Protein 1NR3 (pdb70)

Nearest PDB structures (foldseek):
  1nr3-assembly1_A  TM=9.435E-01  e=4.146E-21  Methanothermobacter thermautotrophicus
  8fx4-assembly1_A  TM=1.842E-01  e=6.223E+00  Cricetulus griseus
  1nr3-assembly1_A  TM=9.620E-01  e=3.014E-21  Methanothermobacter thermautotrophicus
  8qmo-assembly1_A  TM=5.979E-01  e=6.099E+00  Homo sapiens
  5tvw-assembly1_A  TM=5.747E-01  e=7.439E+00  Danio rerio

Structure (mmCIF, N/CA/C/O backbone):
data_1NR3
#
_entry.id   1NR3
#
loop_
_atom_site.group_PDB
_atom_site.id
_atom_site.type_symbol
_atom_site.label_atom_id
_atom_site.label_alt_id
_atom_site.label_comp_id
_atom_site.label_asym_id
_atom_site.label_entity_id
_atom_site.label_seq_id
_atom_site.pdbx_PDB_ins_code
_atom_site.Cartn_x
_atom_site.Cartn_y
_atom_site.Cartn_z
_atom_site.occupancy
_atom_site.B_iso_or_equiv
_atom_site.auth_seq_id
_atom_site.auth_comp_id
_atom_site.auth_asym_id
_atom_site.auth_atom_id
_atom_site.pdbx_PDB_model_num
ATOM 1 N N . MET A 1 1 ? 8.117 -7.585 -17.790 1.00 0.00 1 MET A N 1
ATOM 2 C CA . MET A 1 1 ? 9.166 -6.710 -17.295 1.00 0.00 1 MET A CA 1
ATOM 3 C C . MET A 1 1 ? 10.168 -7.486 -16.436 1.00 0.00 1 MET A C 1
ATOM 4 O O . MET A 1 1 ? 11.185 -7.961 -16.939 1.00 0.00 1 MET A O 1
ATOM 16 N N . ARG A 1 2 ? 9.845 -7.591 -15.156 1.00 0.00 2 ARG A N 1
ATOM 17 C CA . ARG A 1 2 ? 10.702 -8.302 -14.223 1.00 0.00 2 ARG A CA 1
ATOM 18 C C . ARG A 1 2 ? 9.981 -8.509 -12.890 1.00 0.00 2 ARG A C 1
ATOM 19 O O . ARG A 1 2 ? 9.634 -9.635 -12.536 1.00 0.00 2 ARG A O 1
ATOM 36 N N . GLU A 1 3 ? 9.775 -7.405 -12.186 1.00 0.00 3 GLU A N 1
ATOM 37 C CA . GLU A 1 3 ? 9.101 -7.451 -10.900 1.00 0.00 3 GLU A CA 1
ATOM 38 C C . GLU A 1 3 ? 7.774 -6.692 -10.969 1.00 0.00 3 GLU A C 1
ATOM 39 O O . GLU A 1 3 ? 7.560 -5.890 -11.877 1.00 0.00 3 GLU A O 1
ATOM 50 N N . ARG A 1 4 ? 6.917 -6.974 -9.998 1.00 0.00 4 ARG A N 1
ATOM 51 C CA . ARG A 1 4 ? 5.617 -6.328 -9.936 1.00 0.00 4 ARG A CA 1
ATOM 52 C C . ARG A 1 4 ? 5.384 -5.733 -8.546 1.00 0.00 4 ARG A C 1
ATOM 53 O O . ARG A 1 4 ? 4.251 -5.674 -8.074 1.00 0.00 4 ARG A O 1
ATOM 70 N N . GLY A 1 5 ? 6.477 -5.309 -7.928 1.00 0.00 5 GLY A N 1
ATOM 71 C CA . GLY A 1 5 ? 6.407 -4.721 -6.601 1.00 0.00 5 GLY A CA 1
ATOM 72 C C . GLY A 1 5 ? 6.358 -5.807 -5.524 1.00 0.00 5 GLY A C 1
ATOM 73 O O . GLY A 1 5 ? 7.266 -5.909 -4.700 1.00 0.00 5 GLY A O 1
ATOM 77 N N . TRP A 1 6 ? 5.290 -6.589 -5.565 1.00 0.00 6 TRP A N 1
ATOM 78 C CA . TRP A 1 6 ? 5.111 -7.662 -4.602 1.00 0.00 6 TRP A CA 1
ATOM 79 C C . TRP A 1 6 ? 5.492 -8.978 -5.284 1.00 0.00 6 TRP A C 1
ATOM 80 O O . TRP A 1 6 ? 4.669 -9.885 -5.392 1.00 0.00 6 TRP A O 1
ATOM 100 N N . SER A 1 7 ? 6.740 -9.038 -5.726 1.00 0.00 7 SER A N 1
ATOM 101 C CA . SER A 1 7 ? 7.240 -10.228 -6.394 1.00 0.00 7 SER A CA 1
ATOM 102 C C . SER A 1 7 ? 8.011 -11.101 -5.402 1.00 0.00 7 SER A C 1
ATOM 103 O O . SER A 1 7 ? 9.099 -11.584 -5.710 1.00 0.00 7 SER A O 1
ATOM 110 N N . GLN A 1 8 ? 7.417 -11.275 -4.230 1.00 0.00 8 GLN A N 1
ATOM 111 C CA . GLN A 1 8 ? 8.034 -12.082 -3.191 1.00 0.00 8 GLN A CA 1
ATOM 112 C C . GLN A 1 8 ? 9.123 -11.280 -2.475 1.00 0.00 8 GLN A C 1
ATOM 113 O O . GLN A 1 8 ? 10.299 -11.637 -2.529 1.00 0.00 8 GLN A O 1
ATOM 125 N N . LYS A 1 9 ? 8.692 -10.213 -1.818 1.00 0.00 9 LYS A N 1
ATOM 126 C CA . LYS A 1 9 ? 9.615 -9.359 -1.091 1.00 0.00 9 LYS A CA 1
ATOM 127 C C . LYS A 1 9 ? 9.883 -9.962 0.289 1.00 0.00 9 LYS A C 1
ATOM 128 O O . LYS A 1 9 ? 10.947 -10.533 0.524 1.00 0.00 9 LYS A O 1
ATOM 142 N N . LYS A 1 10 ? 8.900 -9.815 1.164 1.00 0.00 10 LYS A N 1
ATOM 143 C CA . LYS A 1 10 ? 9.016 -10.339 2.515 1.00 0.00 10 LYS A CA 1
ATOM 144 C C . LYS A 1 10 ? 7.683 -10.963 2.932 1.00 0.00 10 LYS A C 1
ATOM 145 O O . LYS A 1 10 ? 7.437 -12.139 2.675 1.00 0.00 10 LYS A O 1
ATOM 159 N N . ILE A 1 11 ? 6.857 -10.145 3.570 1.00 0.00 11 ILE A N 1
ATOM 160 C CA . ILE A 1 11 ? 5.555 -10.602 4.025 1.00 0.00 11 ILE A CA 1
ATOM 161 C C . ILE A 1 11 ? 4.640 -10.805 2.816 1.00 0.00 11 ILE A C 1
ATOM 162 O O . ILE A 1 11 ? 3.494 -11.227 2.965 1.00 0.00 11 ILE A O 1
ATOM 177 N N . ALA A 1 12 ? 5.180 -10.494 1.647 1.00 0.00 12 ALA A N 1
ATOM 178 C CA . ALA A 1 12 ? 4.425 -10.638 0.413 1.00 0.00 12 ALA A CA 1
ATOM 179 C C . ALA A 1 12 ? 3.569 -11.903 0.488 1.00 0.00 12 ALA A C 1
ATOM 180 O O . ALA A 1 12 ? 2.439 -11.922 0.001 1.00 0.00 12 ALA A O 1
ATOM 187 N N . ARG A 1 13 ? 4.139 -12.930 1.101 1.00 0.00 13 ARG A N 1
ATOM 188 C CA . ARG A 1 13 ? 3.443 -14.197 1.246 1.00 0.00 13 ARG A CA 1
ATOM 189 C C . ARG A 1 13 ? 2.084 -13.981 1.915 1.00 0.00 13 ARG A C 1
ATOM 190 O O . ARG A 1 13 ? 1.051 -14.372 1.372 1.00 0.00 13 ARG A O 1
ATOM 207 N N . GLU A 1 14 ? 2.127 -13.362 3.084 1.00 0.00 14 GLU A N 1
ATOM 208 C CA . GLU A 1 14 ? 0.912 -13.090 3.834 1.00 0.00 14 GLU A CA 1
ATOM 209 C C . GLU A 1 14 ? -0.015 -12.178 3.028 1.00 0.00 14 GLU A C 1
ATOM 210 O O . GLU A 1 14 ? -1.234 -12.231 3.188 1.00 0.00 14 GLU A O 1
ATOM 221 N N . LEU A 1 15 ? 0.596 -11.365 2.180 1.00 0.00 15 LEU A N 1
ATOM 222 C CA . LEU A 1 15 ? -0.160 -10.444 1.349 1.00 0.00 15 LEU A CA 1
ATOM 223 C C . LEU A 1 15 ? -0.960 -11.238 0.313 1.00 0.00 15 LEU A C 1
ATOM 224 O O . LEU A 1 15 ? -2.185 -11.132 0.256 1.00 0.00 15 LEU A O 1
ATOM 239 N N . LYS A 1 16 ? -0.235 -12.014 -0.479 1.00 0.00 16 LYS A N 1
ATOM 240 C CA . LYS A 1 16 ? -0.862 -12.825 -1.509 1.00 0.00 16 LYS A CA 1
ATOM 241 C C . LYS A 1 16 ? -1.987 -13.653 -0.886 1.00 0.00 16 LYS A C 1
ATOM 242 O O . LYS A 1 16 ? -2.984 -13.947 -1.544 1.00 0.00 16 LYS A O 1
ATOM 256 N N . THR A 1 17 ? -1.789 -14.008 0.375 1.00 0.00 17 THR A N 1
ATOM 257 C CA . THR A 1 17 ? -2.774 -14.797 1.095 1.00 0.00 17 THR A CA 1
ATOM 258 C C . THR A 1 17 ? -4.006 -13.949 1.414 1.00 0.00 17 THR A C 1
ATOM 259 O O . THR A 1 17 ? -5.110 -14.477 1.545 1.00 0.00 17 THR A O 1
ATOM 270 N N . THR A 1 18 ? -3.777 -12.650 1.530 1.00 0.00 18 THR A N 1
ATOM 271 C CA . THR A 1 18 ? -4.855 -11.724 1.832 1.00 0.00 18 THR A CA 1
ATOM 272 C C . THR A 1 18 ? -5.541 -11.266 0.542 1.00 0.00 18 THR A C 1
ATOM 273 O O . THR A 1 18 ? -4.894 -10.720 -0.349 1.00 0.00 18 THR A O 1
ATOM 284 N N . ARG A 1 19 ? -6.844 -11.507 0.485 1.00 0.00 19 ARG A N 1
ATOM 285 C CA . ARG A 1 19 ? -7.623 -11.126 -0.680 1.00 0.00 19 ARG A CA 1
ATOM 286 C C . ARG A 1 19 ? -9.083 -11.552 -0.503 1.00 0.00 19 ARG A C 1
ATOM 287 O O . ARG A 1 19 ? -9.646 -12.222 -1.367 1.00 0.00 19 ARG A O 1
ATOM 304 N N . GLN A 1 20 ? -9.653 -11.144 0.622 1.00 0.00 20 GLN A N 1
ATOM 305 C CA . GLN A 1 20 ? -11.035 -11.476 0.923 1.00 0.00 20 GLN A CA 1
ATOM 306 C C . GLN A 1 20 ? -11.978 -10.706 -0.004 1.00 0.00 20 GLN A C 1
ATOM 307 O O . GLN A 1 20 ? -12.744 -9.856 0.449 1.00 0.00 20 GLN A O 1
ATOM 319 N N . ASN A 1 21 ? -11.894 -11.031 -1.286 1.00 0.00 21 ASN A N 1
ATOM 320 C CA . ASN A 1 21 ? -12.730 -10.381 -2.280 1.00 0.00 21 ASN A CA 1
ATOM 321 C C . ASN A 1 21 ? -12.580 -8.864 -2.154 1.00 0.00 21 ASN A C 1
ATOM 322 O O . ASN A 1 21 ? -13.447 -8.112 -2.597 1.00 0.00 21 ASN A O 1
ATOM 332 N N . VAL A 1 22 ? -11.474 -8.460 -1.547 1.00 0.00 22 VAL A N 1
ATOM 333 C CA . VAL A 1 22 ? -11.199 -7.045 -1.357 1.00 0.00 22 VAL A CA 1
ATOM 334 C C . VAL A 1 22 ? -10.397 -6.521 -2.550 1.00 0.00 22 VAL A C 1
ATOM 335 O O . VAL A 1 22 ? -10.676 -6.877 -3.694 1.00 0.00 22 VAL A O 1
ATOM 348 N N . SER A 1 23 ? -9.418 -5.683 -2.242 1.00 0.00 23 SER A N 1
ATOM 349 C CA . SER A 1 23 ? -8.575 -5.106 -3.275 1.00 0.00 23 SER A CA 1
ATOM 350 C C . SER A 1 23 ? -8.053 -6.207 -4.200 1.00 0.00 23 SER A C 1
ATOM 351 O O . SER A 1 23 ? -8.322 -6.193 -5.401 1.00 0.00 23 SER A O 1
ATOM 358 N N . ALA A 1 24 ? -7.318 -7.135 -3.607 1.00 0.00 24 ALA A N 1
ATOM 359 C CA . ALA A 1 24 ? -6.757 -8.242 -4.363 1.00 0.00 24 ALA A CA 1
ATOM 360 C C . ALA A 1 24 ? -6.306 -7.739 -5.737 1.00 0.00 24 ALA A C 1
ATOM 361 O O . ALA A 1 24 ? -6.741 -8.257 -6.765 1.00 0.00 24 ALA A O 1
ATOM 368 N N . ILE A 1 25 ? -5.441 -6.736 -5.710 1.00 0.00 25 ILE A N 1
ATOM 369 C CA . ILE A 1 25 ? -4.928 -6.158 -6.940 1.00 0.00 25 ILE A CA 1
ATOM 370 C C . ILE A 1 25 ? -4.034 -7.180 -7.645 1.00 0.00 25 ILE A C 1
ATOM 371 O O . ILE A 1 25 ? -3.888 -7.144 -8.866 1.00 0.00 25 ILE A O 1
ATOM 386 N N . GLU A 1 26 ? -3.460 -8.067 -6.846 1.00 0.00 26 GLU A N 1
ATOM 387 C CA . GLU A 1 26 ? -2.584 -9.097 -7.377 1.00 0.00 26 GLU A CA 1
ATOM 388 C C . GLU A 1 26 ? -3.392 -10.115 -8.185 1.00 0.00 26 GLU A C 1
ATOM 389 O O . GLU A 1 26 ? -3.059 -10.408 -9.332 1.00 0.00 26 GLU A O 1
ATOM 400 N N . ARG A 1 27 ? -4.438 -10.627 -7.553 1.00 0.00 27 ARG A N 1
ATOM 401 C CA . ARG A 1 27 ? -5.296 -11.607 -8.198 1.00 0.00 27 ARG A CA 1
ATOM 402 C C . ARG A 1 27 ? -6.044 -10.967 -9.370 1.00 0.00 27 ARG A C 1
ATOM 403 O O . ARG A 1 27 ? -6.088 -11.529 -10.462 1.00 0.00 27 ARG A O 1
ATOM 420 N N . LYS A 1 28 ? -6.613 -9.801 -9.101 1.00 0.00 28 LYS A N 1
ATOM 421 C CA . LYS A 1 28 ? -7.357 -9.080 -10.120 1.00 0.00 28 LYS A CA 1
ATOM 422 C C . LYS A 1 28 ? -6.433 -8.777 -11.302 1.00 0.00 28 LYS A C 1
ATOM 423 O O . LYS A 1 28 ? -6.710 -9.181 -12.429 1.00 0.00 28 LYS A O 1
ATOM 437 N N . ALA A 1 29 ? -5.355 -8.068 -11.002 1.00 0.00 29 ALA A N 1
ATOM 438 C CA . ALA A 1 29 ? -4.388 -7.706 -12.024 1.00 0.00 29 ALA A CA 1
ATOM 439 C C . ALA A 1 29 ? -4.096 -8.928 -12.899 1.00 0.00 29 ALA A C 1
ATOM 440 O O . ALA A 1 29 ? -4.277 -8.884 -14.114 1.00 0.00 29 ALA A O 1
ATOM 447 N N . MET A 1 30 ? -3.649 -9.990 -12.245 1.00 0.00 30 MET A N 1
ATOM 448 C CA . MET A 1 30 ? -3.330 -11.222 -12.947 1.00 0.00 30 MET A CA 1
ATOM 449 C C . MET A 1 30 ? -4.568 -11.795 -13.639 1.00 0.00 30 MET A C 1
ATOM 450 O O . MET A 1 30 ? -4.451 -12.586 -14.573 1.00 0.00 30 MET A O 1
ATOM 462 N N . GLU A 1 31 ? -5.726 -11.372 -13.154 1.00 0.00 31 GLU A N 1
ATOM 463 C CA . GLU A 1 31 ? -6.985 -11.834 -13.714 1.00 0.00 31 GLU A CA 1
ATOM 464 C C . GLU A 1 31 ? -7.303 -11.072 -15.003 1.00 0.00 31 GLU A C 1
ATOM 465 O O . GLU A 1 31 ? -8.429 -10.613 -15.195 1.00 0.00 31 GLU A O 1
ATOM 476 N N . ASN A 1 32 ? -6.293 -10.961 -15.852 1.00 0.00 32 ASN A N 1
ATOM 477 C CA . ASN A 1 32 ? -6.451 -10.264 -17.116 1.00 0.00 32 ASN A CA 1
ATOM 478 C C . ASN A 1 32 ? -7.193 -8.947 -16.878 1.00 0.00 32 ASN A C 1
ATOM 479 O O . ASN A 1 32 ? -7.968 -8.504 -17.725 1.00 0.00 32 ASN A O 1
ATOM 489 N N . ILE A 1 33 ? -6.931 -8.358 -15.720 1.00 0.00 33 ILE A N 1
ATOM 490 C CA . ILE A 1 33 ? -7.564 -7.101 -15.360 1.00 0.00 33 ILE A CA 1
ATOM 491 C C . ILE A 1 33 ? -7.374 -6.095 -16.497 1.00 0.00 33 ILE A C 1
ATOM 492 O O . ILE A 1 33 ? -6.418 -6.194 -17.265 1.00 0.00 33 ILE A O 1
ATOM 507 N N . GLU A 1 34 ? -8.300 -5.149 -16.568 1.00 0.00 34 GLU A N 1
ATOM 508 C CA . GLU A 1 34 ? -8.246 -4.126 -17.598 1.00 0.00 34 GLU A CA 1
ATOM 509 C C . GLU A 1 34 ? -9.152 -2.950 -17.226 1.00 0.00 34 GLU A C 1
ATOM 510 O O . GLU A 1 34 ? -8.671 -1.843 -16.988 1.00 0.00 34 GLU A O 1
ATOM 521 N N . LYS A 1 35 ? -10.446 -3.230 -17.187 1.00 0.00 35 LYS A N 1
ATOM 522 C CA . LYS A 1 35 ? -11.423 -2.209 -16.847 1.00 0.00 35 LYS A CA 1
ATOM 523 C C . LYS A 1 35 ? -12.825 -2.817 -16.890 1.00 0.00 35 LYS A C 1
ATOM 524 O O . LYS A 1 35 ? -13.570 -2.605 -17.846 1.00 0.00 35 LYS A O 1
ATOM 538 N N . SER A 1 36 ? -13.146 -3.561 -15.842 1.00 0.00 36 SER A N 1
ATOM 539 C CA . SER A 1 36 ? -14.446 -4.202 -15.747 1.00 0.00 36 SER A CA 1
ATOM 540 C C . SER A 1 36 ? -14.883 -4.285 -14.283 1.00 0.00 36 SER A C 1
ATOM 541 O O . SER A 1 36 ? -15.815 -3.596 -13.870 1.00 0.00 36 SER A O 1
ATOM 548 N N . ARG A 1 37 ? -14.191 -5.134 -13.538 1.00 0.00 37 ARG A N 1
ATOM 549 C CA . ARG A 1 37 ? -14.495 -5.315 -12.129 1.00 0.00 37 ARG A CA 1
ATOM 550 C C . ARG A 1 37 ? -14.911 -3.984 -11.501 1.00 0.00 37 ARG A C 1
ATOM 551 O O . ARG A 1 37 ? -16.051 -3.827 -11.067 1.00 0.00 37 ARG A O 1
ATOM 568 N N . ASN A 1 38 ? -13.962 -3.059 -11.470 1.00 0.00 38 ASN A N 1
ATOM 569 C CA . ASN A 1 38 ? -14.215 -1.746 -10.901 1.00 0.00 38 ASN A CA 1
ATOM 570 C C . ASN A 1 38 ? -14.083 -1.821 -9.378 1.00 0.00 38 ASN A C 1
ATOM 571 O O . ASN A 1 38 ? -14.849 -1.188 -8.654 1.00 0.00 38 ASN A O 1
ATOM 581 N N . THR A 1 39 ? -13.106 -2.600 -8.939 1.00 0.00 39 THR A N 1
ATOM 582 C CA . THR A 1 39 ? -12.864 -2.766 -7.516 1.00 0.00 39 THR A CA 1
ATOM 583 C C . THR A 1 39 ? -12.191 -1.518 -6.940 1.00 0.00 39 THR A C 1
ATOM 584 O O . THR A 1 39 ? -12.847 -0.688 -6.313 1.00 0.00 39 THR A O 1
ATOM 595 N N . LEU A 1 40 ? -10.890 -1.425 -7.175 1.00 0.00 40 LEU A N 1
ATOM 596 C CA . LEU A 1 40 ? -10.121 -0.293 -6.688 1.00 0.00 40 LEU A CA 1
ATOM 597 C C . LEU A 1 40 ? -10.825 1.005 -7.084 1.00 0.00 40 LEU A C 1
ATOM 598 O O . LEU A 1 40 ? -10.645 2.036 -6.438 1.00 0.00 40 LEU A O 1
ATOM 613 N N . ASP A 1 41 ? -11.615 0.914 -8.145 1.00 0.00 41 ASP A N 1
ATOM 614 C CA . ASP A 1 41 ? -12.348 2.068 -8.634 1.00 0.00 41 ASP A CA 1
ATOM 615 C C . ASP A 1 41 ? -13.451 2.428 -7.637 1.00 0.00 41 ASP A C 1
ATOM 616 O O . ASP A 1 41 ? -13.512 3.557 -7.154 1.00 0.00 41 ASP A O 1
ATOM 625 N N . PHE A 1 42 ? -14.295 1.445 -7.356 1.00 0.00 42 PHE A N 1
ATOM 626 C CA . PHE A 1 42 ? -15.392 1.645 -6.425 1.00 0.00 42 PHE A CA 1
ATOM 627 C C . PHE A 1 42 ? -14.882 2.174 -5.082 1.00 0.00 42 PHE A C 1
ATOM 628 O O . PHE A 1 42 ? -15.545 2.986 -4.439 1.00 0.00 42 PHE A O 1
ATOM 644 N N . VAL A 1 43 ? -13.708 1.693 -4.700 1.00 0.00 43 VAL A N 1
ATOM 645 C CA . VAL A 1 43 ? -13.102 2.107 -3.446 1.00 0.00 43 VAL A CA 1
ATOM 646 C C . VAL A 1 43 ? -12.389 3.447 -3.648 1.00 0.00 43 VAL A C 1
ATOM 647 O O . VAL A 1 43 ? -12.176 4.189 -2.692 1.00 0.00 43 VAL A O 1
ATOM 660 N N . LYS A 1 44 ? -12.042 3.714 -4.898 1.00 0.00 44 LYS A N 1
ATOM 661 C CA . LYS A 1 44 ? -11.358 4.950 -5.237 1.00 0.00 44 LYS A CA 1
ATOM 662 C C . LYS A 1 44 ? -12.295 6.132 -4.981 1.00 0.00 44 LYS A C 1
ATOM 663 O O . LYS A 1 44 ? -11.875 7.156 -4.443 1.00 0.00 44 LYS A O 1
ATOM 677 N N . SER A 1 45 ? -13.546 5.952 -5.378 1.00 0.00 45 SER A N 1
ATOM 678 C CA . SER A 1 45 ? -14.545 6.991 -5.199 1.00 0.00 45 SER A CA 1
ATOM 679 C C . SER A 1 45 ? -14.467 7.553 -3.778 1.00 0.00 45 SER A C 1
ATOM 680 O O . SER A 1 45 ? -14.502 8.767 -3.584 1.00 0.00 45 SER A O 1
ATOM 687 N N . LEU A 1 46 ? -14.360 6.643 -2.820 1.00 0.00 46 LEU A N 1
ATOM 688 C CA . LEU A 1 46 ? -14.276 7.032 -1.423 1.00 0.00 46 LEU A CA 1
ATOM 689 C C . LEU A 1 46 ? -13.364 8.254 -1.293 1.00 0.00 46 LEU A C 1
ATOM 690 O O . LEU A 1 46 ? -13.780 9.291 -0.777 1.00 0.00 46 LEU A O 1
ATOM 705 N N . LYS A 1 47 ? -12.139 8.092 -1.770 1.00 0.00 47 LYS A N 1
ATOM 706 C CA . LYS A 1 47 ? -11.165 9.168 -1.714 1.00 0.00 47 LYS A CA 1
ATOM 707 C C . LYS A 1 47 ? -11.062 9.682 -0.276 1.00 0.00 47 LYS A C 1
ATOM 708 O O . LYS A 1 47 ? -11.039 10.890 -0.044 1.00 0.00 47 LYS A O 1
ATOM 722 N N . SER A 1 48 ? -11.004 8.739 0.653 1.00 0.00 48 SER A N 1
ATOM 723 C CA . SER A 1 48 ? -10.903 9.081 2.061 1.00 0.00 48 SER A CA 1
ATOM 724 C C . SER A 1 48 ? -9.467 9.484 2.401 1.00 0.00 48 SER A C 1
ATOM 725 O O . SER A 1 48 ? -8.519 8.998 1.786 1.00 0.00 48 SER A O 1
ATOM 732 N N . PRO A 1 49 ? -9.348 10.393 3.406 1.00 0.00 49 PRO A N 1
ATOM 733 C CA . PRO A 1 49 ? -8.043 10.868 3.835 1.00 0.00 49 PRO A CA 1
ATOM 734 C C . PRO A 1 49 ? -7.318 9.804 4.663 1.00 0.00 49 PRO A C 1
ATOM 735 O O . PRO A 1 49 ? -7.955 9.010 5.352 1.00 0.00 49 PRO A O 1
ATOM 743 N N . VAL A 1 50 ? -5.997 9.827 4.569 1.00 0.00 50 VAL A N 1
ATOM 744 C CA . VAL A 1 50 ? -5.178 8.875 5.301 1.00 0.00 50 VAL A CA 1
ATOM 745 C C . VAL A 1 50 ? -3.809 9.497 5.582 1.00 0.00 50 VAL A C 1
ATOM 746 O O . VAL A 1 50 ? -3.420 10.468 4.935 1.00 0.00 50 VAL A O 1
ATOM 759 N N . ARG A 1 51 ? -3.116 8.911 6.547 1.00 0.00 51 ARG A N 1
ATOM 760 C CA . ARG A 1 51 ? -1.798 9.395 6.923 1.00 0.00 51 ARG A CA 1
ATOM 761 C C . ARG A 1 51 ? -1.020 8.301 7.655 1.00 0.00 51 ARG A C 1
ATOM 762 O O . ARG A 1 51 ? -1.561 7.632 8.534 1.00 0.00 51 ARG A O 1
ATOM 779 N N . ILE A 1 52 ? 0.238 8.154 7.267 1.00 0.00 52 ILE A N 1
ATOM 780 C CA . ILE A 1 52 ? 1.097 7.152 7.877 1.00 0.00 52 ILE A CA 1
ATOM 781 C C . ILE A 1 52 ? 2.553 7.617 7.794 1.00 0.00 52 ILE A C 1
ATOM 782 O O . ILE A 1 52 ? 2.937 8.298 6.844 1.00 0.00 52 ILE A O 1
ATOM 797 N N . LEU A 1 53 ? 3.322 7.229 8.801 1.00 0.00 53 LEU A N 1
ATOM 798 C CA . LEU A 1 53 ? 4.727 7.597 8.852 1.00 0.00 53 LEU A CA 1
ATOM 799 C C . LEU A 1 53 ? 5.578 6.410 8.397 1.00 0.00 53 LEU A C 1
ATOM 800 O O . LEU A 1 53 ? 5.205 5.256 8.608 1.00 0.00 53 LEU A O 1
ATOM 815 N N . CYS A 1 54 ? 6.706 6.733 7.781 1.00 0.00 54 CYS A N 1
ATOM 816 C CA . CYS A 1 54 ? 7.612 5.707 7.292 1.00 0.00 54 CYS A CA 1
ATOM 817 C C . CYS A 1 54 ? 8.900 5.774 8.117 1.00 0.00 54 CYS A C 1
ATOM 818 O O . CYS A 1 54 ? 9.372 6.859 8.450 1.00 0.00 54 CYS A O 1
ATOM 825 N N . ARG A 1 55 ? 9.432 4.599 8.420 1.00 0.00 55 ARG A N 1
ATOM 826 C CA . ARG A 1 55 ? 10.656 4.509 9.198 1.00 0.00 55 ARG A CA 1
ATOM 827 C C . ARG A 1 55 ? 11.703 3.685 8.447 1.00 0.00 55 ARG A C 1
ATOM 828 O O . ARG A 1 55 ? 11.498 3.317 7.292 1.00 0.00 55 ARG A O 1
ATOM 845 N N . ARG A 1 56 ? 12.805 3.419 9.134 1.00 0.00 56 ARG A N 1
ATOM 846 C CA . ARG A 1 56 ? 13.885 2.645 8.547 1.00 0.00 56 ARG A CA 1
ATOM 847 C C . ARG A 1 56 ? 13.343 1.342 7.954 1.00 0.00 56 ARG A C 1
ATOM 848 O O . ARG A 1 56 ? 12.671 0.576 8.643 1.00 0.00 56 ARG A O 1
ATOM 865 N N . GLY A 1 57 ? 13.655 1.133 6.684 1.00 0.00 57 GLY A N 1
ATOM 866 C CA . GLY A 1 57 ? 13.208 -0.063 5.991 1.00 0.00 57 GLY A CA 1
ATOM 867 C C . GLY A 1 57 ? 13.484 -1.317 6.825 1.00 0.00 57 GLY A C 1
ATOM 868 O O . GLY A 1 57 ? 12.738 -2.292 6.754 1.00 0.00 57 GLY A O 1
ATOM 872 N N . ASP A 1 58 ? 14.559 -1.248 7.597 1.00 0.00 58 ASP A N 1
ATOM 873 C CA . ASP A 1 58 ? 14.943 -2.364 8.445 1.00 0.00 58 ASP A CA 1
ATOM 874 C C . ASP A 1 58 ? 13.775 -2.728 9.363 1.00 0.00 58 ASP A C 1
ATOM 875 O O . ASP A 1 58 ? 13.732 -3.827 9.914 1.00 0.00 58 ASP A O 1
ATOM 884 N N . THR A 1 59 ? 12.855 -1.784 9.500 1.00 0.00 59 THR A N 1
ATOM 885 C CA . THR A 1 59 ? 11.689 -1.992 10.342 1.00 0.00 59 THR A CA 1
ATOM 886 C C . THR A 1 59 ? 10.413 -1.979 9.499 1.00 0.00 59 THR A C 1
ATOM 887 O O . THR A 1 59 ? 9.308 -2.026 10.038 1.00 0.00 59 THR A O 1
ATOM 898 N N . LEU A 1 60 ? 10.607 -1.914 8.190 1.00 0.00 60 LEU A N 1
ATOM 899 C CA . LEU A 1 60 ? 9.485 -1.895 7.267 1.00 0.00 60 LEU A CA 1
ATOM 900 C C . LEU A 1 60 ? 8.525 -3.034 7.613 1.00 0.00 60 LEU A C 1
ATOM 901 O O . LEU A 1 60 ? 7.309 -2.855 7.588 1.00 0.00 60 LEU A O 1
ATOM 916 N N . ASP A 1 61 ? 9.109 -4.182 7.929 1.00 0.00 61 ASP A N 1
ATOM 917 C CA . ASP A 1 61 ? 8.320 -5.350 8.280 1.00 0.00 61 ASP A CA 1
ATOM 918 C C . ASP A 1 61 ? 7.407 -5.008 9.461 1.00 0.00 61 ASP A C 1
ATOM 919 O O . ASP A 1 61 ? 6.204 -5.253 9.409 1.00 0.00 61 ASP A O 1
ATOM 928 N N . GLU A 1 62 ? 8.017 -4.448 10.495 1.00 0.00 62 GLU A N 1
ATOM 929 C CA . GLU A 1 62 ? 7.274 -4.071 11.685 1.00 0.00 62 GLU A CA 1
ATOM 930 C C . GLU A 1 62 ? 6.421 -2.832 11.408 1.00 0.00 62 GLU A C 1
ATOM 931 O O . GLU A 1 62 ? 5.310 -2.709 11.924 1.00 0.00 62 GLU A O 1
ATOM 942 N N . ILE A 1 63 ? 6.972 -1.943 10.594 1.00 0.00 63 ILE A N 1
ATOM 943 C CA . ILE A 1 63 ? 6.275 -0.717 10.243 1.00 0.00 63 ILE A CA 1
ATOM 944 C C . ILE A 1 63 ? 4.958 -1.066 9.548 1.00 0.00 63 ILE A C 1
ATOM 945 O O . ILE A 1 63 ? 3.985 -0.320 9.645 1.00 0.00 63 ILE A O 1
ATOM 960 N N . ILE A 1 64 ? 4.969 -2.201 8.864 1.00 0.00 64 ILE A N 1
ATOM 961 C CA . ILE A 1 64 ? 3.787 -2.658 8.154 1.00 0.00 64 ILE A CA 1
ATOM 962 C C . ILE A 1 64 ? 2.647 -2.871 9.152 1.00 0.00 64 ILE A C 1
ATOM 963 O O . ILE A 1 64 ? 1.509 -2.486 8.892 1.00 0.00 64 ILE A O 1
ATOM 978 N N . LYS A 1 65 ? 2.994 -3.484 10.274 1.00 0.00 65 LYS A N 1
ATOM 979 C CA . LYS A 1 65 ? 2.015 -3.753 11.313 1.00 0.00 65 LYS A CA 1
ATOM 980 C C . LYS A 1 65 ? 1.554 -2.430 11.929 1.00 0.00 65 LYS A C 1
ATOM 981 O O . LYS A 1 65 ? 0.377 -2.265 12.248 1.00 0.00 65 LYS A O 1
ATOM 995 N N . ARG A 1 66 ? 2.506 -1.521 12.078 1.00 0.00 66 ARG A N 1
ATOM 996 C CA . ARG A 1 66 ? 2.212 -0.217 12.650 1.00 0.00 66 ARG A CA 1
ATOM 997 C C . ARG A 1 66 ? 1.388 0.619 11.669 1.00 0.00 66 ARG A C 1
ATOM 998 O O . ARG A 1 66 ? 0.531 1.399 12.081 1.00 0.00 66 ARG A O 1
ATOM 1015 N N . LEU A 1 67 ? 1.678 0.430 10.391 1.00 0.00 67 LEU A N 1
ATOM 1016 C CA . LEU A 1 67 ? 0.974 1.157 9.348 1.00 0.00 67 LEU A CA 1
ATOM 1017 C C . LEU A 1 67 ? -0.498 0.742 9.347 1.00 0.00 67 LEU A C 1
ATOM 1018 O O . LEU A 1 67 ? -1.386 1.591 9.399 1.00 0.00 67 LEU A O 1
ATOM 1033 N N . LEU A 1 68 ? -0.711 -0.564 9.286 1.00 0.00 68 LEU A N 1
ATOM 1034 C CA . LEU A 1 68 ? -2.061 -1.102 9.277 1.00 0.00 68 LEU A CA 1
ATOM 1035 C C . LEU A 1 68 ? -2.863 -0.473 10.417 1.00 0.00 68 LEU A C 1
ATOM 1036 O O . LEU A 1 68 ? -4.006 -0.061 10.223 1.00 0.00 68 LEU A O 1
ATOM 1051 N N . GLU A 1 69 ? -2.234 -0.419 11.582 1.00 0.00 69 GLU A N 1
ATOM 1052 C CA . GLU A 1 69 ? -2.876 0.153 12.753 1.00 0.00 69 GLU A CA 1
ATOM 1053 C C . GLU A 1 69 ? -3.326 1.587 12.465 1.00 0.00 69 GLU A C 1
ATOM 1054 O O . GLU A 1 69 ? -4.249 2.091 13.102 1.00 0.00 69 GLU A O 1
ATOM 1065 N N . GLU A 1 70 ? -2.652 2.203 11.505 1.00 0.00 70 GLU A N 1
ATOM 1066 C CA . GLU A 1 70 ? -2.971 3.569 11.124 1.00 0.00 70 GLU A CA 1
ATOM 1067 C C . GLU A 1 70 ? -3.960 3.577 9.956 1.00 0.00 70 GLU A C 1
ATOM 1068 O O . GLU A 1 70 ? -4.888 4.383 9.931 1.00 0.00 70 GLU A O 1
ATOM 1079 N N . SER A 1 71 ? -3.725 2.672 9.017 1.00 0.00 71 SER A N 1
ATOM 1080 C CA . SER A 1 71 ? -4.584 2.565 7.851 1.00 0.00 71 SER A CA 1
ATOM 1081 C C . SER A 1 71 ? -5.774 1.656 8.158 1.00 0.00 71 SER A C 1
ATOM 1082 O O . SER A 1 71 ? -6.915 2.113 8.195 1.00 0.00 71 SER A O 1
ATOM 1089 N N . ASN A 1 72 ? -5.468 0.384 8.371 1.00 0.00 72 ASN A N 1
ATOM 1090 C CA . ASN A 1 72 ? -6.499 -0.593 8.674 1.00 0.00 72 ASN A CA 1
ATOM 1091 C C . ASN A 1 72 ? -7.499 0.015 9.660 1.00 0.00 72 ASN A C 1
ATOM 1092 O O . ASN A 1 72 ? -8.670 -0.360 9.672 1.00 0.00 72 ASN A O 1
ATOM 1102 N N . LYS A 1 73 ? -7.000 0.945 10.462 1.00 0.00 73 LYS A N 1
ATOM 1103 C CA . LYS A 1 73 ? -7.836 1.608 11.447 1.00 0.00 73 LYS A CA 1
ATOM 1104 C C . LYS A 1 73 ? -8.960 2.361 10.734 1.00 0.00 73 LYS A C 1
ATOM 1105 O O . LYS A 1 73 ? -10.125 2.245 11.109 1.00 0.00 73 LYS A O 1
ATOM 1119 N N . GLU A 1 74 ? -8.570 3.117 9.717 1.00 0.00 74 GLU A N 1
ATOM 1120 C CA . GLU A 1 74 ? -9.531 3.888 8.948 1.00 0.00 74 GLU A CA 1
ATOM 1121 C C . GLU A 1 74 ? -9.758 3.241 7.579 1.00 0.00 74 GLU A C 1
ATOM 1122 O O . GLU A 1 74 ? -10.355 3.849 6.693 1.00 0.00 74 GLU A O 1
ATOM 1133 N N . GLY A 1 75 ? -9.270 2.015 7.452 1.00 0.00 75 GLY A N 1
ATOM 1134 C CA . GLY A 1 75 ? -9.413 1.279 6.208 1.00 0.00 75 GLY A CA 1
ATOM 1135 C C . GLY A 1 75 ? -10.043 -0.093 6.452 1.00 0.00 75 GLY A C 1
ATOM 1136 O O . GLY A 1 75 ? -10.543 -0.366 7.542 1.00 0.00 75 GLY A O 1
ATOM 1140 N N . ILE A 1 76 ? -9.998 -0.922 5.419 1.00 0.00 76 ILE A N 1
ATOM 1141 C CA . ILE A 1 76 ? -10.558 -2.260 5.508 1.00 0.00 76 ILE A CA 1
ATOM 1142 C C . ILE A 1 76 ? -9.470 -3.236 5.959 1.00 0.00 76 ILE A C 1
ATOM 1143 O O . ILE A 1 76 ? -8.291 -3.036 5.664 1.00 0.00 76 ILE A O 1
ATOM 1158 N N . HIS A 1 77 ? -9.901 -4.269 6.666 1.00 0.00 77 HIS A N 1
ATOM 1159 C CA . HIS A 1 77 ? -8.977 -5.276 7.160 1.00 0.00 77 HIS A CA 1
ATOM 1160 C C . HIS A 1 77 ? -8.062 -5.735 6.023 1.00 0.00 77 HIS A C 1
ATOM 1161 O O . HIS A 1 77 ? -8.453 -6.565 5.204 1.00 0.00 77 HIS A O 1
ATOM 1174 N N . VAL A 1 78 ? -6.862 -5.175 6.010 1.00 0.00 78 VAL A N 1
ATOM 1175 C CA . VAL A 1 78 ? -5.888 -5.516 4.987 1.00 0.00 78 VAL A CA 1
ATOM 1176 C C . VAL A 1 78 ? -4.522 -5.733 5.642 1.00 0.00 78 VAL A C 1
ATOM 1177 O O . VAL A 1 78 ? -4.161 -5.027 6.584 1.00 0.00 78 VAL A O 1
ATOM 1190 N N . ILE A 1 79 ? -3.798 -6.711 5.118 1.00 0.00 79 ILE A N 1
ATOM 1191 C CA . ILE A 1 79 ? -2.480 -7.029 5.640 1.00 0.00 79 ILE A CA 1
ATOM 1192 C C . ILE A 1 79 ? -1.434 -6.798 4.547 1.00 0.00 79 ILE A C 1
ATOM 1193 O O . ILE A 1 79 ? -0.597 -7.661 4.292 1.00 0.00 79 ILE A O 1
ATOM 1208 N N . HIS A 1 80 ? -1.518 -5.628 3.930 1.00 0.00 80 HIS A N 1
ATOM 1209 C CA . HIS A 1 80 ? -0.589 -5.274 2.871 1.00 0.00 80 HIS A CA 1
ATOM 1210 C C . HIS A 1 80 ? 0.665 -4.641 3.477 1.00 0.00 80 HIS A C 1
ATOM 1211 O O . HIS A 1 80 ? 0.673 -4.272 4.651 1.00 0.00 80 HIS A O 1
ATOM 1224 N N . ASP A 1 81 ? 1.695 -4.535 2.651 1.00 0.00 81 ASP A N 1
ATOM 1225 C CA . ASP A 1 81 ? 2.951 -3.954 3.091 1.00 0.00 81 ASP A CA 1
ATOM 1226 C C . ASP A 1 81 ? 3.120 -2.573 2.455 1.00 0.00 81 ASP A C 1
ATOM 1227 O O . ASP A 1 81 ? 2.447 -2.249 1.478 1.00 0.00 81 ASP A O 1
ATOM 1236 N N . SER A 1 82 ? 4.024 -1.796 3.034 1.00 0.00 82 SER A N 1
ATOM 1237 C CA . SER A 1 82 ? 4.290 -0.457 2.535 1.00 0.00 82 SER A CA 1
ATOM 1238 C C . SER A 1 82 ? 4.776 -0.525 1.087 1.00 0.00 82 SER A C 1
ATOM 1239 O O . SER A 1 82 ? 4.531 0.390 0.302 1.00 0.00 82 SER A O 1
ATOM 1246 N N . ILE A 1 83 ? 5.455 -1.619 0.775 1.00 0.00 83 ILE A N 1
ATOM 1247 C CA . ILE A 1 83 ? 5.978 -1.818 -0.567 1.00 0.00 83 ILE A CA 1
ATOM 1248 C C . ILE A 1 83 ? 4.823 -2.147 -1.515 1.00 0.00 83 ILE A C 1
ATOM 1249 O O . ILE A 1 83 ? 4.844 -1.759 -2.682 1.00 0.00 83 ILE A O 1
ATOM 1264 N N . THR A 1 84 ? 3.845 -2.862 -0.978 1.00 0.00 84 THR A N 1
ATOM 1265 C CA . THR A 1 84 ? 2.684 -3.249 -1.763 1.00 0.00 84 THR A CA 1
ATOM 1266 C C . THR A 1 84 ? 1.704 -2.079 -1.877 1.00 0.00 84 THR A C 1
ATOM 1267 O O . THR A 1 84 ? 1.018 -1.936 -2.887 1.00 0.00 84 THR A O 1
ATOM 1278 N N . LEU A 1 85 ? 1.671 -1.271 -0.827 1.00 0.00 85 LEU A N 1
ATOM 1279 C CA . LEU A 1 85 ? 0.787 -0.119 -0.796 1.00 0.00 85 LEU A CA 1
ATOM 1280 C C . LEU A 1 85 ? 1.135 0.816 -1.955 1.00 0.00 85 LEU A C 1
ATOM 1281 O O . LEU A 1 85 ? 0.246 1.357 -2.610 1.00 0.00 85 LEU A O 1
ATOM 1296 N N . ALA A 1 86 ? 2.431 0.979 -2.173 1.00 0.00 86 ALA A N 1
ATOM 1297 C CA . ALA A 1 86 ? 2.909 1.840 -3.242 1.00 0.00 86 ALA A CA 1
ATOM 1298 C C . ALA A 1 86 ? 2.427 1.292 -4.586 1.00 0.00 86 ALA A C 1
ATOM 1299 O O . ALA A 1 86 ? 1.957 2.048 -5.436 1.00 0.00 86 ALA A O 1
ATOM 1306 N N . PHE A 1 87 ? 2.558 -0.018 -4.736 1.00 0.00 87 PHE A N 1
ATOM 1307 C CA . PHE A 1 87 ? 2.141 -0.675 -5.964 1.00 0.00 87 PHE A CA 1
ATOM 1308 C C . PHE A 1 87 ? 0.616 -0.703 -6.080 1.00 0.00 87 PHE A C 1
ATOM 1309 O O . PHE A 1 87 ? 0.061 -0.316 -7.107 1.00 0.00 87 PHE A O 1
ATOM 1325 N N . LEU A 1 88 ? -0.019 -1.164 -5.012 1.00 0.00 88 LEU A N 1
ATOM 1326 C CA . LEU A 1 88 ? -1.469 -1.246 -4.981 1.00 0.00 88 LEU A CA 1
ATOM 1327 C C . LEU A 1 88 ? -2.060 0.150 -5.186 1.00 0.00 88 LEU A C 1
ATOM 1328 O O . LEU A 1 88 ? -3.055 0.310 -5.891 1.00 0.00 88 LEU A O 1
ATOM 1343 N N . ILE A 1 89 ? -1.422 1.126 -4.556 1.00 0.00 89 ILE A N 1
ATOM 1344 C CA . ILE A 1 89 ? -1.871 2.503 -4.660 1.00 0.00 89 ILE A CA 1
ATOM 1345 C C . ILE A 1 89 ? -1.642 3.004 -6.088 1.00 0.00 89 ILE A C 1
ATOM 1346 O O . ILE A 1 89 ? -2.558 3.525 -6.722 1.00 0.00 89 ILE A O 1
ATOM 1361 N N . ARG A 1 90 ? -0.413 2.829 -6.551 1.00 0.00 90 ARG A N 1
ATOM 1362 C CA . ARG A 1 90 ? -0.051 3.256 -7.892 1.00 0.00 90 ARG A CA 1
ATOM 1363 C C . ARG A 1 90 ? -1.193 2.967 -8.868 1.00 0.00 90 ARG A C 1
ATOM 1364 O O . ARG A 1 90 ? -1.426 3.734 -9.801 1.00 0.00 90 ARG A O 1
ATOM 1381 N N . GLU A 1 91 ? -1.874 1.858 -8.620 1.00 0.00 91 GLU A N 1
ATOM 1382 C CA . GLU A 1 91 ? -2.986 1.458 -9.465 1.00 0.00 91 GLU A CA 1
ATOM 1383 C C . GLU A 1 91 ? -4.174 2.400 -9.260 1.00 0.00 91 GLU A C 1
ATOM 1384 O O . GLU A 1 91 ? -4.791 2.847 -10.227 1.00 0.00 91 GLU A O 1
ATOM 1395 N N . LYS A 1 92 ? -4.461 2.673 -7.996 1.00 0.00 92 LYS A N 1
ATOM 1396 C CA . LYS A 1 92 ? -5.564 3.554 -7.652 1.00 0.00 92 LYS A CA 1
ATOM 1397 C C . LYS A 1 92 ? -5.060 4.997 -7.595 1.00 0.00 92 LYS A C 1
ATOM 1398 O O . LYS A 1 92 ? -5.828 5.916 -7.312 1.00 0.00 92 LYS A O 1
ATOM 1412 N N . ALA A 1 93 ? -3.773 5.152 -7.867 1.00 0.00 93 ALA A N 1
ATOM 1413 C CA . ALA A 1 93 ? -3.157 6.468 -7.850 1.00 0.00 93 ALA A CA 1
ATOM 1414 C C . ALA A 1 93 ? -1.731 6.367 -8.393 1.00 0.00 93 ALA A C 1
ATOM 1415 O O . ALA A 1 93 ? -0.772 6.320 -7.624 1.00 0.00 93 ALA A O 1
ATOM 1422 N N . SER A 1 94 ? -1.635 6.335 -9.714 1.00 0.00 94 SER A N 1
ATOM 1423 C CA . SER A 1 94 ? -0.342 6.239 -10.369 1.00 0.00 94 SER A CA 1
ATOM 1424 C C . SER A 1 94 ? 0.329 7.614 -10.405 1.00 0.00 94 SER A C 1
ATOM 1425 O O . SER A 1 94 ? 1.409 7.766 -10.972 1.00 0.00 94 SER A O 1
ATOM 1432 N N . HIS A 1 95 ? -0.340 8.580 -9.792 1.00 0.00 95 HIS A N 1
ATOM 1433 C CA . HIS A 1 95 ? 0.178 9.936 -9.748 1.00 0.00 95 HIS A CA 1
ATOM 1434 C C . HIS A 1 95 ? 1.098 10.095 -8.537 1.00 0.00 95 HIS A C 1
ATOM 1435 O O . HIS A 1 95 ? 2.316 9.968 -8.656 1.00 0.00 95 HIS A O 1
ATOM 1448 N N . ARG A 1 96 ? 0.482 10.370 -7.397 1.00 0.00 96 ARG A N 1
ATOM 1449 C CA . ARG A 1 96 ? 1.231 10.547 -6.164 1.00 0.00 96 ARG A CA 1
ATOM 1450 C C . ARG A 1 96 ? 1.119 9.296 -5.291 1.00 0.00 96 ARG A C 1
ATOM 1451 O O . ARG A 1 96 ? 0.052 9.002 -4.754 1.00 0.00 96 ARG A O 1
ATOM 1468 N N . ILE A 1 97 ? 2.235 8.592 -5.175 1.00 0.00 97 ILE A N 1
ATOM 1469 C CA . ILE A 1 97 ? 2.275 7.379 -4.376 1.00 0.00 97 ILE A CA 1
ATOM 1470 C C . ILE A 1 97 ? 3.211 7.590 -3.184 1.00 0.00 97 ILE A C 1
ATOM 1471 O O . ILE A 1 97 ? 3.905 8.603 -3.107 1.00 0.00 97 ILE A O 1
ATOM 1486 N N . VAL A 1 98 ? 3.199 6.618 -2.283 1.00 0.00 98 VAL A N 1
ATOM 1487 C CA . VAL A 1 98 ? 4.037 6.685 -1.098 1.00 0.00 98 VAL A CA 1
ATOM 1488 C C . VAL A 1 98 ? 5.311 5.871 -1.334 1.00 0.00 98 VAL A C 1
ATOM 1489 O O . VAL A 1 98 ? 5.280 4.847 -2.014 1.00 0.00 98 VAL A O 1
ATOM 1502 N N . HIS A 1 99 ? 6.400 6.358 -0.758 1.00 0.00 99 HIS A N 1
ATOM 1503 C CA . HIS A 1 99 ? 7.683 5.688 -0.896 1.00 0.00 99 HIS A CA 1
ATOM 1504 C C . HIS A 1 99 ? 8.162 5.209 0.475 1.00 0.00 99 HIS A C 1
ATOM 1505 O O . HIS A 1 99 ? 7.464 5.377 1.474 1.00 0.00 99 HIS A O 1
ATOM 1518 N N . ARG A 1 100 ? 9.350 4.621 0.479 1.00 0.00 100 ARG A N 1
ATOM 1519 C CA . ARG A 1 100 ? 9.931 4.117 1.712 1.00 0.00 100 ARG A CA 1
ATOM 1520 C C . ARG A 1 100 ? 11.448 4.317 1.705 1.00 0.00 100 ARG A C 1
ATOM 1521 O O . ARG A 1 100 ? 12.122 3.949 0.743 1.00 0.00 100 ARG A O 1
ATOM 1538 N N . VAL A 1 101 ? 11.940 4.901 2.787 1.00 0.00 101 VAL A N 1
ATOM 1539 C CA . VAL A 1 101 ? 13.365 5.154 2.918 1.00 0.00 101 VAL A CA 1
ATOM 1540 C C . VAL A 1 101 ? 13.908 4.385 4.123 1.00 0.00 101 VAL A C 1
ATOM 1541 O O . VAL A 1 101 ? 13.187 4.157 5.094 1.00 0.00 101 VAL A O 1
ATOM 1554 N N . VAL A 1 102 ? 15.173 4.006 4.022 1.00 0.00 102 VAL A N 1
ATOM 1555 C CA . VAL A 1 102 ? 15.820 3.267 5.093 1.00 0.00 102 VAL A CA 1
ATOM 1556 C C . VAL A 1 102 ? 17.145 3.946 5.448 1.00 0.00 102 VAL A C 1
ATOM 1557 O O . VAL A 1 102 ? 18.206 3.518 4.999 1.00 0.00 102 VAL A O 1
ATOM 1570 N N . LYS A 1 103 ? 17.038 4.995 6.251 1.00 0.00 103 LYS A N 1
ATOM 1571 C CA . LYS A 1 103 ? 18.214 5.738 6.670 1.00 0.00 103 LYS A CA 1
ATOM 1572 C C . LYS A 1 103 ? 17.791 6.857 7.624 1.00 0.00 103 LYS A C 1
ATOM 1573 O O . LYS A 1 103 ? 18.477 7.133 8.606 1.00 0.00 103 LYS A O 1
ATOM 1587 N N . SER A 1 104 ? 16.662 7.472 7.300 1.00 0.00 104 SER A N 1
ATOM 1588 C CA . SER A 1 104 ? 16.140 8.555 8.115 1.00 0.00 104 SER A CA 1
ATOM 1589 C C . SER A 1 104 ? 14.634 8.374 8.324 1.00 0.00 104 SER A C 1
ATOM 1590 O O . SER A 1 104 ? 14.038 7.443 7.786 1.00 0.00 104 SER A O 1
ATOM 1597 N N . ASP A 1 105 ? 14.065 9.278 9.106 1.00 0.00 105 ASP A N 1
ATOM 1598 C CA . ASP A 1 105 ? 12.641 9.229 9.392 1.00 0.00 105 ASP A CA 1
ATOM 1599 C C . ASP A 1 105 ? 11.880 9.986 8.301 1.00 0.00 105 ASP A C 1
ATOM 1600 O O . ASP A 1 105 ? 12.312 11.050 7.862 1.00 0.00 105 ASP A O 1
ATOM 1609 N N . PHE A 1 106 ? 10.760 9.404 7.895 1.00 0.00 106 PHE A N 1
ATOM 1610 C CA . PHE A 1 106 ? 9.935 10.010 6.864 1.00 0.00 106 PHE A CA 1
ATOM 1611 C C . PHE A 1 106 ? 8.450 9.913 7.222 1.00 0.00 106 PHE A C 1
ATOM 1612 O O . PHE A 1 106 ? 8.073 9.161 8.120 1.00 0.00 106 PHE A O 1
ATOM 1628 N N . GLU A 1 107 ? 7.649 10.684 6.502 1.00 0.00 107 GLU A N 1
ATOM 1629 C CA . GLU A 1 107 ? 6.215 10.694 6.734 1.00 0.00 107 GLU A CA 1
ATOM 1630 C C . GLU A 1 107 ? 5.469 10.961 5.424 1.00 0.00 107 GLU A C 1
ATOM 1631 O O . GLU A 1 107 ? 5.905 11.775 4.611 1.00 0.00 107 GLU A O 1
ATOM 1642 N N . ILE A 1 108 ? 4.356 10.261 5.262 1.00 0.00 108 ILE A N 1
ATOM 1643 C CA . ILE A 1 108 ? 3.545 10.411 4.066 1.00 0.00 108 ILE A CA 1
ATOM 1644 C C . ILE A 1 108 ? 2.068 10.466 4.460 1.00 0.00 108 ILE A C 1
ATOM 1645 O O . ILE A 1 108 ? 1.648 9.795 5.402 1.00 0.00 108 ILE A O 1
ATOM 1660 N N . GLY A 1 109 ? 1.320 11.269 3.719 1.00 0.00 109 GLY A N 1
ATOM 1661 C CA . GLY A 1 109 ? -0.102 11.420 3.980 1.00 0.00 109 GLY A CA 1
ATOM 1662 C C . GLY A 1 109 ? -0.843 11.888 2.725 1.00 0.00 109 GLY A C 1
ATOM 1663 O O . GLY A 1 109 ? -0.236 12.447 1.814 1.00 0.00 109 GLY A O 1
ATOM 1667 N N . VAL A 1 110 ? -2.145 11.643 2.720 1.00 0.00 110 VAL A N 1
ATOM 1668 C CA . VAL A 1 110 ? -2.975 12.032 1.593 1.00 0.00 110 VAL A CA 1
ATOM 1669 C C . VAL A 1 110 ? -4.407 12.271 2.077 1.00 0.00 110 VAL A C 1
ATOM 1670 O O . VAL A 1 110 ? -4.769 11.861 3.179 1.00 0.00 110 VAL A O 1
ATOM 1683 N N . THR A 1 111 ? -5.182 12.931 1.231 1.00 0.00 111 THR A N 1
ATOM 1684 C CA . THR A 1 111 ? -6.566 13.228 1.558 1.00 0.00 111 THR A CA 1
ATOM 1685 C C . THR A 1 111 ? -7.509 12.506 0.595 1.00 0.00 111 THR A C 1
ATOM 1686 O O . THR A 1 111 ? -8.656 12.224 0.938 1.00 0.00 111 THR A O 1
ATOM 1697 N N . ARG A 1 112 ? -6.991 12.228 -0.593 1.00 0.00 112 ARG A N 1
ATOM 1698 C CA . ARG A 1 112 ? -7.774 11.544 -1.608 1.00 0.00 112 ARG A CA 1
ATOM 1699 C C . ARG A 1 112 ? -6.865 10.678 -2.484 1.00 0.00 112 ARG A C 1
ATOM 1700 O O . ARG A 1 112 ? -7.140 9.497 -2.693 1.00 0.00 112 ARG A O 1
ATOM 1717 N N . ASP A 1 113 ? -5.801 11.298 -2.972 1.00 0.00 113 ASP A N 1
ATOM 1718 C CA . ASP A 1 113 ? -4.851 10.599 -3.820 1.00 0.00 113 ASP A CA 1
ATOM 1719 C C . ASP A 1 113 ? -4.062 11.618 -4.645 1.00 0.00 113 ASP A C 1
ATOM 1720 O O . ASP A 1 113 ? -2.947 11.339 -5.084 1.00 0.00 113 ASP A O 1
ATOM 1729 N N . GLY A 1 114 ? -4.672 12.781 -4.830 1.00 0.00 114 GLY A N 1
ATOM 1730 C CA . GLY A 1 114 ? -4.041 13.843 -5.594 1.00 0.00 114 GLY A CA 1
ATOM 1731 C C . GLY A 1 114 ? -2.947 14.531 -4.775 1.00 0.00 114 GLY A C 1
ATOM 1732 O O . GLY A 1 114 ? -1.760 14.339 -5.034 1.00 0.00 114 GLY A O 1
ATOM 1736 N N . GLU A 1 115 ? -3.386 15.318 -3.804 1.00 0.00 115 GLU A N 1
ATOM 1737 C CA . GLU A 1 115 ? -2.457 16.036 -2.946 1.00 0.00 115 GLU A CA 1
ATOM 1738 C C . GLU A 1 115 ? -1.966 15.126 -1.817 1.00 0.00 115 GLU A C 1
ATOM 1739 O O . GLU A 1 115 ? -2.761 14.439 -1.178 1.00 0.00 115 GLU A O 1
ATOM 1750 N N . ILE A 1 116 ? -0.659 15.153 -1.607 1.00 0.00 116 ILE A N 1
ATOM 1751 C CA . ILE A 1 116 ? -0.052 14.339 -0.567 1.00 0.00 116 ILE A CA 1
ATOM 1752 C C . ILE A 1 116 ? 0.832 15.224 0.316 1.00 0.00 116 ILE A C 1
ATOM 1753 O O . ILE A 1 116 ? 1.102 16.374 -0.025 1.00 0.00 116 ILE A O 1
ATOM 1768 N N . ILE A 1 117 ? 1.257 14.652 1.433 1.00 0.00 117 ILE A N 1
ATOM 1769 C CA . ILE A 1 117 ? 2.104 15.374 2.366 1.00 0.00 117 ILE A CA 1
ATOM 1770 C C . ILE A 1 117 ? 3.303 14.499 2.742 1.00 0.00 117 ILE A C 1
ATOM 1771 O O . ILE A 1 117 ? 3.160 13.291 2.930 1.00 0.00 117 ILE A O 1
ATOM 1786 N N . VAL A 1 118 ? 4.457 15.142 2.841 1.00 0.00 118 VAL A N 1
ATOM 1787 C CA . VAL A 1 118 ? 5.679 14.438 3.190 1.00 0.00 118 VAL A CA 1
ATOM 1788 C C . VAL A 1 118 ? 6.398 15.197 4.308 1.00 0.00 118 VAL A C 1
ATOM 1789 O O . VAL A 1 118 ? 6.223 16.406 4.453 1.00 0.00 118 VAL A O 1
ATOM 1802 N N . ASP A 1 119 ? 7.190 14.456 5.067 1.00 0.00 119 ASP A N 1
ATOM 1803 C CA . ASP A 1 119 ? 7.936 15.044 6.167 1.00 0.00 119 ASP A CA 1
ATOM 1804 C C . ASP A 1 119 ? 9.001 14.054 6.642 1.00 0.00 119 ASP A C 1
ATOM 1805 O O . ASP A 1 119 ? 9.022 12.902 6.208 1.00 0.00 119 ASP A O 1
ATOM 1814 N N . LEU A 1 120 ? 9.861 14.537 7.527 1.00 0.00 120 LEU A N 1
ATOM 1815 C CA . LEU A 1 120 ? 10.927 13.710 8.065 1.00 0.00 120 LEU A CA 1
ATOM 1816 C C . LEU A 1 120 ? 10.627 13.388 9.530 1.00 0.00 120 LEU A C 1
ATOM 1817 O O . LEU A 1 120 ? 11.528 13.035 10.289 1.00 0.00 120 LEU A O 1
ATOM 1832 N N . ASN A 1 121 ? 9.357 13.521 9.884 1.00 0.00 121 ASN A N 1
ATOM 1833 C CA . ASN A 1 121 ? 8.927 13.249 11.244 1.00 0.00 121 ASN A CA 1
ATOM 1834 C C . ASN A 1 121 ? 9.642 14.204 12.202 1.00 0.00 121 ASN A C 1
ATOM 1835 O O . ASN A 1 121 ? 10.828 14.481 12.036 1.00 0.00 121 ASN A O 1
ATOM 1845 N N . SER A 1 122 ? 8.889 14.681 13.183 1.00 0.00 122 SER A N 1
ATOM 1846 C CA . SER A 1 122 ? 9.436 15.600 14.166 1.00 0.00 122 SER A CA 1
ATOM 1847 C C . SER A 1 122 ? 8.636 15.512 15.467 1.00 0.00 122 SER A C 1
ATOM 1848 O O . SER A 1 122 ? 9.198 15.625 16.555 1.00 0.00 122 SER A O 1
ATOM 1855 N N . MET A 1 1 ? 4.561 -12.804 -9.886 1.00 0.00 1 MET A N 2
ATOM 1856 C CA . MET A 1 1 ? 5.721 -12.636 -9.029 1.00 0.00 1 MET A CA 2
ATOM 1857 C C . MET A 1 1 ? 6.861 -11.943 -9.779 1.00 0.00 1 MET A C 2
ATOM 1858 O O . MET A 1 1 ? 7.365 -10.913 -9.335 1.00 0.00 1 MET A O 2
ATOM 1870 N N . ARG A 1 2 ? 7.235 -12.538 -10.902 1.00 0.00 2 ARG A N 2
ATOM 1871 C CA . ARG A 1 2 ? 8.306 -11.992 -11.718 1.00 0.00 2 ARG A CA 2
ATOM 1872 C C . ARG A 1 2 ? 8.222 -10.464 -11.750 1.00 0.00 2 ARG A C 2
ATOM 1873 O O . ARG A 1 2 ? 9.158 -9.779 -11.341 1.00 0.00 2 ARG A O 2
ATOM 1890 N N . GLU A 1 3 ? 7.092 -9.975 -12.239 1.00 0.00 3 GLU A N 2
ATOM 1891 C CA . GLU A 1 3 ? 6.875 -8.542 -12.330 1.00 0.00 3 GLU A CA 2
ATOM 1892 C C . GLU A 1 3 ? 6.853 -7.919 -10.932 1.00 0.00 3 GLU A C 2
ATOM 1893 O O . GLU A 1 3 ? 6.156 -8.404 -10.042 1.00 0.00 3 GLU A O 2
ATOM 1904 N N . ARG A 1 4 ? 7.626 -6.852 -10.782 1.00 0.00 4 ARG A N 2
ATOM 1905 C CA . ARG A 1 4 ? 7.705 -6.158 -9.509 1.00 0.00 4 ARG A CA 2
ATOM 1906 C C . ARG A 1 4 ? 6.309 -6.010 -8.898 1.00 0.00 4 ARG A C 2
ATOM 1907 O O . ARG A 1 4 ? 5.305 -6.148 -9.594 1.00 0.00 4 ARG A O 2
ATOM 1924 N N . GLY A 1 5 ? 6.293 -5.729 -7.603 1.00 0.00 5 GLY A N 2
ATOM 1925 C CA . GLY A 1 5 ? 5.037 -5.560 -6.891 1.00 0.00 5 GLY A CA 2
ATOM 1926 C C . GLY A 1 5 ? 4.684 -6.820 -6.098 1.00 0.00 5 GLY A C 2
ATOM 1927 O O . GLY A 1 5 ? 4.257 -7.821 -6.672 1.00 0.00 5 GLY A O 2
ATOM 1931 N N . TRP A 1 6 ? 4.874 -6.730 -4.789 1.00 0.00 6 TRP A N 2
ATOM 1932 C CA . TRP A 1 6 ? 4.579 -7.849 -3.911 1.00 0.00 6 TRP A CA 2
ATOM 1933 C C . TRP A 1 6 ? 5.120 -9.121 -4.570 1.00 0.00 6 TRP A C 2
ATOM 1934 O O . TRP A 1 6 ? 4.459 -10.158 -4.562 1.00 0.00 6 TRP A O 2
ATOM 1954 N N . SER A 1 7 ? 6.318 -8.998 -5.123 1.00 0.00 7 SER A N 2
ATOM 1955 C CA . SER A 1 7 ? 6.955 -10.125 -5.784 1.00 0.00 7 SER A CA 2
ATOM 1956 C C . SER A 1 7 ? 7.356 -11.180 -4.750 1.00 0.00 7 SER A C 2
ATOM 1957 O O . SER A 1 7 ? 6.703 -12.215 -4.631 1.00 0.00 7 SER A O 2
ATOM 1964 N N . GLN A 1 8 ? 8.427 -10.880 -4.031 1.00 0.00 8 GLN A N 2
ATOM 1965 C CA . GLN A 1 8 ? 8.923 -11.789 -3.012 1.00 0.00 8 GLN A CA 2
ATOM 1966 C C . GLN A 1 8 ? 9.750 -11.026 -1.976 1.00 0.00 8 GLN A C 2
ATOM 1967 O O . GLN A 1 8 ? 10.896 -11.383 -1.705 1.00 0.00 8 GLN A O 2
ATOM 1979 N N . LYS A 1 9 ? 9.137 -9.989 -1.424 1.00 0.00 9 LYS A N 2
ATOM 1980 C CA . LYS A 1 9 ? 9.802 -9.172 -0.424 1.00 0.00 9 LYS A CA 2
ATOM 1981 C C . LYS A 1 9 ? 9.980 -9.988 0.859 1.00 0.00 9 LYS A C 2
ATOM 1982 O O . LYS A 1 9 ? 11.082 -10.445 1.161 1.00 0.00 9 LYS A O 2
ATOM 1996 N N . LYS A 1 10 ? 8.880 -10.146 1.580 1.00 0.00 10 LYS A N 2
ATOM 1997 C CA . LYS A 1 10 ? 8.900 -10.899 2.822 1.00 0.00 10 LYS A CA 2
ATOM 1998 C C . LYS A 1 10 ? 7.497 -11.437 3.111 1.00 0.00 10 LYS A C 2
ATOM 1999 O O . LYS A 1 10 ? 7.186 -12.580 2.777 1.00 0.00 10 LYS A O 2
ATOM 2013 N N . ILE A 1 11 ? 6.688 -10.589 3.727 1.00 0.00 11 ILE A N 2
ATOM 2014 C CA . ILE A 1 11 ? 5.325 -10.965 4.065 1.00 0.00 11 ILE A CA 2
ATOM 2015 C C . ILE A 1 11 ? 4.484 -11.016 2.788 1.00 0.00 11 ILE A C 2
ATOM 2016 O O . ILE A 1 11 ? 3.314 -11.395 2.825 1.00 0.00 11 ILE A O 2
ATOM 2031 N N . ALA A 1 12 ? 5.113 -10.628 1.688 1.00 0.00 12 ALA A N 2
ATOM 2032 C CA . ALA A 1 12 ? 4.436 -10.624 0.401 1.00 0.00 12 ALA A CA 2
ATOM 2033 C C . ALA A 1 12 ? 3.623 -11.912 0.254 1.00 0.00 12 ALA A C 2
ATOM 2034 O O . ALA A 1 12 ? 2.611 -11.934 -0.445 1.00 0.00 12 ALA A O 2
ATOM 2041 N N . ARG A 1 13 ? 4.096 -12.952 0.925 1.00 0.00 13 ARG A N 2
ATOM 2042 C CA . ARG A 1 13 ? 3.425 -14.240 0.876 1.00 0.00 13 ARG A CA 2
ATOM 2043 C C . ARG A 1 13 ? 2.044 -14.145 1.529 1.00 0.00 13 ARG A C 2
ATOM 2044 O O . ARG A 1 13 ? 1.034 -14.457 0.899 1.00 0.00 13 ARG A O 2
ATOM 2061 N N . GLU A 1 14 ? 2.045 -13.713 2.781 1.00 0.00 14 GLU A N 2
ATOM 2062 C CA . GLU A 1 14 ? 0.805 -13.572 3.525 1.00 0.00 14 GLU A CA 2
ATOM 2063 C C . GLU A 1 14 ? -0.102 -12.538 2.853 1.00 0.00 14 GLU A C 2
ATOM 2064 O O . GLU A 1 14 ? -1.318 -12.558 3.043 1.00 0.00 14 GLU A O 2
ATOM 2075 N N . LEU A 1 15 ? 0.523 -11.661 2.082 1.00 0.00 15 LEU A N 2
ATOM 2076 C CA . LEU A 1 15 ? -0.214 -10.623 1.381 1.00 0.00 15 LEU A CA 2
ATOM 2077 C C . LEU A 1 15 ? -0.898 -11.228 0.155 1.00 0.00 15 LEU A C 2
ATOM 2078 O O . LEU A 1 15 ? -2.121 -11.171 0.030 1.00 0.00 15 LEU A O 2
ATOM 2093 N N . LYS A 1 16 ? -0.081 -11.795 -0.722 1.00 0.00 16 LYS A N 2
ATOM 2094 C CA . LYS A 1 16 ? -0.593 -12.410 -1.934 1.00 0.00 16 LYS A CA 2
ATOM 2095 C C . LYS A 1 16 ? -1.727 -13.372 -1.572 1.00 0.00 16 LYS A C 2
ATOM 2096 O O . LYS A 1 16 ? -2.650 -13.574 -2.360 1.00 0.00 16 LYS A O 2
ATOM 2110 N N . THR A 1 17 ? -1.619 -13.941 -0.381 1.00 0.00 17 THR A N 2
ATOM 2111 C CA . THR A 1 17 ? -2.624 -14.878 0.094 1.00 0.00 17 THR A CA 2
ATOM 2112 C C . THR A 1 17 ? -3.868 -14.127 0.574 1.00 0.00 17 THR A C 2
ATOM 2113 O O . THR A 1 17 ? -4.974 -14.664 0.536 1.00 0.00 17 THR A O 2
ATOM 2124 N N . THR A 1 18 ? -3.646 -12.897 1.013 1.00 0.00 18 THR A N 2
ATOM 2125 C CA . THR A 1 18 ? -4.734 -12.068 1.499 1.00 0.00 18 THR A CA 2
ATOM 2126 C C . THR A 1 18 ? -5.387 -11.312 0.340 1.00 0.00 18 THR A C 2
ATOM 2127 O O . THR A 1 18 ? -4.709 -10.614 -0.411 1.00 0.00 18 THR A O 2
ATOM 2138 N N . ARG A 1 19 ? -6.698 -11.477 0.231 1.00 0.00 19 ARG A N 2
ATOM 2139 C CA . ARG A 1 19 ? -7.450 -10.819 -0.824 1.00 0.00 19 ARG A CA 2
ATOM 2140 C C . ARG A 1 19 ? -8.913 -11.267 -0.790 1.00 0.00 19 ARG A C 2
ATOM 2141 O O . ARG A 1 19 ? -9.409 -11.852 -1.752 1.00 0.00 19 ARG A O 2
ATOM 2158 N N . GLN A 1 20 ? -9.563 -10.973 0.326 1.00 0.00 20 GLN A N 2
ATOM 2159 C CA . GLN A 1 20 ? -10.959 -11.337 0.498 1.00 0.00 20 GLN A CA 2
ATOM 2160 C C . GLN A 1 20 ? -11.848 -10.461 -0.388 1.00 0.00 20 GLN A C 2
ATOM 2161 O O . GLN A 1 20 ? -12.732 -9.765 0.108 1.00 0.00 20 GLN A O 2
ATOM 2173 N N . ASN A 1 21 ? -11.584 -10.527 -1.685 1.00 0.00 21 ASN A N 2
ATOM 2174 C CA . ASN A 1 21 ? -12.350 -9.748 -2.645 1.00 0.00 21 ASN A CA 2
ATOM 2175 C C . ASN A 1 21 ? -12.460 -8.304 -2.151 1.00 0.00 21 ASN A C 2
ATOM 2176 O O . ASN A 1 21 ? -13.415 -7.603 -2.481 1.00 0.00 21 ASN A O 2
ATOM 2186 N N . VAL A 1 22 ? -11.469 -7.902 -1.369 1.00 0.00 22 VAL A N 2
ATOM 2187 C CA . VAL A 1 22 ? -11.442 -6.555 -0.828 1.00 0.00 22 VAL A CA 2
ATOM 2188 C C . VAL A 1 22 ? -10.376 -5.737 -1.559 1.00 0.00 22 VAL A C 2
ATOM 2189 O O . VAL A 1 22 ? -10.107 -4.593 -1.193 1.00 0.00 22 VAL A O 2
ATOM 2202 N N . SER A 1 23 ? -9.796 -6.355 -2.577 1.00 0.00 23 SER A N 2
ATOM 2203 C CA . SER A 1 23 ? -8.764 -5.699 -3.362 1.00 0.00 23 SER A CA 2
ATOM 2204 C C . SER A 1 23 ? -8.226 -6.657 -4.426 1.00 0.00 23 SER A C 2
ATOM 2205 O O . SER A 1 23 ? -8.609 -6.575 -5.592 1.00 0.00 23 SER A O 2
ATOM 2212 N N . ALA A 1 24 ? -7.346 -7.545 -3.986 1.00 0.00 24 ALA A N 2
ATOM 2213 C CA . ALA A 1 24 ? -6.752 -8.518 -4.886 1.00 0.00 24 ALA A CA 2
ATOM 2214 C C . ALA A 1 24 ? -6.342 -7.822 -6.185 1.00 0.00 24 ALA A C 2
ATOM 2215 O O . ALA A 1 24 ? -6.797 -8.197 -7.265 1.00 0.00 24 ALA A O 2
ATOM 2222 N N . ILE A 1 25 ? -5.488 -6.820 -6.038 1.00 0.00 25 ILE A N 2
ATOM 2223 C CA . ILE A 1 25 ? -5.013 -6.067 -7.187 1.00 0.00 25 ILE A CA 2
ATOM 2224 C C . ILE A 1 25 ? -4.045 -6.935 -7.994 1.00 0.00 25 ILE A C 2
ATOM 2225 O O . ILE A 1 25 ? -3.971 -6.818 -9.216 1.00 0.00 25 ILE A O 2
ATOM 2240 N N . GLU A 1 26 ? -3.325 -7.786 -7.277 1.00 0.00 26 GLU A N 2
ATOM 2241 C CA . GLU A 1 26 ? -2.366 -8.673 -7.911 1.00 0.00 26 GLU A CA 2
ATOM 2242 C C . GLU A 1 26 ? -3.088 -9.711 -8.772 1.00 0.00 26 GLU A C 2
ATOM 2243 O O . GLU A 1 26 ? -2.729 -9.923 -9.928 1.00 0.00 26 GLU A O 2
ATOM 2254 N N . ARG A 1 27 ? -4.094 -10.331 -8.173 1.00 0.00 27 ARG A N 2
ATOM 2255 C CA . ARG A 1 27 ? -4.872 -11.342 -8.870 1.00 0.00 27 ARG A CA 2
ATOM 2256 C C . ARG A 1 27 ? -5.595 -10.724 -10.067 1.00 0.00 27 ARG A C 2
ATOM 2257 O O . ARG A 1 27 ? -5.463 -11.202 -11.192 1.00 0.00 27 ARG A O 2
ATOM 2274 N N . LYS A 1 28 ? -6.344 -9.668 -9.785 1.00 0.00 28 LYS A N 2
ATOM 2275 C CA . LYS A 1 28 ? -7.089 -8.979 -10.824 1.00 0.00 28 LYS A CA 2
ATOM 2276 C C . LYS A 1 28 ? -6.121 -8.502 -11.908 1.00 0.00 28 LYS A C 2
ATOM 2277 O O . LYS A 1 28 ? -6.273 -8.850 -13.078 1.00 0.00 28 LYS A O 2
ATOM 2291 N N . ALA A 1 29 ? -5.147 -7.712 -11.480 1.00 0.00 29 ALA A N 2
ATOM 2292 C CA . ALA A 1 29 ? -4.155 -7.183 -12.400 1.00 0.00 29 ALA A CA 2
ATOM 2293 C C . ALA A 1 29 ? -3.711 -8.291 -13.357 1.00 0.00 29 ALA A C 2
ATOM 2294 O O . ALA A 1 29 ? -3.918 -8.193 -14.565 1.00 0.00 29 ALA A O 2
ATOM 2301 N N . MET A 1 30 ? -3.108 -9.321 -12.781 1.00 0.00 30 MET A N 2
ATOM 2302 C CA . MET A 1 30 ? -2.633 -10.447 -13.566 1.00 0.00 30 MET A CA 2
ATOM 2303 C C . MET A 1 30 ? -3.779 -11.092 -14.349 1.00 0.00 30 MET A C 2
ATOM 2304 O O . MET A 1 30 ? -3.549 -11.787 -15.336 1.00 0.00 30 MET A O 2
ATOM 2316 N N . GLU A 1 31 ? -4.992 -10.839 -13.876 1.00 0.00 31 GLU A N 2
ATOM 2317 C CA . GLU A 1 31 ? -6.174 -11.386 -14.518 1.00 0.00 31 GLU A CA 2
ATOM 2318 C C . GLU A 1 31 ? -6.558 -10.540 -15.734 1.00 0.00 31 GLU A C 2
ATOM 2319 O O . GLU A 1 31 ? -7.725 -10.196 -15.913 1.00 0.00 31 GLU A O 2
ATOM 2330 N N . ASN A 1 32 ? -5.552 -10.231 -16.540 1.00 0.00 32 ASN A N 2
ATOM 2331 C CA . ASN A 1 32 ? -5.770 -9.432 -17.734 1.00 0.00 32 ASN A CA 2
ATOM 2332 C C . ASN A 1 32 ? -6.663 -8.239 -17.389 1.00 0.00 32 ASN A C 2
ATOM 2333 O O . ASN A 1 32 ? -7.483 -7.817 -18.202 1.00 0.00 32 ASN A O 2
ATOM 2343 N N . ILE A 1 33 ? -6.472 -7.728 -16.182 1.00 0.00 33 ILE A N 2
ATOM 2344 C CA . ILE A 1 33 ? -7.251 -6.592 -15.719 1.00 0.00 33 ILE A CA 2
ATOM 2345 C C . ILE A 1 33 ? -7.183 -5.474 -16.761 1.00 0.00 33 ILE A C 2
ATOM 2346 O O . ILE A 1 33 ? -6.230 -5.401 -17.537 1.00 0.00 33 ILE A O 2
ATOM 2361 N N . GLU A 1 34 ? -8.205 -4.631 -16.746 1.00 0.00 34 GLU A N 2
ATOM 2362 C CA . GLU A 1 34 ? -8.273 -3.520 -17.681 1.00 0.00 34 GLU A CA 2
ATOM 2363 C C . GLU A 1 34 ? -9.174 -2.416 -17.126 1.00 0.00 34 GLU A C 2
ATOM 2364 O O . GLU A 1 34 ? -8.726 -1.288 -16.924 1.00 0.00 34 GLU A O 2
ATOM 2375 N N . LYS A 1 35 ? -10.428 -2.777 -16.898 1.00 0.00 35 LYS A N 2
ATOM 2376 C CA . LYS A 1 35 ? -11.395 -1.830 -16.370 1.00 0.00 35 LYS A CA 2
ATOM 2377 C C . LYS A 1 35 ? -12.779 -2.483 -16.341 1.00 0.00 35 LYS A C 2
ATOM 2378 O O . LYS A 1 35 ? -13.628 -2.187 -17.181 1.00 0.00 35 LYS A O 2
ATOM 2392 N N . SER A 1 36 ? -12.963 -3.360 -15.365 1.00 0.00 36 SER A N 2
ATOM 2393 C CA . SER A 1 36 ? -14.229 -4.059 -15.216 1.00 0.00 36 SER A CA 2
ATOM 2394 C C . SER A 1 36 ? -14.566 -4.219 -13.732 1.00 0.00 36 SER A C 2
ATOM 2395 O O . SER A 1 36 ? -15.629 -3.792 -13.285 1.00 0.00 36 SER A O 2
ATOM 2402 N N . ARG A 1 37 ? -13.641 -4.833 -13.011 1.00 0.00 37 ARG A N 2
ATOM 2403 C CA . ARG A 1 37 ? -13.827 -5.054 -11.586 1.00 0.00 37 ARG A CA 2
ATOM 2404 C C . ARG A 1 37 ? -14.078 -3.725 -10.871 1.00 0.00 37 ARG A C 2
ATOM 2405 O O . ARG A 1 37 ? -14.898 -3.654 -9.957 1.00 0.00 37 ARG A O 2
ATOM 2422 N N . ASN A 1 38 ? -13.359 -2.705 -11.315 1.00 0.00 38 ASN A N 2
ATOM 2423 C CA . ASN A 1 38 ? -13.493 -1.383 -10.729 1.00 0.00 38 ASN A CA 2
ATOM 2424 C C . ASN A 1 38 ? -13.593 -1.512 -9.208 1.00 0.00 38 ASN A C 2
ATOM 2425 O O . ASN A 1 38 ? -14.459 -0.900 -8.585 1.00 0.00 38 ASN A O 2
ATOM 2435 N N . THR A 1 39 ? -12.693 -2.310 -8.654 1.00 0.00 39 THR A N 2
ATOM 2436 C CA . THR A 1 39 ? -12.668 -2.528 -7.217 1.00 0.00 39 THR A CA 2
ATOM 2437 C C . THR A 1 39 ? -12.067 -1.314 -6.505 1.00 0.00 39 THR A C 2
ATOM 2438 O O . THR A 1 39 ? -12.794 -0.441 -6.036 1.00 0.00 39 THR A O 2
ATOM 2449 N N . LEU A 1 40 ? -10.742 -1.299 -6.448 1.00 0.00 40 LEU A N 2
ATOM 2450 C CA . LEU A 1 40 ? -10.034 -0.207 -5.801 1.00 0.00 40 LEU A CA 2
ATOM 2451 C C . LEU A 1 40 ? -10.622 1.125 -6.269 1.00 0.00 40 LEU A C 2
ATOM 2452 O O . LEU A 1 40 ? -10.537 2.127 -5.561 1.00 0.00 40 LEU A O 2
ATOM 2467 N N . ASP A 1 41 ? -11.205 1.093 -7.459 1.00 0.00 41 ASP A N 2
ATOM 2468 C CA . ASP A 1 41 ? -11.806 2.285 -8.030 1.00 0.00 41 ASP A CA 2
ATOM 2469 C C . ASP A 1 41 ? -13.078 2.631 -7.254 1.00 0.00 41 ASP A C 2
ATOM 2470 O O . ASP A 1 41 ? -13.215 3.742 -6.743 1.00 0.00 41 ASP A O 2
ATOM 2479 N N . PHE A 1 42 ? -13.977 1.660 -7.189 1.00 0.00 42 PHE A N 2
ATOM 2480 C CA . PHE A 1 42 ? -15.232 1.848 -6.483 1.00 0.00 42 PHE A CA 2
ATOM 2481 C C . PHE A 1 42 ? -14.993 2.396 -5.074 1.00 0.00 42 PHE A C 2
ATOM 2482 O O . PHE A 1 42 ? -15.747 3.244 -4.599 1.00 0.00 42 PHE A O 2
ATOM 2498 N N . VAL A 1 43 ? -13.942 1.888 -4.448 1.00 0.00 43 VAL A N 2
ATOM 2499 C CA . VAL A 1 43 ? -13.595 2.317 -3.103 1.00 0.00 43 VAL A CA 2
ATOM 2500 C C . VAL A 1 43 ? -12.879 3.667 -3.172 1.00 0.00 43 VAL A C 2
ATOM 2501 O O . VAL A 1 43 ? -12.939 4.454 -2.228 1.00 0.00 43 VAL A O 2
ATOM 2514 N N . LYS A 1 44 ? -12.219 3.895 -4.298 1.00 0.00 44 LYS A N 2
ATOM 2515 C CA . LYS A 1 44 ? -11.493 5.137 -4.501 1.00 0.00 44 LYS A CA 2
ATOM 2516 C C . LYS A 1 44 ? -12.467 6.313 -4.414 1.00 0.00 44 LYS A C 2
ATOM 2517 O O . LYS A 1 44 ? -12.122 7.374 -3.896 1.00 0.00 44 LYS A O 2
ATOM 2531 N N . SER A 1 45 ? -13.668 6.086 -4.928 1.00 0.00 45 SER A N 2
ATOM 2532 C CA . SER A 1 45 ? -14.695 7.112 -4.916 1.00 0.00 45 SER A CA 2
ATOM 2533 C C . SER A 1 45 ? -14.804 7.726 -3.518 1.00 0.00 45 SER A C 2
ATOM 2534 O O . SER A 1 45 ? -14.859 8.946 -3.374 1.00 0.00 45 SER A O 2
ATOM 2541 N N . LEU A 1 46 ? -14.833 6.850 -2.523 1.00 0.00 46 LEU A N 2
ATOM 2542 C CA . LEU A 1 46 ? -14.934 7.291 -1.142 1.00 0.00 46 LEU A CA 2
ATOM 2543 C C . LEU A 1 46 ? -14.075 8.542 -0.946 1.00 0.00 46 LEU A C 2
ATOM 2544 O O . LEU A 1 46 ? -14.571 9.575 -0.496 1.00 0.00 46 LEU A O 2
ATOM 2559 N N . LYS A 1 47 ? -12.804 8.410 -1.293 1.00 0.00 47 LYS A N 2
ATOM 2560 C CA . LYS A 1 47 ? -11.873 9.516 -1.160 1.00 0.00 47 LYS A CA 2
ATOM 2561 C C . LYS A 1 47 ? -11.655 9.820 0.324 1.00 0.00 47 LYS A C 2
ATOM 2562 O O . LYS A 1 47 ? -11.982 10.909 0.793 1.00 0.00 47 LYS A O 2
ATOM 2576 N N . SER A 1 48 ? -11.104 8.837 1.022 1.00 0.00 48 SER A N 2
ATOM 2577 C CA . SER A 1 48 ? -10.839 8.985 2.442 1.00 0.00 48 SER A CA 2
ATOM 2578 C C . SER A 1 48 ? -9.368 9.343 2.666 1.00 0.00 48 SER A C 2
ATOM 2579 O O . SER A 1 48 ? -8.489 8.835 1.971 1.00 0.00 48 SER A O 2
ATOM 2586 N N . PRO A 1 49 ? -9.140 10.237 3.664 1.00 0.00 49 PRO A N 2
ATOM 2587 C CA . PRO A 1 49 ? -7.791 10.669 3.988 1.00 0.00 49 PRO A CA 2
ATOM 2588 C C . PRO A 1 49 ? -7.033 9.577 4.746 1.00 0.00 49 PRO A C 2
ATOM 2589 O O . PRO A 1 49 ? -7.632 8.801 5.488 1.00 0.00 49 PRO A O 2
ATOM 2597 N N . VAL A 1 50 ? -5.725 9.553 4.533 1.00 0.00 50 VAL A N 2
ATOM 2598 C CA . VAL A 1 50 ? -4.878 8.569 5.187 1.00 0.00 50 VAL A CA 2
ATOM 2599 C C . VAL A 1 50 ? -3.523 9.202 5.508 1.00 0.00 50 VAL A C 2
ATOM 2600 O O . VAL A 1 50 ? -3.055 10.078 4.782 1.00 0.00 50 VAL A O 2
ATOM 2613 N N . ARG A 1 51 ? -2.931 8.734 6.597 1.00 0.00 51 ARG A N 2
ATOM 2614 C CA . ARG A 1 51 ? -1.639 9.244 7.023 1.00 0.00 51 ARG A CA 2
ATOM 2615 C C . ARG A 1 51 ? -0.836 8.140 7.716 1.00 0.00 51 ARG A C 2
ATOM 2616 O O . ARG A 1 51 ? -1.360 7.431 8.574 1.00 0.00 51 ARG A O 2
ATOM 2633 N N . ILE A 1 52 ? 0.423 8.030 7.318 1.00 0.00 52 ILE A N 2
ATOM 2634 C CA . ILE A 1 52 ? 1.304 7.025 7.890 1.00 0.00 52 ILE A CA 2
ATOM 2635 C C . ILE A 1 52 ? 2.757 7.466 7.710 1.00 0.00 52 ILE A C 2
ATOM 2636 O O . ILE A 1 52 ? 3.093 8.129 6.729 1.00 0.00 52 ILE A O 2
ATOM 2651 N N . LEU A 1 53 ? 3.583 7.080 8.672 1.00 0.00 53 LEU A N 2
ATOM 2652 C CA . LEU A 1 53 ? 4.993 7.427 8.632 1.00 0.00 53 LEU A CA 2
ATOM 2653 C C . LEU A 1 53 ? 5.790 6.242 8.084 1.00 0.00 53 LEU A C 2
ATOM 2654 O O . LEU A 1 53 ? 5.410 5.089 8.281 1.00 0.00 53 LEU A O 2
ATOM 2669 N N . CYS A 1 54 ? 6.881 6.566 7.407 1.00 0.00 54 CYS A N 2
ATOM 2670 C CA . CYS A 1 54 ? 7.736 5.543 6.829 1.00 0.00 54 CYS A CA 2
ATOM 2671 C C . CYS A 1 54 ? 9.065 5.543 7.586 1.00 0.00 54 CYS A C 2
ATOM 2672 O O . CYS A 1 54 ? 9.655 6.598 7.813 1.00 0.00 54 CYS A O 2
ATOM 2679 N N . ARG A 1 55 ? 9.499 4.346 7.954 1.00 0.00 55 ARG A N 2
ATOM 2680 C CA . ARG A 1 55 ? 10.748 4.195 8.682 1.00 0.00 55 ARG A CA 2
ATOM 2681 C C . ARG A 1 55 ? 11.723 3.324 7.886 1.00 0.00 55 ARG A C 2
ATOM 2682 O O . ARG A 1 55 ? 11.451 2.969 6.740 1.00 0.00 55 ARG A O 2
ATOM 2699 N N . ARG A 1 56 ? 12.839 3.006 8.524 1.00 0.00 56 ARG A N 2
ATOM 2700 C CA . ARG A 1 56 ? 13.856 2.185 7.890 1.00 0.00 56 ARG A CA 2
ATOM 2701 C C . ARG A 1 56 ? 13.230 0.911 7.319 1.00 0.00 56 ARG A C 2
ATOM 2702 O O . ARG A 1 56 ? 12.431 0.256 7.985 1.00 0.00 56 ARG A O 2
ATOM 2719 N N . GLY A 1 57 ? 13.616 0.601 6.090 1.00 0.00 57 GLY A N 2
ATOM 2720 C CA . GLY A 1 57 ? 13.102 -0.582 5.422 1.00 0.00 57 GLY A CA 2
ATOM 2721 C C . GLY A 1 57 ? 13.402 -1.845 6.232 1.00 0.00 57 GLY A C 2
ATOM 2722 O O . GLY A 1 57 ? 12.768 -2.879 6.033 1.00 0.00 57 GLY A O 2
ATOM 2726 N N . ASP A 1 58 ? 14.369 -1.717 7.128 1.00 0.00 58 ASP A N 2
ATOM 2727 C CA . ASP A 1 58 ? 14.761 -2.835 7.970 1.00 0.00 58 ASP A CA 2
ATOM 2728 C C . ASP A 1 58 ? 13.733 -3.010 9.090 1.00 0.00 58 ASP A C 2
ATOM 2729 O O . ASP A 1 58 ? 13.786 -3.983 9.839 1.00 0.00 58 ASP A O 2
ATOM 2738 N N . THR A 1 59 ? 12.822 -2.051 9.168 1.00 0.00 59 THR A N 2
ATOM 2739 C CA . THR A 1 59 ? 11.784 -2.086 10.184 1.00 0.00 59 THR A CA 2
ATOM 2740 C C . THR A 1 59 ? 10.404 -1.936 9.541 1.00 0.00 59 THR A C 2
ATOM 2741 O O . THR A 1 59 ? 9.398 -1.820 10.241 1.00 0.00 59 THR A O 2
ATOM 2752 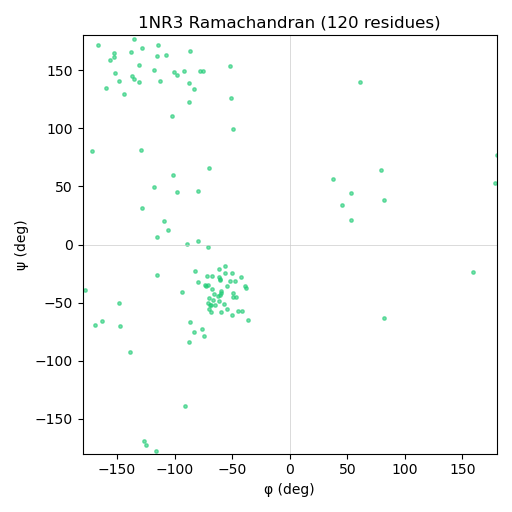N N . LEU A 1 60 ? 10.399 -1.943 8.216 1.00 0.00 60 LEU A N 2
ATOM 2753 C CA . LEU A 1 60 ? 9.159 -1.808 7.471 1.00 0.00 60 LEU A CA 2
ATOM 2754 C C . LEU A 1 60 ? 8.177 -2.890 7.926 1.00 0.00 60 LEU A C 2
ATOM 2755 O O . LEU A 1 60 ? 6.998 -2.611 8.141 1.00 0.00 60 LEU A O 2
ATOM 2770 N N . ASP A 1 61 ? 8.698 -4.101 8.057 1.00 0.00 61 ASP A N 2
ATOM 2771 C CA . ASP A 1 61 ? 7.881 -5.225 8.482 1.00 0.00 61 ASP A CA 2
ATOM 2772 C C . ASP A 1 61 ? 7.121 -4.846 9.754 1.00 0.00 61 ASP A C 2
ATOM 2773 O O . ASP A 1 61 ? 5.911 -5.046 9.842 1.00 0.00 61 ASP A O 2
ATOM 2782 N N . GLU A 1 62 ? 7.864 -4.305 10.710 1.00 0.00 62 GLU A N 2
ATOM 2783 C CA . GLU A 1 62 ? 7.275 -3.896 11.973 1.00 0.00 62 GLU A CA 2
ATOM 2784 C C . GLU A 1 62 ? 6.457 -2.617 11.790 1.00 0.00 62 GLU A C 2
ATOM 2785 O O . GLU A 1 62 ? 5.413 -2.447 12.417 1.00 0.00 62 GLU A O 2
ATOM 2796 N N . ILE A 1 63 ? 6.963 -1.749 10.925 1.00 0.00 63 ILE A N 2
ATOM 2797 C CA . ILE A 1 63 ? 6.291 -0.490 10.650 1.00 0.00 63 ILE A CA 2
ATOM 2798 C C . ILE A 1 63 ? 4.925 -0.772 10.021 1.00 0.00 63 ILE A C 2
ATOM 2799 O O . ILE A 1 63 ? 4.023 0.061 10.090 1.00 0.00 63 ILE A O 2
ATOM 2814 N N . ILE A 1 64 ? 4.817 -1.948 9.421 1.00 0.00 64 ILE A N 2
ATOM 2815 C CA . ILE A 1 64 ? 3.577 -2.349 8.780 1.00 0.00 64 ILE A CA 2
ATOM 2816 C C . ILE A 1 64 ? 2.488 -2.512 9.843 1.00 0.00 64 ILE A C 2
ATOM 2817 O O . ILE A 1 64 ? 1.381 -2.000 9.686 1.00 0.00 64 ILE A O 2
ATOM 2832 N N . LYS A 1 65 ? 2.841 -3.228 10.900 1.00 0.00 65 LYS A N 2
ATOM 2833 C CA . LYS A 1 65 ? 1.908 -3.466 11.988 1.00 0.00 65 LYS A CA 2
ATOM 2834 C C . LYS A 1 65 ? 1.600 -2.140 12.688 1.00 0.00 65 LYS A C 2
ATOM 2835 O O . LYS A 1 65 ? 0.477 -1.920 13.140 1.00 0.00 65 LYS A O 2
ATOM 2849 N N . ARG A 1 66 ? 2.616 -1.292 12.754 1.00 0.00 66 ARG A N 2
ATOM 2850 C CA . ARG A 1 66 ? 2.467 0.005 13.392 1.00 0.00 66 ARG A CA 2
ATOM 2851 C C . ARG A 1 66 ? 1.648 0.942 12.502 1.00 0.00 66 ARG A C 2
ATOM 2852 O O . ARG A 1 66 ? 0.852 1.737 12.998 1.00 0.00 66 ARG A O 2
ATOM 2869 N N . LEU A 1 67 ? 1.871 0.818 11.202 1.00 0.00 67 LEU A N 2
ATOM 2870 C CA . LEU A 1 67 ? 1.163 1.643 10.238 1.00 0.00 67 LEU A CA 2
ATOM 2871 C C . LEU A 1 67 ? -0.293 1.182 10.148 1.00 0.00 67 LEU A C 2
ATOM 2872 O O . LEU A 1 67 ? -1.206 2.003 10.091 1.00 0.00 67 LEU A O 2
ATOM 2887 N N . LEU A 1 68 ? -0.463 -0.133 10.139 1.00 0.00 68 LEU A N 2
ATOM 2888 C CA . LEU A 1 68 ? -1.792 -0.714 10.058 1.00 0.00 68 LEU A CA 2
ATOM 2889 C C . LEU A 1 68 ? -2.714 -0.013 11.059 1.00 0.00 68 LEU A C 2
ATOM 2890 O O . LEU A 1 68 ? -3.858 0.304 10.738 1.00 0.00 68 LEU A O 2
ATOM 2905 N N . GLU A 1 69 ? -2.180 0.208 12.252 1.00 0.00 69 GLU A N 2
ATOM 2906 C CA . GLU A 1 69 ? -2.940 0.865 13.301 1.00 0.00 69 GLU A CA 2
ATOM 2907 C C . GLU A 1 69 ? -3.463 2.216 12.811 1.00 0.00 69 GLU A C 2
ATOM 2908 O O . GLU A 1 69 ? -4.466 2.718 13.316 1.00 0.00 69 GLU A O 2
ATOM 2919 N N . GLU A 1 70 ? -2.761 2.768 11.832 1.00 0.00 70 GLU A N 2
ATOM 2920 C CA . GLU A 1 70 ? -3.142 4.050 11.267 1.00 0.00 70 GLU A CA 2
ATOM 2921 C C . GLU A 1 70 ? -4.021 3.846 10.031 1.00 0.00 70 GLU A C 2
ATOM 2922 O O . GLU A 1 70 ? -4.996 4.569 9.833 1.00 0.00 70 GLU A O 2
ATOM 2933 N N . SER A 1 71 ? -3.645 2.859 9.233 1.00 0.00 71 SER A N 2
ATOM 2934 C CA . SER A 1 71 ? -4.386 2.550 8.022 1.00 0.00 71 SER A CA 2
ATOM 2935 C C . SER A 1 71 ? -5.541 1.599 8.344 1.00 0.00 71 SER A C 2
ATOM 2936 O O . SER A 1 71 ? -6.707 1.977 8.241 1.00 0.00 71 SER A O 2
ATOM 2943 N N . ASN A 1 72 ? -5.176 0.385 8.727 1.00 0.00 72 ASN A N 2
ATOM 2944 C CA . ASN A 1 72 ? -6.168 -0.622 9.064 1.00 0.00 72 ASN A CA 2
ATOM 2945 C C . ASN A 1 72 ? -7.319 0.036 9.826 1.00 0.00 72 ASN A C 2
ATOM 2946 O O . ASN A 1 72 ? -8.471 -0.378 9.698 1.00 0.00 72 ASN A O 2
ATOM 2956 N N . LYS A 1 73 ? -6.968 1.051 10.603 1.00 0.00 73 LYS A N 2
ATOM 2957 C CA . LYS A 1 73 ? -7.958 1.771 11.386 1.00 0.00 73 LYS A CA 2
ATOM 2958 C C . LYS A 1 73 ? -8.993 2.391 10.446 1.00 0.00 73 LYS A C 2
ATOM 2959 O O . LYS A 1 73 ? -10.183 2.089 10.540 1.00 0.00 73 LYS A O 2
ATOM 2973 N N . GLU A 1 74 ? -8.505 3.245 9.560 1.00 0.00 74 GLU A N 2
ATOM 2974 C CA . GLU A 1 74 ? -9.373 3.910 8.603 1.00 0.00 74 GLU A CA 2
ATOM 2975 C C . GLU A 1 74 ? -9.611 3.011 7.388 1.00 0.00 74 GLU A C 2
ATOM 2976 O O . GLU A 1 74 ? -10.210 3.439 6.403 1.00 0.00 74 GLU A O 2
ATOM 2987 N N . GLY A 1 75 ? -9.130 1.782 7.498 1.00 0.00 75 GLY A N 2
ATOM 2988 C CA . GLY A 1 75 ? -9.282 0.819 6.421 1.00 0.00 75 GLY A CA 2
ATOM 2989 C C . GLY A 1 75 ? -9.926 -0.473 6.928 1.00 0.00 75 GLY A C 2
ATOM 2990 O O . GLY A 1 75 ? -10.278 -0.576 8.103 1.00 0.00 75 GLY A O 2
ATOM 2994 N N . ILE A 1 76 ? -10.060 -1.427 6.018 1.00 0.00 76 ILE A N 2
ATOM 2995 C CA . ILE A 1 76 ? -10.656 -2.707 6.358 1.00 0.00 76 ILE A CA 2
ATOM 2996 C C . ILE A 1 76 ? -9.546 -3.713 6.671 1.00 0.00 76 ILE A C 2
ATOM 2997 O O . ILE A 1 76 ? -8.404 -3.533 6.252 1.00 0.00 76 ILE A O 2
ATOM 3012 N N . HIS A 1 77 ? -9.921 -4.752 7.404 1.00 0.00 77 HIS A N 2
ATOM 3013 C CA . HIS A 1 77 ? -8.972 -5.787 7.777 1.00 0.00 77 HIS A CA 2
ATOM 3014 C C . HIS A 1 77 ? -8.054 -6.093 6.592 1.00 0.00 77 HIS A C 2
ATOM 3015 O O . HIS A 1 77 ? -8.436 -6.822 5.678 1.00 0.00 77 HIS A O 2
ATOM 3028 N N . VAL A 1 78 ? -6.861 -5.519 6.645 1.00 0.00 78 VAL A N 2
ATOM 3029 C CA . VAL A 1 78 ? -5.886 -5.722 5.587 1.00 0.00 78 VAL A CA 2
ATOM 3030 C C . VAL A 1 78 ? -4.519 -6.014 6.209 1.00 0.00 78 VAL A C 2
ATOM 3031 O O . VAL A 1 78 ? -4.139 -5.394 7.201 1.00 0.00 78 VAL A O 2
ATOM 3044 N N . ILE A 1 79 ? -3.816 -6.958 5.600 1.00 0.00 79 ILE A N 2
ATOM 3045 C CA . ILE A 1 79 ? -2.499 -7.339 6.081 1.00 0.00 79 ILE A CA 2
ATOM 3046 C C . ILE A 1 79 ? -1.455 -7.004 5.015 1.00 0.00 79 ILE A C 2
ATOM 3047 O O . ILE A 1 79 ? -0.536 -7.786 4.773 1.00 0.00 79 ILE A O 2
ATOM 3062 N N . HIS A 1 80 ? -1.629 -5.840 4.406 1.00 0.00 80 HIS A N 2
ATOM 3063 C CA . HIS A 1 80 ? -0.712 -5.393 3.371 1.00 0.00 80 HIS A CA 2
ATOM 3064 C C . HIS A 1 80 ? 0.432 -4.600 4.006 1.00 0.00 80 HIS A C 2
ATOM 3065 O O . HIS A 1 80 ? 0.352 -4.215 5.172 1.00 0.00 80 HIS A O 2
ATOM 3078 N N . ASP A 1 81 ? 1.470 -4.382 3.213 1.00 0.00 81 ASP A N 2
ATOM 3079 C CA . ASP A 1 81 ? 2.629 -3.644 3.683 1.00 0.00 81 ASP A CA 2
ATOM 3080 C C . ASP A 1 81 ? 2.824 -2.401 2.812 1.00 0.00 81 ASP A C 2
ATOM 3081 O O . ASP A 1 81 ? 2.207 -2.276 1.756 1.00 0.00 81 ASP A O 2
ATOM 3090 N N . SER A 1 82 ? 3.686 -1.513 3.288 1.00 0.00 82 SER A N 2
ATOM 3091 C CA . SER A 1 82 ? 3.970 -0.285 2.566 1.00 0.00 82 SER A CA 2
ATOM 3092 C C . SER A 1 82 ? 4.419 -0.608 1.139 1.00 0.00 82 SER A C 2
ATOM 3093 O O . SER A 1 82 ? 4.074 0.106 0.200 1.00 0.00 82 SER A O 2
ATOM 3100 N N . ILE A 1 83 ? 5.183 -1.685 1.023 1.00 0.00 83 ILE A N 2
ATOM 3101 C CA . ILE A 1 83 ? 5.683 -2.112 -0.272 1.00 0.00 83 ILE A CA 2
ATOM 3102 C C . ILE A 1 83 ? 4.501 -2.444 -1.187 1.00 0.00 83 ILE A C 2
ATOM 3103 O O . ILE A 1 83 ? 4.473 -2.031 -2.345 1.00 0.00 83 ILE A O 2
ATOM 3118 N N . THR A 1 84 ? 3.555 -3.186 -0.630 1.00 0.00 84 THR A N 2
ATOM 3119 C CA . THR A 1 84 ? 2.374 -3.578 -1.381 1.00 0.00 84 THR A CA 2
ATOM 3120 C C . THR A 1 84 ? 1.439 -2.381 -1.568 1.00 0.00 84 THR A C 2
ATOM 3121 O O . THR A 1 84 ? 0.799 -2.245 -2.610 1.00 0.00 84 THR A O 2
ATOM 3132 N N . LEU A 1 85 ? 1.390 -1.544 -0.543 1.00 0.00 85 LEU A N 2
ATOM 3133 C CA . LEU A 1 85 ? 0.544 -0.363 -0.580 1.00 0.00 85 LEU A CA 2
ATOM 3134 C C . LEU A 1 85 ? 0.971 0.527 -1.749 1.00 0.00 85 LEU A C 2
ATOM 3135 O O . LEU A 1 85 ? 0.130 1.119 -2.424 1.00 0.00 85 LEU A O 2
ATOM 3150 N N . ALA A 1 86 ? 2.279 0.596 -1.952 1.00 0.00 86 ALA A N 2
ATOM 3151 C CA . ALA A 1 86 ? 2.828 1.404 -3.026 1.00 0.00 86 ALA A CA 2
ATOM 3152 C C . ALA A 1 86 ? 2.318 0.875 -4.368 1.00 0.00 86 ALA A C 2
ATOM 3153 O O . ALA A 1 86 ? 1.865 1.647 -5.212 1.00 0.00 86 ALA A O 2
ATOM 3160 N N . PHE A 1 87 ? 2.410 -0.437 -4.524 1.00 0.00 87 PHE A N 2
ATOM 3161 C CA . PHE A 1 87 ? 1.964 -1.078 -5.750 1.00 0.00 87 PHE A CA 2
ATOM 3162 C C . PHE A 1 87 ? 0.437 -1.072 -5.847 1.00 0.00 87 PHE A C 2
ATOM 3163 O O . PHE A 1 87 ? -0.122 -0.687 -6.874 1.00 0.00 87 PHE A O 2
ATOM 3179 N N . LEU A 1 88 ? -0.196 -1.501 -4.765 1.00 0.00 88 LEU A N 2
ATOM 3180 C CA . LEU A 1 88 ? -1.647 -1.550 -4.715 1.00 0.00 88 LEU A CA 2
ATOM 3181 C C . LEU A 1 88 ? -2.208 -0.151 -4.976 1.00 0.00 88 LEU A C 2
ATOM 3182 O O . LEU A 1 88 ? -3.226 -0.003 -5.651 1.00 0.00 88 LEU A O 2
ATOM 3197 N N . ILE A 1 89 ? -1.521 0.839 -4.427 1.00 0.00 89 ILE A N 2
ATOM 3198 C CA . ILE A 1 89 ? -1.939 2.221 -4.592 1.00 0.00 89 ILE A CA 2
ATOM 3199 C C . ILE A 1 89 ? -1.650 2.669 -6.026 1.00 0.00 89 ILE A C 2
ATOM 3200 O O . ILE A 1 89 ? -2.529 3.199 -6.704 1.00 0.00 89 ILE A O 2
ATOM 3215 N N . ARG A 1 90 ? -0.415 2.440 -6.447 1.00 0.00 90 ARG A N 2
ATOM 3216 C CA . ARG A 1 90 ? 0.001 2.813 -7.788 1.00 0.00 90 ARG A CA 2
ATOM 3217 C C . ARG A 1 90 ? -1.128 2.546 -8.787 1.00 0.00 90 ARG A C 2
ATOM 3218 O O . ARG A 1 90 ? -1.298 3.291 -9.750 1.00 0.00 90 ARG A O 2
ATOM 3235 N N . GLU A 1 91 ? -1.869 1.480 -8.522 1.00 0.00 91 GLU A N 2
ATOM 3236 C CA . GLU A 1 91 ? -2.975 1.105 -9.386 1.00 0.00 91 GLU A CA 2
ATOM 3237 C C . GLU A 1 91 ? -4.108 2.127 -9.272 1.00 0.00 91 GLU A C 2
ATOM 3238 O O . GLU A 1 91 ? -4.659 2.566 -10.280 1.00 0.00 91 GLU A O 2
ATOM 3249 N N . LYS A 1 92 ? -4.423 2.477 -8.033 1.00 0.00 92 LYS A N 2
ATOM 3250 C CA . LYS A 1 92 ? -5.480 3.440 -7.773 1.00 0.00 92 LYS A CA 2
ATOM 3251 C C . LYS A 1 92 ? -4.885 4.849 -7.744 1.00 0.00 92 LYS A C 2
ATOM 3252 O O . LYS A 1 92 ? -5.600 5.824 -7.520 1.00 0.00 92 LYS A O 2
ATOM 3266 N N . ALA A 1 93 ? -3.582 4.912 -7.975 1.00 0.00 93 ALA A N 2
ATOM 3267 C CA . ALA A 1 93 ? -2.883 6.185 -7.978 1.00 0.00 93 ALA A CA 2
ATOM 3268 C C . ALA A 1 93 ? -1.433 5.964 -8.415 1.00 0.00 93 ALA A C 2
ATOM 3269 O O . ALA A 1 93 ? -0.533 5.894 -7.580 1.00 0.00 93 ALA A O 2
ATOM 3276 N N . SER A 1 94 ? -1.253 5.863 -9.724 1.00 0.00 94 SER A N 2
ATOM 3277 C CA . SER A 1 94 ? 0.072 5.653 -10.283 1.00 0.00 94 SER A CA 2
ATOM 3278 C C . SER A 1 94 ? 0.820 6.985 -10.372 1.00 0.00 94 SER A C 2
ATOM 3279 O O . SER A 1 94 ? 1.912 7.051 -10.936 1.00 0.00 94 SER A O 2
ATOM 3286 N N . HIS A 1 95 ? 0.203 8.012 -9.808 1.00 0.00 95 HIS A N 2
ATOM 3287 C CA . HIS A 1 95 ? 0.796 9.339 -9.817 1.00 0.00 95 HIS A CA 2
ATOM 3288 C C . HIS A 1 95 ? 1.639 9.532 -8.555 1.00 0.00 95 HIS A C 2
ATOM 3289 O O . HIS A 1 95 ? 2.850 9.318 -8.573 1.00 0.00 95 HIS A O 2
ATOM 3302 N N . ARG A 1 96 ? 0.965 9.936 -7.487 1.00 0.00 96 ARG A N 2
ATOM 3303 C CA . ARG A 1 96 ? 1.636 10.161 -6.219 1.00 0.00 96 ARG A CA 2
ATOM 3304 C C . ARG A 1 96 ? 1.465 8.946 -5.305 1.00 0.00 96 ARG A C 2
ATOM 3305 O O . ARG A 1 96 ? 0.393 8.737 -4.739 1.00 0.00 96 ARG A O 2
ATOM 3322 N N . ILE A 1 97 ? 2.537 8.177 -5.190 1.00 0.00 97 ILE A N 2
ATOM 3323 C CA . ILE A 1 97 ? 2.519 6.989 -4.354 1.00 0.00 97 ILE A CA 2
ATOM 3324 C C . ILE A 1 97 ? 3.529 7.154 -3.217 1.00 0.00 97 ILE A C 2
ATOM 3325 O O . ILE A 1 97 ? 4.301 8.113 -3.202 1.00 0.00 97 ILE A O 2
ATOM 3340 N N . VAL A 1 98 ? 3.492 6.207 -2.292 1.00 0.00 98 VAL A N 2
ATOM 3341 C CA . VAL A 1 98 ? 4.395 6.236 -1.154 1.00 0.00 98 VAL A CA 2
ATOM 3342 C C . VAL A 1 98 ? 5.592 5.325 -1.434 1.00 0.00 98 VAL A C 2
ATOM 3343 O O . VAL A 1 98 ? 5.457 4.306 -2.109 1.00 0.00 98 VAL A O 2
ATOM 3356 N N . HIS A 1 99 ? 6.737 5.725 -0.901 1.00 0.00 99 HIS A N 2
ATOM 3357 C CA . HIS A 1 99 ? 7.957 4.958 -1.085 1.00 0.00 99 HIS A CA 2
ATOM 3358 C C . HIS A 1 99 ? 8.445 4.439 0.268 1.00 0.00 99 HIS A C 2
ATOM 3359 O O . HIS A 1 99 ? 7.765 4.596 1.281 1.00 0.00 99 HIS A O 2
ATOM 3372 N N . ARG A 1 100 ? 9.622 3.828 0.242 1.00 0.00 100 ARG A N 2
ATOM 3373 C CA . ARG A 1 100 ? 10.210 3.284 1.454 1.00 0.00 100 ARG A CA 2
ATOM 3374 C C . ARG A 1 100 ? 11.731 3.436 1.421 1.00 0.00 100 ARG A C 2
ATOM 3375 O O . ARG A 1 100 ? 12.399 2.847 0.572 1.00 0.00 100 ARG A O 2
ATOM 3392 N N . VAL A 1 101 ? 12.235 4.230 2.354 1.00 0.00 101 VAL A N 2
ATOM 3393 C CA . VAL A 1 101 ? 13.666 4.469 2.442 1.00 0.00 101 VAL A CA 2
ATOM 3394 C C . VAL A 1 101 ? 14.222 3.752 3.675 1.00 0.00 101 VAL A C 2
ATOM 3395 O O . VAL A 1 101 ? 13.522 3.591 4.672 1.00 0.00 101 VAL A O 2
ATOM 3408 N N . VAL A 1 102 ? 15.477 3.340 3.563 1.00 0.00 102 VAL A N 2
ATOM 3409 C CA . VAL A 1 102 ? 16.135 2.644 4.655 1.00 0.00 102 VAL A CA 2
ATOM 3410 C C . VAL A 1 102 ? 17.413 3.395 5.036 1.00 0.00 102 VAL A C 2
ATOM 3411 O O . VAL A 1 102 ? 18.517 2.894 4.831 1.00 0.00 102 VAL A O 2
ATOM 3424 N N . LYS A 1 103 ? 17.220 4.585 5.586 1.00 0.00 103 LYS A N 2
ATOM 3425 C CA . LYS A 1 103 ? 18.343 5.411 5.997 1.00 0.00 103 LYS A CA 2
ATOM 3426 C C . LYS A 1 103 ? 17.836 6.549 6.883 1.00 0.00 103 LYS A C 2
ATOM 3427 O O . LYS A 1 103 ? 18.452 6.874 7.897 1.00 0.00 103 LYS A O 2
ATOM 3441 N N . SER A 1 104 ? 16.717 7.126 6.469 1.00 0.00 104 SER A N 2
ATOM 3442 C CA . SER A 1 104 ? 16.119 8.222 7.213 1.00 0.00 104 SER A CA 2
ATOM 3443 C C . SER A 1 104 ? 14.624 7.967 7.409 1.00 0.00 104 SER A C 2
ATOM 3444 O O . SER A 1 104 ? 14.088 6.978 6.911 1.00 0.00 104 SER A O 2
ATOM 3451 N N . ASP A 1 105 ? 13.992 8.876 8.137 1.00 0.00 105 ASP A N 2
ATOM 3452 C CA . ASP A 1 105 ? 12.568 8.762 8.406 1.00 0.00 105 ASP A CA 2
ATOM 3453 C C . ASP A 1 105 ? 11.809 9.775 7.547 1.00 0.00 105 ASP A C 2
ATOM 3454 O O . ASP A 1 105 ? 12.221 10.928 7.428 1.00 0.00 105 ASP A O 2
ATOM 3463 N N . PHE A 1 106 ? 10.711 9.306 6.970 1.00 0.00 106 PHE A N 2
ATOM 3464 C CA . PHE A 1 106 ? 9.890 10.156 6.124 1.00 0.00 106 PHE A CA 2
ATOM 3465 C C . PHE A 1 106 ? 8.406 9.818 6.282 1.00 0.00 106 PHE A C 2
ATOM 3466 O O . PHE A 1 106 ? 8.032 8.646 6.288 1.00 0.00 106 PHE A O 2
ATOM 3482 N N . GLU A 1 107 ? 7.603 10.864 6.405 1.00 0.00 107 GLU A N 2
ATOM 3483 C CA . GLU A 1 107 ? 6.169 10.691 6.563 1.00 0.00 107 GLU A CA 2
ATOM 3484 C C . GLU A 1 107 ? 5.457 10.926 5.230 1.00 0.00 107 GLU A C 2
ATOM 3485 O O . GLU A 1 107 ? 5.886 11.758 4.431 1.00 0.00 107 GLU A O 2
ATOM 3496 N N . ILE A 1 108 ? 4.381 10.180 5.031 1.00 0.00 108 ILE A N 2
ATOM 3497 C CA . ILE A 1 108 ? 3.605 10.297 3.808 1.00 0.00 108 ILE A CA 2
ATOM 3498 C C . ILE A 1 108 ? 2.114 10.288 4.152 1.00 0.00 108 ILE A C 2
ATOM 3499 O O . ILE A 1 108 ? 1.695 9.618 5.095 1.00 0.00 108 ILE A O 2
ATOM 3514 N N . GLY A 1 109 ? 1.353 11.039 3.369 1.00 0.00 109 GLY A N 2
ATOM 3515 C CA . GLY A 1 109 ? -0.082 11.125 3.578 1.00 0.00 109 GLY A CA 2
ATOM 3516 C C . GLY A 1 109 ? -0.801 11.532 2.291 1.00 0.00 109 GLY A C 2
ATOM 3517 O O . GLY A 1 109 ? -0.180 12.058 1.369 1.00 0.00 109 GLY A O 2
ATOM 3521 N N . VAL A 1 110 ? -2.100 11.273 2.270 1.00 0.00 110 VAL A N 2
ATOM 3522 C CA . VAL A 1 110 ? -2.910 11.605 1.110 1.00 0.00 110 VAL A CA 2
ATOM 3523 C C . VAL A 1 110 ? -4.367 11.776 1.544 1.00 0.00 110 VAL A C 2
ATOM 3524 O O . VAL A 1 110 ? -4.772 11.268 2.588 1.00 0.00 110 VAL A O 2
ATOM 3537 N N . THR A 1 111 ? -5.116 12.495 0.720 1.00 0.00 111 THR A N 2
ATOM 3538 C CA . THR A 1 111 ? -6.520 12.740 1.006 1.00 0.00 111 THR A CA 2
ATOM 3539 C C . THR A 1 111 ? -7.405 11.952 0.038 1.00 0.00 111 THR A C 2
ATOM 3540 O O . THR A 1 111 ? -8.559 11.659 0.347 1.00 0.00 111 THR A O 2
ATOM 3551 N N . ARG A 1 112 ? -6.832 11.632 -1.112 1.00 0.00 112 ARG A N 2
ATOM 3552 C CA . ARG A 1 112 ? -7.556 10.884 -2.126 1.00 0.00 112 ARG A CA 2
ATOM 3553 C C . ARG A 1 112 ? -6.585 10.048 -2.962 1.00 0.00 112 ARG A C 2
ATOM 3554 O O . ARG A 1 112 ? -6.774 8.842 -3.119 1.00 0.00 112 ARG A O 2
ATOM 3571 N N . ASP A 1 113 ? -5.566 10.720 -3.477 1.00 0.00 113 ASP A N 2
ATOM 3572 C CA . ASP A 1 113 ? -4.565 10.054 -4.292 1.00 0.00 113 ASP A CA 2
ATOM 3573 C C . ASP A 1 113 ? -3.767 11.103 -5.070 1.00 0.00 113 ASP A C 2
ATOM 3574 O O . ASP A 1 113 ? -2.611 10.873 -5.422 1.00 0.00 113 ASP A O 2
ATOM 3583 N N . GLY A 1 114 ? -4.415 12.232 -5.315 1.00 0.00 114 GLY A N 2
ATOM 3584 C CA . GLY A 1 114 ? -3.780 13.316 -6.044 1.00 0.00 114 GLY A CA 2
ATOM 3585 C C . GLY A 1 114 ? -2.751 14.036 -5.169 1.00 0.00 114 GLY A C 2
ATOM 3586 O O . GLY A 1 114 ? -1.547 13.848 -5.338 1.00 0.00 114 GLY A O 2
ATOM 3590 N N . GLU A 1 115 ? -3.264 14.846 -4.254 1.00 0.00 115 GLU A N 2
ATOM 3591 C CA . GLU A 1 115 ? -2.405 15.596 -3.352 1.00 0.00 115 GLU A CA 2
ATOM 3592 C C . GLU A 1 115 ? -1.927 14.699 -2.209 1.00 0.00 115 GLU A C 2
ATOM 3593 O O . GLU A 1 115 ? -2.707 13.929 -1.650 1.00 0.00 115 GLU A O 2
ATOM 3604 N N . ILE A 1 116 ? -0.647 14.830 -1.892 1.00 0.00 116 ILE A N 2
ATOM 3605 C CA . ILE A 1 116 ? -0.055 14.042 -0.824 1.00 0.00 116 ILE A CA 2
ATOM 3606 C C . ILE A 1 116 ? 0.696 14.970 0.133 1.00 0.00 116 ILE A C 2
ATOM 3607 O O . ILE A 1 116 ? 0.899 16.146 -0.168 1.00 0.00 116 ILE A O 2
ATOM 3622 N N . ILE A 1 117 ? 1.087 14.408 1.267 1.00 0.00 117 ILE A N 2
ATOM 3623 C CA . ILE A 1 117 ? 1.810 15.171 2.270 1.00 0.00 117 ILE A CA 2
ATOM 3624 C C . ILE A 1 117 ? 3.035 14.374 2.724 1.00 0.00 117 ILE A C 2
ATOM 3625 O O . ILE A 1 117 ? 2.964 13.157 2.886 1.00 0.00 117 ILE A O 2
ATOM 3640 N N . VAL A 1 118 ? 4.131 15.093 2.916 1.00 0.00 118 VAL A N 2
ATOM 3641 C CA . VAL A 1 118 ? 5.370 14.469 3.348 1.00 0.00 118 VAL A CA 2
ATOM 3642 C C . VAL A 1 118 ? 5.972 15.282 4.496 1.00 0.00 118 VAL A C 2
ATOM 3643 O O . VAL A 1 118 ? 5.731 16.483 4.605 1.00 0.00 118 VAL A O 2
ATOM 3656 N N . ASP A 1 119 ? 6.744 14.593 5.326 1.00 0.00 119 ASP A N 2
ATOM 3657 C CA . ASP A 1 119 ? 7.381 15.235 6.462 1.00 0.00 119 ASP A CA 2
ATOM 3658 C C . ASP A 1 119 ? 8.337 14.245 7.132 1.00 0.00 119 ASP A C 2
ATOM 3659 O O . ASP A 1 119 ? 7.922 13.167 7.555 1.00 0.00 119 ASP A O 2
ATOM 3668 N N . LEU A 1 120 ? 9.596 14.648 7.207 1.00 0.00 120 LEU A N 2
ATOM 3669 C CA . LEU A 1 120 ? 10.613 13.809 7.819 1.00 0.00 120 LEU A CA 2
ATOM 3670 C C . LEU A 1 120 ? 10.550 13.963 9.340 1.00 0.00 120 LEU A C 2
ATOM 3671 O O . LEU A 1 120 ? 11.564 14.222 9.984 1.00 0.00 120 LEU A O 2
ATOM 3686 N N . ASN A 1 121 ? 9.346 13.796 9.868 1.00 0.00 121 ASN A N 2
ATOM 3687 C CA . ASN A 1 121 ? 9.136 13.913 11.302 1.00 0.00 121 ASN A CA 2
ATOM 3688 C C . ASN A 1 121 ? 9.501 15.329 11.752 1.00 0.00 121 ASN A C 2
ATOM 3689 O O . ASN A 1 121 ? 10.492 15.894 11.295 1.00 0.00 121 ASN A O 2
ATOM 3699 N N . SER A 1 122 ? 8.679 15.861 12.645 1.00 0.00 122 SER A N 2
ATOM 3700 C CA . SER A 1 122 ? 8.902 17.200 13.162 1.00 0.00 122 SER A CA 2
ATOM 3701 C C . SER A 1 122 ? 9.534 17.126 14.554 1.00 0.00 122 SER A C 2
ATOM 3702 O O . SER A 1 122 ? 10.685 16.716 14.695 1.00 0.00 122 SER A O 2
ATOM 3709 N N . MET A 1 1 ? 6.642 -14.836 -17.323 1.00 0.00 1 MET A N 3
ATOM 3710 C CA . MET A 1 1 ? 5.635 -15.330 -16.401 1.00 0.00 1 MET A CA 3
ATOM 3711 C C . MET A 1 1 ? 4.499 -14.317 -16.235 1.00 0.00 1 MET A C 3
ATOM 3712 O O . MET A 1 1 ? 3.361 -14.588 -16.613 1.00 0.00 1 MET A O 3
ATOM 3724 N N . ARG A 1 2 ? 4.849 -13.171 -15.670 1.00 0.00 2 ARG A N 3
ATOM 3725 C CA . ARG A 1 2 ? 3.874 -12.117 -15.450 1.00 0.00 2 ARG A CA 3
ATOM 3726 C C . ARG A 1 2 ? 4.556 -10.876 -14.868 1.00 0.00 2 ARG A C 3
ATOM 3727 O O . ARG A 1 2 ? 5.554 -10.988 -14.158 1.00 0.00 2 ARG A O 3
ATOM 3744 N N . GLU A 1 3 ? 3.990 -9.723 -15.191 1.00 0.00 3 GLU A N 3
ATOM 3745 C CA . GLU A 1 3 ? 4.531 -8.463 -14.711 1.00 0.00 3 GLU A CA 3
ATOM 3746 C C . GLU A 1 3 ? 3.688 -7.933 -13.548 1.00 0.00 3 GLU A C 3
ATOM 3747 O O . GLU A 1 3 ? 2.460 -7.994 -13.589 1.00 0.00 3 GLU A O 3
ATOM 3758 N N . ARG A 1 4 ? 4.382 -7.427 -12.540 1.00 0.00 4 ARG A N 3
ATOM 3759 C CA . ARG A 1 4 ? 3.713 -6.887 -11.368 1.00 0.00 4 ARG A CA 3
ATOM 3760 C C . ARG A 1 4 ? 4.728 -6.612 -10.257 1.00 0.00 4 ARG A C 3
ATOM 3761 O O . ARG A 1 4 ? 5.934 -6.715 -10.474 1.00 0.00 4 ARG A O 3
ATOM 3778 N N . GLY A 1 5 ? 4.202 -6.267 -9.090 1.00 0.00 5 GLY A N 3
ATOM 3779 C CA . GLY A 1 5 ? 5.047 -5.977 -7.945 1.00 0.00 5 GLY A CA 3
ATOM 3780 C C . GLY A 1 5 ? 4.915 -7.064 -6.876 1.00 0.00 5 GLY A C 3
ATOM 3781 O O . GLY A 1 5 ? 4.615 -8.214 -7.190 1.00 0.00 5 GLY A O 3
ATOM 3785 N N . TRP A 1 6 ? 5.145 -6.660 -5.635 1.00 0.00 6 TRP A N 3
ATOM 3786 C CA . TRP A 1 6 ? 5.056 -7.586 -4.519 1.00 0.00 6 TRP A CA 3
ATOM 3787 C C . TRP A 1 6 ? 5.715 -8.900 -4.940 1.00 0.00 6 TRP A C 3
ATOM 3788 O O . TRP A 1 6 ? 5.200 -9.979 -4.649 1.00 0.00 6 TRP A O 3
ATOM 3808 N N . SER A 1 7 ? 6.845 -8.768 -5.619 1.00 0.00 7 SER A N 3
ATOM 3809 C CA . SER A 1 7 ? 7.580 -9.932 -6.084 1.00 0.00 7 SER A CA 3
ATOM 3810 C C . SER A 1 7 ? 8.277 -10.615 -4.905 1.00 0.00 7 SER A C 3
ATOM 3811 O O . SER A 1 7 ? 9.487 -10.483 -4.733 1.00 0.00 7 SER A O 3
ATOM 3818 N N . GLN A 1 8 ? 7.482 -11.332 -4.125 1.00 0.00 8 GLN A N 3
ATOM 3819 C CA . GLN A 1 8 ? 8.007 -12.037 -2.967 1.00 0.00 8 GLN A CA 3
ATOM 3820 C C . GLN A 1 8 ? 9.076 -11.192 -2.271 1.00 0.00 8 GLN A C 3
ATOM 3821 O O . GLN A 1 8 ? 10.238 -11.591 -2.198 1.00 0.00 8 GLN A O 3
ATOM 3833 N N . LYS A 1 9 ? 8.646 -10.040 -1.778 1.00 0.00 9 LYS A N 3
ATOM 3834 C CA . LYS A 1 9 ? 9.552 -9.136 -1.091 1.00 0.00 9 LYS A CA 3
ATOM 3835 C C . LYS A 1 9 ? 9.836 -9.674 0.314 1.00 0.00 9 LYS A C 3
ATOM 3836 O O . LYS A 1 9 ? 10.890 -10.258 0.558 1.00 0.00 9 LYS A O 3
ATOM 3850 N N . LYS A 1 10 ? 8.874 -9.458 1.201 1.00 0.00 10 LYS A N 3
ATOM 3851 C CA . LYS A 1 10 ? 9.007 -9.914 2.574 1.00 0.00 10 LYS A CA 3
ATOM 3852 C C . LYS A 1 10 ? 7.755 -10.700 2.969 1.00 0.00 10 LYS A C 3
ATOM 3853 O O . LYS A 1 10 ? 7.696 -11.914 2.782 1.00 0.00 10 LYS A O 3
ATOM 3867 N N . ILE A 1 11 ? 6.786 -9.975 3.509 1.00 0.00 11 ILE A N 3
ATOM 3868 C CA . ILE A 1 11 ? 5.540 -10.589 3.932 1.00 0.00 11 ILE A CA 3
ATOM 3869 C C . ILE A 1 11 ? 4.638 -10.795 2.713 1.00 0.00 11 ILE A C 3
ATOM 3870 O O . ILE A 1 11 ? 3.484 -11.200 2.851 1.00 0.00 11 ILE A O 3
ATOM 3885 N N . ALA A 1 12 ? 5.197 -10.506 1.547 1.00 0.00 12 ALA A N 3
ATOM 3886 C CA . ALA A 1 12 ? 4.458 -10.653 0.305 1.00 0.00 12 ALA A CA 3
ATOM 3887 C C . ALA A 1 12 ? 3.613 -11.927 0.368 1.00 0.00 12 ALA A C 3
ATOM 3888 O O . ALA A 1 12 ? 2.516 -11.978 -0.187 1.00 0.00 12 ALA A O 3
ATOM 3895 N N . ARG A 1 13 ? 4.155 -12.926 1.048 1.00 0.00 13 ARG A N 3
ATOM 3896 C CA . ARG A 1 13 ? 3.466 -14.196 1.191 1.00 0.00 13 ARG A CA 3
ATOM 3897 C C . ARG A 1 13 ? 2.101 -13.989 1.852 1.00 0.00 13 ARG A C 3
ATOM 3898 O O . ARG A 1 13 ? 1.073 -14.370 1.293 1.00 0.00 13 ARG A O 3
ATOM 3915 N N . GLU A 1 14 ? 2.136 -13.385 3.031 1.00 0.00 14 GLU A N 3
ATOM 3916 C CA . GLU A 1 14 ? 0.915 -13.122 3.772 1.00 0.00 14 GLU A CA 3
ATOM 3917 C C . GLU A 1 14 ? -0.026 -12.238 2.950 1.00 0.00 14 GLU A C 3
ATOM 3918 O O . GLU A 1 14 ? -1.245 -12.330 3.084 1.00 0.00 14 GLU A O 3
ATOM 3929 N N . LEU A 1 15 ? 0.577 -11.401 2.118 1.00 0.00 15 LEU A N 3
ATOM 3930 C CA . LEU A 1 15 ? -0.192 -10.501 1.275 1.00 0.00 15 LEU A CA 3
ATOM 3931 C C . LEU A 1 15 ? -0.919 -11.313 0.201 1.00 0.00 15 LEU A C 3
ATOM 3932 O O . LEU A 1 15 ? -2.113 -11.121 -0.025 1.00 0.00 15 LEU A O 3
ATOM 3947 N N . LYS A 1 16 ? -0.169 -12.202 -0.434 1.00 0.00 16 LYS A N 3
ATOM 3948 C CA . LYS A 1 16 ? -0.727 -13.044 -1.478 1.00 0.00 16 LYS A CA 3
ATOM 3949 C C . LYS A 1 16 ? -1.906 -13.837 -0.912 1.00 0.00 16 LYS A C 3
ATOM 3950 O O . LYS A 1 16 ? -2.899 -14.060 -1.604 1.00 0.00 16 LYS A O 3
ATOM 3964 N N . THR A 1 17 ? -1.758 -14.244 0.340 1.00 0.00 17 THR A N 3
ATOM 3965 C CA . THR A 1 17 ? -2.798 -15.009 1.007 1.00 0.00 17 THR A CA 3
ATOM 3966 C C . THR A 1 17 ? -3.977 -14.103 1.368 1.00 0.00 17 THR A C 3
ATOM 3967 O O . THR A 1 17 ? -5.114 -14.563 1.457 1.00 0.00 17 THR A O 3
ATOM 3978 N N . THR A 1 18 ? -3.665 -12.831 1.568 1.00 0.00 18 THR A N 3
ATOM 3979 C CA . THR A 1 18 ? -4.685 -11.856 1.918 1.00 0.00 18 THR A CA 3
ATOM 3980 C C . THR A 1 18 ? -5.431 -11.392 0.666 1.00 0.00 18 THR A C 3
ATOM 3981 O O . THR A 1 18 ? -4.818 -10.898 -0.279 1.00 0.00 18 THR A O 3
ATOM 3992 N N . ARG A 1 19 ? -6.743 -11.566 0.700 1.00 0.00 19 ARG A N 3
ATOM 3993 C CA . ARG A 1 19 ? -7.580 -11.172 -0.421 1.00 0.00 19 ARG A CA 3
ATOM 3994 C C . ARG A 1 19 ? -9.043 -11.523 -0.141 1.00 0.00 19 ARG A C 3
ATOM 3995 O O . ARG A 1 19 ? -9.724 -12.085 -0.998 1.00 0.00 19 ARG A O 3
ATOM 4012 N N . GLN A 1 20 ? -9.482 -11.178 1.060 1.00 0.00 20 GLN A N 3
ATOM 4013 C CA . GLN A 1 20 ? -10.852 -11.450 1.463 1.00 0.00 20 GLN A CA 3
ATOM 4014 C C . GLN A 1 20 ? -11.823 -10.583 0.659 1.00 0.00 20 GLN A C 3
ATOM 4015 O O . GLN A 1 20 ? -12.526 -9.746 1.223 1.00 0.00 20 GLN A O 3
ATOM 4027 N N . ASN A 1 21 ? -11.832 -10.815 -0.645 1.00 0.00 21 ASN A N 3
ATOM 4028 C CA . ASN A 1 21 ? -12.707 -10.066 -1.533 1.00 0.00 21 ASN A CA 3
ATOM 4029 C C . ASN A 1 21 ? -12.466 -8.568 -1.333 1.00 0.00 21 ASN A C 3
ATOM 4030 O O . ASN A 1 21 ? -13.335 -7.750 -1.633 1.00 0.00 21 ASN A O 3
ATOM 4040 N N . VAL A 1 22 ? -11.281 -8.253 -0.830 1.00 0.00 22 VAL A N 3
ATOM 4041 C CA . VAL A 1 22 ? -10.916 -6.868 -0.586 1.00 0.00 22 VAL A CA 3
ATOM 4042 C C . VAL A 1 22 ? -10.104 -6.344 -1.772 1.00 0.00 22 VAL A C 3
ATOM 4043 O O . VAL A 1 22 ? -10.544 -6.432 -2.918 1.00 0.00 22 VAL A O 3
ATOM 4056 N N . SER A 1 23 ? -8.933 -5.811 -1.458 1.00 0.00 23 SER A N 3
ATOM 4057 C CA . SER A 1 23 ? -8.056 -5.273 -2.483 1.00 0.00 23 SER A CA 3
ATOM 4058 C C . SER A 1 23 ? -7.728 -6.356 -3.513 1.00 0.00 23 SER A C 3
ATOM 4059 O O . SER A 1 23 ? -8.187 -6.295 -4.652 1.00 0.00 23 SER A O 3
ATOM 4066 N N . ALA A 1 24 ? -6.935 -7.324 -3.075 1.00 0.00 24 ALA A N 3
ATOM 4067 C CA . ALA A 1 24 ? -6.541 -8.419 -3.943 1.00 0.00 24 ALA A CA 3
ATOM 4068 C C . ALA A 1 24 ? -6.268 -7.878 -5.348 1.00 0.00 24 ALA A C 3
ATOM 4069 O O . ALA A 1 24 ? -6.883 -8.321 -6.318 1.00 0.00 24 ALA A O 3
ATOM 4076 N N . ILE A 1 25 ? -5.349 -6.926 -5.414 1.00 0.00 25 ILE A N 3
ATOM 4077 C CA . ILE A 1 25 ? -4.989 -6.320 -6.684 1.00 0.00 25 ILE A CA 3
ATOM 4078 C C . ILE A 1 25 ? -4.130 -7.299 -7.487 1.00 0.00 25 ILE A C 3
ATOM 4079 O O . ILE A 1 25 ? -4.173 -7.305 -8.716 1.00 0.00 25 ILE A O 3
ATOM 4094 N N . GLU A 1 26 ? -3.368 -8.103 -6.758 1.00 0.00 26 GLU A N 3
ATOM 4095 C CA . GLU A 1 26 ? -2.501 -9.084 -7.387 1.00 0.00 26 GLU A CA 3
ATOM 4096 C C . GLU A 1 26 ? -3.335 -10.168 -8.073 1.00 0.00 26 GLU A C 3
ATOM 4097 O O . GLU A 1 26 ? -3.031 -10.575 -9.193 1.00 0.00 26 GLU A O 3
ATOM 4108 N N . ARG A 1 27 ? -4.369 -10.607 -7.370 1.00 0.00 27 ARG A N 3
ATOM 4109 C CA . ARG A 1 27 ? -5.249 -11.636 -7.896 1.00 0.00 27 ARG A CA 3
ATOM 4110 C C . ARG A 1 27 ? -6.069 -11.087 -9.065 1.00 0.00 27 ARG A C 3
ATOM 4111 O O . ARG A 1 27 ? -6.094 -11.679 -10.143 1.00 0.00 27 ARG A O 3
ATOM 4128 N N . LYS A 1 28 ? -6.720 -9.961 -8.812 1.00 0.00 28 LYS A N 3
ATOM 4129 C CA . LYS A 1 28 ? -7.539 -9.325 -9.829 1.00 0.00 28 LYS A CA 3
ATOM 4130 C C . LYS A 1 28 ? -6.676 -9.020 -11.055 1.00 0.00 28 LYS A C 3
ATOM 4131 O O . LYS A 1 28 ? -6.991 -9.450 -12.164 1.00 0.00 28 LYS A O 3
ATOM 4145 N N . ALA A 1 29 ? -5.605 -8.278 -10.815 1.00 0.00 29 ALA A N 3
ATOM 4146 C CA . ALA A 1 29 ? -4.693 -7.910 -11.886 1.00 0.00 29 ALA A CA 3
ATOM 4147 C C . ALA A 1 29 ? -4.374 -9.149 -12.726 1.00 0.00 29 ALA A C 3
ATOM 4148 O O . ALA A 1 29 ? -4.654 -9.180 -13.923 1.00 0.00 29 ALA A O 3
ATOM 4155 N N . MET A 1 30 ? -3.791 -10.138 -12.065 1.00 0.00 30 MET A N 3
ATOM 4156 C CA . MET A 1 30 ? -3.430 -11.375 -12.735 1.00 0.00 30 MET A CA 3
ATOM 4157 C C . MET A 1 30 ? -4.662 -12.051 -13.340 1.00 0.00 30 MET A C 3
ATOM 4158 O O . MET A 1 30 ? -4.539 -12.907 -14.214 1.00 0.00 30 MET A O 3
ATOM 4170 N N . GLU A 1 31 ? -5.823 -11.639 -12.853 1.00 0.00 31 GLU A N 3
ATOM 4171 C CA . GLU A 1 31 ? -7.077 -12.193 -13.334 1.00 0.00 31 GLU A CA 3
ATOM 4172 C C . GLU A 1 31 ? -7.475 -11.535 -14.657 1.00 0.00 31 GLU A C 3
ATOM 4173 O O . GLU A 1 31 ? -8.628 -11.147 -14.838 1.00 0.00 31 GLU A O 3
ATOM 4184 N N . ASN A 1 32 ? -6.498 -11.429 -15.546 1.00 0.00 32 ASN A N 3
ATOM 4185 C CA . ASN A 1 32 ? -6.733 -10.823 -16.846 1.00 0.00 32 ASN A CA 3
ATOM 4186 C C . ASN A 1 32 ? -7.512 -9.519 -16.663 1.00 0.00 32 ASN A C 3
ATOM 4187 O O . ASN A 1 32 ? -8.352 -9.172 -17.492 1.00 0.00 32 ASN A O 3
ATOM 4197 N N . ILE A 1 33 ? -7.203 -8.831 -15.574 1.00 0.00 33 ILE A N 3
ATOM 4198 C CA . ILE A 1 33 ? -7.864 -7.572 -15.272 1.00 0.00 33 ILE A CA 3
ATOM 4199 C C . ILE A 1 33 ? -7.668 -6.605 -16.442 1.00 0.00 33 ILE A C 3
ATOM 4200 O O . ILE A 1 33 ? -6.778 -6.798 -17.270 1.00 0.00 33 ILE A O 3
ATOM 4215 N N . GLU A 1 34 ? -8.515 -5.587 -16.474 1.00 0.00 34 GLU A N 3
ATOM 4216 C CA . GLU A 1 34 ? -8.446 -4.589 -17.529 1.00 0.00 34 GLU A CA 3
ATOM 4217 C C . GLU A 1 34 ? -9.333 -3.392 -17.186 1.00 0.00 34 GLU A C 3
ATOM 4218 O O . GLU A 1 34 ? -8.885 -2.247 -17.238 1.00 0.00 34 GLU A O 3
ATOM 4229 N N . LYS A 1 35 ? -10.577 -3.696 -16.842 1.00 0.00 35 LYS A N 3
ATOM 4230 C CA . LYS A 1 35 ? -11.531 -2.658 -16.491 1.00 0.00 35 LYS A CA 3
ATOM 4231 C C . LYS A 1 35 ? -12.938 -3.257 -16.452 1.00 0.00 35 LYS A C 3
ATOM 4232 O O . LYS A 1 35 ? -13.701 -3.121 -17.407 1.00 0.00 35 LYS A O 3
ATOM 4246 N N . SER A 1 36 ? -13.239 -3.909 -15.337 1.00 0.00 36 SER A N 3
ATOM 4247 C CA . SER A 1 36 ? -14.541 -4.529 -15.162 1.00 0.00 36 SER A CA 3
ATOM 4248 C C . SER A 1 36 ? -14.972 -4.434 -13.697 1.00 0.00 36 SER A C 3
ATOM 4249 O O . SER A 1 36 ? -15.889 -3.685 -13.363 1.00 0.00 36 SER A O 3
ATOM 4256 N N . ARG A 1 37 ? -14.291 -5.205 -12.861 1.00 0.00 37 ARG A N 3
ATOM 4257 C CA . ARG A 1 37 ? -14.592 -5.216 -11.440 1.00 0.00 37 ARG A CA 3
ATOM 4258 C C . ARG A 1 37 ? -14.674 -3.786 -10.902 1.00 0.00 37 ARG A C 3
ATOM 4259 O O . ARG A 1 37 ? -15.697 -3.385 -10.350 1.00 0.00 37 ARG A O 3
ATOM 4276 N N . ASN A 1 38 ? -13.583 -3.057 -11.083 1.00 0.00 38 ASN A N 3
ATOM 4277 C CA . ASN A 1 38 ? -13.518 -1.680 -10.623 1.00 0.00 38 ASN A CA 3
ATOM 4278 C C . ASN A 1 38 ? -13.556 -1.656 -9.094 1.00 0.00 38 ASN A C 3
ATOM 4279 O O . ASN A 1 38 ? -14.307 -0.884 -8.500 1.00 0.00 38 ASN A O 3
ATOM 4289 N N . THR A 1 39 ? -12.735 -2.510 -8.499 1.00 0.00 39 THR A N 3
ATOM 4290 C CA . THR A 1 39 ? -12.665 -2.596 -7.051 1.00 0.00 39 THR A CA 3
ATOM 4291 C C . THR A 1 39 ? -11.933 -1.380 -6.479 1.00 0.00 39 THR A C 3
ATOM 4292 O O . THR A 1 39 ? -12.563 -0.392 -6.103 1.00 0.00 39 THR A O 3
ATOM 4303 N N . LEU A 1 40 ? -10.614 -1.492 -6.432 1.00 0.00 40 LEU A N 3
ATOM 4304 C CA . LEU A 1 40 ? -9.789 -0.414 -5.912 1.00 0.00 40 LEU A CA 3
ATOM 4305 C C . LEU A 1 40 ? -10.254 0.914 -6.515 1.00 0.00 40 LEU A C 3
ATOM 4306 O O . LEU A 1 40 ? -10.107 1.966 -5.896 1.00 0.00 40 LEU A O 3
ATOM 4321 N N . ASP A 1 41 ? -10.807 0.821 -7.716 1.00 0.00 41 ASP A N 3
ATOM 4322 C CA . ASP A 1 41 ? -11.294 2.001 -8.409 1.00 0.00 41 ASP A CA 3
ATOM 4323 C C . ASP A 1 41 ? -12.464 2.601 -7.627 1.00 0.00 41 ASP A C 3
ATOM 4324 O O . ASP A 1 41 ? -12.417 3.763 -7.227 1.00 0.00 41 ASP A O 3
ATOM 4333 N N . PHE A 1 42 ? -13.485 1.779 -7.429 1.00 0.00 42 PHE A N 3
ATOM 4334 C CA . PHE A 1 42 ? -14.665 2.213 -6.702 1.00 0.00 42 PHE A CA 3
ATOM 4335 C C . PHE A 1 42 ? -14.285 2.782 -5.332 1.00 0.00 42 PHE A C 3
ATOM 4336 O O . PHE A 1 42 ? -14.944 3.691 -4.830 1.00 0.00 42 PHE A O 3
ATOM 4352 N N . VAL A 1 43 ? -13.226 2.222 -4.768 1.00 0.00 43 VAL A N 3
ATOM 4353 C CA . VAL A 1 43 ? -12.751 2.662 -3.467 1.00 0.00 43 VAL A CA 3
ATOM 4354 C C . VAL A 1 43 ? -11.924 3.938 -3.635 1.00 0.00 43 VAL A C 3
ATOM 4355 O O . VAL A 1 43 ? -11.811 4.735 -2.706 1.00 0.00 43 VAL A O 3
ATOM 4368 N N . LYS A 1 44 ? -11.365 4.090 -4.826 1.00 0.00 44 LYS A N 3
ATOM 4369 C CA . LYS A 1 44 ? -10.551 5.254 -5.128 1.00 0.00 44 LYS A CA 3
ATOM 4370 C C . LYS A 1 44 ? -11.441 6.498 -5.163 1.00 0.00 44 LYS A C 3
ATOM 4371 O O . LYS A 1 44 ? -11.059 7.554 -4.660 1.00 0.00 44 LYS A O 3
ATOM 4385 N N . SER A 1 45 ? -12.611 6.332 -5.762 1.00 0.00 45 SER A N 3
ATOM 4386 C CA . SER A 1 45 ? -13.558 7.429 -5.870 1.00 0.00 45 SER A CA 3
ATOM 4387 C C . SER A 1 45 ? -13.791 8.056 -4.493 1.00 0.00 45 SER A C 3
ATOM 4388 O O . SER A 1 45 ? -13.845 9.278 -4.365 1.00 0.00 45 SER A O 3
ATOM 4395 N N . LEU A 1 46 ? -13.922 7.191 -3.499 1.00 0.00 46 LEU A N 3
ATOM 4396 C CA . LEU A 1 46 ? -14.148 7.645 -2.137 1.00 0.00 46 LEU A CA 3
ATOM 4397 C C . LEU A 1 46 ? -13.287 8.881 -1.867 1.00 0.00 46 LEU A C 3
ATOM 4398 O O . LEU A 1 46 ? -13.801 9.925 -1.470 1.00 0.00 46 LEU A O 3
ATOM 4413 N N . LYS A 1 47 ? -11.991 8.721 -2.094 1.00 0.00 47 LYS A N 3
ATOM 4414 C CA . LYS A 1 47 ? -11.054 9.810 -1.879 1.00 0.00 47 LYS A CA 3
ATOM 4415 C C . LYS A 1 47 ? -10.996 10.141 -0.386 1.00 0.00 47 LYS A C 3
ATOM 4416 O O . LYS A 1 47 ? -11.280 11.268 0.015 1.00 0.00 47 LYS A O 3
ATOM 4430 N N . SER A 1 48 ? -10.625 9.138 0.396 1.00 0.00 48 SER A N 3
ATOM 4431 C CA . SER A 1 48 ? -10.526 9.309 1.835 1.00 0.00 48 SER A CA 3
ATOM 4432 C C . SER A 1 48 ? -9.092 9.679 2.221 1.00 0.00 48 SER A C 3
ATOM 4433 O O . SER A 1 48 ? -8.140 9.252 1.570 1.00 0.00 48 SER A O 3
ATOM 4440 N N . PRO A 1 49 ? -8.981 10.494 3.305 1.00 0.00 49 PRO A N 3
ATOM 4441 C CA . PRO A 1 49 ? -7.681 10.927 3.785 1.00 0.00 49 PRO A CA 3
ATOM 4442 C C . PRO A 1 49 ? -6.960 9.794 4.518 1.00 0.00 49 PRO A C 3
ATOM 4443 O O . PRO A 1 49 ? -7.601 8.941 5.132 1.00 0.00 49 PRO A O 3
ATOM 4451 N N . VAL A 1 50 ? -5.639 9.821 4.430 1.00 0.00 50 VAL A N 3
ATOM 4452 C CA . VAL A 1 50 ? -4.825 8.807 5.078 1.00 0.00 50 VAL A CA 3
ATOM 4453 C C . VAL A 1 50 ? -3.441 9.386 5.382 1.00 0.00 50 VAL A C 3
ATOM 4454 O O . VAL A 1 50 ? -2.992 10.313 4.710 1.00 0.00 50 VAL A O 3
ATOM 4467 N N . ARG A 1 51 ? -2.805 8.816 6.394 1.00 0.00 51 ARG A N 3
ATOM 4468 C CA . ARG A 1 51 ? -1.482 9.264 6.794 1.00 0.00 51 ARG A CA 3
ATOM 4469 C C . ARG A 1 51 ? -0.729 8.132 7.498 1.00 0.00 51 ARG A C 3
ATOM 4470 O O . ARG A 1 51 ? -1.319 7.372 8.265 1.00 0.00 51 ARG A O 3
ATOM 4487 N N . ILE A 1 52 ? 0.562 8.057 7.211 1.00 0.00 52 ILE A N 3
ATOM 4488 C CA . ILE A 1 52 ? 1.402 7.032 7.807 1.00 0.00 52 ILE A CA 3
ATOM 4489 C C . ILE A 1 52 ? 2.863 7.486 7.762 1.00 0.00 52 ILE A C 3
ATOM 4490 O O . ILE A 1 52 ? 3.270 8.187 6.837 1.00 0.00 52 ILE A O 3
ATOM 4505 N N . LEU A 1 53 ? 3.611 7.067 8.772 1.00 0.00 53 LEU A N 3
ATOM 4506 C CA . LEU A 1 53 ? 5.016 7.421 8.859 1.00 0.00 53 LEU A CA 3
ATOM 4507 C C . LEU A 1 53 ? 5.862 6.283 8.282 1.00 0.00 53 LEU A C 3
ATOM 4508 O O . LEU A 1 53 ? 5.477 5.118 8.361 1.00 0.00 53 LEU A O 3
ATOM 4523 N N . CYS A 1 54 ? 6.998 6.662 7.715 1.00 0.00 54 CYS A N 3
ATOM 4524 C CA . CYS A 1 54 ? 7.900 5.688 7.125 1.00 0.00 54 CYS A CA 3
ATOM 4525 C C . CYS A 1 54 ? 9.220 5.725 7.899 1.00 0.00 54 CYS A C 3
ATOM 4526 O O . CYS A 1 54 ? 9.771 6.798 8.142 1.00 0.00 54 CYS A O 3
ATOM 4533 N N . ARG A 1 55 ? 9.688 4.540 8.264 1.00 0.00 55 ARG A N 3
ATOM 4534 C CA . ARG A 1 55 ? 10.932 4.424 9.005 1.00 0.00 55 ARG A CA 3
ATOM 4535 C C . ARG A 1 55 ? 11.930 3.556 8.235 1.00 0.00 55 ARG A C 3
ATOM 4536 O O . ARG A 1 55 ? 11.676 3.179 7.092 1.00 0.00 55 ARG A O 3
ATOM 4553 N N . ARG A 1 56 ? 13.042 3.265 8.893 1.00 0.00 56 ARG A N 3
ATOM 4554 C CA . ARG A 1 56 ? 14.079 2.449 8.284 1.00 0.00 56 ARG A CA 3
ATOM 4555 C C . ARG A 1 56 ? 13.478 1.158 7.725 1.00 0.00 56 ARG A C 3
ATOM 4556 O O . ARG A 1 56 ? 12.796 0.424 8.440 1.00 0.00 56 ARG A O 3
ATOM 4573 N N . GLY A 1 57 ? 13.751 0.919 6.450 1.00 0.00 57 GLY A N 3
ATOM 4574 C CA . GLY A 1 57 ? 13.246 -0.271 5.786 1.00 0.00 57 GLY A CA 3
ATOM 4575 C C . GLY A 1 57 ? 13.486 -1.518 6.639 1.00 0.00 57 GLY A C 3
ATOM 4576 O O . GLY A 1 57 ? 12.684 -2.450 6.621 1.00 0.00 57 GLY A O 3
ATOM 4580 N N . ASP A 1 58 ? 14.594 -1.495 7.366 1.00 0.00 58 ASP A N 3
ATOM 4581 C CA . ASP A 1 58 ? 14.950 -2.613 8.223 1.00 0.00 58 ASP A CA 3
ATOM 4582 C C . ASP A 1 58 ? 13.795 -2.900 9.185 1.00 0.00 58 ASP A C 3
ATOM 4583 O O . ASP A 1 58 ? 13.709 -3.990 9.749 1.00 0.00 58 ASP A O 3
ATOM 4592 N N . THR A 1 59 ? 12.937 -1.903 9.343 1.00 0.00 59 THR A N 3
ATOM 4593 C CA . THR A 1 59 ? 11.791 -2.035 10.227 1.00 0.00 59 THR A CA 3
ATOM 4594 C C . THR A 1 59 ? 10.489 -1.958 9.427 1.00 0.00 59 THR A C 3
ATOM 4595 O O . THR A 1 59 ? 9.408 -1.854 10.002 1.00 0.00 59 THR A O 3
ATOM 4606 N N . LEU A 1 60 ? 10.636 -2.014 8.111 1.00 0.00 60 LEU A N 3
ATOM 4607 C CA . LEU A 1 60 ? 9.485 -1.953 7.226 1.00 0.00 60 LEU A CA 3
ATOM 4608 C C . LEU A 1 60 ? 8.517 -3.086 7.576 1.00 0.00 60 LEU A C 3
ATOM 4609 O O . LEU A 1 60 ? 7.304 -2.885 7.601 1.00 0.00 60 LEU A O 3
ATOM 4624 N N . ASP A 1 61 ? 9.091 -4.251 7.835 1.00 0.00 61 ASP A N 3
ATOM 4625 C CA . ASP A 1 61 ? 8.294 -5.416 8.183 1.00 0.00 61 ASP A CA 3
ATOM 4626 C C . ASP A 1 61 ? 7.394 -5.077 9.372 1.00 0.00 61 ASP A C 3
ATOM 4627 O O . ASP A 1 61 ? 6.193 -5.344 9.343 1.00 0.00 61 ASP A O 3
ATOM 4636 N N . GLU A 1 62 ? 8.009 -4.494 10.391 1.00 0.00 62 GLU A N 3
ATOM 4637 C CA . GLU A 1 62 ? 7.279 -4.116 11.588 1.00 0.00 62 GLU A CA 3
ATOM 4638 C C . GLU A 1 62 ? 6.407 -2.889 11.313 1.00 0.00 62 GLU A C 3
ATOM 4639 O O . GLU A 1 62 ? 5.273 -2.810 11.784 1.00 0.00 62 GLU A O 3
ATOM 4650 N N . ILE A 1 63 ? 6.969 -1.962 10.552 1.00 0.00 63 ILE A N 3
ATOM 4651 C CA . ILE A 1 63 ? 6.258 -0.743 10.209 1.00 0.00 63 ILE A CA 3
ATOM 4652 C C . ILE A 1 63 ? 4.960 -1.101 9.483 1.00 0.00 63 ILE A C 3
ATOM 4653 O O . ILE A 1 63 ? 3.985 -0.354 9.540 1.00 0.00 63 ILE A O 3
ATOM 4668 N N . ILE A 1 64 ? 4.990 -2.246 8.816 1.00 0.00 64 ILE A N 3
ATOM 4669 C CA . ILE A 1 64 ? 3.828 -2.713 8.080 1.00 0.00 64 ILE A CA 3
ATOM 4670 C C . ILE A 1 64 ? 2.665 -2.926 9.051 1.00 0.00 64 ILE A C 3
ATOM 4671 O O . ILE A 1 64 ? 1.558 -2.443 8.814 1.00 0.00 64 ILE A O 3
ATOM 4686 N N . LYS A 1 65 ? 2.956 -3.647 10.123 1.00 0.00 65 LYS A N 3
ATOM 4687 C CA . LYS A 1 65 ? 1.947 -3.929 11.131 1.00 0.00 65 LYS A CA 3
ATOM 4688 C C . LYS A 1 65 ? 1.498 -2.617 11.777 1.00 0.00 65 LYS A C 3
ATOM 4689 O O . LYS A 1 65 ? 0.336 -2.473 12.154 1.00 0.00 65 LYS A O 3
ATOM 4703 N N . ARG A 1 66 ? 2.441 -1.693 11.884 1.00 0.00 66 ARG A N 3
ATOM 4704 C CA . ARG A 1 66 ? 2.157 -0.399 12.478 1.00 0.00 66 ARG A CA 3
ATOM 4705 C C . ARG A 1 66 ? 1.327 0.455 11.518 1.00 0.00 66 ARG A C 3
ATOM 4706 O O . ARG A 1 66 ? 0.486 1.243 11.951 1.00 0.00 66 ARG A O 3
ATOM 4723 N N . LEU A 1 67 ? 1.591 0.270 10.233 1.00 0.00 67 LEU A N 3
ATOM 4724 C CA . LEU A 1 67 ? 0.878 1.013 9.208 1.00 0.00 67 LEU A CA 3
ATOM 4725 C C . LEU A 1 67 ? -0.613 0.675 9.282 1.00 0.00 67 LEU A C 3
ATOM 4726 O O . LEU A 1 67 ? -1.456 1.570 9.297 1.00 0.00 67 LEU A O 3
ATOM 4741 N N . LEU A 1 68 ? -0.891 -0.620 9.326 1.00 0.00 68 LEU A N 3
ATOM 4742 C CA . LEU A 1 68 ? -2.264 -1.087 9.397 1.00 0.00 68 LEU A CA 3
ATOM 4743 C C . LEU A 1 68 ? -3.018 -0.282 10.456 1.00 0.00 68 LEU A C 3
ATOM 4744 O O . LEU A 1 68 ? -4.088 0.262 10.183 1.00 0.00 68 LEU A O 3
ATOM 4759 N N . GLU A 1 69 ? -2.432 -0.227 11.643 1.00 0.00 69 GLU A N 3
ATOM 4760 C CA . GLU A 1 69 ? -3.035 0.504 12.744 1.00 0.00 69 GLU A CA 3
ATOM 4761 C C . GLU A 1 69 ? -3.349 1.939 12.318 1.00 0.00 69 GLU A C 3
ATOM 4762 O O . GLU A 1 69 ? -4.205 2.593 12.913 1.00 0.00 69 GLU A O 3
ATOM 4773 N N . GLU A 1 70 ? -2.639 2.388 11.293 1.00 0.00 70 GLU A N 3
ATOM 4774 C CA . GLU A 1 70 ? -2.832 3.734 10.782 1.00 0.00 70 GLU A CA 3
ATOM 4775 C C . GLU A 1 70 ? -3.839 3.725 9.630 1.00 0.00 70 GLU A C 3
ATOM 4776 O O . GLU A 1 70 ? -4.700 4.598 9.547 1.00 0.00 70 GLU A O 3
ATOM 4787 N N . SER A 1 71 ? -3.695 2.728 8.769 1.00 0.00 71 SER A N 3
ATOM 4788 C CA . SER A 1 71 ? -4.581 2.593 7.625 1.00 0.00 71 SER A CA 3
ATOM 4789 C C . SER A 1 71 ? -5.771 1.702 7.986 1.00 0.00 71 SER A C 3
ATOM 4790 O O . SER A 1 71 ? -6.911 2.163 8.013 1.00 0.00 71 SER A O 3
ATOM 4797 N N . ASN A 1 72 ? -5.465 0.441 8.256 1.00 0.00 72 ASN A N 3
ATOM 4798 C CA . ASN A 1 72 ? -6.495 -0.519 8.614 1.00 0.00 72 ASN A CA 3
ATOM 4799 C C . ASN A 1 72 ? -7.524 0.159 9.521 1.00 0.00 72 ASN A C 3
ATOM 4800 O O . ASN A 1 72 ? -8.701 -0.198 9.506 1.00 0.00 72 ASN A O 3
ATOM 4810 N N . LYS A 1 73 ? -7.042 1.123 10.292 1.00 0.00 73 LYS A N 3
ATOM 4811 C CA . LYS A 1 73 ? -7.906 1.853 11.204 1.00 0.00 73 LYS A CA 3
ATOM 4812 C C . LYS A 1 73 ? -8.998 2.567 10.405 1.00 0.00 73 LYS A C 3
ATOM 4813 O O . LYS A 1 73 ? -10.184 2.406 10.688 1.00 0.00 73 LYS A O 3
ATOM 4827 N N . GLU A 1 74 ? -8.559 3.341 9.424 1.00 0.00 74 GLU A N 3
ATOM 4828 C CA . GLU A 1 74 ? -9.484 4.079 8.582 1.00 0.00 74 GLU A CA 3
ATOM 4829 C C . GLU A 1 74 ? -9.818 3.273 7.324 1.00 0.00 74 GLU A C 3
ATOM 4830 O O . GLU A 1 74 ? -10.522 3.758 6.441 1.00 0.00 74 GLU A O 3
ATOM 4841 N N . GLY A 1 75 ? -9.296 2.055 7.285 1.00 0.00 75 GLY A N 3
ATOM 4842 C CA . GLY A 1 75 ? -9.530 1.177 6.152 1.00 0.00 75 GLY A CA 3
ATOM 4843 C C . GLY A 1 75 ? -10.123 -0.158 6.605 1.00 0.00 75 GLY A C 3
ATOM 4844 O O . GLY A 1 75 ? -10.500 -0.311 7.765 1.00 0.00 75 GLY A O 3
ATOM 4848 N N . ILE A 1 76 ? -10.187 -1.091 5.667 1.00 0.00 76 ILE A N 3
ATOM 4849 C CA . ILE A 1 76 ? -10.727 -2.408 5.954 1.00 0.00 76 ILE A CA 3
ATOM 4850 C C . ILE A 1 76 ? -9.591 -3.340 6.377 1.00 0.00 76 ILE A C 3
ATOM 4851 O O . ILE A 1 76 ? -8.421 -3.045 6.139 1.00 0.00 76 ILE A O 3
ATOM 4866 N N . HIS A 1 77 ? -9.974 -4.447 6.997 1.00 0.00 77 HIS A N 3
ATOM 4867 C CA . HIS A 1 77 ? -9.001 -5.424 7.453 1.00 0.00 77 HIS A CA 3
ATOM 4868 C C . HIS A 1 77 ? -8.096 -5.830 6.290 1.00 0.00 77 HIS A C 3
ATOM 4869 O O . HIS A 1 77 ? -8.473 -6.663 5.466 1.00 0.00 77 HIS A O 3
ATOM 4882 N N . VAL A 1 78 ? -6.918 -5.225 6.258 1.00 0.00 78 VAL A N 3
ATOM 4883 C CA . VAL A 1 78 ? -5.956 -5.514 5.209 1.00 0.00 78 VAL A CA 3
ATOM 4884 C C . VAL A 1 78 ? -4.569 -5.696 5.830 1.00 0.00 78 VAL A C 3
ATOM 4885 O O . VAL A 1 78 ? -4.184 -4.947 6.726 1.00 0.00 78 VAL A O 3
ATOM 4898 N N . ILE A 1 79 ? -3.858 -6.695 5.328 1.00 0.00 79 ILE A N 3
ATOM 4899 C CA . ILE A 1 79 ? -2.523 -6.985 5.822 1.00 0.00 79 ILE A CA 3
ATOM 4900 C C . ILE A 1 79 ? -1.510 -6.782 4.692 1.00 0.00 79 ILE A C 3
ATOM 4901 O O . ILE A 1 79 ? -0.703 -7.666 4.411 1.00 0.00 79 ILE A O 3
ATOM 4916 N N . HIS A 1 80 ? -1.586 -5.611 4.076 1.00 0.00 80 HIS A N 3
ATOM 4917 C CA . HIS A 1 80 ? -0.686 -5.281 2.984 1.00 0.00 80 HIS A CA 3
ATOM 4918 C C . HIS A 1 80 ? 0.593 -4.658 3.544 1.00 0.00 80 HIS A C 3
ATOM 4919 O O . HIS A 1 80 ? 0.654 -4.308 4.722 1.00 0.00 80 HIS A O 3
ATOM 4932 N N . ASP A 1 81 ? 1.585 -4.538 2.673 1.00 0.00 81 ASP A N 3
ATOM 4933 C CA . ASP A 1 81 ? 2.861 -3.962 3.066 1.00 0.00 81 ASP A CA 3
ATOM 4934 C C . ASP A 1 81 ? 2.999 -2.569 2.450 1.00 0.00 81 ASP A C 3
ATOM 4935 O O . ASP A 1 81 ? 2.295 -2.236 1.498 1.00 0.00 81 ASP A O 3
ATOM 4944 N N . SER A 1 82 ? 3.910 -1.794 3.017 1.00 0.00 82 SER A N 3
ATOM 4945 C CA . SER A 1 82 ? 4.149 -0.444 2.535 1.00 0.00 82 SER A CA 3
ATOM 4946 C C . SER A 1 82 ? 4.607 -0.483 1.075 1.00 0.00 82 SER A C 3
ATOM 4947 O O . SER A 1 82 ? 4.347 0.447 0.314 1.00 0.00 82 SER A O 3
ATOM 4954 N N . ILE A 1 83 ? 5.281 -1.569 0.729 1.00 0.00 83 ILE A N 3
ATOM 4955 C CA . ILE A 1 83 ? 5.778 -1.743 -0.626 1.00 0.00 83 ILE A CA 3
ATOM 4956 C C . ILE A 1 83 ? 4.610 -2.088 -1.552 1.00 0.00 83 ILE A C 3
ATOM 4957 O O . ILE A 1 83 ? 4.595 -1.685 -2.714 1.00 0.00 83 ILE A O 3
ATOM 4972 N N . THR A 1 84 ? 3.660 -2.830 -1.002 1.00 0.00 84 THR A N 3
ATOM 4973 C CA . THR A 1 84 ? 2.491 -3.235 -1.766 1.00 0.00 84 THR A CA 3
ATOM 4974 C C . THR A 1 84 ? 1.505 -2.072 -1.885 1.00 0.00 84 THR A C 3
ATOM 4975 O O . THR A 1 84 ? 0.817 -1.938 -2.897 1.00 0.00 84 THR A O 3
ATOM 4986 N N . LEU A 1 85 ? 1.467 -1.260 -0.839 1.00 0.00 85 LEU A N 3
ATOM 4987 C CA . LEU A 1 85 ? 0.576 -0.113 -0.814 1.00 0.00 85 LEU A CA 3
ATOM 4988 C C . LEU A 1 85 ? 0.917 0.818 -1.980 1.00 0.00 85 LEU A C 3
ATOM 4989 O O . LEU A 1 85 ? 0.025 1.396 -2.599 1.00 0.00 85 LEU A O 3
ATOM 5004 N N . ALA A 1 86 ? 2.210 0.934 -2.244 1.00 0.00 86 ALA A N 3
ATOM 5005 C CA . ALA A 1 86 ? 2.680 1.785 -3.324 1.00 0.00 86 ALA A CA 3
ATOM 5006 C C . ALA A 1 86 ? 2.218 1.203 -4.662 1.00 0.00 86 ALA A C 3
ATOM 5007 O O . ALA A 1 86 ? 1.745 1.936 -5.530 1.00 0.00 86 ALA A O 3
ATOM 5014 N N . PHE A 1 87 ? 2.373 -0.106 -4.787 1.00 0.00 87 PHE A N 3
ATOM 5015 C CA . PHE A 1 87 ? 1.979 -0.793 -6.005 1.00 0.00 87 PHE A CA 3
ATOM 5016 C C . PHE A 1 87 ? 0.455 -0.842 -6.137 1.00 0.00 87 PHE A C 3
ATOM 5017 O O . PHE A 1 87 ? -0.089 -0.551 -7.201 1.00 0.00 87 PHE A O 3
ATOM 5033 N N . LEU A 1 88 ? -0.190 -1.213 -5.042 1.00 0.00 88 LEU A N 3
ATOM 5034 C CA . LEU A 1 88 ? -1.640 -1.305 -5.022 1.00 0.00 88 LEU A CA 3
ATOM 5035 C C . LEU A 1 88 ? -2.237 0.079 -5.283 1.00 0.00 88 LEU A C 3
ATOM 5036 O O . LEU A 1 88 ? -3.108 0.232 -6.139 1.00 0.00 88 LEU A O 3
ATOM 5051 N N . ILE A 1 89 ? -1.746 1.053 -4.531 1.00 0.00 89 ILE A N 3
ATOM 5052 C CA . ILE A 1 89 ? -2.221 2.419 -4.670 1.00 0.00 89 ILE A CA 3
ATOM 5053 C C . ILE A 1 89 ? -1.912 2.919 -6.083 1.00 0.00 89 ILE A C 3
ATOM 5054 O O . ILE A 1 89 ? -2.790 3.445 -6.765 1.00 0.00 89 ILE A O 3
ATOM 5069 N N . ARG A 1 90 ? -0.661 2.739 -6.480 1.00 0.00 90 ARG A N 3
ATOM 5070 C CA . ARG A 1 90 ? -0.225 3.165 -7.799 1.00 0.00 90 ARG A CA 3
ATOM 5071 C C . ARG A 1 90 ? -1.315 2.884 -8.834 1.00 0.00 90 ARG A C 3
ATOM 5072 O O . ARG A 1 90 ? -1.498 3.657 -9.774 1.00 0.00 90 ARG A O 3
ATOM 5089 N N . GLU A 1 91 ? -2.010 1.775 -8.629 1.00 0.00 91 GLU A N 3
ATOM 5090 C CA . GLU A 1 91 ? -3.078 1.382 -9.533 1.00 0.00 91 GLU A CA 3
ATOM 5091 C C . GLU A 1 91 ? -4.249 2.362 -9.430 1.00 0.00 91 GLU A C 3
ATOM 5092 O O . GLU A 1 91 ? -4.794 2.791 -10.445 1.00 0.00 91 GLU A O 3
ATOM 5103 N N . LYS A 1 92 ? -4.600 2.686 -8.194 1.00 0.00 92 LYS A N 3
ATOM 5104 C CA . LYS A 1 92 ? -5.696 3.606 -7.945 1.00 0.00 92 LYS A CA 3
ATOM 5105 C C . LYS A 1 92 ? -5.154 5.036 -7.892 1.00 0.00 92 LYS A C 3
ATOM 5106 O O . LYS A 1 92 ? -5.908 5.983 -7.671 1.00 0.00 92 LYS A O 3
ATOM 5120 N N . ALA A 1 93 ? -3.850 5.148 -8.099 1.00 0.00 93 ALA A N 3
ATOM 5121 C CA . ALA A 1 93 ? -3.198 6.447 -8.078 1.00 0.00 93 ALA A CA 3
ATOM 5122 C C . ALA A 1 93 ? -1.758 6.298 -8.575 1.00 0.00 93 ALA A C 3
ATOM 5123 O O . ALA A 1 93 ? -0.823 6.267 -7.778 1.00 0.00 93 ALA A O 3
ATOM 5130 N N . SER A 1 94 ? -1.626 6.209 -9.890 1.00 0.00 94 SER A N 3
ATOM 5131 C CA . SER A 1 94 ? -0.318 6.064 -10.503 1.00 0.00 94 SER A CA 3
ATOM 5132 C C . SER A 1 94 ? 0.410 7.410 -10.509 1.00 0.00 94 SER A C 3
ATOM 5133 O O . SER A 1 94 ? 1.534 7.510 -10.999 1.00 0.00 94 SER A O 3
ATOM 5140 N N . HIS A 1 95 ? -0.261 8.411 -9.958 1.00 0.00 95 HIS A N 3
ATOM 5141 C CA . HIS A 1 95 ? 0.307 9.747 -9.894 1.00 0.00 95 HIS A CA 3
ATOM 5142 C C . HIS A 1 95 ? 1.154 9.884 -8.626 1.00 0.00 95 HIS A C 3
ATOM 5143 O O . HIS A 1 95 ? 2.321 9.493 -8.610 1.00 0.00 95 HIS A O 3
ATOM 5156 N N . ARG A 1 96 ? 0.534 10.439 -7.596 1.00 0.00 96 ARG A N 3
ATOM 5157 C CA . ARG A 1 96 ? 1.216 10.632 -6.328 1.00 0.00 96 ARG A CA 3
ATOM 5158 C C . ARG A 1 96 ? 1.029 9.406 -5.432 1.00 0.00 96 ARG A C 3
ATOM 5159 O O . ARG A 1 96 ? -0.067 9.163 -4.928 1.00 0.00 96 ARG A O 3
ATOM 5176 N N . ILE A 1 97 ? 2.115 8.665 -5.261 1.00 0.00 97 ILE A N 3
ATOM 5177 C CA . ILE A 1 97 ? 2.084 7.471 -4.435 1.00 0.00 97 ILE A CA 3
ATOM 5178 C C . ILE A 1 97 ? 3.017 7.659 -3.238 1.00 0.00 97 ILE A C 3
ATOM 5179 O O . ILE A 1 97 ? 3.761 8.638 -3.173 1.00 0.00 97 ILE A O 3
ATOM 5194 N N . VAL A 1 98 ? 2.951 6.707 -2.320 1.00 0.00 98 VAL A N 3
ATOM 5195 C CA . VAL A 1 98 ? 3.781 6.755 -1.128 1.00 0.00 98 VAL A CA 3
ATOM 5196 C C . VAL A 1 98 ? 5.069 5.969 -1.378 1.00 0.00 98 VAL A C 3
ATOM 5197 O O . VAL A 1 98 ? 5.071 4.994 -2.128 1.00 0.00 98 VAL A O 3
ATOM 5210 N N . HIS A 1 99 ? 6.135 6.422 -0.734 1.00 0.00 99 HIS A N 3
ATOM 5211 C CA . HIS A 1 99 ? 7.427 5.773 -0.877 1.00 0.00 99 HIS A CA 3
ATOM 5212 C C . HIS A 1 99 ? 7.935 5.333 0.498 1.00 0.00 99 HIS A C 3
ATOM 5213 O O . HIS A 1 99 ? 7.222 5.449 1.493 1.00 0.00 99 HIS A O 3
ATOM 5226 N N . ARG A 1 100 ? 9.164 4.838 0.508 1.00 0.00 100 ARG A N 3
ATOM 5227 C CA . ARG A 1 100 ? 9.775 4.380 1.744 1.00 0.00 100 ARG A CA 3
ATOM 5228 C C . ARG A 1 100 ? 11.281 4.188 1.551 1.00 0.00 100 ARG A C 3
ATOM 5229 O O . ARG A 1 100 ? 11.706 3.381 0.727 1.00 0.00 100 ARG A O 3
ATOM 5246 N N . VAL A 1 101 ? 12.046 4.943 2.326 1.00 0.00 101 VAL A N 3
ATOM 5247 C CA . VAL A 1 101 ? 13.496 4.866 2.252 1.00 0.00 101 VAL A CA 3
ATOM 5248 C C . VAL A 1 101 ? 14.037 4.263 3.549 1.00 0.00 101 VAL A C 3
ATOM 5249 O O . VAL A 1 101 ? 13.438 4.427 4.612 1.00 0.00 101 VAL A O 3
ATOM 5262 N N . VAL A 1 102 ? 15.164 3.579 3.421 1.00 0.00 102 VAL A N 3
ATOM 5263 C CA . VAL A 1 102 ? 15.794 2.951 4.570 1.00 0.00 102 VAL A CA 3
ATOM 5264 C C . VAL A 1 102 ? 17.105 3.673 4.885 1.00 0.00 102 VAL A C 3
ATOM 5265 O O . VAL A 1 102 ? 18.177 3.228 4.474 1.00 0.00 102 VAL A O 3
ATOM 5278 N N . LYS A 1 103 ? 16.980 4.773 5.612 1.00 0.00 103 LYS A N 3
ATOM 5279 C CA . LYS A 1 103 ? 18.142 5.560 5.986 1.00 0.00 103 LYS A CA 3
ATOM 5280 C C . LYS A 1 103 ? 17.699 6.725 6.875 1.00 0.00 103 LYS A C 3
ATOM 5281 O O . LYS A 1 103 ? 18.388 7.077 7.831 1.00 0.00 103 LYS A O 3
ATOM 5295 N N . SER A 1 104 ? 16.553 7.291 6.527 1.00 0.00 104 SER A N 3
ATOM 5296 C CA . SER A 1 104 ? 16.010 8.408 7.281 1.00 0.00 104 SER A CA 3
ATOM 5297 C C . SER A 1 104 ? 14.520 8.186 7.546 1.00 0.00 104 SER A C 3
ATOM 5298 O O . SER A 1 104 ? 13.945 7.199 7.089 1.00 0.00 104 SER A O 3
ATOM 5305 N N . ASP A 1 105 ? 13.937 9.120 8.284 1.00 0.00 105 ASP A N 3
ATOM 5306 C CA . ASP A 1 105 ? 12.525 9.038 8.615 1.00 0.00 105 ASP A CA 3
ATOM 5307 C C . ASP A 1 105 ? 11.746 10.034 7.755 1.00 0.00 105 ASP A C 3
ATOM 5308 O O . ASP A 1 105 ? 12.197 11.158 7.537 1.00 0.00 105 ASP A O 3
ATOM 5317 N N . PHE A 1 106 ? 10.589 9.587 7.289 1.00 0.00 106 PHE A N 3
ATOM 5318 C CA . PHE A 1 106 ? 9.742 10.425 6.458 1.00 0.00 106 PHE A CA 3
ATOM 5319 C C . PHE A 1 106 ? 8.279 9.984 6.545 1.00 0.00 106 PHE A C 3
ATOM 5320 O O . PHE A 1 106 ? 7.984 8.791 6.516 1.00 0.00 106 PHE A O 3
ATOM 5336 N N . GLU A 1 107 ? 7.402 10.972 6.650 1.00 0.00 107 GLU A N 3
ATOM 5337 C CA . GLU A 1 107 ? 5.978 10.702 6.742 1.00 0.00 107 GLU A CA 3
ATOM 5338 C C . GLU A 1 107 ? 5.290 11.024 5.414 1.00 0.00 107 GLU A C 3
ATOM 5339 O O . GLU A 1 107 ? 5.613 12.021 4.769 1.00 0.00 107 GLU A O 3
ATOM 5350 N N . ILE A 1 108 ? 4.354 10.163 5.045 1.00 0.00 108 ILE A N 3
ATOM 5351 C CA . ILE A 1 108 ? 3.617 10.343 3.806 1.00 0.00 108 ILE A CA 3
ATOM 5352 C C . ILE A 1 108 ? 2.117 10.239 4.088 1.00 0.00 108 ILE A C 3
ATOM 5353 O O . ILE A 1 108 ? 1.683 9.375 4.849 1.00 0.00 108 ILE A O 3
ATOM 5368 N N . GLY A 1 109 ? 1.366 11.133 3.462 1.00 0.00 109 GLY A N 3
ATOM 5369 C CA . GLY A 1 109 ? -0.076 11.154 3.637 1.00 0.00 109 GLY A CA 3
ATOM 5370 C C . GLY A 1 109 ? -0.772 11.713 2.395 1.00 0.00 109 GLY A C 3
ATOM 5371 O O . GLY A 1 109 ? -0.125 12.295 1.526 1.00 0.00 109 GLY A O 3
ATOM 5375 N N . VAL A 1 110 ? -2.081 11.515 2.350 1.00 0.00 110 VAL A N 3
ATOM 5376 C CA . VAL A 1 110 ? -2.871 11.992 1.227 1.00 0.00 110 VAL A CA 3
ATOM 5377 C C . VAL A 1 110 ? -4.307 12.245 1.691 1.00 0.00 110 VAL A C 3
ATOM 5378 O O . VAL A 1 110 ? -4.739 11.707 2.709 1.00 0.00 110 VAL A O 3
ATOM 5391 N N . THR A 1 111 ? -5.007 13.067 0.923 1.00 0.00 111 THR A N 3
ATOM 5392 C CA . THR A 1 111 ? -6.385 13.399 1.243 1.00 0.00 111 THR A CA 3
ATOM 5393 C C . THR A 1 111 ? -7.331 12.813 0.194 1.00 0.00 111 THR A C 3
ATOM 5394 O O . THR A 1 111 ? -8.506 12.579 0.475 1.00 0.00 111 THR A O 3
ATOM 5405 N N . ARG A 1 112 ? -6.785 12.592 -0.993 1.00 0.00 112 ARG A N 3
ATOM 5406 C CA . ARG A 1 112 ? -7.567 12.038 -2.085 1.00 0.00 112 ARG A CA 3
ATOM 5407 C C . ARG A 1 112 ? -6.701 11.113 -2.941 1.00 0.00 112 ARG A C 3
ATOM 5408 O O . ARG A 1 112 ? -7.071 9.968 -3.194 1.00 0.00 112 ARG A O 3
ATOM 5425 N N . ASP A 1 113 ? -5.563 11.644 -3.365 1.00 0.00 113 ASP A N 3
ATOM 5426 C CA . ASP A 1 113 ? -4.641 10.880 -4.188 1.00 0.00 113 ASP A CA 3
ATOM 5427 C C . ASP A 1 113 ? -3.715 11.841 -4.935 1.00 0.00 113 ASP A C 3
ATOM 5428 O O . ASP A 1 113 ? -2.593 11.481 -5.288 1.00 0.00 113 ASP A O 3
ATOM 5437 N N . GLY A 1 114 ? -4.220 13.047 -5.156 1.00 0.00 114 GLY A N 3
ATOM 5438 C CA . GLY A 1 114 ? -3.452 14.063 -5.857 1.00 0.00 114 GLY A CA 3
ATOM 5439 C C . GLY A 1 114 ? -2.497 14.782 -4.903 1.00 0.00 114 GLY A C 3
ATOM 5440 O O . GLY A 1 114 ? -1.280 14.700 -5.058 1.00 0.00 114 GLY A O 3
ATOM 5444 N N . GLU A 1 115 ? -3.085 15.471 -3.935 1.00 0.00 115 GLU A N 3
ATOM 5445 C CA . GLU A 1 115 ? -2.301 16.204 -2.956 1.00 0.00 115 GLU A CA 3
ATOM 5446 C C . GLU A 1 115 ? -1.832 15.267 -1.842 1.00 0.00 115 GLU A C 3
ATOM 5447 O O . GLU A 1 115 ? -2.636 14.555 -1.244 1.00 0.00 115 GLU A O 3
ATOM 5458 N N . ILE A 1 116 ? -0.530 15.297 -1.596 1.00 0.00 116 ILE A N 3
ATOM 5459 C CA . ILE A 1 116 ? 0.057 14.458 -0.565 1.00 0.00 116 ILE A CA 3
ATOM 5460 C C . ILE A 1 116 ? 0.703 15.345 0.501 1.00 0.00 116 ILE A C 3
ATOM 5461 O O . ILE A 1 116 ? 0.838 16.553 0.310 1.00 0.00 116 ILE A O 3
ATOM 5476 N N . ILE A 1 117 ? 1.085 14.712 1.601 1.00 0.00 117 ILE A N 3
ATOM 5477 C CA . ILE A 1 117 ? 1.714 15.429 2.697 1.00 0.00 117 ILE A CA 3
ATOM 5478 C C . ILE A 1 117 ? 2.962 14.668 3.147 1.00 0.00 117 ILE A C 3
ATOM 5479 O O . ILE A 1 117 ? 2.960 13.440 3.202 1.00 0.00 117 ILE A O 3
ATOM 5494 N N . VAL A 1 118 ? 4.000 15.431 3.458 1.00 0.00 118 VAL A N 3
ATOM 5495 C CA . VAL A 1 118 ? 5.253 14.845 3.902 1.00 0.00 118 VAL A CA 3
ATOM 5496 C C . VAL A 1 118 ? 5.661 15.474 5.236 1.00 0.00 118 VAL A C 3
ATOM 5497 O O . VAL A 1 118 ? 5.294 16.611 5.528 1.00 0.00 118 VAL A O 3
ATOM 5510 N N . ASP A 1 119 ? 6.415 14.707 6.010 1.00 0.00 119 ASP A N 3
ATOM 5511 C CA . ASP A 1 119 ? 6.877 15.174 7.306 1.00 0.00 119 ASP A CA 3
ATOM 5512 C C . ASP A 1 119 ? 7.932 14.207 7.846 1.00 0.00 119 ASP A C 3
ATOM 5513 O O . ASP A 1 119 ? 7.639 13.038 8.094 1.00 0.00 119 ASP A O 3
ATOM 5522 N N . LEU A 1 120 ? 9.138 14.730 8.012 1.00 0.00 120 LEU A N 3
ATOM 5523 C CA . LEU A 1 120 ? 10.238 13.928 8.518 1.00 0.00 120 LEU A CA 3
ATOM 5524 C C . LEU A 1 120 ? 10.142 13.842 10.042 1.00 0.00 120 LEU A C 3
ATOM 5525 O O . LEU A 1 120 ? 11.116 14.113 10.746 1.00 0.00 120 LEU A O 3
ATOM 5540 N N . ASN A 1 121 ? 8.961 13.466 10.510 1.00 0.00 121 ASN A N 3
ATOM 5541 C CA . ASN A 1 121 ? 8.726 13.341 11.937 1.00 0.00 121 ASN A CA 3
ATOM 5542 C C . ASN A 1 121 ? 8.928 14.704 12.604 1.00 0.00 121 ASN A C 3
ATOM 5543 O O . ASN A 1 121 ? 9.828 15.454 12.229 1.00 0.00 121 ASN A O 3
ATOM 5553 N N . SER A 1 122 ? 8.076 14.982 13.581 1.00 0.00 122 SER A N 3
ATOM 5554 C CA . SER A 1 122 ? 8.151 16.241 14.303 1.00 0.00 122 SER A CA 3
ATOM 5555 C C . SER A 1 122 ? 7.115 16.260 15.428 1.00 0.00 122 SER A C 3
ATOM 5556 O O . SER A 1 122 ? 6.564 15.221 15.787 1.00 0.00 122 SER A O 3
ATOM 5563 N N . MET A 1 1 ? 6.991 -6.623 -17.763 1.00 0.00 1 MET A N 4
ATOM 5564 C CA . MET A 1 1 ? 6.161 -5.441 -17.910 1.00 0.00 1 MET A CA 4
ATOM 5565 C C . MET A 1 1 ? 4.742 -5.698 -17.397 1.00 0.00 1 MET A C 4
ATOM 5566 O O . MET A 1 1 ? 3.821 -5.903 -18.185 1.00 0.00 1 MET A O 4
ATOM 5578 N N . ARG A 1 2 ? 4.612 -5.680 -16.078 1.00 0.00 2 ARG A N 4
ATOM 5579 C CA . ARG A 1 2 ? 3.322 -5.910 -15.451 1.00 0.00 2 ARG A CA 4
ATOM 5580 C C . ARG A 1 2 ? 3.457 -5.862 -13.927 1.00 0.00 2 ARG A C 4
ATOM 5581 O O . ARG A 1 2 ? 2.927 -4.959 -13.281 1.00 0.00 2 ARG A O 4
ATOM 5598 N N . GLU A 1 3 ? 4.170 -6.845 -13.396 1.00 0.00 3 GLU A N 4
ATOM 5599 C CA . GLU A 1 3 ? 4.382 -6.926 -11.961 1.00 0.00 3 GLU A CA 4
ATOM 5600 C C . GLU A 1 3 ? 5.835 -6.590 -11.619 1.00 0.00 3 GLU A C 4
ATOM 5601 O O . GLU A 1 3 ? 6.738 -6.845 -12.413 1.00 0.00 3 GLU A O 4
ATOM 5612 N N . ARG A 1 4 ? 6.013 -6.022 -10.435 1.00 0.00 4 ARG A N 4
ATOM 5613 C CA . ARG A 1 4 ? 7.341 -5.648 -9.978 1.00 0.00 4 ARG A CA 4
ATOM 5614 C C . ARG A 1 4 ? 7.253 -4.905 -8.644 1.00 0.00 4 ARG A C 4
ATOM 5615 O O . ARG A 1 4 ? 7.802 -3.814 -8.499 1.00 0.00 4 ARG A O 4
ATOM 5632 N N . GLY A 1 5 ? 6.560 -5.527 -7.701 1.00 0.00 5 GLY A N 4
ATOM 5633 C CA . GLY A 1 5 ? 6.392 -4.938 -6.384 1.00 0.00 5 GLY A CA 4
ATOM 5634 C C . GLY A 1 5 ? 6.266 -6.021 -5.310 1.00 0.00 5 GLY A C 4
ATOM 5635 O O . GLY A 1 5 ? 7.171 -6.203 -4.497 1.00 0.00 5 GLY A O 4
ATOM 5639 N N . TRP A 1 6 ? 5.137 -6.713 -5.344 1.00 0.00 6 TRP A N 4
ATOM 5640 C CA . TRP A 1 6 ? 4.881 -7.774 -4.385 1.00 0.00 6 TRP A CA 4
ATOM 5641 C C . TRP A 1 6 ? 5.181 -9.110 -5.066 1.00 0.00 6 TRP A C 4
ATOM 5642 O O . TRP A 1 6 ? 4.414 -10.063 -4.937 1.00 0.00 6 TRP A O 4
ATOM 5662 N N . SER A 1 7 ? 6.299 -9.138 -5.777 1.00 0.00 7 SER A N 4
ATOM 5663 C CA . SER A 1 7 ? 6.711 -10.342 -6.479 1.00 0.00 7 SER A CA 4
ATOM 5664 C C . SER A 1 7 ? 7.161 -11.405 -5.475 1.00 0.00 7 SER A C 4
ATOM 5665 O O . SER A 1 7 ? 6.665 -12.531 -5.494 1.00 0.00 7 SER A O 4
ATOM 5672 N N . GLN A 1 8 ? 8.094 -11.010 -4.621 1.00 0.00 8 GLN A N 4
ATOM 5673 C CA . GLN A 1 8 ? 8.616 -11.915 -3.612 1.00 0.00 8 GLN A CA 4
ATOM 5674 C C . GLN A 1 8 ? 9.589 -11.177 -2.690 1.00 0.00 8 GLN A C 4
ATOM 5675 O O . GLN A 1 8 ? 10.790 -11.443 -2.710 1.00 0.00 8 GLN A O 4
ATOM 5687 N N . LYS A 1 9 ? 9.035 -10.266 -1.905 1.00 0.00 9 LYS A N 4
ATOM 5688 C CA . LYS A 1 9 ? 9.840 -9.488 -0.977 1.00 0.00 9 LYS A CA 4
ATOM 5689 C C . LYS A 1 9 ? 10.020 -10.277 0.320 1.00 0.00 9 LYS A C 4
ATOM 5690 O O . LYS A 1 9 ? 11.083 -10.847 0.561 1.00 0.00 9 LYS A O 4
ATOM 5704 N N . LYS A 1 10 ? 8.966 -10.286 1.123 1.00 0.00 10 LYS A N 4
ATOM 5705 C CA . LYS A 1 10 ? 8.995 -10.996 2.390 1.00 0.00 10 LYS A CA 4
ATOM 5706 C C . LYS A 1 10 ? 7.564 -11.322 2.820 1.00 0.00 10 LYS A C 4
ATOM 5707 O O . LYS A 1 10 ? 7.084 -12.434 2.604 1.00 0.00 10 LYS A O 4
ATOM 5721 N N . ILE A 1 11 ? 6.921 -10.332 3.422 1.00 0.00 11 ILE A N 4
ATOM 5722 C CA . ILE A 1 11 ? 5.554 -10.499 3.885 1.00 0.00 11 ILE A CA 4
ATOM 5723 C C . ILE A 1 11 ? 4.631 -10.681 2.679 1.00 0.00 11 ILE A C 4
ATOM 5724 O O . ILE A 1 11 ? 3.451 -10.991 2.838 1.00 0.00 11 ILE A O 4
ATOM 5739 N N . ALA A 1 12 ? 5.202 -10.480 1.500 1.00 0.00 12 ALA A N 4
ATOM 5740 C CA . ALA A 1 12 ? 4.444 -10.618 0.268 1.00 0.00 12 ALA A CA 4
ATOM 5741 C C . ALA A 1 12 ? 3.526 -11.837 0.373 1.00 0.00 12 ALA A C 4
ATOM 5742 O O . ALA A 1 12 ? 2.405 -11.820 -0.134 1.00 0.00 12 ALA A O 4
ATOM 5749 N N . ARG A 1 13 ? 4.033 -12.866 1.036 1.00 0.00 13 ARG A N 4
ATOM 5750 C CA . ARG A 1 13 ? 3.272 -14.091 1.213 1.00 0.00 13 ARG A CA 4
ATOM 5751 C C . ARG A 1 13 ? 1.978 -13.805 1.978 1.00 0.00 13 ARG A C 4
ATOM 5752 O O . ARG A 1 13 ? 0.887 -14.092 1.490 1.00 0.00 13 ARG A O 4
ATOM 5769 N N . GLU A 1 14 ? 2.143 -13.241 3.167 1.00 0.00 14 GLU A N 4
ATOM 5770 C CA . GLU A 1 14 ? 1.002 -12.914 4.003 1.00 0.00 14 GLU A CA 4
ATOM 5771 C C . GLU A 1 14 ? 0.029 -12.007 3.245 1.00 0.00 14 GLU A C 4
ATOM 5772 O O . GLU A 1 14 ? -1.166 -11.997 3.531 1.00 0.00 14 GLU A O 4
ATOM 5783 N N . LEU A 1 15 ? 0.580 -11.268 2.292 1.00 0.00 15 LEU A N 4
ATOM 5784 C CA . LEU A 1 15 ? -0.223 -10.361 1.492 1.00 0.00 15 LEU A CA 4
ATOM 5785 C C . LEU A 1 15 ? -0.983 -11.160 0.432 1.00 0.00 15 LEU A C 4
ATOM 5786 O O . LEU A 1 15 ? -2.174 -10.936 0.215 1.00 0.00 15 LEU A O 4
ATOM 5801 N N . LYS A 1 16 ? -0.267 -12.078 -0.200 1.00 0.00 16 LYS A N 4
ATOM 5802 C CA . LYS A 1 16 ? -0.859 -12.912 -1.231 1.00 0.00 16 LYS A CA 4
ATOM 5803 C C . LYS A 1 16 ? -2.073 -13.644 -0.655 1.00 0.00 16 LYS A C 4
ATOM 5804 O O . LYS A 1 16 ? -3.030 -13.929 -1.374 1.00 0.00 16 LYS A O 4
ATOM 5818 N N . THR A 1 17 ? -1.995 -13.925 0.638 1.00 0.00 17 THR A N 4
ATOM 5819 C CA . THR A 1 17 ? -3.075 -14.617 1.320 1.00 0.00 17 THR A CA 4
ATOM 5820 C C . THR A 1 17 ? -4.233 -13.656 1.597 1.00 0.00 17 THR A C 4
ATOM 5821 O O . THR A 1 17 ? -5.387 -14.075 1.678 1.00 0.00 17 THR A O 4
ATOM 5832 N N . THR A 1 18 ? -3.885 -12.385 1.736 1.00 0.00 18 THR A N 4
ATOM 5833 C CA . THR A 1 18 ? -4.880 -11.362 2.003 1.00 0.00 18 THR A CA 4
ATOM 5834 C C . THR A 1 18 ? -5.423 -10.790 0.691 1.00 0.00 18 THR A C 4
ATOM 5835 O O . THR A 1 18 ? -4.762 -10.865 -0.343 1.00 0.00 18 THR A O 4
ATOM 5846 N N . ARG A 1 19 ? -6.623 -10.232 0.777 1.00 0.00 19 ARG A N 4
ATOM 5847 C CA . ARG A 1 19 ? -7.261 -9.649 -0.390 1.00 0.00 19 ARG A CA 4
ATOM 5848 C C . ARG A 1 19 ? -8.590 -9.000 0.001 1.00 0.00 19 ARG A C 4
ATOM 5849 O O . ARG A 1 19 ? -8.849 -7.848 -0.345 1.00 0.00 19 ARG A O 4
ATOM 5866 N N . GLN A 1 20 ? -9.399 -9.767 0.718 1.00 0.00 20 GLN A N 4
ATOM 5867 C CA . GLN A 1 20 ? -10.695 -9.282 1.160 1.00 0.00 20 GLN A CA 4
ATOM 5868 C C . GLN A 1 20 ? -11.436 -8.615 0.001 1.00 0.00 20 GLN A C 4
ATOM 5869 O O . GLN A 1 20 ? -12.325 -7.793 0.217 1.00 0.00 20 GLN A O 4
ATOM 5881 N N . ASN A 1 21 ? -11.041 -8.991 -1.207 1.00 0.00 21 ASN A N 4
ATOM 5882 C CA . ASN A 1 21 ? -11.657 -8.440 -2.402 1.00 0.00 21 ASN A CA 4
ATOM 5883 C C . ASN A 1 21 ? -11.757 -6.919 -2.263 1.00 0.00 21 ASN A C 4
ATOM 5884 O O . ASN A 1 21 ? -12.591 -6.286 -2.910 1.00 0.00 21 ASN A O 4
ATOM 5894 N N . VAL A 1 22 ? -10.896 -6.376 -1.415 1.00 0.00 22 VAL A N 4
ATOM 5895 C CA . VAL A 1 22 ? -10.878 -4.942 -1.182 1.00 0.00 22 VAL A CA 4
ATOM 5896 C C . VAL A 1 22 ? -9.526 -4.375 -1.622 1.00 0.00 22 VAL A C 4
ATOM 5897 O O . VAL A 1 22 ? -9.403 -3.178 -1.871 1.00 0.00 22 VAL A O 4
ATOM 5910 N N . SER A 1 23 ? -8.546 -5.265 -1.703 1.00 0.00 23 SER A N 4
ATOM 5911 C CA . SER A 1 23 ? -7.208 -4.869 -2.108 1.00 0.00 23 SER A CA 4
ATOM 5912 C C . SER A 1 23 ? -6.541 -6.002 -2.888 1.00 0.00 23 SER A C 4
ATOM 5913 O O . SER A 1 23 ? -5.323 -6.007 -3.064 1.00 0.00 23 SER A O 4
ATOM 5920 N N . ALA A 1 24 ? -7.368 -6.936 -3.337 1.00 0.00 24 ALA A N 4
ATOM 5921 C CA . ALA A 1 24 ? -6.873 -8.071 -4.095 1.00 0.00 24 ALA A CA 4
ATOM 5922 C C . ALA A 1 24 ? -6.449 -7.603 -5.489 1.00 0.00 24 ALA A C 4
ATOM 5923 O O . ALA A 1 24 ? -6.974 -8.079 -6.494 1.00 0.00 24 ALA A O 4
ATOM 5930 N N . ILE A 1 25 ? -5.502 -6.677 -5.505 1.00 0.00 25 ILE A N 4
ATOM 5931 C CA . ILE A 1 25 ? -5.002 -6.139 -6.759 1.00 0.00 25 ILE A CA 4
ATOM 5932 C C . ILE A 1 25 ? -4.146 -7.198 -7.458 1.00 0.00 25 ILE A C 4
ATOM 5933 O O . ILE A 1 25 ? -4.110 -7.261 -8.686 1.00 0.00 25 ILE A O 4
ATOM 5948 N N . GLU A 1 26 ? -3.480 -8.004 -6.645 1.00 0.00 26 GLU A N 4
ATOM 5949 C CA . GLU A 1 26 ? -2.627 -9.057 -7.170 1.00 0.00 26 GLU A CA 4
ATOM 5950 C C . GLU A 1 26 ? -3.477 -10.198 -7.732 1.00 0.00 26 GLU A C 4
ATOM 5951 O O . GLU A 1 26 ? -3.160 -10.755 -8.782 1.00 0.00 26 GLU A O 4
ATOM 5962 N N . ARG A 1 27 ? -4.542 -10.512 -7.009 1.00 0.00 27 ARG A N 4
ATOM 5963 C CA . ARG A 1 27 ? -5.440 -11.576 -7.422 1.00 0.00 27 ARG A CA 4
ATOM 5964 C C . ARG A 1 27 ? -6.195 -11.172 -8.691 1.00 0.00 27 ARG A C 4
ATOM 5965 O O . ARG A 1 27 ? -6.239 -11.927 -9.659 1.00 0.00 27 ARG A O 4
ATOM 5982 N N . LYS A 1 28 ? -6.771 -9.979 -8.642 1.00 0.00 28 LYS A N 4
ATOM 5983 C CA . LYS A 1 28 ? -7.521 -9.464 -9.774 1.00 0.00 28 LYS A CA 4
ATOM 5984 C C . LYS A 1 28 ? -6.597 -9.365 -10.990 1.00 0.00 28 LYS A C 4
ATOM 5985 O O . LYS A 1 28 ? -6.877 -9.951 -12.035 1.00 0.00 28 LYS A O 4
ATOM 5999 N N . ALA A 1 29 ? -5.517 -8.620 -10.814 1.00 0.00 29 ALA A N 4
ATOM 6000 C CA . ALA A 1 29 ? -4.550 -8.437 -11.884 1.00 0.00 29 ALA A CA 4
ATOM 6001 C C . ALA A 1 29 ? -4.269 -9.786 -12.548 1.00 0.00 29 ALA A C 4
ATOM 6002 O O . ALA A 1 29 ? -4.426 -9.930 -13.760 1.00 0.00 29 ALA A O 4
ATOM 6009 N N . MET A 1 30 ? -3.860 -10.740 -11.725 1.00 0.00 30 MET A N 4
ATOM 6010 C CA . MET A 1 30 ? -3.556 -12.073 -12.217 1.00 0.00 30 MET A CA 4
ATOM 6011 C C . MET A 1 30 ? -4.806 -12.745 -12.788 1.00 0.00 30 MET A C 4
ATOM 6012 O O . MET A 1 30 ? -4.706 -13.675 -13.587 1.00 0.00 30 MET A O 4
ATOM 6024 N N . GLU A 1 31 ? -5.955 -12.248 -12.357 1.00 0.00 31 GLU A N 4
ATOM 6025 C CA . GLU A 1 31 ? -7.224 -12.788 -12.814 1.00 0.00 31 GLU A CA 4
ATOM 6026 C C . GLU A 1 31 ? -7.568 -12.235 -14.199 1.00 0.00 31 GLU A C 4
ATOM 6027 O O . GLU A 1 31 ? -8.695 -11.800 -14.435 1.00 0.00 31 GLU A O 4
ATOM 6038 N N . ASN A 1 32 ? -6.577 -12.269 -15.078 1.00 0.00 32 ASN A N 4
ATOM 6039 C CA . ASN A 1 32 ? -6.761 -11.776 -16.433 1.00 0.00 32 ASN A CA 4
ATOM 6040 C C . ASN A 1 32 ? -7.480 -10.427 -16.386 1.00 0.00 32 ASN A C 4
ATOM 6041 O O . ASN A 1 32 ? -8.263 -10.105 -17.279 1.00 0.00 32 ASN A O 4
ATOM 6051 N N . ILE A 1 33 ? -7.187 -9.672 -15.337 1.00 0.00 33 ILE A N 4
ATOM 6052 C CA . ILE A 1 33 ? -7.797 -8.365 -15.163 1.00 0.00 33 ILE A CA 4
ATOM 6053 C C . ILE A 1 33 ? -7.673 -7.571 -16.466 1.00 0.00 33 ILE A C 4
ATOM 6054 O O . ILE A 1 33 ? -6.705 -7.737 -17.207 1.00 0.00 33 ILE A O 4
ATOM 6069 N N . GLU A 1 34 ? -8.667 -6.728 -16.704 1.00 0.00 34 GLU A N 4
ATOM 6070 C CA . GLU A 1 34 ? -8.682 -5.910 -17.904 1.00 0.00 34 GLU A CA 4
ATOM 6071 C C . GLU A 1 34 ? -9.218 -4.512 -17.588 1.00 0.00 34 GLU A C 4
ATOM 6072 O O . GLU A 1 34 ? -8.587 -3.511 -17.920 1.00 0.00 34 GLU A O 4
ATOM 6083 N N . LYS A 1 35 ? -10.377 -4.490 -16.947 1.00 0.00 35 LYS A N 4
ATOM 6084 C CA . LYS A 1 35 ? -11.006 -3.232 -16.581 1.00 0.00 35 LYS A CA 4
ATOM 6085 C C . LYS A 1 35 ? -11.060 -3.119 -15.057 1.00 0.00 35 LYS A C 4
ATOM 6086 O O . LYS A 1 35 ? -11.605 -2.153 -14.521 1.00 0.00 35 LYS A O 4
ATOM 6100 N N . SER A 1 36 ? -10.490 -4.117 -14.400 1.00 0.00 36 SER A N 4
ATOM 6101 C CA . SER A 1 36 ? -10.467 -4.141 -12.948 1.00 0.00 36 SER A CA 4
ATOM 6102 C C . SER A 1 36 ? -11.893 -4.241 -12.403 1.00 0.00 36 SER A C 4
ATOM 6103 O O . SER A 1 36 ? -12.126 -4.011 -11.217 1.00 0.00 36 SER A O 4
ATOM 6110 N N . ARG A 1 37 ? -12.811 -4.583 -13.296 1.00 0.00 37 ARG A N 4
ATOM 6111 C CA . ARG A 1 37 ? -14.208 -4.714 -12.920 1.00 0.00 37 ARG A CA 4
ATOM 6112 C C . ARG A 1 37 ? -14.669 -3.476 -12.147 1.00 0.00 37 ARG A C 4
ATOM 6113 O O . ARG A 1 37 ? -15.566 -3.561 -11.310 1.00 0.00 37 ARG A O 4
ATOM 6130 N N . ASN A 1 38 ? -14.034 -2.355 -12.456 1.00 0.00 38 ASN A N 4
ATOM 6131 C CA . ASN A 1 38 ? -14.368 -1.101 -11.802 1.00 0.00 38 ASN A CA 4
ATOM 6132 C C . ASN A 1 38 ? -14.312 -1.292 -10.285 1.00 0.00 38 ASN A C 4
ATOM 6133 O O . ASN A 1 38 ? -15.035 -0.627 -9.545 1.00 0.00 38 ASN A O 4
ATOM 6143 N N . THR A 1 39 ? -13.445 -2.203 -9.867 1.00 0.00 39 THR A N 4
ATOM 6144 C CA . THR A 1 39 ? -13.285 -2.490 -8.451 1.00 0.00 39 THR A CA 4
ATOM 6145 C C . THR A 1 39 ? -12.528 -1.354 -7.760 1.00 0.00 39 THR A C 4
ATOM 6146 O O . THR A 1 39 ? -13.139 -0.449 -7.194 1.00 0.00 39 THR A O 4
ATOM 6157 N N . LEU A 1 40 ? -11.207 -1.439 -7.829 1.00 0.00 40 LEU A N 4
ATOM 6158 C CA . LEU A 1 40 ? -10.359 -0.430 -7.216 1.00 0.00 40 LEU A CA 4
ATOM 6159 C C . LEU A 1 40 ? -10.898 0.960 -7.561 1.00 0.00 40 LEU A C 4
ATOM 6160 O O . LEU A 1 40 ? -10.750 1.898 -6.780 1.00 0.00 40 LEU A O 4
ATOM 6175 N N . ASP A 1 41 ? -11.511 1.048 -8.733 1.00 0.00 41 ASP A N 4
ATOM 6176 C CA . ASP A 1 41 ? -12.072 2.307 -9.192 1.00 0.00 41 ASP A CA 4
ATOM 6177 C C . ASP A 1 41 ? -13.203 2.729 -8.252 1.00 0.00 41 ASP A C 4
ATOM 6178 O O . ASP A 1 41 ? -13.165 3.815 -7.677 1.00 0.00 41 ASP A O 4
ATOM 6187 N N . PHE A 1 42 ? -14.183 1.846 -8.125 1.00 0.00 42 PHE A N 4
ATOM 6188 C CA . PHE A 1 42 ? -15.323 2.113 -7.265 1.00 0.00 42 PHE A CA 4
ATOM 6189 C C . PHE A 1 42 ? -14.869 2.536 -5.866 1.00 0.00 42 PHE A C 4
ATOM 6190 O O . PHE A 1 42 ? -15.514 3.363 -5.223 1.00 0.00 42 PHE A O 4
ATOM 6206 N N . VAL A 1 43 ? -13.762 1.949 -5.436 1.00 0.00 43 VAL A N 4
ATOM 6207 C CA . VAL A 1 43 ? -13.213 2.254 -4.126 1.00 0.00 43 VAL A CA 4
ATOM 6208 C C . VAL A 1 43 ? -12.392 3.543 -4.209 1.00 0.00 43 VAL A C 4
ATOM 6209 O O . VAL A 1 43 ? -12.180 4.214 -3.201 1.00 0.00 43 VAL A O 4
ATOM 6222 N N . LYS A 1 44 ? -11.952 3.849 -5.420 1.00 0.00 44 LYS A N 4
ATOM 6223 C CA . LYS A 1 44 ? -11.159 5.046 -5.649 1.00 0.00 44 LYS A CA 4
ATOM 6224 C C . LYS A 1 44 ? -12.036 6.281 -5.437 1.00 0.00 44 LYS A C 4
ATOM 6225 O O . LYS A 1 44 ? -11.593 7.268 -4.851 1.00 0.00 44 LYS A O 4
ATOM 6239 N N . SER A 1 45 ? -13.263 6.187 -5.926 1.00 0.00 45 SER A N 4
ATOM 6240 C CA . SER A 1 45 ? -14.207 7.285 -5.799 1.00 0.00 45 SER A CA 4
ATOM 6241 C C . SER A 1 45 ? -14.246 7.775 -4.349 1.00 0.00 45 SER A C 4
ATOM 6242 O O . SER A 1 45 ? -14.258 8.979 -4.098 1.00 0.00 45 SER A O 4
ATOM 6249 N N . LEU A 1 46 ? -14.264 6.817 -3.434 1.00 0.00 46 LEU A N 4
ATOM 6250 C CA . LEU A 1 46 ? -14.301 7.136 -2.017 1.00 0.00 46 LEU A CA 4
ATOM 6251 C C . LEU A 1 46 ? -13.406 8.346 -1.748 1.00 0.00 46 LEU A C 4
ATOM 6252 O O . LEU A 1 46 ? -13.857 9.344 -1.187 1.00 0.00 46 LEU A O 4
ATOM 6267 N N . LYS A 1 47 ? -12.153 8.219 -2.158 1.00 0.00 47 LYS A N 4
ATOM 6268 C CA . LYS A 1 47 ? -11.190 9.291 -1.969 1.00 0.00 47 LYS A CA 4
ATOM 6269 C C . LYS A 1 47 ? -11.076 9.609 -0.477 1.00 0.00 47 LYS A C 4
ATOM 6270 O O . LYS A 1 47 ? -11.223 10.762 -0.071 1.00 0.00 47 LYS A O 4
ATOM 6284 N N . SER A 1 48 ? -10.816 8.568 0.300 1.00 0.00 48 SER A N 4
ATOM 6285 C CA . SER A 1 48 ? -10.681 8.723 1.739 1.00 0.00 48 SER A CA 4
ATOM 6286 C C . SER A 1 48 ? -9.244 9.109 2.091 1.00 0.00 48 SER A C 4
ATOM 6287 O O . SER A 1 48 ? -8.300 8.661 1.443 1.00 0.00 48 SER A O 4
ATOM 6294 N N . PRO A 1 49 ? -9.119 9.961 3.144 1.00 0.00 49 PRO A N 4
ATOM 6295 C CA . PRO A 1 49 ? -7.813 10.414 3.590 1.00 0.00 49 PRO A CA 4
ATOM 6296 C C . PRO A 1 49 ? -7.080 9.309 4.353 1.00 0.00 49 PRO A C 4
ATOM 6297 O O . PRO A 1 49 ? -7.711 8.457 4.977 1.00 0.00 49 PRO A O 4
ATOM 6305 N N . VAL A 1 50 ? -5.758 9.358 4.278 1.00 0.00 50 VAL A N 4
ATOM 6306 C CA . VAL A 1 50 ? -4.933 8.371 4.954 1.00 0.00 50 VAL A CA 4
ATOM 6307 C C . VAL A 1 50 ? -3.581 8.996 5.302 1.00 0.00 50 VAL A C 4
ATOM 6308 O O . VAL A 1 50 ? -3.162 9.967 4.674 1.00 0.00 50 VAL A O 4
ATOM 6321 N N . ARG A 1 51 ? -2.934 8.412 6.302 1.00 0.00 51 ARG A N 4
ATOM 6322 C CA . ARG A 1 51 ? -1.638 8.900 6.740 1.00 0.00 51 ARG A CA 4
ATOM 6323 C C . ARG A 1 51 ? -0.837 7.768 7.386 1.00 0.00 51 ARG A C 4
ATOM 6324 O O . ARG A 1 51 ? -1.395 6.937 8.100 1.00 0.00 51 ARG A O 4
ATOM 6341 N N . ILE A 1 52 ? 0.459 7.772 7.111 1.00 0.00 52 ILE A N 4
ATOM 6342 C CA . ILE A 1 52 ? 1.344 6.757 7.657 1.00 0.00 52 ILE A CA 4
ATOM 6343 C C . ILE A 1 52 ? 2.783 7.277 7.641 1.00 0.00 52 ILE A C 4
ATOM 6344 O O . ILE A 1 52 ? 3.152 8.064 6.771 1.00 0.00 52 ILE A O 4
ATOM 6359 N N . LEU A 1 53 ? 3.555 6.814 8.612 1.00 0.00 53 LEU A N 4
ATOM 6360 C CA . LEU A 1 53 ? 4.946 7.223 8.721 1.00 0.00 53 LEU A CA 4
ATOM 6361 C C . LEU A 1 53 ? 5.840 6.137 8.118 1.00 0.00 53 LEU A C 4
ATOM 6362 O O . LEU A 1 53 ? 5.517 4.953 8.188 1.00 0.00 53 LEU A O 4
ATOM 6377 N N . CYS A 1 54 ? 6.947 6.580 7.542 1.00 0.00 54 CYS A N 4
ATOM 6378 C CA . CYS A 1 54 ? 7.891 5.662 6.928 1.00 0.00 54 CYS A CA 4
ATOM 6379 C C . CYS A 1 54 ? 9.177 5.668 7.758 1.00 0.00 54 CYS A C 4
ATOM 6380 O O . CYS A 1 54 ? 9.713 6.730 8.069 1.00 0.00 54 CYS A O 4
ATOM 6387 N N . ARG A 1 55 ? 9.634 4.470 8.091 1.00 0.00 55 ARG A N 4
ATOM 6388 C CA . ARG A 1 55 ? 10.846 4.324 8.879 1.00 0.00 55 ARG A CA 4
ATOM 6389 C C . ARG A 1 55 ? 11.894 3.529 8.097 1.00 0.00 55 ARG A C 4
ATOM 6390 O O . ARG A 1 55 ? 11.695 3.219 6.924 1.00 0.00 55 ARG A O 4
ATOM 6407 N N . ARG A 1 56 ? 12.988 3.223 8.779 1.00 0.00 56 ARG A N 4
ATOM 6408 C CA . ARG A 1 56 ? 14.068 2.470 8.163 1.00 0.00 56 ARG A CA 4
ATOM 6409 C C . ARG A 1 56 ? 13.524 1.194 7.516 1.00 0.00 56 ARG A C 4
ATOM 6410 O O . ARG A 1 56 ? 12.809 0.426 8.157 1.00 0.00 56 ARG A O 4
ATOM 6427 N N . GLY A 1 57 ? 13.885 1.009 6.255 1.00 0.00 57 GLY A N 4
ATOM 6428 C CA . GLY A 1 57 ? 13.441 -0.160 5.515 1.00 0.00 57 GLY A CA 4
ATOM 6429 C C . GLY A 1 57 ? 13.715 -1.444 6.301 1.00 0.00 57 GLY A C 4
ATOM 6430 O O . GLY A 1 57 ? 12.964 -2.412 6.197 1.00 0.00 57 GLY A O 4
ATOM 6434 N N . ASP A 1 58 ? 14.793 -1.409 7.070 1.00 0.00 58 ASP A N 4
ATOM 6435 C CA . ASP A 1 58 ? 15.176 -2.558 7.874 1.00 0.00 58 ASP A CA 4
ATOM 6436 C C . ASP A 1 58 ? 14.061 -2.868 8.875 1.00 0.00 58 ASP A C 4
ATOM 6437 O O . ASP A 1 58 ? 14.017 -3.959 9.441 1.00 0.00 58 ASP A O 4
ATOM 6446 N N . THR A 1 59 ? 13.189 -1.888 9.063 1.00 0.00 59 THR A N 4
ATOM 6447 C CA . THR A 1 59 ? 12.078 -2.043 9.986 1.00 0.00 59 THR A CA 4
ATOM 6448 C C . THR A 1 59 ? 10.747 -1.974 9.234 1.00 0.00 59 THR A C 4
ATOM 6449 O O . THR A 1 59 ? 9.684 -1.931 9.851 1.00 0.00 59 THR A O 4
ATOM 6460 N N . LEU A 1 60 ? 10.849 -1.966 7.914 1.00 0.00 60 LEU A N 4
ATOM 6461 C CA . LEU A 1 60 ? 9.667 -1.903 7.072 1.00 0.00 60 LEU A CA 4
ATOM 6462 C C . LEU A 1 60 ? 8.709 -3.032 7.459 1.00 0.00 60 LEU A C 4
ATOM 6463 O O . LEU A 1 60 ? 7.501 -2.824 7.540 1.00 0.00 60 LEU A O 4
ATOM 6478 N N . ASP A 1 61 ? 9.287 -4.202 7.688 1.00 0.00 61 ASP A N 4
ATOM 6479 C CA . ASP A 1 61 ? 8.500 -5.363 8.065 1.00 0.00 61 ASP A CA 4
ATOM 6480 C C . ASP A 1 61 ? 7.644 -5.021 9.285 1.00 0.00 61 ASP A C 4
ATOM 6481 O O . ASP A 1 61 ? 6.441 -5.274 9.295 1.00 0.00 61 ASP A O 4
ATOM 6490 N N . GLU A 1 62 ? 8.299 -4.448 10.286 1.00 0.00 62 GLU A N 4
ATOM 6491 C CA . GLU A 1 62 ? 7.613 -4.068 11.508 1.00 0.00 62 GLU A CA 4
ATOM 6492 C C . GLU A 1 62 ? 6.746 -2.831 11.267 1.00 0.00 62 GLU A C 4
ATOM 6493 O O . GLU A 1 62 ? 5.620 -2.753 11.755 1.00 0.00 62 GLU A O 4
ATOM 6504 N N . ILE A 1 63 ? 7.304 -1.894 10.514 1.00 0.00 63 ILE A N 4
ATOM 6505 C CA . ILE A 1 63 ? 6.595 -0.664 10.202 1.00 0.00 63 ILE A CA 4
ATOM 6506 C C . ILE A 1 63 ? 5.287 -1.002 9.486 1.00 0.00 63 ILE A C 4
ATOM 6507 O O . ILE A 1 63 ? 4.313 -0.256 9.578 1.00 0.00 63 ILE A O 4
ATOM 6522 N N . ILE A 1 64 ? 5.305 -2.127 8.788 1.00 0.00 64 ILE A N 4
ATOM 6523 C CA . ILE A 1 64 ? 4.132 -2.573 8.055 1.00 0.00 64 ILE A CA 4
ATOM 6524 C C . ILE A 1 64 ? 2.987 -2.825 9.039 1.00 0.00 64 ILE A C 4
ATOM 6525 O O . ILE A 1 64 ? 1.885 -2.310 8.858 1.00 0.00 64 ILE A O 4
ATOM 6540 N N . LYS A 1 65 ? 3.288 -3.617 10.057 1.00 0.00 65 LYS A N 4
ATOM 6541 C CA . LYS A 1 65 ? 2.297 -3.943 11.070 1.00 0.00 65 LYS A CA 4
ATOM 6542 C C . LYS A 1 65 ? 1.830 -2.655 11.752 1.00 0.00 65 LYS A C 4
ATOM 6543 O O . LYS A 1 65 ? 0.668 -2.541 12.141 1.00 0.00 65 LYS A O 4
ATOM 6557 N N . ARG A 1 66 ? 2.759 -1.720 11.878 1.00 0.00 66 ARG A N 4
ATOM 6558 C CA . ARG A 1 66 ? 2.457 -0.445 12.508 1.00 0.00 66 ARG A CA 4
ATOM 6559 C C . ARG A 1 66 ? 1.603 0.417 11.576 1.00 0.00 66 ARG A C 4
ATOM 6560 O O . ARG A 1 66 ? 0.740 1.165 12.034 1.00 0.00 66 ARG A O 4
ATOM 6577 N N . LEU A 1 67 ? 1.875 0.286 10.285 1.00 0.00 67 LEU A N 4
ATOM 6578 C CA . LEU A 1 67 ? 1.142 1.044 9.286 1.00 0.00 67 LEU A CA 4
ATOM 6579 C C . LEU A 1 67 ? -0.343 0.682 9.364 1.00 0.00 67 LEU A C 4
ATOM 6580 O O . LEU A 1 67 ? -1.199 1.564 9.406 1.00 0.00 67 LEU A O 4
ATOM 6595 N N . LEU A 1 68 ? -0.602 -0.617 9.381 1.00 0.00 68 LEU A N 4
ATOM 6596 C CA . LEU A 1 68 ? -1.968 -1.107 9.454 1.00 0.00 68 LEU A CA 4
ATOM 6597 C C . LEU A 1 68 ? -2.732 -0.318 10.519 1.00 0.00 68 LEU A C 4
ATOM 6598 O O . LEU A 1 68 ? -3.819 0.196 10.255 1.00 0.00 68 LEU A O 4
ATOM 6613 N N . GLU A 1 69 ? -2.133 -0.245 11.698 1.00 0.00 69 GLU A N 4
ATOM 6614 C CA . GLU A 1 69 ? -2.745 0.473 12.805 1.00 0.00 69 GLU A CA 4
ATOM 6615 C C . GLU A 1 69 ? -3.023 1.924 12.407 1.00 0.00 69 GLU A C 4
ATOM 6616 O O . GLU A 1 69 ? -3.892 2.574 12.985 1.00 0.00 69 GLU A O 4
ATOM 6627 N N . GLU A 1 70 ? -2.269 2.389 11.421 1.00 0.00 70 GLU A N 4
ATOM 6628 C CA . GLU A 1 70 ? -2.423 3.750 10.939 1.00 0.00 70 GLU A CA 4
ATOM 6629 C C . GLU A 1 70 ? -3.457 3.801 9.812 1.00 0.00 70 GLU A C 4
ATOM 6630 O O . GLU A 1 70 ? -4.287 4.706 9.766 1.00 0.00 70 GLU A O 4
ATOM 6641 N N . SER A 1 71 ? -3.372 2.816 8.930 1.00 0.00 71 SER A N 4
ATOM 6642 C CA . SER A 1 71 ? -4.289 2.736 7.806 1.00 0.00 71 SER A CA 4
ATOM 6643 C C . SER A 1 71 ? -5.501 1.879 8.179 1.00 0.00 71 SER A C 4
ATOM 6644 O O . SER A 1 71 ? -6.629 2.369 8.200 1.00 0.00 71 SER A O 4
ATOM 6651 N N . ASN A 1 72 ? -5.226 0.615 8.464 1.00 0.00 72 ASN A N 4
ATOM 6652 C CA . ASN A 1 72 ? -6.280 -0.314 8.835 1.00 0.00 72 ASN A CA 4
ATOM 6653 C C . ASN A 1 72 ? -7.285 0.397 9.743 1.00 0.00 72 ASN A C 4
ATOM 6654 O O . ASN A 1 72 ? -8.486 0.145 9.662 1.00 0.00 72 ASN A O 4
ATOM 6664 N N . LYS A 1 73 ? -6.757 1.273 10.585 1.00 0.00 73 LYS A N 4
ATOM 6665 C CA . LYS A 1 73 ? -7.594 2.024 11.506 1.00 0.00 73 LYS A CA 4
ATOM 6666 C C . LYS A 1 73 ? -8.680 2.759 10.718 1.00 0.00 73 LYS A C 4
ATOM 6667 O O . LYS A 1 73 ? -9.863 2.655 11.038 1.00 0.00 73 LYS A O 4
ATOM 6681 N N . GLU A 1 74 ? -8.239 3.488 9.703 1.00 0.00 74 GLU A N 4
ATOM 6682 C CA . GLU A 1 74 ? -9.158 4.241 8.867 1.00 0.00 74 GLU A CA 4
ATOM 6683 C C . GLU A 1 74 ? -9.496 3.449 7.603 1.00 0.00 74 GLU A C 4
ATOM 6684 O O . GLU A 1 74 ? -10.175 3.957 6.711 1.00 0.00 74 GLU A O 4
ATOM 6695 N N . GLY A 1 75 ? -9.008 2.218 7.566 1.00 0.00 75 GLY A N 4
ATOM 6696 C CA . GLY A 1 75 ? -9.250 1.350 6.426 1.00 0.00 75 GLY A CA 4
ATOM 6697 C C . GLY A 1 75 ? -9.840 0.011 6.872 1.00 0.00 75 GLY A C 4
ATOM 6698 O O . GLY A 1 75 ? -10.226 -0.147 8.028 1.00 0.00 75 GLY A O 4
ATOM 6702 N N . ILE A 1 76 ? -9.891 -0.919 5.929 1.00 0.00 76 ILE A N 4
ATOM 6703 C CA . ILE A 1 76 ? -10.426 -2.241 6.211 1.00 0.00 76 ILE A CA 4
ATOM 6704 C C . ILE A 1 76 ? -9.283 -3.175 6.612 1.00 0.00 76 ILE A C 4
ATOM 6705 O O . ILE A 1 76 ? -8.116 -2.875 6.366 1.00 0.00 76 ILE A O 4
ATOM 6720 N N . HIS A 1 77 ? -9.659 -4.288 7.225 1.00 0.00 77 HIS A N 4
ATOM 6721 C CA . HIS A 1 77 ? -8.680 -5.269 7.663 1.00 0.00 77 HIS A CA 4
ATOM 6722 C C . HIS A 1 77 ? -7.802 -5.681 6.479 1.00 0.00 77 HIS A C 4
ATOM 6723 O O . HIS A 1 77 ? -8.200 -6.516 5.668 1.00 0.00 77 HIS A O 4
ATOM 6736 N N . VAL A 1 78 ? -6.624 -5.077 6.419 1.00 0.00 78 VAL A N 4
ATOM 6737 C CA . VAL A 1 78 ? -5.688 -5.371 5.348 1.00 0.00 78 VAL A CA 4
ATOM 6738 C C . VAL A 1 78 ? -4.288 -5.558 5.938 1.00 0.00 78 VAL A C 4
ATOM 6739 O O . VAL A 1 78 ? -3.855 -4.771 6.779 1.00 0.00 78 VAL A O 4
ATOM 6752 N N . ILE A 1 79 ? -3.620 -6.604 5.475 1.00 0.00 79 ILE A N 4
ATOM 6753 C CA . ILE A 1 79 ? -2.279 -6.904 5.947 1.00 0.00 79 ILE A CA 4
ATOM 6754 C C . ILE A 1 79 ? -1.271 -6.589 4.839 1.00 0.00 79 ILE A C 4
ATOM 6755 O O . ILE A 1 79 ? -0.410 -7.410 4.526 1.00 0.00 79 ILE A O 4
ATOM 6770 N N . HIS A 1 80 ? -1.412 -5.398 4.276 1.00 0.00 80 HIS A N 4
ATOM 6771 C CA . HIS A 1 80 ? -0.524 -4.964 3.210 1.00 0.00 80 HIS A CA 4
ATOM 6772 C C . HIS A 1 80 ? 0.715 -4.300 3.812 1.00 0.00 80 HIS A C 4
ATOM 6773 O O . HIS A 1 80 ? 0.743 -3.995 5.004 1.00 0.00 80 HIS A O 4
ATOM 6786 N N . ASP A 1 81 ? 1.709 -4.095 2.961 1.00 0.00 81 ASP A N 4
ATOM 6787 C CA . ASP A 1 81 ? 2.949 -3.472 3.394 1.00 0.00 81 ASP A CA 4
ATOM 6788 C C . ASP A 1 81 ? 3.207 -2.222 2.553 1.00 0.00 81 ASP A C 4
ATOM 6789 O O . ASP A 1 81 ? 2.574 -2.025 1.517 1.00 0.00 81 ASP A O 4
ATOM 6798 N N . SER A 1 82 ? 4.140 -1.409 3.028 1.00 0.00 82 SER A N 4
ATOM 6799 C CA . SER A 1 82 ? 4.491 -0.183 2.332 1.00 0.00 82 SER A CA 4
ATOM 6800 C C . SER A 1 82 ? 4.879 -0.495 0.886 1.00 0.00 82 SER A C 4
ATOM 6801 O O . SER A 1 82 ? 4.706 0.339 -0.002 1.00 0.00 82 SER A O 4
ATOM 6808 N N . ILE A 1 83 ? 5.397 -1.699 0.692 1.00 0.00 83 ILE A N 4
ATOM 6809 C CA . ILE A 1 83 ? 5.812 -2.133 -0.631 1.00 0.00 83 ILE A CA 4
ATOM 6810 C C . ILE A 1 83 ? 4.575 -2.335 -1.507 1.00 0.00 83 ILE A C 4
ATOM 6811 O O . ILE A 1 83 ? 4.550 -1.908 -2.661 1.00 0.00 83 ILE A O 4
ATOM 6826 N N . THR A 1 84 ? 3.578 -2.986 -0.927 1.00 0.00 84 THR A N 4
ATOM 6827 C CA . THR A 1 84 ? 2.340 -3.251 -1.640 1.00 0.00 84 THR A CA 4
ATOM 6828 C C . THR A 1 84 ? 1.486 -1.983 -1.714 1.00 0.00 84 THR A C 4
ATOM 6829 O O . THR A 1 84 ? 0.771 -1.768 -2.693 1.00 0.00 84 THR A O 4
ATOM 6840 N N . LEU A 1 85 ? 1.587 -1.177 -0.667 1.00 0.00 85 LEU A N 4
ATOM 6841 C CA . LEU A 1 85 ? 0.833 0.062 -0.602 1.00 0.00 85 LEU A CA 4
ATOM 6842 C C . LEU A 1 85 ? 1.227 0.958 -1.779 1.00 0.00 85 LEU A C 4
ATOM 6843 O O . LEU A 1 85 ? 0.373 1.597 -2.389 1.00 0.00 85 LEU A O 4
ATOM 6858 N N . ALA A 1 86 ? 2.522 0.973 -2.062 1.00 0.00 86 ALA A N 4
ATOM 6859 C CA . ALA A 1 86 ? 3.039 1.779 -3.154 1.00 0.00 86 ALA A CA 4
ATOM 6860 C C . ALA A 1 86 ? 2.453 1.276 -4.475 1.00 0.00 86 ALA A C 4
ATOM 6861 O O . ALA A 1 86 ? 2.040 2.071 -5.318 1.00 0.00 86 ALA A O 4
ATOM 6868 N N . PHE A 1 87 ? 2.435 -0.042 -4.614 1.00 0.00 87 PHE A N 4
ATOM 6869 C CA . PHE A 1 87 ? 1.906 -0.660 -5.817 1.00 0.00 87 PHE A CA 4
ATOM 6870 C C . PHE A 1 87 ? 0.384 -0.521 -5.883 1.00 0.00 87 PHE A C 4
ATOM 6871 O O . PHE A 1 87 ? -0.160 -0.074 -6.892 1.00 0.00 87 PHE A O 4
ATOM 6887 N N . LEU A 1 88 ? -0.261 -0.911 -4.793 1.00 0.00 88 LEU A N 4
ATOM 6888 C CA . LEU A 1 88 ? -1.710 -0.835 -4.714 1.00 0.00 88 LEU A CA 4
ATOM 6889 C C . LEU A 1 88 ? -2.153 0.613 -4.936 1.00 0.00 88 LEU A C 4
ATOM 6890 O O . LEU A 1 88 ? -3.045 0.876 -5.739 1.00 0.00 88 LEU A O 4
ATOM 6905 N N . ILE A 1 89 ? -1.509 1.513 -4.207 1.00 0.00 89 ILE A N 4
ATOM 6906 C CA . ILE A 1 89 ? -1.826 2.927 -4.313 1.00 0.00 89 ILE A CA 4
ATOM 6907 C C . ILE A 1 89 ? -1.543 3.403 -5.740 1.00 0.00 89 ILE A C 4
ATOM 6908 O O . ILE A 1 89 ? -2.385 4.050 -6.361 1.00 0.00 89 ILE A O 4
ATOM 6923 N N . ARG A 1 90 ? -0.354 3.063 -6.218 1.00 0.00 90 ARG A N 4
ATOM 6924 C CA . ARG A 1 90 ? 0.051 3.448 -7.559 1.00 0.00 90 ARG A CA 4
ATOM 6925 C C . ARG A 1 90 ? -1.131 3.331 -8.524 1.00 0.00 90 ARG A C 4
ATOM 6926 O O . ARG A 1 90 ? -1.270 4.138 -9.441 1.00 0.00 90 ARG A O 4
ATOM 6943 N N . GLU A 1 91 ? -1.952 2.319 -8.284 1.00 0.00 91 GLU A N 4
ATOM 6944 C CA . GLU A 1 91 ? -3.117 2.086 -9.121 1.00 0.00 91 GLU A CA 4
ATOM 6945 C C . GLU A 1 91 ? -4.207 3.114 -8.811 1.00 0.00 91 GLU A C 4
ATOM 6946 O O . GLU A 1 91 ? -4.827 3.660 -9.723 1.00 0.00 91 GLU A O 4
ATOM 6957 N N . LYS A 1 92 ? -4.406 3.349 -7.523 1.00 0.00 92 LYS A N 4
ATOM 6958 C CA . LYS A 1 92 ? -5.410 4.302 -7.082 1.00 0.00 92 LYS A CA 4
ATOM 6959 C C . LYS A 1 92 ? -4.807 5.708 -7.084 1.00 0.00 92 LYS A C 4
ATOM 6960 O O . LYS A 1 92 ? -5.479 6.676 -6.731 1.00 0.00 92 LYS A O 4
ATOM 6974 N N . ALA A 1 93 ? -3.546 5.776 -7.487 1.00 0.00 93 ALA A N 4
ATOM 6975 C CA . ALA A 1 93 ? -2.846 7.048 -7.540 1.00 0.00 93 ALA A CA 4
ATOM 6976 C C . ALA A 1 93 ? -1.435 6.826 -8.091 1.00 0.00 93 ALA A C 4
ATOM 6977 O O . ALA A 1 93 ? -0.474 6.743 -7.328 1.00 0.00 93 ALA A O 4
ATOM 6984 N N . SER A 1 94 ? -1.358 6.736 -9.410 1.00 0.00 94 SER A N 4
ATOM 6985 C CA . SER A 1 94 ? -0.082 6.525 -10.072 1.00 0.00 94 SER A CA 4
ATOM 6986 C C . SER A 1 94 ? 0.692 7.843 -10.151 1.00 0.00 94 SER A C 4
ATOM 6987 O O . SER A 1 94 ? 1.777 7.897 -10.728 1.00 0.00 94 SER A O 4
ATOM 6994 N N . HIS A 1 95 ? 0.103 8.874 -9.561 1.00 0.00 95 HIS A N 4
ATOM 6995 C CA . HIS A 1 95 ? 0.723 10.188 -9.558 1.00 0.00 95 HIS A CA 4
ATOM 6996 C C . HIS A 1 95 ? 1.671 10.304 -8.363 1.00 0.00 95 HIS A C 4
ATOM 6997 O O . HIS A 1 95 ? 2.886 10.177 -8.515 1.00 0.00 95 HIS A O 4
ATOM 7010 N N . ARG A 1 96 ? 1.083 10.544 -7.201 1.00 0.00 96 ARG A N 4
ATOM 7011 C CA . ARG A 1 96 ? 1.860 10.679 -5.981 1.00 0.00 96 ARG A CA 4
ATOM 7012 C C . ARG A 1 96 ? 1.695 9.435 -5.106 1.00 0.00 96 ARG A C 4
ATOM 7013 O O . ARG A 1 96 ? 0.621 9.197 -4.556 1.00 0.00 96 ARG A O 4
ATOM 7030 N N . ILE A 1 97 ? 2.775 8.674 -5.004 1.00 0.00 97 ILE A N 4
ATOM 7031 C CA . ILE A 1 97 ? 2.763 7.461 -4.206 1.00 0.00 97 ILE A CA 4
ATOM 7032 C C . ILE A 1 97 ? 3.746 7.612 -3.042 1.00 0.00 97 ILE A C 4
ATOM 7033 O O . ILE A 1 97 ? 4.495 8.586 -2.980 1.00 0.00 97 ILE A O 4
ATOM 7048 N N . VAL A 1 98 ? 3.713 6.632 -2.150 1.00 0.00 98 VAL A N 4
ATOM 7049 C CA . VAL A 1 98 ? 4.592 6.643 -0.993 1.00 0.00 98 VAL A CA 4
ATOM 7050 C C . VAL A 1 98 ? 5.840 5.814 -1.299 1.00 0.00 98 VAL A C 4
ATOM 7051 O O . VAL A 1 98 ? 5.753 4.762 -1.930 1.00 0.00 98 VAL A O 4
ATOM 7064 N N . HIS A 1 99 ? 6.974 6.319 -0.836 1.00 0.00 99 HIS A N 4
ATOM 7065 C CA . HIS A 1 99 ? 8.240 5.638 -1.052 1.00 0.00 99 HIS A CA 4
ATOM 7066 C C . HIS A 1 99 ? 8.705 4.993 0.256 1.00 0.00 99 HIS A C 4
ATOM 7067 O O . HIS A 1 99 ? 7.959 4.956 1.234 1.00 0.00 99 HIS A O 4
ATOM 7080 N N . ARG A 1 100 ? 9.934 4.501 0.230 1.00 0.00 100 ARG A N 4
ATOM 7081 C CA . ARG A 1 100 ? 10.508 3.858 1.401 1.00 0.00 100 ARG A CA 4
ATOM 7082 C C . ARG A 1 100 ? 12.013 4.123 1.469 1.00 0.00 100 ARG A C 4
ATOM 7083 O O . ARG A 1 100 ? 12.756 3.733 0.571 1.00 0.00 100 ARG A O 4
ATOM 7100 N N . VAL A 1 101 ? 12.417 4.787 2.543 1.00 0.00 101 VAL A N 4
ATOM 7101 C CA . VAL A 1 101 ? 13.820 5.108 2.739 1.00 0.00 101 VAL A CA 4
ATOM 7102 C C . VAL A 1 101 ? 14.360 4.313 3.929 1.00 0.00 101 VAL A C 4
ATOM 7103 O O . VAL A 1 101 ? 13.620 4.010 4.865 1.00 0.00 101 VAL A O 4
ATOM 7116 N N . VAL A 1 102 ? 15.645 3.999 3.857 1.00 0.00 102 VAL A N 4
ATOM 7117 C CA . VAL A 1 102 ? 16.292 3.245 4.917 1.00 0.00 102 VAL A CA 4
ATOM 7118 C C . VAL A 1 102 ? 17.545 3.993 5.376 1.00 0.00 102 VAL A C 4
ATOM 7119 O O . VAL A 1 102 ? 18.662 3.508 5.201 1.00 0.00 102 VAL A O 4
ATOM 7132 N N . LYS A 1 103 ? 17.318 5.162 5.958 1.00 0.00 103 LYS A N 4
ATOM 7133 C CA . LYS A 1 103 ? 18.414 5.982 6.445 1.00 0.00 103 LYS A CA 4
ATOM 7134 C C . LYS A 1 103 ? 17.863 7.058 7.382 1.00 0.00 103 LYS A C 4
ATOM 7135 O O . LYS A 1 103 ? 18.441 7.325 8.434 1.00 0.00 103 LYS A O 4
ATOM 7149 N N . SER A 1 104 ? 16.753 7.649 6.964 1.00 0.00 104 SER A N 4
ATOM 7150 C CA . SER A 1 104 ? 16.117 8.691 7.753 1.00 0.00 104 SER A CA 4
ATOM 7151 C C . SER A 1 104 ? 14.627 8.388 7.917 1.00 0.00 104 SER A C 4
ATOM 7152 O O . SER A 1 104 ? 14.123 7.415 7.357 1.00 0.00 104 SER A O 4
ATOM 7159 N N . ASP A 1 105 ? 13.964 9.238 8.687 1.00 0.00 105 ASP A N 4
ATOM 7160 C CA . ASP A 1 105 ? 12.542 9.074 8.931 1.00 0.00 105 ASP A CA 4
ATOM 7161 C C . ASP A 1 105 ? 11.760 10.055 8.055 1.00 0.00 105 ASP A C 4
ATOM 7162 O O . ASP A 1 105 ? 12.136 11.221 7.937 1.00 0.00 105 ASP A O 4
ATOM 7171 N N . PHE A 1 106 ? 10.689 9.549 7.464 1.00 0.00 106 PHE A N 4
ATOM 7172 C CA . PHE A 1 106 ? 9.852 10.366 6.602 1.00 0.00 106 PHE A CA 4
ATOM 7173 C C . PHE A 1 106 ? 8.392 9.911 6.663 1.00 0.00 106 PHE A C 4
ATOM 7174 O O . PHE A 1 106 ? 8.109 8.714 6.609 1.00 0.00 106 PHE A O 4
ATOM 7190 N N . GLU A 1 107 ? 7.505 10.888 6.772 1.00 0.00 107 GLU A N 4
ATOM 7191 C CA . GLU A 1 107 ? 6.082 10.602 6.841 1.00 0.00 107 GLU A CA 4
ATOM 7192 C C . GLU A 1 107 ? 5.410 10.932 5.507 1.00 0.00 107 GLU A C 4
ATOM 7193 O O . GLU A 1 107 ? 5.798 11.884 4.830 1.00 0.00 107 GLU A O 4
ATOM 7204 N N . ILE A 1 108 ? 4.414 10.127 5.167 1.00 0.00 108 ILE A N 4
ATOM 7205 C CA . ILE A 1 108 ? 3.684 10.322 3.926 1.00 0.00 108 ILE A CA 4
ATOM 7206 C C . ILE A 1 108 ? 2.193 10.087 4.173 1.00 0.00 108 ILE A C 4
ATOM 7207 O O . ILE A 1 108 ? 1.819 9.183 4.919 1.00 0.00 108 ILE A O 4
ATOM 7222 N N . GLY A 1 109 ? 1.382 10.917 3.534 1.00 0.00 109 GLY A N 4
ATOM 7223 C CA . GLY A 1 109 ? -0.061 10.811 3.676 1.00 0.00 109 GLY A CA 4
ATOM 7224 C C . GLY A 1 109 ? -0.777 11.441 2.479 1.00 0.00 109 GLY A C 4
ATOM 7225 O O . GLY A 1 109 ? -0.169 12.179 1.706 1.00 0.00 109 GLY A O 4
ATOM 7229 N N . VAL A 1 110 ? -2.058 11.125 2.364 1.00 0.00 110 VAL A N 4
ATOM 7230 C CA . VAL A 1 110 ? -2.864 11.650 1.275 1.00 0.00 110 VAL A CA 4
ATOM 7231 C C . VAL A 1 110 ? -4.287 11.906 1.777 1.00 0.00 110 VAL A C 4
ATOM 7232 O O . VAL A 1 110 ? -4.662 11.444 2.853 1.00 0.00 110 VAL A O 4
ATOM 7245 N N . THR A 1 111 ? -5.040 12.642 0.973 1.00 0.00 111 THR A N 4
ATOM 7246 C CA . THR A 1 111 ? -6.413 12.965 1.321 1.00 0.00 111 THR A CA 4
ATOM 7247 C C . THR A 1 111 ? -7.381 12.318 0.329 1.00 0.00 111 THR A C 4
ATOM 7248 O O . THR A 1 111 ? -8.528 12.034 0.670 1.00 0.00 111 THR A O 4
ATOM 7259 N N . ARG A 1 112 ? -6.884 12.103 -0.881 1.00 0.00 112 ARG A N 4
ATOM 7260 C CA . ARG A 1 112 ? -7.690 11.496 -1.924 1.00 0.00 112 ARG A CA 4
ATOM 7261 C C . ARG A 1 112 ? -6.808 10.676 -2.868 1.00 0.00 112 ARG A C 4
ATOM 7262 O O . ARG A 1 112 ? -7.105 9.517 -3.152 1.00 0.00 112 ARG A O 4
ATOM 7279 N N . ASP A 1 113 ? -5.739 11.311 -3.328 1.00 0.00 113 ASP A N 4
ATOM 7280 C CA . ASP A 1 113 ? -4.811 10.655 -4.234 1.00 0.00 113 ASP A CA 4
ATOM 7281 C C . ASP A 1 113 ? -4.008 11.715 -4.989 1.00 0.00 113 ASP A C 4
ATOM 7282 O O . ASP A 1 113 ? -2.896 11.449 -5.445 1.00 0.00 113 ASP A O 4
ATOM 7291 N N . GLY A 1 114 ? -4.601 12.895 -5.099 1.00 0.00 114 GLY A N 4
ATOM 7292 C CA . GLY A 1 114 ? -3.954 13.996 -5.792 1.00 0.00 114 GLY A CA 4
ATOM 7293 C C . GLY A 1 114 ? -2.841 14.604 -4.936 1.00 0.00 114 GLY A C 4
ATOM 7294 O O . GLY A 1 114 ? -1.659 14.376 -5.193 1.00 0.00 114 GLY A O 4
ATOM 7298 N N . GLU A 1 115 ? -3.256 15.366 -3.935 1.00 0.00 115 GLU A N 4
ATOM 7299 C CA . GLU A 1 115 ? -2.310 16.009 -3.040 1.00 0.00 115 GLU A CA 4
ATOM 7300 C C . GLU A 1 115 ? -1.784 15.004 -2.013 1.00 0.00 115 GLU A C 4
ATOM 7301 O O . GLU A 1 115 ? -2.465 14.034 -1.684 1.00 0.00 115 GLU A O 4
ATOM 7312 N N . ILE A 1 116 ? -0.577 15.270 -1.536 1.00 0.00 116 ILE A N 4
ATOM 7313 C CA . ILE A 1 116 ? 0.048 14.400 -0.553 1.00 0.00 116 ILE A CA 4
ATOM 7314 C C . ILE A 1 116 ? 0.676 15.254 0.550 1.00 0.00 116 ILE A C 4
ATOM 7315 O O . ILE A 1 116 ? 0.813 16.467 0.400 1.00 0.00 116 ILE A O 4
ATOM 7330 N N . ILE A 1 117 ? 1.041 14.586 1.635 1.00 0.00 117 ILE A N 4
ATOM 7331 C CA . ILE A 1 117 ? 1.652 15.268 2.763 1.00 0.00 117 ILE A CA 4
ATOM 7332 C C . ILE A 1 117 ? 2.894 14.496 3.208 1.00 0.00 117 ILE A C 4
ATOM 7333 O O . ILE A 1 117 ? 2.892 13.265 3.228 1.00 0.00 117 ILE A O 4
ATOM 7348 N N . VAL A 1 118 ? 3.928 15.249 3.555 1.00 0.00 118 VAL A N 4
ATOM 7349 C CA . VAL A 1 118 ? 5.175 14.650 3.999 1.00 0.00 118 VAL A CA 4
ATOM 7350 C C . VAL A 1 118 ? 5.660 15.366 5.261 1.00 0.00 118 VAL A C 4
ATOM 7351 O O . VAL A 1 118 ? 5.326 16.529 5.486 1.00 0.00 118 VAL A O 4
ATOM 7364 N N . ASP A 1 119 ? 6.437 14.642 6.053 1.00 0.00 119 ASP A N 4
ATOM 7365 C CA . ASP A 1 119 ? 6.969 15.194 7.287 1.00 0.00 119 ASP A CA 4
ATOM 7366 C C . ASP A 1 119 ? 7.955 14.199 7.902 1.00 0.00 119 ASP A C 4
ATOM 7367 O O . ASP A 1 119 ? 7.609 13.043 8.141 1.00 0.00 119 ASP A O 4
ATOM 7376 N N . LEU A 1 120 ? 9.165 14.684 8.140 1.00 0.00 120 LEU A N 4
ATOM 7377 C CA . LEU A 1 120 ? 10.204 13.852 8.722 1.00 0.00 120 LEU A CA 4
ATOM 7378 C C . LEU A 1 120 ? 10.013 13.792 10.239 1.00 0.00 120 LEU A C 4
ATOM 7379 O O . LEU A 1 120 ? 10.951 14.039 10.997 1.00 0.00 120 LEU A O 4
ATOM 7394 N N . ASN A 1 121 ? 8.794 13.464 10.638 1.00 0.00 121 ASN A N 4
ATOM 7395 C CA . ASN A 1 121 ? 8.468 13.368 12.051 1.00 0.00 121 ASN A CA 4
ATOM 7396 C C . ASN A 1 121 ? 8.678 14.732 12.711 1.00 0.00 121 ASN A C 4
ATOM 7397 O O . ASN A 1 121 ? 9.636 15.437 12.399 1.00 0.00 121 ASN A O 4
ATOM 7407 N N . SER A 1 122 ? 7.764 15.064 13.612 1.00 0.00 122 SER A N 4
ATOM 7408 C CA . SER A 1 122 ? 7.837 16.332 14.319 1.00 0.00 122 SER A CA 4
ATOM 7409 C C . SER A 1 122 ? 8.169 17.459 13.340 1.00 0.00 122 SER A C 4
ATOM 7410 O O . SER A 1 122 ? 9.328 17.849 13.207 1.00 0.00 122 SER A O 4
ATOM 7417 N N . MET A 1 1 ? 0.062 -11.940 -18.397 1.00 0.00 1 MET A N 5
ATOM 7418 C CA . MET A 1 1 ? 0.361 -10.704 -19.099 1.00 0.00 1 MET A CA 5
ATOM 7419 C C . MET A 1 1 ? 1.714 -10.137 -18.662 1.00 0.00 1 MET A C 5
ATOM 7420 O O . MET A 1 1 ? 2.571 -9.853 -19.497 1.00 0.00 1 MET A O 5
ATOM 7432 N N . ARG A 1 2 ? 1.862 -9.991 -17.353 1.00 0.00 2 ARG A N 5
ATOM 7433 C CA . ARG A 1 2 ? 3.095 -9.464 -16.795 1.00 0.00 2 ARG A CA 5
ATOM 7434 C C . ARG A 1 2 ? 3.071 -9.561 -15.268 1.00 0.00 2 ARG A C 5
ATOM 7435 O O . ARG A 1 2 ? 2.002 -9.615 -14.663 1.00 0.00 2 ARG A O 5
ATOM 7452 N N . GLU A 1 3 ? 4.263 -9.584 -14.690 1.00 0.00 3 GLU A N 5
ATOM 7453 C CA . GLU A 1 3 ? 4.392 -9.674 -13.245 1.00 0.00 3 GLU A CA 5
ATOM 7454 C C . GLU A 1 3 ? 5.163 -8.468 -12.705 1.00 0.00 3 GLU A C 5
ATOM 7455 O O . GLU A 1 3 ? 6.064 -7.954 -13.366 1.00 0.00 3 GLU A O 5
ATOM 7466 N N . ARG A 1 4 ? 4.781 -8.051 -11.506 1.00 0.00 4 ARG A N 5
ATOM 7467 C CA . ARG A 1 4 ? 5.425 -6.914 -10.869 1.00 0.00 4 ARG A CA 5
ATOM 7468 C C . ARG A 1 4 ? 4.746 -6.600 -9.534 1.00 0.00 4 ARG A C 5
ATOM 7469 O O . ARG A 1 4 ? 3.616 -7.023 -9.293 1.00 0.00 4 ARG A O 5
ATOM 7486 N N . GLY A 1 5 ? 5.465 -5.862 -8.701 1.00 0.00 5 GLY A N 5
ATOM 7487 C CA . GLY A 1 5 ? 4.946 -5.486 -7.397 1.00 0.00 5 GLY A CA 5
ATOM 7488 C C . GLY A 1 5 ? 4.871 -6.699 -6.467 1.00 0.00 5 GLY A C 5
ATOM 7489 O O . GLY A 1 5 ? 4.732 -7.831 -6.927 1.00 0.00 5 GLY A O 5
ATOM 7493 N N . TRP A 1 6 ? 4.965 -6.420 -5.175 1.00 0.00 6 TRP A N 5
ATOM 7494 C CA . TRP A 1 6 ? 4.910 -7.473 -4.176 1.00 0.00 6 TRP A CA 5
ATOM 7495 C C . TRP A 1 6 ? 5.687 -8.677 -4.714 1.00 0.00 6 TRP A C 5
ATOM 7496 O O . TRP A 1 6 ? 5.193 -9.803 -4.684 1.00 0.00 6 TRP A O 5
ATOM 7516 N N . SER A 1 7 ? 6.890 -8.397 -5.194 1.00 0.00 7 SER A N 5
ATOM 7517 C CA . SER A 1 7 ? 7.741 -9.442 -5.738 1.00 0.00 7 SER A CA 5
ATOM 7518 C C . SER A 1 7 ? 8.266 -10.329 -4.608 1.00 0.00 7 SER A C 5
ATOM 7519 O O . SER A 1 7 ? 9.474 -10.420 -4.396 1.00 0.00 7 SER A O 5
ATOM 7526 N N . GLN A 1 8 ? 7.332 -10.962 -3.913 1.00 0.00 8 GLN A N 5
ATOM 7527 C CA . GLN A 1 8 ? 7.686 -11.839 -2.810 1.00 0.00 8 GLN A CA 5
ATOM 7528 C C . GLN A 1 8 ? 8.857 -11.252 -2.019 1.00 0.00 8 GLN A C 5
ATOM 7529 O O . GLN A 1 8 ? 9.863 -11.926 -1.797 1.00 0.00 8 GLN A O 5
ATOM 7541 N N . LYS A 1 9 ? 8.688 -10.002 -1.614 1.00 0.00 9 LYS A N 5
ATOM 7542 C CA . LYS A 1 9 ? 9.718 -9.316 -0.852 1.00 0.00 9 LYS A CA 5
ATOM 7543 C C . LYS A 1 9 ? 9.866 -9.986 0.515 1.00 0.00 9 LYS A C 5
ATOM 7544 O O . LYS A 1 9 ? 10.883 -10.622 0.791 1.00 0.00 9 LYS A O 5
ATOM 7558 N N . LYS A 1 10 ? 8.839 -9.820 1.334 1.00 0.00 10 LYS A N 5
ATOM 7559 C CA . LYS A 1 10 ? 8.842 -10.401 2.666 1.00 0.00 10 LYS A CA 5
ATOM 7560 C C . LYS A 1 10 ? 7.472 -11.019 2.952 1.00 0.00 10 LYS A C 5
ATOM 7561 O O . LYS A 1 10 ? 7.247 -12.195 2.671 1.00 0.00 10 LYS A O 5
ATOM 7575 N N . ILE A 1 11 ? 6.593 -10.199 3.507 1.00 0.00 11 ILE A N 5
ATOM 7576 C CA . ILE A 1 11 ? 5.250 -10.650 3.834 1.00 0.00 11 ILE A CA 5
ATOM 7577 C C . ILE A 1 11 ? 4.424 -10.749 2.550 1.00 0.00 11 ILE A C 5
ATOM 7578 O O . ILE A 1 11 ? 3.251 -11.116 2.590 1.00 0.00 11 ILE A O 5
ATOM 7593 N N . ALA A 1 12 ? 5.068 -10.415 1.441 1.00 0.00 12 ALA A N 5
ATOM 7594 C CA . ALA A 1 12 ? 4.408 -10.462 0.148 1.00 0.00 12 ALA A CA 5
ATOM 7595 C C . ALA A 1 12 ? 3.607 -11.761 0.036 1.00 0.00 12 ALA A C 5
ATOM 7596 O O . ALA A 1 12 ? 2.504 -11.770 -0.509 1.00 0.00 12 ALA A O 5
ATOM 7603 N N . ARG A 1 13 ? 4.194 -12.827 0.560 1.00 0.00 13 ARG A N 5
ATOM 7604 C CA . ARG A 1 13 ? 3.550 -14.129 0.526 1.00 0.00 13 ARG A CA 5
ATOM 7605 C C . ARG A 1 13 ? 2.147 -14.044 1.131 1.00 0.00 13 ARG A C 5
ATOM 7606 O O . ARG A 1 13 ? 1.161 -14.373 0.472 1.00 0.00 13 ARG A O 5
ATOM 7623 N N . GLU A 1 14 ? 2.101 -13.599 2.378 1.00 0.00 14 GLU A N 5
ATOM 7624 C CA . GLU A 1 14 ? 0.835 -13.465 3.079 1.00 0.00 14 GLU A CA 5
ATOM 7625 C C . GLU A 1 14 ? -0.126 -12.589 2.276 1.00 0.00 14 GLU A C 5
ATOM 7626 O O . GLU A 1 14 ? -1.335 -12.820 2.280 1.00 0.00 14 GLU A O 5
ATOM 7637 N N . LEU A 1 15 ? 0.445 -11.600 1.604 1.00 0.00 15 LEU A N 5
ATOM 7638 C CA . LEU A 1 15 ? -0.346 -10.687 0.797 1.00 0.00 15 LEU A CA 5
ATOM 7639 C C . LEU A 1 15 ? -1.044 -11.471 -0.316 1.00 0.00 15 LEU A C 5
ATOM 7640 O O . LEU A 1 15 ? -2.262 -11.390 -0.468 1.00 0.00 15 LEU A O 5
ATOM 7655 N N . LYS A 1 16 ? -0.241 -12.211 -1.067 1.00 0.00 16 LYS A N 5
ATOM 7656 C CA . LYS A 1 16 ? -0.766 -13.008 -2.162 1.00 0.00 16 LYS A CA 5
ATOM 7657 C C . LYS A 1 16 ? -1.905 -13.890 -1.645 1.00 0.00 16 LYS A C 5
ATOM 7658 O O . LYS A 1 16 ? -2.882 -14.125 -2.354 1.00 0.00 16 LYS A O 5
ATOM 7672 N N . THR A 1 17 ? -1.740 -14.352 -0.415 1.00 0.00 17 THR A N 5
ATOM 7673 C CA . THR A 1 17 ? -2.743 -15.202 0.205 1.00 0.00 17 THR A CA 5
ATOM 7674 C C . THR A 1 17 ? -3.927 -14.364 0.691 1.00 0.00 17 THR A C 5
ATOM 7675 O O . THR A 1 17 ? -5.050 -14.858 0.777 1.00 0.00 17 THR A O 5
ATOM 7686 N N . THR A 1 18 ? -3.634 -13.108 0.998 1.00 0.00 18 THR A N 5
ATOM 7687 C CA . THR A 1 18 ? -4.660 -12.196 1.473 1.00 0.00 18 THR A CA 5
ATOM 7688 C C . THR A 1 18 ? -5.408 -11.570 0.294 1.00 0.00 18 THR A C 5
ATOM 7689 O O . THR A 1 18 ? -5.048 -11.793 -0.861 1.00 0.00 18 THR A O 5
ATOM 7700 N N . ARG A 1 19 ? -6.434 -10.801 0.625 1.00 0.00 19 ARG A N 5
ATOM 7701 C CA . ARG A 1 19 ? -7.235 -10.142 -0.393 1.00 0.00 19 ARG A CA 5
ATOM 7702 C C . ARG A 1 19 ? -8.501 -9.551 0.229 1.00 0.00 19 ARG A C 5
ATOM 7703 O O . ARG A 1 19 ? -8.877 -8.420 -0.077 1.00 0.00 19 ARG A O 5
ATOM 7720 N N . GLN A 1 20 ? -9.124 -10.342 1.091 1.00 0.00 20 GLN A N 5
ATOM 7721 C CA . GLN A 1 20 ? -10.341 -9.911 1.757 1.00 0.00 20 GLN A CA 5
ATOM 7722 C C . GLN A 1 20 ? -11.260 -9.188 0.770 1.00 0.00 20 GLN A C 5
ATOM 7723 O O . GLN A 1 20 ? -11.979 -8.264 1.149 1.00 0.00 20 GLN A O 5
ATOM 7735 N N . ASN A 1 21 ? -11.208 -9.637 -0.475 1.00 0.00 21 ASN A N 5
ATOM 7736 C CA . ASN A 1 21 ? -12.027 -9.045 -1.519 1.00 0.00 21 ASN A CA 5
ATOM 7737 C C . ASN A 1 21 ? -11.894 -7.521 -1.463 1.00 0.00 21 ASN A C 5
ATOM 7738 O O . ASN A 1 21 ? -12.774 -6.800 -1.930 1.00 0.00 21 ASN A O 5
ATOM 7748 N N . VAL A 1 22 ? -10.787 -7.077 -0.887 1.00 0.00 22 VAL A N 5
ATOM 7749 C CA . VAL A 1 22 ? -10.528 -5.652 -0.763 1.00 0.00 22 VAL A CA 5
ATOM 7750 C C . VAL A 1 22 ? -9.689 -5.186 -1.955 1.00 0.00 22 VAL A C 5
ATOM 7751 O O . VAL A 1 22 ? -8.569 -4.708 -1.782 1.00 0.00 22 VAL A O 5
ATOM 7764 N N . SER A 1 23 ? -10.263 -5.340 -3.138 1.00 0.00 23 SER A N 5
ATOM 7765 C CA . SER A 1 23 ? -9.583 -4.941 -4.359 1.00 0.00 23 SER A CA 5
ATOM 7766 C C . SER A 1 23 ? -8.750 -6.105 -4.899 1.00 0.00 23 SER A C 5
ATOM 7767 O O . SER A 1 23 ? -8.683 -6.317 -6.109 1.00 0.00 23 SER A O 5
ATOM 7774 N N . ALA A 1 24 ? -8.136 -6.829 -3.975 1.00 0.00 24 ALA A N 5
ATOM 7775 C CA . ALA A 1 24 ? -7.309 -7.967 -4.343 1.00 0.00 24 ALA A CA 5
ATOM 7776 C C . ALA A 1 24 ? -6.605 -7.673 -5.669 1.00 0.00 24 ALA A C 5
ATOM 7777 O O . ALA A 1 24 ? -6.675 -8.471 -6.603 1.00 0.00 24 ALA A O 5
ATOM 7784 N N . ILE A 1 25 ? -5.943 -6.526 -5.709 1.00 0.00 25 ILE A N 5
ATOM 7785 C CA . ILE A 1 25 ? -5.227 -6.116 -6.905 1.00 0.00 25 ILE A CA 5
ATOM 7786 C C . ILE A 1 25 ? -4.352 -7.273 -7.392 1.00 0.00 25 ILE A C 5
ATOM 7787 O O . ILE A 1 25 ? -4.004 -7.341 -8.569 1.00 0.00 25 ILE A O 5
ATOM 7802 N N . GLU A 1 26 ? -4.019 -8.154 -6.459 1.00 0.00 26 GLU A N 5
ATOM 7803 C CA . GLU A 1 26 ? -3.191 -9.304 -6.777 1.00 0.00 26 GLU A CA 5
ATOM 7804 C C . GLU A 1 26 ? -3.992 -10.329 -7.582 1.00 0.00 26 GLU A C 5
ATOM 7805 O O . GLU A 1 26 ? -3.608 -10.687 -8.695 1.00 0.00 26 GLU A O 5
ATOM 7816 N N . ARG A 1 27 ? -5.090 -10.773 -6.987 1.00 0.00 27 ARG A N 5
ATOM 7817 C CA . ARG A 1 27 ? -5.948 -11.750 -7.635 1.00 0.00 27 ARG A CA 5
ATOM 7818 C C . ARG A 1 27 ? -6.531 -11.172 -8.925 1.00 0.00 27 ARG A C 5
ATOM 7819 O O . ARG A 1 27 ? -6.731 -11.896 -9.900 1.00 0.00 27 ARG A O 5
ATOM 7836 N N . LYS A 1 28 ? -6.789 -9.872 -8.891 1.00 0.00 28 LYS A N 5
ATOM 7837 C CA . LYS A 1 28 ? -7.346 -9.188 -10.045 1.00 0.00 28 LYS A CA 5
ATOM 7838 C C . LYS A 1 28 ? -6.328 -9.212 -11.187 1.00 0.00 28 LYS A C 5
ATOM 7839 O O . LYS A 1 28 ? -6.584 -9.790 -12.241 1.00 0.00 28 LYS A O 5
ATOM 7853 N N . ALA A 1 29 ? -5.193 -8.574 -10.937 1.00 0.00 29 ALA A N 5
ATOM 7854 C CA . ALA A 1 29 ? -4.134 -8.514 -11.930 1.00 0.00 29 ALA A CA 5
ATOM 7855 C C . ALA A 1 29 ? -3.900 -9.912 -12.505 1.00 0.00 29 ALA A C 5
ATOM 7856 O O . ALA A 1 29 ? -3.674 -10.064 -13.704 1.00 0.00 29 ALA A O 5
ATOM 7863 N N . MET A 1 30 ? -3.962 -10.898 -11.621 1.00 0.00 30 MET A N 5
ATOM 7864 C CA . MET A 1 30 ? -3.759 -12.279 -12.027 1.00 0.00 30 MET A CA 5
ATOM 7865 C C . MET A 1 30 ? -4.993 -12.827 -12.746 1.00 0.00 30 MET A C 5
ATOM 7866 O O . MET A 1 30 ? -4.894 -13.775 -13.522 1.00 0.00 30 MET A O 5
ATOM 7878 N N . GLU A 1 31 ? -6.128 -12.204 -12.464 1.00 0.00 31 GLU A N 5
ATOM 7879 C CA . GLU A 1 31 ? -7.380 -12.616 -13.074 1.00 0.00 31 GLU A CA 5
ATOM 7880 C C . GLU A 1 31 ? -7.505 -12.024 -14.480 1.00 0.00 31 GLU A C 5
ATOM 7881 O O . GLU A 1 31 ? -8.554 -11.491 -14.841 1.00 0.00 31 GLU A O 5
ATOM 7892 N N . ASN A 1 32 ? -6.422 -12.138 -15.235 1.00 0.00 32 ASN A N 5
ATOM 7893 C CA . ASN A 1 32 ? -6.398 -11.621 -16.592 1.00 0.00 32 ASN A CA 5
ATOM 7894 C C . ASN A 1 32 ? -6.980 -10.206 -16.604 1.00 0.00 32 ASN A C 5
ATOM 7895 O O . ASN A 1 32 ? -7.643 -9.812 -17.563 1.00 0.00 32 ASN A O 5
ATOM 7905 N N . ILE A 1 33 ? -6.711 -9.480 -15.529 1.00 0.00 33 ILE A N 5
ATOM 7906 C CA . ILE A 1 33 ? -7.200 -8.117 -15.404 1.00 0.00 33 ILE A CA 5
ATOM 7907 C C . ILE A 1 33 ? -6.914 -7.357 -16.701 1.00 0.00 33 ILE A C 5
ATOM 7908 O O . ILE A 1 33 ? -5.760 -7.224 -17.105 1.00 0.00 33 ILE A O 5
ATOM 7923 N N . GLU A 1 34 ? -7.985 -6.879 -17.318 1.00 0.00 34 GLU A N 5
ATOM 7924 C CA . GLU A 1 34 ? -7.863 -6.136 -18.560 1.00 0.00 34 GLU A CA 5
ATOM 7925 C C . GLU A 1 34 ? -9.229 -5.598 -18.992 1.00 0.00 34 GLU A C 5
ATOM 7926 O O . GLU A 1 34 ? -9.328 -4.484 -19.503 1.00 0.00 34 GLU A O 5
ATOM 7937 N N . LYS A 1 35 ? -10.249 -6.416 -18.772 1.00 0.00 35 LYS A N 5
ATOM 7938 C CA . LYS A 1 35 ? -11.604 -6.037 -19.132 1.00 0.00 35 LYS A CA 5
ATOM 7939 C C . LYS A 1 35 ? -12.547 -6.372 -17.975 1.00 0.00 35 LYS A C 5
ATOM 7940 O O . LYS A 1 35 ? -13.754 -6.498 -18.171 1.00 0.00 35 LYS A O 5
ATOM 7954 N N . SER A 1 36 ? -11.960 -6.506 -16.795 1.00 0.00 36 SER A N 5
ATOM 7955 C CA . SER A 1 36 ? -12.734 -6.824 -15.607 1.00 0.00 36 SER A CA 5
ATOM 7956 C C . SER A 1 36 ? -12.301 -5.927 -14.445 1.00 0.00 36 SER A C 5
ATOM 7957 O O . SER A 1 36 ? -12.251 -6.370 -13.299 1.00 0.00 36 SER A O 5
ATOM 7964 N N . ARG A 1 37 ? -12.000 -4.681 -14.781 1.00 0.00 37 ARG A N 5
ATOM 7965 C CA . ARG A 1 37 ? -11.572 -3.718 -13.781 1.00 0.00 37 ARG A CA 5
ATOM 7966 C C . ARG A 1 37 ? -12.786 -3.125 -13.063 1.00 0.00 37 ARG A C 5
ATOM 7967 O O . ARG A 1 37 ? -13.812 -3.790 -12.917 1.00 0.00 37 ARG A O 5
ATOM 7984 N N . ASN A 1 38 ? -12.632 -1.881 -12.636 1.00 0.00 38 ASN A N 5
ATOM 7985 C CA . ASN A 1 38 ? -13.702 -1.191 -11.937 1.00 0.00 38 ASN A CA 5
ATOM 7986 C C . ASN A 1 38 ? -13.617 -1.508 -10.443 1.00 0.00 38 ASN A C 5
ATOM 7987 O O . ASN A 1 38 ? -14.449 -1.052 -9.659 1.00 0.00 38 ASN A O 5
ATOM 7997 N N . THR A 1 39 ? -12.605 -2.286 -10.092 1.00 0.00 39 THR A N 5
ATOM 7998 C CA . THR A 1 39 ? -12.401 -2.670 -8.705 1.00 0.00 39 THR A CA 5
ATOM 7999 C C . THR A 1 39 ? -11.746 -1.526 -7.927 1.00 0.00 39 THR A C 5
ATOM 8000 O O . THR A 1 39 ? -12.437 -0.700 -7.331 1.00 0.00 39 THR A O 5
ATOM 8011 N N . LEU A 1 40 ? -10.422 -1.516 -7.957 1.00 0.00 40 LEU A N 5
ATOM 8012 C CA . LEU A 1 40 ? -9.665 -0.488 -7.262 1.00 0.00 40 LEU A CA 5
ATOM 8013 C C . LEU A 1 40 ? -10.277 0.882 -7.563 1.00 0.00 40 LEU A C 5
ATOM 8014 O O . LEU A 1 40 ? -10.130 1.818 -6.780 1.00 0.00 40 LEU A O 5
ATOM 8029 N N . ASP A 1 41 ? -10.951 0.954 -8.702 1.00 0.00 41 ASP A N 5
ATOM 8030 C CA . ASP A 1 41 ? -11.586 2.193 -9.118 1.00 0.00 41 ASP A CA 5
ATOM 8031 C C . ASP A 1 41 ? -12.836 2.432 -8.268 1.00 0.00 41 ASP A C 5
ATOM 8032 O O . ASP A 1 41 ? -12.977 3.486 -7.650 1.00 0.00 41 ASP A O 5
ATOM 8041 N N . PHE A 1 42 ? -13.709 1.436 -8.264 1.00 0.00 42 PHE A N 5
ATOM 8042 C CA . PHE A 1 42 ? -14.941 1.523 -7.500 1.00 0.00 42 PHE A CA 5
ATOM 8043 C C . PHE A 1 42 ? -14.669 2.009 -6.075 1.00 0.00 42 PHE A C 5
ATOM 8044 O O . PHE A 1 42 ? -15.434 2.803 -5.530 1.00 0.00 42 PHE A O 5
ATOM 8060 N N . VAL A 1 43 ? -13.577 1.511 -5.513 1.00 0.00 43 VAL A N 5
ATOM 8061 C CA . VAL A 1 43 ? -13.195 1.884 -4.162 1.00 0.00 43 VAL A CA 5
ATOM 8062 C C . VAL A 1 43 ? -12.542 3.268 -4.184 1.00 0.00 43 VAL A C 5
ATOM 8063 O O . VAL A 1 43 ? -12.709 4.052 -3.251 1.00 0.00 43 VAL A O 5
ATOM 8076 N N . LYS A 1 44 ? -11.813 3.526 -5.260 1.00 0.00 44 LYS A N 5
ATOM 8077 C CA . LYS A 1 44 ? -11.135 4.801 -5.417 1.00 0.00 44 LYS A CA 5
ATOM 8078 C C . LYS A 1 44 ? -12.142 5.936 -5.224 1.00 0.00 44 LYS A C 5
ATOM 8079 O O . LYS A 1 44 ? -11.797 6.994 -4.699 1.00 0.00 44 LYS A O 5
ATOM 8093 N N . SER A 1 45 ? -13.366 5.679 -5.658 1.00 0.00 45 SER A N 5
ATOM 8094 C CA . SER A 1 45 ? -14.425 6.666 -5.540 1.00 0.00 45 SER A CA 5
ATOM 8095 C C . SER A 1 45 ? -14.462 7.225 -4.116 1.00 0.00 45 SER A C 5
ATOM 8096 O O . SER A 1 45 ? -14.531 8.439 -3.924 1.00 0.00 45 SER A O 5
ATOM 8103 N N . LEU A 1 46 ? -14.415 6.315 -3.156 1.00 0.00 46 LEU A N 5
ATOM 8104 C CA . LEU A 1 46 ? -14.442 6.702 -1.755 1.00 0.00 46 LEU A CA 5
ATOM 8105 C C . LEU A 1 46 ? -13.589 7.957 -1.561 1.00 0.00 46 LEU A C 5
ATOM 8106 O O . LEU A 1 46 ? -14.083 8.982 -1.092 1.00 0.00 46 LEU A O 5
ATOM 8121 N N . LYS A 1 47 ? -12.323 7.837 -1.932 1.00 0.00 47 LYS A N 5
ATOM 8122 C CA . LYS A 1 47 ? -11.397 8.949 -1.805 1.00 0.00 47 LYS A CA 5
ATOM 8123 C C . LYS A 1 47 ? -11.290 9.353 -0.333 1.00 0.00 47 LYS A C 5
ATOM 8124 O O . LYS A 1 47 ? -11.521 10.509 0.016 1.00 0.00 47 LYS A O 5
ATOM 8138 N N . SER A 1 48 ? -10.939 8.376 0.491 1.00 0.00 48 SER A N 5
ATOM 8139 C CA . SER A 1 48 ? -10.800 8.615 1.918 1.00 0.00 48 SER A CA 5
ATOM 8140 C C . SER A 1 48 ? -9.364 9.036 2.239 1.00 0.00 48 SER A C 5
ATOM 8141 O O . SER A 1 48 ? -8.421 8.580 1.595 1.00 0.00 48 SER A O 5
ATOM 8148 N N . PRO A 1 49 ? -9.241 9.923 3.263 1.00 0.00 49 PRO A N 5
ATOM 8149 C CA . PRO A 1 49 ? -7.937 10.410 3.678 1.00 0.00 49 PRO A CA 5
ATOM 8150 C C . PRO A 1 49 ? -7.178 9.341 4.467 1.00 0.00 49 PRO A C 5
ATOM 8151 O O . PRO A 1 49 ? -7.786 8.528 5.160 1.00 0.00 49 PRO A O 5
ATOM 8159 N N . VAL A 1 50 ? -5.860 9.378 4.335 1.00 0.00 50 VAL A N 5
ATOM 8160 C CA . VAL A 1 50 ? -5.012 8.422 5.027 1.00 0.00 50 VAL A CA 5
ATOM 8161 C C . VAL A 1 50 ? -3.676 9.087 5.369 1.00 0.00 50 VAL A C 5
ATOM 8162 O O . VAL A 1 50 ? -3.321 10.109 4.786 1.00 0.00 50 VAL A O 5
ATOM 8175 N N . ARG A 1 51 ? -2.974 8.478 6.314 1.00 0.00 51 ARG A N 5
ATOM 8176 C CA . ARG A 1 51 ? -1.686 8.998 6.741 1.00 0.00 51 ARG A CA 5
ATOM 8177 C C . ARG A 1 51 ? -0.862 7.893 7.405 1.00 0.00 51 ARG A C 5
ATOM 8178 O O . ARG A 1 51 ? -1.403 7.061 8.131 1.00 0.00 51 ARG A O 5
ATOM 8195 N N . ILE A 1 52 ? 0.434 7.920 7.131 1.00 0.00 52 ILE A N 5
ATOM 8196 C CA . ILE A 1 52 ? 1.339 6.933 7.693 1.00 0.00 52 ILE A CA 5
ATOM 8197 C C . ILE A 1 52 ? 2.778 7.435 7.568 1.00 0.00 52 ILE A C 5
ATOM 8198 O O . ILE A 1 52 ? 3.110 8.148 6.623 1.00 0.00 52 ILE A O 5
ATOM 8213 N N . LEU A 1 53 ? 3.594 7.044 8.536 1.00 0.00 53 LEU A N 5
ATOM 8214 C CA . LEU A 1 53 ? 4.990 7.447 8.547 1.00 0.00 53 LEU A CA 5
ATOM 8215 C C . LEU A 1 53 ? 5.849 6.306 8.000 1.00 0.00 53 LEU A C 5
ATOM 8216 O O . LEU A 1 53 ? 5.516 5.135 8.173 1.00 0.00 53 LEU A O 5
ATOM 8231 N N . CYS A 1 54 ? 6.940 6.687 7.350 1.00 0.00 54 CYS A N 5
ATOM 8232 C CA . CYS A 1 54 ? 7.849 5.710 6.776 1.00 0.00 54 CYS A CA 5
ATOM 8233 C C . CYS A 1 54 ? 9.135 5.705 7.607 1.00 0.00 54 CYS A C 5
ATOM 8234 O O . CYS A 1 54 ? 9.739 6.753 7.828 1.00 0.00 54 CYS A O 5
ATOM 8241 N N . ARG A 1 55 ? 9.514 4.513 8.044 1.00 0.00 55 ARG A N 5
ATOM 8242 C CA . ARG A 1 55 ? 10.716 4.358 8.845 1.00 0.00 55 ARG A CA 5
ATOM 8243 C C . ARG A 1 55 ? 11.752 3.523 8.090 1.00 0.00 55 ARG A C 5
ATOM 8244 O O . ARG A 1 55 ? 11.553 3.186 6.924 1.00 0.00 55 ARG A O 5
ATOM 8261 N N . ARG A 1 56 ? 12.836 3.211 8.787 1.00 0.00 56 ARG A N 5
ATOM 8262 C CA . ARG A 1 56 ? 13.902 2.421 8.198 1.00 0.00 56 ARG A CA 5
ATOM 8263 C C . ARG A 1 56 ? 13.338 1.136 7.589 1.00 0.00 56 ARG A C 5
ATOM 8264 O O . ARG A 1 56 ? 12.613 0.397 8.253 1.00 0.00 56 ARG A O 5
ATOM 8281 N N . GLY A 1 57 ? 13.692 0.909 6.333 1.00 0.00 57 GLY A N 5
ATOM 8282 C CA . GLY A 1 57 ? 13.230 -0.274 5.627 1.00 0.00 57 GLY A CA 5
ATOM 8283 C C . GLY A 1 57 ? 13.466 -1.535 6.459 1.00 0.00 57 GLY A C 5
ATOM 8284 O O . GLY A 1 57 ? 12.669 -2.472 6.412 1.00 0.00 57 GLY A O 5
ATOM 8288 N N . ASP A 1 58 ? 14.563 -1.520 7.202 1.00 0.00 58 ASP A N 5
ATOM 8289 C CA . ASP A 1 58 ? 14.914 -2.651 8.043 1.00 0.00 58 ASP A CA 5
ATOM 8290 C C . ASP A 1 58 ? 13.768 -2.929 9.019 1.00 0.00 58 ASP A C 5
ATOM 8291 O O . ASP A 1 58 ? 13.665 -4.028 9.564 1.00 0.00 58 ASP A O 5
ATOM 8300 N N . THR A 1 59 ? 12.938 -1.916 9.212 1.00 0.00 59 THR A N 5
ATOM 8301 C CA . THR A 1 59 ? 11.805 -2.037 10.113 1.00 0.00 59 THR A CA 5
ATOM 8302 C C . THR A 1 59 ? 10.491 -1.941 9.335 1.00 0.00 59 THR A C 5
ATOM 8303 O O . THR A 1 59 ? 9.417 -1.868 9.929 1.00 0.00 59 THR A O 5
ATOM 8314 N N . LEU A 1 60 ? 10.620 -1.943 8.015 1.00 0.00 60 LEU A N 5
ATOM 8315 C CA . LEU A 1 60 ? 9.456 -1.857 7.149 1.00 0.00 60 LEU A CA 5
ATOM 8316 C C . LEU A 1 60 ? 8.447 -2.936 7.549 1.00 0.00 60 LEU A C 5
ATOM 8317 O O . LEU A 1 60 ? 7.244 -2.683 7.580 1.00 0.00 60 LEU A O 5
ATOM 8332 N N . ASP A 1 61 ? 8.975 -4.115 7.845 1.00 0.00 61 ASP A N 5
ATOM 8333 C CA . ASP A 1 61 ? 8.136 -5.231 8.242 1.00 0.00 61 ASP A CA 5
ATOM 8334 C C . ASP A 1 61 ? 7.324 -4.840 9.479 1.00 0.00 61 ASP A C 5
ATOM 8335 O O . ASP A 1 61 ? 6.115 -5.059 9.527 1.00 0.00 61 ASP A O 5
ATOM 8344 N N . GLU A 1 62 ? 8.023 -4.269 10.449 1.00 0.00 62 GLU A N 5
ATOM 8345 C CA . GLU A 1 62 ? 7.383 -3.846 11.682 1.00 0.00 62 GLU A CA 5
ATOM 8346 C C . GLU A 1 62 ? 6.551 -2.584 11.442 1.00 0.00 62 GLU A C 5
ATOM 8347 O O . GLU A 1 62 ? 5.440 -2.462 11.956 1.00 0.00 62 GLU A O 5
ATOM 8358 N N . ILE A 1 63 ? 7.121 -1.678 10.663 1.00 0.00 63 ILE A N 5
ATOM 8359 C CA . ILE A 1 63 ? 6.445 -0.430 10.350 1.00 0.00 63 ILE A CA 5
ATOM 8360 C C . ILE A 1 63 ? 5.086 -0.736 9.718 1.00 0.00 63 ILE A C 5
ATOM 8361 O O . ILE A 1 63 ? 4.160 0.070 9.809 1.00 0.00 63 ILE A O 5
ATOM 8376 N N . ILE A 1 64 ? 5.008 -1.901 9.092 1.00 0.00 64 ILE A N 5
ATOM 8377 C CA . ILE A 1 64 ? 3.777 -2.323 8.446 1.00 0.00 64 ILE A CA 5
ATOM 8378 C C . ILE A 1 64 ? 2.692 -2.521 9.506 1.00 0.00 64 ILE A C 5
ATOM 8379 O O . ILE A 1 64 ? 1.578 -2.021 9.361 1.00 0.00 64 ILE A O 5
ATOM 8394 N N . LYS A 1 65 ? 3.056 -3.253 10.549 1.00 0.00 65 LYS A N 5
ATOM 8395 C CA . LYS A 1 65 ? 2.127 -3.525 11.634 1.00 0.00 65 LYS A CA 5
ATOM 8396 C C . LYS A 1 65 ? 1.728 -2.206 12.299 1.00 0.00 65 LYS A C 5
ATOM 8397 O O . LYS A 1 65 ? 0.595 -2.054 12.754 1.00 0.00 65 LYS A O 5
ATOM 8411 N N . ARG A 1 66 ? 2.681 -1.286 12.335 1.00 0.00 66 ARG A N 5
ATOM 8412 C CA . ARG A 1 66 ? 2.443 0.014 12.937 1.00 0.00 66 ARG A CA 5
ATOM 8413 C C . ARG A 1 66 ? 1.592 0.882 12.008 1.00 0.00 66 ARG A C 5
ATOM 8414 O O . ARG A 1 66 ? 0.762 1.664 12.471 1.00 0.00 66 ARG A O 5
ATOM 8431 N N . LEU A 1 67 ? 1.828 0.716 10.715 1.00 0.00 67 LEU A N 5
ATOM 8432 C CA . LEU A 1 67 ? 1.093 1.475 9.717 1.00 0.00 67 LEU A CA 5
ATOM 8433 C C . LEU A 1 67 ? -0.349 0.970 9.659 1.00 0.00 67 LEU A C 5
ATOM 8434 O O . LEU A 1 67 ? -1.286 1.764 9.579 1.00 0.00 67 LEU A O 5
ATOM 8449 N N . LEU A 1 68 ? -0.485 -0.347 9.702 1.00 0.00 68 LEU A N 5
ATOM 8450 C CA . LEU A 1 68 ? -1.798 -0.967 9.656 1.00 0.00 68 LEU A CA 5
ATOM 8451 C C . LEU A 1 68 ? -2.733 -0.244 10.627 1.00 0.00 68 LEU A C 5
ATOM 8452 O O . LEU A 1 68 ? -3.879 0.050 10.289 1.00 0.00 68 LEU A O 5
ATOM 8467 N N . GLU A 1 69 ? -2.209 0.022 11.815 1.00 0.00 69 GLU A N 5
ATOM 8468 C CA . GLU A 1 69 ? -2.983 0.705 12.837 1.00 0.00 69 GLU A CA 5
ATOM 8469 C C . GLU A 1 69 ? -3.540 2.021 12.291 1.00 0.00 69 GLU A C 5
ATOM 8470 O O . GLU A 1 69 ? -4.566 2.509 12.762 1.00 0.00 69 GLU A O 5
ATOM 8481 N N . GLU A 1 70 ? -2.839 2.559 11.304 1.00 0.00 70 GLU A N 5
ATOM 8482 C CA . GLU A 1 70 ? -3.250 3.810 10.688 1.00 0.00 70 GLU A CA 5
ATOM 8483 C C . GLU A 1 70 ? -4.093 3.535 9.441 1.00 0.00 70 GLU A C 5
ATOM 8484 O O . GLU A 1 70 ? -5.100 4.203 9.209 1.00 0.00 70 GLU A O 5
ATOM 8495 N N . SER A 1 71 ? -3.652 2.551 8.672 1.00 0.00 71 SER A N 5
ATOM 8496 C CA . SER A 1 71 ? -4.354 2.181 7.455 1.00 0.00 71 SER A CA 5
ATOM 8497 C C . SER A 1 71 ? -5.503 1.226 7.784 1.00 0.00 71 SER A C 5
ATOM 8498 O O . SER A 1 71 ? -6.671 1.574 7.619 1.00 0.00 71 SER A O 5
ATOM 8505 N N . ASN A 1 72 ? -5.133 0.040 8.244 1.00 0.00 72 ASN A N 5
ATOM 8506 C CA . ASN A 1 72 ? -6.118 -0.968 8.598 1.00 0.00 72 ASN A CA 5
ATOM 8507 C C . ASN A 1 72 ? -7.292 -0.296 9.312 1.00 0.00 72 ASN A C 5
ATOM 8508 O O . ASN A 1 72 ? -8.423 -0.777 9.241 1.00 0.00 72 ASN A O 5
ATOM 8518 N N . LYS A 1 73 ? -6.985 0.803 9.984 1.00 0.00 73 LYS A N 5
ATOM 8519 C CA . LYS A 1 73 ? -8.002 1.545 10.711 1.00 0.00 73 LYS A CA 5
ATOM 8520 C C . LYS A 1 73 ? -8.935 2.232 9.714 1.00 0.00 73 LYS A C 5
ATOM 8521 O O . LYS A 1 73 ? -10.154 2.078 9.790 1.00 0.00 73 LYS A O 5
ATOM 8535 N N . GLU A 1 74 ? -8.330 2.977 8.801 1.00 0.00 74 GLU A N 5
ATOM 8536 C CA . GLU A 1 74 ? -9.092 3.689 7.790 1.00 0.00 74 GLU A CA 5
ATOM 8537 C C . GLU A 1 74 ? -9.635 2.711 6.746 1.00 0.00 74 GLU A C 5
ATOM 8538 O O . GLU A 1 74 ? -10.730 2.902 6.220 1.00 0.00 74 GLU A O 5
ATOM 8549 N N . GLY A 1 75 ? -8.842 1.683 6.478 1.00 0.00 75 GLY A N 5
ATOM 8550 C CA . GLY A 1 75 ? -9.229 0.674 5.507 1.00 0.00 75 GLY A CA 5
ATOM 8551 C C . GLY A 1 75 ? -9.709 -0.602 6.203 1.00 0.00 75 GLY A C 5
ATOM 8552 O O . GLY A 1 75 ? -9.936 -0.605 7.412 1.00 0.00 75 GLY A O 5
ATOM 8556 N N . ILE A 1 76 ? -9.849 -1.654 5.411 1.00 0.00 76 ILE A N 5
ATOM 8557 C CA . ILE A 1 76 ? -10.298 -2.932 5.936 1.00 0.00 76 ILE A CA 5
ATOM 8558 C C . ILE A 1 76 ? -9.082 -3.770 6.334 1.00 0.00 76 ILE A C 5
ATOM 8559 O O . ILE A 1 76 ? -7.963 -3.490 5.906 1.00 0.00 76 ILE A O 5
ATOM 8574 N N . HIS A 1 77 ? -9.342 -4.782 7.149 1.00 0.00 77 HIS A N 5
ATOM 8575 C CA . HIS A 1 77 ? -8.281 -5.662 7.611 1.00 0.00 77 HIS A CA 5
ATOM 8576 C C . HIS A 1 77 ? -7.451 -6.136 6.416 1.00 0.00 77 HIS A C 5
ATOM 8577 O O . HIS A 1 77 ? -7.851 -7.056 5.703 1.00 0.00 77 HIS A O 5
ATOM 8590 N N . VAL A 1 78 ? -6.311 -5.486 6.233 1.00 0.00 78 VAL A N 5
ATOM 8591 C CA . VAL A 1 78 ? -5.422 -5.830 5.137 1.00 0.00 78 VAL A CA 5
ATOM 8592 C C . VAL A 1 78 ? -3.999 -5.997 5.674 1.00 0.00 78 VAL A C 5
ATOM 8593 O O . VAL A 1 78 ? -3.590 -5.285 6.591 1.00 0.00 78 VAL A O 5
ATOM 8606 N N . ILE A 1 79 ? -3.284 -6.941 5.080 1.00 0.00 79 ILE A N 5
ATOM 8607 C CA . ILE A 1 79 ? -1.915 -7.211 5.487 1.00 0.00 79 ILE A CA 5
ATOM 8608 C C . ILE A 1 79 ? -0.963 -6.806 4.360 1.00 0.00 79 ILE A C 5
ATOM 8609 O O . ILE A 1 79 ? -0.100 -7.585 3.961 1.00 0.00 79 ILE A O 5
ATOM 8624 N N . HIS A 1 80 ? -1.152 -5.585 3.879 1.00 0.00 80 HIS A N 5
ATOM 8625 C CA . HIS A 1 80 ? -0.321 -5.067 2.805 1.00 0.00 80 HIS A CA 5
ATOM 8626 C C . HIS A 1 80 ? 0.940 -4.432 3.395 1.00 0.00 80 HIS A C 5
ATOM 8627 O O . HIS A 1 80 ? 0.875 -3.740 4.410 1.00 0.00 80 HIS A O 5
ATOM 8640 N N . ASP A 1 81 ? 2.058 -4.691 2.733 1.00 0.00 81 ASP A N 5
ATOM 8641 C CA . ASP A 1 81 ? 3.332 -4.153 3.178 1.00 0.00 81 ASP A CA 5
ATOM 8642 C C . ASP A 1 81 ? 3.550 -2.777 2.545 1.00 0.00 81 ASP A C 5
ATOM 8643 O O . ASP A 1 81 ? 2.891 -2.430 1.566 1.00 0.00 81 ASP A O 5
ATOM 8652 N N . SER A 1 82 ? 4.475 -2.031 3.130 1.00 0.00 82 SER A N 5
ATOM 8653 C CA . SER A 1 82 ? 4.787 -0.701 2.636 1.00 0.00 82 SER A CA 5
ATOM 8654 C C . SER A 1 82 ? 5.137 -0.764 1.148 1.00 0.00 82 SER A C 5
ATOM 8655 O O . SER A 1 82 ? 4.943 0.207 0.419 1.00 0.00 82 SER A O 5
ATOM 8662 N N . ILE A 1 83 ? 5.649 -1.917 0.742 1.00 0.00 83 ILE A N 5
ATOM 8663 C CA . ILE A 1 83 ? 6.028 -2.121 -0.645 1.00 0.00 83 ILE A CA 5
ATOM 8664 C C . ILE A 1 83 ? 4.769 -2.333 -1.489 1.00 0.00 83 ILE A C 5
ATOM 8665 O O . ILE A 1 83 ? 4.705 -1.897 -2.637 1.00 0.00 83 ILE A O 5
ATOM 8680 N N . THR A 1 84 ? 3.799 -3.003 -0.885 1.00 0.00 84 THR A N 5
ATOM 8681 C CA . THR A 1 84 ? 2.545 -3.279 -1.565 1.00 0.00 84 THR A CA 5
ATOM 8682 C C . THR A 1 84 ? 1.634 -2.049 -1.526 1.00 0.00 84 THR A C 5
ATOM 8683 O O . THR A 1 84 ? 0.881 -1.799 -2.466 1.00 0.00 84 THR A O 5
ATOM 8694 N N . LEU A 1 85 ? 1.733 -1.315 -0.427 1.00 0.00 85 LEU A N 5
ATOM 8695 C CA . LEU A 1 85 ? 0.929 -0.118 -0.253 1.00 0.00 85 LEU A CA 5
ATOM 8696 C C . LEU A 1 85 ? 1.176 0.834 -1.425 1.00 0.00 85 LEU A C 5
ATOM 8697 O O . LEU A 1 85 ? 0.238 1.414 -1.968 1.00 0.00 85 LEU A O 5
ATOM 8712 N N . ALA A 1 86 ? 2.446 0.964 -1.782 1.00 0.00 86 ALA A N 5
ATOM 8713 C CA . ALA A 1 86 ? 2.829 1.835 -2.880 1.00 0.00 86 ALA A CA 5
ATOM 8714 C C . ALA A 1 86 ? 2.177 1.337 -4.171 1.00 0.00 86 ALA A C 5
ATOM 8715 O O . ALA A 1 86 ? 1.692 2.134 -4.973 1.00 0.00 86 ALA A O 5
ATOM 8722 N N . PHE A 1 87 ? 2.187 0.022 -4.333 1.00 0.00 87 PHE A N 5
ATOM 8723 C CA . PHE A 1 87 ? 1.602 -0.591 -5.514 1.00 0.00 87 PHE A CA 5
ATOM 8724 C C . PHE A 1 87 ? 0.075 -0.504 -5.477 1.00 0.00 87 PHE A C 5
ATOM 8725 O O . PHE A 1 87 ? -0.546 -0.029 -6.427 1.00 0.00 87 PHE A O 5
ATOM 8741 N N . LEU A 1 88 ? -0.487 -0.968 -4.371 1.00 0.00 88 LEU A N 5
ATOM 8742 C CA . LEU A 1 88 ? -1.930 -0.949 -4.199 1.00 0.00 88 LEU A CA 5
ATOM 8743 C C . LEU A 1 88 ? -2.431 0.493 -4.298 1.00 0.00 88 LEU A C 5
ATOM 8744 O O . LEU A 1 88 ? -3.508 0.744 -4.838 1.00 0.00 88 LEU A O 5
ATOM 8759 N N . ILE A 1 89 ? -1.626 1.404 -3.771 1.00 0.00 89 ILE A N 5
ATOM 8760 C CA . ILE A 1 89 ? -1.976 2.814 -3.794 1.00 0.00 89 ILE A CA 5
ATOM 8761 C C . ILE A 1 89 ? -1.809 3.352 -5.216 1.00 0.00 89 ILE A C 5
ATOM 8762 O O . ILE A 1 89 ? -2.684 4.052 -5.725 1.00 0.00 89 ILE A O 5
ATOM 8777 N N . ARG A 1 90 ? -0.681 3.007 -5.818 1.00 0.00 90 ARG A N 5
ATOM 8778 C CA . ARG A 1 90 ? -0.390 3.447 -7.172 1.00 0.00 90 ARG A CA 5
ATOM 8779 C C . ARG A 1 90 ? -1.643 3.347 -8.044 1.00 0.00 90 ARG A C 5
ATOM 8780 O O . ARG A 1 90 ? -1.916 4.237 -8.848 1.00 0.00 90 ARG A O 5
ATOM 8797 N N . GLU A 1 91 ? -2.371 2.257 -7.856 1.00 0.00 91 GLU A N 5
ATOM 8798 C CA . GLU A 1 91 ? -3.589 2.030 -8.615 1.00 0.00 91 GLU A CA 5
ATOM 8799 C C . GLU A 1 91 ? -4.632 3.097 -8.277 1.00 0.00 91 GLU A C 5
ATOM 8800 O O . GLU A 1 91 ? -5.325 3.593 -9.164 1.00 0.00 91 GLU A O 5
ATOM 8811 N N . LYS A 1 92 ? -4.710 3.420 -6.994 1.00 0.00 92 LYS A N 5
ATOM 8812 C CA . LYS A 1 92 ? -5.655 4.420 -6.530 1.00 0.00 92 LYS A CA 5
ATOM 8813 C C . LYS A 1 92 ? -5.000 5.801 -6.586 1.00 0.00 92 LYS A C 5
ATOM 8814 O O . LYS A 1 92 ? -5.618 6.800 -6.224 1.00 0.00 92 LYS A O 5
ATOM 8828 N N . ALA A 1 93 ? -3.757 5.813 -7.044 1.00 0.00 93 ALA A N 5
ATOM 8829 C CA . ALA A 1 93 ? -3.010 7.054 -7.153 1.00 0.00 93 ALA A CA 5
ATOM 8830 C C . ALA A 1 93 ? -1.655 6.775 -7.806 1.00 0.00 93 ALA A C 5
ATOM 8831 O O . ALA A 1 93 ? -0.645 6.647 -7.116 1.00 0.00 93 ALA A O 5
ATOM 8838 N N . SER A 1 94 ? -1.678 6.687 -9.127 1.00 0.00 94 SER A N 5
ATOM 8839 C CA . SER A 1 94 ? -0.463 6.426 -9.881 1.00 0.00 94 SER A CA 5
ATOM 8840 C C . SER A 1 94 ? 0.366 7.706 -9.997 1.00 0.00 94 SER A C 5
ATOM 8841 O O . SER A 1 94 ? 1.435 7.703 -10.606 1.00 0.00 94 SER A O 5
ATOM 8848 N N . HIS A 1 95 ? -0.157 8.769 -9.403 1.00 0.00 95 HIS A N 5
ATOM 8849 C CA . HIS A 1 95 ? 0.523 10.052 -9.433 1.00 0.00 95 HIS A CA 5
ATOM 8850 C C . HIS A 1 95 ? 1.433 10.179 -8.210 1.00 0.00 95 HIS A C 5
ATOM 8851 O O . HIS A 1 95 ? 2.639 9.958 -8.303 1.00 0.00 95 HIS A O 5
ATOM 8864 N N . ARG A 1 96 ? 0.819 10.535 -7.090 1.00 0.00 96 ARG A N 5
ATOM 8865 C CA . ARG A 1 96 ? 1.560 10.695 -5.850 1.00 0.00 96 ARG A CA 5
ATOM 8866 C C . ARG A 1 96 ? 1.386 9.457 -4.966 1.00 0.00 96 ARG A C 5
ATOM 8867 O O . ARG A 1 96 ? 0.305 9.219 -4.430 1.00 0.00 96 ARG A O 5
ATOM 8884 N N . ILE A 1 97 ? 2.469 8.703 -4.840 1.00 0.00 97 ILE A N 5
ATOM 8885 C CA . ILE A 1 97 ? 2.449 7.497 -4.030 1.00 0.00 97 ILE A CA 5
ATOM 8886 C C . ILE A 1 97 ? 3.436 7.651 -2.871 1.00 0.00 97 ILE A C 5
ATOM 8887 O O . ILE A 1 97 ? 4.202 8.613 -2.826 1.00 0.00 97 ILE A O 5
ATOM 8902 N N . VAL A 1 98 ? 3.387 6.687 -1.962 1.00 0.00 98 VAL A N 5
ATOM 8903 C CA . VAL A 1 98 ? 4.267 6.704 -0.807 1.00 0.00 98 VAL A CA 5
ATOM 8904 C C . VAL A 1 98 ? 5.499 5.842 -1.097 1.00 0.00 98 VAL A C 5
ATOM 8905 O O . VAL A 1 98 ? 5.374 4.659 -1.404 1.00 0.00 98 VAL A O 5
ATOM 8918 N N . HIS A 1 99 ? 6.660 6.472 -0.988 1.00 0.00 99 HIS A N 5
ATOM 8919 C CA . HIS A 1 99 ? 7.913 5.778 -1.235 1.00 0.00 99 HIS A CA 5
ATOM 8920 C C . HIS A 1 99 ? 8.360 5.058 0.039 1.00 0.00 99 HIS A C 5
ATOM 8921 O O . HIS A 1 99 ? 7.731 5.194 1.086 1.00 0.00 99 HIS A O 5
ATOM 8934 N N . ARG A 1 100 ? 9.443 4.308 -0.094 1.00 0.00 100 ARG A N 5
ATOM 8935 C CA . ARG A 1 100 ? 9.984 3.565 1.033 1.00 0.00 100 ARG A CA 5
ATOM 8936 C C . ARG A 1 100 ? 11.514 3.584 0.997 1.00 0.00 100 ARG A C 5
ATOM 8937 O O . ARG A 1 100 ? 12.129 2.826 0.249 1.00 0.00 100 ARG A O 5
ATOM 8954 N N . VAL A 1 101 ? 12.082 4.457 1.815 1.00 0.00 101 VAL A N 5
ATOM 8955 C CA . VAL A 1 101 ? 13.528 4.583 1.887 1.00 0.00 101 VAL A CA 5
ATOM 8956 C C . VAL A 1 101 ? 14.025 3.968 3.197 1.00 0.00 101 VAL A C 5
ATOM 8957 O O . VAL A 1 101 ? 13.316 3.982 4.201 1.00 0.00 101 VAL A O 5
ATOM 8970 N N . VAL A 1 102 ? 15.241 3.445 3.143 1.00 0.00 102 VAL A N 5
ATOM 8971 C CA . VAL A 1 102 ? 15.841 2.826 4.313 1.00 0.00 102 VAL A CA 5
ATOM 8972 C C . VAL A 1 102 ? 17.180 3.503 4.612 1.00 0.00 102 VAL A C 5
ATOM 8973 O O . VAL A 1 102 ? 18.228 3.041 4.163 1.00 0.00 102 VAL A O 5
ATOM 8986 N N . LYS A 1 103 ? 17.102 4.589 5.367 1.00 0.00 103 LYS A N 5
ATOM 8987 C CA . LYS A 1 103 ? 18.295 5.336 5.731 1.00 0.00 103 LYS A CA 5
ATOM 8988 C C . LYS A 1 103 ? 17.902 6.505 6.636 1.00 0.00 103 LYS A C 5
ATOM 8989 O O . LYS A 1 103 ? 18.626 6.839 7.574 1.00 0.00 103 LYS A O 5
ATOM 9003 N N . SER A 1 104 ? 16.759 7.097 6.323 1.00 0.00 104 SER A N 5
ATOM 9004 C CA . SER A 1 104 ? 16.262 8.223 7.095 1.00 0.00 104 SER A CA 5
ATOM 9005 C C . SER A 1 104 ? 14.774 8.034 7.398 1.00 0.00 104 SER A C 5
ATOM 9006 O O . SER A 1 104 ? 14.163 7.069 6.944 1.00 0.00 104 SER A O 5
ATOM 9013 N N . ASP A 1 105 ? 14.235 8.972 8.163 1.00 0.00 105 ASP A N 5
ATOM 9014 C CA . ASP A 1 105 ? 12.831 8.921 8.532 1.00 0.00 105 ASP A CA 5
ATOM 9015 C C . ASP A 1 105 ? 12.052 9.940 7.699 1.00 0.00 105 ASP A C 5
ATOM 9016 O O . ASP A 1 105 ? 12.487 11.081 7.542 1.00 0.00 105 ASP A O 5
ATOM 9025 N N . PHE A 1 106 ? 10.915 9.495 7.187 1.00 0.00 106 PHE A N 5
ATOM 9026 C CA . PHE A 1 106 ? 10.072 10.354 6.374 1.00 0.00 106 PHE A CA 5
ATOM 9027 C C . PHE A 1 106 ? 8.597 9.976 6.522 1.00 0.00 106 PHE A C 5
ATOM 9028 O O . PHE A 1 106 ? 8.251 8.796 6.509 1.00 0.00 106 PHE A O 5
ATOM 9044 N N . GLU A 1 107 ? 7.767 10.999 6.662 1.00 0.00 107 GLU A N 5
ATOM 9045 C CA . GLU A 1 107 ? 6.338 10.788 6.814 1.00 0.00 107 GLU A CA 5
ATOM 9046 C C . GLU A 1 107 ? 5.614 11.095 5.502 1.00 0.00 107 GLU A C 5
ATOM 9047 O O . GLU A 1 107 ? 6.027 11.978 4.753 1.00 0.00 107 GLU A O 5
ATOM 9058 N N . ILE A 1 108 ? 4.546 10.348 5.264 1.00 0.00 108 ILE A N 5
ATOM 9059 C CA . ILE A 1 108 ? 3.761 10.529 4.054 1.00 0.00 108 ILE A CA 5
ATOM 9060 C C . ILE A 1 108 ? 2.273 10.436 4.399 1.00 0.00 108 ILE A C 5
ATOM 9061 O O . ILE A 1 108 ? 1.878 9.639 5.249 1.00 0.00 108 ILE A O 5
ATOM 9076 N N . GLY A 1 109 ? 1.488 11.261 3.722 1.00 0.00 109 GLY A N 5
ATOM 9077 C CA . GLY A 1 109 ? 0.053 11.281 3.945 1.00 0.00 109 GLY A CA 5
ATOM 9078 C C . GLY A 1 109 ? -0.692 11.734 2.687 1.00 0.00 109 GLY A C 5
ATOM 9079 O O . GLY A 1 109 ? -0.093 12.311 1.780 1.00 0.00 109 GLY A O 5
ATOM 9083 N N . VAL A 1 110 ? -1.986 11.454 2.672 1.00 0.00 110 VAL A N 5
ATOM 9084 C CA . VAL A 1 110 ? -2.819 11.825 1.541 1.00 0.00 110 VAL A CA 5
ATOM 9085 C C . VAL A 1 110 ? -4.263 12.012 2.014 1.00 0.00 110 VAL A C 5
ATOM 9086 O O . VAL A 1 110 ? -4.632 11.542 3.089 1.00 0.00 110 VAL A O 5
ATOM 9099 N N . THR A 1 111 ? -5.039 12.697 1.188 1.00 0.00 111 THR A N 5
ATOM 9100 C CA . THR A 1 111 ? -6.433 12.951 1.509 1.00 0.00 111 THR A CA 5
ATOM 9101 C C . THR A 1 111 ? -7.349 12.199 0.541 1.00 0.00 111 THR A C 5
ATOM 9102 O O . THR A 1 111 ? -8.487 11.878 0.881 1.00 0.00 111 THR A O 5
ATOM 9113 N N . ARG A 1 112 ? -6.817 11.938 -0.644 1.00 0.00 112 ARG A N 5
ATOM 9114 C CA . ARG A 1 112 ? -7.572 11.228 -1.663 1.00 0.00 112 ARG A CA 5
ATOM 9115 C C . ARG A 1 112 ? -6.636 10.369 -2.516 1.00 0.00 112 ARG A C 5
ATOM 9116 O O . ARG A 1 112 ? -6.871 9.175 -2.690 1.00 0.00 112 ARG A O 5
ATOM 9133 N N . ASP A 1 113 ? -5.595 11.012 -3.025 1.00 0.00 113 ASP A N 5
ATOM 9134 C CA . ASP A 1 113 ? -4.622 10.322 -3.855 1.00 0.00 113 ASP A CA 5
ATOM 9135 C C . ASP A 1 113 ? -3.800 11.352 -4.631 1.00 0.00 113 ASP A C 5
ATOM 9136 O O . ASP A 1 113 ? -2.653 11.092 -4.990 1.00 0.00 113 ASP A O 5
ATOM 9145 N N . GLY A 1 114 ? -4.418 12.499 -4.868 1.00 0.00 114 GLY A N 5
ATOM 9146 C CA . GLY A 1 114 ? -3.756 13.569 -5.596 1.00 0.00 114 GLY A CA 5
ATOM 9147 C C . GLY A 1 114 ? -2.752 14.300 -4.703 1.00 0.00 114 GLY A C 5
ATOM 9148 O O . GLY A 1 114 ? -1.543 14.129 -4.855 1.00 0.00 114 GLY A O 5
ATOM 9152 N N . GLU A 1 115 ? -3.289 15.098 -3.791 1.00 0.00 115 GLU A N 5
ATOM 9153 C CA . GLU A 1 115 ? -2.454 15.855 -2.875 1.00 0.00 115 GLU A CA 5
ATOM 9154 C C . GLU A 1 115 ? -1.955 14.954 -1.744 1.00 0.00 115 GLU A C 5
ATOM 9155 O O . GLU A 1 115 ? -2.718 14.160 -1.195 1.00 0.00 115 GLU A O 5
ATOM 9166 N N . ILE A 1 116 ? -0.677 15.106 -1.428 1.00 0.00 116 ILE A N 5
ATOM 9167 C CA . ILE A 1 116 ? -0.067 14.316 -0.373 1.00 0.00 116 ILE A CA 5
ATOM 9168 C C . ILE A 1 116 ? 0.709 15.241 0.568 1.00 0.00 116 ILE A C 5
ATOM 9169 O O . ILE A 1 116 ? 0.873 16.426 0.283 1.00 0.00 116 ILE A O 5
ATOM 9184 N N . ILE A 1 117 ? 1.165 14.663 1.670 1.00 0.00 117 ILE A N 5
ATOM 9185 C CA . ILE A 1 117 ? 1.919 15.421 2.654 1.00 0.00 117 ILE A CA 5
ATOM 9186 C C . ILE A 1 117 ? 3.165 14.627 3.057 1.00 0.00 117 ILE A C 5
ATOM 9187 O O . ILE A 1 117 ? 3.136 13.398 3.096 1.00 0.00 117 ILE A O 5
ATOM 9202 N N . VAL A 1 118 ? 4.227 15.363 3.348 1.00 0.00 118 VAL A N 5
ATOM 9203 C CA . VAL A 1 118 ? 5.479 14.743 3.748 1.00 0.00 118 VAL A CA 5
ATOM 9204 C C . VAL A 1 118 ? 6.064 15.507 4.938 1.00 0.00 118 VAL A C 5
ATOM 9205 O O . VAL A 1 118 ? 5.796 16.695 5.110 1.00 0.00 118 VAL A O 5
ATOM 9218 N N . ASP A 1 119 ? 6.851 14.792 5.729 1.00 0.00 119 ASP A N 5
ATOM 9219 C CA . ASP A 1 119 ? 7.475 15.387 6.898 1.00 0.00 119 ASP A CA 5
ATOM 9220 C C . ASP A 1 119 ? 8.437 14.376 7.528 1.00 0.00 119 ASP A C 5
ATOM 9221 O O . ASP A 1 119 ? 8.031 13.274 7.894 1.00 0.00 119 ASP A O 5
ATOM 9230 N N . LEU A 1 120 ? 9.691 14.788 7.636 1.00 0.00 120 LEU A N 5
ATOM 9231 C CA . LEU A 1 120 ? 10.712 13.933 8.215 1.00 0.00 120 LEU A CA 5
ATOM 9232 C C . LEU A 1 120 ? 10.653 14.035 9.741 1.00 0.00 120 LEU A C 5
ATOM 9233 O O . LEU A 1 120 ? 11.671 14.264 10.392 1.00 0.00 120 LEU A O 5
ATOM 9248 N N . ASN A 1 121 ? 9.449 13.861 10.267 1.00 0.00 121 ASN A N 5
ATOM 9249 C CA . ASN A 1 121 ? 9.243 13.931 11.703 1.00 0.00 121 ASN A CA 5
ATOM 9250 C C . ASN A 1 121 ? 9.729 15.286 12.218 1.00 0.00 121 ASN A C 5
ATOM 9251 O O . ASN A 1 121 ? 10.727 15.818 11.732 1.00 0.00 121 ASN A O 5
ATOM 9261 N N . SER A 1 122 ? 9.002 15.808 13.196 1.00 0.00 122 SER A N 5
ATOM 9262 C CA . SER A 1 122 ? 9.347 17.092 13.782 1.00 0.00 122 SER A CA 5
ATOM 9263 C C . SER A 1 122 ? 10.423 16.906 14.854 1.00 0.00 122 SER A C 5
ATOM 9264 O O . SER A 1 122 ? 10.706 17.825 15.620 1.00 0.00 122 SER A O 5
ATOM 9271 N N . MET A 1 1 ? 12.354 -0.629 -16.972 1.00 0.00 1 MET A N 6
ATOM 9272 C CA . MET A 1 1 ? 11.922 0.388 -16.029 1.00 0.00 1 MET A CA 6
ATOM 9273 C C . MET A 1 1 ? 12.471 0.106 -14.629 1.00 0.00 1 MET A C 6
ATOM 9274 O O . MET A 1 1 ? 13.514 0.637 -14.249 1.00 0.00 1 MET A O 6
ATOM 9286 N N . ARG A 1 2 ? 11.744 -0.728 -13.900 1.00 0.00 2 ARG A N 6
ATOM 9287 C CA . ARG A 1 2 ? 12.146 -1.086 -12.550 1.00 0.00 2 ARG A CA 6
ATOM 9288 C C . ARG A 1 2 ? 11.288 -2.242 -12.031 1.00 0.00 2 ARG A C 6
ATOM 9289 O O . ARG A 1 2 ? 10.061 -2.159 -12.031 1.00 0.00 2 ARG A O 6
ATOM 9306 N N . GLU A 1 3 ? 11.968 -3.295 -11.601 1.00 0.00 3 GLU A N 6
ATOM 9307 C CA . GLU A 1 3 ? 11.285 -4.466 -11.080 1.00 0.00 3 GLU A CA 6
ATOM 9308 C C . GLU A 1 3 ? 11.100 -4.344 -9.566 1.00 0.00 3 GLU A C 6
ATOM 9309 O O . GLU A 1 3 ? 12.061 -4.101 -8.837 1.00 0.00 3 GLU A O 6
ATOM 9320 N N . ARG A 1 4 ? 9.859 -4.518 -9.137 1.00 0.00 4 ARG A N 6
ATOM 9321 C CA . ARG A 1 4 ? 9.536 -4.431 -7.723 1.00 0.00 4 ARG A CA 6
ATOM 9322 C C . ARG A 1 4 ? 8.027 -4.563 -7.514 1.00 0.00 4 ARG A C 6
ATOM 9323 O O . ARG A 1 4 ? 7.255 -4.494 -8.470 1.00 0.00 4 ARG A O 6
ATOM 9340 N N . GLY A 1 5 ? 7.649 -4.753 -6.259 1.00 0.00 5 GLY A N 6
ATOM 9341 C CA . GLY A 1 5 ? 6.245 -4.896 -5.911 1.00 0.00 5 GLY A CA 6
ATOM 9342 C C . GLY A 1 5 ? 6.033 -6.070 -4.954 1.00 0.00 5 GLY A C 6
ATOM 9343 O O . GLY A 1 5 ? 6.877 -6.339 -4.099 1.00 0.00 5 GLY A O 6
ATOM 9347 N N . TRP A 1 6 ? 4.903 -6.738 -5.129 1.00 0.00 6 TRP A N 6
ATOM 9348 C CA . TRP A 1 6 ? 4.570 -7.878 -4.291 1.00 0.00 6 TRP A CA 6
ATOM 9349 C C . TRP A 1 6 ? 4.907 -9.152 -5.069 1.00 0.00 6 TRP A C 6
ATOM 9350 O O . TRP A 1 6 ? 4.090 -10.067 -5.152 1.00 0.00 6 TRP A O 6
ATOM 9370 N N . SER A 1 7 ? 6.112 -9.169 -5.619 1.00 0.00 7 SER A N 6
ATOM 9371 C CA . SER A 1 7 ? 6.567 -10.316 -6.388 1.00 0.00 7 SER A CA 6
ATOM 9372 C C . SER A 1 7 ? 7.133 -11.384 -5.449 1.00 0.00 7 SER A C 6
ATOM 9373 O O . SER A 1 7 ? 6.836 -12.568 -5.600 1.00 0.00 7 SER A O 6
ATOM 9380 N N . GLN A 1 8 ? 7.939 -10.927 -4.502 1.00 0.00 8 GLN A N 6
ATOM 9381 C CA . GLN A 1 8 ? 8.548 -11.829 -3.540 1.00 0.00 8 GLN A CA 6
ATOM 9382 C C . GLN A 1 8 ? 9.493 -11.058 -2.615 1.00 0.00 8 GLN A C 6
ATOM 9383 O O . GLN A 1 8 ? 10.700 -11.294 -2.619 1.00 0.00 8 GLN A O 6
ATOM 9395 N N . LYS A 1 9 ? 8.909 -10.152 -1.846 1.00 0.00 9 LYS A N 6
ATOM 9396 C CA . LYS A 1 9 ? 9.684 -9.345 -0.918 1.00 0.00 9 LYS A CA 6
ATOM 9397 C C . LYS A 1 9 ? 9.940 -10.148 0.359 1.00 0.00 9 LYS A C 6
ATOM 9398 O O . LYS A 1 9 ? 11.043 -10.648 0.572 1.00 0.00 9 LYS A O 6
ATOM 9412 N N . LYS A 1 10 ? 8.900 -10.248 1.175 1.00 0.00 10 LYS A N 6
ATOM 9413 C CA . LYS A 1 10 ? 8.999 -10.982 2.425 1.00 0.00 10 LYS A CA 6
ATOM 9414 C C . LYS A 1 10 ? 7.598 -11.398 2.879 1.00 0.00 10 LYS A C 6
ATOM 9415 O O . LYS A 1 10 ? 7.203 -12.550 2.709 1.00 0.00 10 LYS A O 6
ATOM 9429 N N . ILE A 1 11 ? 6.885 -10.436 3.448 1.00 0.00 11 ILE A N 6
ATOM 9430 C CA . ILE A 1 11 ? 5.537 -10.688 3.927 1.00 0.00 11 ILE A CA 6
ATOM 9431 C C . ILE A 1 11 ? 4.624 -10.985 2.736 1.00 0.00 11 ILE A C 6
ATOM 9432 O O . ILE A 1 11 ? 3.463 -11.352 2.915 1.00 0.00 11 ILE A O 6
ATOM 9447 N N . ALA A 1 12 ? 5.182 -10.813 1.547 1.00 0.00 12 ALA A N 6
ATOM 9448 C CA . ALA A 1 12 ? 4.432 -11.057 0.326 1.00 0.00 12 ALA A CA 6
ATOM 9449 C C . ALA A 1 12 ? 3.547 -12.291 0.514 1.00 0.00 12 ALA A C 6
ATOM 9450 O O . ALA A 1 12 ? 2.417 -12.328 0.031 1.00 0.00 12 ALA A O 6
ATOM 9457 N N . ARG A 1 13 ? 4.096 -13.271 1.217 1.00 0.00 13 ARG A N 6
ATOM 9458 C CA . ARG A 1 13 ? 3.371 -14.504 1.475 1.00 0.00 13 ARG A CA 6
ATOM 9459 C C . ARG A 1 13 ? 2.048 -14.203 2.184 1.00 0.00 13 ARG A C 6
ATOM 9460 O O . ARG A 1 13 ? 0.986 -14.621 1.725 1.00 0.00 13 ARG A O 6
ATOM 9477 N N . GLU A 1 14 ? 2.156 -13.481 3.289 1.00 0.00 14 GLU A N 6
ATOM 9478 C CA . GLU A 1 14 ? 0.983 -13.120 4.065 1.00 0.00 14 GLU A CA 6
ATOM 9479 C C . GLU A 1 14 ? 0.011 -12.304 3.209 1.00 0.00 14 GLU A C 6
ATOM 9480 O O . GLU A 1 14 ? -1.200 -12.357 3.418 1.00 0.00 14 GLU A O 6
ATOM 9491 N N . LEU A 1 15 ? 0.579 -11.569 2.265 1.00 0.00 15 LEU A N 6
ATOM 9492 C CA . LEU A 1 15 ? -0.222 -10.743 1.377 1.00 0.00 15 LEU A CA 6
ATOM 9493 C C . LEU A 1 15 ? -1.010 -11.643 0.423 1.00 0.00 15 LEU A C 6
ATOM 9494 O O . LEU A 1 15 ? -2.221 -11.483 0.271 1.00 0.00 15 LEU A O 6
ATOM 9509 N N . LYS A 1 16 ? -0.291 -12.570 -0.194 1.00 0.00 16 LYS A N 6
ATOM 9510 C CA . LYS A 1 16 ? -0.908 -13.495 -1.129 1.00 0.00 16 LYS A CA 6
ATOM 9511 C C . LYS A 1 16 ? -2.075 -14.208 -0.440 1.00 0.00 16 LYS A C 6
ATOM 9512 O O . LYS A 1 16 ? -3.085 -14.508 -1.074 1.00 0.00 16 LYS A O 6
ATOM 9526 N N . THR A 1 17 ? -1.896 -14.458 0.849 1.00 0.00 17 THR A N 6
ATOM 9527 C CA . THR A 1 17 ? -2.920 -15.130 1.630 1.00 0.00 17 THR A CA 6
ATOM 9528 C C . THR A 1 17 ? -4.030 -14.147 2.012 1.00 0.00 17 THR A C 6
ATOM 9529 O O . THR A 1 17 ? -5.178 -14.544 2.199 1.00 0.00 17 THR A O 6
ATOM 9540 N N . THR A 1 18 ? -3.647 -12.883 2.115 1.00 0.00 18 THR A N 6
ATOM 9541 C CA . THR A 1 18 ? -4.595 -11.841 2.471 1.00 0.00 18 THR A CA 6
ATOM 9542 C C . THR A 1 18 ? -5.600 -11.626 1.337 1.00 0.00 18 THR A C 6
ATOM 9543 O O . THR A 1 18 ? -5.639 -12.399 0.382 1.00 0.00 18 THR A O 6
ATOM 9554 N N . ARG A 1 19 ? -6.391 -10.572 1.482 1.00 0.00 19 ARG A N 6
ATOM 9555 C CA . ARG A 1 19 ? -7.393 -10.246 0.484 1.00 0.00 19 ARG A CA 6
ATOM 9556 C C . ARG A 1 19 ? -8.676 -11.038 0.741 1.00 0.00 19 ARG A C 6
ATOM 9557 O O . ARG A 1 19 ? -8.655 -12.267 0.779 1.00 0.00 19 ARG A O 6
ATOM 9574 N N . GLN A 1 20 ? -9.765 -10.302 0.914 1.00 0.00 20 GLN A N 6
ATOM 9575 C CA . GLN A 1 20 ? -11.055 -10.920 1.167 1.00 0.00 20 GLN A CA 6
ATOM 9576 C C . GLN A 1 20 ? -12.102 -10.385 0.188 1.00 0.00 20 GLN A C 6
ATOM 9577 O O . GLN A 1 20 ? -13.134 -9.861 0.603 1.00 0.00 20 GLN A O 6
ATOM 9589 N N . ASN A 1 21 ? -11.799 -10.536 -1.094 1.00 0.00 21 ASN A N 6
ATOM 9590 C CA . ASN A 1 21 ? -12.701 -10.075 -2.135 1.00 0.00 21 ASN A CA 6
ATOM 9591 C C . ASN A 1 21 ? -12.664 -8.547 -2.195 1.00 0.00 21 ASN A C 6
ATOM 9592 O O . ASN A 1 21 ? -13.591 -7.919 -2.705 1.00 0.00 21 ASN A O 6
ATOM 9602 N N . VAL A 1 22 ? -11.584 -7.991 -1.667 1.00 0.00 22 VAL A N 6
ATOM 9603 C CA . VAL A 1 22 ? -11.414 -6.549 -1.654 1.00 0.00 22 VAL A CA 6
ATOM 9604 C C . VAL A 1 22 ? -10.624 -6.120 -2.893 1.00 0.00 22 VAL A C 6
ATOM 9605 O O . VAL A 1 22 ? -10.755 -6.725 -3.956 1.00 0.00 22 VAL A O 6
ATOM 9618 N N . SER A 1 23 ? -9.822 -5.082 -2.714 1.00 0.00 23 SER A N 6
ATOM 9619 C CA . SER A 1 23 ? -9.010 -4.567 -3.804 1.00 0.00 23 SER A CA 6
ATOM 9620 C C . SER A 1 23 ? -8.261 -5.713 -4.485 1.00 0.00 23 SER A C 6
ATOM 9621 O O . SER A 1 23 ? -8.452 -5.964 -5.675 1.00 0.00 23 SER A O 6
ATOM 9628 N N . ALA A 1 24 ? -7.423 -6.378 -3.703 1.00 0.00 24 ALA A N 6
ATOM 9629 C CA . ALA A 1 24 ? -6.644 -7.492 -4.217 1.00 0.00 24 ALA A CA 6
ATOM 9630 C C . ALA A 1 24 ? -6.197 -7.180 -5.647 1.00 0.00 24 ALA A C 6
ATOM 9631 O O . ALA A 1 24 ? -6.469 -7.950 -6.567 1.00 0.00 24 ALA A O 6
ATOM 9638 N N . ILE A 1 25 ? -5.521 -6.049 -5.788 1.00 0.00 25 ILE A N 6
ATOM 9639 C CA . ILE A 1 25 ? -5.034 -5.627 -7.089 1.00 0.00 25 ILE A CA 6
ATOM 9640 C C . ILE A 1 25 ? -4.244 -6.770 -7.731 1.00 0.00 25 ILE A C 6
ATOM 9641 O O . ILE A 1 25 ? -4.174 -6.872 -8.954 1.00 0.00 25 ILE A O 6
ATOM 9656 N N . GLU A 1 26 ? -3.669 -7.602 -6.874 1.00 0.00 26 GLU A N 6
ATOM 9657 C CA . GLU A 1 26 ? -2.887 -8.735 -7.342 1.00 0.00 26 GLU A CA 6
ATOM 9658 C C . GLU A 1 26 ? -3.807 -9.816 -7.910 1.00 0.00 26 GLU A C 6
ATOM 9659 O O . GLU A 1 26 ? -3.594 -10.297 -9.021 1.00 0.00 26 GLU A O 6
ATOM 9670 N N . ARG A 1 27 ? -4.812 -10.169 -7.120 1.00 0.00 27 ARG A N 6
ATOM 9671 C CA . ARG A 1 27 ? -5.765 -11.186 -7.530 1.00 0.00 27 ARG A CA 6
ATOM 9672 C C . ARG A 1 27 ? -6.491 -10.750 -8.804 1.00 0.00 27 ARG A C 6
ATOM 9673 O O . ARG A 1 27 ? -6.674 -11.547 -9.722 1.00 0.00 27 ARG A O 6
ATOM 9690 N N . LYS A 1 28 ? -6.884 -9.484 -8.819 1.00 0.00 28 LYS A N 6
ATOM 9691 C CA . LYS A 1 28 ? -7.586 -8.932 -9.965 1.00 0.00 28 LYS A CA 6
ATOM 9692 C C . LYS A 1 28 ? -6.664 -8.964 -11.186 1.00 0.00 28 LYS A C 6
ATOM 9693 O O . LYS A 1 28 ? -6.980 -9.603 -12.189 1.00 0.00 28 LYS A O 6
ATOM 9707 N N . ALA A 1 29 ? -5.545 -8.267 -11.060 1.00 0.00 29 ALA A N 6
ATOM 9708 C CA . ALA A 1 29 ? -4.576 -8.208 -12.141 1.00 0.00 29 ALA A CA 6
ATOM 9709 C C . ALA A 1 29 ? -4.315 -9.622 -12.665 1.00 0.00 29 ALA A C 6
ATOM 9710 O O . ALA A 1 29 ? -4.276 -9.842 -13.874 1.00 0.00 29 ALA A O 6
ATOM 9717 N N . MET A 1 30 ? -4.143 -10.543 -11.727 1.00 0.00 30 MET A N 6
ATOM 9718 C CA . MET A 1 30 ? -3.887 -11.929 -12.080 1.00 0.00 30 MET A CA 6
ATOM 9719 C C . MET A 1 30 ? -5.144 -12.592 -12.648 1.00 0.00 30 MET A C 6
ATOM 9720 O O . MET A 1 30 ? -5.057 -13.605 -13.340 1.00 0.00 30 MET A O 6
ATOM 9732 N N . GLU A 1 31 ? -6.283 -11.993 -12.334 1.00 0.00 31 GLU A N 6
ATOM 9733 C CA . GLU A 1 31 ? -7.556 -12.513 -12.804 1.00 0.00 31 GLU A CA 6
ATOM 9734 C C . GLU A 1 31 ? -7.803 -12.081 -14.251 1.00 0.00 31 GLU A C 6
ATOM 9735 O O . GLU A 1 31 ? -8.895 -11.627 -14.590 1.00 0.00 31 GLU A O 6
ATOM 9746 N N . ASN A 1 32 ? -6.770 -12.238 -15.066 1.00 0.00 32 ASN A N 6
ATOM 9747 C CA . ASN A 1 32 ? -6.862 -11.871 -16.469 1.00 0.00 32 ASN A CA 6
ATOM 9748 C C . ASN A 1 32 ? -7.502 -10.487 -16.589 1.00 0.00 32 ASN A C 6
ATOM 9749 O O . ASN A 1 32 ? -8.227 -10.215 -17.544 1.00 0.00 32 ASN A O 6
ATOM 9759 N N . ILE A 1 33 ? -7.209 -9.647 -15.606 1.00 0.00 33 ILE A N 6
ATOM 9760 C CA . ILE A 1 33 ? -7.747 -8.298 -15.589 1.00 0.00 33 ILE A CA 6
ATOM 9761 C C . ILE A 1 33 ? -7.490 -7.635 -16.943 1.00 0.00 33 ILE A C 6
ATOM 9762 O O . ILE A 1 33 ? -6.352 -7.586 -17.409 1.00 0.00 33 ILE A O 6
ATOM 9777 N N . GLU A 1 34 ? -8.566 -7.140 -17.538 1.00 0.00 34 GLU A N 6
ATOM 9778 C CA . GLU A 1 34 ? -8.472 -6.482 -18.829 1.00 0.00 34 GLU A CA 6
ATOM 9779 C C . GLU A 1 34 ? -9.844 -5.960 -19.261 1.00 0.00 34 GLU A C 6
ATOM 9780 O O . GLU A 1 34 ? -9.946 -4.889 -19.856 1.00 0.00 34 GLU A O 6
ATOM 9791 N N . LYS A 1 35 ? -10.865 -6.743 -18.945 1.00 0.00 35 LYS A N 6
ATOM 9792 C CA . LYS A 1 35 ? -12.227 -6.374 -19.292 1.00 0.00 35 LYS A CA 6
ATOM 9793 C C . LYS A 1 35 ? -13.083 -6.346 -18.024 1.00 0.00 35 LYS A C 6
ATOM 9794 O O . LYS A 1 35 ? -14.219 -6.817 -18.027 1.00 0.00 35 LYS A O 6
ATOM 9808 N N . SER A 1 36 ? -12.504 -5.791 -16.969 1.00 0.00 36 SER A N 6
ATOM 9809 C CA . SER A 1 36 ? -13.200 -5.696 -15.697 1.00 0.00 36 SER A CA 6
ATOM 9810 C C . SER A 1 36 ? -12.893 -4.352 -15.032 1.00 0.00 36 SER A C 6
ATOM 9811 O O . SER A 1 36 ? -13.584 -3.364 -15.273 1.00 0.00 36 SER A O 6
ATOM 9818 N N . ARG A 1 37 ? -11.855 -4.360 -14.208 1.00 0.00 37 ARG A N 6
ATOM 9819 C CA . ARG A 1 37 ? -11.449 -3.155 -13.506 1.00 0.00 37 ARG A CA 6
ATOM 9820 C C . ARG A 1 37 ? -12.652 -2.514 -12.811 1.00 0.00 37 ARG A C 6
ATOM 9821 O O . ARG A 1 37 ? -13.669 -3.170 -12.591 1.00 0.00 37 ARG A O 6
ATOM 9838 N N . ASN A 1 38 ? -12.495 -1.239 -12.483 1.00 0.00 38 ASN A N 6
ATOM 9839 C CA . ASN A 1 38 ? -13.556 -0.503 -11.817 1.00 0.00 38 ASN A CA 6
ATOM 9840 C C . ASN A 1 38 ? -13.512 -0.798 -10.316 1.00 0.00 38 ASN A C 6
ATOM 9841 O O . ASN A 1 38 ? -14.315 -0.266 -9.551 1.00 0.00 38 ASN A O 6
ATOM 9851 N N . THR A 1 39 ? -12.564 -1.644 -9.940 1.00 0.00 39 THR A N 6
ATOM 9852 C CA . THR A 1 39 ? -12.404 -2.016 -8.544 1.00 0.00 39 THR A CA 6
ATOM 9853 C C . THR A 1 39 ? -11.738 -0.881 -7.763 1.00 0.00 39 THR A C 6
ATOM 9854 O O . THR A 1 39 ? -12.418 -0.001 -7.238 1.00 0.00 39 THR A O 6
ATOM 9865 N N . LEU A 1 40 ? -10.415 -0.938 -7.711 1.00 0.00 40 LEU A N 6
ATOM 9866 C CA . LEU A 1 40 ? -9.649 0.073 -7.003 1.00 0.00 40 LEU A CA 6
ATOM 9867 C C . LEU A 1 40 ? -10.209 1.457 -7.338 1.00 0.00 40 LEU A C 6
ATOM 9868 O O . LEU A 1 40 ? -10.112 2.382 -6.531 1.00 0.00 40 LEU A O 6
ATOM 9883 N N . ASP A 1 41 ? -10.782 1.557 -8.528 1.00 0.00 41 ASP A N 6
ATOM 9884 C CA . ASP A 1 41 ? -11.358 2.812 -8.979 1.00 0.00 41 ASP A CA 6
ATOM 9885 C C . ASP A 1 41 ? -12.575 3.151 -8.115 1.00 0.00 41 ASP A C 6
ATOM 9886 O O . ASP A 1 41 ? -12.629 4.215 -7.501 1.00 0.00 41 ASP A O 6
ATOM 9895 N N . PHE A 1 42 ? -13.521 2.223 -8.095 1.00 0.00 42 PHE A N 6
ATOM 9896 C CA . PHE A 1 42 ? -14.735 2.410 -7.317 1.00 0.00 42 PHE A CA 6
ATOM 9897 C C . PHE A 1 42 ? -14.406 2.758 -5.863 1.00 0.00 42 PHE A C 6
ATOM 9898 O O . PHE A 1 42 ? -15.149 3.491 -5.213 1.00 0.00 42 PHE A O 6
ATOM 9914 N N . VAL A 1 43 ? -13.290 2.216 -5.396 1.00 0.00 43 VAL A N 6
ATOM 9915 C CA . VAL A 1 43 ? -12.853 2.461 -4.033 1.00 0.00 43 VAL A CA 6
ATOM 9916 C C . VAL A 1 43 ? -12.141 3.813 -3.964 1.00 0.00 43 VAL A C 6
ATOM 9917 O O . VAL A 1 43 ? -12.133 4.462 -2.919 1.00 0.00 43 VAL A O 6
ATOM 9930 N N . LYS A 1 44 ? -11.561 4.197 -5.091 1.00 0.00 44 LYS A N 6
ATOM 9931 C CA . LYS A 1 44 ? -10.847 5.461 -5.172 1.00 0.00 44 LYS A CA 6
ATOM 9932 C C . LYS A 1 44 ? -11.843 6.614 -5.030 1.00 0.00 44 LYS A C 6
ATOM 9933 O O . LYS A 1 44 ? -11.522 7.649 -4.448 1.00 0.00 44 LYS A O 6
ATOM 9947 N N . SER A 1 45 ? -13.033 6.396 -5.572 1.00 0.00 45 SER A N 6
ATOM 9948 C CA . SER A 1 45 ? -14.077 7.404 -5.512 1.00 0.00 45 SER A CA 6
ATOM 9949 C C . SER A 1 45 ? -14.361 7.780 -4.057 1.00 0.00 45 SER A C 6
ATOM 9950 O O . SER A 1 45 ? -14.528 8.956 -3.736 1.00 0.00 45 SER A O 6
ATOM 9957 N N . LEU A 1 46 ? -14.407 6.759 -3.213 1.00 0.00 46 LEU A N 6
ATOM 9958 C CA . LEU A 1 46 ? -14.666 6.967 -1.799 1.00 0.00 46 LEU A CA 6
ATOM 9959 C C . LEU A 1 46 ? -13.953 8.238 -1.335 1.00 0.00 46 LEU A C 6
ATOM 9960 O O . LEU A 1 46 ? -14.557 9.096 -0.694 1.00 0.00 46 LEU A O 6
ATOM 9975 N N . LYS A 1 47 ? -12.675 8.320 -1.679 1.00 0.00 47 LYS A N 6
ATOM 9976 C CA . LYS A 1 47 ? -11.872 9.472 -1.306 1.00 0.00 47 LYS A CA 6
ATOM 9977 C C . LYS A 1 47 ? -11.679 9.484 0.212 1.00 0.00 47 LYS A C 6
ATOM 9978 O O . LYS A 1 47 ? -12.117 10.413 0.890 1.00 0.00 47 LYS A O 6
ATOM 9992 N N . SER A 1 48 ? -11.023 8.442 0.701 1.00 0.00 48 SER A N 6
ATOM 9993 C CA . SER A 1 48 ? -10.767 8.321 2.127 1.00 0.00 48 SER A CA 6
ATOM 9994 C C . SER A 1 48 ? -9.324 8.727 2.436 1.00 0.00 48 SER A C 6
ATOM 9995 O O . SER A 1 48 ? -8.391 8.248 1.793 1.00 0.00 48 SER A O 6
ATOM 10002 N N . PRO A 1 49 ? -9.183 9.627 3.445 1.00 0.00 49 PRO A N 6
ATOM 10003 C CA . PRO A 1 49 ? -7.871 10.101 3.847 1.00 0.00 49 PRO A CA 6
ATOM 10004 C C . PRO A 1 49 ? -7.124 9.033 4.648 1.00 0.00 49 PRO A C 6
ATOM 10005 O O . PRO A 1 49 ? -7.742 8.208 5.318 1.00 0.00 49 PRO A O 6
ATOM 10013 N N . VAL A 1 50 ? -5.803 9.084 4.553 1.00 0.00 50 VAL A N 6
ATOM 10014 C CA . VAL A 1 50 ? -4.964 8.132 5.261 1.00 0.00 50 VAL A CA 6
ATOM 10015 C C . VAL A 1 50 ? -3.607 8.773 5.555 1.00 0.00 50 VAL A C 6
ATOM 10016 O O . VAL A 1 50 ? -3.106 9.566 4.759 1.00 0.00 50 VAL A O 6
ATOM 10029 N N . ARG A 1 51 ? -3.051 8.408 6.700 1.00 0.00 51 ARG A N 6
ATOM 10030 C CA . ARG A 1 51 ? -1.761 8.938 7.110 1.00 0.00 51 ARG A CA 6
ATOM 10031 C C . ARG A 1 51 ? -0.920 7.841 7.765 1.00 0.00 51 ARG A C 6
ATOM 10032 O O . ARG A 1 51 ? -1.403 7.120 8.637 1.00 0.00 51 ARG A O 6
ATOM 10049 N N . ILE A 1 52 ? 0.324 7.748 7.318 1.00 0.00 52 ILE A N 6
ATOM 10050 C CA . ILE A 1 52 ? 1.238 6.750 7.849 1.00 0.00 52 ILE A CA 6
ATOM 10051 C C . ILE A 1 52 ? 2.673 7.269 7.738 1.00 0.00 52 ILE A C 6
ATOM 10052 O O . ILE A 1 52 ? 3.001 8.002 6.807 1.00 0.00 52 ILE A O 6
ATOM 10067 N N . LEU A 1 53 ? 3.490 6.866 8.700 1.00 0.00 53 LEU A N 6
ATOM 10068 C CA . LEU A 1 53 ? 4.882 7.280 8.721 1.00 0.00 53 LEU A CA 6
ATOM 10069 C C . LEU A 1 53 ? 5.745 6.188 8.083 1.00 0.00 53 LEU A C 6
ATOM 10070 O O . LEU A 1 53 ? 5.419 5.006 8.171 1.00 0.00 53 LEU A O 6
ATOM 10085 N N . CYS A 1 54 ? 6.827 6.626 7.457 1.00 0.00 54 CYS A N 6
ATOM 10086 C CA . CYS A 1 54 ? 7.738 5.700 6.805 1.00 0.00 54 CYS A CA 6
ATOM 10087 C C . CYS A 1 54 ? 9.064 5.713 7.568 1.00 0.00 54 CYS A C 6
ATOM 10088 O O . CYS A 1 54 ? 9.653 6.772 7.778 1.00 0.00 54 CYS A O 6
ATOM 10095 N N . ARG A 1 55 ? 9.496 4.524 7.962 1.00 0.00 55 ARG A N 6
ATOM 10096 C CA . ARG A 1 55 ? 10.740 4.385 8.698 1.00 0.00 55 ARG A CA 6
ATOM 10097 C C . ARG A 1 55 ? 11.771 3.628 7.859 1.00 0.00 55 ARG A C 6
ATOM 10098 O O . ARG A 1 55 ? 11.532 3.338 6.688 1.00 0.00 55 ARG A O 6
ATOM 10115 N N . ARG A 1 56 ? 12.897 3.329 8.490 1.00 0.00 56 ARG A N 6
ATOM 10116 C CA . ARG A 1 56 ? 13.965 2.611 7.816 1.00 0.00 56 ARG A CA 6
ATOM 10117 C C . ARG A 1 56 ? 13.422 1.334 7.172 1.00 0.00 56 ARG A C 6
ATOM 10118 O O . ARG A 1 56 ? 12.779 0.524 7.837 1.00 0.00 56 ARG A O 6
ATOM 10135 N N . GLY A 1 57 ? 13.703 1.194 5.885 1.00 0.00 57 GLY A N 6
ATOM 10136 C CA . GLY A 1 57 ? 13.250 0.029 5.143 1.00 0.00 57 GLY A CA 6
ATOM 10137 C C . GLY A 1 57 ? 13.551 -1.260 5.910 1.00 0.00 57 GLY A C 6
ATOM 10138 O O . GLY A 1 57 ? 12.878 -2.273 5.718 1.00 0.00 57 GLY A O 6
ATOM 10142 N N . ASP A 1 58 ? 14.561 -1.181 6.763 1.00 0.00 58 ASP A N 6
ATOM 10143 C CA . ASP A 1 58 ? 14.959 -2.330 7.561 1.00 0.00 58 ASP A CA 6
ATOM 10144 C C . ASP A 1 58 ? 13.809 -2.724 8.489 1.00 0.00 58 ASP A C 6
ATOM 10145 O O . ASP A 1 58 ? 13.597 -3.906 8.754 1.00 0.00 58 ASP A O 6
ATOM 10154 N N . THR A 1 59 ? 13.094 -1.711 8.957 1.00 0.00 59 THR A N 6
ATOM 10155 C CA . THR A 1 59 ? 11.971 -1.936 9.850 1.00 0.00 59 THR A CA 6
ATOM 10156 C C . THR A 1 59 ? 10.653 -1.867 9.076 1.00 0.00 59 THR A C 6
ATOM 10157 O O . THR A 1 59 ? 9.577 -1.877 9.673 1.00 0.00 59 THR A O 6
ATOM 10168 N N . LEU A 1 60 ? 10.779 -1.799 7.759 1.00 0.00 60 LEU A N 6
ATOM 10169 C CA . LEU A 1 60 ? 9.612 -1.728 6.898 1.00 0.00 60 LEU A CA 6
ATOM 10170 C C . LEU A 1 60 ? 8.631 -2.837 7.284 1.00 0.00 60 LEU A C 6
ATOM 10171 O O . LEU A 1 60 ? 7.420 -2.618 7.310 1.00 0.00 60 LEU A O 6
ATOM 10186 N N . ASP A 1 61 ? 9.189 -4.003 7.574 1.00 0.00 61 ASP A N 6
ATOM 10187 C CA . ASP A 1 61 ? 8.378 -5.146 7.958 1.00 0.00 61 ASP A CA 6
ATOM 10188 C C . ASP A 1 61 ? 7.552 -4.788 9.196 1.00 0.00 61 ASP A C 6
ATOM 10189 O O . ASP A 1 61 ? 6.342 -5.005 9.223 1.00 0.00 61 ASP A O 6
ATOM 10198 N N . GLU A 1 62 ? 8.240 -4.245 10.190 1.00 0.00 62 GLU A N 6
ATOM 10199 C CA . GLU A 1 62 ? 7.586 -3.856 11.427 1.00 0.00 62 GLU A CA 6
ATOM 10200 C C . GLU A 1 62 ? 6.731 -2.606 11.204 1.00 0.00 62 GLU A C 6
ATOM 10201 O O . GLU A 1 62 ? 5.618 -2.511 11.719 1.00 0.00 62 GLU A O 6
ATOM 10212 N N . ILE A 1 63 ? 7.285 -1.679 10.438 1.00 0.00 63 ILE A N 6
ATOM 10213 C CA . ILE A 1 63 ? 6.588 -0.438 10.141 1.00 0.00 63 ILE A CA 6
ATOM 10214 C C . ILE A 1 63 ? 5.218 -0.761 9.539 1.00 0.00 63 ILE A C 6
ATOM 10215 O O . ILE A 1 63 ? 4.262 -0.011 9.731 1.00 0.00 63 ILE A O 6
ATOM 10230 N N . ILE A 1 64 ? 5.169 -1.875 8.825 1.00 0.00 64 ILE A N 6
ATOM 10231 C CA . ILE A 1 64 ? 3.931 -2.305 8.195 1.00 0.00 64 ILE A CA 6
ATOM 10232 C C . ILE A 1 64 ? 2.888 -2.594 9.275 1.00 0.00 64 ILE A C 6
ATOM 10233 O O . ILE A 1 64 ? 1.733 -2.188 9.152 1.00 0.00 64 ILE A O 6
ATOM 10248 N N . LYS A 1 65 ? 3.331 -3.294 10.309 1.00 0.00 65 LYS A N 6
ATOM 10249 C CA . LYS A 1 65 ? 2.449 -3.643 11.410 1.00 0.00 65 LYS A CA 6
ATOM 10250 C C . LYS A 1 65 ? 1.940 -2.362 12.075 1.00 0.00 65 LYS A C 6
ATOM 10251 O O . LYS A 1 65 ? 0.768 -2.271 12.438 1.00 0.00 65 LYS A O 6
ATOM 10265 N N . ARG A 1 66 ? 2.845 -1.405 12.214 1.00 0.00 66 ARG A N 6
ATOM 10266 C CA . ARG A 1 66 ? 2.503 -0.134 12.829 1.00 0.00 66 ARG A CA 6
ATOM 10267 C C . ARG A 1 66 ? 1.624 0.691 11.887 1.00 0.00 66 ARG A C 6
ATOM 10268 O O . ARG A 1 66 ? 0.734 1.411 12.335 1.00 0.00 66 ARG A O 6
ATOM 10285 N N . LEU A 1 67 ? 1.905 0.558 10.599 1.00 0.00 67 LEU A N 6
ATOM 10286 C CA . LEU A 1 67 ? 1.151 1.283 9.590 1.00 0.00 67 LEU A CA 6
ATOM 10287 C C . LEU A 1 67 ? -0.303 0.807 9.607 1.00 0.00 67 LEU A C 6
ATOM 10288 O O . LEU A 1 67 ? -1.225 1.620 9.661 1.00 0.00 67 LEU A O 6
ATOM 10303 N N . LEU A 1 68 ? -0.462 -0.507 9.557 1.00 0.00 68 LEU A N 6
ATOM 10304 C CA . LEU A 1 68 ? -1.789 -1.101 9.565 1.00 0.00 68 LEU A CA 6
ATOM 10305 C C . LEU A 1 68 ? -2.618 -0.468 10.683 1.00 0.00 68 LEU A C 6
ATOM 10306 O O . LEU A 1 68 ? -3.783 -0.128 10.481 1.00 0.00 68 LEU A O 6
ATOM 10321 N N . GLU A 1 69 ? -1.988 -0.328 11.840 1.00 0.00 69 GLU A N 6
ATOM 10322 C CA . GLU A 1 69 ? -2.653 0.258 12.990 1.00 0.00 69 GLU A CA 6
ATOM 10323 C C . GLU A 1 69 ? -3.145 1.667 12.658 1.00 0.00 69 GLU A C 6
ATOM 10324 O O . GLU A 1 69 ? -4.081 2.166 13.282 1.00 0.00 69 GLU A O 6
ATOM 10335 N N . GLU A 1 70 ? -2.492 2.271 11.675 1.00 0.00 70 GLU A N 6
ATOM 10336 C CA . GLU A 1 70 ? -2.852 3.614 11.252 1.00 0.00 70 GLU A CA 6
ATOM 10337 C C . GLU A 1 70 ? -3.851 3.556 10.095 1.00 0.00 70 GLU A C 6
ATOM 10338 O O . GLU A 1 70 ? -4.799 4.339 10.048 1.00 0.00 70 GLU A O 6
ATOM 10349 N N . SER A 1 71 ? -3.605 2.622 9.188 1.00 0.00 71 SER A N 6
ATOM 10350 C CA . SER A 1 71 ? -4.471 2.451 8.034 1.00 0.00 71 SER A CA 6
ATOM 10351 C C . SER A 1 71 ? -5.621 1.503 8.379 1.00 0.00 71 SER A C 6
ATOM 10352 O O . SER A 1 71 ? -6.782 1.909 8.393 1.00 0.00 71 SER A O 6
ATOM 10359 N N . ASN A 1 72 ? -5.259 0.257 8.648 1.00 0.00 72 ASN A N 6
ATOM 10360 C CA . ASN A 1 72 ? -6.246 -0.752 8.991 1.00 0.00 72 ASN A CA 6
ATOM 10361 C C . ASN A 1 72 ? -7.317 -0.127 9.887 1.00 0.00 72 ASN A C 6
ATOM 10362 O O . ASN A 1 72 ? -8.491 -0.484 9.799 1.00 0.00 72 ASN A O 6
ATOM 10372 N N . LYS A 1 73 ? -6.875 0.795 10.729 1.00 0.00 73 LYS A N 6
ATOM 10373 C CA . LYS A 1 73 ? -7.781 1.473 11.642 1.00 0.00 73 LYS A CA 6
ATOM 10374 C C . LYS A 1 73 ? -8.873 2.179 10.836 1.00 0.00 73 LYS A C 6
ATOM 10375 O O . LYS A 1 73 ? -10.061 1.992 11.096 1.00 0.00 73 LYS A O 6
ATOM 10389 N N . GLU A 1 74 ? -8.433 2.976 9.874 1.00 0.00 74 GLU A N 6
ATOM 10390 C CA . GLU A 1 74 ? -9.359 3.711 9.029 1.00 0.00 74 GLU A CA 6
ATOM 10391 C C . GLU A 1 74 ? -9.654 2.921 7.752 1.00 0.00 74 GLU A C 6
ATOM 10392 O O . GLU A 1 74 ? -10.322 3.422 6.849 1.00 0.00 74 GLU A O 6
ATOM 10403 N N . GLY A 1 75 ? -9.140 1.701 7.717 1.00 0.00 75 GLY A N 6
ATOM 10404 C CA . GLY A 1 75 ? -9.340 0.837 6.567 1.00 0.00 75 GLY A CA 6
ATOM 10405 C C . GLY A 1 75 ? -9.905 -0.520 6.990 1.00 0.00 75 GLY A C 6
ATOM 10406 O O . GLY A 1 75 ? -10.243 -0.71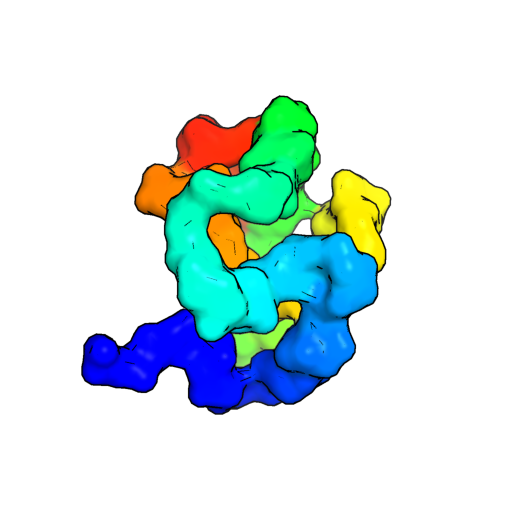9 8.156 1.00 0.00 75 GLY A O 6
ATOM 10410 N N . ILE A 1 76 ? -9.988 -1.420 6.021 1.00 0.00 76 ILE A N 6
ATOM 10411 C CA . ILE A 1 76 ? -10.504 -2.753 6.280 1.00 0.00 76 ILE A CA 6
ATOM 10412 C C . ILE A 1 76 ? -9.343 -3.688 6.621 1.00 0.00 76 ILE A C 6
ATOM 10413 O O . ILE A 1 76 ? -8.186 -3.375 6.343 1.00 0.00 76 ILE A O 6
ATOM 10428 N N . HIS A 1 77 ? -9.692 -4.819 7.218 1.00 0.00 77 HIS A N 6
ATOM 10429 C CA . HIS A 1 77 ? -8.693 -5.802 7.600 1.00 0.00 77 HIS A CA 6
ATOM 10430 C C . HIS A 1 77 ? -7.739 -6.047 6.429 1.00 0.00 77 HIS A C 6
ATOM 10431 O O . HIS A 1 77 ? -8.057 -6.804 5.512 1.00 0.00 77 HIS A O 6
ATOM 10444 N N . VAL A 1 78 ? -6.589 -5.392 6.496 1.00 0.00 78 VAL A N 6
ATOM 10445 C CA . VAL A 1 78 ? -5.588 -5.529 5.452 1.00 0.00 78 VAL A CA 6
ATOM 10446 C C . VAL A 1 78 ? -4.211 -5.715 6.094 1.00 0.00 78 VAL A C 6
ATOM 10447 O O . VAL A 1 78 ? -3.884 -5.048 7.075 1.00 0.00 78 VAL A O 6
ATOM 10460 N N . ILE A 1 79 ? -3.441 -6.624 5.514 1.00 0.00 79 ILE A N 6
ATOM 10461 C CA . ILE A 1 79 ? -2.108 -6.906 6.017 1.00 0.00 79 ILE A CA 6
ATOM 10462 C C . ILE A 1 79 ? -1.097 -6.761 4.877 1.00 0.00 79 ILE A C 6
ATOM 10463 O O . ILE A 1 79 ? -0.283 -7.655 4.647 1.00 0.00 79 ILE A O 6
ATOM 10478 N N . HIS A 1 80 ? -1.181 -5.630 4.193 1.00 0.00 80 HIS A N 6
ATOM 10479 C CA . HIS A 1 80 ? -0.284 -5.358 3.084 1.00 0.00 80 HIS A CA 6
ATOM 10480 C C . HIS A 1 80 ? 0.993 -4.697 3.606 1.00 0.00 80 HIS A C 6
ATOM 10481 O O . HIS A 1 80 ? 1.030 -4.216 4.738 1.00 0.00 80 HIS A O 6
ATOM 10494 N N . ASP A 1 81 ? 2.010 -4.694 2.756 1.00 0.00 81 ASP A N 6
ATOM 10495 C CA . ASP A 1 81 ? 3.286 -4.100 3.118 1.00 0.00 81 ASP A CA 6
ATOM 10496 C C . ASP A 1 81 ? 3.366 -2.684 2.542 1.00 0.00 81 ASP A C 6
ATOM 10497 O O . ASP A 1 81 ? 2.493 -2.270 1.782 1.00 0.00 81 ASP A O 6
ATOM 10506 N N . SER A 1 82 ? 4.421 -1.982 2.929 1.00 0.00 82 SER A N 6
ATOM 10507 C CA . SER A 1 82 ? 4.626 -0.622 2.461 1.00 0.00 82 SER A CA 6
ATOM 10508 C C . SER A 1 82 ? 4.972 -0.628 0.969 1.00 0.00 82 SER A C 6
ATOM 10509 O O . SER A 1 82 ? 4.671 0.327 0.255 1.00 0.00 82 SER A O 6
ATOM 10516 N N . ILE A 1 83 ? 5.598 -1.715 0.545 1.00 0.00 83 ILE A N 6
ATOM 10517 C CA . ILE A 1 83 ? 5.987 -1.858 -0.848 1.00 0.00 83 ILE A CA 6
ATOM 10518 C C . ILE A 1 83 ? 4.747 -2.166 -1.690 1.00 0.00 83 ILE A C 6
ATOM 10519 O O . ILE A 1 83 ? 4.655 -1.746 -2.843 1.00 0.00 83 ILE A O 6
ATOM 10534 N N . THR A 1 84 ? 3.824 -2.897 -1.082 1.00 0.00 84 THR A N 6
ATOM 10535 C CA . THR A 1 84 ? 2.595 -3.267 -1.762 1.00 0.00 84 THR A CA 6
ATOM 10536 C C . THR A 1 84 ? 1.651 -2.065 -1.847 1.00 0.00 84 THR A C 6
ATOM 10537 O O . THR A 1 84 ? 0.949 -1.892 -2.842 1.00 0.00 84 THR A O 6
ATOM 10548 N N . LEU A 1 85 ? 1.665 -1.266 -0.790 1.00 0.00 85 LEU A N 6
ATOM 10549 C CA . LEU A 1 85 ? 0.820 -0.085 -0.734 1.00 0.00 85 LEU A CA 6
ATOM 10550 C C . LEU A 1 85 ? 1.148 0.829 -1.915 1.00 0.00 85 LEU A C 6
ATOM 10551 O O . LEU A 1 85 ? 0.249 1.402 -2.530 1.00 0.00 85 LEU A O 6
ATOM 10566 N N . ALA A 1 86 ? 2.438 0.937 -2.199 1.00 0.00 86 ALA A N 6
ATOM 10567 C CA . ALA A 1 86 ? 2.896 1.772 -3.297 1.00 0.00 86 ALA A CA 6
ATOM 10568 C C . ALA A 1 86 ? 2.368 1.206 -4.617 1.00 0.00 86 ALA A C 6
ATOM 10569 O O . ALA A 1 86 ? 1.911 1.955 -5.479 1.00 0.00 86 ALA A O 6
ATOM 10576 N N . PHE A 1 87 ? 2.448 -0.111 -4.733 1.00 0.00 87 PHE A N 6
ATOM 10577 C CA . PHE A 1 87 ? 1.984 -0.785 -5.934 1.00 0.00 87 PHE A CA 6
ATOM 10578 C C . PHE A 1 87 ? 0.456 -0.755 -6.024 1.00 0.00 87 PHE A C 6
ATOM 10579 O O . PHE A 1 87 ? -0.101 -0.366 -7.050 1.00 0.00 87 PHE A O 6
ATOM 10595 N N . LEU A 1 88 ? -0.177 -1.170 -4.938 1.00 0.00 88 LEU A N 6
ATOM 10596 C CA . LEU A 1 88 ? -1.628 -1.195 -4.881 1.00 0.00 88 LEU A CA 6
ATOM 10597 C C . LEU A 1 88 ? -2.168 0.217 -5.114 1.00 0.00 88 LEU A C 6
ATOM 10598 O O . LEU A 1 88 ? -3.057 0.418 -5.941 1.00 0.00 88 LEU A O 6
ATOM 10613 N N . ILE A 1 89 ? -1.609 1.160 -4.370 1.00 0.00 89 ILE A N 6
ATOM 10614 C CA . ILE A 1 89 ? -2.023 2.548 -4.484 1.00 0.00 89 ILE A CA 6
ATOM 10615 C C . ILE A 1 89 ? -1.747 3.042 -5.905 1.00 0.00 89 ILE A C 6
ATOM 10616 O O . ILE A 1 89 ? -2.634 3.590 -6.559 1.00 0.00 89 ILE A O 6
ATOM 10631 N N . ARG A 1 90 ? -0.515 2.831 -6.342 1.00 0.00 90 ARG A N 6
ATOM 10632 C CA . ARG A 1 90 ? -0.111 3.249 -7.674 1.00 0.00 90 ARG A CA 6
ATOM 10633 C C . ARG A 1 90 ? -1.247 3.012 -8.672 1.00 0.00 90 ARG A C 6
ATOM 10634 O O . ARG A 1 90 ? -1.424 3.785 -9.612 1.00 0.00 90 ARG A O 6
ATOM 10651 N N . GLU A 1 91 ? -1.987 1.940 -8.433 1.00 0.00 91 GLU A N 6
ATOM 10652 C CA . GLU A 1 91 ? -3.101 1.591 -9.299 1.00 0.00 91 GLU A CA 6
ATOM 10653 C C . GLU A 1 91 ? -4.232 2.611 -9.145 1.00 0.00 91 GLU A C 6
ATOM 10654 O O . GLU A 1 91 ? -4.763 3.108 -10.137 1.00 0.00 91 GLU A O 6
ATOM 10665 N N . LYS A 1 92 ? -4.566 2.892 -7.894 1.00 0.00 92 LYS A N 6
ATOM 10666 C CA . LYS A 1 92 ? -5.623 3.844 -7.598 1.00 0.00 92 LYS A CA 6
ATOM 10667 C C . LYS A 1 92 ? -5.022 5.245 -7.472 1.00 0.00 92 LYS A C 6
ATOM 10668 O O . LYS A 1 92 ? -5.736 6.207 -7.192 1.00 0.00 92 LYS A O 6
ATOM 10682 N N . ALA A 1 93 ? -3.716 5.315 -7.685 1.00 0.00 93 ALA A N 6
ATOM 10683 C CA . ALA A 1 93 ? -3.011 6.582 -7.599 1.00 0.00 93 ALA A CA 6
ATOM 10684 C C . ALA A 1 93 ? -1.646 6.449 -8.276 1.00 0.00 93 ALA A C 6
ATOM 10685 O O . ALA A 1 93 ? -0.621 6.363 -7.602 1.00 0.00 93 ALA A O 6
ATOM 10692 N N . SER A 1 94 ? -1.677 6.436 -9.602 1.00 0.00 94 SER A N 6
ATOM 10693 C CA . SER A 1 94 ? -0.454 6.315 -10.376 1.00 0.00 94 SER A CA 6
ATOM 10694 C C . SER A 1 94 ? 0.231 7.677 -10.490 1.00 0.00 94 SER A C 6
ATOM 10695 O O . SER A 1 94 ? 1.222 7.821 -11.205 1.00 0.00 94 SER A O 6
ATOM 10702 N N . HIS A 1 95 ? -0.323 8.644 -9.774 1.00 0.00 95 HIS A N 6
ATOM 10703 C CA . HIS A 1 95 ? 0.223 9.991 -9.785 1.00 0.00 95 HIS A CA 6
ATOM 10704 C C . HIS A 1 95 ? 1.169 10.171 -8.597 1.00 0.00 95 HIS A C 6
ATOM 10705 O O . HIS A 1 95 ? 2.388 10.103 -8.753 1.00 0.00 95 HIS A O 6
ATOM 10718 N N . ARG A 1 96 ? 0.573 10.397 -7.436 1.00 0.00 96 ARG A N 6
ATOM 10719 C CA . ARG A 1 96 ? 1.348 10.587 -6.221 1.00 0.00 96 ARG A CA 6
ATOM 10720 C C . ARG A 1 96 ? 1.222 9.361 -5.313 1.00 0.00 96 ARG A C 6
ATOM 10721 O O . ARG A 1 96 ? 0.149 9.089 -4.777 1.00 0.00 96 ARG A O 6
ATOM 10738 N N . ILE A 1 97 ? 2.333 8.655 -5.169 1.00 0.00 97 ILE A N 6
ATOM 10739 C CA . ILE A 1 97 ? 2.360 7.465 -4.335 1.00 0.00 97 ILE A CA 6
ATOM 10740 C C . ILE A 1 97 ? 3.305 7.697 -3.154 1.00 0.00 97 ILE A C 6
ATOM 10741 O O . ILE A 1 97 ? 4.010 8.704 -3.106 1.00 0.00 97 ILE A O 6
ATOM 10756 N N . VAL A 1 98 ? 3.289 6.747 -2.230 1.00 0.00 98 VAL A N 6
ATOM 10757 C CA . VAL A 1 98 ? 4.136 6.835 -1.053 1.00 0.00 98 VAL A CA 6
ATOM 10758 C C . VAL A 1 98 ? 5.493 6.199 -1.357 1.00 0.00 98 VAL A C 6
ATOM 10759 O O . VAL A 1 98 ? 5.560 5.101 -1.908 1.00 0.00 98 VAL A O 6
ATOM 10772 N N . HIS A 1 99 ? 6.544 6.916 -0.985 1.00 0.00 99 HIS A N 6
ATOM 10773 C CA . HIS A 1 99 ? 7.897 6.435 -1.213 1.00 0.00 99 HIS A CA 6
ATOM 10774 C C . HIS A 1 99 ? 8.358 5.614 -0.007 1.00 0.00 99 HIS A C 6
ATOM 10775 O O . HIS A 1 99 ? 7.724 5.641 1.047 1.00 0.00 99 HIS A O 6
ATOM 10788 N N . ARG A 1 100 ? 9.459 4.904 -0.203 1.00 0.00 100 ARG A N 6
ATOM 10789 C CA . ARG A 1 100 ? 10.014 4.077 0.856 1.00 0.00 100 ARG A CA 6
ATOM 10790 C C . ARG A 1 100 ? 11.543 4.138 0.832 1.00 0.00 100 ARG A C 6
ATOM 10791 O O . ARG A 1 100 ? 12.181 3.470 0.020 1.00 0.00 100 ARG A O 6
ATOM 10808 N N . VAL A 1 101 ? 12.085 4.945 1.731 1.00 0.00 101 VAL A N 6
ATOM 10809 C CA . VAL A 1 101 ? 13.526 5.102 1.823 1.00 0.00 101 VAL A CA 6
ATOM 10810 C C . VAL A 1 101 ? 14.027 4.438 3.108 1.00 0.00 101 VAL A C 6
ATOM 10811 O O . VAL A 1 101 ? 13.306 4.385 4.104 1.00 0.00 101 VAL A O 6
ATOM 10824 N N . VAL A 1 102 ? 15.256 3.948 3.044 1.00 0.00 102 VAL A N 6
ATOM 10825 C CA . VAL A 1 102 ? 15.860 3.292 4.190 1.00 0.00 102 VAL A CA 6
ATOM 10826 C C . VAL A 1 102 ? 17.170 3.999 4.547 1.00 0.00 102 VAL A C 6
ATOM 10827 O O . VAL A 1 102 ? 18.243 3.574 4.125 1.00 0.00 102 VAL A O 6
ATOM 10840 N N . LYS A 1 103 ? 17.037 5.066 5.321 1.00 0.00 103 LYS A N 6
ATOM 10841 C CA . LYS A 1 103 ? 18.195 5.836 5.739 1.00 0.00 103 LYS A CA 6
ATOM 10842 C C . LYS A 1 103 ? 17.746 6.951 6.685 1.00 0.00 103 LYS A C 6
ATOM 10843 O O . LYS A 1 103 ? 18.432 7.256 7.660 1.00 0.00 103 LYS A O 6
ATOM 10857 N N . SER A 1 104 ? 16.599 7.530 6.364 1.00 0.00 104 SER A N 6
ATOM 10858 C CA . SER A 1 104 ? 16.051 8.605 7.173 1.00 0.00 104 SER A CA 6
ATOM 10859 C C . SER A 1 104 ? 14.571 8.343 7.459 1.00 0.00 104 SER A C 6
ATOM 10860 O O . SER A 1 104 ? 14.003 7.369 6.966 1.00 0.00 104 SER A O 6
ATOM 10867 N N . ASP A 1 105 ? 13.988 9.229 8.252 1.00 0.00 105 ASP A N 6
ATOM 10868 C CA . ASP A 1 105 ? 12.585 9.106 8.608 1.00 0.00 105 ASP A CA 6
ATOM 10869 C C . ASP A 1 105 ? 11.765 10.107 7.790 1.00 0.00 105 ASP A C 6
ATOM 10870 O O . ASP A 1 105 ? 12.166 11.258 7.629 1.00 0.00 105 ASP A O 6
ATOM 10879 N N . PHE A 1 106 ? 10.632 9.631 7.296 1.00 0.00 106 PHE A N 6
ATOM 10880 C CA . PHE A 1 106 ? 9.753 10.470 6.499 1.00 0.00 106 PHE A CA 6
ATOM 10881 C C . PHE A 1 106 ? 8.300 10.000 6.607 1.00 0.00 106 PHE A C 6
ATOM 10882 O O . PHE A 1 106 ? 8.029 8.801 6.580 1.00 0.00 106 PHE A O 6
ATOM 10898 N N . GLU A 1 107 ? 7.406 10.969 6.728 1.00 0.00 107 GLU A N 6
ATOM 10899 C CA . GLU A 1 107 ? 5.988 10.670 6.840 1.00 0.00 107 GLU A CA 6
ATOM 10900 C C . GLU A 1 107 ? 5.279 10.952 5.513 1.00 0.00 107 GLU A C 6
ATOM 10901 O O . GLU A 1 107 ? 5.658 11.870 4.787 1.00 0.00 107 GLU A O 6
ATOM 10912 N N . ILE A 1 108 ? 4.265 10.146 5.239 1.00 0.00 108 ILE A N 6
ATOM 10913 C CA . ILE A 1 108 ? 3.500 10.297 4.013 1.00 0.00 108 ILE A CA 6
ATOM 10914 C C . ILE A 1 108 ? 2.011 10.126 4.321 1.00 0.00 108 ILE A C 6
ATOM 10915 O O . ILE A 1 108 ? 1.634 9.279 5.131 1.00 0.00 108 ILE A O 6
ATOM 10930 N N . GLY A 1 109 ? 1.204 10.945 3.661 1.00 0.00 109 GLY A N 6
ATOM 10931 C CA . GLY A 1 109 ? -0.235 10.894 3.855 1.00 0.00 109 GLY A CA 6
ATOM 10932 C C . GLY A 1 109 ? -0.973 11.345 2.593 1.00 0.00 109 GLY A C 6
ATOM 10933 O O . GLY A 1 109 ? -0.386 11.979 1.718 1.00 0.00 109 GLY A O 6
ATOM 10937 N N . VAL A 1 110 ? -2.251 11.000 2.539 1.00 0.00 110 VAL A N 6
ATOM 10938 C CA . VAL A 1 110 ? -3.076 11.360 1.399 1.00 0.00 110 VAL A CA 6
ATOM 10939 C C . VAL A 1 110 ? -4.519 11.565 1.863 1.00 0.00 110 VAL A C 6
ATOM 10940 O O . VAL A 1 110 ? -4.901 11.105 2.939 1.00 0.00 110 VAL A O 6
ATOM 10953 N N . THR A 1 111 ? -5.284 12.256 1.030 1.00 0.00 111 THR A N 6
ATOM 10954 C CA . THR A 1 111 ? -6.677 12.528 1.343 1.00 0.00 111 THR A CA 6
ATOM 10955 C C . THR A 1 111 ? -7.595 11.828 0.338 1.00 0.00 111 THR A C 6
ATOM 10956 O O . THR A 1 111 ? -8.759 11.563 0.634 1.00 0.00 111 THR A O 6
ATOM 10967 N N . ARG A 1 112 ? -7.036 11.548 -0.831 1.00 0.00 112 ARG A N 6
ATOM 10968 C CA . ARG A 1 112 ? -7.789 10.885 -1.881 1.00 0.00 112 ARG A CA 6
ATOM 10969 C C . ARG A 1 112 ? -6.860 10.023 -2.737 1.00 0.00 112 ARG A C 6
ATOM 10970 O O . ARG A 1 112 ? -7.136 8.846 -2.968 1.00 0.00 112 ARG A O 6
ATOM 10987 N N . ASP A 1 113 ? -5.778 10.642 -3.186 1.00 0.00 113 ASP A N 6
ATOM 10988 C CA . ASP A 1 113 ? -4.807 9.946 -4.013 1.00 0.00 113 ASP A CA 6
ATOM 10989 C C . ASP A 1 113 ? -4.000 10.969 -4.816 1.00 0.00 113 ASP A C 6
ATOM 10990 O O . ASP A 1 113 ? -2.879 10.691 -5.234 1.00 0.00 113 ASP A O 6
ATOM 10999 N N . GLY A 1 114 ? -4.605 12.133 -5.006 1.00 0.00 114 GLY A N 6
ATOM 11000 C CA . GLY A 1 114 ? -3.957 13.199 -5.751 1.00 0.00 114 GLY A CA 6
ATOM 11001 C C . GLY A 1 114 ? -2.937 13.936 -4.881 1.00 0.00 114 GLY A C 6
ATOM 11002 O O . GLY A 1 114 ? -1.730 13.782 -5.068 1.00 0.00 114 GLY A O 6
ATOM 11006 N N . GLU A 1 115 ? -3.458 14.718 -3.948 1.00 0.00 115 GLU A N 6
ATOM 11007 C CA . GLU A 1 115 ? -2.608 15.479 -3.048 1.00 0.00 115 GLU A CA 6
ATOM 11008 C C . GLU A 1 115 ? -2.091 14.582 -1.921 1.00 0.00 115 GLU A C 6
ATOM 11009 O O . GLU A 1 115 ? -2.834 13.756 -1.390 1.00 0.00 115 GLU A O 6
ATOM 11020 N N . ILE A 1 116 ? -0.823 14.773 -1.588 1.00 0.00 116 ILE A N 6
ATOM 11021 C CA . ILE A 1 116 ? -0.199 13.992 -0.534 1.00 0.00 116 ILE A CA 6
ATOM 11022 C C . ILE A 1 116 ? 0.467 14.937 0.467 1.00 0.00 116 ILE A C 6
ATOM 11023 O O . ILE A 1 116 ? 0.610 16.129 0.202 1.00 0.00 116 ILE A O 6
ATOM 11038 N N . ILE A 1 117 ? 0.857 14.368 1.599 1.00 0.00 117 ILE A N 6
ATOM 11039 C CA . ILE A 1 117 ? 1.506 15.144 2.642 1.00 0.00 117 ILE A CA 6
ATOM 11040 C C . ILE A 1 117 ? 2.757 14.404 3.120 1.00 0.00 117 ILE A C 6
ATOM 11041 O O . ILE A 1 117 ? 2.748 13.180 3.242 1.00 0.00 117 ILE A O 6
ATOM 11056 N N . VAL A 1 118 ? 3.801 15.177 3.379 1.00 0.00 118 VAL A N 6
ATOM 11057 C CA . VAL A 1 118 ? 5.056 14.611 3.840 1.00 0.00 118 VAL A CA 6
ATOM 11058 C C . VAL A 1 118 ? 5.528 15.369 5.082 1.00 0.00 118 VAL A C 6
ATOM 11059 O O . VAL A 1 118 ? 5.185 16.536 5.268 1.00 0.00 118 VAL A O 6
ATOM 11072 N N . ASP A 1 119 ? 6.305 14.676 5.900 1.00 0.00 119 ASP A N 6
ATOM 11073 C CA . ASP A 1 119 ? 6.827 15.270 7.120 1.00 0.00 119 ASP A CA 6
ATOM 11074 C C . ASP A 1 119 ? 7.839 14.315 7.755 1.00 0.00 119 ASP A C 6
ATOM 11075 O O . ASP A 1 119 ? 7.504 13.176 8.081 1.00 0.00 119 ASP A O 6
ATOM 11084 N N . LEU A 1 120 ? 9.057 14.812 7.911 1.00 0.00 120 LEU A N 6
ATOM 11085 C CA . LEU A 1 120 ? 10.120 14.017 8.501 1.00 0.00 120 LEU A CA 6
ATOM 11086 C C . LEU A 1 120 ? 9.997 14.060 10.026 1.00 0.00 120 LEU A C 6
ATOM 11087 O O . LEU A 1 120 ? 10.967 14.354 10.723 1.00 0.00 120 LEU A O 6
ATOM 11102 N N . ASN A 1 121 ? 8.796 13.761 10.499 1.00 0.00 121 ASN A N 6
ATOM 11103 C CA . ASN A 1 121 ? 8.534 13.762 11.929 1.00 0.00 121 ASN A CA 6
ATOM 11104 C C . ASN A 1 121 ? 8.771 15.167 12.485 1.00 0.00 121 ASN A C 6
ATOM 11105 O O . ASN A 1 121 ? 9.731 15.836 12.105 1.00 0.00 121 ASN A O 6
ATOM 11115 N N . SER A 1 122 ? 7.880 15.573 13.377 1.00 0.00 122 SER A N 6
ATOM 11116 C CA . SER A 1 122 ? 7.980 16.886 13.991 1.00 0.00 122 SER A CA 6
ATOM 11117 C C . SER A 1 122 ? 9.412 17.132 14.471 1.00 0.00 122 SER A C 6
ATOM 11118 O O . SER A 1 122 ? 9.723 16.920 15.641 1.00 0.00 122 SER A O 6
ATOM 11125 N N . MET A 1 1 ? 3.743 -12.845 -12.284 1.00 0.00 1 MET A N 7
ATOM 11126 C CA . MET A 1 1 ? 5.125 -12.403 -12.346 1.00 0.00 1 MET A CA 7
ATOM 11127 C C . MET A 1 1 ? 5.222 -10.983 -12.907 1.00 0.00 1 MET A C 7
ATOM 11128 O O . MET A 1 1 ? 5.852 -10.115 -12.303 1.00 0.00 1 MET A O 7
ATOM 11140 N N . ARG A 1 2 ? 4.590 -10.790 -14.055 1.00 0.00 2 ARG A N 7
ATOM 11141 C CA . ARG A 1 2 ? 4.597 -9.489 -14.703 1.00 0.00 2 ARG A CA 7
ATOM 11142 C C . ARG A 1 2 ? 4.391 -8.380 -13.670 1.00 0.00 2 ARG A C 7
ATOM 11143 O O . ARG A 1 2 ? 4.922 -7.281 -13.819 1.00 0.00 2 ARG A O 7
ATOM 11160 N N . GLU A 1 3 ? 3.616 -8.706 -12.645 1.00 0.00 3 GLU A N 7
ATOM 11161 C CA . GLU A 1 3 ? 3.332 -7.751 -11.588 1.00 0.00 3 GLU A CA 7
ATOM 11162 C C . GLU A 1 3 ? 4.491 -7.704 -10.590 1.00 0.00 3 GLU A C 7
ATOM 11163 O O . GLU A 1 3 ? 4.900 -8.736 -10.060 1.00 0.00 3 GLU A O 7
ATOM 11174 N N . ARG A 1 4 ? 4.987 -6.496 -10.364 1.00 0.00 4 ARG A N 7
ATOM 11175 C CA . ARG A 1 4 ? 6.090 -6.302 -9.439 1.00 0.00 4 ARG A CA 7
ATOM 11176 C C . ARG A 1 4 ? 5.576 -5.746 -8.109 1.00 0.00 4 ARG A C 7
ATOM 11177 O O . ARG A 1 4 ? 4.373 -5.754 -7.851 1.00 0.00 4 ARG A O 7
ATOM 11194 N N . GLY A 1 5 ? 6.513 -5.278 -7.298 1.00 0.00 5 GLY A N 7
ATOM 11195 C CA . GLY A 1 5 ? 6.170 -4.720 -6.000 1.00 0.00 5 GLY A CA 7
ATOM 11196 C C . GLY A 1 5 ? 6.000 -5.825 -4.956 1.00 0.00 5 GLY A C 7
ATOM 11197 O O . GLY A 1 5 ? 6.859 -6.005 -4.094 1.00 0.00 5 GLY A O 7
ATOM 11201 N N . TRP A 1 6 ? 4.888 -6.535 -5.068 1.00 0.00 6 TRP A N 7
ATOM 11202 C CA . TRP A 1 6 ? 4.594 -7.617 -4.144 1.00 0.00 6 TRP A CA 7
ATOM 11203 C C . TRP A 1 6 ? 4.926 -8.938 -4.841 1.00 0.00 6 TRP A C 7
ATOM 11204 O O . TRP A 1 6 ? 4.148 -9.889 -4.782 1.00 0.00 6 TRP A O 7
ATOM 11224 N N . SER A 1 7 ? 6.084 -8.955 -5.487 1.00 0.00 7 SER A N 7
ATOM 11225 C CA . SER A 1 7 ? 6.528 -10.143 -6.195 1.00 0.00 7 SER A CA 7
ATOM 11226 C C . SER A 1 7 ? 7.021 -11.193 -5.198 1.00 0.00 7 SER A C 7
ATOM 11227 O O . SER A 1 7 ? 6.474 -12.293 -5.127 1.00 0.00 7 SER A O 7
ATOM 11234 N N . GLN A 1 8 ? 8.049 -10.818 -4.451 1.00 0.00 8 GLN A N 7
ATOM 11235 C CA . GLN A 1 8 ? 8.622 -11.713 -3.461 1.00 0.00 8 GLN A CA 7
ATOM 11236 C C . GLN A 1 8 ? 9.621 -10.961 -2.579 1.00 0.00 8 GLN A C 7
ATOM 11237 O O . GLN A 1 8 ? 10.792 -11.330 -2.507 1.00 0.00 8 GLN A O 7
ATOM 11249 N N . LYS A 1 9 ? 9.121 -9.919 -1.930 1.00 0.00 9 LYS A N 7
ATOM 11250 C CA . LYS A 1 9 ? 9.954 -9.113 -1.056 1.00 0.00 9 LYS A CA 7
ATOM 11251 C C . LYS A 1 9 ? 10.195 -9.868 0.252 1.00 0.00 9 LYS A C 7
ATOM 11252 O O . LYS A 1 9 ? 11.263 -10.446 0.452 1.00 0.00 9 LYS A O 7
ATOM 11266 N N . LYS A 1 10 ? 9.187 -9.838 1.110 1.00 0.00 10 LYS A N 7
ATOM 11267 C CA . LYS A 1 10 ? 9.277 -10.513 2.394 1.00 0.00 10 LYS A CA 7
ATOM 11268 C C . LYS A 1 10 ? 7.886 -10.999 2.807 1.00 0.00 10 LYS A C 7
ATOM 11269 O O . LYS A 1 10 ? 7.548 -12.165 2.609 1.00 0.00 10 LYS A O 7
ATOM 11283 N N . ILE A 1 11 ? 7.117 -10.082 3.375 1.00 0.00 11 ILE A N 7
ATOM 11284 C CA . ILE A 1 11 ? 5.771 -10.402 3.818 1.00 0.00 11 ILE A CA 7
ATOM 11285 C C . ILE A 1 11 ? 4.846 -10.493 2.602 1.00 0.00 11 ILE A C 7
ATOM 11286 O O . ILE A 1 11 ? 3.654 -10.757 2.743 1.00 0.00 11 ILE A O 7
ATOM 11301 N N . ALA A 1 12 ? 5.433 -10.268 1.435 1.00 0.00 12 ALA A N 7
ATOM 11302 C CA . ALA A 1 12 ? 4.677 -10.321 0.196 1.00 0.00 12 ALA A CA 7
ATOM 11303 C C . ALA A 1 12 ? 3.801 -11.576 0.190 1.00 0.00 12 ALA A C 7
ATOM 11304 O O . ALA A 1 12 ? 2.621 -11.512 -0.151 1.00 0.00 12 ALA A O 7
ATOM 11311 N N . ARG A 1 13 ? 4.413 -12.687 0.572 1.00 0.00 13 ARG A N 7
ATOM 11312 C CA . ARG A 1 13 ? 3.705 -13.955 0.616 1.00 0.00 13 ARG A CA 7
ATOM 11313 C C . ARG A 1 13 ? 2.418 -13.816 1.431 1.00 0.00 13 ARG A C 7
ATOM 11314 O O . ARG A 1 13 ? 1.350 -14.232 0.987 1.00 0.00 13 ARG A O 7
ATOM 11331 N N . GLU A 1 14 ? 2.564 -13.229 2.611 1.00 0.00 14 GLU A N 7
ATOM 11332 C CA . GLU A 1 14 ? 1.426 -13.031 3.493 1.00 0.00 14 GLU A CA 7
ATOM 11333 C C . GLU A 1 14 ? 0.419 -12.074 2.853 1.00 0.00 14 GLU A C 7
ATOM 11334 O O . GLU A 1 14 ? -0.774 -12.135 3.147 1.00 0.00 14 GLU A O 7
ATOM 11345 N N . LEU A 1 15 ? 0.936 -11.213 1.988 1.00 0.00 15 LEU A N 7
ATOM 11346 C CA . LEU A 1 15 ? 0.096 -10.244 1.304 1.00 0.00 15 LEU A CA 7
ATOM 11347 C C . LEU A 1 15 ? -0.591 -10.920 0.116 1.00 0.00 15 LEU A C 7
ATOM 11348 O O . LEU A 1 15 ? -1.659 -10.489 -0.317 1.00 0.00 15 LEU A O 7
ATOM 11363 N N . LYS A 1 16 ? 0.050 -11.969 -0.378 1.00 0.00 16 LYS A N 7
ATOM 11364 C CA . LYS A 1 16 ? -0.486 -12.710 -1.508 1.00 0.00 16 LYS A CA 7
ATOM 11365 C C . LYS A 1 16 ? -1.698 -13.524 -1.050 1.00 0.00 16 LYS A C 7
ATOM 11366 O O . LYS A 1 16 ? -2.708 -13.587 -1.749 1.00 0.00 16 LYS A O 7
ATOM 11380 N N . THR A 1 17 ? -1.557 -14.128 0.121 1.00 0.00 17 THR A N 7
ATOM 11381 C CA . THR A 1 17 ? -2.627 -14.935 0.680 1.00 0.00 17 THR A CA 7
ATOM 11382 C C . THR A 1 17 ? -3.784 -14.045 1.137 1.00 0.00 17 THR A C 7
ATOM 11383 O O . THR A 1 17 ? -4.935 -14.479 1.158 1.00 0.00 17 THR A O 7
ATOM 11394 N N . THR A 1 18 ? -3.438 -12.817 1.492 1.00 0.00 18 THR A N 7
ATOM 11395 C CA . THR A 1 18 ? -4.434 -11.861 1.948 1.00 0.00 18 THR A CA 7
ATOM 11396 C C . THR A 1 18 ? -5.293 -11.386 0.775 1.00 0.00 18 THR A C 7
ATOM 11397 O O . THR A 1 18 ? -4.898 -11.519 -0.383 1.00 0.00 18 THR A O 7
ATOM 11408 N N . ARG A 1 19 ? -6.452 -10.840 1.114 1.00 0.00 19 ARG A N 7
ATOM 11409 C CA . ARG A 1 19 ? -7.370 -10.345 0.103 1.00 0.00 19 ARG A CA 7
ATOM 11410 C C . ARG A 1 19 ? -8.633 -9.785 0.761 1.00 0.00 19 ARG A C 7
ATOM 11411 O O . ARG A 1 19 ? -8.955 -8.610 0.594 1.00 0.00 19 ARG A O 7
ATOM 11428 N N . GLN A 1 20 ? -9.313 -10.653 1.495 1.00 0.00 20 GLN A N 7
ATOM 11429 C CA . GLN A 1 20 ? -10.534 -10.261 2.179 1.00 0.00 20 GLN A CA 7
ATOM 11430 C C . GLN A 1 20 ? -11.446 -9.481 1.230 1.00 0.00 20 GLN A C 7
ATOM 11431 O O . GLN A 1 20 ? -12.139 -8.556 1.651 1.00 0.00 20 GLN A O 7
ATOM 11443 N N . ASN A 1 21 ? -11.418 -9.884 -0.031 1.00 0.00 21 ASN A N 7
ATOM 11444 C CA . ASN A 1 21 ? -12.235 -9.234 -1.043 1.00 0.00 21 ASN A CA 7
ATOM 11445 C C . ASN A 1 21 ? -11.985 -7.726 -1.002 1.00 0.00 21 ASN A C 7
ATOM 11446 O O . ASN A 1 21 ? -12.813 -6.942 -1.464 1.00 0.00 21 ASN A O 7
ATOM 11456 N N . VAL A 1 22 ? -10.839 -7.363 -0.443 1.00 0.00 22 VAL A N 7
ATOM 11457 C CA . VAL A 1 22 ? -10.470 -5.961 -0.335 1.00 0.00 22 VAL A CA 7
ATOM 11458 C C . VAL A 1 22 ? -10.111 -5.425 -1.723 1.00 0.00 22 VAL A C 7
ATOM 11459 O O . VAL A 1 22 ? -10.981 -5.275 -2.579 1.00 0.00 22 VAL A O 7
ATOM 11472 N N . SER A 1 23 ? -8.827 -5.150 -1.901 1.00 0.00 23 SER A N 7
ATOM 11473 C CA . SER A 1 23 ? -8.342 -4.634 -3.170 1.00 0.00 23 SER A CA 7
ATOM 11474 C C . SER A 1 23 ? -8.082 -5.789 -4.140 1.00 0.00 23 SER A C 7
ATOM 11475 O O . SER A 1 23 ? -8.383 -5.686 -5.328 1.00 0.00 23 SER A O 7
ATOM 11482 N N . ALA A 1 24 ? -7.525 -6.861 -3.597 1.00 0.00 24 ALA A N 7
ATOM 11483 C CA . ALA A 1 24 ? -7.221 -8.034 -4.399 1.00 0.00 24 ALA A CA 7
ATOM 11484 C C . ALA A 1 24 ? -6.698 -7.589 -5.767 1.00 0.00 24 ALA A C 7
ATOM 11485 O O . ALA A 1 24 ? -7.161 -8.072 -6.799 1.00 0.00 24 ALA A O 7
ATOM 11492 N N . ILE A 1 25 ? -5.741 -6.673 -5.730 1.00 0.00 25 ILE A N 7
ATOM 11493 C CA . ILE A 1 25 ? -5.151 -6.158 -6.953 1.00 0.00 25 ILE A CA 7
ATOM 11494 C C . ILE A 1 25 ? -4.220 -7.216 -7.551 1.00 0.00 25 ILE A C 7
ATOM 11495 O O . ILE A 1 25 ? -3.935 -7.192 -8.747 1.00 0.00 25 ILE A O 7
ATOM 11510 N N . GLU A 1 26 ? -3.772 -8.117 -6.690 1.00 0.00 26 GLU A N 7
ATOM 11511 C CA . GLU A 1 26 ? -2.880 -9.181 -7.116 1.00 0.00 26 GLU A CA 7
ATOM 11512 C C . GLU A 1 26 ? -3.652 -10.234 -7.916 1.00 0.00 26 GLU A C 7
ATOM 11513 O O . GLU A 1 26 ? -3.271 -10.570 -9.037 1.00 0.00 26 GLU A O 7
ATOM 11524 N N . ARG A 1 27 ? -4.722 -10.724 -7.307 1.00 0.00 27 ARG A N 7
ATOM 11525 C CA . ARG A 1 27 ? -5.550 -11.732 -7.948 1.00 0.00 27 ARG A CA 7
ATOM 11526 C C . ARG A 1 27 ? -6.264 -11.137 -9.163 1.00 0.00 27 ARG A C 7
ATOM 11527 O O . ARG A 1 27 ? -6.291 -11.746 -10.231 1.00 0.00 27 ARG A O 7
ATOM 11544 N N . LYS A 1 28 ? -6.824 -9.954 -8.960 1.00 0.00 28 LYS A N 7
ATOM 11545 C CA . LYS A 1 28 ? -7.536 -9.270 -10.027 1.00 0.00 28 LYS A CA 7
ATOM 11546 C C . LYS A 1 28 ? -6.583 -9.031 -11.200 1.00 0.00 28 LYS A C 7
ATOM 11547 O O . LYS A 1 28 ? -6.843 -9.478 -12.316 1.00 0.00 28 LYS A O 7
ATOM 11561 N N . ALA A 1 29 ? -5.499 -8.328 -10.906 1.00 0.00 29 ALA A N 7
ATOM 11562 C CA . ALA A 1 29 ? -4.506 -8.025 -11.921 1.00 0.00 29 ALA A CA 7
ATOM 11563 C C . ALA A 1 29 ? -4.177 -9.299 -12.703 1.00 0.00 29 ALA A C 7
ATOM 11564 O O . ALA A 1 29 ? -4.225 -9.307 -13.933 1.00 0.00 29 ALA A O 7
ATOM 11571 N N . MET A 1 30 ? -3.850 -10.345 -11.958 1.00 0.00 30 MET A N 7
ATOM 11572 C CA . MET A 1 30 ? -3.514 -11.620 -12.566 1.00 0.00 30 MET A CA 7
ATOM 11573 C C . MET A 1 30 ? -4.723 -12.221 -13.287 1.00 0.00 30 MET A C 7
ATOM 11574 O O . MET A 1 30 ? -4.569 -13.080 -14.153 1.00 0.00 30 MET A O 7
ATOM 11586 N N . GLU A 1 31 ? -5.897 -11.742 -12.904 1.00 0.00 31 GLU A N 7
ATOM 11587 C CA . GLU A 1 31 ? -7.132 -12.220 -13.504 1.00 0.00 31 GLU A CA 7
ATOM 11588 C C . GLU A 1 31 ? -7.371 -11.530 -14.849 1.00 0.00 31 GLU A C 7
ATOM 11589 O O . GLU A 1 31 ? -8.478 -11.073 -15.128 1.00 0.00 31 GLU A O 7
ATOM 11600 N N . ASN A 1 32 ? -6.313 -11.476 -15.646 1.00 0.00 32 ASN A N 7
ATOM 11601 C CA . ASN A 1 32 ? -6.395 -10.850 -16.955 1.00 0.00 32 ASN A CA 7
ATOM 11602 C C . ASN A 1 32 ? -7.128 -9.513 -16.831 1.00 0.00 32 ASN A C 7
ATOM 11603 O O . ASN A 1 32 ? -7.865 -9.120 -17.733 1.00 0.00 32 ASN A O 7
ATOM 11613 N N . ILE A 1 33 ? -6.900 -8.852 -15.706 1.00 0.00 33 ILE A N 7
ATOM 11614 C CA . ILE A 1 33 ? -7.529 -7.568 -15.451 1.00 0.00 33 ILE A CA 7
ATOM 11615 C C . ILE A 1 33 ? -7.237 -6.621 -16.618 1.00 0.00 33 ILE A C 7
ATOM 11616 O O . ILE A 1 33 ? -6.161 -6.677 -17.211 1.00 0.00 33 ILE A O 7
ATOM 11631 N N . GLU A 1 34 ? -8.213 -5.776 -16.912 1.00 0.00 34 GLU A N 7
ATOM 11632 C CA . GLU A 1 34 ? -8.075 -4.820 -17.997 1.00 0.00 34 GLU A CA 7
ATOM 11633 C C . GLU A 1 34 ? -9.120 -3.710 -17.864 1.00 0.00 34 GLU A C 7
ATOM 11634 O O . GLU A 1 34 ? -9.541 -3.127 -18.863 1.00 0.00 34 GLU A O 7
ATOM 11645 N N . LYS A 1 35 ? -9.509 -3.453 -16.625 1.00 0.00 35 LYS A N 7
ATOM 11646 C CA . LYS A 1 35 ? -10.498 -2.425 -16.349 1.00 0.00 35 LYS A CA 7
ATOM 11647 C C . LYS A 1 35 ? -11.898 -2.990 -16.596 1.00 0.00 35 LYS A C 7
ATOM 11648 O O . LYS A 1 35 ? -12.454 -2.828 -17.682 1.00 0.00 35 LYS A O 7
ATOM 11662 N N . SER A 1 36 ? -12.430 -3.640 -15.571 1.00 0.00 36 SER A N 7
ATOM 11663 C CA . SER A 1 36 ? -13.753 -4.231 -15.664 1.00 0.00 36 SER A CA 7
ATOM 11664 C C . SER A 1 36 ? -14.367 -4.361 -14.269 1.00 0.00 36 SER A C 7
ATOM 11665 O O . SER A 1 36 ? -15.538 -4.042 -14.069 1.00 0.00 36 SER A O 7
ATOM 11672 N N . ARG A 1 37 ? -13.548 -4.832 -13.338 1.00 0.00 37 ARG A N 7
ATOM 11673 C CA . ARG A 1 37 ? -13.995 -5.009 -11.968 1.00 0.00 37 ARG A CA 7
ATOM 11674 C C . ARG A 1 37 ? -14.280 -3.651 -11.323 1.00 0.00 37 ARG A C 7
ATOM 11675 O O . ARG A 1 37 ? -15.256 -3.502 -10.588 1.00 0.00 37 ARG A O 7
ATOM 11692 N N . ASN A 1 38 ? -13.414 -2.695 -11.622 1.00 0.00 38 ASN A N 7
ATOM 11693 C CA . ASN A 1 38 ? -13.561 -1.355 -11.081 1.00 0.00 38 ASN A CA 7
ATOM 11694 C C . ASN A 1 38 ? -13.489 -1.415 -9.553 1.00 0.00 38 ASN A C 7
ATOM 11695 O O . ASN A 1 38 ? -14.196 -0.681 -8.866 1.00 0.00 38 ASN A O 7
ATOM 11705 N N . THR A 1 39 ? -12.629 -2.299 -9.068 1.00 0.00 39 THR A N 7
ATOM 11706 C CA . THR A 1 39 ? -12.455 -2.465 -7.635 1.00 0.00 39 THR A CA 7
ATOM 11707 C C . THR A 1 39 ? -11.753 -1.244 -7.037 1.00 0.00 39 THR A 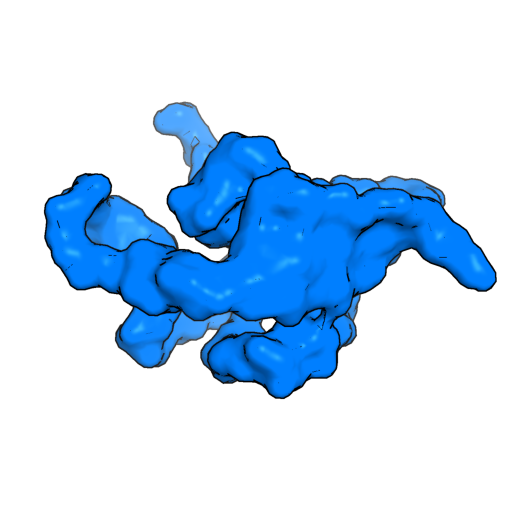C 7
ATOM 11708 O O . THR A 1 39 ? -12.407 -0.295 -6.607 1.00 0.00 39 THR A O 7
ATOM 11719 N N . LEU A 1 40 ? -10.429 -1.308 -7.031 1.00 0.00 40 LEU A N 7
ATOM 11720 C CA . LEU A 1 40 ? -9.630 -0.219 -6.494 1.00 0.00 40 LEU A CA 7
ATOM 11721 C C . LEU A 1 40 ? -10.180 1.113 -7.007 1.00 0.00 40 LEU A C 7
ATOM 11722 O O . LEU A 1 40 ? -10.062 2.137 -6.336 1.00 0.00 40 LEU A O 7
ATOM 11737 N N . ASP A 1 41 ? -10.768 1.055 -8.193 1.00 0.00 41 ASP A N 7
ATOM 11738 C CA . ASP A 1 41 ? -11.336 2.245 -8.805 1.00 0.00 41 ASP A CA 7
ATOM 11739 C C . ASP A 1 41 ? -12.483 2.763 -7.934 1.00 0.00 41 ASP A C 7
ATOM 11740 O O . ASP A 1 41 ? -12.510 3.939 -7.574 1.00 0.00 41 ASP A O 7
ATOM 11749 N N . PHE A 1 42 ? -13.401 1.860 -7.622 1.00 0.00 42 PHE A N 7
ATOM 11750 C CA . PHE A 1 42 ? -14.547 2.211 -6.801 1.00 0.00 42 PHE A CA 7
ATOM 11751 C C . PHE A 1 42 ? -14.103 2.682 -5.414 1.00 0.00 42 PHE A C 7
ATOM 11752 O O . PHE A 1 42 ? -14.775 3.502 -4.790 1.00 0.00 42 PHE A O 7
ATOM 11768 N N . VAL A 1 43 ? -12.977 2.142 -4.973 1.00 0.00 43 VAL A N 7
ATOM 11769 C CA . VAL A 1 43 ? -12.437 2.498 -3.671 1.00 0.00 43 VAL A CA 7
ATOM 11770 C C . VAL A 1 43 ? -11.687 3.828 -3.781 1.00 0.00 43 VAL A C 7
ATOM 11771 O O . VAL A 1 43 ? -11.502 4.523 -2.783 1.00 0.00 43 VAL A O 7
ATOM 11784 N N . LYS A 1 44 ? -11.276 4.140 -5.001 1.00 0.00 44 LYS A N 7
ATOM 11785 C CA . LYS A 1 44 ? -10.551 5.374 -5.253 1.00 0.00 44 LYS A CA 7
ATOM 11786 C C . LYS A 1 44 ? -11.531 6.549 -5.237 1.00 0.00 44 LYS A C 7
ATOM 11787 O O . LYS A 1 44 ? -11.227 7.608 -4.691 1.00 0.00 44 LYS A O 7
ATOM 11801 N N . SER A 1 45 ? -12.687 6.321 -5.843 1.00 0.00 45 SER A N 7
ATOM 11802 C CA . SER A 1 45 ? -13.714 7.347 -5.905 1.00 0.00 45 SER A CA 7
ATOM 11803 C C . SER A 1 45 ? -14.145 7.744 -4.491 1.00 0.00 45 SER A C 7
ATOM 11804 O O . SER A 1 45 ? -14.496 8.896 -4.246 1.00 0.00 45 SER A O 7
ATOM 11811 N N . LEU A 1 46 ? -14.104 6.765 -3.599 1.00 0.00 46 LEU A N 7
ATOM 11812 C CA . LEU A 1 46 ? -14.486 6.997 -2.217 1.00 0.00 46 LEU A CA 7
ATOM 11813 C C . LEU A 1 46 ? -13.998 8.381 -1.782 1.00 0.00 46 LEU A C 7
ATOM 11814 O O . LEU A 1 46 ? -14.772 9.179 -1.258 1.00 0.00 46 LEU A O 7
ATOM 11829 N N . LYS A 1 47 ? -12.717 8.622 -2.018 1.00 0.00 47 LYS A N 7
ATOM 11830 C CA . LYS A 1 47 ? -12.116 9.896 -1.657 1.00 0.00 47 LYS A CA 7
ATOM 11831 C C . LYS A 1 47 ? -12.004 9.988 -0.134 1.00 0.00 47 LYS A C 7
ATOM 11832 O O . LYS A 1 47 ? -12.676 10.807 0.492 1.00 0.00 47 LYS A O 7
ATOM 11846 N N . SER A 1 48 ? -11.149 9.139 0.417 1.00 0.00 48 SER A N 7
ATOM 11847 C CA . SER A 1 48 ? -10.939 9.116 1.854 1.00 0.00 48 SER A CA 7
ATOM 11848 C C . SER A 1 48 ? -9.482 9.452 2.177 1.00 0.00 48 SER A C 7
ATOM 11849 O O . SER A 1 48 ? -8.567 8.925 1.549 1.00 0.00 48 SER A O 7
ATOM 11856 N N . PRO A 1 49 ? -9.309 10.352 3.181 1.00 0.00 49 PRO A N 7
ATOM 11857 C CA . PRO A 1 49 ? -7.979 10.766 3.594 1.00 0.00 49 PRO A CA 7
ATOM 11858 C C . PRO A 1 49 ? -7.293 9.669 4.412 1.00 0.00 49 PRO A C 7
ATOM 11859 O O . PRO A 1 49 ? -7.961 8.826 5.010 1.00 0.00 49 PRO A O 7
ATOM 11867 N N . VAL A 1 50 ? -5.969 9.715 4.411 1.00 0.00 50 VAL A N 7
ATOM 11868 C CA . VAL A 1 50 ? -5.186 8.735 5.145 1.00 0.00 50 VAL A CA 7
ATOM 11869 C C . VAL A 1 50 ? -3.818 9.333 5.483 1.00 0.00 50 VAL A C 7
ATOM 11870 O O . VAL A 1 50 ? -3.383 10.293 4.851 1.00 0.00 50 VAL A O 7
ATOM 11883 N N . ARG A 1 51 ? -3.180 8.739 6.481 1.00 0.00 51 ARG A N 7
ATOM 11884 C CA . ARG A 1 51 ? -1.870 9.201 6.911 1.00 0.00 51 ARG A CA 7
ATOM 11885 C C . ARG A 1 51 ? -1.118 8.074 7.621 1.00 0.00 51 ARG A C 7
ATOM 11886 O O . ARG A 1 51 ? -1.707 7.321 8.396 1.00 0.00 51 ARG A O 7
ATOM 11903 N N . ILE A 1 52 ? 0.172 7.994 7.333 1.00 0.00 52 ILE A N 7
ATOM 11904 C CA . ILE A 1 52 ? 1.012 6.972 7.935 1.00 0.00 52 ILE A CA 7
ATOM 11905 C C . ILE A 1 52 ? 2.482 7.353 7.754 1.00 0.00 52 ILE A C 7
ATOM 11906 O O . ILE A 1 52 ? 2.845 7.990 6.765 1.00 0.00 52 ILE A O 7
ATOM 11921 N N . LEU A 1 53 ? 3.289 6.949 8.723 1.00 0.00 53 LEU A N 7
ATOM 11922 C CA . LEU A 1 53 ? 4.712 7.240 8.683 1.00 0.00 53 LEU A CA 7
ATOM 11923 C C . LEU A 1 53 ? 5.468 6.006 8.186 1.00 0.00 53 LEU A C 7
ATOM 11924 O O . LEU A 1 53 ? 5.124 4.879 8.539 1.00 0.00 53 LEU A O 7
ATOM 11939 N N . CYS A 1 54 ? 6.484 6.261 7.375 1.00 0.00 54 CYS A N 7
ATOM 11940 C CA . CYS A 1 54 ? 7.292 5.185 6.826 1.00 0.00 54 CYS A CA 7
ATOM 11941 C C . CYS A 1 54 ? 8.705 5.304 7.400 1.00 0.00 54 CYS A C 7
ATOM 11942 O O . CYS A 1 54 ? 9.237 6.406 7.523 1.00 0.00 54 CYS A O 7
ATOM 11949 N N . ARG A 1 55 ? 9.273 4.154 7.733 1.00 0.00 55 ARG A N 7
ATOM 11950 C CA . ARG A 1 55 ? 10.615 4.117 8.290 1.00 0.00 55 ARG A CA 7
ATOM 11951 C C . ARG A 1 55 ? 11.541 3.299 7.387 1.00 0.00 55 ARG A C 7
ATOM 11952 O O . ARG A 1 55 ? 11.157 2.913 6.285 1.00 0.00 55 ARG A O 7
ATOM 11969 N N . ARG A 1 56 ? 12.743 3.060 7.889 1.00 0.00 56 ARG A N 7
ATOM 11970 C CA . ARG A 1 56 ? 13.728 2.295 7.143 1.00 0.00 56 ARG A CA 7
ATOM 11971 C C . ARG A 1 56 ? 13.114 0.985 6.644 1.00 0.00 56 ARG A C 7
ATOM 11972 O O . ARG A 1 56 ? 12.379 0.322 7.373 1.00 0.00 56 ARG A O 7
ATOM 11989 N N . GLY A 1 57 ? 13.440 0.650 5.404 1.00 0.00 57 GLY A N 7
ATOM 11990 C CA . GLY A 1 57 ? 12.931 -0.568 4.798 1.00 0.00 57 GLY A CA 7
ATOM 11991 C C . GLY A 1 57 ? 13.109 -1.763 5.739 1.00 0.00 57 GLY A C 7
ATOM 11992 O O . GLY A 1 57 ? 12.420 -2.773 5.602 1.00 0.00 57 GLY A O 7
ATOM 11996 N N . ASP A 1 58 ? 14.036 -1.608 6.673 1.00 0.00 58 ASP A N 7
ATOM 11997 C CA . ASP A 1 58 ? 14.313 -2.661 7.634 1.00 0.00 58 ASP A CA 7
ATOM 11998 C C . ASP A 1 58 ? 13.097 -2.848 8.543 1.00 0.00 58 ASP A C 7
ATOM 11999 O O . ASP A 1 58 ? 12.315 -3.779 8.355 1.00 0.00 58 ASP A O 7
ATOM 12008 N N . THR A 1 59 ? 12.974 -1.949 9.509 1.00 0.00 59 THR A N 7
ATOM 12009 C CA . THR A 1 59 ? 11.866 -2.005 10.446 1.00 0.00 59 THR A CA 7
ATOM 12010 C C . THR A 1 59 ? 10.533 -1.886 9.705 1.00 0.00 59 THR A C 7
ATOM 12011 O O . THR A 1 59 ? 9.470 -2.049 10.302 1.00 0.00 59 THR A O 7
ATOM 12022 N N . LEU A 1 60 ? 10.633 -1.602 8.414 1.00 0.00 60 LEU A N 7
ATOM 12023 C CA . LEU A 1 60 ? 9.449 -1.459 7.585 1.00 0.00 60 LEU A CA 7
ATOM 12024 C C . LEU A 1 60 ? 8.510 -2.640 7.838 1.00 0.00 60 LEU A C 7
ATOM 12025 O O . LEU A 1 60 ? 7.295 -2.465 7.919 1.00 0.00 60 LEU A O 7
ATOM 12040 N N . ASP A 1 61 ? 9.108 -3.817 7.955 1.00 0.00 61 ASP A N 7
ATOM 12041 C CA . ASP A 1 61 ? 8.339 -5.025 8.196 1.00 0.00 61 ASP A CA 7
ATOM 12042 C C . ASP A 1 61 ? 7.455 -4.825 9.428 1.00 0.00 61 ASP A C 7
ATOM 12043 O O . ASP A 1 61 ? 6.255 -5.090 9.385 1.00 0.00 61 ASP A O 7
ATOM 12052 N N . GLU A 1 62 ? 8.082 -4.359 10.498 1.00 0.00 62 GLU A N 7
ATOM 12053 C CA . GLU A 1 62 ? 7.367 -4.119 11.740 1.00 0.00 62 GLU A CA 7
ATOM 12054 C C . GLU A 1 62 ? 6.504 -2.862 11.621 1.00 0.00 62 GLU A C 7
ATOM 12055 O O . GLU A 1 62 ? 5.410 -2.801 12.181 1.00 0.00 62 GLU A O 7
ATOM 12066 N N . ILE A 1 63 ? 7.026 -1.890 10.888 1.00 0.00 63 ILE A N 7
ATOM 12067 C CA . ILE A 1 63 ? 6.317 -0.638 10.690 1.00 0.00 63 ILE A CA 7
ATOM 12068 C C . ILE A 1 63 ? 5.008 -0.912 9.945 1.00 0.00 63 ILE A C 7
ATOM 12069 O O . ILE A 1 63 ? 4.061 -0.134 10.043 1.00 0.00 63 ILE A O 7
ATOM 12084 N N . ILE A 1 64 ? 5.000 -2.018 9.217 1.00 0.00 64 ILE A N 7
ATOM 12085 C CA . ILE A 1 64 ? 3.823 -2.404 8.456 1.00 0.00 64 ILE A CA 7
ATOM 12086 C C . ILE A 1 64 ? 2.675 -2.707 9.420 1.00 0.00 64 ILE A C 7
ATOM 12087 O O . ILE A 1 64 ? 1.557 -2.230 9.229 1.00 0.00 64 ILE A O 7
ATOM 12102 N N . LYS A 1 65 ? 2.989 -3.500 10.433 1.00 0.00 65 LYS A N 7
ATOM 12103 C CA . LYS A 1 65 ? 1.997 -3.874 11.428 1.00 0.00 65 LYS A CA 7
ATOM 12104 C C . LYS A 1 65 ? 1.599 -2.636 12.235 1.00 0.00 65 LYS A C 7
ATOM 12105 O O . LYS A 1 65 ? 0.450 -2.506 12.653 1.00 0.00 65 LYS A O 7
ATOM 12119 N N . ARG A 1 66 ? 2.572 -1.758 12.430 1.00 0.00 66 ARG A N 7
ATOM 12120 C CA . ARG A 1 66 ? 2.338 -0.535 13.179 1.00 0.00 66 ARG A CA 7
ATOM 12121 C C . ARG A 1 66 ? 1.532 0.457 12.338 1.00 0.00 66 ARG A C 7
ATOM 12122 O O . ARG A 1 66 ? 0.708 1.201 12.868 1.00 0.00 66 ARG A O 7
ATOM 12139 N N . LEU A 1 67 ? 1.798 0.436 11.041 1.00 0.00 67 LEU A N 7
ATOM 12140 C CA . LEU A 1 67 ? 1.108 1.325 10.120 1.00 0.00 67 LEU A CA 7
ATOM 12141 C C . LEU A 1 67 ? -0.342 0.862 9.963 1.00 0.00 67 LEU A C 7
ATOM 12142 O O . LEU A 1 67 ? -1.263 1.677 9.982 1.00 0.00 67 LEU A O 7
ATOM 12157 N N . LEU A 1 68 ? -0.499 -0.445 9.810 1.00 0.00 68 LEU A N 7
ATOM 12158 C CA . LEU A 1 68 ? -1.821 -1.026 9.649 1.00 0.00 68 LEU A CA 7
ATOM 12159 C C . LEU A 1 68 ? -2.761 -0.444 10.707 1.00 0.00 68 LEU A C 7
ATOM 12160 O O . LEU A 1 68 ? -3.895 -0.078 10.401 1.00 0.00 68 LEU A O 7
ATOM 12175 N N . GLU A 1 69 ? -2.255 -0.378 11.930 1.00 0.00 69 GLU A N 7
ATOM 12176 C CA . GLU A 1 69 ? -3.036 0.153 13.034 1.00 0.00 69 GLU A CA 7
ATOM 12177 C C . GLU A 1 69 ? -3.531 1.562 12.706 1.00 0.00 69 GLU A C 7
ATOM 12178 O O . GLU A 1 69 ? -4.534 2.016 13.254 1.00 0.00 69 GLU A O 7
ATOM 12189 N N . GLU A 1 70 ? -2.804 2.218 11.812 1.00 0.00 70 GLU A N 7
ATOM 12190 C CA . GLU A 1 70 ? -3.158 3.566 11.404 1.00 0.00 70 GLU A CA 7
ATOM 12191 C C . GLU A 1 70 ? -4.036 3.529 10.152 1.00 0.00 70 GLU A C 7
ATOM 12192 O O . GLU A 1 70 ? -5.016 4.266 10.057 1.00 0.00 70 GLU A O 7
ATOM 12203 N N . SER A 1 71 ? -3.655 2.663 9.225 1.00 0.00 71 SER A N 7
ATOM 12204 C CA . SER A 1 71 ? -4.397 2.521 7.984 1.00 0.00 71 SER A CA 7
ATOM 12205 C C . SER A 1 71 ? -5.552 1.537 8.174 1.00 0.00 71 SER A C 7
ATOM 12206 O O . SER A 1 71 ? -6.718 1.923 8.112 1.00 0.00 71 SER A O 7
ATOM 12213 N N . ASN A 1 72 ? -5.187 0.284 8.404 1.00 0.00 72 ASN A N 7
ATOM 12214 C CA . ASN A 1 72 ? -6.180 -0.759 8.604 1.00 0.00 72 ASN A CA 7
ATOM 12215 C C . ASN A 1 72 ? -7.326 -0.210 9.456 1.00 0.00 72 ASN A C 7
ATOM 12216 O O . ASN A 1 72 ? -8.469 -0.639 9.315 1.00 0.00 72 ASN A O 7
ATOM 12226 N N . LYS A 1 73 ? -6.979 0.732 10.321 1.00 0.00 73 LYS A N 7
ATOM 12227 C CA . LYS A 1 73 ? -7.965 1.344 11.195 1.00 0.00 73 LYS A CA 7
ATOM 12228 C C . LYS A 1 73 ? -9.068 1.981 10.345 1.00 0.00 73 LYS A C 7
ATOM 12229 O O . LYS A 1 73 ? -10.248 1.684 10.530 1.00 0.00 73 LYS A O 7
ATOM 12243 N N . GLU A 1 74 ? -8.645 2.844 9.434 1.00 0.00 74 GLU A N 7
ATOM 12244 C CA . GLU A 1 74 ? -9.581 3.524 8.556 1.00 0.00 74 GLU A CA 7
ATOM 12245 C C . GLU A 1 74 ? -9.929 2.637 7.360 1.00 0.00 74 GLU A C 7
ATOM 12246 O O . GLU A 1 74 ? -10.655 3.057 6.460 1.00 0.00 74 GLU A O 7
ATOM 12257 N N . GLY A 1 75 ? -9.393 1.425 7.386 1.00 0.00 75 GLY A N 7
ATOM 12258 C CA . GLY A 1 75 ? -9.637 0.474 6.316 1.00 0.00 75 GLY A CA 7
ATOM 12259 C C . GLY A 1 75 ? -10.185 -0.844 6.867 1.00 0.00 75 GLY A C 7
ATOM 12260 O O . GLY A 1 75 ? -10.481 -0.949 8.056 1.00 0.00 75 GLY A O 7
ATOM 12264 N N . ILE A 1 76 ? -10.303 -1.817 5.975 1.00 0.00 76 ILE A N 7
ATOM 12265 C CA . ILE A 1 76 ? -10.810 -3.125 6.357 1.00 0.00 76 ILE A CA 7
ATOM 12266 C C . ILE A 1 76 ? -9.638 -4.027 6.747 1.00 0.00 76 ILE A C 7
ATOM 12267 O O . ILE A 1 76 ? -8.488 -3.733 6.424 1.00 0.00 76 ILE A O 7
ATOM 12282 N N . HIS A 1 77 ? -9.969 -5.109 7.436 1.00 0.00 77 HIS A N 7
ATOM 12283 C CA . HIS A 1 77 ? -8.958 -6.057 7.873 1.00 0.00 77 HIS A CA 7
ATOM 12284 C C . HIS A 1 77 ? -8.045 -6.413 6.698 1.00 0.00 77 HIS A C 7
ATOM 12285 O O . HIS A 1 77 ? -8.388 -7.261 5.875 1.00 0.00 77 HIS A O 7
ATOM 12298 N N . VAL A 1 78 ? -6.901 -5.747 6.656 1.00 0.00 78 VAL A N 7
ATOM 12299 C CA . VAL A 1 78 ? -5.936 -5.982 5.595 1.00 0.00 78 VAL A CA 7
ATOM 12300 C C . VAL A 1 78 ? -4.534 -6.075 6.199 1.00 0.00 78 VAL A C 7
ATOM 12301 O O . VAL A 1 78 ? -4.221 -5.378 7.163 1.00 0.00 78 VAL A O 7
ATOM 12314 N N . ILE A 1 79 ? -3.727 -6.944 5.607 1.00 0.00 79 ILE A N 7
ATOM 12315 C CA . ILE A 1 79 ? -2.364 -7.138 6.075 1.00 0.00 79 ILE A CA 7
ATOM 12316 C C . ILE A 1 79 ? -1.388 -6.757 4.960 1.00 0.00 79 ILE A C 7
ATOM 12317 O O . ILE A 1 79 ? -0.499 -7.535 4.616 1.00 0.00 79 ILE A O 7
ATOM 12332 N N . HIS A 1 80 ? -1.587 -5.561 4.426 1.00 0.00 80 HIS A N 7
ATOM 12333 C CA . HIS A 1 80 ? -0.736 -5.069 3.357 1.00 0.00 80 HIS A CA 7
ATOM 12334 C C . HIS A 1 80 ? 0.488 -4.372 3.954 1.00 0.00 80 HIS A C 7
ATOM 12335 O O . HIS A 1 80 ? 0.519 -4.082 5.150 1.00 0.00 80 HIS A O 7
ATOM 12348 N N . ASP A 1 81 ? 1.467 -4.124 3.097 1.00 0.00 81 ASP A N 7
ATOM 12349 C CA . ASP A 1 81 ? 2.690 -3.468 3.526 1.00 0.00 81 ASP A CA 7
ATOM 12350 C C . ASP A 1 81 ? 2.828 -2.130 2.796 1.00 0.00 81 ASP A C 7
ATOM 12351 O O . ASP A 1 81 ? 2.165 -1.898 1.786 1.00 0.00 81 ASP A O 7
ATOM 12360 N N . SER A 1 82 ? 3.695 -1.285 3.335 1.00 0.00 82 SER A N 7
ATOM 12361 C CA . SER A 1 82 ? 3.928 0.024 2.748 1.00 0.00 82 SER A CA 7
ATOM 12362 C C . SER A 1 82 ? 4.404 -0.128 1.302 1.00 0.00 82 SER A C 7
ATOM 12363 O O . SER A 1 82 ? 4.113 0.715 0.457 1.00 0.00 82 SER A O 7
ATOM 12370 N N . ILE A 1 83 ? 5.130 -1.212 1.064 1.00 0.00 83 ILE A N 7
ATOM 12371 C CA . ILE A 1 83 ? 5.650 -1.486 -0.265 1.00 0.00 83 ILE A CA 7
ATOM 12372 C C . ILE A 1 83 ? 4.492 -1.854 -1.196 1.00 0.00 83 ILE A C 7
ATOM 12373 O O . ILE A 1 83 ? 4.467 -1.443 -2.354 1.00 0.00 83 ILE A O 7
ATOM 12388 N N . THR A 1 84 ? 3.562 -2.626 -0.652 1.00 0.00 84 THR A N 7
ATOM 12389 C CA . THR A 1 84 ? 2.405 -3.056 -1.419 1.00 0.00 84 THR A CA 7
ATOM 12390 C C . THR A 1 84 ? 1.430 -1.892 -1.610 1.00 0.00 84 THR A C 7
ATOM 12391 O O . THR A 1 84 ? 0.788 -1.780 -2.653 1.00 0.00 84 THR A O 7
ATOM 12402 N N . LEU A 1 85 ? 1.352 -1.053 -0.587 1.00 0.00 85 LEU A N 7
ATOM 12403 C CA . LEU A 1 85 ? 0.467 0.099 -0.630 1.00 0.00 85 LEU A CA 7
ATOM 12404 C C . LEU A 1 85 ? 0.865 1.000 -1.801 1.00 0.00 85 LEU A C 7
ATOM 12405 O O . LEU A 1 85 ? 0.006 1.570 -2.471 1.00 0.00 85 LEU A O 7
ATOM 12420 N N . ALA A 1 86 ? 2.170 1.100 -2.012 1.00 0.00 86 ALA A N 7
ATOM 12421 C CA . ALA A 1 86 ? 2.692 1.921 -3.090 1.00 0.00 86 ALA A CA 7
ATOM 12422 C C . ALA A 1 86 ? 2.190 1.378 -4.429 1.00 0.00 86 ALA A C 7
ATOM 12423 O O . ALA A 1 86 ? 1.721 2.138 -5.275 1.00 0.00 86 ALA A O 7
ATOM 12430 N N . PHE A 1 87 ? 2.306 0.066 -4.580 1.00 0.00 87 PHE A N 7
ATOM 12431 C CA . PHE A 1 87 ? 1.869 -0.587 -5.803 1.00 0.00 87 PHE A CA 7
ATOM 12432 C C . PHE A 1 87 ? 0.343 -0.596 -5.904 1.00 0.00 87 PHE A C 7
ATOM 12433 O O . PHE A 1 87 ? -0.217 -0.212 -6.929 1.00 0.00 87 PHE A O 7
ATOM 12449 N N . LEU A 1 88 ? -0.288 -1.039 -4.826 1.00 0.00 88 LEU A N 7
ATOM 12450 C CA . LEU A 1 88 ? -1.738 -1.104 -4.781 1.00 0.00 88 LEU A CA 7
ATOM 12451 C C . LEU A 1 88 ? -2.315 0.285 -5.065 1.00 0.00 88 LEU A C 7
ATOM 12452 O O . LEU A 1 88 ? -3.195 0.435 -5.911 1.00 0.00 88 LEU A O 7
ATOM 12467 N N . ILE A 1 89 ? -1.797 1.265 -4.340 1.00 0.00 89 ILE A N 7
ATOM 12468 C CA . ILE A 1 89 ? -2.249 2.637 -4.502 1.00 0.00 89 ILE A CA 7
ATOM 12469 C C . ILE A 1 89 ? -1.986 3.089 -5.940 1.00 0.00 89 ILE A C 7
ATOM 12470 O O . ILE A 1 89 ? -2.884 3.598 -6.609 1.00 0.00 89 ILE A O 7
ATOM 12485 N N . ARG A 1 90 ? -0.751 2.886 -6.374 1.00 0.00 90 ARG A N 7
ATOM 12486 C CA . ARG A 1 90 ? -0.358 3.266 -7.720 1.00 0.00 90 ARG A CA 7
ATOM 12487 C C . ARG A 1 90 ? -1.496 2.985 -8.704 1.00 0.00 90 ARG A C 7
ATOM 12488 O O . ARG A 1 90 ? -1.688 3.729 -9.664 1.00 0.00 90 ARG A O 7
ATOM 12505 N N . GLU A 1 91 ? -2.221 1.909 -8.430 1.00 0.00 91 GLU A N 7
ATOM 12506 C CA . GLU A 1 91 ? -3.334 1.521 -9.280 1.00 0.00 91 GLU A CA 7
ATOM 12507 C C . GLU A 1 91 ? -4.483 2.521 -9.138 1.00 0.00 91 GLU A C 7
ATOM 12508 O O . GLU A 1 91 ? -5.047 2.970 -10.135 1.00 0.00 91 GLU A O 7
ATOM 12519 N N . LYS A 1 92 ? -4.796 2.842 -7.890 1.00 0.00 92 LYS A N 7
ATOM 12520 C CA . LYS A 1 92 ? -5.869 3.780 -7.606 1.00 0.00 92 LYS A CA 7
ATOM 12521 C C . LYS A 1 92 ? -5.298 5.198 -7.552 1.00 0.00 92 LYS A C 7
ATOM 12522 O O . LYS A 1 92 ? -6.030 6.158 -7.313 1.00 0.00 92 LYS A O 7
ATOM 12536 N N . ALA A 1 93 ? -3.995 5.287 -7.779 1.00 0.00 93 ALA A N 7
ATOM 12537 C CA . ALA A 1 93 ? -3.318 6.572 -7.760 1.00 0.00 93 ALA A CA 7
ATOM 12538 C C . ALA A 1 93 ? -1.919 6.415 -8.360 1.00 0.00 93 ALA A C 7
ATOM 12539 O O . ALA A 1 93 ? -0.930 6.360 -7.631 1.00 0.00 93 ALA A O 7
ATOM 12546 N N . SER A 1 94 ? -1.882 6.349 -9.682 1.00 0.00 94 SER A N 7
ATOM 12547 C CA . SER A 1 94 ? -0.621 6.200 -10.389 1.00 0.00 94 SER A CA 7
ATOM 12548 C C . SER A 1 94 ? 0.081 7.556 -10.499 1.00 0.00 94 SER A C 7
ATOM 12549 O O . SER A 1 94 ? 1.122 7.669 -11.145 1.00 0.00 94 SER A O 7
ATOM 12556 N N . HIS A 1 95 ? -0.518 8.549 -9.859 1.00 0.00 95 HIS A N 7
ATOM 12557 C CA . HIS A 1 95 ? 0.036 9.893 -9.877 1.00 0.00 95 HIS A CA 7
ATOM 12558 C C . HIS A 1 95 ? 1.031 10.053 -8.724 1.00 0.00 95 HIS A C 7
ATOM 12559 O O . HIS A 1 95 ? 2.229 9.840 -8.901 1.00 0.00 95 HIS A O 7
ATOM 12572 N N . ARG A 1 96 ? 0.496 10.426 -7.571 1.00 0.00 96 ARG A N 7
ATOM 12573 C CA . ARG A 1 96 ? 1.320 10.618 -6.391 1.00 0.00 96 ARG A CA 7
ATOM 12574 C C . ARG A 1 96 ? 1.177 9.425 -5.444 1.00 0.00 96 ARG A C 7
ATOM 12575 O O . ARG A 1 96 ? 0.122 9.228 -4.844 1.00 0.00 96 ARG A O 7
ATOM 12592 N N . ILE A 1 97 ? 2.254 8.659 -5.341 1.00 0.00 97 ILE A N 7
ATOM 12593 C CA . ILE A 1 97 ? 2.261 7.490 -4.478 1.00 0.00 97 ILE A CA 7
ATOM 12594 C C . ILE A 1 97 ? 3.285 7.694 -3.359 1.00 0.00 97 ILE A C 7
ATOM 12595 O O . ILE A 1 97 ? 4.044 8.662 -3.376 1.00 0.00 97 ILE A O 7
ATOM 12610 N N . VAL A 1 98 ? 3.272 6.767 -2.413 1.00 0.00 98 VAL A N 7
ATOM 12611 C CA . VAL A 1 98 ? 4.190 6.834 -1.288 1.00 0.00 98 VAL A CA 7
ATOM 12612 C C . VAL A 1 98 ? 5.427 5.985 -1.594 1.00 0.00 98 VAL A C 7
ATOM 12613 O O . VAL A 1 98 ? 5.331 4.962 -2.271 1.00 0.00 98 VAL A O 7
ATOM 12626 N N . HIS A 1 99 ? 6.560 6.443 -1.082 1.00 0.00 99 HIS A N 7
ATOM 12627 C CA . HIS A 1 99 ? 7.814 5.740 -1.292 1.00 0.00 99 HIS A CA 7
ATOM 12628 C C . HIS A 1 99 ? 8.298 5.147 0.032 1.00 0.00 99 HIS A C 7
ATOM 12629 O O . HIS A 1 99 ? 7.565 5.143 1.020 1.00 0.00 99 HIS A O 7
ATOM 12642 N N . ARG A 1 100 ? 9.530 4.660 0.011 1.00 0.00 100 ARG A N 7
ATOM 12643 C CA . ARG A 1 100 ? 10.121 4.066 1.198 1.00 0.00 100 ARG A CA 7
ATOM 12644 C C . ARG A 1 100 ? 11.587 3.713 0.941 1.00 0.00 100 ARG A C 7
ATOM 12645 O O . ARG A 1 100 ? 11.894 2.945 0.030 1.00 0.00 100 ARG A O 7
ATOM 12662 N N . VAL A 1 101 ? 12.454 4.291 1.760 1.00 0.00 101 VAL A N 7
ATOM 12663 C CA . VAL A 1 101 ? 13.881 4.046 1.632 1.00 0.00 101 VAL A CA 7
ATOM 12664 C C . VAL A 1 101 ? 14.453 3.665 2.998 1.00 0.00 101 VAL A C 7
ATOM 12665 O O . VAL A 1 101 ? 13.964 4.124 4.029 1.00 0.00 101 VAL A O 7
ATOM 12678 N N . VAL A 1 102 ? 15.480 2.829 2.963 1.00 0.00 102 VAL A N 7
ATOM 12679 C CA . VAL A 1 102 ? 16.124 2.382 4.186 1.00 0.00 102 VAL A CA 7
ATOM 12680 C C . VAL A 1 102 ? 17.355 3.249 4.456 1.00 0.00 102 VAL A C 7
ATOM 12681 O O . VAL A 1 102 ? 18.472 2.875 4.100 1.00 0.00 102 VAL A O 7
ATOM 12694 N N . LYS A 1 103 ? 17.110 4.390 5.084 1.00 0.00 103 LYS A N 7
ATOM 12695 C CA . LYS A 1 103 ? 18.184 5.313 5.406 1.00 0.00 103 LYS A CA 7
ATOM 12696 C C . LYS A 1 103 ? 17.705 6.293 6.479 1.00 0.00 103 LYS A C 7
ATOM 12697 O O . LYS A 1 103 ? 18.357 6.459 7.508 1.00 0.00 103 LYS A O 7
ATOM 12711 N N . SER A 1 104 ? 16.570 6.917 6.199 1.00 0.00 104 SER A N 7
ATOM 12712 C CA . SER A 1 104 ? 15.996 7.876 7.127 1.00 0.00 104 SER A CA 7
ATOM 12713 C C . SER A 1 104 ? 14.490 7.641 7.257 1.00 0.00 104 SER A C 7
ATOM 12714 O O . SER A 1 104 ? 13.931 6.782 6.577 1.00 0.00 104 SER A O 7
ATOM 12721 N N . ASP A 1 105 ? 13.875 8.419 8.136 1.00 0.00 105 ASP A N 7
ATOM 12722 C CA . ASP A 1 105 ? 12.445 8.307 8.365 1.00 0.00 105 ASP A CA 7
ATOM 12723 C C . ASP A 1 105 ? 11.715 9.365 7.535 1.00 0.00 105 ASP A C 7
ATOM 12724 O O . ASP A 1 105 ? 12.235 10.461 7.326 1.00 0.00 105 ASP A O 7
ATOM 12733 N N . PHE A 1 106 ? 10.523 9.001 7.085 1.00 0.00 106 PHE A N 7
ATOM 12734 C CA . PHE A 1 106 ? 9.718 9.906 6.284 1.00 0.00 106 PHE A CA 7
ATOM 12735 C C . PHE A 1 106 ? 8.227 9.602 6.445 1.00 0.00 106 PHE A C 7
ATOM 12736 O O . PHE A 1 106 ? 7.826 8.439 6.461 1.00 0.00 106 PHE A O 7
ATOM 12752 N N . GLU A 1 107 ? 7.447 10.666 6.559 1.00 0.00 107 GLU A N 7
ATOM 12753 C CA . GLU A 1 107 ? 6.009 10.528 6.718 1.00 0.00 107 GLU A CA 7
ATOM 12754 C C . GLU A 1 107 ? 5.301 10.785 5.386 1.00 0.00 107 GLU A C 7
ATOM 12755 O O . GLU A 1 107 ? 5.711 11.655 4.618 1.00 0.00 107 GLU A O 7
ATOM 12766 N N . ILE A 1 108 ? 4.249 10.014 5.154 1.00 0.00 108 ILE A N 7
ATOM 12767 C CA . ILE A 1 108 ? 3.479 10.148 3.929 1.00 0.00 108 ILE A CA 7
ATOM 12768 C C . ILE A 1 108 ? 1.987 10.130 4.264 1.00 0.00 108 ILE A C 7
ATOM 12769 O O . ILE A 1 108 ? 1.542 9.333 5.088 1.00 0.00 108 ILE A O 7
ATOM 12784 N N . GLY A 1 109 ? 1.254 11.019 3.608 1.00 0.00 109 GLY A N 7
ATOM 12785 C CA . GLY A 1 109 ? -0.179 11.114 3.827 1.00 0.00 109 GLY A CA 7
ATOM 12786 C C . GLY A 1 109 ? -0.884 11.688 2.596 1.00 0.00 109 GLY A C 7
ATOM 12787 O O . GLY A 1 109 ? -0.287 12.441 1.829 1.00 0.00 109 GLY A O 7
ATOM 12791 N N . VAL A 1 110 ? -2.145 11.311 2.447 1.00 0.00 110 VAL A N 7
ATOM 12792 C CA . VAL A 1 110 ? -2.939 11.779 1.323 1.00 0.00 110 VAL A CA 7
ATOM 12793 C C . VAL A 1 110 ? -4.349 12.121 1.807 1.00 0.00 110 VAL A C 7
ATOM 12794 O O . VAL A 1 110 ? -4.702 11.841 2.952 1.00 0.00 110 VAL A O 7
ATOM 12807 N N . THR A 1 111 ? -5.118 12.722 0.912 1.00 0.00 111 THR A N 7
ATOM 12808 C CA . THR A 1 111 ? -6.482 13.105 1.232 1.00 0.00 111 THR A CA 7
ATOM 12809 C C . THR A 1 111 ? -7.470 12.378 0.319 1.00 0.00 111 THR A C 7
ATOM 12810 O O . THR A 1 111 ? -8.609 12.124 0.707 1.00 0.00 111 THR A O 7
ATOM 12821 N N . ARG A 1 112 ? -6.997 12.062 -0.878 1.00 0.00 112 ARG A N 7
ATOM 12822 C CA . ARG A 1 112 ? -7.825 11.367 -1.850 1.00 0.00 112 ARG A CA 7
ATOM 12823 C C . ARG A 1 112 ? -6.958 10.489 -2.753 1.00 0.00 112 ARG A C 7
ATOM 12824 O O . ARG A 1 112 ? -7.286 9.327 -2.996 1.00 0.00 112 ARG A O 7
ATOM 12841 N N . ASP A 1 113 ? -5.869 11.075 -3.227 1.00 0.00 113 ASP A N 7
ATOM 12842 C CA . ASP A 1 113 ? -4.952 10.360 -4.100 1.00 0.00 113 ASP A CA 7
ATOM 12843 C C . ASP A 1 113 ? -4.179 11.366 -4.955 1.00 0.00 113 ASP A C 7
ATOM 12844 O O . ASP A 1 113 ? -3.102 11.056 -5.462 1.00 0.00 113 ASP A O 7
ATOM 12853 N N . GLY A 1 114 ? -4.759 12.550 -5.087 1.00 0.00 114 GLY A N 7
ATOM 12854 C CA . GLY A 1 114 ? -4.138 13.603 -5.872 1.00 0.00 114 GLY A CA 7
ATOM 12855 C C . GLY A 1 114 ? -2.951 14.217 -5.126 1.00 0.00 114 GLY A C 7
ATOM 12856 O O . GLY A 1 114 ? -1.798 13.922 -5.435 1.00 0.00 114 GLY A O 7
ATOM 12860 N N . GLU A 1 115 ? -3.276 15.059 -4.156 1.00 0.00 115 GLU A N 7
ATOM 12861 C CA . GLU A 1 115 ? -2.252 15.717 -3.362 1.00 0.00 115 GLU A CA 7
ATOM 12862 C C . GLU A 1 115 ? -1.703 14.759 -2.304 1.00 0.00 115 GLU A C 7
ATOM 12863 O O . GLU A 1 115 ? -2.396 13.836 -1.877 1.00 0.00 115 GLU A O 7
ATOM 12874 N N . ILE A 1 116 ? -0.463 15.009 -1.910 1.00 0.00 116 ILE A N 7
ATOM 12875 C CA . ILE A 1 116 ? 0.187 14.180 -0.910 1.00 0.00 116 ILE A CA 7
ATOM 12876 C C . ILE A 1 116 ? 0.927 15.074 0.087 1.00 0.00 116 ILE A C 7
ATOM 12877 O O . ILE A 1 116 ? 1.145 16.256 -0.178 1.00 0.00 116 ILE A O 7
ATOM 12892 N N . ILE A 1 117 ? 1.294 14.478 1.211 1.00 0.00 117 ILE A N 7
ATOM 12893 C CA . ILE A 1 117 ? 2.005 15.206 2.248 1.00 0.00 117 ILE A CA 7
ATOM 12894 C C . ILE A 1 117 ? 3.180 14.361 2.745 1.00 0.00 117 ILE A C 7
ATOM 12895 O O . ILE A 1 117 ? 3.057 13.146 2.889 1.00 0.00 117 ILE A O 7
ATOM 12910 N N . VAL A 1 118 ? 4.292 15.038 2.992 1.00 0.00 118 VAL A N 7
ATOM 12911 C CA . VAL A 1 118 ? 5.487 14.364 3.468 1.00 0.00 118 VAL A CA 7
ATOM 12912 C C . VAL A 1 118 ? 6.062 15.137 4.657 1.00 0.00 118 VAL A C 7
ATOM 12913 O O . VAL A 1 118 ? 5.855 16.344 4.777 1.00 0.00 118 VAL A O 7
ATOM 12926 N N . ASP A 1 119 ? 6.772 14.410 5.508 1.00 0.00 119 ASP A N 7
ATOM 12927 C CA . ASP A 1 119 ? 7.378 15.012 6.682 1.00 0.00 119 ASP A CA 7
ATOM 12928 C C . ASP A 1 119 ? 8.288 13.988 7.364 1.00 0.00 119 ASP A C 7
ATOM 12929 O O . ASP A 1 119 ? 7.830 12.923 7.777 1.00 0.00 119 ASP A O 7
ATOM 12938 N N . LEU A 1 120 ? 9.560 14.344 7.459 1.00 0.00 120 LEU A N 7
ATOM 12939 C CA . LEU A 1 120 ? 10.538 13.468 8.083 1.00 0.00 120 LEU A CA 7
ATOM 12940 C C . LEU A 1 120 ? 10.471 13.636 9.603 1.00 0.00 120 LEU A C 7
ATOM 12941 O O . LEU A 1 120 ? 11.491 13.863 10.251 1.00 0.00 120 LEU A O 7
ATOM 12956 N N . ASN A 1 121 ? 9.259 13.520 10.126 1.00 0.00 121 ASN A N 7
ATOM 12957 C CA . ASN A 1 121 ? 9.046 13.656 11.557 1.00 0.00 121 ASN A CA 7
ATOM 12958 C C . ASN A 1 121 ? 9.467 15.059 11.999 1.00 0.00 121 ASN A C 7
ATOM 12959 O O . ASN A 1 121 ? 10.457 15.598 11.508 1.00 0.00 121 ASN A O 7
ATOM 12969 N N . SER A 1 122 ? 8.693 15.610 12.922 1.00 0.00 122 SER A N 7
ATOM 12970 C CA . SER A 1 122 ? 8.974 16.940 13.437 1.00 0.00 122 SER A CA 7
ATOM 12971 C C . SER A 1 122 ? 9.230 16.875 14.943 1.00 0.00 122 SER A C 7
ATOM 12972 O O . SER A 1 122 ? 8.871 15.896 15.597 1.00 0.00 122 SER A O 7
ATOM 12979 N N . MET A 1 1 ? 2.398 -7.843 -18.875 1.00 0.00 1 MET A N 8
ATOM 12980 C CA . MET A 1 1 ? 1.120 -7.469 -18.296 1.00 0.00 1 MET A CA 8
ATOM 12981 C C . MET A 1 1 ? 0.429 -8.678 -17.662 1.00 0.00 1 MET A C 8
ATOM 12982 O O . MET A 1 1 ? -0.491 -9.249 -18.247 1.00 0.00 1 MET A O 8
ATOM 12994 N N . ARG A 1 2 ? 0.899 -9.033 -16.476 1.00 0.00 2 ARG A N 8
ATOM 12995 C CA . ARG A 1 2 ? 0.339 -10.166 -15.757 1.00 0.00 2 ARG A CA 8
ATOM 12996 C C . ARG A 1 2 ? 0.911 -10.230 -14.340 1.00 0.00 2 ARG A C 8
ATOM 12997 O O . ARG A 1 2 ? 0.207 -9.954 -13.369 1.00 0.00 2 ARG A O 8
ATOM 13014 N N . GLU A 1 3 ? 2.183 -10.597 -14.265 1.00 0.00 3 GLU A N 8
ATOM 13015 C CA . GLU A 1 3 ? 2.857 -10.701 -12.982 1.00 0.00 3 GLU A CA 8
ATOM 13016 C C . GLU A 1 3 ? 3.802 -9.515 -12.782 1.00 0.00 3 GLU A C 8
ATOM 13017 O O . GLU A 1 3 ? 4.532 -9.137 -13.697 1.00 0.00 3 GLU A O 8
ATOM 13028 N N . ARG A 1 4 ? 3.759 -8.960 -11.579 1.00 0.00 4 ARG A N 8
ATOM 13029 C CA . ARG A 1 4 ? 4.602 -7.825 -11.247 1.00 0.00 4 ARG A CA 8
ATOM 13030 C C . ARG A 1 4 ? 4.254 -7.295 -9.854 1.00 0.00 4 ARG A C 8
ATOM 13031 O O . ARG A 1 4 ? 3.107 -7.383 -9.421 1.00 0.00 4 ARG A O 8
ATOM 13048 N N . GLY A 1 5 ? 5.268 -6.756 -9.192 1.00 0.00 5 GLY A N 8
ATOM 13049 C CA . GLY A 1 5 ? 5.084 -6.211 -7.858 1.00 0.00 5 GLY A CA 8
ATOM 13050 C C . GLY A 1 5 ? 4.917 -7.330 -6.827 1.00 0.00 5 GLY A C 8
ATOM 13051 O O . GLY A 1 5 ? 4.605 -8.465 -7.184 1.00 0.00 5 GLY A O 8
ATOM 13055 N N . TRP A 1 6 ? 5.133 -6.970 -5.570 1.00 0.00 6 TRP A N 8
ATOM 13056 C CA . TRP A 1 6 ? 5.011 -7.930 -4.486 1.00 0.00 6 TRP A CA 8
ATOM 13057 C C . TRP A 1 6 ? 5.641 -9.246 -4.946 1.00 0.00 6 TRP A C 8
ATOM 13058 O O . TRP A 1 6 ? 5.096 -10.319 -4.696 1.00 0.00 6 TRP A O 8
ATOM 13078 N N . SER A 1 7 ? 6.780 -9.119 -5.611 1.00 0.00 7 SER A N 8
ATOM 13079 C CA . SER A 1 7 ? 7.490 -10.285 -6.108 1.00 0.00 7 SER A CA 8
ATOM 13080 C C . SER A 1 7 ? 8.227 -10.978 -4.959 1.00 0.00 7 SER A C 8
ATOM 13081 O O . SER A 1 7 ? 9.452 -10.923 -4.880 1.00 0.00 7 SER A O 8
ATOM 13088 N N . GLN A 1 8 ? 7.447 -11.616 -4.098 1.00 0.00 8 GLN A N 8
ATOM 13089 C CA . GLN A 1 8 ? 8.009 -12.320 -2.958 1.00 0.00 8 GLN A CA 8
ATOM 13090 C C . GLN A 1 8 ? 9.177 -11.527 -2.368 1.00 0.00 8 GLN A C 8
ATOM 13091 O O . GLN A 1 8 ? 10.325 -11.961 -2.437 1.00 0.00 8 GLN A O 8
ATOM 13103 N N . LYS A 1 9 ? 8.842 -10.376 -1.802 1.00 0.00 9 LYS A N 8
ATOM 13104 C CA . LYS A 1 9 ? 9.849 -9.518 -1.201 1.00 0.00 9 LYS A CA 8
ATOM 13105 C C . LYS A 1 9 ? 10.141 -10.002 0.222 1.00 0.00 9 LYS A C 8
ATOM 13106 O O . LYS A 1 9 ? 11.171 -10.628 0.468 1.00 0.00 9 LYS A O 8
ATOM 13120 N N . LYS A 1 10 ? 9.218 -9.693 1.120 1.00 0.00 10 LYS A N 8
ATOM 13121 C CA . LYS A 1 10 ? 9.365 -10.089 2.510 1.00 0.00 10 LYS A CA 8
ATOM 13122 C C . LYS A 1 10 ? 8.089 -10.797 2.971 1.00 0.00 10 LYS A C 8
ATOM 13123 O O . LYS A 1 10 ? 8.028 -12.025 2.990 1.00 0.00 10 LYS A O 8
ATOM 13137 N N . ILE A 1 11 ? 7.100 -9.991 3.331 1.00 0.00 11 ILE A N 8
ATOM 13138 C CA . ILE A 1 11 ? 5.830 -10.525 3.791 1.00 0.00 11 ILE A CA 8
ATOM 13139 C C . ILE A 1 11 ? 4.910 -10.748 2.588 1.00 0.00 11 ILE A C 8
ATOM 13140 O O . ILE A 1 11 ? 3.708 -10.953 2.751 1.00 0.00 11 ILE A O 8
ATOM 13155 N N . ALA A 1 12 ? 5.510 -10.698 1.408 1.00 0.00 12 ALA A N 8
ATOM 13156 C CA . ALA A 1 12 ? 4.759 -10.892 0.180 1.00 0.00 12 ALA A CA 8
ATOM 13157 C C . ALA A 1 12 ? 3.907 -12.157 0.301 1.00 0.00 12 ALA A C 8
ATOM 13158 O O . ALA A 1 12 ? 2.763 -12.185 -0.151 1.00 0.00 12 ALA A O 8
ATOM 13165 N N . ARG A 1 13 ? 4.497 -13.173 0.913 1.00 0.00 13 ARG A N 8
ATOM 13166 C CA . ARG A 1 13 ? 3.806 -14.438 1.099 1.00 0.00 13 ARG A CA 8
ATOM 13167 C C . ARG A 1 13 ? 2.470 -14.213 1.809 1.00 0.00 13 ARG A C 8
ATOM 13168 O O . ARG A 1 13 ? 1.415 -14.561 1.280 1.00 0.00 13 ARG A O 8
ATOM 13185 N N . GLU A 1 14 ? 2.556 -13.631 2.997 1.00 0.00 14 GLU A N 8
ATOM 13186 C CA . GLU A 1 14 ? 1.368 -13.356 3.784 1.00 0.00 14 GLU A CA 8
ATOM 13187 C C . GLU A 1 14 ? 0.431 -12.417 3.021 1.00 0.00 14 GLU A C 8
ATOM 13188 O O . GLU A 1 14 ? -0.774 -12.404 3.266 1.00 0.00 14 GLU A O 8
ATOM 13199 N N . LEU A 1 15 ? 1.021 -11.655 2.113 1.00 0.00 15 LEU A N 8
ATOM 13200 C CA . LEU A 1 15 ? 0.255 -10.715 1.312 1.00 0.00 15 LEU A CA 8
ATOM 13201 C C . LEU A 1 15 ? -0.601 -11.489 0.306 1.00 0.00 15 LEU A C 8
ATOM 13202 O O . LEU A 1 15 ? -1.827 -11.382 0.317 1.00 0.00 15 LEU A O 8
ATOM 13217 N N . LYS A 1 16 ? 0.078 -12.250 -0.539 1.00 0.00 16 LYS A N 8
ATOM 13218 C CA . LYS A 1 16 ? -0.604 -13.041 -1.549 1.00 0.00 16 LYS A CA 8
ATOM 13219 C C . LYS A 1 16 ? -1.720 -13.852 -0.887 1.00 0.00 16 LYS A C 8
ATOM 13220 O O . LYS A 1 16 ? -2.761 -14.095 -1.496 1.00 0.00 16 LYS A O 8
ATOM 13234 N N . THR A 1 17 ? -1.464 -14.250 0.351 1.00 0.00 17 THR A N 8
ATOM 13235 C CA . THR A 1 17 ? -2.435 -15.028 1.102 1.00 0.00 17 THR A CA 8
ATOM 13236 C C . THR A 1 17 ? -3.630 -14.158 1.492 1.00 0.00 17 THR A C 8
ATOM 13237 O O . THR A 1 17 ? -4.740 -14.661 1.664 1.00 0.00 17 THR A O 8
ATOM 13248 N N . THR A 1 18 ? -3.365 -12.866 1.621 1.00 0.00 18 THR A N 8
ATOM 13249 C CA . THR A 1 18 ? -4.406 -11.921 1.987 1.00 0.00 18 THR A CA 8
ATOM 13250 C C . THR A 1 18 ? -5.181 -11.474 0.747 1.00 0.00 18 THR A C 8
ATOM 13251 O O . THR A 1 18 ? -4.775 -11.755 -0.379 1.00 0.00 18 THR A O 8
ATOM 13262 N N . ARG A 1 19 ? -6.285 -10.785 0.995 1.00 0.00 19 ARG A N 8
ATOM 13263 C CA . ARG A 1 19 ? -7.122 -10.296 -0.088 1.00 0.00 19 ARG A CA 8
ATOM 13264 C C . ARG A 1 19 ? -8.498 -9.891 0.446 1.00 0.00 19 ARG A C 8
ATOM 13265 O O . ARG A 1 19 ? -9.057 -8.879 0.027 1.00 0.00 19 ARG A O 8
ATOM 13282 N N . GLN A 1 20 ? -9.004 -10.703 1.362 1.00 0.00 20 GLN A N 8
ATOM 13283 C CA . GLN A 1 20 ? -10.304 -10.443 1.958 1.00 0.00 20 GLN A CA 8
ATOM 13284 C C . GLN A 1 20 ? -11.335 -10.138 0.868 1.00 0.00 20 GLN A C 8
ATOM 13285 O O . GLN A 1 20 ? -12.346 -9.489 1.129 1.00 0.00 20 GLN A O 8
ATOM 13297 N N . ASN A 1 21 ? -11.043 -10.622 -0.330 1.00 0.00 21 ASN A N 8
ATOM 13298 C CA . ASN A 1 21 ? -11.933 -10.410 -1.460 1.00 0.00 21 ASN A CA 8
ATOM 13299 C C . ASN A 1 21 ? -12.442 -8.968 -1.439 1.00 0.00 21 ASN A C 8
ATOM 13300 O O . ASN A 1 21 ? -13.528 -8.682 -1.941 1.00 0.00 21 ASN A O 8
ATOM 13310 N N . VAL A 1 22 ? -11.634 -8.098 -0.852 1.00 0.00 22 VAL A N 8
ATOM 13311 C CA . VAL A 1 22 ? -11.989 -6.692 -0.759 1.00 0.00 22 VAL A CA 8
ATOM 13312 C C . VAL A 1 22 ? -10.884 -5.847 -1.396 1.00 0.00 22 VAL A C 8
ATOM 13313 O O . VAL A 1 22 ? -10.932 -4.619 -1.350 1.00 0.00 22 VAL A O 8
ATOM 13326 N N . SER A 1 23 ? -9.914 -6.539 -1.976 1.00 0.00 23 SER A N 8
ATOM 13327 C CA . SER A 1 23 ? -8.799 -5.869 -2.622 1.00 0.00 23 SER A CA 8
ATOM 13328 C C . SER A 1 23 ? -8.171 -6.789 -3.670 1.00 0.00 23 SER A C 8
ATOM 13329 O O . SER A 1 23 ? -8.553 -6.757 -4.838 1.00 0.00 23 SER A O 8
ATOM 13336 N N . ALA A 1 24 ? -7.216 -7.587 -3.214 1.00 0.00 24 ALA A N 8
ATOM 13337 C CA . ALA A 1 24 ? -6.531 -8.515 -4.098 1.00 0.00 24 ALA A CA 8
ATOM 13338 C C . ALA A 1 24 ? -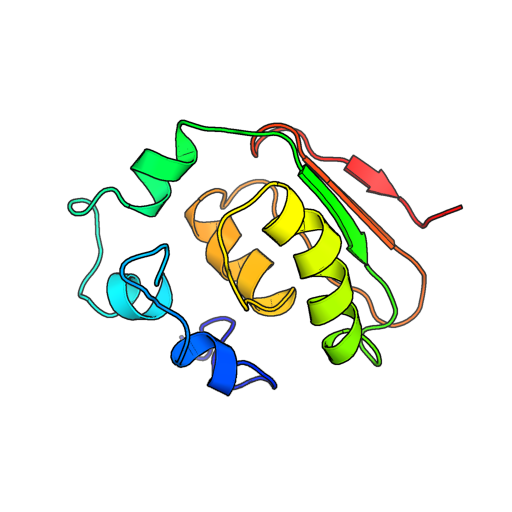6.279 -7.836 -5.446 1.00 0.00 24 ALA A C 8
ATOM 13339 O O . ALA A 1 24 ? -6.785 -8.283 -6.475 1.00 0.00 24 ALA A O 8
ATOM 13346 N N . ILE A 1 25 ? -5.497 -6.769 -5.397 1.00 0.00 25 ILE A N 8
ATOM 13347 C CA . ILE A 1 25 ? -5.171 -6.024 -6.601 1.00 0.00 25 ILE A CA 8
ATOM 13348 C C . ILE A 1 25 ? -4.244 -6.865 -7.481 1.00 0.00 25 ILE A C 8
ATOM 13349 O O . ILE A 1 25 ? -4.176 -6.660 -8.692 1.00 0.00 25 ILE A O 8
ATOM 13364 N N . GLU A 1 26 ? -3.553 -7.794 -6.837 1.00 0.00 26 GLU A N 8
ATOM 13365 C CA . GLU A 1 26 ? -2.633 -8.668 -7.546 1.00 0.00 26 GLU A CA 8
ATOM 13366 C C . GLU A 1 26 ? -3.407 -9.708 -8.359 1.00 0.00 26 GLU A C 8
ATOM 13367 O O . GLU A 1 26 ? -3.032 -10.024 -9.486 1.00 0.00 26 GLU A O 8
ATOM 13378 N N . ARG A 1 27 ? -4.474 -10.209 -7.755 1.00 0.00 27 ARG A N 8
ATOM 13379 C CA . ARG A 1 27 ? -5.305 -11.206 -8.408 1.00 0.00 27 ARG A CA 8
ATOM 13380 C C . ARG A 1 27 ? -6.087 -10.573 -9.561 1.00 0.00 27 ARG A C 8
ATOM 13381 O O . ARG A 1 27 ? -6.028 -11.050 -10.693 1.00 0.00 27 ARG A O 8
ATOM 13398 N N . LYS A 1 28 ? -6.802 -9.507 -9.233 1.00 0.00 28 LYS A N 8
ATOM 13399 C CA . LYS A 1 28 ? -7.595 -8.803 -10.225 1.00 0.00 28 LYS A CA 8
ATOM 13400 C C . LYS A 1 28 ? -6.687 -8.353 -11.372 1.00 0.00 28 LYS A C 8
ATOM 13401 O O . LYS A 1 28 ? -6.931 -8.691 -12.530 1.00 0.00 28 LYS A O 8
ATOM 13415 N N . ALA A 1 29 ? -5.660 -7.599 -11.010 1.00 0.00 29 ALA A N 8
ATOM 13416 C CA . ALA A 1 29 ? -4.715 -7.100 -11.993 1.00 0.00 29 ALA A CA 8
ATOM 13417 C C . ALA A 1 29 ? -4.315 -8.238 -12.934 1.00 0.00 29 ALA A C 8
ATOM 13418 O O . ALA A 1 29 ? -4.559 -8.168 -14.138 1.00 0.00 29 ALA A O 8
ATOM 13425 N N . MET A 1 30 ? -3.709 -9.262 -12.350 1.00 0.00 30 MET A N 8
ATOM 13426 C CA . MET A 1 30 ? -3.273 -10.413 -13.121 1.00 0.00 30 MET A CA 8
ATOM 13427 C C . MET A 1 30 ? -4.453 -11.067 -13.844 1.00 0.00 30 MET A C 8
ATOM 13428 O O . MET A 1 30 ? -4.260 -11.822 -14.795 1.00 0.00 30 MET A O 8
ATOM 13440 N N . GLU A 1 31 ? -5.647 -10.753 -13.364 1.00 0.00 31 GLU A N 8
ATOM 13441 C CA . GLU A 1 31 ? -6.857 -11.301 -13.951 1.00 0.00 31 GLU A CA 8
ATOM 13442 C C . GLU A 1 31 ? -7.246 -10.507 -15.201 1.00 0.00 31 GLU A C 8
ATOM 13443 O O . GLU A 1 31 ? -8.411 -10.153 -15.377 1.00 0.00 31 GLU A O 8
ATOM 13454 N N . ASN A 1 32 ? -6.249 -10.253 -16.036 1.00 0.00 32 ASN A N 8
ATOM 13455 C CA . ASN A 1 32 ? -6.473 -9.508 -17.262 1.00 0.00 32 ASN A CA 8
ATOM 13456 C C . ASN A 1 32 ? -7.329 -8.277 -16.959 1.00 0.00 32 ASN A C 8
ATOM 13457 O O . ASN A 1 32 ? -8.160 -7.878 -17.773 1.00 0.00 32 ASN A O 8
ATOM 13467 N N . ILE A 1 33 ? -7.097 -7.710 -15.784 1.00 0.00 33 ILE A N 8
ATOM 13468 C CA . ILE A 1 33 ? -7.837 -6.532 -15.362 1.00 0.00 33 ILE A CA 8
ATOM 13469 C C . ILE A 1 33 ? -7.690 -5.437 -16.420 1.00 0.00 33 ILE A C 8
ATOM 13470 O O . ILE A 1 33 ? -6.823 -5.520 -17.288 1.00 0.00 33 ILE A O 8
ATOM 13485 N N . GLU A 1 34 ? -8.551 -4.436 -16.313 1.00 0.00 34 GLU A N 8
ATOM 13486 C CA . GLU A 1 34 ? -8.528 -3.325 -17.250 1.00 0.00 34 GLU A CA 8
ATOM 13487 C C . GLU A 1 34 ? -9.702 -2.381 -16.983 1.00 0.00 34 GLU A C 8
ATOM 13488 O O . GLU A 1 34 ? -9.556 -1.163 -17.067 1.00 0.00 34 GLU A O 8
ATOM 13499 N N . LYS A 1 35 ? -10.841 -2.979 -16.666 1.00 0.00 35 LYS A N 8
ATOM 13500 C CA . LYS A 1 35 ? -12.040 -2.207 -16.386 1.00 0.00 35 LYS A CA 8
ATOM 13501 C C . LYS A 1 35 ? -13.263 -3.123 -16.469 1.00 0.00 35 LYS A C 8
ATOM 13502 O O . LYS A 1 35 ? -13.886 -3.237 -17.522 1.00 0.00 35 LYS A O 8
ATOM 13516 N N . SER A 1 36 ? -13.568 -3.752 -15.344 1.00 0.00 36 SER A N 8
ATOM 13517 C CA . SER A 1 36 ? -14.705 -4.654 -15.275 1.00 0.00 36 SER A CA 8
ATOM 13518 C C . SER A 1 36 ? -15.322 -4.614 -13.877 1.00 0.00 36 SER A C 8
ATOM 13519 O O . SER A 1 36 ? -16.405 -4.062 -13.688 1.00 0.00 36 SER A O 8
ATOM 13526 N N . ARG A 1 37 ? -14.607 -5.206 -12.932 1.00 0.00 37 ARG A N 8
ATOM 13527 C CA . ARG A 1 37 ? -15.071 -5.245 -11.556 1.00 0.00 37 ARG A CA 8
ATOM 13528 C C . ARG A 1 37 ? -15.461 -3.841 -11.087 1.00 0.00 37 ARG A C 8
ATOM 13529 O O . ARG A 1 37 ? -16.635 -3.567 -10.845 1.00 0.00 37 ARG A O 8
ATOM 13546 N N . ASN A 1 38 ? -14.453 -2.988 -10.974 1.00 0.00 38 ASN A N 8
ATOM 13547 C CA . ASN A 1 38 ? -14.675 -1.620 -10.539 1.00 0.00 38 ASN A CA 8
ATOM 13548 C C . ASN A 1 38 ? -14.738 -1.579 -9.011 1.00 0.00 38 ASN A C 8
ATOM 13549 O O . ASN A 1 38 ? -15.445 -0.751 -8.437 1.00 0.00 38 ASN A O 8
ATOM 13559 N N . THR A 1 39 ? -13.991 -2.483 -8.395 1.00 0.00 39 THR A N 8
ATOM 13560 C CA . THR A 1 39 ? -13.953 -2.560 -6.945 1.00 0.00 39 THR A CA 8
ATOM 13561 C C . THR A 1 39 ? -13.140 -1.399 -6.370 1.00 0.00 39 THR A C 8
ATOM 13562 O O . THR A 1 39 ? -13.699 -0.366 -6.003 1.00 0.00 39 THR A O 8
ATOM 13573 N N . LEU A 1 40 ? -11.832 -1.607 -6.309 1.00 0.00 40 LEU A N 8
ATOM 13574 C CA . LEU A 1 40 ? -10.936 -0.590 -5.786 1.00 0.00 40 LEU A CA 8
ATOM 13575 C C . LEU A 1 40 ? -11.301 0.766 -6.391 1.00 0.00 40 LEU A C 8
ATOM 13576 O O . LEU A 1 40 ? -11.074 1.807 -5.776 1.00 0.00 40 LEU A O 8
ATOM 13591 N N . ASP A 1 41 ? -11.861 0.712 -7.591 1.00 0.00 41 ASP A N 8
ATOM 13592 C CA . ASP A 1 41 ? -12.260 1.923 -8.287 1.00 0.00 41 ASP A CA 8
ATOM 13593 C C . ASP A 1 41 ? -13.407 2.590 -7.524 1.00 0.00 41 ASP A C 8
ATOM 13594 O O . ASP A 1 41 ? -13.313 3.758 -7.151 1.00 0.00 41 ASP A O 8
ATOM 13603 N N . PHE A 1 42 ? -14.464 1.818 -7.316 1.00 0.00 42 PHE A N 8
ATOM 13604 C CA . PHE A 1 42 ? -15.628 2.320 -6.605 1.00 0.00 42 PHE A CA 8
ATOM 13605 C C . PHE A 1 42 ? -15.233 2.897 -5.245 1.00 0.00 42 PHE A C 8
ATOM 13606 O O . PHE A 1 42 ? -15.819 3.878 -4.789 1.00 0.00 42 PHE A O 8
ATOM 13622 N N . VAL A 1 43 ? -14.242 2.264 -4.634 1.00 0.00 43 VAL A N 8
ATOM 13623 C CA . VAL A 1 43 ? -13.762 2.702 -3.335 1.00 0.00 43 VAL A CA 8
ATOM 13624 C C . VAL A 1 43 ? -12.839 3.908 -3.517 1.00 0.00 43 VAL A C 8
ATOM 13625 O O . VAL A 1 43 ? -12.688 4.723 -2.608 1.00 0.00 43 VAL A O 8
ATOM 13638 N N . LYS A 1 44 ? -12.244 3.984 -4.699 1.00 0.00 44 LYS A N 8
ATOM 13639 C CA . LYS A 1 44 ? -11.339 5.078 -5.013 1.00 0.00 44 LYS A CA 8
ATOM 13640 C C . LYS A 1 44 ? -12.140 6.376 -5.140 1.00 0.00 44 LYS A C 8
ATOM 13641 O O . LYS A 1 44 ? -11.649 7.448 -4.793 1.00 0.00 44 LYS A O 8
ATOM 13655 N N . SER A 1 45 ? -13.359 6.235 -5.639 1.00 0.00 45 SER A N 8
ATOM 13656 C CA . SER A 1 45 ? -14.232 7.383 -5.817 1.00 0.00 45 SER A CA 8
ATOM 13657 C C . SER A 1 45 ? -14.471 8.072 -4.472 1.00 0.00 45 SER A C 8
ATOM 13658 O O . SER A 1 45 ? -14.513 9.299 -4.399 1.00 0.00 45 SER A O 8
ATOM 13665 N N . LEU A 1 46 ? -14.620 7.252 -3.442 1.00 0.00 46 LEU A N 8
ATOM 13666 C CA . LEU A 1 46 ? -14.852 7.768 -2.104 1.00 0.00 46 LEU A CA 8
ATOM 13667 C C . LEU A 1 46 ? -13.989 9.013 -1.883 1.00 0.00 46 LEU A C 8
ATOM 13668 O O . LEU A 1 46 ? -14.486 10.046 -1.439 1.00 0.00 46 LEU A O 8
ATOM 13683 N N . LYS A 1 47 ? -12.711 8.871 -2.205 1.00 0.00 47 LYS A N 8
ATOM 13684 C CA . LYS A 1 47 ? -11.774 9.970 -2.047 1.00 0.00 47 LYS A CA 8
ATOM 13685 C C . LYS A 1 47 ? -11.573 10.254 -0.558 1.00 0.00 47 LYS A C 8
ATOM 13686 O O . LYS A 1 47 ? -11.930 11.326 -0.071 1.00 0.00 47 LYS A O 8
ATOM 13700 N N . SER A 1 48 ? -11.000 9.274 0.126 1.00 0.00 48 SER A N 8
ATOM 13701 C CA . SER A 1 48 ? -10.747 9.404 1.552 1.00 0.00 48 SER A CA 8
ATOM 13702 C C . SER A 1 48 ? -9.255 9.642 1.797 1.00 0.00 48 SER A C 8
ATOM 13703 O O . SER A 1 48 ? -8.410 9.042 1.137 1.00 0.00 48 SER A O 8
ATOM 13710 N N . PRO A 1 49 ? -8.972 10.544 2.775 1.00 0.00 49 PRO A N 8
ATOM 13711 C CA . PRO A 1 49 ? -7.597 10.869 3.117 1.00 0.00 49 PRO A CA 8
ATOM 13712 C C . PRO A 1 49 ? -6.951 9.740 3.922 1.00 0.00 49 PRO A C 8
ATOM 13713 O O . PRO A 1 49 ? -7.647 8.911 4.505 1.00 0.00 49 PRO A O 8
ATOM 13721 N N . VAL A 1 50 ? -5.626 9.745 3.929 1.00 0.00 50 VAL A N 8
ATOM 13722 C CA . VAL A 1 50 ? -4.878 8.732 4.653 1.00 0.00 50 VAL A CA 8
ATOM 13723 C C . VAL A 1 50 ? -3.496 9.283 5.014 1.00 0.00 50 VAL A C 8
ATOM 13724 O O . VAL A 1 50 ? -2.938 10.096 4.279 1.00 0.00 50 VAL A O 8
ATOM 13737 N N . ARG A 1 51 ? -2.986 8.818 6.145 1.00 0.00 51 ARG A N 8
ATOM 13738 C CA . ARG A 1 51 ? -1.682 9.256 6.612 1.00 0.00 51 ARG A CA 8
ATOM 13739 C C . ARG A 1 51 ? -0.970 8.116 7.342 1.00 0.00 51 ARG A C 8
ATOM 13740 O O . ARG A 1 51 ? -1.588 7.394 8.124 1.00 0.00 51 ARG A O 8
ATOM 13757 N N . ILE A 1 52 ? 0.319 7.989 7.064 1.00 0.00 52 ILE A N 8
ATOM 13758 C CA . ILE A 1 52 ? 1.121 6.950 7.685 1.00 0.00 52 ILE A CA 8
ATOM 13759 C C . ILE A 1 52 ? 2.592 7.372 7.677 1.00 0.00 52 ILE A C 8
ATOM 13760 O O . ILE A 1 52 ? 3.038 8.061 6.761 1.00 0.00 52 ILE A O 8
ATOM 13775 N N . LEU A 1 53 ? 3.304 6.941 8.708 1.00 0.00 53 LEU A N 8
ATOM 13776 C CA . LEU A 1 53 ? 4.715 7.267 8.831 1.00 0.00 53 LEU A CA 8
ATOM 13777 C C . LEU A 1 53 ? 5.550 6.119 8.260 1.00 0.00 53 LEU A C 8
ATOM 13778 O O . LEU A 1 53 ? 5.140 4.960 8.318 1.00 0.00 53 LEU A O 8
ATOM 13793 N N . CYS A 1 54 ? 6.705 6.481 7.722 1.00 0.00 54 CYS A N 8
ATOM 13794 C CA . CYS A 1 54 ? 7.601 5.495 7.141 1.00 0.00 54 CYS A CA 8
ATOM 13795 C C . CYS A 1 54 ? 8.901 5.493 7.948 1.00 0.00 54 CYS A C 8
ATOM 13796 O O . CYS A 1 54 ? 9.420 6.551 8.298 1.00 0.00 54 CYS A O 8
ATOM 13803 N N . ARG A 1 55 ? 9.388 4.291 8.220 1.00 0.00 55 ARG A N 8
ATOM 13804 C CA . ARG A 1 55 ? 10.617 4.137 8.980 1.00 0.00 55 ARG A CA 8
ATOM 13805 C C . ARG A 1 55 ? 11.657 3.374 8.158 1.00 0.00 55 ARG A C 8
ATOM 13806 O O . ARG A 1 55 ? 11.442 3.101 6.978 1.00 0.00 55 ARG A O 8
ATOM 13823 N N . ARG A 1 56 ? 12.763 3.052 8.813 1.00 0.00 56 ARG A N 8
ATOM 13824 C CA . ARG A 1 56 ? 13.837 2.326 8.156 1.00 0.00 56 ARG A CA 8
ATOM 13825 C C . ARG A 1 56 ? 13.288 1.076 7.467 1.00 0.00 56 ARG A C 8
ATOM 13826 O O . ARG A 1 56 ? 12.545 0.304 8.071 1.00 0.00 56 ARG A O 8
ATOM 13843 N N . GLY A 1 57 ? 13.676 0.915 6.210 1.00 0.00 57 GLY A N 8
ATOM 13844 C CA . GLY A 1 57 ? 13.232 -0.230 5.432 1.00 0.00 57 GLY A CA 8
ATOM 13845 C C . GLY A 1 57 ? 13.463 -1.536 6.194 1.00 0.00 57 GLY A C 8
ATOM 13846 O O . GLY A 1 57 ? 12.837 -2.552 5.897 1.00 0.00 57 GLY A O 8
ATOM 13850 N N . ASP A 1 58 ? 14.364 -1.465 7.164 1.00 0.00 58 ASP A N 8
ATOM 13851 C CA . ASP A 1 58 ? 14.685 -2.629 7.971 1.00 0.00 58 ASP A CA 8
ATOM 13852 C C . ASP A 1 58 ? 13.520 -2.926 8.917 1.00 0.00 58 ASP A C 8
ATOM 13853 O O . ASP A 1 58 ? 13.220 -4.088 9.192 1.00 0.00 58 ASP A O 8
ATOM 13862 N N . THR A 1 59 ? 12.895 -1.858 9.388 1.00 0.00 59 THR A N 8
ATOM 13863 C CA . THR A 1 59 ? 11.768 -1.990 10.297 1.00 0.00 59 THR A CA 8
ATOM 13864 C C . THR A 1 59 ? 10.452 -1.772 9.548 1.00 0.00 59 THR A C 8
ATOM 13865 O O . THR A 1 59 ? 9.393 -1.661 10.167 1.00 0.00 59 THR A O 8
ATOM 13876 N N . LEU A 1 60 ? 10.559 -1.719 8.229 1.00 0.00 60 LEU A N 8
ATOM 13877 C CA . LEU A 1 60 ? 9.389 -1.517 7.390 1.00 0.00 60 LEU A CA 8
ATOM 13878 C C . LEU A 1 60 ? 8.354 -2.602 7.696 1.00 0.00 60 LEU A C 8
ATOM 13879 O O . LEU A 1 60 ? 7.159 -2.323 7.764 1.00 0.00 60 LEU A O 8
ATOM 13894 N N . ASP A 1 61 ? 8.852 -3.817 7.874 1.00 0.00 61 ASP A N 8
ATOM 13895 C CA . ASP A 1 61 ? 7.985 -4.945 8.170 1.00 0.00 61 ASP A CA 8
ATOM 13896 C C . ASP A 1 61 ? 7.163 -4.634 9.422 1.00 0.00 61 ASP A C 8
ATOM 13897 O O . ASP A 1 61 ? 5.944 -4.799 9.424 1.00 0.00 61 ASP A O 8
ATOM 13906 N N . GLU A 1 62 ? 7.862 -4.189 10.456 1.00 0.00 62 GLU A N 8
ATOM 13907 C CA . GLU A 1 62 ? 7.210 -3.854 11.711 1.00 0.00 62 GLU A CA 8
ATOM 13908 C C . GLU A 1 62 ? 6.408 -2.559 11.563 1.00 0.00 62 GLU A C 8
ATOM 13909 O O . GLU A 1 62 ? 5.288 -2.459 12.061 1.00 0.00 62 GLU A O 8
ATOM 13920 N N . ILE A 1 63 ? 7.014 -1.600 10.878 1.00 0.00 63 ILE A N 8
ATOM 13921 C CA . ILE A 1 63 ? 6.370 -0.317 10.658 1.00 0.00 63 ILE A CA 8
ATOM 13922 C C . ILE A 1 63 ? 5.011 -0.540 9.991 1.00 0.00 63 ILE A C 8
ATOM 13923 O O . ILE A 1 63 ? 4.056 0.188 10.261 1.00 0.00 63 ILE A O 8
ATOM 13938 N N . ILE A 1 64 ? 4.967 -1.548 9.132 1.00 0.00 64 ILE A N 8
ATOM 13939 C CA . ILE A 1 64 ? 3.741 -1.876 8.425 1.00 0.00 64 ILE A CA 8
ATOM 13940 C C . ILE A 1 64 ? 2.662 -2.264 9.437 1.00 0.00 64 ILE A C 8
ATOM 13941 O O . ILE A 1 64 ? 1.495 -1.914 9.271 1.00 0.00 64 ILE A O 8
ATOM 13956 N N . LYS A 1 65 ? 3.090 -2.984 10.465 1.00 0.00 65 LYS A N 8
ATOM 13957 C CA . LYS A 1 65 ? 2.174 -3.423 11.504 1.00 0.00 65 LYS A CA 8
ATOM 13958 C C . LYS A 1 65 ? 1.615 -2.201 12.235 1.00 0.00 65 LYS A C 8
ATOM 13959 O O . LYS A 1 65 ? 0.418 -2.134 12.515 1.00 0.00 65 LYS A O 8
ATOM 13973 N N . ARG A 1 66 ? 2.507 -1.264 12.523 1.00 0.00 66 ARG A N 8
ATOM 13974 C CA . ARG A 1 66 ? 2.116 -0.049 13.216 1.00 0.00 66 ARG A CA 8
ATOM 13975 C C . ARG A 1 66 ? 1.308 0.858 12.286 1.00 0.00 66 ARG A C 8
ATOM 13976 O O . ARG A 1 66 ? 0.396 1.553 12.731 1.00 0.00 66 ARG A O 8
ATOM 13993 N N . LEU A 1 67 ? 1.670 0.819 11.012 1.00 0.00 67 LEU A N 8
ATOM 13994 C CA . LEU A 1 67 ? 0.989 1.627 10.015 1.00 0.00 67 LEU A CA 8
ATOM 13995 C C . LEU A 1 67 ? -0.442 1.115 9.840 1.00 0.00 67 LEU A C 8
ATOM 13996 O O . LEU A 1 67 ? -1.387 1.901 9.803 1.00 0.00 67 LEU A O 8
ATOM 14011 N N . LEU A 1 68 ? -0.556 -0.201 9.736 1.00 0.00 68 LEU A N 8
ATOM 14012 C CA . LEU A 1 68 ? -1.856 -0.828 9.565 1.00 0.00 68 LEU A CA 8
ATOM 14013 C C . LEU A 1 68 ? -2.846 -0.217 10.559 1.00 0.00 68 LEU A C 8
ATOM 14014 O O . LEU A 1 68 ? -3.974 0.111 10.194 1.00 0.00 68 LEU A O 8
ATOM 14029 N N . GLU A 1 69 ? -2.389 -0.085 11.795 1.00 0.00 69 GLU A N 8
ATOM 14030 C CA . GLU A 1 69 ? -3.221 0.481 12.843 1.00 0.00 69 GLU A CA 8
ATOM 14031 C C . GLU A 1 69 ? -3.732 1.862 12.429 1.00 0.00 69 GLU A C 8
ATOM 14032 O O . GLU A 1 69 ? -4.769 2.314 12.911 1.00 0.00 69 GLU A O 8
ATOM 14043 N N . GLU A 1 70 ? -2.980 2.493 11.539 1.00 0.00 70 GLU A N 8
ATOM 14044 C CA . GLU A 1 70 ? -3.345 3.814 11.054 1.00 0.00 70 GLU A CA 8
ATOM 14045 C C . GLU A 1 70 ? -4.145 3.700 9.755 1.00 0.00 70 GLU A C 8
ATOM 14046 O O . GLU A 1 70 ? -5.133 4.408 9.567 1.00 0.00 70 GLU A O 8
ATOM 14057 N N . SER A 1 71 ? -3.689 2.804 8.893 1.00 0.00 71 SER A N 8
ATOM 14058 C CA . SER A 1 71 ? -4.350 2.589 7.616 1.00 0.00 71 SER A CA 8
ATOM 14059 C C . SER A 1 71 ? -5.515 1.611 7.790 1.00 0.00 71 SER A C 8
ATOM 14060 O O . SER A 1 71 ? -6.676 1.992 7.646 1.00 0.00 71 SER A O 8
ATOM 14067 N N . ASN A 1 72 ? -5.164 0.372 8.096 1.00 0.00 72 ASN A N 8
ATOM 14068 C CA . ASN A 1 72 ? -6.166 -0.663 8.290 1.00 0.00 72 ASN A CA 8
ATOM 14069 C C . ASN A 1 72 ? -7.360 -0.076 9.045 1.00 0.00 72 ASN A C 8
ATOM 14070 O O . ASN A 1 72 ? -8.493 -0.518 8.863 1.00 0.00 72 ASN A O 8
ATOM 14080 N N . LYS A 1 73 ? -7.065 0.912 9.877 1.00 0.00 73 LYS A N 8
ATOM 14081 C CA . LYS A 1 73 ? -8.100 1.565 10.662 1.00 0.00 73 LYS A CA 8
ATOM 14082 C C . LYS A 1 73 ? -9.088 2.256 9.719 1.00 0.00 73 LYS A C 8
ATOM 14083 O O . LYS A 1 73 ? -10.288 1.992 9.770 1.00 0.00 73 LYS A O 8
ATOM 14097 N N . GLU A 1 74 ? -8.545 3.127 8.880 1.00 0.00 74 GLU A N 8
ATOM 14098 C CA . GLU A 1 74 ? -9.364 3.858 7.928 1.00 0.00 74 GLU A CA 8
ATOM 14099 C C . GLU A 1 74 ? -9.604 3.012 6.676 1.00 0.00 74 GLU A C 8
ATOM 14100 O O . GLU A 1 74 ? -10.261 3.460 5.737 1.00 0.00 74 GLU A O 8
ATOM 14111 N N . GLY A 1 75 ? -9.058 1.807 6.702 1.00 0.00 75 GLY A N 8
ATOM 14112 C CA . GLY A 1 75 ? -9.204 0.894 5.580 1.00 0.00 75 GLY A CA 8
ATOM 14113 C C . GLY A 1 75 ? -9.778 -0.449 6.036 1.00 0.00 75 GLY A C 8
ATOM 14114 O O . GLY A 1 75 ? -10.232 -0.580 7.172 1.00 0.00 75 GLY A O 8
ATOM 14118 N N . ILE A 1 76 ? -9.740 -1.412 5.128 1.00 0.00 76 ILE A N 8
ATOM 14119 C CA . ILE A 1 76 ? -10.250 -2.740 5.422 1.00 0.00 76 ILE A CA 8
ATOM 14120 C C . ILE A 1 76 ? -9.111 -3.613 5.956 1.00 0.00 76 ILE A C 8
ATOM 14121 O O . ILE A 1 76 ? -7.944 -3.369 5.653 1.00 0.00 76 ILE A O 8
ATOM 14136 N N . HIS A 1 77 ? -9.491 -4.612 6.738 1.00 0.00 77 HIS A N 8
ATOM 14137 C CA . HIS A 1 77 ? -8.516 -5.522 7.316 1.00 0.00 77 HIS A CA 8
ATOM 14138 C C . HIS A 1 77 ? -7.609 -6.070 6.212 1.00 0.00 77 HIS A C 8
ATOM 14139 O O . HIS A 1 77 ? -7.987 -6.994 5.494 1.00 0.00 77 HIS A O 8
ATOM 14152 N N . VAL A 1 78 ? -6.428 -5.476 6.112 1.00 0.00 78 VAL A N 8
ATOM 14153 C CA . VAL A 1 78 ? -5.464 -5.893 5.109 1.00 0.00 78 VAL A CA 8
ATOM 14154 C C . VAL A 1 78 ? -4.084 -6.020 5.756 1.00 0.00 78 VAL A C 8
ATOM 14155 O O . VAL A 1 78 ? -3.736 -5.242 6.643 1.00 0.00 78 VAL A O 8
ATOM 14168 N N . ILE A 1 79 ? -3.335 -7.008 5.287 1.00 0.00 79 ILE A N 8
ATOM 14169 C CA . ILE A 1 79 ? -2.000 -7.248 5.810 1.00 0.00 79 ILE A CA 8
ATOM 14170 C C . ILE A 1 79 ? -0.970 -6.956 4.717 1.00 0.00 79 ILE A C 8
ATOM 14171 O O . ILE A 1 79 ? -0.109 -7.788 4.432 1.00 0.00 79 ILE A O 8
ATOM 14186 N N . HIS A 1 80 ? -1.091 -5.773 4.134 1.00 0.00 80 HIS A N 8
ATOM 14187 C CA . HIS A 1 80 ? -0.181 -5.362 3.079 1.00 0.00 80 HIS A CA 8
ATOM 14188 C C . HIS A 1 80 ? 1.035 -4.664 3.693 1.00 0.00 80 HIS A C 8
ATOM 14189 O O . HIS A 1 80 ? 1.027 -4.321 4.874 1.00 0.00 80 HIS A O 8
ATOM 14202 N N . ASP A 1 81 ? 2.050 -4.474 2.862 1.00 0.00 81 ASP A N 8
ATOM 14203 C CA . ASP A 1 81 ? 3.270 -3.823 3.308 1.00 0.00 81 ASP A CA 8
ATOM 14204 C C . ASP A 1 81 ? 3.439 -2.499 2.561 1.00 0.00 81 ASP A C 8
ATOM 14205 O O . ASP A 1 81 ? 2.713 -2.223 1.607 1.00 0.00 81 ASP A O 8
ATOM 14214 N N . SER A 1 82 ? 4.401 -1.714 3.023 1.00 0.00 82 SER A N 8
ATOM 14215 C CA . SER A 1 82 ? 4.675 -0.425 2.411 1.00 0.00 82 SER A CA 8
ATOM 14216 C C . SER A 1 82 ? 5.154 -0.622 0.970 1.00 0.00 82 SER A C 8
ATOM 14217 O O . SER A 1 82 ? 4.892 0.213 0.106 1.00 0.00 82 SER A O 8
ATOM 14224 N N . ILE A 1 83 ? 5.849 -1.730 0.758 1.00 0.00 83 ILE A N 8
ATOM 14225 C CA . ILE A 1 83 ? 6.368 -2.045 -0.561 1.00 0.00 83 ILE A CA 8
ATOM 14226 C C . ILE A 1 83 ? 5.203 -2.373 -1.498 1.00 0.00 83 ILE A C 8
ATOM 14227 O O . ILE A 1 83 ? 5.223 -2.005 -2.672 1.00 0.00 83 ILE A O 8
ATOM 14242 N N . THR A 1 84 ? 4.216 -3.061 -0.944 1.00 0.00 84 THR A N 8
ATOM 14243 C CA . THR A 1 84 ? 3.045 -3.443 -1.714 1.00 0.00 84 THR A CA 8
ATOM 14244 C C . THR A 1 84 ? 2.082 -2.260 -1.841 1.00 0.00 84 THR A C 8
ATOM 14245 O O . THR A 1 84 ? 1.404 -2.114 -2.857 1.00 0.00 84 THR A O 8
ATOM 14256 N N . LEU A 1 85 ? 2.052 -1.448 -0.796 1.00 0.00 85 LEU A N 8
ATOM 14257 C CA . LEU A 1 85 ? 1.183 -0.283 -0.776 1.00 0.00 85 LEU A CA 8
ATOM 14258 C C . LEU A 1 85 ? 1.525 0.622 -1.962 1.00 0.00 85 LEU A C 8
ATOM 14259 O O . LEU A 1 85 ? 0.641 1.246 -2.548 1.00 0.00 85 LEU A O 8
ATOM 14274 N N . ALA A 1 86 ? 2.811 0.665 -2.281 1.00 0.00 86 ALA A N 8
ATOM 14275 C CA . ALA A 1 86 ? 3.282 1.483 -3.385 1.00 0.00 86 ALA A CA 8
ATOM 14276 C C . ALA A 1 86 ? 2.706 0.943 -4.696 1.00 0.00 86 ALA A C 8
ATOM 14277 O O . ALA A 1 86 ? 2.260 1.712 -5.545 1.00 0.00 86 ALA A O 8
ATOM 14284 N N . PHE A 1 87 ? 2.734 -0.376 -4.818 1.00 0.00 87 PHE A N 8
ATOM 14285 C CA . PHE A 1 87 ? 2.220 -1.028 -6.011 1.00 0.00 87 PHE A CA 8
ATOM 14286 C C . PHE A 1 87 ? 0.694 -0.933 -6.073 1.00 0.00 87 PHE A C 8
ATOM 14287 O O . PHE A 1 87 ? 0.135 -0.538 -7.094 1.00 0.00 87 PHE A O 8
ATOM 14303 N N . LEU A 1 88 ? 0.064 -1.303 -4.968 1.00 0.00 88 LEU A N 8
ATOM 14304 C CA . LEU A 1 88 ? -1.386 -1.265 -4.884 1.00 0.00 88 LEU A CA 8
ATOM 14305 C C . LEU A 1 88 ? -1.867 0.173 -5.090 1.00 0.00 88 LEU A C 8
ATOM 14306 O O . LEU A 1 88 ? -2.827 0.411 -5.821 1.00 0.00 88 LEU A O 8
ATOM 14321 N N . ILE A 1 89 ? -1.177 1.093 -4.433 1.00 0.00 89 ILE A N 8
ATOM 14322 C CA . ILE A 1 89 ? -1.522 2.501 -4.535 1.00 0.00 89 ILE A CA 8
ATOM 14323 C C . ILE A 1 89 ? -1.272 2.981 -5.966 1.00 0.00 89 ILE A C 8
ATOM 14324 O O . ILE A 1 89 ? -2.114 3.661 -6.552 1.00 0.00 89 ILE A O 8
ATOM 14339 N N . ARG A 1 90 ? -0.113 2.607 -6.487 1.00 0.00 90 ARG A N 8
ATOM 14340 C CA . ARG A 1 90 ? 0.257 2.990 -7.839 1.00 0.00 90 ARG A CA 8
ATOM 14341 C C . ARG A 1 90 ? -0.937 2.830 -8.782 1.00 0.00 90 ARG A C 8
ATOM 14342 O O . ARG A 1 90 ? -1.110 3.619 -9.709 1.00 0.00 90 ARG A O 8
ATOM 14359 N N . GLU A 1 91 ? -1.730 1.803 -8.512 1.00 0.00 91 GLU A N 8
ATOM 14360 C CA . GLU A 1 91 ? -2.903 1.530 -9.326 1.00 0.00 91 GLU A CA 8
ATOM 14361 C C . GLU A 1 91 ? -3.990 2.573 -9.058 1.00 0.00 91 GLU A C 8
ATOM 14362 O O . GLU A 1 91 ? -4.701 2.982 -9.973 1.00 0.00 91 GLU A O 8
ATOM 14373 N N . LYS A 1 92 ? -4.082 2.974 -7.798 1.00 0.00 92 LYS A N 8
ATOM 14374 C CA . LYS A 1 92 ? -5.070 3.961 -7.398 1.00 0.00 92 LYS A CA 8
ATOM 14375 C C . LYS A 1 92 ? -4.475 5.362 -7.551 1.00 0.00 92 LYS A C 8
ATOM 14376 O O . LYS A 1 92 ? -5.174 6.360 -7.381 1.00 0.00 92 LYS A O 8
ATOM 14390 N N . ALA A 1 93 ? -3.189 5.393 -7.871 1.00 0.00 93 ALA A N 8
ATOM 14391 C CA . ALA A 1 93 ? -2.492 6.655 -8.048 1.00 0.00 93 ALA A CA 8
ATOM 14392 C C . ALA A 1 93 ? -1.095 6.387 -8.610 1.00 0.00 93 ALA A C 8
ATOM 14393 O O . ALA A 1 93 ? -0.112 6.398 -7.870 1.00 0.00 93 ALA A O 8
ATOM 14400 N N . SER A 1 94 ? -1.050 6.150 -9.912 1.00 0.00 94 SER A N 8
ATOM 14401 C CA . SER A 1 94 ? 0.212 5.879 -10.580 1.00 0.00 94 SER A CA 8
ATOM 14402 C C . SER A 1 94 ? 1.030 7.166 -10.696 1.00 0.00 94 SER A C 8
ATOM 14403 O O . SER A 1 94 ? 2.158 7.147 -11.188 1.00 0.00 94 SER A O 8
ATOM 14410 N N . HIS A 1 95 ? 0.432 8.254 -10.233 1.00 0.00 95 HIS A N 8
ATOM 14411 C CA . HIS A 1 95 ? 1.092 9.547 -10.277 1.00 0.00 95 HIS A CA 8
ATOM 14412 C C . HIS A 1 95 ? 1.976 9.715 -9.039 1.00 0.00 95 HIS A C 8
ATOM 14413 O O . HIS A 1 95 ? 3.198 9.600 -9.125 1.00 0.00 95 HIS A O 8
ATOM 14426 N N . ARG A 1 96 ? 1.323 9.985 -7.919 1.00 0.00 96 ARG A N 8
ATOM 14427 C CA . ARG A 1 96 ? 2.035 10.171 -6.665 1.00 0.00 96 ARG A CA 8
ATOM 14428 C C . ARG A 1 96 ? 1.824 8.961 -5.751 1.00 0.00 96 ARG A C 8
ATOM 14429 O O . ARG A 1 96 ? 0.700 8.683 -5.335 1.00 0.00 96 ARG A O 8
ATOM 14446 N N . ILE A 1 97 ? 2.921 8.277 -5.467 1.00 0.00 97 ILE A N 8
ATOM 14447 C CA . ILE A 1 97 ? 2.870 7.104 -4.609 1.00 0.00 97 ILE A CA 8
ATOM 14448 C C . ILE A 1 97 ? 3.746 7.341 -3.377 1.00 0.00 97 ILE A C 8
ATOM 14449 O O . ILE A 1 97 ? 4.465 8.336 -3.303 1.00 0.00 97 ILE A O 8
ATOM 14464 N N . VAL A 1 98 ? 3.657 6.408 -2.441 1.00 0.00 98 VAL A N 8
ATOM 14465 C CA . VAL A 1 98 ? 4.432 6.501 -1.215 1.00 0.00 98 VAL A CA 8
ATOM 14466 C C . VAL A 1 98 ? 5.813 5.882 -1.441 1.00 0.00 98 VAL A C 8
ATOM 14467 O O . VAL A 1 98 ? 5.961 4.961 -2.244 1.00 0.00 98 VAL A O 8
ATOM 14480 N N . HIS A 1 99 ? 6.790 6.411 -0.719 1.00 0.00 99 HIS A N 8
ATOM 14481 C CA . HIS A 1 99 ? 8.153 5.922 -0.831 1.00 0.00 99 HIS A CA 8
ATOM 14482 C C . HIS A 1 99 ? 8.897 6.170 0.483 1.00 0.00 99 HIS A C 8
ATOM 14483 O O . HIS A 1 99 ? 8.424 6.921 1.335 1.00 0.00 99 HIS A O 8
ATOM 14496 N N . ARG A 1 100 ? 10.047 5.524 0.605 1.00 0.00 100 ARG A N 8
ATOM 14497 C CA . ARG A 1 100 ? 10.861 5.666 1.801 1.00 0.00 100 ARG A CA 8
ATOM 14498 C C . ARG A 1 100 ? 12.202 4.953 1.618 1.00 0.00 100 ARG A C 8
ATOM 14499 O O . ARG A 1 100 ? 12.321 4.049 0.791 1.00 0.00 100 ARG A O 8
ATOM 14516 N N . VAL A 1 101 ? 13.178 5.386 2.401 1.00 0.00 101 VAL A N 8
ATOM 14517 C CA . VAL A 1 101 ? 14.507 4.800 2.336 1.00 0.00 101 VAL A CA 8
ATOM 14518 C C . VAL A 1 101 ? 14.921 4.330 3.732 1.00 0.00 101 VAL A C 8
ATOM 14519 O O . VAL A 1 101 ? 14.496 4.899 4.735 1.00 0.00 101 VAL A O 8
ATOM 14532 N N . VAL A 1 102 ? 15.746 3.293 3.750 1.00 0.00 102 VAL A N 8
ATOM 14533 C CA . VAL A 1 102 ? 16.223 2.739 5.006 1.00 0.00 102 VAL A CA 8
ATOM 14534 C C . VAL A 1 102 ? 17.488 3.484 5.439 1.00 0.00 102 VAL A C 8
ATOM 14535 O O . VAL A 1 102 ? 18.598 3.077 5.104 1.00 0.00 102 VAL A O 8
ATOM 14548 N N . LYS A 1 103 ? 17.276 4.563 6.179 1.00 0.00 103 LYS A N 8
ATOM 14549 C CA . LYS A 1 103 ? 18.385 5.368 6.663 1.00 0.00 103 LYS A CA 8
ATOM 14550 C C . LYS A 1 103 ? 17.843 6.499 7.541 1.00 0.00 103 LYS A C 8
ATOM 14551 O O . LYS A 1 103 ? 18.440 6.837 8.562 1.00 0.00 103 LYS A O 8
ATOM 14565 N N . SER A 1 104 ? 16.719 7.051 7.111 1.00 0.00 104 SER A N 8
ATOM 14566 C CA . SER A 1 104 ? 16.090 8.137 7.845 1.00 0.00 104 SER A CA 8
ATOM 14567 C C . SER A 1 104 ? 14.582 7.900 7.940 1.00 0.00 104 SER A C 8
ATOM 14568 O O . SER A 1 104 ? 14.064 6.938 7.375 1.00 0.00 104 SER A O 8
ATOM 14575 N N . ASP A 1 105 ? 13.918 8.796 8.657 1.00 0.00 105 ASP A N 8
ATOM 14576 C CA . ASP A 1 105 ? 12.479 8.696 8.832 1.00 0.00 105 ASP A CA 8
ATOM 14577 C C . ASP A 1 105 ? 11.782 9.585 7.800 1.00 0.00 105 ASP A C 8
ATOM 14578 O O . ASP A 1 105 ? 12.406 10.465 7.210 1.00 0.00 105 ASP A O 8
ATOM 14587 N N . PHE A 1 106 ? 10.497 9.321 7.612 1.00 0.00 106 PHE A N 8
ATOM 14588 C CA . PHE A 1 106 ? 9.708 10.086 6.661 1.00 0.00 106 PHE A CA 8
ATOM 14589 C C . PHE A 1 106 ? 8.250 9.618 6.658 1.00 0.00 106 PHE A C 8
ATOM 14590 O O . PHE A 1 106 ? 7.980 8.419 6.649 1.00 0.00 106 PHE A O 8
ATOM 14606 N N . GLU A 1 107 ? 7.351 10.591 6.664 1.00 0.00 107 GLU A N 8
ATOM 14607 C CA . GLU A 1 107 ? 5.928 10.295 6.661 1.00 0.00 107 GLU A CA 8
ATOM 14608 C C . GLU A 1 107 ? 5.329 10.581 5.283 1.00 0.00 107 GLU A C 8
ATOM 14609 O O . GLU A 1 107 ? 5.827 11.437 4.552 1.00 0.00 107 GLU A O 8
ATOM 14620 N N . ILE A 1 108 ? 4.269 9.851 4.970 1.00 0.00 108 ILE A N 8
ATOM 14621 C CA . ILE A 1 108 ? 3.597 10.016 3.692 1.00 0.00 108 ILE A CA 8
ATOM 14622 C C . ILE A 1 108 ? 2.085 9.904 3.899 1.00 0.00 108 ILE A C 8
ATOM 14623 O O . ILE A 1 108 ? 1.623 9.109 4.716 1.00 0.00 108 ILE A O 8
ATOM 14638 N N . GLY A 1 109 ? 1.356 10.714 3.144 1.00 0.00 109 GLY A N 8
ATOM 14639 C CA . GLY A 1 109 ? -0.095 10.714 3.234 1.00 0.00 109 GLY A CA 8
ATOM 14640 C C . GLY A 1 109 ? -0.721 11.331 1.981 1.00 0.00 109 GLY A C 8
ATOM 14641 O O . GLY A 1 109 ? -0.031 11.973 1.191 1.00 0.00 109 GLY A O 8
ATOM 14645 N N . VAL A 1 110 ? -2.020 11.115 1.841 1.00 0.00 110 VAL A N 8
ATOM 14646 C CA . VAL A 1 110 ? -2.748 11.643 0.699 1.00 0.00 110 VAL A CA 8
ATOM 14647 C C . VAL A 1 110 ? -4.179 11.979 1.122 1.00 0.00 110 VAL A C 8
ATOM 14648 O O . VAL A 1 110 ? -4.611 11.610 2.213 1.00 0.00 110 VAL A O 8
ATOM 14661 N N . THR A 1 111 ? -4.876 12.674 0.235 1.00 0.00 111 THR A N 8
ATOM 14662 C CA . THR A 1 111 ? -6.250 13.064 0.502 1.00 0.00 111 THR A CA 8
ATOM 14663 C C . THR A 1 111 ? -7.199 12.384 -0.486 1.00 0.00 111 THR A C 8
ATOM 14664 O O . THR A 1 111 ? -8.379 12.199 -0.192 1.00 0.00 111 THR A O 8
ATOM 14675 N N . ARG A 1 112 ? -6.649 12.028 -1.638 1.00 0.00 112 ARG A N 8
ATOM 14676 C CA . ARG A 1 112 ? -7.432 11.373 -2.671 1.00 0.00 112 ARG A CA 8
ATOM 14677 C C . ARG A 1 112 ? -6.523 10.543 -3.580 1.00 0.00 112 ARG A C 8
ATOM 14678 O O . ARG A 1 112 ? -6.835 9.396 -3.897 1.00 0.00 112 ARG A O 8
ATOM 14695 N N . ASP A 1 113 ? -5.415 11.155 -3.973 1.00 0.00 113 ASP A N 8
ATOM 14696 C CA . ASP A 1 113 ? -4.458 10.487 -4.839 1.00 0.00 113 ASP A CA 8
ATOM 14697 C C . ASP A 1 113 ? -3.608 11.537 -5.558 1.00 0.00 113 ASP A C 8
ATOM 14698 O O . ASP A 1 113 ? -2.493 11.248 -5.989 1.00 0.00 113 ASP A O 8
ATOM 14707 N N . GLY A 1 114 ? -4.168 12.733 -5.665 1.00 0.00 114 GLY A N 8
ATOM 14708 C CA . GLY A 1 114 ? -3.475 13.827 -6.324 1.00 0.00 114 GLY A CA 8
ATOM 14709 C C . GLY A 1 114 ? -2.445 14.466 -5.389 1.00 0.00 114 GLY A C 8
ATOM 14710 O O . GLY A 1 114 ? -1.242 14.296 -5.578 1.00 0.00 114 GLY A O 8
ATOM 14714 N N . GLU A 1 115 ? -2.956 15.187 -4.403 1.00 0.00 115 GLU A N 8
ATOM 14715 C CA . GLU A 1 115 ? -2.095 15.852 -3.439 1.00 0.00 115 GLU A CA 8
ATOM 14716 C C . GLU A 1 115 ? -1.571 14.846 -2.413 1.00 0.00 115 GLU A C 8
ATOM 14717 O O . GLU A 1 115 ? -2.297 13.947 -1.991 1.00 0.00 115 GLU A O 8
ATOM 14728 N N . ILE A 1 116 ? -0.311 15.029 -2.042 1.00 0.00 116 ILE A N 8
ATOM 14729 C CA . ILE A 1 116 ? 0.320 14.149 -1.074 1.00 0.00 116 ILE A CA 8
ATOM 14730 C C . ILE A 1 116 ? 0.964 14.990 0.030 1.00 0.00 116 ILE A C 8
ATOM 14731 O O . ILE A 1 116 ? 1.195 16.183 -0.150 1.00 0.00 116 ILE A O 8
ATOM 14746 N N . ILE A 1 117 ? 1.235 14.332 1.148 1.00 0.00 117 ILE A N 8
ATOM 14747 C CA . ILE A 1 117 ? 1.847 15.004 2.281 1.00 0.00 117 ILE A CA 8
ATOM 14748 C C . ILE A 1 117 ? 3.008 14.156 2.806 1.00 0.00 117 ILE A C 8
ATOM 14749 O O . ILE A 1 117 ? 2.915 12.931 2.850 1.00 0.00 117 ILE A O 8
ATOM 14764 N N . VAL A 1 118 ? 4.075 14.843 3.188 1.00 0.00 118 VAL A N 8
ATOM 14765 C CA . VAL A 1 118 ? 5.252 14.167 3.707 1.00 0.00 118 VAL A CA 8
ATOM 14766 C C . VAL A 1 118 ? 5.784 14.938 4.917 1.00 0.00 118 VAL A C 8
ATOM 14767 O O . VAL A 1 118 ? 5.587 16.148 5.023 1.00 0.00 118 VAL A O 8
ATOM 14780 N N . ASP A 1 119 ? 6.447 14.205 5.800 1.00 0.00 119 ASP A N 8
ATOM 14781 C CA . ASP A 1 119 ? 7.010 14.805 6.998 1.00 0.00 119 ASP A CA 8
ATOM 14782 C C . ASP A 1 119 ? 7.809 13.749 7.764 1.00 0.00 119 ASP A C 8
ATOM 14783 O O . ASP A 1 119 ? 7.269 12.712 8.146 1.00 0.00 119 ASP A O 8
ATOM 14792 N N . LEU A 1 120 ? 9.084 14.049 7.966 1.00 0.00 120 LEU A N 8
ATOM 14793 C CA . LEU A 1 120 ? 9.963 13.139 8.681 1.00 0.00 120 LEU A CA 8
ATOM 14794 C C . LEU A 1 120 ? 10.066 13.577 10.143 1.00 0.00 120 LEU A C 8
ATOM 14795 O O . LEU A 1 120 ? 11.143 13.526 10.735 1.00 0.00 120 LEU A O 8
ATOM 14810 N N . ASN A 1 121 ? 8.932 13.999 10.682 1.00 0.00 121 ASN A N 8
ATOM 14811 C CA . ASN A 1 121 ? 8.880 14.446 12.063 1.00 0.00 121 ASN A CA 8
ATOM 14812 C C . ASN A 1 121 ? 9.802 15.655 12.238 1.00 0.00 121 ASN A C 8
ATOM 14813 O O . ASN A 1 121 ? 10.888 15.702 11.661 1.00 0.00 121 ASN A O 8
ATOM 14823 N N . SER A 1 122 ? 9.336 16.604 13.036 1.00 0.00 122 SER A N 8
ATOM 14824 C CA . SER A 1 122 ? 10.104 17.810 13.293 1.00 0.00 122 SER A CA 8
ATOM 14825 C C . SER A 1 122 ? 10.496 17.876 14.771 1.00 0.00 122 SER A C 8
ATOM 14826 O O . SER A 1 122 ? 9.720 18.342 15.602 1.00 0.00 122 SER A O 8
ATOM 14833 N N . MET A 1 1 ? 7.931 -13.976 -5.914 1.00 0.00 1 MET A N 9
ATOM 14834 C CA . MET A 1 1 ? 8.705 -15.085 -6.446 1.00 0.00 1 MET A CA 9
ATOM 14835 C C . MET A 1 1 ? 9.373 -14.704 -7.769 1.00 0.00 1 MET A C 9
ATOM 14836 O O . MET A 1 1 ? 10.566 -14.936 -7.956 1.00 0.00 1 MET A O 9
ATOM 14848 N N . ARG A 1 2 ? 8.573 -14.125 -8.653 1.00 0.00 2 ARG A N 9
ATOM 14849 C CA . ARG A 1 2 ? 9.071 -13.710 -9.953 1.00 0.00 2 ARG A CA 9
ATOM 14850 C C . ARG A 1 2 ? 8.032 -12.841 -10.666 1.00 0.00 2 ARG A C 9
ATOM 14851 O O . ARG A 1 2 ? 7.888 -12.915 -11.885 1.00 0.00 2 ARG A O 9
ATOM 14868 N N . GLU A 1 3 ? 7.336 -12.037 -9.876 1.00 0.00 3 GLU A N 9
ATOM 14869 C CA . GLU A 1 3 ? 6.316 -11.156 -10.417 1.00 0.00 3 GLU A CA 9
ATOM 14870 C C . GLU A 1 3 ? 6.597 -9.708 -10.012 1.00 0.00 3 GLU A C 9
ATOM 14871 O O . GLU A 1 3 ? 7.360 -9.456 -9.081 1.00 0.00 3 GLU A O 9
ATOM 14882 N N . ARG A 1 4 ? 5.967 -8.792 -10.733 1.00 0.00 4 ARG A N 9
ATOM 14883 C CA . ARG A 1 4 ? 6.141 -7.376 -10.462 1.00 0.00 4 ARG A CA 9
ATOM 14884 C C . ARG A 1 4 ? 5.176 -6.924 -9.363 1.00 0.00 4 ARG A C 9
ATOM 14885 O O . ARG A 1 4 ? 3.960 -6.997 -9.530 1.00 0.00 4 ARG A O 9
ATOM 14902 N N . GLY A 1 5 ? 5.757 -6.468 -8.263 1.00 0.00 5 GLY A N 9
ATOM 14903 C CA . GLY A 1 5 ? 4.965 -6.004 -7.136 1.00 0.00 5 GLY A CA 9
ATOM 14904 C C . GLY A 1 5 ? 4.591 -7.166 -6.214 1.00 0.00 5 GLY A C 9
ATOM 14905 O O . GLY A 1 5 ? 4.094 -8.194 -6.675 1.00 0.00 5 GLY A O 9
ATOM 14909 N N . TRP A 1 6 ? 4.843 -6.966 -4.929 1.00 0.00 6 TRP A N 9
ATOM 14910 C CA . TRP A 1 6 ? 4.539 -7.985 -3.938 1.00 0.00 6 TRP A CA 9
ATOM 14911 C C . TRP A 1 6 ? 4.973 -9.339 -4.504 1.00 0.00 6 TRP A C 9
ATOM 14912 O O . TRP A 1 6 ? 4.147 -10.099 -5.008 1.00 0.00 6 TRP A O 9
ATOM 14932 N N . SER A 1 7 ? 6.269 -9.599 -4.401 1.00 0.00 7 SER A N 9
ATOM 14933 C CA . SER A 1 7 ? 6.821 -10.848 -4.896 1.00 0.00 7 SER A CA 9
ATOM 14934 C C . SER A 1 7 ? 7.865 -11.384 -3.913 1.00 0.00 7 SER A C 9
ATOM 14935 O O . SER A 1 7 ? 7.797 -12.540 -3.500 1.00 0.00 7 SER A O 9
ATOM 14942 N N . GLN A 1 8 ? 8.805 -10.517 -3.568 1.00 0.00 8 GLN A N 9
ATOM 14943 C CA . GLN A 1 8 ? 9.861 -10.889 -2.641 1.00 0.00 8 GLN A CA 9
ATOM 14944 C C . GLN A 1 8 ? 10.153 -9.735 -1.679 1.00 0.00 8 GLN A C 9
ATOM 14945 O O . GLN A 1 8 ? 11.308 -9.358 -1.488 1.00 0.00 8 GLN A O 9
ATOM 14957 N N . LYS A 1 9 ? 9.086 -9.208 -1.098 1.00 0.00 9 LYS A N 9
ATOM 14958 C CA . LYS A 1 9 ? 9.213 -8.105 -0.160 1.00 0.00 9 LYS A CA 9
ATOM 14959 C C . LYS A 1 9 ? 9.650 -8.648 1.202 1.00 0.00 9 LYS A C 9
ATOM 14960 O O . LYS A 1 9 ? 10.833 -8.611 1.539 1.00 0.00 9 LYS A O 9
ATOM 14974 N N . LYS A 1 10 ? 8.672 -9.138 1.950 1.00 0.00 10 LYS A N 9
ATOM 14975 C CA . LYS A 1 10 ? 8.941 -9.688 3.267 1.00 0.00 10 LYS A CA 9
ATOM 14976 C C . LYS A 1 10 ? 7.744 -10.527 3.719 1.00 0.00 10 LYS A C 9
ATOM 14977 O O . LYS A 1 10 ? 7.783 -11.755 3.656 1.00 0.00 10 LYS A O 9
ATOM 14991 N N . ILE A 1 11 ? 6.708 -9.832 4.164 1.00 0.00 11 ILE A N 9
ATOM 14992 C CA . ILE A 1 11 ? 5.502 -10.498 4.625 1.00 0.00 11 ILE A CA 9
ATOM 14993 C C . ILE A 1 11 ? 4.621 -10.840 3.422 1.00 0.00 11 ILE A C 9
ATOM 14994 O O . ILE A 1 11 ? 3.461 -11.218 3.585 1.00 0.00 11 ILE A O 9
ATOM 15009 N N . ALA A 1 12 ? 5.205 -10.696 2.242 1.00 0.00 12 ALA A N 9
ATOM 15010 C CA . ALA A 1 12 ? 4.488 -10.985 1.012 1.00 0.00 12 ALA A CA 9
ATOM 15011 C C . ALA A 1 12 ? 3.655 -12.255 1.198 1.00 0.00 12 ALA A C 9
ATOM 15012 O O . ALA A 1 12 ? 2.578 -12.385 0.621 1.00 0.00 12 ALA A O 9
ATOM 15019 N N . ARG A 1 13 ? 4.186 -13.159 2.009 1.00 0.00 13 ARG A N 9
ATOM 15020 C CA . ARG A 1 13 ? 3.505 -14.414 2.279 1.00 0.00 13 ARG A CA 9
ATOM 15021 C C . ARG A 1 13 ? 2.129 -14.149 2.893 1.00 0.00 13 ARG A C 9
ATOM 15022 O O . ARG A 1 13 ? 1.111 -14.576 2.349 1.00 0.00 13 ARG A O 9
ATOM 15039 N N . GLU A 1 14 ? 2.141 -13.445 4.015 1.00 0.00 14 GLU A N 9
ATOM 15040 C CA . GLU A 1 14 ? 0.906 -13.119 4.707 1.00 0.00 14 GLU A CA 9
ATOM 15041 C C . GLU A 1 14 ? -0.010 -12.295 3.799 1.00 0.00 14 GLU A C 9
ATOM 15042 O O . GLU A 1 14 ? -1.226 -12.285 3.984 1.00 0.00 14 GLU A O 9
ATOM 15053 N N . LEU A 1 15 ? 0.610 -11.626 2.838 1.00 0.00 15 LEU A N 9
ATOM 15054 C CA . LEU A 1 15 ? -0.134 -10.802 1.902 1.00 0.00 15 LEU A CA 9
ATOM 15055 C C . LEU A 1 15 ? -0.868 -11.704 0.906 1.00 0.00 15 LEU A C 9
ATOM 15056 O O . LEU A 1 15 ? -2.088 -11.626 0.775 1.00 0.00 15 LEU A O 9
ATOM 15071 N N . LYS A 1 16 ? -0.092 -12.538 0.231 1.00 0.00 16 LYS A N 9
ATOM 15072 C CA . LYS A 1 16 ? -0.652 -13.453 -0.749 1.00 0.00 16 LYS A CA 9
ATOM 15073 C C . LYS A 1 16 ? -1.790 -14.248 -0.106 1.00 0.00 16 LYS A C 9
ATOM 15074 O O . LYS A 1 16 ? -2.728 -14.657 -0.788 1.00 0.00 16 LYS A O 9
ATOM 15088 N N . THR A 1 17 ? -1.671 -14.441 1.200 1.00 0.00 17 THR A N 9
ATOM 15089 C CA . THR A 1 17 ? -2.679 -15.179 1.942 1.00 0.00 17 THR A CA 9
ATOM 15090 C C . THR A 1 17 ? -3.860 -14.269 2.286 1.00 0.00 17 THR A C 9
ATOM 15091 O O . THR A 1 17 ? -4.985 -14.739 2.442 1.00 0.00 17 THR A O 9
ATOM 15102 N N . THR A 1 18 ? -3.562 -12.982 2.396 1.00 0.00 18 THR A N 9
ATOM 15103 C CA . THR A 1 18 ? -4.585 -12.003 2.719 1.00 0.00 18 THR A CA 9
ATOM 15104 C C . THR A 1 18 ? -5.503 -11.774 1.516 1.00 0.00 18 THR A C 9
ATOM 15105 O O . THR A 1 18 ? -5.383 -12.456 0.500 1.00 0.00 18 THR A O 9
ATOM 15116 N N . ARG A 1 19 ? -6.400 -10.811 1.672 1.00 0.00 19 ARG A N 9
ATOM 15117 C CA . ARG A 1 19 ? -7.338 -10.484 0.611 1.00 0.00 19 ARG A CA 9
ATOM 15118 C C . ARG A 1 19 ? -8.562 -11.398 0.685 1.00 0.00 19 ARG A C 9
ATOM 15119 O O . ARG A 1 19 ? -8.437 -12.618 0.596 1.00 0.00 19 ARG A O 9
ATOM 15136 N N . GLN A 1 20 ? -9.719 -10.772 0.847 1.00 0.00 20 GLN A N 9
ATOM 15137 C CA . GLN A 1 20 ? -10.966 -11.514 0.933 1.00 0.00 20 GLN A CA 9
ATOM 15138 C C . GLN A 1 20 ? -11.981 -10.966 -0.072 1.00 0.00 20 GLN A C 9
ATOM 15139 O O . GLN A 1 20 ? -13.037 -10.468 0.317 1.00 0.00 20 GLN A O 9
ATOM 15151 N N . ASN A 1 21 ? -11.625 -11.074 -1.343 1.00 0.00 21 ASN A N 9
ATOM 15152 C CA . ASN A 1 21 ? -12.492 -10.595 -2.406 1.00 0.00 21 ASN A CA 9
ATOM 15153 C C . ASN A 1 21 ? -12.558 -9.068 -2.356 1.00 0.00 21 ASN A C 9
ATOM 15154 O O . ASN A 1 21 ? -13.528 -8.469 -2.815 1.00 0.00 21 ASN A O 9
ATOM 15164 N N . VAL A 1 22 ? -11.511 -8.481 -1.793 1.00 0.00 22 VAL A N 9
ATOM 15165 C CA . VAL A 1 22 ? -11.437 -7.034 -1.677 1.00 0.00 22 VAL A CA 9
ATOM 15166 C C . VAL A 1 22 ? -10.654 -6.471 -2.864 1.00 0.00 22 VAL A C 9
ATOM 15167 O O . VAL A 1 22 ? -10.766 -6.974 -3.981 1.00 0.00 22 VAL A O 9
ATOM 15180 N N . SER A 1 23 ? -9.878 -5.434 -2.581 1.00 0.00 23 SER A N 9
ATOM 15181 C CA . SER A 1 23 ? -9.077 -4.797 -3.612 1.00 0.00 23 SER A CA 9
ATOM 15182 C C . SER A 1 23 ? -8.443 -5.858 -4.513 1.00 0.00 23 SER A C 9
ATOM 15183 O O . SER A 1 23 ? -8.664 -5.862 -5.723 1.00 0.00 23 SER A O 9
ATOM 15190 N N . ALA A 1 24 ? -7.668 -6.732 -3.889 1.00 0.00 24 ALA A N 9
ATOM 15191 C CA . ALA A 1 24 ? -7.000 -7.796 -4.619 1.00 0.00 24 ALA A CA 9
ATOM 15192 C C . ALA A 1 24 ? -6.548 -7.268 -5.982 1.00 0.00 24 ALA A C 9
ATOM 15193 O O . ALA A 1 24 ? -6.914 -7.820 -7.018 1.00 0.00 24 ALA A O 9
ATOM 15200 N N . ILE A 1 25 ? -5.758 -6.205 -5.936 1.00 0.00 25 ILE A N 9
ATOM 15201 C CA . ILE A 1 25 ? -5.252 -5.596 -7.154 1.00 0.00 25 ILE A CA 9
ATOM 15202 C C . ILE A 1 25 ? -4.323 -6.583 -7.865 1.00 0.00 25 ILE A C 9
ATOM 15203 O O . ILE A 1 25 ? -4.199 -6.552 -9.088 1.00 0.00 25 ILE A O 9
ATOM 15218 N N . GLU A 1 26 ? -3.695 -7.434 -7.067 1.00 0.00 26 GLU A N 9
ATOM 15219 C CA . GLU A 1 26 ? -2.782 -8.428 -7.605 1.00 0.00 26 GLU A CA 9
ATOM 15220 C C . GLU A 1 26 ? -3.559 -9.516 -8.349 1.00 0.00 26 GLU A C 9
ATOM 15221 O O . GLU A 1 26 ? -3.134 -9.972 -9.410 1.00 0.00 26 GLU A O 9
ATOM 15232 N N . ARG A 1 27 ? -4.684 -9.900 -7.764 1.00 0.00 27 ARG A N 9
ATOM 15233 C CA . ARG A 1 27 ? -5.524 -10.925 -8.358 1.00 0.00 27 ARG A CA 9
ATOM 15234 C C . ARG A 1 27 ? -6.187 -10.396 -9.632 1.00 0.00 27 ARG A C 9
ATOM 15235 O O . ARG A 1 27 ? -6.226 -11.087 -10.649 1.00 0.00 27 ARG A O 9
ATOM 15252 N N . LYS A 1 28 ? -6.694 -9.176 -9.534 1.00 0.00 28 LYS A N 9
ATOM 15253 C CA . LYS A 1 28 ? -7.353 -8.546 -10.665 1.00 0.00 28 LYS A CA 9
ATOM 15254 C C . LYS A 1 28 ? -6.336 -8.337 -11.791 1.00 0.00 28 LYS A C 9
ATOM 15255 O O . LYS A 1 28 ? -6.490 -8.888 -12.880 1.00 0.00 28 LYS A O 9
ATOM 15269 N N . ALA A 1 29 ? -5.322 -7.540 -11.488 1.00 0.00 29 ALA A N 9
ATOM 15270 C CA . ALA A 1 29 ? -4.282 -7.252 -12.461 1.00 0.00 29 ALA A CA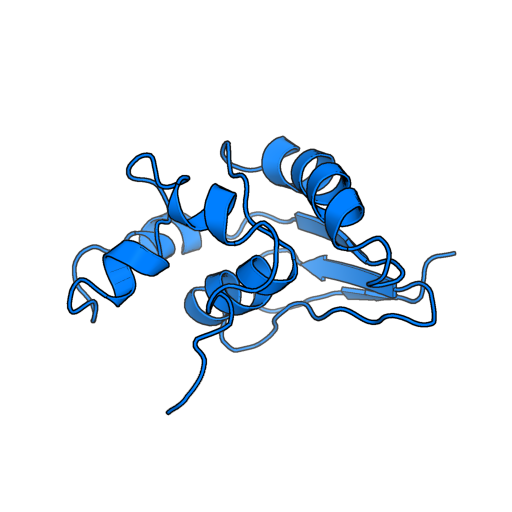 9
ATOM 15271 C C . ALA A 1 29 ? -3.864 -8.550 -13.154 1.00 0.00 29 ALA A C 9
ATOM 15272 O O . ALA A 1 29 ? -3.856 -8.628 -14.382 1.00 0.00 29 ALA A O 9
ATOM 15279 N N . MET A 1 30 ? -3.527 -9.537 -12.338 1.00 0.00 30 MET A N 9
ATOM 15280 C CA . MET A 1 30 ? -3.109 -10.828 -12.857 1.00 0.00 30 MET A CA 9
ATOM 15281 C C . MET A 1 30 ? -4.253 -11.516 -13.605 1.00 0.00 30 MET A C 9
ATOM 15282 O O . MET A 1 30 ? -4.017 -12.360 -14.466 1.00 0.00 30 MET A O 9
ATOM 15294 N N . GLU A 1 31 ? -5.468 -11.127 -13.247 1.00 0.00 31 GLU A N 9
ATOM 15295 C CA . GLU A 1 31 ? -6.650 -11.695 -13.874 1.00 0.00 31 GLU A CA 9
ATOM 15296 C C . GLU A 1 31 ? -6.877 -11.063 -15.249 1.00 0.00 31 GLU A C 9
ATOM 15297 O O . GLU A 1 31 ? -7.994 -10.666 -15.577 1.00 0.00 31 GLU A O 9
ATOM 15308 N N . ASN A 1 32 ? -5.799 -10.991 -16.016 1.00 0.00 32 ASN A N 9
ATOM 15309 C CA . ASN A 1 32 ? -5.867 -10.414 -17.349 1.00 0.00 32 ASN A CA 9
ATOM 15310 C C . ASN A 1 32 ? -6.677 -9.118 -17.298 1.00 0.00 32 ASN A C 9
ATOM 15311 O O . ASN A 1 32 ? -7.406 -8.799 -18.238 1.00 0.00 32 ASN A O 9
ATOM 15321 N N . ILE A 1 33 ? -6.524 -8.404 -16.193 1.00 0.00 33 ILE A N 9
ATOM 15322 C CA . ILE A 1 33 ? -7.232 -7.149 -16.007 1.00 0.00 33 ILE A CA 9
ATOM 15323 C C . ILE A 1 33 ? -7.013 -6.258 -17.232 1.00 0.00 33 ILE A C 9
ATOM 15324 O O . ILE A 1 33 ? -5.878 -5.914 -17.558 1.00 0.00 33 ILE A O 9
ATOM 15339 N N . GLU A 1 34 ? -8.117 -5.912 -17.877 1.00 0.00 34 GLU A N 9
ATOM 15340 C CA . GLU A 1 34 ? -8.059 -5.069 -19.059 1.00 0.00 34 GLU A CA 9
ATOM 15341 C C . GLU A 1 34 ? -9.471 -4.789 -19.581 1.00 0.00 34 GLU A C 9
ATOM 15342 O O . GLU A 1 34 ? -9.684 -4.702 -20.790 1.00 0.00 34 GLU A O 9
ATOM 15353 N N . LYS A 1 35 ? -10.397 -4.654 -18.644 1.00 0.00 35 LYS A N 9
ATOM 15354 C CA . LYS A 1 35 ? -11.782 -4.386 -18.994 1.00 0.00 35 LYS A CA 9
ATOM 15355 C C . LYS A 1 35 ? -12.355 -3.347 -18.027 1.00 0.00 35 LYS A C 9
ATOM 15356 O O . LYS A 1 35 ? -13.567 -3.147 -17.972 1.00 0.00 35 LYS A O 9
ATOM 15370 N N . SER A 1 36 ? -11.456 -2.713 -17.289 1.00 0.00 36 SER A N 9
ATOM 15371 C CA . SER A 1 36 ? -11.857 -1.699 -16.328 1.00 0.00 36 SER A CA 9
ATOM 15372 C C . SER A 1 36 ? -12.785 -2.313 -15.278 1.00 0.00 36 SER A C 9
ATOM 15373 O O . SER A 1 36 ? -13.977 -2.009 -15.244 1.00 0.00 36 SER A O 9
ATOM 15380 N N . ARG A 1 37 ? -12.204 -3.165 -14.446 1.00 0.00 37 ARG A N 9
ATOM 15381 C CA . ARG A 1 37 ? -12.964 -3.824 -13.398 1.00 0.00 37 ARG A CA 9
ATOM 15382 C C . ARG A 1 37 ? -13.903 -2.826 -12.717 1.00 0.00 37 ARG A C 9
ATOM 15383 O O . ARG A 1 37 ? -15.059 -3.144 -12.441 1.00 0.00 37 ARG A O 9
ATOM 15400 N N . ASN A 1 38 ? -13.372 -1.639 -12.464 1.00 0.00 38 ASN A N 9
ATOM 15401 C CA . ASN A 1 38 ? -14.149 -0.593 -11.821 1.00 0.00 38 ASN A CA 9
ATOM 15402 C C . ASN A 1 38 ? -14.133 -0.811 -10.307 1.00 0.00 38 ASN A C 9
ATOM 15403 O O . ASN A 1 38 ? -14.886 -0.169 -9.576 1.00 0.00 38 ASN A O 9
ATOM 15413 N N . THR A 1 39 ? -13.268 -1.719 -9.881 1.00 0.00 39 THR A N 9
ATOM 15414 C CA . THR A 1 39 ? -13.145 -2.030 -8.466 1.00 0.00 39 THR A CA 9
ATOM 15415 C C . THR A 1 39 ? -12.407 -0.907 -7.736 1.00 0.00 39 THR A C 9
ATOM 15416 O O . THR A 1 39 ? -13.036 -0.023 -7.154 1.00 0.00 39 THR A O 9
ATOM 15427 N N . LEU A 1 40 ? -11.085 -0.976 -7.789 1.00 0.00 40 LEU A N 9
ATOM 15428 C CA . LEU A 1 40 ? -10.256 0.024 -7.139 1.00 0.00 40 LEU A CA 9
ATOM 15429 C C . LEU A 1 40 ? -10.802 1.417 -7.456 1.00 0.00 40 LEU A C 9
ATOM 15430 O O . LEU A 1 40 ? -10.664 2.339 -6.654 1.00 0.00 40 LEU A O 9
ATOM 15445 N N . ASP A 1 41 ? -11.413 1.526 -8.627 1.00 0.00 41 ASP A N 9
ATOM 15446 C CA . ASP A 1 41 ? -11.981 2.792 -9.060 1.00 0.00 41 ASP A CA 9
ATOM 15447 C C . ASP A 1 41 ? -13.130 3.177 -8.124 1.00 0.00 41 ASP A C 9
ATOM 15448 O O . ASP A 1 41 ? -13.112 4.250 -7.523 1.00 0.00 41 ASP A O 9
ATOM 15457 N N . PHE A 1 42 ? -14.099 2.279 -8.031 1.00 0.00 42 PHE A N 9
ATOM 15458 C CA . PHE A 1 42 ? -15.253 2.512 -7.178 1.00 0.00 42 PHE A CA 9
ATOM 15459 C C . PHE A 1 42 ? -14.821 2.877 -5.757 1.00 0.00 42 PHE A C 9
ATOM 15460 O O . PHE A 1 42 ? -15.494 3.652 -5.079 1.00 0.00 42 PHE A O 9
ATOM 15476 N N . VAL A 1 43 ? -13.700 2.302 -5.348 1.00 0.00 43 VAL A N 9
ATOM 15477 C CA . VAL A 1 43 ? -13.170 2.557 -4.019 1.00 0.00 43 VAL A CA 9
ATOM 15478 C C . VAL A 1 43 ? -12.379 3.867 -4.034 1.00 0.00 43 VAL A C 9
ATOM 15479 O O . VAL A 1 43 ? -12.205 4.503 -2.994 1.00 0.00 43 VAL A O 9
ATOM 15492 N N . LYS A 1 44 ? -11.921 4.231 -5.221 1.00 0.00 44 LYS A N 9
ATOM 15493 C CA . LYS A 1 44 ? -11.152 5.454 -5.385 1.00 0.00 44 LYS A CA 9
ATOM 15494 C C . LYS A 1 44 ? -12.069 6.660 -5.166 1.00 0.00 44 LYS A C 9
ATOM 15495 O O . LYS A 1 44 ? -11.686 7.622 -4.502 1.00 0.00 44 LYS A O 9
ATOM 15509 N N . SER A 1 45 ? -13.260 6.568 -5.737 1.00 0.00 45 SER A N 9
ATOM 15510 C CA . SER A 1 45 ? -14.234 7.640 -5.613 1.00 0.00 45 SER A CA 9
ATOM 15511 C C . SER A 1 45 ? -14.383 8.044 -4.146 1.00 0.00 45 SER A C 9
ATOM 15512 O O . SER A 1 45 ? -14.457 9.230 -3.829 1.00 0.00 45 SER A O 9
ATOM 15519 N N . LEU A 1 46 ? -14.423 7.034 -3.288 1.00 0.00 46 LEU A N 9
ATOM 15520 C CA . LEU A 1 46 ? -14.562 7.270 -1.861 1.00 0.00 46 LEU A CA 9
ATOM 15521 C C . LEU A 1 46 ? -13.748 8.507 -1.471 1.00 0.00 46 LEU A C 9
ATOM 15522 O O . LEU A 1 46 ? -14.281 9.443 -0.877 1.00 0.00 46 LEU A O 9
ATOM 15537 N N . LYS A 1 47 ? -12.469 8.468 -1.819 1.00 0.00 47 LYS A N 9
ATOM 15538 C CA . LYS A 1 47 ? -11.577 9.573 -1.513 1.00 0.00 47 LYS A CA 9
ATOM 15539 C C . LYS A 1 47 ? -11.421 9.691 0.004 1.00 0.00 47 LYS A C 9
ATOM 15540 O O . LYS A 1 47 ? -11.759 10.720 0.588 1.00 0.00 47 LYS A O 9
ATOM 15554 N N . SER A 1 48 ? -10.908 8.625 0.599 1.00 0.00 48 SER A N 9
ATOM 15555 C CA . SER A 1 48 ? -10.703 8.596 2.037 1.00 0.00 48 SER A CA 9
ATOM 15556 C C . SER A 1 48 ? -9.267 9.007 2.369 1.00 0.00 48 SER A C 9
ATOM 15557 O O . SER A 1 48 ? -8.323 8.557 1.721 1.00 0.00 48 SER A O 9
ATOM 15564 N N . PRO A 1 49 ? -9.144 9.879 3.405 1.00 0.00 49 PRO A N 9
ATOM 15565 C CA . PRO A 1 49 ? -7.839 10.356 3.831 1.00 0.00 49 PRO A CA 9
ATOM 15566 C C . PRO A 1 49 ? -7.087 9.274 4.608 1.00 0.00 49 PRO A C 9
ATOM 15567 O O . PRO A 1 49 ? -7.703 8.426 5.251 1.00 0.00 49 PRO A O 9
ATOM 15575 N N . VAL A 1 50 ? -5.766 9.339 4.522 1.00 0.00 50 VAL A N 9
ATOM 15576 C CA . VAL A 1 50 ? -4.924 8.375 5.209 1.00 0.00 50 VAL A CA 9
ATOM 15577 C C . VAL A 1 50 ? -3.563 9.011 5.500 1.00 0.00 50 VAL A C 9
ATOM 15578 O O . VAL A 1 50 ? -3.070 9.820 4.715 1.00 0.00 50 VAL A O 9
ATOM 15591 N N . ARG A 1 51 ? -2.993 8.621 6.631 1.00 0.00 51 ARG A N 9
ATOM 15592 C CA . ARG A 1 51 ? -1.699 9.143 7.036 1.00 0.00 51 ARG A CA 9
ATOM 15593 C C . ARG A 1 51 ? -0.880 8.052 7.731 1.00 0.00 51 ARG A C 9
ATOM 15594 O O . ARG A 1 51 ? -1.397 7.333 8.585 1.00 0.00 51 ARG A O 9
ATOM 15611 N N . ILE A 1 52 ? 0.382 7.963 7.338 1.00 0.00 52 ILE A N 9
ATOM 15612 C CA . ILE A 1 52 ? 1.276 6.973 7.913 1.00 0.00 52 ILE A CA 9
ATOM 15613 C C . ILE A 1 52 ? 2.719 7.471 7.804 1.00 0.00 52 ILE A C 9
ATOM 15614 O O . ILE A 1 52 ? 3.059 8.203 6.876 1.00 0.00 52 ILE A O 9
ATOM 15629 N N . LEU A 1 53 ? 3.529 7.054 8.766 1.00 0.00 53 LEU A N 9
ATOM 15630 C CA . LEU A 1 53 ? 4.926 7.449 8.792 1.00 0.00 53 LEU A CA 9
ATOM 15631 C C . LEU A 1 53 ? 5.783 6.313 8.228 1.00 0.00 53 LEU A C 9
ATOM 15632 O O . LEU A 1 53 ? 5.481 5.139 8.439 1.00 0.00 53 LEU A O 9
ATOM 15647 N N . CYS A 1 54 ? 6.835 6.701 7.522 1.00 0.00 54 CYS A N 9
ATOM 15648 C CA . CYS A 1 54 ? 7.737 5.730 6.927 1.00 0.00 54 CYS A CA 9
ATOM 15649 C C . CYS A 1 54 ? 9.059 5.767 7.697 1.00 0.00 54 CYS A C 9
ATOM 15650 O O . CYS A 1 54 ? 9.646 6.833 7.879 1.00 0.00 54 CYS A O 9
ATOM 15657 N N . ARG A 1 55 ? 9.487 4.590 8.129 1.00 0.00 55 ARG A N 9
ATOM 15658 C CA . ARG A 1 55 ? 10.729 4.475 8.876 1.00 0.00 55 ARG A CA 9
ATOM 15659 C C . ARG A 1 55 ? 11.774 3.718 8.054 1.00 0.00 55 ARG A C 9
ATOM 15660 O O . ARG A 1 55 ? 11.544 3.404 6.887 1.00 0.00 55 ARG A O 9
ATOM 15677 N N . ARG A 1 56 ? 12.901 3.446 8.695 1.00 0.00 56 ARG A N 9
ATOM 15678 C CA . ARG A 1 56 ? 13.983 2.731 8.037 1.00 0.00 56 ARG A CA 9
ATOM 15679 C C . ARG A 1 56 ? 13.461 1.433 7.420 1.00 0.00 56 ARG A C 9
ATOM 15680 O O . ARG A 1 56 ? 12.812 0.636 8.095 1.00 0.00 56 ARG A O 9
ATOM 15697 N N . GLY A 1 57 ? 13.766 1.259 6.142 1.00 0.00 57 GLY A N 9
ATOM 15698 C CA . GLY A 1 57 ? 13.337 0.070 5.424 1.00 0.00 57 GLY A CA 9
ATOM 15699 C C . GLY A 1 57 ? 13.696 -1.198 6.201 1.00 0.00 57 GLY A C 9
ATOM 15700 O O . GLY A 1 57 ? 13.003 -2.209 6.100 1.00 0.00 57 GLY A O 9
ATOM 15704 N N . ASP A 1 58 ? 14.779 -1.103 6.958 1.00 0.00 58 ASP A N 9
ATOM 15705 C CA . ASP A 1 58 ? 15.239 -2.230 7.751 1.00 0.00 58 ASP A CA 9
ATOM 15706 C C . ASP A 1 58 ? 14.141 -2.636 8.736 1.00 0.00 58 ASP A C 9
ATOM 15707 O O . ASP A 1 58 ? 14.130 -3.764 9.228 1.00 0.00 58 ASP A O 9
ATOM 15716 N N . THR A 1 59 ? 13.244 -1.697 8.994 1.00 0.00 59 THR A N 9
ATOM 15717 C CA . THR A 1 59 ? 12.143 -1.943 9.911 1.00 0.00 59 THR A CA 9
ATOM 15718 C C . THR A 1 59 ? 10.811 -1.939 9.158 1.00 0.00 59 THR A C 9
ATOM 15719 O O . THR A 1 59 ? 9.748 -2.004 9.773 1.00 0.00 59 THR A O 9
ATOM 15730 N N . LEU A 1 60 ? 10.913 -1.864 7.841 1.00 0.00 60 LEU A N 9
ATOM 15731 C CA . LEU A 1 60 ? 9.729 -1.851 6.997 1.00 0.00 60 LEU A CA 9
ATOM 15732 C C . LEU A 1 60 ? 8.816 -3.013 7.392 1.00 0.00 60 LEU A C 9
ATOM 15733 O O . LEU A 1 60 ? 7.598 -2.853 7.464 1.00 0.00 60 LEU A O 9
ATOM 15748 N N . ASP A 1 61 ? 9.437 -4.156 7.639 1.00 0.00 61 ASP A N 9
ATOM 15749 C CA . ASP A 1 61 ? 8.696 -5.345 8.024 1.00 0.00 61 ASP A CA 9
ATOM 15750 C C . ASP A 1 61 ? 7.838 -5.029 9.251 1.00 0.00 61 ASP A C 9
ATOM 15751 O O . ASP A 1 61 ? 6.642 -5.316 9.267 1.00 0.00 61 ASP A O 9
ATOM 15760 N N . GLU A 1 62 ? 8.483 -4.442 10.249 1.00 0.00 62 GLU A N 9
ATOM 15761 C CA . GLU A 1 62 ? 7.794 -4.085 11.477 1.00 0.00 62 GLU A CA 9
ATOM 15762 C C . GLU A 1 62 ? 6.894 -2.869 11.246 1.00 0.00 62 GLU A C 9
ATOM 15763 O O . GLU A 1 62 ? 5.796 -2.791 11.795 1.00 0.00 62 GLU A O 9
ATOM 15774 N N . ILE A 1 63 ? 7.392 -1.949 10.433 1.00 0.00 63 ILE A N 9
ATOM 15775 C CA . ILE A 1 63 ? 6.647 -0.741 10.123 1.00 0.00 63 ILE A CA 9
ATOM 15776 C C . ILE A 1 63 ? 5.331 -1.120 9.441 1.00 0.00 63 ILE A C 9
ATOM 15777 O O . ILE A 1 63 ? 4.359 -0.368 9.499 1.00 0.00 63 ILE A O 9
ATOM 15792 N N . ILE A 1 64 ? 5.343 -2.284 8.810 1.00 0.00 64 ILE A N 9
ATOM 15793 C CA . ILE A 1 64 ? 4.162 -2.772 8.117 1.00 0.00 64 ILE A CA 9
ATOM 15794 C C . ILE A 1 64 ? 3.040 -3.004 9.131 1.00 0.00 64 ILE A C 9
ATOM 15795 O O . ILE A 1 64 ? 1.919 -2.534 8.941 1.00 0.00 64 ILE A O 9
ATOM 15810 N N . LYS A 1 65 ? 3.381 -3.728 10.187 1.00 0.00 65 LYS A N 9
ATOM 15811 C CA . LYS A 1 65 ? 2.416 -4.029 11.232 1.00 0.00 65 LYS A CA 9
ATOM 15812 C C . LYS A 1 65 ? 1.997 -2.729 11.921 1.00 0.00 65 LYS A C 9
ATOM 15813 O O . LYS A 1 65 ? 0.853 -2.591 12.352 1.00 0.00 65 LYS A O 9
ATOM 15827 N N . ARG A 1 66 ? 2.945 -1.807 12.004 1.00 0.00 66 ARG A N 9
ATOM 15828 C CA . ARG A 1 66 ? 2.689 -0.524 12.634 1.00 0.00 66 ARG A CA 9
ATOM 15829 C C . ARG A 1 66 ? 1.822 0.350 11.724 1.00 0.00 66 ARG A C 9
ATOM 15830 O O . ARG A 1 66 ? 0.996 1.124 12.204 1.00 0.00 66 ARG A O 9
ATOM 15847 N N . LEU A 1 67 ? 2.043 0.197 10.426 1.00 0.00 67 LEU A N 9
ATOM 15848 C CA . LEU A 1 67 ? 1.293 0.963 9.445 1.00 0.00 67 LEU A CA 9
ATOM 15849 C C . LEU A 1 67 ? -0.174 0.530 9.479 1.00 0.00 67 LEU A C 9
ATOM 15850 O O . LEU A 1 67 ? -1.071 1.367 9.569 1.00 0.00 67 LEU A O 9
ATOM 15865 N N . LEU A 1 68 ? -0.373 -0.778 9.404 1.00 0.00 68 LEU A N 9
ATOM 15866 C CA . LEU A 1 68 ? -1.717 -1.332 9.426 1.00 0.00 68 LEU A CA 9
ATOM 15867 C C . LEU A 1 68 ? -2.513 -0.683 10.558 1.00 0.00 68 LEU A C 9
ATOM 15868 O O . LEU A 1 68 ? -3.660 -0.280 10.363 1.00 0.00 68 LEU A O 9
ATOM 15883 N N . GLU A 1 69 ? -1.876 -0.603 11.716 1.00 0.00 69 GLU A N 9
ATOM 15884 C CA . GLU A 1 69 ? -2.513 -0.008 12.881 1.00 0.00 69 GLU A CA 9
ATOM 15885 C C . GLU A 1 69 ? -2.918 1.436 12.584 1.00 0.00 69 GLU A C 9
ATOM 15886 O O . GLU A 1 69 ? -3.818 1.977 13.226 1.00 0.00 69 GLU A O 9
ATOM 15897 N N . GLU A 1 70 ? -2.235 2.022 11.612 1.00 0.00 70 GLU A N 9
ATOM 15898 C CA . GLU A 1 70 ? -2.512 3.394 11.223 1.00 0.00 70 GLU A CA 9
ATOM 15899 C C . GLU A 1 70 ? -3.527 3.426 10.079 1.00 0.00 70 GLU A C 9
ATOM 15900 O O . GLU A 1 70 ? -4.420 4.272 10.060 1.00 0.00 70 GLU A O 9
ATOM 15911 N N . SER A 1 71 ? -3.357 2.494 9.153 1.00 0.00 71 SER A N 9
ATOM 15912 C CA . SER A 1 71 ? -4.247 2.405 8.008 1.00 0.00 71 SER A CA 9
ATOM 15913 C C . SER A 1 71 ? -5.437 1.501 8.338 1.00 0.00 71 SER A C 9
ATOM 15914 O O . SER A 1 71 ? -6.577 1.960 8.380 1.00 0.00 71 SER A O 9
ATOM 15921 N N . ASN A 1 72 ? -5.129 0.232 8.565 1.00 0.00 72 ASN A N 9
ATOM 15922 C CA . ASN A 1 72 ? -6.158 -0.741 8.890 1.00 0.00 72 ASN A CA 9
ATOM 15923 C C . ASN A 1 72 ? -7.195 -0.091 9.810 1.00 0.00 72 ASN A C 9
ATOM 15924 O O . ASN A 1 72 ? -8.383 -0.400 9.727 1.00 0.00 72 ASN A O 9
ATOM 15934 N N . LYS A 1 73 ? -6.708 0.797 10.664 1.00 0.00 73 LYS A N 9
ATOM 15935 C CA . LYS A 1 73 ? -7.578 1.492 11.597 1.00 0.00 73 LYS A CA 9
ATOM 15936 C C . LYS A 1 73 ? -8.637 2.274 10.816 1.00 0.00 73 LYS A C 9
ATOM 15937 O O . LYS A 1 73 ? -9.832 2.120 11.061 1.00 0.00 73 LYS A O 9
ATOM 15951 N N . GLU A 1 74 ? -8.158 3.095 9.893 1.00 0.00 74 GLU A N 9
ATOM 15952 C CA . GLU A 1 74 ? -9.049 3.900 9.074 1.00 0.00 74 GLU A CA 9
ATOM 15953 C C . GLU A 1 74 ? -9.422 3.147 7.795 1.00 0.00 74 GLU A C 9
ATOM 15954 O O . GLU A 1 74 ? -10.088 3.696 6.919 1.00 0.00 74 GLU A O 9
ATOM 15965 N N . GLY A 1 75 ? -8.974 1.901 7.730 1.00 0.00 75 GLY A N 9
ATOM 15966 C CA . GLY A 1 75 ? -9.253 1.068 6.573 1.00 0.00 75 GLY A CA 9
ATOM 15967 C C . GLY A 1 75 ? -9.894 -0.257 6.992 1.00 0.00 75 GLY A C 9
ATOM 15968 O O . GLY A 1 75 ? -10.236 -0.443 8.160 1.00 0.00 75 GLY A O 9
ATOM 15972 N N . ILE A 1 76 ? -10.039 -1.143 6.018 1.00 0.00 76 ILE A N 9
ATOM 15973 C CA . ILE A 1 76 ? -10.634 -2.444 6.272 1.00 0.00 76 ILE A CA 9
ATOM 15974 C C . ILE A 1 76 ? -9.530 -3.447 6.611 1.00 0.00 76 ILE A C 9
ATOM 15975 O O . ILE A 1 76 ? -8.361 -3.215 6.308 1.00 0.00 76 ILE A O 9
ATOM 15990 N N . HIS A 1 77 ? -9.940 -4.541 7.236 1.00 0.00 77 HIS A N 9
ATOM 15991 C CA . HIS A 1 77 ? -9.000 -5.581 7.620 1.00 0.00 77 HIS A CA 9
ATOM 15992 C C . HIS A 1 77 ? -8.036 -5.854 6.463 1.00 0.00 77 HIS A C 9
ATOM 15993 O O . HIS A 1 77 ? -8.371 -6.585 5.532 1.00 0.00 77 HIS A O 9
ATOM 16006 N N . VAL A 1 78 ? -6.860 -5.252 6.560 1.00 0.00 78 VAL A N 9
ATOM 16007 C CA . VAL A 1 78 ? -5.847 -5.421 5.532 1.00 0.00 78 VAL A CA 9
ATOM 16008 C C . VAL A 1 78 ? -4.490 -5.667 6.196 1.00 0.00 78 VAL A C 9
ATOM 16009 O O . VAL A 1 78 ? -4.142 -5.002 7.170 1.00 0.00 78 VAL A O 9
ATOM 16022 N N . ILE A 1 79 ? -3.762 -6.625 5.643 1.00 0.00 79 ILE A N 9
ATOM 16023 C CA . ILE A 1 79 ? -2.451 -6.967 6.170 1.00 0.00 79 ILE A CA 9
ATOM 16024 C C . ILE A 1 79 ? -1.401 -6.785 5.071 1.00 0.00 79 ILE A C 9
ATOM 16025 O O . ILE A 1 79 ? -0.547 -7.649 4.875 1.00 0.00 79 ILE A O 9
ATOM 16040 N N . HIS A 1 80 ? -1.500 -5.657 4.384 1.00 0.00 80 HIS A N 9
ATOM 16041 C CA . HIS A 1 80 ? -0.570 -5.351 3.311 1.00 0.00 80 HIS A CA 9
ATOM 16042 C C . HIS A 1 80 ? 0.652 -4.627 3.881 1.00 0.00 80 HIS A C 9
ATOM 16043 O O . HIS A 1 80 ? 0.628 -4.167 5.021 1.00 0.00 80 HIS A O 9
ATOM 16056 N N . ASP A 1 81 ? 1.689 -4.549 3.061 1.00 0.00 81 ASP A N 9
ATOM 16057 C CA . ASP A 1 81 ? 2.917 -3.887 3.469 1.00 0.00 81 ASP A CA 9
ATOM 16058 C C . ASP A 1 81 ? 3.006 -2.521 2.788 1.00 0.00 81 ASP A C 9
ATOM 16059 O O . ASP A 1 81 ? 2.238 -2.227 1.874 1.00 0.00 81 ASP A O 9
ATOM 16068 N N . SER A 1 82 ? 3.951 -1.721 3.259 1.00 0.00 82 SER A N 9
ATOM 16069 C CA . SER A 1 82 ? 4.152 -0.392 2.706 1.00 0.00 82 SER A CA 9
ATOM 16070 C C . SER A 1 82 ? 4.569 -0.492 1.239 1.00 0.00 82 SER A C 9
ATOM 16071 O O . SER A 1 82 ? 4.279 0.401 0.444 1.00 0.00 82 SER A O 9
ATOM 16078 N N . ILE A 1 83 ? 5.242 -1.588 0.921 1.00 0.00 83 ILE A N 9
ATOM 16079 C CA . ILE A 1 83 ? 5.703 -1.818 -0.438 1.00 0.00 83 ILE A CA 9
ATOM 16080 C C . ILE A 1 83 ? 4.506 -2.167 -1.324 1.00 0.00 83 ILE A C 9
ATOM 16081 O O . ILE A 1 83 ? 4.418 -1.709 -2.463 1.00 0.00 83 ILE A O 9
ATOM 16096 N N . THR A 1 84 ? 3.613 -2.973 -0.769 1.00 0.00 84 THR A N 9
ATOM 16097 C CA . THR A 1 84 ? 2.425 -3.389 -1.496 1.00 0.00 84 THR A CA 9
ATOM 16098 C C . THR A 1 84 ? 1.451 -2.218 -1.638 1.00 0.00 84 THR A C 9
ATOM 16099 O O . THR A 1 84 ? 0.764 -2.097 -2.650 1.00 0.00 84 THR A O 9
ATOM 16110 N N . LEU A 1 85 ? 1.421 -1.386 -0.607 1.00 0.00 85 LEU A N 9
ATOM 16111 C CA . LEU A 1 85 ? 0.542 -0.230 -0.603 1.00 0.00 85 LEU A CA 9
ATOM 16112 C C . LEU A 1 85 ? 0.896 0.679 -1.782 1.00 0.00 85 LEU A C 9
ATOM 16113 O O . LEU A 1 85 ? 0.010 1.218 -2.443 1.00 0.00 85 LEU A O 9
ATOM 16128 N N . ALA A 1 86 ? 2.193 0.818 -2.011 1.00 0.00 86 ALA A N 9
ATOM 16129 C CA . ALA A 1 86 ? 2.675 1.651 -3.100 1.00 0.00 86 ALA A CA 9
ATOM 16130 C C . ALA A 1 86 ? 2.222 1.054 -4.433 1.00 0.00 86 ALA A C 9
ATOM 16131 O O . ALA A 1 86 ? 1.767 1.776 -5.319 1.00 0.00 86 ALA A O 9
ATOM 16138 N N . PHE A 1 87 ? 2.363 -0.260 -4.535 1.00 0.00 87 PHE A N 9
ATOM 16139 C CA . PHE A 1 87 ? 1.974 -0.963 -5.746 1.00 0.00 87 PHE A CA 9
ATOM 16140 C C . PHE A 1 87 ? 0.451 -1.005 -5.890 1.00 0.00 87 PHE A C 9
ATOM 16141 O O . PHE A 1 87 ? -0.085 -0.673 -6.946 1.00 0.00 87 PHE A O 9
ATOM 16157 N N . LEU A 1 88 ? -0.202 -1.415 -4.812 1.00 0.00 88 LEU A N 9
ATOM 16158 C CA . LEU A 1 88 ? -1.652 -1.504 -4.805 1.00 0.00 88 LEU A CA 9
ATOM 16159 C C . LEU A 1 88 ? -2.246 -0.123 -5.092 1.00 0.00 88 LEU A C 9
ATOM 16160 O O . LEU A 1 88 ? -3.112 0.017 -5.954 1.00 0.00 88 LEU A O 9
ATOM 16175 N N . ILE A 1 89 ? -1.755 0.861 -4.352 1.00 0.00 89 ILE A N 9
ATOM 16176 C CA . ILE A 1 89 ? -2.226 2.225 -4.517 1.00 0.00 89 ILE A CA 9
ATOM 16177 C C . ILE A 1 89 ? -1.900 2.707 -5.931 1.00 0.00 89 ILE A C 9
ATOM 16178 O O . ILE A 1 89 ? -2.775 3.203 -6.640 1.00 0.00 89 ILE A O 9
ATOM 16193 N N . ARG A 1 90 ? -0.638 2.544 -6.301 1.00 0.00 90 ARG A N 9
ATOM 16194 C CA . ARG A 1 90 ? -0.185 2.955 -7.619 1.00 0.00 90 ARG A CA 9
ATOM 16195 C C . ARG A 1 90 ? -1.264 2.667 -8.665 1.00 0.00 90 ARG A C 9
ATOM 16196 O O . ARG A 1 90 ? -1.418 3.420 -9.626 1.00 0.00 90 ARG A O 9
ATOM 16213 N N . GLU A 1 91 ? -1.982 1.576 -8.442 1.00 0.00 91 GLU A N 9
ATOM 16214 C CA . GLU A 1 91 ? -3.043 1.179 -9.354 1.00 0.00 91 GLU A CA 9
ATOM 16215 C C . GLU A 1 91 ? -4.206 2.169 -9.277 1.00 0.00 91 GLU A C 9
ATOM 16216 O O . GLU A 1 91 ? -4.703 2.629 -10.305 1.00 0.00 91 GLU A O 9
ATOM 16227 N N . LYS A 1 92 ? -4.608 2.467 -8.050 1.00 0.00 92 LYS A N 9
ATOM 16228 C CA . LYS A 1 92 ? -5.704 3.394 -7.826 1.00 0.00 92 LYS A CA 9
ATOM 16229 C C . LYS A 1 92 ? -5.147 4.812 -7.680 1.00 0.00 92 LYS A C 9
ATOM 16230 O O . LYS A 1 92 ? -5.901 5.760 -7.464 1.00 0.00 92 LYS A O 9
ATOM 16244 N N . ALA A 1 93 ? -3.832 4.912 -7.805 1.00 0.00 93 ALA A N 9
ATOM 16245 C CA . ALA A 1 93 ? -3.165 6.198 -7.690 1.00 0.00 93 ALA A CA 9
ATOM 16246 C C . ALA A 1 93 ? -1.781 6.109 -8.338 1.00 0.00 93 ALA A C 9
ATOM 16247 O O . ALA A 1 93 ? -0.769 6.067 -7.642 1.00 0.00 93 ALA A O 9
ATOM 16254 N N . SER A 1 94 ? -1.783 6.084 -9.663 1.00 0.00 94 SER A N 9
ATOM 16255 C CA . SER A 1 94 ? -0.541 6.001 -10.411 1.00 0.00 94 SER A CA 9
ATOM 16256 C C . SER A 1 94 ? 0.118 7.380 -10.484 1.00 0.00 94 SER A C 9
ATOM 16257 O O . SER A 1 94 ? 1.155 7.543 -11.127 1.00 0.00 94 SER A O 9
ATOM 16264 N N . HIS A 1 95 ? -0.509 8.336 -9.817 1.00 0.00 95 HIS A N 9
ATOM 16265 C CA . HIS A 1 95 ? 0.004 9.696 -9.798 1.00 0.00 95 HIS A CA 9
ATOM 16266 C C . HIS A 1 95 ? 0.930 9.878 -8.593 1.00 0.00 95 HIS A C 9
ATOM 16267 O O . HIS A 1 95 ? 2.138 9.676 -8.699 1.00 0.00 95 HIS A O 9
ATOM 16280 N N . ARG A 1 96 ? 0.327 10.259 -7.476 1.00 0.00 96 ARG A N 9
ATOM 16281 C CA . ARG A 1 96 ? 1.082 10.471 -6.254 1.00 0.00 96 ARG A CA 9
ATOM 16282 C C . ARG A 1 96 ? 0.975 9.245 -5.345 1.00 0.00 96 ARG A C 9
ATOM 16283 O O . ARG A 1 96 ? -0.089 8.968 -4.794 1.00 0.00 96 ARG A O 9
ATOM 16300 N N . ILE A 1 97 ? 2.092 8.546 -5.214 1.00 0.00 97 ILE A N 9
ATOM 16301 C CA . ILE A 1 97 ? 2.137 7.356 -4.380 1.00 0.00 97 ILE A CA 9
ATOM 16302 C C . ILE A 1 97 ? 3.134 7.575 -3.241 1.00 0.00 97 ILE A C 9
ATOM 16303 O O . ILE A 1 97 ? 3.853 8.573 -3.222 1.00 0.00 97 ILE A O 9
ATOM 16318 N N . VAL A 1 98 ? 3.145 6.625 -2.317 1.00 0.00 98 VAL A N 9
ATOM 16319 C CA . VAL A 1 98 ? 4.042 6.701 -1.176 1.00 0.00 98 VAL A CA 9
ATOM 16320 C C . VAL A 1 98 ? 5.310 5.899 -1.475 1.00 0.00 98 VAL A C 9
ATOM 16321 O O . VAL A 1 98 ? 5.235 4.742 -1.887 1.00 0.00 98 VAL A O 9
ATOM 16334 N N . HIS A 1 99 ? 6.446 6.546 -1.256 1.00 0.00 99 HIS A N 9
ATOM 16335 C CA . HIS A 1 99 ? 7.729 5.907 -1.496 1.00 0.00 99 HIS A CA 9
ATOM 16336 C C . HIS A 1 99 ? 8.177 5.164 -0.236 1.00 0.00 99 HIS A C 9
ATOM 16337 O O . HIS A 1 99 ? 7.435 5.091 0.742 1.00 0.00 99 HIS A O 9
ATOM 16350 N N . ARG A 1 100 ? 9.388 4.630 -0.302 1.00 0.00 100 ARG A N 9
ATOM 16351 C CA . ARG A 1 100 ? 9.943 3.895 0.822 1.00 0.00 100 ARG A CA 9
ATOM 16352 C C . ARG A 1 100 ? 11.471 3.978 0.807 1.00 0.00 100 ARG A C 9
ATOM 16353 O O . ARG A 1 100 ? 12.129 3.261 0.054 1.00 0.00 100 ARG A O 9
ATOM 16370 N N . VAL A 1 101 ? 11.991 4.860 1.647 1.00 0.00 101 VAL A N 9
ATOM 16371 C CA . VAL A 1 101 ? 13.430 5.046 1.742 1.00 0.00 101 VAL A CA 9
ATOM 16372 C C . VAL A 1 101 ? 13.939 4.409 3.035 1.00 0.00 101 VAL A C 9
ATOM 16373 O O . VAL A 1 101 ? 13.218 4.354 4.031 1.00 0.00 101 VAL A O 9
ATOM 16386 N N . VAL A 1 102 ? 15.178 3.943 2.980 1.00 0.00 102 VAL A N 9
ATOM 16387 C CA . VAL A 1 102 ? 15.792 3.311 4.135 1.00 0.00 102 VAL A CA 9
ATOM 16388 C C . VAL A 1 102 ? 17.111 4.017 4.455 1.00 0.00 102 VAL A C 9
ATOM 16389 O O . VAL A 1 102 ? 18.169 3.608 3.981 1.00 0.00 102 VAL A O 9
ATOM 16402 N N . LYS A 1 103 ? 17.004 5.065 5.258 1.00 0.00 103 LYS A N 9
ATOM 16403 C CA . LYS A 1 103 ? 18.175 5.832 5.648 1.00 0.00 103 LYS A CA 9
ATOM 16404 C C . LYS A 1 103 ? 17.754 6.943 6.612 1.00 0.00 103 LYS A C 9
ATOM 16405 O O . LYS A 1 103 ? 18.469 7.246 7.567 1.00 0.00 103 LYS A O 9
ATOM 16419 N N . SER A 1 104 ? 16.595 7.520 6.331 1.00 0.00 104 SER A N 9
ATOM 16420 C CA . SER A 1 104 ? 16.071 8.591 7.161 1.00 0.00 104 SER A CA 9
ATOM 16421 C C . SER A 1 104 ? 14.582 8.363 7.429 1.00 0.00 104 SER A C 9
ATOM 16422 O O . SER A 1 104 ? 13.992 7.416 6.912 1.00 0.00 104 SER A O 9
ATOM 16429 N N . ASP A 1 105 ? 14.016 9.248 8.238 1.00 0.00 105 ASP A N 9
ATOM 16430 C CA . ASP A 1 105 ? 12.608 9.155 8.580 1.00 0.00 105 ASP A CA 9
ATOM 16431 C C . ASP A 1 105 ? 11.808 10.117 7.699 1.00 0.00 105 ASP A C 9
ATOM 16432 O O . ASP A 1 105 ? 12.236 11.245 7.459 1.00 0.00 105 ASP A O 9
ATOM 16441 N N . PHE A 1 106 ? 10.662 9.636 7.242 1.00 0.00 106 PHE A N 9
ATOM 16442 C CA . PHE A 1 106 ? 9.799 10.440 6.392 1.00 0.00 106 PHE A CA 9
ATOM 16443 C C . PHE A 1 106 ? 8.340 9.995 6.515 1.00 0.00 106 PHE A C 9
ATOM 16444 O O . PHE A 1 106 ? 8.053 8.799 6.545 1.00 0.00 106 PHE A O 9
ATOM 16460 N N . GLU A 1 107 ? 7.458 10.980 6.583 1.00 0.00 107 GLU A N 9
ATOM 16461 C CA . GLU A 1 107 ? 6.036 10.706 6.703 1.00 0.00 107 GLU A CA 9
ATOM 16462 C C . GLU A 1 107 ? 5.333 10.958 5.367 1.00 0.00 107 GLU A C 9
ATOM 16463 O O . GLU A 1 107 ? 5.720 11.854 4.618 1.00 0.00 107 GLU A O 9
ATOM 16474 N N . ILE A 1 108 ? 4.312 10.153 5.110 1.00 0.00 108 ILE A N 9
ATOM 16475 C CA . ILE A 1 108 ? 3.552 10.279 3.879 1.00 0.00 108 ILE A CA 9
ATOM 16476 C C . ILE A 1 108 ? 2.067 10.067 4.178 1.00 0.00 108 ILE A C 9
ATOM 16477 O O . ILE A 1 108 ? 1.707 9.203 4.976 1.00 0.00 108 ILE A O 9
ATOM 16492 N N . GLY A 1 109 ? 1.243 10.873 3.523 1.00 0.00 109 GLY A N 9
ATOM 16493 C CA . GLY A 1 109 ? -0.195 10.785 3.709 1.00 0.00 109 GLY A CA 9
ATOM 16494 C C . GLY A 1 109 ? -0.940 11.363 2.504 1.00 0.00 109 GLY A C 9
ATOM 16495 O O . GLY A 1 109 ? -0.342 12.031 1.662 1.00 0.00 109 GLY A O 9
ATOM 16499 N N . VAL A 1 110 ? -2.235 11.085 2.461 1.00 0.00 110 VAL A N 9
ATOM 16500 C CA . VAL A 1 110 ? -3.069 11.570 1.373 1.00 0.00 110 VAL A CA 9
ATOM 16501 C C . VAL A 1 110 ? -4.477 11.847 1.901 1.00 0.00 110 VAL A C 9
ATOM 16502 O O . VAL A 1 110 ? -4.815 11.456 3.017 1.00 0.00 110 VAL A O 9
ATOM 16515 N N . THR A 1 111 ? -5.262 12.521 1.073 1.00 0.00 111 THR A N 9
ATOM 16516 C CA . THR A 1 111 ? -6.627 12.855 1.442 1.00 0.00 111 THR A CA 9
ATOM 16517 C C . THR A 1 111 ? -7.618 12.171 0.499 1.00 0.00 111 THR A C 9
ATOM 16518 O O . THR A 1 111 ? -8.757 11.902 0.877 1.00 0.00 111 THR A O 9
ATOM 16529 N N . ARG A 1 112 ? -7.148 11.907 -0.712 1.00 0.00 112 ARG A N 9
ATOM 16530 C CA . ARG A 1 112 ? -7.979 11.259 -1.712 1.00 0.00 112 ARG A CA 9
ATOM 16531 C C . ARG A 1 112 ? -7.115 10.413 -2.651 1.00 0.00 112 ARG A C 9
ATOM 16532 O O . ARG A 1 112 ? -7.419 9.246 -2.896 1.00 0.00 112 ARG A O 9
ATOM 16549 N N . ASP A 1 113 ? -6.057 11.034 -3.151 1.00 0.00 113 ASP A N 9
ATOM 16550 C CA . ASP A 1 113 ? -5.148 10.353 -4.057 1.00 0.00 113 ASP A CA 9
ATOM 16551 C C . ASP A 1 113 ? -4.397 11.390 -4.895 1.00 0.00 113 ASP A C 9
ATOM 16552 O O . ASP A 1 113 ? -3.313 11.113 -5.407 1.00 0.00 113 ASP A O 9
ATOM 16561 N N . GLY A 1 114 ? -5.003 12.562 -5.007 1.00 0.00 114 GLY A N 9
ATOM 16562 C CA . GLY A 1 114 ? -4.404 13.643 -5.775 1.00 0.00 114 GLY A CA 9
ATOM 16563 C C . GLY A 1 114 ? -3.258 14.294 -5.001 1.00 0.00 114 GLY A C 9
ATOM 16564 O O . GLY A 1 114 ? -2.090 14.108 -5.341 1.00 0.00 114 GLY A O 9
ATOM 16568 N N . GLU A 1 115 ? -3.629 15.046 -3.976 1.00 0.00 115 GLU A N 9
ATOM 16569 C CA . GLU A 1 115 ? -2.646 15.727 -3.150 1.00 0.00 115 GLU A CA 9
ATOM 16570 C C . GLU A 1 115 ? -2.017 14.748 -2.158 1.00 0.00 115 GLU A C 9
ATOM 16571 O O . GLU A 1 115 ? -2.627 13.741 -1.801 1.00 0.00 115 GLU A O 9
ATOM 16582 N N . ILE A 1 116 ? -0.804 15.078 -1.738 1.00 0.00 116 ILE A N 9
ATOM 16583 C CA . ILE A 1 116 ? -0.086 14.240 -0.793 1.00 0.00 116 ILE A CA 9
ATOM 16584 C C . ILE A 1 116 ? 0.579 15.124 0.264 1.00 0.00 116 ILE A C 9
ATOM 16585 O O . ILE A 1 116 ? 0.744 16.325 0.058 1.00 0.00 116 ILE A O 9
ATOM 16600 N N . ILE A 1 117 ? 0.943 14.496 1.372 1.00 0.00 117 ILE A N 9
ATOM 16601 C CA . ILE A 1 117 ? 1.586 15.212 2.461 1.00 0.00 117 ILE A CA 9
ATOM 16602 C C . ILE A 1 117 ? 2.816 14.428 2.923 1.00 0.00 117 ILE A C 9
ATOM 16603 O O . ILE A 1 117 ? 2.783 13.201 3.000 1.00 0.00 117 ILE A O 9
ATOM 16618 N N . VAL A 1 118 ? 3.873 15.170 3.222 1.00 0.00 118 VAL A N 9
ATOM 16619 C CA . VAL A 1 118 ? 5.111 14.560 3.675 1.00 0.00 118 VAL A CA 9
ATOM 16620 C C . VAL A 1 118 ? 5.672 15.366 4.848 1.00 0.00 118 VAL A C 9
ATOM 16621 O O . VAL A 1 118 ? 5.406 16.561 4.969 1.00 0.00 118 VAL A O 9
ATOM 16634 N N . ASP A 1 119 ? 6.437 14.679 5.684 1.00 0.00 119 ASP A N 9
ATOM 16635 C CA . ASP A 1 119 ? 7.037 15.316 6.844 1.00 0.00 119 ASP A CA 9
ATOM 16636 C C . ASP A 1 119 ? 8.000 14.336 7.517 1.00 0.00 119 ASP A C 9
ATOM 16637 O O . ASP A 1 119 ? 7.612 13.223 7.871 1.00 0.00 119 ASP A O 9
ATOM 16646 N N . LEU A 1 120 ? 9.236 14.784 7.675 1.00 0.00 120 LEU A N 9
ATOM 16647 C CA . LEU A 1 120 ? 10.258 13.961 8.300 1.00 0.00 120 LEU A CA 9
ATOM 16648 C C . LEU A 1 120 ? 10.159 14.100 9.820 1.00 0.00 120 LEU A C 9
ATOM 16649 O O . LEU A 1 120 ? 11.159 14.355 10.489 1.00 0.00 120 LEU A O 9
ATOM 16664 N N . ASN A 1 121 ? 8.946 13.926 10.320 1.00 0.00 121 ASN A N 9
ATOM 16665 C CA . ASN A 1 121 ? 8.703 14.030 11.749 1.00 0.00 121 ASN A CA 9
ATOM 16666 C C . ASN A 1 121 ? 9.061 15.440 12.223 1.00 0.00 121 ASN A C 9
ATOM 16667 O O . ASN A 1 121 ? 10.039 16.024 11.761 1.00 0.00 121 ASN A O 9
ATOM 16677 N N . SER A 1 122 ? 8.249 15.946 13.139 1.00 0.00 122 SER A N 9
ATOM 16678 C CA . SER A 1 122 ? 8.467 17.277 13.680 1.00 0.00 122 SER A CA 9
ATOM 16679 C C . SER A 1 122 ? 8.281 18.324 12.581 1.00 0.00 122 SER A C 9
ATOM 16680 O O . SER A 1 122 ? 7.479 18.137 11.668 1.00 0.00 122 SER A O 9
ATOM 16687 N N . MET A 1 1 ? 10.680 -1.790 -15.033 1.00 0.00 1 MET A N 10
ATOM 16688 C CA . MET A 1 1 ? 11.684 -1.550 -14.011 1.00 0.00 1 MET A CA 10
ATOM 16689 C C . MET A 1 1 ? 12.493 -2.818 -13.728 1.00 0.00 1 MET A C 10
ATOM 16690 O O . MET A 1 1 ? 13.695 -2.863 -13.984 1.00 0.00 1 MET A O 10
ATOM 16702 N N . ARG A 1 2 ? 11.799 -3.819 -13.203 1.00 0.00 2 ARG A N 10
ATOM 16703 C CA . ARG A 1 2 ? 12.438 -5.084 -12.883 1.00 0.00 2 ARG A CA 10
ATOM 16704 C C . ARG A 1 2 ? 11.420 -6.055 -12.282 1.00 0.00 2 ARG A C 10
ATOM 16705 O O . ARG A 1 2 ? 10.989 -6.998 -12.945 1.00 0.00 2 ARG A O 10
ATOM 16722 N N . GLU A 1 3 ? 11.064 -5.791 -11.033 1.00 0.00 3 GLU A N 10
ATOM 16723 C CA . GLU A 1 3 ? 10.104 -6.630 -10.335 1.00 0.00 3 GLU A CA 10
ATOM 16724 C C . GLU A 1 3 ? 8.721 -5.978 -10.350 1.00 0.00 3 GLU A C 10
ATOM 16725 O O . GLU A 1 3 ? 8.597 -4.780 -10.600 1.00 0.00 3 GLU A O 10
ATOM 16736 N N . ARG A 1 4 ? 7.714 -6.795 -10.078 1.00 0.00 4 ARG A N 10
ATOM 16737 C CA . ARG A 1 4 ? 6.343 -6.313 -10.056 1.00 0.00 4 ARG A CA 10
ATOM 16738 C C . ARG A 1 4 ? 5.901 -6.034 -8.619 1.00 0.00 4 ARG A C 10
ATOM 16739 O O . ARG A 1 4 ? 5.191 -6.839 -8.017 1.00 0.00 4 ARG A O 10
ATOM 16756 N N . GLY A 1 5 ? 6.339 -4.892 -8.109 1.00 0.00 5 GLY A N 10
ATOM 16757 C CA . GLY A 1 5 ? 5.997 -4.498 -6.753 1.00 0.00 5 GLY A CA 10
ATOM 16758 C C . GLY A 1 5 ? 6.099 -5.686 -5.795 1.00 0.00 5 GLY A C 10
ATOM 16759 O O . GLY A 1 5 ? 7.133 -6.351 -5.732 1.00 0.00 5 GLY A O 10
ATOM 16763 N N . TRP A 1 6 ? 5.014 -5.916 -5.071 1.00 0.00 6 TRP A N 10
ATOM 16764 C CA . TRP A 1 6 ? 4.969 -7.012 -4.117 1.00 0.00 6 TRP A CA 10
ATOM 16765 C C . TRP A 1 6 ? 5.760 -8.183 -4.705 1.00 0.00 6 TRP A C 10
ATOM 16766 O O . TRP A 1 6 ? 6.894 -8.436 -4.300 1.00 0.00 6 TRP A O 10
ATOM 16786 N N . SER A 1 7 ? 5.130 -8.865 -5.651 1.00 0.00 7 SER A N 10
ATOM 16787 C CA . SER A 1 7 ? 5.761 -10.003 -6.297 1.00 0.00 7 SER A CA 10
ATOM 16788 C C . SER A 1 7 ? 6.186 -11.032 -5.249 1.00 0.00 7 SER A C 10
ATOM 16789 O O . SER A 1 7 ? 5.454 -11.982 -4.973 1.00 0.00 7 SER A O 10
ATOM 16796 N N . GLN A 1 8 ? 7.368 -10.810 -4.693 1.00 0.00 8 GLN A N 10
ATOM 16797 C CA . GLN A 1 8 ? 7.899 -11.707 -3.681 1.00 0.00 8 GLN A CA 10
ATOM 16798 C C . GLN A 1 8 ? 8.998 -11.008 -2.878 1.00 0.00 8 GLN A C 10
ATOM 16799 O O . GLN A 1 8 ? 10.172 -11.357 -2.991 1.00 0.00 8 GLN A O 10
ATOM 16811 N N . LYS A 1 9 ? 8.578 -10.034 -2.083 1.00 0.00 9 LYS A N 10
ATOM 16812 C CA . LYS A 1 9 ? 9.512 -9.285 -1.261 1.00 0.00 9 LYS A CA 10
ATOM 16813 C C . LYS A 1 9 ? 9.782 -10.057 0.032 1.00 0.00 9 LYS A C 10
ATOM 16814 O O . LYS A 1 9 ? 10.801 -10.735 0.152 1.00 0.00 9 LYS A O 10
ATOM 16828 N N . LYS A 1 10 ? 8.851 -9.929 0.966 1.00 0.00 10 LYS A N 10
ATOM 16829 C CA . LYS A 1 10 ? 8.976 -10.606 2.245 1.00 0.00 10 LYS A CA 10
ATOM 16830 C C . LYS A 1 10 ? 7.608 -11.147 2.666 1.00 0.00 10 LYS A C 10
ATOM 16831 O O . LYS A 1 10 ? 7.349 -12.345 2.554 1.00 0.00 10 LYS A O 10
ATOM 16845 N N . ILE A 1 11 ? 6.768 -10.239 3.141 1.00 0.00 11 ILE A N 10
ATOM 16846 C CA . ILE A 1 11 ? 5.433 -10.611 3.579 1.00 0.00 11 ILE A CA 10
ATOM 16847 C C . ILE A 1 11 ? 4.536 -10.807 2.356 1.00 0.00 11 ILE A C 10
ATOM 16848 O O . ILE A 1 11 ? 3.348 -11.097 2.492 1.00 0.00 11 ILE A O 10
ATOM 16863 N N . ALA A 1 12 ? 5.138 -10.638 1.187 1.00 0.00 12 ALA A N 10
ATOM 16864 C CA . ALA A 1 12 ? 4.408 -10.793 -0.059 1.00 0.00 12 ALA A CA 10
ATOM 16865 C C . ALA A 1 12 ? 3.498 -12.019 0.036 1.00 0.00 12 ALA A C 10
ATOM 16866 O O . ALA A 1 12 ? 2.396 -12.023 -0.510 1.00 0.00 12 ALA A O 10
ATOM 16873 N N . ARG A 1 13 ? 3.992 -13.031 0.734 1.00 0.00 13 ARG A N 10
ATOM 16874 C CA . ARG A 1 13 ? 3.237 -14.260 0.909 1.00 0.00 13 ARG A CA 10
ATOM 16875 C C . ARG A 1 13 ? 1.911 -13.973 1.615 1.00 0.00 13 ARG A C 10
ATOM 16876 O O . ARG A 1 13 ? 0.844 -14.298 1.099 1.00 0.00 13 ARG A O 10
ATOM 16893 N N . GLU A 1 14 ? 2.022 -13.367 2.789 1.00 0.00 14 GLU A N 10
ATOM 16894 C CA . GLU A 1 14 ? 0.845 -13.032 3.573 1.00 0.00 14 GLU A CA 10
ATOM 16895 C C . GLU A 1 14 ? -0.111 -12.164 2.750 1.00 0.00 14 GLU A C 10
ATOM 16896 O O . GLU A 1 14 ? -1.324 -12.221 2.940 1.00 0.00 14 GLU A O 10
ATOM 16907 N N . LEU A 1 15 ? 0.473 -11.380 1.856 1.00 0.00 15 LEU A N 10
ATOM 16908 C CA . LEU A 1 15 ? -0.311 -10.501 1.005 1.00 0.00 15 LEU A CA 10
ATOM 16909 C C . LEU A 1 15 ? -1.064 -11.340 -0.030 1.00 0.00 15 LEU A C 10
ATOM 16910 O O . LEU A 1 15 ? -2.266 -11.161 -0.223 1.00 0.00 15 LEU A O 10
ATOM 16925 N N . LYS A 1 16 ? -0.326 -12.238 -0.667 1.00 0.00 16 LYS A N 10
ATOM 16926 C CA . LYS A 1 16 ? -0.910 -13.104 -1.677 1.00 0.00 16 LYS A CA 10
ATOM 16927 C C . LYS A 1 16 ? -2.108 -13.844 -1.078 1.00 0.00 16 LYS A C 10
ATOM 16928 O O . LYS A 1 16 ? -3.088 -14.112 -1.772 1.00 0.00 16 LYS A O 10
ATOM 16942 N N . THR A 1 17 ? -1.990 -14.154 0.205 1.00 0.00 17 THR A N 10
ATOM 16943 C CA . THR A 1 17 ? -3.051 -14.858 0.905 1.00 0.00 17 THR A CA 10
ATOM 16944 C C . THR A 1 17 ? -4.219 -13.912 1.192 1.00 0.00 17 THR A C 10
ATOM 16945 O O . THR A 1 17 ? -5.367 -14.345 1.276 1.00 0.00 17 THR A O 10
ATOM 16956 N N . THR A 1 18 ? -3.886 -12.638 1.335 1.00 0.00 18 THR A N 10
ATOM 16957 C CA . THR A 1 18 ? -4.893 -11.627 1.611 1.00 0.00 18 THR A CA 10
ATOM 16958 C C . THR A 1 18 ? -5.614 -11.227 0.322 1.00 0.00 18 THR A C 10
ATOM 16959 O O . THR A 1 18 ? -4.976 -10.998 -0.704 1.00 0.00 18 THR A O 10
ATOM 16970 N N . ARG A 1 19 ? -6.932 -11.154 0.419 1.00 0.00 19 ARG A N 10
ATOM 16971 C CA . ARG A 1 19 ? -7.747 -10.785 -0.727 1.00 0.00 19 ARG A CA 10
ATOM 16972 C C . ARG A 1 19 ? -9.233 -10.927 -0.389 1.00 0.00 19 ARG A C 10
ATOM 16973 O O . ARG A 1 19 ? -9.946 -11.701 -1.026 1.00 0.00 19 ARG A O 10
ATOM 16990 N N . GLN A 1 20 ? -9.655 -10.167 0.611 1.00 0.00 20 GLN A N 10
ATOM 16991 C CA . GLN A 1 20 ? -11.043 -10.199 1.040 1.00 0.00 20 GLN A CA 10
ATOM 16992 C C . GLN A 1 20 ? -11.944 -9.577 -0.029 1.00 0.00 20 GLN A C 10
ATOM 16993 O O . GLN A 1 20 ? -12.631 -8.591 0.230 1.00 0.00 20 GLN A O 10
ATOM 17005 N N . ASN A 1 21 ? -11.910 -10.180 -1.208 1.00 0.00 21 ASN A N 10
ATOM 17006 C CA . ASN A 1 21 ? -12.715 -9.698 -2.318 1.00 0.00 21 ASN A CA 10
ATOM 17007 C C . ASN A 1 21 ? -12.611 -8.174 -2.395 1.00 0.00 21 ASN A C 10
ATOM 17008 O O . ASN A 1 21 ? -13.532 -7.507 -2.862 1.00 0.00 21 ASN A O 10
ATOM 17018 N N . VAL A 1 22 ? -11.478 -7.666 -1.928 1.00 0.00 22 VAL A N 10
ATOM 17019 C CA . VAL A 1 22 ? -11.241 -6.234 -1.938 1.00 0.00 22 VAL A CA 10
ATOM 17020 C C . VAL A 1 22 ? -9.753 -5.965 -1.700 1.00 0.00 22 VAL A C 10
ATOM 17021 O O . VAL A 1 22 ? -9.190 -6.414 -0.702 1.00 0.00 22 VAL A O 10
ATOM 17034 N N . SER A 1 23 ? -9.159 -5.236 -2.633 1.00 0.00 23 SER A N 10
ATOM 17035 C CA . SER A 1 23 ? -7.749 -4.903 -2.537 1.00 0.00 23 SER A CA 10
ATOM 17036 C C . SER A 1 23 ? -6.901 -6.054 -3.082 1.00 0.00 23 SER A C 10
ATOM 17037 O O . SER A 1 23 ? -5.673 -5.992 -3.057 1.00 0.00 23 SER A O 10
ATOM 17044 N N . ALA A 1 24 ? -7.591 -7.077 -3.563 1.00 0.00 24 ALA A N 10
ATOM 17045 C CA . ALA A 1 24 ? -6.917 -8.241 -4.114 1.00 0.00 24 ALA A CA 10
ATOM 17046 C C . ALA A 1 24 ? -6.388 -7.906 -5.510 1.00 0.00 24 ALA A C 10
ATOM 17047 O O . ALA A 1 24 ? -6.757 -8.551 -6.490 1.00 0.00 24 ALA A O 10
ATOM 17054 N N . ILE A 1 25 ? -5.531 -6.896 -5.556 1.00 0.00 25 ILE A N 10
ATOM 17055 C CA . ILE A 1 25 ? -4.947 -6.467 -6.816 1.00 0.00 25 ILE A CA 10
ATOM 17056 C C . ILE A 1 25 ? -4.054 -7.581 -7.365 1.00 0.00 25 ILE A C 10
ATOM 17057 O O . ILE A 1 25 ? -3.861 -7.687 -8.576 1.00 0.00 25 ILE A O 10
ATOM 17072 N N . GLU A 1 26 ? -3.535 -8.386 -6.450 1.00 0.00 26 GLU A N 10
ATOM 17073 C CA . GLU A 1 26 ? -2.668 -9.488 -6.828 1.00 0.00 26 GLU A CA 10
ATOM 17074 C C . GLU A 1 26 ? -3.479 -10.593 -7.507 1.00 0.00 26 GLU A C 10
ATOM 17075 O O . GLU A 1 26 ? -3.099 -11.083 -8.569 1.00 0.00 26 GLU A O 10
ATOM 17086 N N . ARG A 1 27 ? -4.581 -10.953 -6.866 1.00 0.00 27 ARG A N 10
ATOM 17087 C CA . ARG A 1 27 ? -5.449 -11.991 -7.396 1.00 0.00 27 ARG A CA 10
ATOM 17088 C C . ARG A 1 27 ? -6.120 -11.515 -8.686 1.00 0.00 27 ARG A C 10
ATOM 17089 O O . ARG A 1 27 ? -6.075 -12.205 -9.703 1.00 0.00 27 ARG A O 10
ATOM 17106 N N . LYS A 1 28 ? -6.725 -10.340 -8.602 1.00 0.00 28 LYS A N 10
ATOM 17107 C CA . LYS A 1 28 ? -7.403 -9.764 -9.751 1.00 0.00 28 LYS A CA 10
ATOM 17108 C C . LYS A 1 28 ? -6.445 -9.738 -10.943 1.00 0.00 28 LYS A C 10
ATOM 17109 O O . LYS A 1 28 ? -6.785 -10.213 -12.026 1.00 0.00 28 LYS A O 10
ATOM 17123 N N . ALA A 1 29 ? -5.268 -9.180 -10.704 1.00 0.00 29 ALA A N 10
ATOM 17124 C CA . ALA A 1 29 ? -4.259 -9.087 -11.745 1.00 0.00 29 ALA A CA 10
ATOM 17125 C C . ALA A 1 29 ? -3.944 -10.488 -12.271 1.00 0.00 29 ALA A C 10
ATOM 17126 O O . ALA A 1 29 ? -3.974 -10.723 -13.478 1.00 0.00 29 ALA A O 10
ATOM 17133 N N . MET A 1 30 ? -3.650 -11.383 -11.339 1.00 0.00 30 MET A N 10
ATOM 17134 C CA . MET A 1 30 ? -3.329 -12.755 -11.695 1.00 0.00 30 MET A CA 10
ATOM 17135 C C . MET A 1 30 ? -4.514 -13.433 -12.386 1.00 0.00 30 MET A C 10
ATOM 17136 O O . MET A 1 30 ? -4.358 -14.487 -13.001 1.00 0.00 30 MET A O 10
ATOM 17148 N N . GLU A 1 31 ? -5.671 -12.800 -12.263 1.00 0.00 31 GLU A N 10
ATOM 17149 C CA . GLU A 1 31 ? -6.881 -13.329 -12.869 1.00 0.00 31 GLU A CA 10
ATOM 17150 C C . GLU A 1 31 ? -6.943 -12.952 -14.351 1.00 0.00 31 GLU A C 10
ATOM 17151 O O . GLU A 1 31 ? -7.981 -12.514 -14.841 1.00 0.00 31 GLU A O 10
ATOM 17162 N N . ASN A 1 32 ? -5.814 -13.136 -15.022 1.00 0.00 32 ASN A N 10
ATOM 17163 C CA . ASN A 1 32 ? -5.726 -12.821 -16.437 1.00 0.00 32 ASN A CA 10
ATOM 17164 C C . ASN A 1 32 ? -6.358 -11.450 -16.691 1.00 0.00 32 ASN A C 10
ATOM 17165 O O . ASN A 1 32 ? -6.966 -11.227 -17.735 1.00 0.00 32 ASN A O 10
ATOM 17175 N N . ILE A 1 33 ? -6.192 -10.569 -15.716 1.00 0.00 33 ILE A N 10
ATOM 17176 C CA . ILE A 1 33 ? -6.739 -9.226 -15.819 1.00 0.00 33 ILE A CA 10
ATOM 17177 C C . ILE A 1 33 ? -6.172 -8.545 -17.067 1.00 0.00 33 ILE A C 10
ATOM 17178 O O . ILE A 1 33 ? -5.217 -9.036 -17.668 1.00 0.00 33 ILE A O 10
ATOM 17193 N N . GLU A 1 34 ? -6.784 -7.424 -17.419 1.00 0.00 34 GLU A N 10
ATOM 17194 C CA . GLU A 1 34 ? -6.353 -6.671 -18.585 1.00 0.00 34 GLU A CA 10
ATOM 17195 C C . GLU A 1 34 ? -6.021 -5.230 -18.191 1.00 0.00 34 GLU A C 10
ATOM 17196 O O . GLU A 1 34 ? -4.882 -4.789 -18.339 1.00 0.00 34 GLU A O 10
ATOM 17207 N N . LYS A 1 35 ? -7.035 -4.535 -17.697 1.00 0.00 35 LYS A N 10
ATOM 17208 C CA . LYS A 1 35 ? -6.865 -3.154 -17.282 1.00 0.00 35 LYS A CA 10
ATOM 17209 C C . LYS A 1 35 ? -8.220 -2.582 -16.861 1.00 0.00 35 LYS A C 10
ATOM 17210 O O . LYS A 1 35 ? -8.582 -1.476 -17.259 1.00 0.00 35 LYS A O 10
ATOM 17224 N N . SER A 1 36 ? -8.932 -3.361 -16.059 1.00 0.00 36 SER A N 10
ATOM 17225 C CA . SER A 1 36 ? -10.239 -2.946 -15.579 1.00 0.00 36 SER A CA 10
ATOM 17226 C C . SER A 1 36 ? -10.258 -2.946 -14.049 1.00 0.00 36 SER A C 10
ATOM 17227 O O . SER A 1 36 ? -10.290 -1.886 -13.426 1.00 0.00 36 SER A O 10
ATOM 17234 N N . ARG A 1 37 ? -10.238 -4.146 -13.489 1.00 0.00 37 ARG A N 10
ATOM 17235 C CA . ARG A 1 37 ? -10.254 -4.297 -12.043 1.00 0.00 37 ARG A CA 10
ATOM 17236 C C . ARG A 1 37 ? -11.547 -3.722 -11.463 1.00 0.00 37 ARG A C 10
ATOM 17237 O O . ARG A 1 37 ? -12.483 -4.464 -11.167 1.00 0.00 37 ARG A O 10
ATOM 17254 N N . ASN A 1 38 ? -11.558 -2.406 -11.317 1.00 0.00 38 ASN A N 10
ATOM 17255 C CA . ASN A 1 38 ? -12.721 -1.723 -10.778 1.00 0.00 38 ASN A CA 10
ATOM 17256 C C . ASN A 1 38 ? -12.678 -1.782 -9.249 1.00 0.00 38 ASN A C 10
ATOM 17257 O O . ASN A 1 38 ? -13.523 -1.192 -8.577 1.00 0.00 38 ASN A O 10
ATOM 17267 N N . THR A 1 39 ? -11.686 -2.500 -8.744 1.00 0.00 39 THR A N 10
ATOM 17268 C CA . THR A 1 39 ? -11.522 -2.644 -7.308 1.00 0.00 39 THR A CA 10
ATOM 17269 C C . THR A 1 39 ? -10.912 -1.374 -6.711 1.00 0.00 39 THR A C 10
ATOM 17270 O O . THR A 1 39 ? -11.634 -0.483 -6.268 1.00 0.00 39 THR A O 10
ATOM 17281 N N . LEU A 1 40 ? -9.587 -1.333 -6.718 1.00 0.00 40 LEU A N 10
ATOM 17282 C CA . LEU A 1 40 ? -8.871 -0.188 -6.182 1.00 0.00 40 LEU A CA 10
ATOM 17283 C C . LEU A 1 40 ? -9.531 1.099 -6.682 1.00 0.00 40 LEU A C 10
ATOM 17284 O O . LEU A 1 40 ? -9.471 2.131 -6.015 1.00 0.00 40 LEU A O 10
ATOM 17299 N N . ASP A 1 41 ? -10.145 0.997 -7.851 1.00 0.00 41 ASP A N 10
ATOM 17300 C CA . ASP A 1 41 ? -10.816 2.139 -8.447 1.00 0.00 41 ASP A CA 10
ATOM 17301 C C . ASP A 1 41 ? -12.040 2.503 -7.606 1.00 0.00 41 ASP A C 10
ATOM 17302 O O . ASP A 1 41 ? -12.168 3.636 -7.144 1.00 0.00 41 ASP A O 10
ATOM 17311 N N . PHE A 1 42 ? -12.912 1.520 -7.432 1.00 0.00 42 PHE A N 10
ATOM 17312 C CA . PHE A 1 42 ? -14.123 1.722 -6.654 1.00 0.00 42 PHE A CA 10
ATOM 17313 C C . PHE A 1 42 ? -13.798 2.296 -5.273 1.00 0.00 42 PHE A C 10
ATOM 17314 O O . PHE A 1 42 ? -14.591 3.047 -4.708 1.00 0.00 42 PHE A O 10
ATOM 17330 N N . VAL A 1 43 ? -12.631 1.921 -4.771 1.00 0.00 43 VAL A N 10
ATOM 17331 C CA . VAL A 1 43 ? -12.192 2.390 -3.468 1.00 0.00 43 VAL A CA 10
ATOM 17332 C C . VAL A 1 43 ? -11.556 3.775 -3.616 1.00 0.00 43 VAL A C 10
ATOM 17333 O O . VAL A 1 43 ? -11.556 4.565 -2.674 1.00 0.00 43 VAL A O 10
ATOM 17346 N N . LYS A 1 44 ? -11.031 4.024 -4.806 1.00 0.00 44 LYS A N 10
ATOM 17347 C CA . LYS A 1 44 ? -10.392 5.298 -5.090 1.00 0.00 44 LYS A CA 10
ATOM 17348 C C . LYS A 1 44 ? -11.440 6.412 -5.029 1.00 0.00 44 LYS A C 10
ATOM 17349 O O . LYS A 1 44 ? -11.194 7.468 -4.448 1.00 0.00 44 LYS A O 10
ATOM 17363 N N . SER A 1 45 ? -12.585 6.138 -5.635 1.00 0.00 45 SER A N 10
ATOM 17364 C CA . SER A 1 45 ? -13.670 7.104 -5.657 1.00 0.00 45 SER A CA 10
ATOM 17365 C C . SER A 1 45 ? -13.890 7.675 -4.255 1.00 0.00 45 SER A C 10
ATOM 17366 O O . SER A 1 45 ? -14.036 8.886 -4.090 1.00 0.00 45 SER A O 10
ATOM 17373 N N . LEU A 1 46 ? -13.909 6.777 -3.281 1.00 0.00 46 LEU A N 10
ATOM 17374 C CA . LEU A 1 46 ? -14.109 7.178 -1.899 1.00 0.00 46 LEU A CA 10
ATOM 17375 C C . LEU A 1 46 ? -13.354 8.482 -1.635 1.00 0.00 46 LEU A C 10
ATOM 17376 O O . LEU A 1 46 ? -13.943 9.464 -1.186 1.00 0.00 46 LEU A O 10
ATOM 17391 N N . LYS A 1 47 ? -12.062 8.450 -1.926 1.00 0.00 47 LYS A N 10
ATOM 17392 C CA . LYS A 1 47 ? -11.220 9.617 -1.726 1.00 0.00 47 LYS A CA 10
ATOM 17393 C C . LYS A 1 47 ? -11.224 9.995 -0.244 1.00 0.00 47 LYS A C 10
ATOM 17394 O O . LYS A 1 47 ? -11.521 11.136 0.109 1.00 0.00 47 LYS A O 10
ATOM 17408 N N . SER A 1 48 ? -10.891 9.017 0.585 1.00 0.00 48 SER A N 10
ATOM 17409 C CA . SER A 1 48 ? -10.851 9.233 2.021 1.00 0.00 48 SER A CA 10
ATOM 17410 C C . SER A 1 48 ? -9.448 9.670 2.447 1.00 0.00 48 SER A C 10
ATOM 17411 O O . SER A 1 48 ? -8.461 9.306 1.810 1.00 0.00 48 SER A O 10
ATOM 17418 N N . PRO A 1 49 ? -9.404 10.466 3.548 1.00 0.00 49 PRO A N 10
ATOM 17419 C CA . PRO A 1 49 ? -8.138 10.957 4.066 1.00 0.00 49 PRO A CA 10
ATOM 17420 C C . PRO A 1 49 ? -7.376 9.848 4.795 1.00 0.00 49 PRO A C 10
ATOM 17421 O O . PRO A 1 49 ? -7.984 8.965 5.397 1.00 0.00 49 PRO A O 10
ATOM 17429 N N . VAL A 1 50 ? -6.056 9.930 4.713 1.00 0.00 50 VAL A N 10
ATOM 17430 C CA . VAL A 1 50 ? -5.205 8.944 5.357 1.00 0.00 50 VAL A CA 10
ATOM 17431 C C . VAL A 1 50 ? -3.849 9.577 5.676 1.00 0.00 50 VAL A C 10
ATOM 17432 O O . VAL A 1 50 ? -3.486 10.601 5.098 1.00 0.00 50 VAL A O 10
ATOM 17445 N N . ARG A 1 51 ? -3.137 8.943 6.596 1.00 0.00 51 ARG A N 10
ATOM 17446 C CA . ARG A 1 51 ? -1.830 9.432 6.999 1.00 0.00 51 ARG A CA 10
ATOM 17447 C C . ARG A 1 51 ? -1.033 8.317 7.680 1.00 0.00 51 ARG A C 10
ATOM 17448 O O . ARG A 1 51 ? -1.559 7.608 8.536 1.00 0.00 51 ARG A O 10
ATOM 17465 N N . ILE A 1 52 ? 0.223 8.199 7.274 1.00 0.00 52 ILE A N 10
ATOM 17466 C CA . ILE A 1 52 ? 1.097 7.182 7.835 1.00 0.00 52 ILE A CA 10
ATOM 17467 C C . ILE A 1 52 ? 2.551 7.644 7.716 1.00 0.00 52 ILE A C 10
ATOM 17468 O O . ILE A 1 52 ? 2.907 8.349 6.772 1.00 0.00 52 ILE A O 10
ATOM 17483 N N . LEU A 1 53 ? 3.352 7.229 8.686 1.00 0.00 53 LEU A N 10
ATOM 17484 C CA . LEU A 1 53 ? 4.758 7.591 8.702 1.00 0.00 53 LEU A CA 10
ATOM 17485 C C . LEU A 1 53 ? 5.588 6.421 8.170 1.00 0.00 53 LEU A C 10
ATOM 17486 O O . LEU A 1 53 ? 5.220 5.262 8.351 1.00 0.00 53 LEU A O 10
ATOM 17501 N N . CYS A 1 54 ? 6.692 6.765 7.524 1.00 0.00 54 CYS A N 10
ATOM 17502 C CA . CYS A 1 54 ? 7.577 5.757 6.964 1.00 0.00 54 CYS A CA 10
ATOM 17503 C C . CYS A 1 54 ? 8.846 5.705 7.818 1.00 0.00 54 CYS A C 10
ATOM 17504 O O . CYS A 1 54 ? 9.454 6.737 8.098 1.00 0.00 54 CYS A O 10
ATOM 17511 N N . ARG A 1 55 ? 9.208 4.491 8.208 1.00 0.00 55 ARG A N 10
ATOM 17512 C CA . ARG A 1 55 ? 10.392 4.290 9.025 1.00 0.00 55 ARG A CA 10
ATOM 17513 C C . ARG A 1 55 ? 11.452 3.512 8.241 1.00 0.00 55 ARG A C 10
ATOM 17514 O O . ARG A 1 55 ? 11.287 3.262 7.048 1.00 0.00 55 ARG A O 10
ATOM 17531 N N . ARG A 1 56 ? 12.516 3.153 8.942 1.00 0.00 56 ARG A N 10
ATOM 17532 C CA . ARG A 1 56 ? 13.602 2.409 8.327 1.00 0.00 56 ARG A CA 10
ATOM 17533 C C . ARG A 1 56 ? 13.058 1.172 7.609 1.00 0.00 56 ARG A C 10
ATOM 17534 O O . ARG A 1 56 ? 12.316 0.386 8.196 1.00 0.00 56 ARG A O 10
ATOM 17551 N N . GLY A 1 57 ? 13.449 1.038 6.351 1.00 0.00 57 GLY A N 10
ATOM 17552 C CA . GLY A 1 57 ? 13.011 -0.090 5.547 1.00 0.00 57 GLY A CA 10
ATOM 17553 C C . GLY A 1 57 ? 13.318 -1.415 6.247 1.00 0.00 57 GLY A C 10
ATOM 17554 O O . GLY A 1 57 ? 12.643 -2.417 6.014 1.00 0.00 57 GLY A O 10
ATOM 17558 N N . ASP A 1 58 ? 14.337 -1.378 7.093 1.00 0.00 58 ASP A N 10
ATOM 17559 C CA . ASP A 1 58 ? 14.742 -2.564 7.830 1.00 0.00 58 ASP A CA 10
ATOM 17560 C C . ASP A 1 58 ? 13.593 -3.015 8.734 1.00 0.00 58 ASP A C 10
ATOM 17561 O O . ASP A 1 58 ? 13.450 -4.203 9.016 1.00 0.00 58 ASP A O 10
ATOM 17570 N N . THR A 1 59 ? 12.803 -2.041 9.163 1.00 0.00 59 THR A N 10
ATOM 17571 C CA . THR A 1 59 ? 11.671 -2.323 10.030 1.00 0.00 59 THR A CA 10
ATOM 17572 C C . THR A 1 59 ? 10.361 -2.219 9.246 1.00 0.00 59 THR A C 10
ATOM 17573 O O . THR A 1 59 ? 9.279 -2.285 9.827 1.00 0.00 59 THR A O 10
ATOM 17584 N N . LEU A 1 60 ? 10.502 -2.058 7.938 1.00 0.00 60 LEU A N 10
ATOM 17585 C CA . LEU A 1 60 ? 9.343 -1.945 7.069 1.00 0.00 60 LEU A CA 10
ATOM 17586 C C . LEU A 1 60 ? 8.366 -3.082 7.377 1.00 0.00 60 LEU A C 10
ATOM 17587 O O . LEU A 1 60 ? 7.155 -2.872 7.416 1.00 0.00 60 LEU A O 10
ATOM 17602 N N . ASP A 1 61 ? 8.931 -4.262 7.588 1.00 0.00 61 ASP A N 10
ATOM 17603 C CA . ASP A 1 61 ? 8.125 -5.432 7.891 1.00 0.00 61 ASP A CA 10
ATOM 17604 C C . ASP A 1 61 ? 7.239 -5.137 9.104 1.00 0.00 61 ASP A C 10
ATOM 17605 O O . ASP A 1 61 ? 6.033 -5.377 9.070 1.00 0.00 61 ASP A O 10
ATOM 17614 N N . GLU A 1 62 ? 7.872 -4.619 10.146 1.00 0.00 62 GLU A N 10
ATOM 17615 C CA . GLU A 1 62 ? 7.156 -4.289 11.367 1.00 0.00 62 GLU A CA 10
ATOM 17616 C C . GLU A 1 62 ? 6.324 -3.020 11.166 1.00 0.00 62 GLU A C 10
ATOM 17617 O O . GLU A 1 62 ? 5.203 -2.924 11.665 1.00 0.00 62 GLU A O 10
ATOM 17628 N N . ILE A 1 63 ? 6.905 -2.078 10.438 1.00 0.00 63 ILE A N 10
ATOM 17629 C CA . ILE A 1 63 ? 6.231 -0.821 10.166 1.00 0.00 63 ILE A CA 10
ATOM 17630 C C . ILE A 1 63 ? 4.918 -1.099 9.432 1.00 0.00 63 ILE A C 10
ATOM 17631 O O . ILE A 1 63 ? 3.978 -0.308 9.511 1.00 0.00 63 ILE A O 10
ATOM 17646 N N . ILE A 1 64 ? 4.893 -2.224 8.734 1.00 0.00 64 ILE A N 10
ATOM 17647 C CA . ILE A 1 64 ? 3.711 -2.617 7.987 1.00 0.00 64 ILE A CA 10
ATOM 17648 C C . ILE A 1 64 ? 2.553 -2.852 8.959 1.00 0.00 64 ILE A C 10
ATOM 17649 O O . ILE A 1 64 ? 1.454 -2.338 8.758 1.00 0.00 64 ILE A O 10
ATOM 17664 N N . LYS A 1 65 ? 2.840 -3.630 9.993 1.00 0.00 65 LYS A N 10
ATOM 17665 C CA . LYS A 1 65 ? 1.836 -3.940 10.997 1.00 0.00 65 LYS A CA 10
ATOM 17666 C C . LYS A 1 65 ? 1.464 -2.662 11.752 1.00 0.00 65 LYS A C 10
ATOM 17667 O O . LYS A 1 65 ? 0.317 -2.491 12.162 1.00 0.00 65 LYS A O 10
ATOM 17681 N N . ARG A 1 66 ? 2.456 -1.798 11.912 1.00 0.00 66 ARG A N 10
ATOM 17682 C CA . ARG A 1 66 ? 2.247 -0.541 12.609 1.00 0.00 66 ARG A CA 10
ATOM 17683 C C . ARG A 1 66 ? 1.444 0.425 11.736 1.00 0.00 66 ARG A C 10
ATOM 17684 O O . ARG A 1 66 ? 0.634 1.201 12.243 1.00 0.00 66 ARG A O 10
ATOM 17701 N N . LEU A 1 67 ? 1.694 0.346 10.438 1.00 0.00 67 LEU A N 10
ATOM 17702 C CA . LEU A 1 67 ? 1.005 1.202 9.488 1.00 0.00 67 LEU A CA 10
ATOM 17703 C C . LEU A 1 67 ? -0.469 0.795 9.417 1.00 0.00 67 LEU A C 10
ATOM 17704 O O . LEU A 1 67 ? -1.356 1.643 9.505 1.00 0.00 67 LEU A O 10
ATOM 17719 N N . LEU A 1 68 ? -0.684 -0.502 9.258 1.00 0.00 68 LEU A N 10
ATOM 17720 C CA . LEU A 1 68 ? -2.034 -1.032 9.174 1.00 0.00 68 LEU A CA 10
ATOM 17721 C C . LEU A 1 68 ? -2.880 -0.444 10.306 1.00 0.00 68 LEU A C 10
ATOM 17722 O O . LEU A 1 68 ? -4.017 -0.032 10.086 1.00 0.00 68 LEU A O 10
ATOM 17737 N N . GLU A 1 69 ? -2.291 -0.424 11.492 1.00 0.00 69 GLU A N 10
ATOM 17738 C CA . GLU A 1 69 ? -2.975 0.107 12.659 1.00 0.00 69 GLU A CA 10
ATOM 17739 C C . GLU A 1 69 ? -3.448 1.537 12.392 1.00 0.00 69 GLU A C 10
ATOM 17740 O O . GLU A 1 69 ? -4.399 2.007 13.015 1.00 0.00 69 GLU A O 10
ATOM 17751 N N . GLU A 1 70 ? -2.764 2.189 11.463 1.00 0.00 70 GLU A N 10
ATOM 17752 C CA . GLU A 1 70 ? -3.102 3.556 11.106 1.00 0.00 70 GLU A CA 10
ATOM 17753 C C . GLU A 1 70 ? -4.054 3.572 9.908 1.00 0.00 70 GLU A C 10
ATOM 17754 O O . GLU A 1 70 ? -5.002 4.354 9.874 1.00 0.00 70 GLU A O 10
ATOM 17765 N N . SER A 1 71 ? -3.766 2.698 8.954 1.00 0.00 71 SER A N 10
ATOM 17766 C CA . SER A 1 71 ? -4.586 2.601 7.757 1.00 0.00 71 SER A CA 10
ATOM 17767 C C . SER A 1 71 ? -5.766 1.661 8.005 1.00 0.00 71 SER A C 10
ATOM 17768 O O . SER A 1 71 ? -6.917 2.096 8.029 1.00 0.00 71 SER A O 10
ATOM 17775 N N . ASN A 1 72 ? -5.441 0.389 8.184 1.00 0.00 72 ASN A N 10
ATOM 17776 C CA . ASN A 1 72 ? -6.460 -0.617 8.430 1.00 0.00 72 ASN A CA 10
ATOM 17777 C C . ASN A 1 72 ? -7.526 -0.039 9.364 1.00 0.00 72 ASN A C 10
ATOM 17778 O O . ASN A 1 72 ? -8.694 -0.419 9.289 1.00 0.00 72 ASN A O 10
ATOM 17788 N N . LYS A 1 73 ? -7.085 0.868 10.223 1.00 0.00 73 LYS A N 10
ATOM 17789 C CA . LYS A 1 73 ? -7.987 1.502 11.170 1.00 0.00 73 LYS A CA 10
ATOM 17790 C C . LYS A 1 73 ? -9.081 2.250 10.405 1.00 0.00 73 LYS A C 10
ATOM 17791 O O . LYS A 1 73 ? -10.267 2.036 10.645 1.00 0.00 73 LYS A O 10
ATOM 17805 N N . GLU A 1 74 ? -8.642 3.112 9.500 1.00 0.00 74 GLU A N 10
ATOM 17806 C CA . GLU A 1 74 ? -9.568 3.893 8.699 1.00 0.00 74 GLU A CA 10
ATOM 17807 C C . GLU A 1 74 ? -9.893 3.159 7.396 1.00 0.00 74 GLU A C 10
ATOM 17808 O O . GLU A 1 74 ? -10.559 3.707 6.520 1.00 0.00 74 GLU A O 10
ATOM 17819 N N . GLY A 1 75 ? -9.406 1.930 7.310 1.00 0.00 75 GLY A N 10
ATOM 17820 C CA . GLY A 1 75 ? -9.636 1.115 6.129 1.00 0.00 75 GLY A CA 10
ATOM 17821 C C . GLY A 1 75 ? -10.241 -0.239 6.506 1.00 0.00 75 GLY A C 10
ATOM 17822 O O . GLY A 1 75 ? -10.646 -0.445 7.650 1.00 0.00 75 GLY A O 10
ATOM 17826 N N . ILE A 1 76 ? -10.284 -1.126 5.522 1.00 0.00 76 ILE A N 10
ATOM 17827 C CA . ILE A 1 76 ? -10.834 -2.453 5.737 1.00 0.00 76 ILE A CA 10
ATOM 17828 C C . ILE A 1 76 ? -9.709 -3.406 6.145 1.00 0.00 76 ILE A C 10
ATOM 17829 O O . ILE A 1 76 ? -8.532 -3.100 5.958 1.00 0.00 76 ILE A O 10
ATOM 17844 N N . HIS A 1 77 ? -10.110 -4.543 6.696 1.00 0.00 77 HIS A N 10
ATOM 17845 C CA . HIS A 1 77 ? -9.150 -5.543 7.132 1.00 0.00 77 HIS A CA 10
ATOM 17846 C C . HIS A 1 77 ? -8.225 -5.909 5.970 1.00 0.00 77 HIS A C 10
ATOM 17847 O O . HIS A 1 77 ? -8.591 -6.710 5.110 1.00 0.00 77 HIS A O 10
ATOM 17860 N N . VAL A 1 78 ? -7.046 -5.305 5.980 1.00 0.00 78 VAL A N 10
ATOM 17861 C CA . VAL A 1 78 ? -6.067 -5.558 4.937 1.00 0.00 78 VAL A CA 10
ATOM 17862 C C . VAL A 1 78 ? -4.691 -5.765 5.575 1.00 0.00 78 VAL A C 10
ATOM 17863 O O . VAL A 1 78 ? -4.325 -5.056 6.511 1.00 0.00 78 VAL A O 10
ATOM 17876 N N . ILE A 1 79 ? -3.969 -6.738 5.041 1.00 0.00 79 ILE A N 10
ATOM 17877 C CA . ILE A 1 79 ? -2.642 -7.048 5.546 1.00 0.00 79 ILE A CA 10
ATOM 17878 C C . ILE A 1 79 ? -1.604 -6.741 4.464 1.00 0.00 79 ILE A C 10
ATOM 17879 O O . ILE A 1 79 ? -0.735 -7.564 4.181 1.00 0.00 79 ILE A O 10
ATOM 17894 N N . HIS A 1 80 ? -1.731 -5.554 3.889 1.00 0.00 80 HIS A N 10
ATOM 17895 C CA . HIS A 1 80 ? -0.815 -5.127 2.844 1.00 0.00 80 HIS A CA 10
ATOM 17896 C C . HIS A 1 80 ? 0.407 -4.456 3.474 1.00 0.00 80 HIS A C 10
ATOM 17897 O O . HIS A 1 80 ? 0.398 -4.134 4.662 1.00 0.00 80 HIS A O 10
ATOM 17910 N N . ASP A 1 81 ? 1.428 -4.264 2.653 1.00 0.00 81 ASP A N 10
ATOM 17911 C CA . ASP A 1 81 ? 2.654 -3.637 3.115 1.00 0.00 81 ASP A CA 10
ATOM 17912 C C . ASP A 1 81 ? 2.789 -2.255 2.473 1.00 0.00 81 ASP A C 10
ATOM 17913 O O . ASP A 1 81 ? 2.009 -1.898 1.590 1.00 0.00 81 ASP A O 10
ATOM 17922 N N . SER A 1 82 ? 3.783 -1.514 2.940 1.00 0.00 82 SER A N 10
ATOM 17923 C CA . SER A 1 82 ? 4.028 -0.179 2.422 1.00 0.00 82 SER A CA 10
ATOM 17924 C C . SER A 1 82 ? 4.480 -0.259 0.963 1.00 0.00 82 SER A C 10
ATOM 17925 O O . SER A 1 82 ? 4.201 0.641 0.172 1.00 0.00 82 SER A O 10
ATOM 17932 N N . ILE A 1 83 ? 5.171 -1.345 0.649 1.00 0.00 83 ILE A N 10
ATOM 17933 C CA . ILE A 1 83 ? 5.663 -1.555 -0.702 1.00 0.00 83 ILE A CA 10
ATOM 17934 C C . ILE A 1 83 ? 4.486 -1.867 -1.627 1.00 0.00 83 ILE A C 10
ATOM 17935 O O . ILE A 1 83 ? 4.483 -1.467 -2.791 1.00 0.00 83 ILE A O 10
ATOM 17950 N N . THR A 1 84 ? 3.514 -2.578 -1.076 1.00 0.00 84 THR A N 10
ATOM 17951 C CA . THR A 1 84 ? 2.333 -2.949 -1.837 1.00 0.00 84 THR A CA 10
ATOM 17952 C C . THR A 1 84 ? 1.379 -1.758 -1.955 1.00 0.00 84 THR A C 10
ATOM 17953 O O . THR A 1 84 ? 0.698 -1.602 -2.967 1.00 0.00 84 THR A O 10
ATOM 17964 N N . LEU A 1 85 ? 1.361 -0.949 -0.906 1.00 0.00 85 LEU A N 10
ATOM 17965 C CA . LEU A 1 85 ? 0.502 0.223 -0.880 1.00 0.00 85 LEU A CA 10
ATOM 17966 C C . LEU A 1 85 ? 0.860 1.139 -2.051 1.00 0.00 85 LEU A C 10
ATOM 17967 O O . LEU A 1 85 ? -0.023 1.708 -2.691 1.00 0.00 85 LEU A O 10
ATOM 17982 N N . ALA A 1 86 ? 2.157 1.253 -2.296 1.00 0.00 86 ALA A N 10
ATOM 17983 C CA . ALA A 1 86 ? 2.643 2.091 -3.380 1.00 0.00 86 ALA A CA 10
ATOM 17984 C C . ALA A 1 86 ? 2.142 1.533 -4.714 1.00 0.00 86 ALA A C 10
ATOM 17985 O O . ALA A 1 86 ? 1.717 2.289 -5.586 1.00 0.00 86 ALA A O 10
ATOM 17992 N N . PHE A 1 87 ? 2.210 0.215 -4.830 1.00 0.00 87 PHE A N 10
ATOM 17993 C CA . PHE A 1 87 ? 1.769 -0.452 -6.043 1.00 0.00 87 PHE A CA 10
ATOM 17994 C C . PHE A 1 87 ? 0.245 -0.411 -6.169 1.00 0.00 87 PHE A C 10
ATOM 17995 O O . PHE A 1 87 ? -0.285 0.001 -7.200 1.00 0.00 87 PHE A O 10
ATOM 18011 N N . LEU A 1 88 ? -0.416 -0.842 -5.105 1.00 0.00 88 LEU A N 10
ATOM 18012 C CA . LEU A 1 88 ? -1.870 -0.859 -5.084 1.00 0.00 88 LEU A CA 10
ATOM 18013 C C . LEU A 1 88 ? -2.395 0.556 -5.334 1.00 0.00 88 LEU A C 10
ATOM 18014 O O . LEU A 1 88 ? -3.256 0.760 -6.190 1.00 0.00 88 LEU A O 10
ATOM 18029 N N . ILE A 1 89 ? -1.856 1.497 -4.573 1.00 0.00 89 ILE A N 10
ATOM 18030 C CA . ILE A 1 89 ? -2.259 2.886 -4.702 1.00 0.00 89 ILE A CA 10
ATOM 18031 C C . ILE A 1 89 ? -1.913 3.387 -6.106 1.00 0.00 89 ILE A C 10
ATOM 18032 O O . ILE A 1 89 ? -2.750 3.983 -6.781 1.00 0.00 89 ILE A O 10
ATOM 18047 N N . ARG A 1 90 ? -0.676 3.124 -6.504 1.00 0.00 90 ARG A N 10
ATOM 18048 C CA . ARG A 1 90 ? -0.209 3.539 -7.816 1.00 0.00 90 ARG A CA 10
ATOM 18049 C C . ARG A 1 90 ? -1.311 3.348 -8.859 1.00 0.00 90 ARG A C 10
ATOM 18050 O O . ARG A 1 90 ? -1.437 4.143 -9.787 1.00 0.00 90 ARG A O 10
ATOM 18067 N N . GLU A 1 91 ? -2.083 2.287 -8.669 1.00 0.00 91 GLU A N 10
ATOM 18068 C CA . GLU A 1 91 ? -3.171 1.981 -9.581 1.00 0.00 91 GLU A CA 10
ATOM 18069 C C . GLU A 1 91 ? -4.345 2.933 -9.346 1.00 0.00 91 GLU A C 10
ATOM 18070 O O . GLU A 1 91 ? -4.939 3.440 -10.297 1.00 0.00 91 GLU A O 10
ATOM 18081 N N . LYS A 1 92 ? -4.645 3.148 -8.073 1.00 0.00 92 LYS A N 10
ATOM 18082 C CA . LYS A 1 92 ? -5.738 4.030 -7.701 1.00 0.00 92 LYS A CA 10
ATOM 18083 C C . LYS A 1 92 ? -5.231 5.473 -7.656 1.00 0.00 92 LYS A C 10
ATOM 18084 O O . LYS A 1 92 ? -5.996 6.396 -7.385 1.00 0.00 92 LYS A O 10
ATOM 18098 N N . ALA A 1 93 ? -3.941 5.621 -7.925 1.00 0.00 93 ALA A N 10
ATOM 18099 C CA . ALA A 1 93 ? -3.321 6.936 -7.919 1.00 0.00 93 ALA A CA 10
ATOM 18100 C C . ALA A 1 93 ? -1.842 6.799 -8.283 1.00 0.00 93 ALA A C 10
ATOM 18101 O O . ALA A 1 93 ? -0.986 6.732 -7.403 1.00 0.00 93 ALA A O 10
ATOM 18108 N N . SER A 1 94 ? -1.588 6.761 -9.583 1.00 0.00 94 SER A N 10
ATOM 18109 C CA . SER A 1 94 ? -0.227 6.633 -10.075 1.00 0.00 94 SER A CA 10
ATOM 18110 C C . SER A 1 94 ? 0.556 7.918 -9.790 1.00 0.00 94 SER A C 10
ATOM 18111 O O . SER A 1 94 ? 1.764 7.975 -10.012 1.00 0.00 94 SER A O 10
ATOM 18118 N N . HIS A 1 95 ? -0.166 8.917 -9.305 1.00 0.00 95 HIS A N 10
ATOM 18119 C CA . HIS A 1 95 ? 0.445 10.196 -8.988 1.00 0.00 95 HIS A CA 10
ATOM 18120 C C . HIS A 1 95 ? 0.854 10.219 -7.514 1.00 0.00 95 HIS A C 10
ATOM 18121 O O . HIS A 1 95 ? 2.041 10.178 -7.195 1.00 0.00 95 HIS A O 10
ATOM 18134 N N . ARG A 1 96 ? -0.153 10.283 -6.654 1.00 0.00 96 ARG A N 10
ATOM 18135 C CA . ARG A 1 96 ? 0.088 10.311 -5.221 1.00 0.00 96 ARG A CA 10
ATOM 18136 C C . ARG A 1 96 ? 0.395 8.903 -4.707 1.00 0.00 96 ARG A C 10
ATOM 18137 O O . ARG A 1 96 ? -0.507 8.078 -4.573 1.00 0.00 96 ARG A O 10
ATOM 18154 N N . ILE A 1 97 ? 1.670 8.673 -4.433 1.00 0.00 97 ILE A N 10
ATOM 18155 C CA . ILE A 1 97 ? 2.107 7.380 -3.937 1.00 0.00 97 ILE A CA 10
ATOM 18156 C C . ILE A 1 97 ? 2.945 7.580 -2.672 1.00 0.00 97 ILE A C 10
ATOM 18157 O O . ILE A 1 97 ? 3.428 8.681 -2.412 1.00 0.00 97 ILE A O 10
ATOM 18172 N N . VAL A 1 98 ? 3.092 6.499 -1.920 1.00 0.00 98 VAL A N 10
ATOM 18173 C CA . VAL A 1 98 ? 3.862 6.543 -0.689 1.00 0.00 98 VAL A CA 10
ATOM 18174 C C . VAL A 1 98 ? 5.158 5.751 -0.875 1.00 0.00 98 VAL A C 10
ATOM 18175 O O . VAL A 1 98 ? 5.125 4.540 -1.089 1.00 0.00 98 VAL A O 10
ATOM 18188 N N . HIS A 1 99 ? 6.270 6.466 -0.788 1.00 0.00 99 HIS A N 10
ATOM 18189 C CA . HIS A 1 99 ? 7.574 5.846 -0.945 1.00 0.00 99 HIS A CA 10
ATOM 18190 C C . HIS A 1 99 ? 8.012 5.229 0.386 1.00 0.00 99 HIS A C 10
ATOM 18191 O O . HIS A 1 99 ? 7.245 5.209 1.346 1.00 0.00 99 HIS A O 10
ATOM 18204 N N . ARG A 1 100 ? 9.243 4.741 0.397 1.00 0.00 100 ARG A N 10
ATOM 18205 C CA . ARG A 1 100 ? 9.792 4.124 1.594 1.00 0.00 100 ARG A CA 10
ATOM 18206 C C . ARG A 1 100 ? 11.321 4.112 1.530 1.00 0.00 100 ARG A C 10
ATOM 18207 O O . ARG A 1 100 ? 11.907 3.375 0.740 1.00 0.00 100 ARG A O 10
ATOM 18224 N N . VAL A 1 101 ? 11.923 4.938 2.374 1.00 0.00 101 VAL A N 10
ATOM 18225 C CA . VAL A 1 101 ? 13.372 5.031 2.423 1.00 0.00 101 VAL A CA 10
ATOM 18226 C C . VAL A 1 101 ? 13.879 4.360 3.702 1.00 0.00 101 VAL A C 10
ATOM 18227 O O . VAL A 1 101 ? 13.187 4.353 4.720 1.00 0.00 101 VAL A O 10
ATOM 18240 N N . VAL A 1 102 ? 15.081 3.812 3.608 1.00 0.00 102 VAL A N 10
ATOM 18241 C CA . VAL A 1 102 ? 15.688 3.140 4.745 1.00 0.00 102 VAL A CA 10
ATOM 18242 C C . VAL A 1 102 ? 16.998 3.844 5.108 1.00 0.00 102 VAL A C 10
ATOM 18243 O O . VAL A 1 102 ? 18.067 3.452 4.642 1.00 0.00 102 VAL A O 10
ATOM 18256 N N . LYS A 1 103 ? 16.872 4.869 5.937 1.00 0.00 103 LYS A N 10
ATOM 18257 C CA . LYS A 1 103 ? 18.032 5.630 6.368 1.00 0.00 103 LYS A CA 10
ATOM 18258 C C . LYS A 1 103 ? 17.593 6.691 7.380 1.00 0.00 103 LYS A C 10
ATOM 18259 O O . LYS A 1 103 ? 18.258 6.899 8.393 1.00 0.00 103 LYS A O 10
ATOM 18273 N N . SER A 1 104 ? 16.477 7.333 7.071 1.00 0.00 104 SER A N 10
ATOM 18274 C CA . SER A 1 104 ? 15.942 8.367 7.940 1.00 0.00 104 SER A CA 10
ATOM 18275 C C . SER A 1 104 ? 14.430 8.192 8.092 1.00 0.00 104 SER A C 10
ATOM 18276 O O . SER A 1 104 ? 13.837 7.311 7.471 1.00 0.00 104 SER A O 10
ATOM 18283 N N . ASP A 1 105 ? 13.848 9.045 8.922 1.00 0.00 105 ASP A N 10
ATOM 18284 C CA . ASP A 1 105 ? 12.416 8.996 9.164 1.00 0.00 105 ASP A CA 10
ATOM 18285 C C . ASP A 1 105 ? 11.699 9.872 8.135 1.00 0.00 105 ASP A C 10
ATOM 18286 O O . ASP A 1 105 ? 12.196 10.934 7.764 1.00 0.00 105 ASP A O 10
ATOM 18295 N N . PHE A 1 106 ? 10.541 9.395 7.702 1.00 0.00 106 PHE A N 10
ATOM 18296 C CA . PHE A 1 106 ? 9.751 10.121 6.723 1.00 0.00 106 PHE A CA 10
ATOM 18297 C C . PHE A 1 106 ? 8.258 10.025 7.044 1.00 0.00 106 PHE A C 10
ATOM 18298 O O . PHE A 1 106 ? 7.845 9.199 7.856 1.00 0.00 106 PHE A O 10
ATOM 18314 N N . GLU A 1 107 ? 7.488 10.880 6.387 1.00 0.00 107 GLU A N 10
ATOM 18315 C CA . GLU A 1 107 ? 6.049 10.902 6.591 1.00 0.00 107 GLU A CA 10
ATOM 18316 C C . GLU A 1 107 ? 5.325 11.041 5.250 1.00 0.00 107 GLU A C 10
ATOM 18317 O O . GLU A 1 107 ? 5.797 11.741 4.356 1.00 0.00 107 GLU A O 10
ATOM 18328 N N . ILE A 1 108 ? 4.190 10.364 5.155 1.00 0.00 108 ILE A N 10
ATOM 18329 C CA . ILE A 1 108 ? 3.396 10.403 3.939 1.00 0.00 108 ILE A CA 10
ATOM 18330 C C . ILE A 1 108 ? 1.916 10.253 4.297 1.00 0.00 108 ILE A C 10
ATOM 18331 O O . ILE A 1 108 ? 1.551 9.391 5.095 1.00 0.00 108 ILE A O 10
ATOM 18346 N N . GLY A 1 109 ? 1.103 11.104 3.689 1.00 0.00 109 GLY A N 10
ATOM 18347 C CA . GLY A 1 109 ? -0.329 11.076 3.933 1.00 0.00 109 GLY A CA 10
ATOM 18348 C C . GLY A 1 109 ? -1.084 11.854 2.854 1.00 0.00 109 GLY A C 10
ATOM 18349 O O . GLY A 1 109 ? -0.488 12.637 2.115 1.00 0.00 109 GLY A O 10
ATOM 18353 N N . VAL A 1 110 ? -2.386 11.612 2.796 1.00 0.00 110 VAL A N 10
ATOM 18354 C CA . VAL A 1 110 ? -3.230 12.280 1.820 1.00 0.00 110 VAL A CA 10
ATOM 18355 C C . VAL A 1 110 ? -4.579 12.614 2.461 1.00 0.00 110 VAL A C 10
ATOM 18356 O O . VAL A 1 110 ? -4.863 12.181 3.576 1.00 0.00 110 VAL A O 10
ATOM 18369 N N . THR A 1 111 ? -5.373 13.379 1.727 1.00 0.00 111 THR A N 10
ATOM 18370 C CA . THR A 1 111 ? -6.684 13.775 2.209 1.00 0.00 111 THR A CA 10
ATOM 18371 C C . THR A 1 111 ? -7.779 13.224 1.293 1.00 0.00 111 THR A C 10
ATOM 18372 O O . THR A 1 111 ? -8.893 12.955 1.741 1.00 0.00 111 THR A O 10
ATOM 18383 N N . ARG A 1 112 ? -7.423 13.071 0.026 1.00 0.00 112 ARG A N 10
ATOM 18384 C CA . ARG A 1 112 ? -8.361 12.555 -0.958 1.00 0.00 112 ARG A CA 10
ATOM 18385 C C . ARG A 1 112 ? -7.615 11.795 -2.055 1.00 0.00 112 ARG A C 10
ATOM 18386 O O . ARG A 1 112 ? -7.995 10.680 -2.412 1.00 0.00 112 ARG A O 10
ATOM 18403 N N . ASP A 1 113 ? -6.565 12.427 -2.560 1.00 0.00 113 ASP A N 10
ATOM 18404 C CA . ASP A 1 113 ? -5.762 11.822 -3.610 1.00 0.00 113 ASP A CA 10
ATOM 18405 C C . ASP A 1 113 ? -5.015 12.920 -4.369 1.00 0.00 113 ASP A C 10
ATOM 18406 O O . ASP A 1 113 ? -4.000 12.654 -5.012 1.00 0.00 113 ASP A O 10
ATOM 18415 N N . GLY A 1 114 ? -5.545 14.131 -4.270 1.00 0.00 114 GLY A N 10
ATOM 18416 C CA . GLY A 1 114 ? -4.940 15.270 -4.939 1.00 0.00 114 GLY A CA 10
ATOM 18417 C C . GLY A 1 114 ? -3.701 15.756 -4.184 1.00 0.00 114 GLY A C 10
ATOM 18418 O O . GLY A 1 114 ? -2.577 15.568 -4.645 1.00 0.00 114 GLY A O 10
ATOM 18422 N N . GLU A 1 115 ? -3.951 16.370 -3.037 1.00 0.00 115 GLU A N 10
ATOM 18423 C CA . GLU A 1 115 ? -2.870 16.884 -2.214 1.00 0.00 115 GLU A CA 10
ATOM 18424 C C . GLU A 1 115 ? -2.202 15.745 -1.442 1.00 0.00 115 GLU A C 10
ATOM 18425 O O . GLU A 1 115 ? -2.824 14.716 -1.186 1.00 0.00 115 GLU A O 10
ATOM 18436 N N . ILE A 1 116 ? -0.944 15.968 -1.092 1.00 0.00 116 ILE A N 10
ATOM 18437 C CA . ILE A 1 116 ? -0.185 14.972 -0.354 1.00 0.00 116 ILE A CA 10
ATOM 18438 C C . ILE A 1 116 ? 0.652 15.669 0.722 1.00 0.00 116 ILE A C 10
ATOM 18439 O O . ILE A 1 116 ? 0.912 16.867 0.631 1.00 0.00 116 ILE A O 10
ATOM 18454 N N . ILE A 1 117 ? 1.047 14.888 1.716 1.00 0.00 117 ILE A N 10
ATOM 18455 C CA . ILE A 1 117 ? 1.848 15.414 2.809 1.00 0.00 117 ILE A CA 10
ATOM 18456 C C . ILE A 1 117 ? 3.068 14.516 3.020 1.00 0.00 117 ILE A C 10
ATOM 18457 O O . ILE A 1 117 ? 2.967 13.294 2.929 1.00 0.00 117 ILE A O 10
ATOM 18472 N N . VAL A 1 118 ? 4.194 15.157 3.297 1.00 0.00 118 VAL A N 10
ATOM 18473 C CA . VAL A 1 118 ? 5.432 14.432 3.520 1.00 0.00 118 VAL A CA 10
ATOM 18474 C C . VAL A 1 118 ? 6.272 15.175 4.562 1.00 0.00 118 VAL A C 10
ATOM 18475 O O . VAL A 1 118 ? 6.141 16.388 4.720 1.00 0.00 118 VAL A O 10
ATOM 18488 N N . ASP A 1 119 ? 7.116 14.416 5.247 1.00 0.00 119 ASP A N 10
ATOM 18489 C CA . ASP A 1 119 ? 7.976 14.988 6.268 1.00 0.00 119 ASP A CA 10
ATOM 18490 C C . ASP A 1 119 ? 9.133 14.027 6.550 1.00 0.00 119 ASP A C 10
ATOM 18491 O O . ASP A 1 119 ? 9.182 12.929 5.997 1.00 0.00 119 ASP A O 10
ATOM 18500 N N . LEU A 1 120 ? 10.036 14.475 7.410 1.00 0.00 120 LEU A N 10
ATOM 18501 C CA . LEU A 1 120 ? 11.190 13.669 7.772 1.00 0.00 120 LEU A CA 10
ATOM 18502 C C . LEU A 1 120 ? 11.082 13.263 9.244 1.00 0.00 120 LEU A C 10
ATOM 18503 O O . LEU A 1 120 ? 11.970 12.599 9.774 1.00 0.00 120 LEU A O 10
ATOM 18518 N N . ASN A 1 121 ? 9.985 13.681 9.860 1.00 0.00 121 ASN A N 10
ATOM 18519 C CA . ASN A 1 121 ? 9.750 13.369 11.260 1.00 0.00 121 ASN A CA 10
ATOM 18520 C C . ASN A 1 121 ? 11.074 13.442 12.023 1.00 0.00 121 ASN A C 10
ATOM 18521 O O . ASN A 1 121 ? 11.373 12.571 12.838 1.00 0.00 121 ASN A O 10
ATOM 18531 N N . SER A 1 122 ? 11.830 14.490 11.733 1.00 0.00 122 SER A N 10
ATOM 18532 C CA . SER A 1 122 ? 13.115 14.689 12.383 1.00 0.00 122 SER A CA 10
ATOM 18533 C C . SER A 1 122 ? 12.936 14.703 13.902 1.00 0.00 122 SER A C 10
ATOM 18534 O O . SER A 1 122 ? 11.920 15.178 14.406 1.00 0.00 122 SER A O 10
ATOM 18541 N N . MET A 1 1 ? 12.095 -8.803 -17.759 1.00 0.00 1 MET A N 11
ATOM 18542 C CA . MET A 1 1 ? 12.377 -7.435 -18.159 1.00 0.00 1 MET A CA 11
ATOM 18543 C C . MET A 1 1 ? 11.789 -6.438 -17.157 1.00 0.00 1 MET A C 11
ATOM 18544 O O . MET A 1 1 ? 10.855 -5.707 -17.479 1.00 0.00 1 MET A O 11
ATOM 18556 N N . ARG A 1 2 ? 12.361 -6.443 -15.962 1.00 0.00 2 ARG A N 11
ATOM 18557 C CA . ARG A 1 2 ? 11.906 -5.549 -14.911 1.00 0.00 2 ARG A CA 11
ATOM 18558 C C . ARG A 1 2 ? 10.493 -5.932 -14.464 1.00 0.00 2 ARG A C 11
ATOM 18559 O O . ARG A 1 2 ? 9.514 -5.341 -14.917 1.00 0.00 2 ARG A O 11
ATOM 18576 N N . GLU A 1 3 ? 10.432 -6.917 -13.580 1.00 0.00 3 GLU A N 11
ATOM 18577 C CA . GLU A 1 3 ? 9.157 -7.385 -13.067 1.00 0.00 3 GLU A CA 11
ATOM 18578 C C . GLU A 1 3 ? 9.141 -7.314 -11.539 1.00 0.00 3 GLU A C 11
ATOM 18579 O O . GLU A 1 3 ? 10.170 -7.506 -10.894 1.00 0.00 3 GLU A O 11
ATOM 18590 N N . ARG A 1 4 ? 7.961 -7.038 -11.003 1.00 0.00 4 ARG A N 11
ATOM 18591 C CA . ARG A 1 4 ? 7.797 -6.940 -9.563 1.00 0.00 4 ARG A CA 11
ATOM 18592 C C . ARG A 1 4 ? 6.319 -6.781 -9.205 1.00 0.00 4 ARG A C 11
ATOM 18593 O O . ARG A 1 4 ? 5.447 -6.975 -10.052 1.00 0.00 4 ARG A O 11
ATOM 18610 N N . GLY A 1 5 ? 6.080 -6.427 -7.951 1.00 0.00 5 GLY A N 11
ATOM 18611 C CA . GLY A 1 5 ? 4.721 -6.240 -7.472 1.00 0.00 5 GLY A CA 11
ATOM 18612 C C . GLY A 1 5 ? 4.297 -7.392 -6.559 1.00 0.00 5 GLY A C 11
ATOM 18613 O O . GLY A 1 5 ? 3.692 -8.360 -7.016 1.00 0.00 5 GLY A O 11
ATOM 18617 N N . TRP A 1 6 ? 4.632 -7.248 -5.285 1.00 0.00 6 TRP A N 11
ATOM 18618 C CA . TRP A 1 6 ? 4.294 -8.266 -4.304 1.00 0.00 6 TRP A CA 11
ATOM 18619 C C . TRP A 1 6 ? 4.575 -9.635 -4.925 1.00 0.00 6 TRP A C 11
ATOM 18620 O O . TRP A 1 6 ? 3.649 -10.386 -5.227 1.00 0.00 6 TRP A O 11
ATOM 18640 N N . SER A 1 7 ? 5.858 -9.919 -5.099 1.00 0.00 7 SER A N 11
ATOM 18641 C CA . SER A 1 7 ? 6.273 -11.184 -5.679 1.00 0.00 7 SER A CA 11
ATOM 18642 C C . SER A 1 7 ? 7.124 -11.966 -4.676 1.00 0.00 7 SER A C 11
ATOM 18643 O O . SER A 1 7 ? 6.904 -13.158 -4.467 1.00 0.00 7 SER A O 11
ATOM 18650 N N . GLN A 1 8 ? 8.077 -11.263 -4.082 1.00 0.00 8 GLN A N 11
ATOM 18651 C CA . GLN A 1 8 ? 8.962 -11.876 -3.106 1.00 0.00 8 GLN A CA 11
ATOM 18652 C C . GLN A 1 8 ? 9.750 -10.801 -2.355 1.00 0.00 8 GLN A C 11
ATOM 18653 O O . GLN A 1 8 ? 10.975 -10.874 -2.264 1.00 0.00 8 GLN A O 11
ATOM 18665 N N . LYS A 1 9 ? 9.016 -9.828 -1.837 1.00 0.00 9 LYS A N 11
ATOM 18666 C CA . LYS A 1 9 ? 9.631 -8.740 -1.096 1.00 0.00 9 LYS A CA 11
ATOM 18667 C C . LYS A 1 9 ? 10.126 -9.262 0.253 1.00 0.00 9 LYS A C 11
ATOM 18668 O O . LYS A 1 9 ? 11.321 -9.485 0.436 1.00 0.00 9 LYS A O 11
ATOM 18682 N N . LYS A 1 10 ? 9.182 -9.441 1.165 1.00 0.00 10 LYS A N 11
ATOM 18683 C CA . LYS A 1 10 ? 9.506 -9.933 2.493 1.00 0.00 10 LYS A CA 11
ATOM 18684 C C . LYS A 1 10 ? 8.307 -10.699 3.056 1.00 0.00 10 LYS A C 11
ATOM 18685 O O . LYS A 1 10 ? 8.221 -11.917 2.911 1.00 0.00 10 LYS A O 11
ATOM 18699 N N . ILE A 1 11 ? 7.413 -9.953 3.687 1.00 0.00 11 ILE A N 11
ATOM 18700 C CA . ILE A 1 11 ? 6.223 -10.546 4.272 1.00 0.00 11 ILE A CA 11
ATOM 18701 C C . ILE A 1 11 ? 5.216 -10.859 3.163 1.00 0.00 11 ILE A C 11
ATOM 18702 O O . ILE A 1 11 ? 4.087 -11.261 3.441 1.00 0.00 11 ILE A O 11
ATOM 18717 N N . ALA A 1 12 ? 5.661 -10.662 1.931 1.00 0.00 12 ALA A N 11
ATOM 18718 C CA . ALA A 1 12 ? 4.813 -10.919 0.779 1.00 0.00 12 ALA A CA 11
ATOM 18719 C C . ALA A 1 12 ? 3.980 -12.178 1.034 1.00 0.00 12 ALA A C 11
ATOM 18720 O O . ALA A 1 12 ? 2.833 -12.266 0.600 1.00 0.00 12 ALA A O 11
ATOM 18727 N N . ARG A 1 13 ? 4.591 -13.120 1.737 1.00 0.00 13 ARG A N 11
ATOM 18728 C CA . ARG A 1 13 ? 3.921 -14.370 2.055 1.00 0.00 13 ARG A CA 11
ATOM 18729 C C . ARG A 1 13 ? 2.634 -14.098 2.835 1.00 0.00 13 ARG A C 11
ATOM 18730 O O . ARG A 1 13 ? 1.551 -14.499 2.412 1.00 0.00 13 ARG A O 11
ATOM 18747 N N . GLU A 1 14 ? 2.795 -13.419 3.962 1.00 0.00 14 GLU A N 11
ATOM 18748 C CA . GLU A 1 14 ? 1.659 -13.088 4.805 1.00 0.00 14 GLU A CA 11
ATOM 18749 C C . GLU A 1 14 ? 0.644 -12.250 4.025 1.00 0.00 14 GLU A C 11
ATOM 18750 O O . GLU A 1 14 ? -0.546 -12.257 4.339 1.00 0.00 14 GLU A O 11
ATOM 18761 N N . LEU A 1 15 ? 1.150 -11.550 3.021 1.00 0.00 15 LEU A N 11
ATOM 18762 C CA . LEU A 1 15 ? 0.303 -10.708 2.193 1.00 0.00 15 LEU A CA 11
ATOM 18763 C C . LEU A 1 15 ? -0.565 -11.593 1.295 1.00 0.00 15 LEU A C 11
ATOM 18764 O O . LEU A 1 15 ? -1.788 -11.471 1.293 1.00 0.00 15 LEU A O 11
ATOM 18779 N N . LYS A 1 16 ? 0.104 -12.463 0.552 1.00 0.00 16 LYS A N 11
ATOM 18780 C CA . LYS A 1 16 ? -0.590 -13.367 -0.349 1.00 0.00 16 LYS A CA 11
ATOM 18781 C C . LYS A 1 16 ? -1.671 -14.123 0.427 1.00 0.00 16 LYS A C 11
ATOM 18782 O O . LYS A 1 16 ? -2.715 -14.461 -0.127 1.00 0.00 16 LYS A O 11
ATOM 18796 N N . THR A 1 17 ? -1.382 -14.365 1.697 1.00 0.00 17 THR A N 11
ATOM 18797 C CA . THR A 1 17 ? -2.316 -15.075 2.555 1.00 0.00 17 THR A CA 11
ATOM 18798 C C . THR A 1 17 ? -3.524 -14.192 2.873 1.00 0.00 17 THR A C 11
ATOM 18799 O O . THR A 1 17 ? -4.616 -14.696 3.130 1.00 0.00 17 THR A O 11
ATOM 18810 N N . THR A 1 18 ? -3.287 -12.889 2.847 1.00 0.00 18 THR A N 11
ATOM 18811 C CA . THR A 1 18 ? -4.341 -11.931 3.131 1.00 0.00 18 THR A CA 11
ATOM 18812 C C . THR A 1 18 ? -5.217 -11.720 1.894 1.00 0.00 18 THR A C 11
ATOM 18813 O O . THR A 1 18 ? -5.374 -12.627 1.079 1.00 0.00 18 THR A O 11
ATOM 18824 N N . ARG A 1 19 ? -5.766 -10.518 1.793 1.00 0.00 19 ARG A N 11
ATOM 18825 C CA . ARG A 1 19 ? -6.622 -10.178 0.670 1.00 0.00 19 ARG A CA 11
ATOM 18826 C C . ARG A 1 19 ? -8.029 -10.738 0.886 1.00 0.00 19 ARG A C 11
ATOM 18827 O O . ARG A 1 19 ? -8.590 -11.376 -0.003 1.00 0.00 19 ARG A O 11
ATOM 18844 N N . GLN A 1 20 ? -8.559 -10.478 2.072 1.00 0.00 20 GLN A N 11
ATOM 18845 C CA . GLN A 1 20 ? -9.890 -10.948 2.417 1.00 0.00 20 GLN A CA 11
ATOM 18846 C C . GLN A 1 20 ? -10.941 -10.241 1.560 1.00 0.00 20 GLN A C 11
ATOM 18847 O O . GLN A 1 20 ? -11.707 -9.419 2.061 1.00 0.00 20 GLN A O 11
ATOM 18859 N N . ASN A 1 21 ? -10.945 -10.586 0.280 1.00 0.00 21 ASN A N 11
ATOM 18860 C CA . ASN A 1 21 ? -11.889 -9.993 -0.652 1.00 0.00 21 ASN A CA 11
ATOM 18861 C C . ASN A 1 21 ? -11.825 -8.469 -0.537 1.00 0.00 21 ASN A C 11
ATOM 18862 O O . ASN A 1 21 ? -12.827 -7.786 -0.735 1.00 0.00 21 ASN A O 11
ATOM 18872 N N . VAL A 1 22 ? -10.635 -7.981 -0.218 1.00 0.00 22 VAL A N 11
ATOM 18873 C CA . VAL A 1 22 ? -10.427 -6.550 -0.075 1.00 0.00 22 VAL A CA 11
ATOM 18874 C C . VAL A 1 22 ? -8.947 -6.231 -0.296 1.00 0.00 22 VAL A C 11
ATOM 18875 O O . VAL A 1 22 ? -8.083 -6.765 0.397 1.00 0.00 22 VAL A O 11
ATOM 18888 N N . SER A 1 23 ? -8.702 -5.360 -1.264 1.00 0.00 23 SER A N 11
ATOM 18889 C CA . SER A 1 23 ? -7.341 -4.962 -1.585 1.00 0.00 23 SER A CA 11
ATOM 18890 C C . SER A 1 23 ? -6.703 -5.988 -2.524 1.00 0.00 23 SER A C 11
ATOM 18891 O O . SER A 1 23 ? -5.485 -6.007 -2.692 1.00 0.00 23 SER A O 11
ATOM 18898 N N . ALA A 1 24 ? -7.555 -6.816 -3.110 1.00 0.00 24 ALA A N 11
ATOM 18899 C CA . ALA A 1 24 ? -7.090 -7.841 -4.027 1.00 0.00 24 ALA A CA 11
ATOM 18900 C C . ALA A 1 24 ? -6.776 -7.204 -5.383 1.00 0.00 24 ALA A C 11
ATOM 18901 O O . ALA A 1 24 ? -7.418 -7.518 -6.384 1.00 0.00 24 ALA A O 11
ATOM 18908 N N . ILE A 1 25 ? -5.790 -6.321 -5.370 1.00 0.00 25 ILE A N 11
ATOM 18909 C CA . ILE A 1 25 ? -5.382 -5.635 -6.585 1.00 0.00 25 ILE A CA 11
ATOM 18910 C C . ILE A 1 25 ? -4.510 -6.570 -7.424 1.00 0.00 25 ILE A C 11
ATOM 18911 O O . ILE A 1 25 ? -4.262 -6.306 -8.600 1.00 0.00 25 ILE A O 11
ATOM 18926 N N . GLU A 1 26 ? -4.066 -7.644 -6.788 1.00 0.00 26 GLU A N 11
ATOM 18927 C CA . GLU A 1 26 ? -3.226 -8.620 -7.460 1.00 0.00 26 GLU A CA 11
ATOM 18928 C C . GLU A 1 26 ? -4.070 -9.503 -8.381 1.00 0.00 26 GLU A C 11
ATOM 18929 O O . GLU A 1 26 ? -3.684 -9.768 -9.518 1.00 0.00 26 GLU A O 11
ATOM 18940 N N . ARG A 1 27 ? -5.207 -9.935 -7.854 1.00 0.00 27 ARG A N 11
ATOM 18941 C CA . ARG A 1 27 ? -6.109 -10.783 -8.615 1.00 0.00 27 ARG A CA 11
ATOM 18942 C C . ARG A 1 27 ? -6.930 -9.941 -9.593 1.00 0.00 27 ARG A C 11
ATOM 18943 O O . ARG A 1 27 ? -7.198 -10.370 -10.714 1.00 0.00 27 ARG A O 11
ATOM 18960 N N . LYS A 1 28 ? -7.307 -8.757 -9.133 1.00 0.00 28 LYS A N 11
ATOM 18961 C CA . LYS A 1 28 ? -8.093 -7.850 -9.954 1.00 0.00 28 LYS A CA 11
ATOM 18962 C C . LYS A 1 28 ? -7.251 -7.388 -11.145 1.00 0.00 28 LYS A C 11
ATOM 18963 O O . LYS A 1 28 ? -7.678 -7.500 -12.292 1.00 0.00 28 LYS A O 11
ATOM 18977 N N . ALA A 1 29 ? -6.069 -6.877 -10.830 1.00 0.00 29 ALA A N 11
ATOM 18978 C CA . ALA A 1 29 ? -5.164 -6.396 -11.860 1.00 0.00 29 ALA A CA 11
ATOM 18979 C C . ALA A 1 29 ? -4.826 -7.546 -12.812 1.00 0.00 29 ALA A C 11
ATOM 18980 O O . ALA A 1 29 ? -4.947 -7.404 -14.028 1.00 0.00 29 ALA A O 11
ATOM 18987 N N . MET A 1 30 ? -4.408 -8.656 -12.223 1.00 0.00 30 MET A N 11
ATOM 18988 C CA . MET A 1 30 ? -4.051 -9.828 -13.004 1.00 0.00 30 MET A CA 11
ATOM 18989 C C . MET A 1 30 ? -5.237 -10.311 -13.841 1.00 0.00 30 MET A C 11
ATOM 18990 O O . MET A 1 30 ? -5.052 -10.958 -14.871 1.00 0.00 30 MET A O 11
ATOM 19002 N N . GLU A 1 31 ? -6.429 -9.975 -13.370 1.00 0.00 31 GLU A N 11
ATOM 19003 C CA . GLU A 1 31 ? -7.645 -10.366 -14.064 1.00 0.00 31 GLU A CA 11
ATOM 19004 C C . GLU A 1 31 ? -7.837 -9.513 -15.319 1.00 0.00 31 GLU A C 11
ATOM 19005 O O . GLU A 1 31 ? -8.925 -8.990 -15.558 1.00 0.00 31 GLU A O 11
ATOM 19016 N N . ASN A 1 32 ? -6.765 -9.398 -16.088 1.00 0.00 32 ASN A N 11
ATOM 19017 C CA . ASN A 1 32 ? -6.802 -8.618 -17.313 1.00 0.00 32 ASN A CA 11
ATOM 19018 C C . ASN A 1 32 ? -7.572 -7.320 -17.063 1.00 0.00 32 ASN A C 11
ATOM 19019 O O . ASN A 1 32 ? -8.271 -6.827 -17.946 1.00 0.00 32 ASN A O 11
ATOM 19029 N N . ILE A 1 33 ? -7.417 -6.802 -15.852 1.00 0.00 33 ILE A N 11
ATOM 19030 C CA . ILE A 1 33 ? -8.089 -5.571 -15.474 1.00 0.00 33 ILE A CA 11
ATOM 19031 C C . ILE A 1 33 ? -7.821 -4.501 -16.535 1.00 0.00 33 ILE A C 11
ATOM 19032 O O . ILE A 1 33 ? -8.640 -3.607 -16.740 1.00 0.00 33 ILE A O 11
ATOM 19047 N N . GLU A 1 34 ? -6.672 -4.630 -17.181 1.00 0.00 34 GLU A N 11
ATOM 19048 C CA . GLU A 1 34 ? -6.286 -3.686 -18.216 1.00 0.00 34 GLU A CA 11
ATOM 19049 C C . GLU A 1 34 ? -7.125 -3.907 -19.476 1.00 0.00 34 GLU A C 11
ATOM 19050 O O . GLU A 1 34 ? -6.586 -4.193 -20.544 1.00 0.00 34 GLU A O 11
ATOM 19061 N N . LYS A 1 35 ? -8.432 -3.763 -19.310 1.00 0.00 35 LYS A N 11
ATOM 19062 C CA . LYS A 1 35 ? -9.352 -3.944 -20.421 1.00 0.00 35 LYS A CA 11
ATOM 19063 C C . LYS A 1 35 ? -10.647 -3.182 -20.132 1.00 0.00 35 LYS A C 11
ATOM 19064 O O . LYS A 1 35 ? -11.712 -3.558 -20.619 1.00 0.00 35 LYS A O 11
ATOM 19078 N N . SER A 1 36 ? -10.513 -2.128 -19.343 1.00 0.00 36 SER A N 11
ATOM 19079 C CA . SER A 1 36 ? -11.660 -1.312 -18.984 1.00 0.00 36 SER A CA 11
ATOM 19080 C C . SER A 1 36 ? -12.356 -1.898 -17.754 1.00 0.00 36 SER A C 11
ATOM 19081 O O . SER A 1 36 ? -13.301 -2.675 -17.883 1.00 0.00 36 SER A O 11
ATOM 19088 N N . ARG A 1 37 ? -11.863 -1.504 -16.589 1.00 0.00 37 ARG A N 11
ATOM 19089 C CA . ARG A 1 37 ? -12.426 -1.981 -15.338 1.00 0.00 37 ARG A CA 11
ATOM 19090 C C . ARG A 1 37 ? -12.580 -0.823 -14.350 1.00 0.00 37 ARG A C 11
ATOM 19091 O O . ARG A 1 37 ? -13.695 -0.394 -14.060 1.00 0.00 37 ARG A O 11
ATOM 19108 N N . ASN A 1 38 ? -11.444 -0.351 -13.859 1.00 0.00 38 ASN A N 11
ATOM 19109 C CA . ASN A 1 38 ? -11.438 0.747 -12.908 1.00 0.00 38 ASN A CA 11
ATOM 19110 C C . ASN A 1 38 ? -12.375 0.416 -11.745 1.00 0.00 38 ASN A C 11
ATOM 19111 O O . ASN A 1 38 ? -13.260 1.202 -11.413 1.00 0.00 38 ASN A O 11
ATOM 19121 N N . THR A 1 39 ? -12.148 -0.751 -11.159 1.00 0.00 39 THR A N 11
ATOM 19122 C CA . THR A 1 39 ? -12.960 -1.196 -10.040 1.00 0.00 39 THR A CA 11
ATOM 19123 C C . THR A 1 39 ? -12.507 -0.516 -8.747 1.00 0.00 39 THR A C 11
ATOM 19124 O O . THR A 1 39 ? -13.052 0.516 -8.359 1.00 0.00 39 THR A O 11
ATOM 19135 N N . LEU A 1 40 ? -11.513 -1.123 -8.115 1.00 0.00 40 LEU A N 11
ATOM 19136 C CA . LEU A 1 40 ? -10.979 -0.589 -6.873 1.00 0.00 40 LEU A CA 11
ATOM 19137 C C . LEU A 1 40 ? -10.778 0.921 -7.017 1.00 0.00 40 LEU A C 11
ATOM 19138 O O . LEU A 1 40 ? -10.799 1.651 -6.027 1.00 0.00 40 LEU A O 11
ATOM 19153 N N . ASP A 1 41 ? -10.588 1.345 -8.258 1.00 0.00 41 ASP A N 11
ATOM 19154 C CA . ASP A 1 41 ? -10.385 2.755 -8.543 1.00 0.00 41 ASP A CA 11
ATOM 19155 C C . ASP A 1 41 ? -11.715 3.497 -8.408 1.00 0.00 41 ASP A C 11
ATOM 19156 O O . ASP A 1 41 ? -11.816 4.466 -7.656 1.00 0.00 41 ASP A O 11
ATOM 19165 N N . PHE A 1 42 ? -12.704 3.013 -9.145 1.00 0.00 42 PHE A N 11
ATOM 19166 C CA . PHE A 1 42 ? -14.024 3.618 -9.117 1.00 0.00 42 PHE A CA 11
ATOM 19167 C C . PHE A 1 42 ? -14.485 3.863 -7.678 1.00 0.00 42 PHE A C 11
ATOM 19168 O O . PHE A 1 42 ? -15.150 4.859 -7.397 1.00 0.00 42 PHE A O 11
ATOM 19184 N N . VAL A 1 43 ? -14.110 2.939 -6.806 1.00 0.00 43 VAL A N 11
ATOM 19185 C CA . VAL A 1 43 ? -14.475 3.043 -5.404 1.00 0.00 43 VAL A CA 11
ATOM 19186 C C . VAL A 1 43 ? -13.510 3.998 -4.698 1.00 0.00 43 VAL A C 11
ATOM 19187 O O . VAL A 1 43 ? -13.915 4.760 -3.822 1.00 0.00 43 VAL A O 11
ATOM 19200 N N . LYS A 1 44 ? -12.252 3.924 -5.107 1.00 0.00 44 LYS A N 11
ATOM 19201 C CA . LYS A 1 44 ? -11.226 4.772 -4.525 1.00 0.00 44 LYS A CA 11
ATOM 19202 C C . LYS A 1 44 ? -11.712 6.223 -4.522 1.00 0.00 44 LYS A C 11
ATOM 19203 O O . LYS A 1 44 ? -11.487 6.955 -3.558 1.00 0.00 44 LYS A O 11
ATOM 19217 N N . SER A 1 45 ? -12.369 6.596 -5.609 1.00 0.00 45 SER A N 11
ATOM 19218 C CA . SER A 1 45 ? -12.888 7.947 -5.744 1.00 0.00 45 SER A CA 11
ATOM 19219 C C . SER A 1 45 ? -13.795 8.279 -4.558 1.00 0.00 45 SER A C 11
ATOM 19220 O O . SER A 1 45 ? -14.072 9.448 -4.291 1.00 0.00 45 SER A O 11
ATOM 19227 N N . LEU A 1 46 ? -14.234 7.230 -3.878 1.00 0.00 46 LEU A N 11
ATOM 19228 C CA . LEU A 1 46 ? -15.106 7.396 -2.727 1.00 0.00 46 LEU A CA 11
ATOM 19229 C C . LEU A 1 46 ? -14.610 8.572 -1.883 1.00 0.00 46 LEU A C 11
ATOM 19230 O O . LEU A 1 46 ? -15.409 9.295 -1.291 1.00 0.00 46 LEU A O 11
ATOM 19245 N N . LYS A 1 47 ? -13.294 8.724 -1.854 1.00 0.00 47 LYS A N 11
ATOM 19246 C CA . LYS A 1 47 ? -12.683 9.799 -1.091 1.00 0.00 47 LYS A CA 11
ATOM 19247 C C . LYS A 1 47 ? -12.384 9.308 0.327 1.00 0.00 47 LYS A C 11
ATOM 19248 O O . LYS A 1 47 ? -13.110 9.631 1.264 1.00 0.00 47 LYS A O 11
ATOM 19262 N N . SER A 1 48 ? -11.313 8.535 0.438 1.00 0.00 48 SER A N 11
ATOM 19263 C CA . SER A 1 48 ? -10.910 7.996 1.726 1.00 0.00 48 SER A CA 11
ATOM 19264 C C . SER A 1 48 ? -9.506 8.488 2.082 1.00 0.00 48 SER A C 11
ATOM 19265 O O . SER A 1 48 ? -8.526 8.084 1.459 1.00 0.00 48 SER A O 11
ATOM 19272 N N . PRO A 1 49 ? -9.452 9.377 3.110 1.00 0.00 49 PRO A N 11
ATOM 19273 C CA . PRO A 1 49 ? -8.184 9.929 3.556 1.00 0.00 49 PRO A CA 11
ATOM 19274 C C . PRO A 1 49 ? -7.392 8.898 4.362 1.00 0.00 49 PRO A C 11
ATOM 19275 O O . PRO A 1 49 ? -7.973 8.019 4.996 1.00 0.00 49 PRO A O 11
ATOM 19283 N N . VAL A 1 50 ? -6.075 9.040 4.310 1.00 0.00 50 VAL A N 11
ATOM 19284 C CA . VAL A 1 50 ? -5.196 8.132 5.028 1.00 0.00 50 VAL A CA 11
ATOM 19285 C C . VAL A 1 50 ? -3.887 8.850 5.359 1.00 0.00 50 VAL A C 11
ATOM 19286 O O . VAL A 1 50 ? -3.563 9.868 4.749 1.00 0.00 50 VAL A O 11
ATOM 19299 N N . ARG A 1 51 ? -3.172 8.294 6.325 1.00 0.00 51 ARG A N 11
ATOM 19300 C CA . ARG A 1 51 ? -1.905 8.870 6.745 1.00 0.00 51 ARG A CA 11
ATOM 19301 C C . ARG A 1 51 ? -1.075 7.831 7.502 1.00 0.00 51 ARG A C 11
ATOM 19302 O O . ARG A 1 51 ? -1.597 7.118 8.359 1.00 0.00 51 ARG A O 11
ATOM 19319 N N . ILE A 1 52 ? 0.204 7.779 7.159 1.00 0.00 52 ILE A N 11
ATOM 19320 C CA . ILE A 1 52 ? 1.111 6.839 7.797 1.00 0.00 52 ILE A CA 11
ATOM 19321 C C . ILE A 1 52 ? 2.540 7.377 7.707 1.00 0.00 52 ILE A C 11
ATOM 19322 O O . ILE A 1 52 ? 2.889 8.066 6.750 1.00 0.00 52 ILE A O 11
ATOM 19337 N N . LEU A 1 53 ? 3.329 7.042 8.718 1.00 0.00 53 LEU A N 11
ATOM 19338 C CA . LEU A 1 53 ? 4.713 7.482 8.765 1.00 0.00 53 LEU A CA 11
ATOM 19339 C C . LEU A 1 53 ? 5.620 6.355 8.266 1.00 0.00 53 LEU A C 11
ATOM 19340 O O . LEU A 1 53 ? 5.322 5.179 8.468 1.00 0.00 53 LEU A O 11
ATOM 19355 N N . CYS A 1 54 ? 6.708 6.754 7.624 1.00 0.00 54 CYS A N 11
ATOM 19356 C CA . CYS A 1 54 ? 7.660 5.792 7.096 1.00 0.00 54 CYS A CA 11
ATOM 19357 C C . CYS A 1 54 ? 8.917 5.832 7.967 1.00 0.00 54 CYS A C 11
ATOM 19358 O O . CYS A 1 54 ? 9.407 6.907 8.308 1.00 0.00 54 CYS A O 11
ATOM 19365 N N . ARG A 1 55 ? 9.404 4.646 8.303 1.00 0.00 55 ARG A N 11
ATOM 19366 C CA . ARG A 1 55 ? 10.594 4.531 9.127 1.00 0.00 55 ARG A CA 11
ATOM 19367 C C . ARG A 1 55 ? 11.708 3.822 8.356 1.00 0.00 55 ARG A C 11
ATOM 19368 O O . ARG A 1 55 ? 11.559 3.530 7.170 1.00 0.00 55 ARG A O 11
ATOM 19385 N N . ARG A 1 56 ? 12.802 3.564 9.060 1.00 0.00 56 ARG A N 11
ATOM 19386 C CA . ARG A 1 56 ? 13.940 2.895 8.456 1.00 0.00 56 ARG A CA 11
ATOM 19387 C C . ARG A 1 56 ? 13.500 1.582 7.803 1.00 0.00 56 ARG A C 11
ATOM 19388 O O . ARG A 1 56 ? 12.858 0.751 8.444 1.00 0.00 56 ARG A O 11
ATOM 19405 N N . GLY A 1 57 ? 13.862 1.438 6.537 1.00 0.00 57 GLY A N 11
ATOM 19406 C CA . GLY A 1 57 ? 13.512 0.241 5.791 1.00 0.00 57 GLY A CA 11
ATOM 19407 C C . GLY A 1 57 ? 13.877 -1.021 6.576 1.00 0.00 57 GLY A C 11
ATOM 19408 O O . GLY A 1 57 ? 13.211 -2.048 6.452 1.00 0.00 57 GLY A O 11
ATOM 19412 N N . ASP A 1 58 ? 14.933 -0.903 7.366 1.00 0.00 58 ASP A N 11
ATOM 19413 C CA . ASP A 1 58 ? 15.395 -2.021 8.172 1.00 0.00 58 ASP A CA 11
ATOM 19414 C C . ASP A 1 58 ? 14.270 -2.469 9.107 1.00 0.00 58 ASP A C 11
ATOM 19415 O O . ASP A 1 58 ? 14.247 -3.615 9.553 1.00 0.00 58 ASP A O 11
ATOM 19424 N N . THR A 1 59 ? 13.363 -1.540 9.376 1.00 0.00 59 THR A N 11
ATOM 19425 C CA . THR A 1 59 ? 12.237 -1.825 10.251 1.00 0.00 59 THR A CA 11
ATOM 19426 C C . THR A 1 59 ? 10.932 -1.833 9.454 1.00 0.00 59 THR A C 11
ATOM 19427 O O . THR A 1 59 ? 9.849 -1.908 10.032 1.00 0.00 59 THR A O 11
ATOM 19438 N N . LEU A 1 60 ? 11.078 -1.754 8.140 1.00 0.00 60 LEU A N 11
ATOM 19439 C CA . LEU A 1 60 ? 9.923 -1.751 7.258 1.00 0.00 60 LEU A CA 11
ATOM 19440 C C . LEU A 1 60 ? 8.997 -2.910 7.633 1.00 0.00 60 LEU A C 11
ATOM 19441 O O . LEU A 1 60 ? 7.777 -2.753 7.651 1.00 0.00 60 LEU A O 11
ATOM 19456 N N . ASP A 1 61 ? 9.613 -4.047 7.923 1.00 0.00 61 ASP A N 11
ATOM 19457 C CA . ASP A 1 61 ? 8.859 -5.231 8.296 1.00 0.00 61 ASP A CA 11
ATOM 19458 C C . ASP A 1 61 ? 7.969 -4.907 9.499 1.00 0.00 61 ASP A C 11
ATOM 19459 O O . ASP A 1 61 ? 6.772 -5.186 9.483 1.00 0.00 61 ASP A O 11
ATOM 19468 N N . GLU A 1 62 ? 8.590 -4.321 10.512 1.00 0.00 62 GLU A N 11
ATOM 19469 C CA . GLU A 1 62 ? 7.870 -3.955 11.719 1.00 0.00 62 GLU A CA 11
ATOM 19470 C C . GLU A 1 62 ? 6.966 -2.749 11.455 1.00 0.00 62 GLU A C 11
ATOM 19471 O O . GLU A 1 62 ? 5.830 -2.705 11.923 1.00 0.00 62 GLU A O 11
ATOM 19482 N N . ILE A 1 63 ? 7.505 -1.800 10.703 1.00 0.00 63 ILE A N 11
ATOM 19483 C CA . ILE A 1 63 ? 6.762 -0.596 10.369 1.00 0.00 63 ILE A CA 11
ATOM 19484 C C . ILE A 1 63 ? 5.440 -0.986 9.707 1.00 0.00 63 ILE A C 11
ATOM 19485 O O . ILE A 1 63 ? 4.440 -0.283 9.846 1.00 0.00 63 ILE A O 11
ATOM 19500 N N . ILE A 1 64 ? 5.476 -2.107 9.000 1.00 0.00 64 ILE A N 11
ATOM 19501 C CA . ILE A 1 64 ? 4.293 -2.598 8.315 1.00 0.00 64 ILE A CA 11
ATOM 19502 C C . ILE A 1 64 ? 3.197 -2.886 9.344 1.00 0.00 64 ILE A C 11
ATOM 19503 O O . ILE A 1 64 ? 2.050 -2.479 9.163 1.00 0.00 64 ILE A O 11
ATOM 19518 N N . LYS A 1 65 ? 3.588 -3.584 10.399 1.00 0.00 65 LYS A N 11
ATOM 19519 C CA . LYS A 1 65 ? 2.653 -3.929 11.456 1.00 0.00 65 LYS A CA 11
ATOM 19520 C C . LYS A 1 65 ? 2.104 -2.648 12.084 1.00 0.00 65 LYS A C 11
ATOM 19521 O O . LYS A 1 65 ? 0.930 -2.585 12.449 1.00 0.00 65 LYS A O 11
ATOM 19535 N N . ARG A 1 66 ? 2.977 -1.658 12.193 1.00 0.00 66 ARG A N 11
ATOM 19536 C CA . ARG A 1 66 ? 2.594 -0.381 12.772 1.00 0.00 66 ARG A CA 11
ATOM 19537 C C . ARG A 1 66 ? 1.711 0.400 11.795 1.00 0.00 66 ARG A C 11
ATOM 19538 O O . ARG A 1 66 ? 0.810 1.126 12.212 1.00 0.00 66 ARG A O 11
ATOM 19555 N N . LEU A 1 67 ? 2.002 0.226 10.514 1.00 0.00 67 LEU A N 11
ATOM 19556 C CA . LEU A 1 67 ? 1.247 0.906 9.476 1.00 0.00 67 LEU A CA 11
ATOM 19557 C C . LEU A 1 67 ? -0.207 0.429 9.514 1.00 0.00 67 LEU A C 11
ATOM 19558 O O . LEU A 1 67 ? -1.129 1.242 9.560 1.00 0.00 67 LEU A O 11
ATOM 19573 N N . LEU A 1 68 ? -0.365 -0.885 9.494 1.00 0.00 68 LEU A N 11
ATOM 19574 C CA . LEU A 1 68 ? -1.691 -1.480 9.526 1.00 0.00 68 LEU A CA 11
ATOM 19575 C C . LEU A 1 68 ? -2.515 -0.820 10.634 1.00 0.00 68 LEU A C 11
ATOM 19576 O O . LEU A 1 68 ? -3.664 -0.441 10.416 1.00 0.00 68 LEU A O 11
ATOM 19591 N N . GLU A 1 69 ? -1.894 -0.704 11.799 1.00 0.00 69 GLU A N 11
ATOM 19592 C CA . GLU A 1 69 ? -2.555 -0.096 12.941 1.00 0.00 69 GLU A CA 11
ATOM 19593 C C . GLU A 1 69 ? -2.945 1.348 12.623 1.00 0.00 69 GLU A C 11
ATOM 19594 O O . GLU A 1 69 ? -3.841 1.906 13.255 1.00 0.00 69 GLU A O 11
ATOM 19605 N N . GLU A 1 70 ? -2.254 1.912 11.644 1.00 0.00 70 GLU A N 11
ATOM 19606 C CA . GLU A 1 70 ? -2.517 3.281 11.234 1.00 0.00 70 GLU A CA 11
ATOM 19607 C C . GLU A 1 70 ? -3.517 3.305 10.076 1.00 0.00 70 GLU A C 11
ATOM 19608 O O . GLU A 1 70 ? -4.411 4.150 10.041 1.00 0.00 70 GLU A O 11
ATOM 19619 N N . SER A 1 71 ? -3.332 2.369 9.157 1.00 0.00 71 SER A N 11
ATOM 19620 C CA . SER A 1 71 ? -4.207 2.273 8.000 1.00 0.00 71 SER A CA 11
ATOM 19621 C C . SER A 1 71 ? -5.402 1.374 8.321 1.00 0.00 71 SER A C 11
ATOM 19622 O O . SER A 1 71 ? -6.541 1.838 8.355 1.00 0.00 71 SER A O 11
ATOM 19629 N N . ASN A 1 72 ? -5.102 0.105 8.551 1.00 0.00 72 ASN A N 11
ATOM 19630 C CA . ASN A 1 72 ? -6.138 -0.863 8.868 1.00 0.00 72 ASN A CA 11
ATOM 19631 C C . ASN A 1 72 ? -7.170 -0.214 9.793 1.00 0.00 72 ASN A C 11
ATOM 19632 O O . ASN A 1 72 ? -8.356 -0.535 9.727 1.00 0.00 72 ASN A O 11
ATOM 19642 N N . LYS A 1 73 ? -6.682 0.686 10.633 1.00 0.00 73 LYS A N 11
ATOM 19643 C CA . LYS A 1 73 ? -7.547 1.383 11.569 1.00 0.00 73 LYS A CA 11
ATOM 19644 C C . LYS A 1 73 ? -8.676 2.071 10.799 1.00 0.00 73 LYS A C 11
ATOM 19645 O O . LYS A 1 73 ? -9.849 1.906 11.131 1.00 0.00 73 LYS A O 11
ATOM 19659 N N . GLU A 1 74 ? -8.283 2.827 9.785 1.00 0.00 74 GLU A N 11
ATOM 19660 C CA . GLU A 1 74 ? -9.246 3.540 8.964 1.00 0.00 74 GLU A CA 11
ATOM 19661 C C . GLU A 1 74 ? -9.529 2.761 7.679 1.00 0.00 74 GLU A C 11
ATOM 19662 O O . GLU A 1 74 ? -10.191 3.268 6.775 1.00 0.00 74 GLU A O 11
ATOM 19673 N N . GLY A 1 75 ? -9.013 1.541 7.638 1.00 0.00 75 GLY A N 11
ATOM 19674 C CA . GLY A 1 75 ? -9.202 0.687 6.478 1.00 0.00 75 GLY A CA 11
ATOM 19675 C C . GLY A 1 75 ? -9.789 -0.666 6.883 1.00 0.00 75 GLY A C 11
ATOM 19676 O O . GLY A 1 75 ? -10.210 -0.848 8.025 1.00 0.00 75 GLY A O 11
ATOM 19680 N N . ILE A 1 76 ? -9.798 -1.582 5.926 1.00 0.00 76 ILE A N 11
ATOM 19681 C CA . ILE A 1 76 ? -10.325 -2.914 6.169 1.00 0.00 76 ILE A CA 11
ATOM 19682 C C . ILE A 1 76 ? -9.190 -3.833 6.624 1.00 0.00 76 ILE A C 11
ATOM 19683 O O . ILE A 1 76 ? -8.016 -3.517 6.434 1.00 0.00 76 ILE A O 11
ATOM 19698 N N . HIS A 1 77 ? -9.578 -4.953 7.215 1.00 0.00 77 HIS A N 11
ATOM 19699 C CA . HIS A 1 77 ? -8.608 -5.920 7.698 1.00 0.00 77 HIS A CA 11
ATOM 19700 C C . HIS A 1 77 ? -7.644 -6.288 6.569 1.00 0.00 77 HIS A C 11
ATOM 19701 O O . HIS A 1 77 ? -7.951 -7.145 5.741 1.00 0.00 77 HIS A O 11
ATOM 19714 N N . VAL A 1 78 ? -6.498 -5.623 6.573 1.00 0.00 78 VAL A N 11
ATOM 19715 C CA . VAL A 1 78 ? -5.487 -5.869 5.558 1.00 0.00 78 VAL A CA 11
ATOM 19716 C C . VAL A 1 78 ? -4.110 -5.932 6.222 1.00 0.00 78 VAL A C 11
ATOM 19717 O O . VAL A 1 78 ? -3.841 -5.201 7.174 1.00 0.00 78 VAL A O 11
ATOM 19730 N N . ILE A 1 79 ? -3.272 -6.813 5.692 1.00 0.00 79 ILE A N 11
ATOM 19731 C CA . ILE A 1 79 ? -1.930 -6.980 6.221 1.00 0.00 79 ILE A CA 11
ATOM 19732 C C . ILE A 1 79 ? -0.915 -6.815 5.087 1.00 0.00 79 ILE A C 11
ATOM 19733 O O . ILE A 1 79 ? -0.065 -7.679 4.879 1.00 0.00 79 ILE A O 11
ATOM 19748 N N . HIS A 1 80 ? -1.039 -5.698 4.385 1.00 0.00 80 HIS A N 11
ATOM 19749 C CA . HIS A 1 80 ? -0.144 -5.408 3.278 1.00 0.00 80 HIS A CA 11
ATOM 19750 C C . HIS A 1 80 ? 1.110 -4.705 3.802 1.00 0.00 80 HIS A C 11
ATOM 19751 O O . HIS A 1 80 ? 1.145 -4.264 4.950 1.00 0.00 80 HIS A O 11
ATOM 19764 N N . ASP A 1 81 ? 2.110 -4.623 2.936 1.00 0.00 81 ASP A N 11
ATOM 19765 C CA . ASP A 1 81 ? 3.362 -3.981 3.298 1.00 0.00 81 ASP A CA 11
ATOM 19766 C C . ASP A 1 81 ? 3.465 -2.635 2.579 1.00 0.00 81 ASP A C 11
ATOM 19767 O O . ASP A 1 81 ? 2.737 -2.380 1.621 1.00 0.00 81 ASP A O 11
ATOM 19776 N N . SER A 1 82 ? 4.376 -1.806 3.070 1.00 0.00 82 SER A N 11
ATOM 19777 C CA . SER A 1 82 ? 4.585 -0.492 2.487 1.00 0.00 82 SER A CA 11
ATOM 19778 C C . SER A 1 82 ? 4.980 -0.629 1.015 1.00 0.00 82 SER A C 11
ATOM 19779 O O . SER A 1 82 ? 4.652 0.231 0.198 1.00 0.00 82 SER A O 11
ATOM 19786 N N . ILE A 1 83 ? 5.677 -1.717 0.721 1.00 0.00 83 ILE A N 11
ATOM 19787 C CA . ILE A 1 83 ? 6.120 -1.976 -0.638 1.00 0.00 83 ILE A CA 11
ATOM 19788 C C . ILE A 1 83 ? 4.910 -2.338 -1.503 1.00 0.00 83 ILE A C 11
ATOM 19789 O O . ILE A 1 83 ? 4.843 -1.958 -2.672 1.00 0.00 83 ILE A O 11
ATOM 19804 N N . THR A 1 84 ? 3.985 -3.065 -0.897 1.00 0.00 84 THR A N 11
ATOM 19805 C CA . THR A 1 84 ? 2.782 -3.482 -1.597 1.00 0.00 84 THR A CA 11
ATOM 19806 C C . THR A 1 84 ? 1.778 -2.329 -1.664 1.00 0.00 84 THR A C 11
ATOM 19807 O O . THR A 1 84 ? 0.992 -2.239 -2.606 1.00 0.00 84 THR A O 11
ATOM 19818 N N . LEU A 1 85 ? 1.837 -1.477 -0.651 1.00 0.00 85 LEU A N 11
ATOM 19819 C CA . LEU A 1 85 ? 0.942 -0.334 -0.583 1.00 0.00 85 LEU A CA 11
ATOM 19820 C C . LEU A 1 85 ? 1.192 0.577 -1.787 1.00 0.00 85 LEU A C 11
ATOM 19821 O O . LEU A 1 85 ? 0.249 1.087 -2.389 1.00 0.00 85 LEU A O 11
ATOM 19836 N N . ALA A 1 86 ? 2.467 0.752 -2.102 1.00 0.00 86 ALA A N 11
ATOM 19837 C CA . ALA A 1 86 ? 2.852 1.591 -3.224 1.00 0.00 86 ALA A CA 11
ATOM 19838 C C . ALA A 1 86 ? 2.311 0.983 -4.520 1.00 0.00 86 ALA A C 11
ATOM 19839 O O . ALA A 1 86 ? 1.789 1.699 -5.374 1.00 0.00 86 ALA A O 11
ATOM 19846 N N . PHE A 1 87 ? 2.454 -0.330 -4.625 1.00 0.00 87 PHE A N 11
ATOM 19847 C CA . PHE A 1 87 ? 1.986 -1.041 -5.802 1.00 0.00 87 PHE A CA 11
ATOM 19848 C C . PHE A 1 87 ? 0.457 -1.095 -5.839 1.00 0.00 87 PHE A C 11
ATOM 19849 O O . PHE A 1 87 ? -0.155 -0.757 -6.850 1.00 0.00 87 PHE A O 11
ATOM 19865 N N . LEU A 1 88 ? -0.115 -1.523 -4.722 1.00 0.00 88 LEU A N 11
ATOM 19866 C CA . LEU A 1 88 ? -1.560 -1.626 -4.613 1.00 0.00 88 LEU A CA 11
ATOM 19867 C C . LEU A 1 88 ? -2.184 -0.250 -4.857 1.00 0.00 88 LEU A C 11
ATOM 19868 O O . LEU A 1 88 ? -3.118 -0.119 -5.648 1.00 0.00 88 LEU A O 11
ATOM 19883 N N . ILE A 1 89 ? -1.643 0.742 -4.165 1.00 0.00 89 ILE A N 11
ATOM 19884 C CA . ILE A 1 89 ? -2.136 2.102 -4.296 1.00 0.00 89 ILE A CA 11
ATOM 19885 C C . ILE A 1 89 ? -1.927 2.578 -5.735 1.00 0.00 89 ILE A C 11
ATOM 19886 O O . ILE A 1 89 ? -2.849 3.098 -6.361 1.00 0.00 89 ILE A O 11
ATOM 19901 N N . ARG A 1 90 ? -0.708 2.385 -6.217 1.00 0.00 90 ARG A N 11
ATOM 19902 C CA . ARG A 1 90 ? -0.365 2.789 -7.570 1.00 0.00 90 ARG A CA 11
ATOM 19903 C C . ARG A 1 90 ? -1.530 2.501 -8.521 1.00 0.00 90 ARG A C 11
ATOM 19904 O O . ARG A 1 90 ? -1.774 3.262 -9.456 1.00 0.00 90 ARG A O 11
ATOM 19921 N N . GLU A 1 91 ? -2.216 1.403 -8.248 1.00 0.00 91 GLU A N 11
ATOM 19922 C CA . GLU A 1 91 ? -3.349 1.005 -9.067 1.00 0.00 91 GLU A CA 11
ATOM 19923 C C . GLU A 1 91 ? -4.517 1.971 -8.863 1.00 0.00 91 GLU A C 11
ATOM 19924 O O . GLU A 1 91 ? -5.157 2.388 -9.826 1.00 0.00 91 GLU A O 11
ATOM 19935 N N . LYS A 1 92 ? -4.758 2.299 -7.602 1.00 0.00 92 LYS A N 11
ATOM 19936 C CA . LYS A 1 92 ? -5.838 3.210 -7.258 1.00 0.00 92 LYS A CA 11
ATOM 19937 C C . LYS A 1 92 ? -5.321 4.649 -7.308 1.00 0.00 92 LYS A C 11
ATOM 19938 O O . LYS A 1 92 ? -6.071 5.590 -7.055 1.00 0.00 92 LYS A O 11
ATOM 19952 N N . ALA A 1 93 ? -4.043 4.774 -7.633 1.00 0.00 93 ALA A N 11
ATOM 19953 C CA . ALA A 1 93 ? -3.417 6.082 -7.718 1.00 0.00 93 ALA A CA 11
ATOM 19954 C C . ALA A 1 93 ? -1.978 5.925 -8.215 1.00 0.00 93 ALA A C 11
ATOM 19955 O O . ALA A 1 93 ? -1.040 5.930 -7.420 1.00 0.00 93 ALA A O 11
ATOM 19962 N N . SER A 1 94 ? -1.851 5.785 -9.526 1.00 0.00 94 SER A N 11
ATOM 19963 C CA . SER A 1 94 ? -0.543 5.626 -10.138 1.00 0.00 94 SER A CA 11
ATOM 19964 C C . SER A 1 94 ? 0.142 6.987 -10.273 1.00 0.00 94 SER A C 11
ATOM 19965 O O . SER A 1 94 ? 1.236 7.083 -10.825 1.00 0.00 94 SER A O 11
ATOM 19972 N N . HIS A 1 95 ? -0.530 8.006 -9.757 1.00 0.00 95 HIS A N 11
ATOM 19973 C CA . HIS A 1 95 ? 0.000 9.357 -9.813 1.00 0.00 95 HIS A CA 11
ATOM 19974 C C . HIS A 1 95 ? 0.863 9.620 -8.577 1.00 0.00 95 HIS A C 11
ATOM 19975 O O . HIS A 1 95 ? 2.088 9.526 -8.639 1.00 0.00 95 HIS A O 11
ATOM 19988 N N . ARG A 1 96 ? 0.190 9.946 -7.483 1.00 0.00 96 ARG A N 11
ATOM 19989 C CA . ARG A 1 96 ? 0.880 10.224 -6.235 1.00 0.00 96 ARG A CA 11
ATOM 19990 C C . ARG A 1 96 ? 0.843 8.995 -5.323 1.00 0.00 96 ARG A C 11
ATOM 19991 O O . ARG A 1 96 ? -0.187 8.693 -4.726 1.00 0.00 96 ARG A O 11
ATOM 20008 N N . ILE A 1 97 ? 1.982 8.322 -5.246 1.00 0.00 97 ILE A N 11
ATOM 20009 C CA . ILE A 1 97 ? 2.093 7.134 -4.417 1.00 0.00 97 ILE A CA 11
ATOM 20010 C C . ILE A 1 97 ? 3.093 7.396 -3.290 1.00 0.00 97 ILE A C 11
ATOM 20011 O O . ILE A 1 97 ? 3.772 8.421 -3.283 1.00 0.00 97 ILE A O 11
ATOM 20026 N N . VAL A 1 98 ? 3.152 6.451 -2.363 1.00 0.00 98 VAL A N 11
ATOM 20027 C CA . VAL A 1 98 ? 4.058 6.566 -1.233 1.00 0.00 98 VAL A CA 11
ATOM 20028 C C . VAL A 1 98 ? 5.353 5.814 -1.543 1.00 0.00 98 VAL A C 11
ATOM 20029 O O . VAL A 1 98 ? 5.336 4.805 -2.247 1.00 0.00 98 VAL A O 11
ATOM 20042 N N . HIS A 1 99 ? 6.447 6.335 -1.006 1.00 0.00 99 HIS A N 11
ATOM 20043 C CA . HIS A 1 99 ? 7.749 5.726 -1.217 1.00 0.00 99 HIS A CA 11
ATOM 20044 C C . HIS A 1 99 ? 8.210 5.041 0.070 1.00 0.00 99 HIS A C 11
ATOM 20045 O O . HIS A 1 99 ? 7.430 4.883 1.007 1.00 0.00 99 HIS A O 11
ATOM 20058 N N . ARG A 1 100 ? 9.477 4.650 0.074 1.00 0.00 100 ARG A N 11
ATOM 20059 C CA . ARG A 1 100 ? 10.051 3.985 1.231 1.00 0.00 100 ARG A CA 11
ATOM 20060 C C . ARG A 1 100 ? 11.565 4.204 1.271 1.00 0.00 100 ARG A C 11
ATOM 20061 O O . ARG A 1 100 ? 12.301 3.618 0.478 1.00 0.00 100 ARG A O 11
ATOM 20078 N N . VAL A 1 101 ? 11.985 5.046 2.203 1.00 0.00 101 VAL A N 11
ATOM 20079 C CA . VAL A 1 101 ? 13.397 5.348 2.357 1.00 0.00 101 VAL A CA 11
ATOM 20080 C C . VAL A 1 101 ? 13.924 4.670 3.624 1.00 0.00 101 VAL A C 11
ATOM 20081 O O . VAL A 1 101 ? 13.184 4.486 4.588 1.00 0.00 101 VAL A O 11
ATOM 20094 N N . VAL A 1 102 ? 15.201 4.316 3.580 1.00 0.00 102 VAL A N 11
ATOM 20095 C CA . VAL A 1 102 ? 15.836 3.662 4.711 1.00 0.00 102 VAL A CA 11
ATOM 20096 C C . VAL A 1 102 ? 17.131 4.400 5.060 1.00 0.00 102 VAL A C 11
ATOM 20097 O O . VAL A 1 102 ? 18.207 4.020 4.601 1.00 0.00 102 VAL A O 11
ATOM 20110 N N . LYS A 1 103 ? 16.983 5.439 5.868 1.00 0.00 103 LYS A N 11
ATOM 20111 C CA . LYS A 1 103 ? 18.128 6.232 6.282 1.00 0.00 103 LYS A CA 11
ATOM 20112 C C . LYS A 1 103 ? 17.670 7.297 7.280 1.00 0.00 103 LYS A C 11
ATOM 20113 O O . LYS A 1 103 ? 18.363 7.575 8.259 1.00 0.00 103 LYS A O 11
ATOM 20127 N N . SER A 1 104 ? 16.507 7.865 6.998 1.00 0.00 104 SER A N 11
ATOM 20128 C CA . SER A 1 104 ? 15.949 8.895 7.859 1.00 0.00 104 SER A CA 11
ATOM 20129 C C . SER A 1 104 ? 14.456 8.638 8.080 1.00 0.00 104 SER A C 11
ATOM 20130 O O . SER A 1 104 ? 13.891 7.709 7.506 1.00 0.00 104 SER A O 11
ATOM 20137 N N . ASP A 1 105 ? 13.861 9.480 8.912 1.00 0.00 105 ASP A N 11
ATOM 20138 C CA . ASP A 1 105 ? 12.446 9.357 9.216 1.00 0.00 105 ASP A CA 11
ATOM 20139 C C . ASP A 1 105 ? 11.636 10.143 8.182 1.00 0.00 105 ASP A C 11
ATOM 20140 O O . ASP A 1 105 ? 11.976 11.280 7.856 1.00 0.00 105 ASP A O 11
ATOM 20149 N N . PHE A 1 106 ? 10.581 9.507 7.695 1.00 0.00 106 PHE A N 11
ATOM 20150 C CA . PHE A 1 106 ? 9.721 10.132 6.706 1.00 0.00 106 PHE A CA 11
ATOM 20151 C C . PHE A 1 106 ? 8.246 9.873 7.018 1.00 0.00 106 PHE A C 11
ATOM 20152 O O . PHE A 1 106 ? 7.926 9.122 7.940 1.00 0.00 106 PHE A O 11
ATOM 20168 N N . GLU A 1 107 ? 7.387 10.508 6.235 1.00 0.00 107 GLU A N 11
ATOM 20169 C CA . GLU A 1 107 ? 5.954 10.355 6.416 1.00 0.00 107 GLU A CA 11
ATOM 20170 C C . GLU A 1 107 ? 5.220 10.637 5.105 1.00 0.00 107 GLU A C 11
ATOM 20171 O O . GLU A 1 107 ? 5.633 11.499 4.330 1.00 0.00 107 GLU A O 11
ATOM 20182 N N . ILE A 1 108 ? 4.142 9.895 4.895 1.00 0.00 108 ILE A N 11
ATOM 20183 C CA . ILE A 1 108 ? 3.346 10.054 3.690 1.00 0.00 108 ILE A CA 11
ATOM 20184 C C . ILE A 1 108 ? 1.864 9.924 4.043 1.00 0.00 108 ILE A C 11
ATOM 20185 O O . ILE A 1 108 ? 1.495 9.133 4.909 1.00 0.00 108 ILE A O 11
ATOM 20200 N N . GLY A 1 109 ? 1.052 10.712 3.353 1.00 0.00 109 GLY A N 11
ATOM 20201 C CA . GLY A 1 109 ? -0.383 10.695 3.582 1.00 0.00 109 GLY A CA 11
ATOM 20202 C C . GLY A 1 109 ? -1.140 11.230 2.365 1.00 0.00 109 GLY A C 11
ATOM 20203 O O . GLY A 1 109 ? -0.542 11.834 1.474 1.00 0.00 109 GLY A O 11
ATOM 20207 N N . VAL A 1 110 ? -2.442 10.990 2.365 1.00 0.00 110 VAL A N 11
ATOM 20208 C CA . VAL A 1 110 ? -3.286 11.440 1.271 1.00 0.00 110 VAL A CA 11
ATOM 20209 C C . VAL A 1 110 ? -4.706 11.676 1.792 1.00 0.00 110 VAL A C 11
ATOM 20210 O O . VAL A 1 110 ? -5.019 11.325 2.929 1.00 0.00 110 VAL A O 11
ATOM 20223 N N . THR A 1 111 ? -5.525 12.269 0.936 1.00 0.00 111 THR A N 11
ATOM 20224 C CA . THR A 1 111 ? -6.903 12.555 1.296 1.00 0.00 111 THR A CA 11
ATOM 20225 C C . THR A 1 111 ? -7.863 11.753 0.414 1.00 0.00 111 THR A C 11
ATOM 20226 O O . THR A 1 111 ? -8.979 11.442 0.827 1.00 0.00 111 THR A O 11
ATOM 20237 N N . ARG A 1 112 ? -7.392 11.440 -0.784 1.00 0.00 112 ARG A N 11
ATOM 20238 C CA . ARG A 1 112 ? -8.194 10.680 -1.728 1.00 0.00 112 ARG A CA 11
ATOM 20239 C C . ARG A 1 112 ? -7.290 9.900 -2.685 1.00 0.00 112 ARG A C 11
ATOM 20240 O O . ARG A 1 112 ? -7.530 8.724 -2.951 1.00 0.00 112 ARG A O 11
ATOM 20257 N N . ASP A 1 113 ? -6.270 10.588 -3.176 1.00 0.00 113 ASP A N 11
ATOM 20258 C CA . ASP A 1 113 ? -5.329 9.975 -4.098 1.00 0.00 113 ASP A CA 11
ATOM 20259 C C . ASP A 1 113 ? -4.607 11.069 -4.887 1.00 0.00 113 ASP A C 11
ATOM 20260 O O . ASP A 1 113 ? -3.510 10.849 -5.400 1.00 0.00 113 ASP A O 11
ATOM 20269 N N . GLY A 1 114 ? -5.251 12.224 -4.959 1.00 0.00 114 GLY A N 11
ATOM 20270 C CA . GLY A 1 114 ? -4.683 13.354 -5.677 1.00 0.00 114 GLY A CA 11
ATOM 20271 C C . GLY A 1 114 ? -3.597 14.041 -4.847 1.00 0.00 114 GLY A C 11
ATOM 20272 O O . GLY A 1 114 ? -2.409 13.878 -5.117 1.00 0.00 114 GLY A O 11
ATOM 20276 N N . GLU A 1 115 ? -4.045 14.795 -3.853 1.00 0.00 115 GLU A N 11
ATOM 20277 C CA . GLU A 1 115 ? -3.126 15.508 -2.983 1.00 0.00 115 GLU A CA 11
ATOM 20278 C C . GLU A 1 115 ? -2.585 14.571 -1.901 1.00 0.00 115 GLU A C 11
ATOM 20279 O O . GLU A 1 115 ? -3.317 13.731 -1.380 1.00 0.00 115 GLU A O 11
ATOM 20290 N N . ILE A 1 116 ? -1.308 14.747 -1.595 1.00 0.00 116 ILE A N 11
ATOM 20291 C CA . ILE A 1 116 ? -0.661 13.927 -0.584 1.00 0.00 116 ILE A CA 11
ATOM 20292 C C . ILE A 1 116 ? 0.149 14.826 0.353 1.00 0.00 116 ILE A C 11
ATOM 20293 O O . ILE A 1 116 ? 0.315 16.015 0.088 1.00 0.00 116 ILE A O 11
ATOM 20308 N N . ILE A 1 117 ? 0.632 14.221 1.429 1.00 0.00 117 ILE A N 11
ATOM 20309 C CA . ILE A 1 117 ? 1.420 14.952 2.406 1.00 0.00 117 ILE A CA 11
ATOM 20310 C C . ILE A 1 117 ? 2.689 14.158 2.727 1.00 0.00 117 ILE A C 11
ATOM 20311 O O . ILE A 1 117 ? 2.651 12.933 2.820 1.00 0.00 117 ILE A O 11
ATOM 20326 N N . VAL A 1 118 ? 3.781 14.891 2.890 1.00 0.00 118 VAL A N 11
ATOM 20327 C CA . VAL A 1 118 ? 5.058 14.271 3.200 1.00 0.00 118 VAL A CA 11
ATOM 20328 C C . VAL A 1 118 ? 5.688 14.981 4.399 1.00 0.00 118 VAL A C 11
ATOM 20329 O O . VAL A 1 118 ? 5.372 16.138 4.676 1.00 0.00 118 VAL A O 11
ATOM 20342 N N . ASP A 1 119 ? 6.569 14.260 5.078 1.00 0.00 119 ASP A N 11
ATOM 20343 C CA . ASP A 1 119 ? 7.245 14.808 6.242 1.00 0.00 119 ASP A CA 11
ATOM 20344 C C . ASP A 1 119 ? 8.482 13.962 6.551 1.00 0.00 119 ASP A C 11
ATOM 20345 O O . ASP A 1 119 ? 8.596 12.829 6.086 1.00 0.00 119 ASP A O 11
ATOM 20354 N N . LEU A 1 120 ? 9.378 14.546 7.333 1.00 0.00 120 LEU A N 11
ATOM 20355 C CA . LEU A 1 120 ? 10.603 13.861 7.710 1.00 0.00 120 LEU A CA 11
ATOM 20356 C C . LEU A 1 120 ? 10.497 13.401 9.165 1.00 0.00 120 LEU A C 11
ATOM 20357 O O . LEU A 1 120 ? 11.478 12.938 9.746 1.00 0.00 120 LEU A O 11
ATOM 20372 N N . ASN A 1 121 ? 9.298 13.543 9.712 1.00 0.00 121 ASN A N 11
ATOM 20373 C CA . ASN A 1 121 ? 9.053 13.148 11.089 1.00 0.00 121 ASN A CA 11
ATOM 20374 C C . ASN A 1 121 ? 10.260 13.528 11.947 1.00 0.00 121 ASN A C 11
ATOM 20375 O O . ASN A 1 121 ? 10.705 12.742 12.782 1.00 0.00 121 ASN A O 11
ATOM 20385 N N . SER A 1 122 ? 10.756 14.734 11.714 1.00 0.00 122 SER A N 11
ATOM 20386 C CA . SER A 1 122 ? 11.903 15.229 12.456 1.00 0.00 122 SER A CA 11
ATOM 20387 C C . SER A 1 122 ? 11.487 15.585 13.886 1.00 0.00 122 SER A C 11
ATOM 20388 O O . SER A 1 122 ? 12.316 16.011 14.688 1.00 0.00 122 SER A O 11
ATOM 20395 N N . MET A 1 1 ? 9.448 -15.489 -15.229 1.00 0.00 1 MET A N 12
ATOM 20396 C CA . MET A 1 1 ? 9.450 -16.025 -13.880 1.00 0.00 1 MET A CA 12
ATOM 20397 C C . MET A 1 1 ? 8.452 -15.281 -12.991 1.00 0.00 1 MET A C 12
ATOM 20398 O O . MET A 1 1 ? 7.361 -15.781 -12.723 1.00 0.00 1 MET A O 12
ATOM 20410 N N . ARG A 1 2 ? 8.861 -14.098 -12.559 1.00 0.00 2 ARG A N 12
ATOM 20411 C CA . ARG A 1 2 ? 8.016 -13.278 -11.706 1.00 0.00 2 ARG A CA 12
ATOM 20412 C C . ARG A 1 2 ? 8.016 -11.828 -12.194 1.00 0.00 2 ARG A C 12
ATOM 20413 O O . ARG A 1 2 ? 8.970 -11.384 -12.831 1.00 0.00 2 ARG A O 12
ATOM 20430 N N . GLU A 1 3 ? 6.936 -11.130 -11.875 1.00 0.00 3 GLU A N 12
ATOM 20431 C CA . GLU A 1 3 ? 6.800 -9.740 -12.273 1.00 0.00 3 GLU A CA 12
ATOM 20432 C C . GLU A 1 3 ? 6.888 -8.826 -11.049 1.00 0.00 3 GLU A C 12
ATOM 20433 O O . GLU A 1 3 ? 6.439 -9.191 -9.964 1.00 0.00 3 GLU A O 12
ATOM 20444 N N . ARG A 1 4 ? 7.471 -7.655 -11.265 1.00 0.00 4 ARG A N 12
ATOM 20445 C CA . ARG A 1 4 ? 7.623 -6.687 -10.192 1.00 0.00 4 ARG A CA 12
ATOM 20446 C C . ARG A 1 4 ? 6.282 -6.453 -9.493 1.00 0.00 4 ARG A C 12
ATOM 20447 O O . ARG A 1 4 ? 5.225 -6.595 -10.106 1.00 0.00 4 ARG A O 12
ATOM 20464 N N . GLY A 1 5 ? 6.369 -6.099 -8.219 1.00 0.00 5 GLY A N 12
ATOM 20465 C CA . GLY A 1 5 ? 5.176 -5.844 -7.430 1.00 0.00 5 GLY A CA 12
ATOM 20466 C C . GLY A 1 5 ? 4.866 -7.024 -6.508 1.00 0.00 5 GLY A C 12
ATOM 20467 O O . GLY A 1 5 ? 4.579 -8.125 -6.978 1.00 0.00 5 GLY A O 12
ATOM 20471 N N . TRP A 1 6 ? 4.932 -6.756 -5.213 1.00 0.00 6 TRP A N 12
ATOM 20472 C CA . TRP A 1 6 ? 4.663 -7.782 -4.220 1.00 0.00 6 TRP A CA 12
ATOM 20473 C C . TRP A 1 6 ? 5.316 -9.082 -4.694 1.00 0.00 6 TRP A C 12
ATOM 20474 O O . TRP A 1 6 ? 4.744 -10.159 -4.542 1.00 0.00 6 TRP A O 12
ATOM 20494 N N . SER A 1 7 ? 6.506 -8.936 -5.260 1.00 0.00 7 SER A N 12
ATOM 20495 C CA . SER A 1 7 ? 7.242 -10.085 -5.757 1.00 0.00 7 SER A CA 12
ATOM 20496 C C . SER A 1 7 ? 7.984 -10.769 -4.607 1.00 0.00 7 SER A C 12
ATOM 20497 O O . SER A 1 7 ? 9.197 -10.619 -4.470 1.00 0.00 7 SER A O 12
ATOM 20504 N N . GLN A 1 8 ? 7.223 -11.505 -3.810 1.00 0.00 8 GLN A N 12
ATOM 20505 C CA . GLN A 1 8 ? 7.793 -12.213 -2.676 1.00 0.00 8 GLN A CA 12
ATOM 20506 C C . GLN A 1 8 ? 8.868 -11.359 -2.003 1.00 0.00 8 GLN A C 12
ATOM 20507 O O . GLN A 1 8 ? 10.031 -11.756 -1.938 1.00 0.00 8 GLN A O 12
ATOM 20519 N N . LYS A 1 9 ? 8.442 -10.201 -1.519 1.00 0.00 9 LYS A N 12
ATOM 20520 C CA . LYS A 1 9 ? 9.354 -9.287 -0.853 1.00 0.00 9 LYS A CA 12
ATOM 20521 C C . LYS A 1 9 ? 9.686 -9.828 0.539 1.00 0.00 9 LYS A C 12
ATOM 20522 O O . LYS A 1 9 ? 10.761 -10.387 0.753 1.00 0.00 9 LYS A O 12
ATOM 20536 N N . LYS A 1 10 ? 8.742 -9.644 1.451 1.00 0.00 10 LYS A N 12
ATOM 20537 C CA . LYS A 1 10 ? 8.920 -10.107 2.817 1.00 0.00 10 LYS A CA 12
ATOM 20538 C C . LYS A 1 10 ? 7.656 -10.840 3.271 1.00 0.00 10 LYS A C 12
ATOM 20539 O O . LYS A 1 10 ? 7.518 -12.041 3.047 1.00 0.00 10 LYS A O 12
ATOM 20553 N N . ILE A 1 11 ? 6.766 -10.086 3.900 1.00 0.00 11 ILE A N 12
ATOM 20554 C CA . ILE A 1 11 ? 5.519 -10.649 4.388 1.00 0.00 11 ILE A CA 12
ATOM 20555 C C . ILE A 1 11 ? 4.565 -10.861 3.210 1.00 0.00 11 ILE A C 12
ATOM 20556 O O . ILE A 1 11 ? 3.419 -11.264 3.400 1.00 0.00 11 ILE A O 12
ATOM 20571 N N . ALA A 1 12 ? 5.074 -10.577 2.020 1.00 0.00 12 ALA A N 12
ATOM 20572 C CA . ALA A 1 12 ? 4.281 -10.731 0.812 1.00 0.00 12 ALA A CA 12
ATOM 20573 C C . ALA A 1 12 ? 3.420 -11.990 0.929 1.00 0.00 12 ALA A C 12
ATOM 20574 O O . ALA A 1 12 ? 2.293 -12.023 0.437 1.00 0.00 12 ALA A O 12
ATOM 20581 N N . ARG A 1 13 ? 3.984 -12.996 1.581 1.00 0.00 13 ARG A N 12
ATOM 20582 C CA . ARG A 1 13 ? 3.281 -14.253 1.769 1.00 0.00 13 ARG A CA 12
ATOM 20583 C C . ARG A 1 13 ? 1.958 -14.019 2.502 1.00 0.00 13 ARG A C 12
ATOM 20584 O O . ARG A 1 13 ? 0.894 -14.368 1.994 1.00 0.00 13 ARG A O 12
ATOM 20601 N N . GLU A 1 14 ? 2.070 -13.430 3.683 1.00 0.00 14 GLU A N 12
ATOM 20602 C CA . GLU A 1 14 ? 0.896 -13.145 4.491 1.00 0.00 14 GLU A CA 12
ATOM 20603 C C . GLU A 1 14 ? -0.033 -12.177 3.754 1.00 0.00 14 GLU A C 12
ATOM 20604 O O . GLU A 1 14 ? -1.229 -12.125 4.034 1.00 0.00 14 GLU A O 12
ATOM 20615 N N . LEU A 1 15 ? 0.553 -11.435 2.826 1.00 0.00 15 LEU A N 12
ATOM 20616 C CA . LEU A 1 15 ? -0.207 -10.473 2.047 1.00 0.00 15 LEU A CA 12
ATOM 20617 C C . LEU A 1 15 ? -1.015 -11.213 0.980 1.00 0.00 15 LEU A C 12
ATOM 20618 O O . LEU A 1 15 ? -2.170 -10.874 0.725 1.00 0.00 15 LEU A O 12
ATOM 20633 N N . LYS A 1 16 ? -0.377 -12.209 0.384 1.00 0.00 16 LYS A N 12
ATOM 20634 C CA . LYS A 1 16 ? -1.024 -12.999 -0.651 1.00 0.00 16 LYS A CA 12
ATOM 20635 C C . LYS A 1 16 ? -2.190 -13.777 -0.039 1.00 0.00 16 LYS A C 12
ATOM 20636 O O . LYS A 1 16 ? -3.200 -14.010 -0.701 1.00 0.00 16 LYS A O 12
ATOM 20650 N N . THR A 1 17 ? -2.012 -14.156 1.218 1.00 0.00 17 THR A N 12
ATOM 20651 C CA . THR A 1 17 ? -3.038 -14.902 1.927 1.00 0.00 17 THR A CA 12
ATOM 20652 C C . THR A 1 17 ? -4.238 -14.003 2.230 1.00 0.00 17 THR A C 12
ATOM 20653 O O . THR A 1 17 ? -5.367 -14.481 2.329 1.00 0.00 17 THR A O 12
ATOM 20664 N N . THR A 1 18 ? -3.952 -12.716 2.369 1.00 0.00 18 THR A N 12
ATOM 20665 C CA . THR A 1 18 ? -4.995 -11.746 2.660 1.00 0.00 18 THR A CA 12
ATOM 20666 C C . THR A 1 18 ? -5.708 -11.329 1.372 1.00 0.00 18 THR A C 12
ATOM 20667 O O . THR A 1 18 ? -5.790 -12.107 0.423 1.00 0.00 18 THR A O 12
ATOM 20678 N N . ARG A 1 19 ? -6.206 -10.101 1.380 1.00 0.00 19 ARG A N 12
ATOM 20679 C CA . ARG A 1 19 ? -6.910 -9.572 0.225 1.00 0.00 19 ARG A CA 12
ATOM 20680 C C . ARG A 1 19 ? -8.412 -9.832 0.352 1.00 0.00 19 ARG A C 12
ATOM 20681 O O . ARG A 1 19 ? -9.222 -9.118 -0.236 1.00 0.00 19 ARG A O 12
ATOM 20698 N N . GLN A 1 20 ? -8.738 -10.859 1.125 1.00 0.00 20 GLN A N 12
ATOM 20699 C CA . GLN A 1 20 ? -10.128 -11.224 1.337 1.00 0.00 20 GLN A CA 12
ATOM 20700 C C . GLN A 1 20 ? -10.943 -10.974 0.065 1.00 0.00 20 GLN A C 12
ATOM 20701 O O . GLN A 1 20 ? -12.025 -10.393 0.122 1.00 0.00 20 GLN A O 12
ATOM 20713 N N . ASN A 1 21 ? -10.390 -11.425 -1.051 1.00 0.00 21 ASN A N 12
ATOM 20714 C CA . ASN A 1 21 ? -11.051 -11.257 -2.334 1.00 0.00 21 ASN A CA 12
ATOM 20715 C C . ASN A 1 21 ? -11.769 -9.906 -2.360 1.00 0.00 21 ASN A C 12
ATOM 20716 O O . ASN A 1 21 ? -12.814 -9.765 -2.995 1.00 0.00 21 ASN A O 12
ATOM 20726 N N . VAL A 1 22 ? -11.180 -8.946 -1.664 1.00 0.00 22 VAL A N 12
ATOM 20727 C CA . VAL A 1 22 ? -11.748 -7.609 -1.599 1.00 0.00 22 VAL A CA 12
ATOM 20728 C C . VAL A 1 22 ? -10.782 -6.617 -2.249 1.00 0.00 22 VAL A C 12
ATOM 20729 O O . VAL A 1 22 ? -11.056 -5.419 -2.292 1.00 0.00 22 VAL A O 12
ATOM 20742 N N . SER A 1 23 ? -9.674 -7.152 -2.739 1.00 0.00 23 SER A N 12
ATOM 20743 C CA . SER A 1 23 ? -8.667 -6.329 -3.384 1.00 0.00 23 SER A CA 12
ATOM 20744 C C . SER A 1 23 ? -7.952 -7.131 -4.471 1.00 0.00 23 SER A C 12
ATOM 20745 O O . SER A 1 23 ? -8.359 -7.113 -5.632 1.00 0.00 23 SER A O 12
ATOM 20752 N N . ALA A 1 24 ? -6.896 -7.818 -4.058 1.00 0.00 24 ALA A N 12
ATOM 20753 C CA . ALA A 1 24 ? -6.120 -8.627 -4.982 1.00 0.00 24 ALA A CA 12
ATOM 20754 C C . ALA A 1 24 ? -5.828 -7.813 -6.245 1.00 0.00 24 ALA A C 12
ATOM 20755 O O . ALA A 1 24 ? -6.226 -8.199 -7.343 1.00 0.00 24 ALA A O 12
ATOM 20762 N N . ILE A 1 25 ? -5.136 -6.700 -6.046 1.00 0.00 25 ILE A N 12
ATOM 20763 C CA . ILE A 1 25 ? -4.787 -5.828 -7.154 1.00 0.00 25 ILE A CA 12
ATOM 20764 C C . ILE A 1 25 ? -3.820 -6.560 -8.088 1.00 0.00 25 ILE A C 12
ATOM 20765 O O . ILE A 1 25 ? -3.691 -6.202 -9.257 1.00 0.00 25 ILE A O 12
ATOM 20780 N N . GLU A 1 26 ? -3.165 -7.570 -7.534 1.00 0.00 26 GLU A N 12
ATOM 20781 C CA . GLU A 1 26 ? -2.213 -8.355 -8.303 1.00 0.00 26 GLU A CA 12
ATOM 20782 C C . GLU A 1 26 ? -2.950 -9.278 -9.275 1.00 0.00 26 GLU A C 12
ATOM 20783 O O . GLU A 1 26 ? -2.520 -9.457 -10.414 1.00 0.00 26 GLU A O 12
ATOM 20794 N N . ARG A 1 27 ? -4.046 -9.841 -8.791 1.00 0.00 27 ARG A N 12
ATOM 20795 C CA . ARG A 1 27 ? -4.847 -10.742 -9.602 1.00 0.00 27 ARG A CA 12
ATOM 20796 C C . ARG A 1 27 ? -5.575 -9.963 -10.700 1.00 0.00 27 ARG A C 12
ATOM 20797 O O . ARG A 1 27 ? -5.452 -10.286 -11.880 1.00 0.00 27 ARG A O 12
ATOM 20814 N N . LYS A 1 28 ? -6.316 -8.951 -10.272 1.00 0.00 28 LYS A N 12
ATOM 20815 C CA . LYS A 1 28 ? -7.063 -8.124 -11.203 1.00 0.00 28 LYS A CA 12
ATOM 20816 C C . LYS A 1 28 ? -6.102 -7.531 -12.235 1.00 0.00 28 LYS A C 12
ATOM 20817 O O . LYS A 1 28 ? -6.293 -7.705 -13.438 1.00 0.00 28 LYS A O 12
ATOM 20831 N N . ALA A 1 29 ? -5.089 -6.843 -11.728 1.00 0.00 29 ALA A N 12
ATOM 20832 C CA . ALA A 1 29 ? -4.099 -6.223 -12.591 1.00 0.00 29 ALA A CA 12
ATOM 20833 C C . ALA A 1 29 ? -3.639 -7.235 -13.642 1.00 0.00 29 ALA A C 12
ATOM 20834 O O . ALA A 1 29 ? -3.846 -7.033 -14.837 1.00 0.00 29 ALA A O 12
ATOM 20841 N N . MET A 1 30 ? -3.022 -8.304 -13.158 1.00 0.00 30 MET A N 12
ATOM 20842 C CA . MET A 1 30 ? -2.532 -9.349 -14.041 1.00 0.00 30 MET A CA 12
ATOM 20843 C C . MET A 1 30 ? -3.663 -9.918 -14.899 1.00 0.00 30 MET A C 12
ATOM 20844 O O . MET A 1 30 ? -3.412 -10.570 -15.911 1.00 0.00 30 MET A O 12
ATOM 20856 N N . GLU A 1 31 ? -4.885 -9.650 -14.463 1.00 0.00 31 GLU A N 12
ATOM 20857 C CA . GLU A 1 31 ? -6.056 -10.127 -15.178 1.00 0.00 31 GLU A CA 12
ATOM 20858 C C . GLU A 1 31 ? -6.385 -9.190 -16.343 1.00 0.00 31 GLU A C 12
ATOM 20859 O O . GLU A 1 31 ? -7.542 -8.824 -16.541 1.00 0.00 31 GLU A O 12
ATOM 20870 N N . ASN A 1 32 ? -5.347 -8.831 -17.083 1.00 0.00 32 ASN A N 12
ATOM 20871 C CA . ASN A 1 32 ? -5.511 -7.944 -18.222 1.00 0.00 32 ASN A CA 12
ATOM 20872 C C . ASN A 1 32 ? -6.400 -6.765 -17.821 1.00 0.00 32 ASN A C 12
ATOM 20873 O O . ASN A 1 32 ? -7.194 -6.279 -18.626 1.00 0.00 32 ASN A O 12
ATOM 20883 N N . ILE A 1 33 ? -6.240 -6.340 -16.577 1.00 0.00 33 ILE A N 12
ATOM 20884 C CA . ILE A 1 33 ? -7.018 -5.227 -16.059 1.00 0.00 33 ILE A CA 12
ATOM 20885 C C . ILE A 1 33 ? -6.815 -4.007 -16.958 1.00 0.00 33 ILE A C 12
ATOM 20886 O O . ILE A 1 33 ? -5.852 -3.947 -17.723 1.00 0.00 33 ILE A O 12
ATOM 20901 N N . GLU A 1 34 ? -7.736 -3.062 -16.837 1.00 0.00 34 GLU A N 12
ATOM 20902 C CA . GLU A 1 34 ? -7.670 -1.845 -17.629 1.00 0.00 34 GLU A CA 12
ATOM 20903 C C . GLU A 1 34 ? -8.656 -0.807 -17.090 1.00 0.00 34 GLU A C 12
ATOM 20904 O O . GLU A 1 34 ? -8.256 0.288 -16.696 1.00 0.00 34 GLU A O 12
ATOM 20915 N N . LYS A 1 35 ? -9.925 -1.187 -17.090 1.00 0.00 35 LYS A N 12
ATOM 20916 C CA . LYS A 1 35 ? -10.971 -0.302 -16.606 1.00 0.00 35 LYS A CA 12
ATOM 20917 C C . LYS A 1 35 ? -12.337 -0.924 -16.903 1.00 0.00 35 LYS A C 12
ATOM 20918 O O . LYS A 1 35 ? -13.014 -0.524 -17.849 1.00 0.00 35 LYS A O 12
ATOM 20932 N N . SER A 1 36 ? -12.702 -1.893 -16.075 1.00 0.00 36 SER A N 12
ATOM 20933 C CA . SER A 1 36 ? -13.975 -2.574 -16.237 1.00 0.00 36 SER A CA 12
ATOM 20934 C C . SER A 1 36 ? -14.546 -2.947 -14.867 1.00 0.00 36 SER A C 12
ATOM 20935 O O . SER A 1 36 ? -15.589 -2.432 -14.464 1.00 0.00 36 SER A O 12
ATOM 20942 N N . ARG A 1 37 ? -13.840 -3.839 -14.189 1.00 0.00 37 ARG A N 12
ATOM 20943 C CA . ARG A 1 37 ? -14.263 -4.287 -12.874 1.00 0.00 37 ARG A CA 12
ATOM 20944 C C . ARG A 1 37 ? -14.837 -3.115 -12.074 1.00 0.00 37 ARG A C 12
ATOM 20945 O O . ARG A 1 37 ? -16.030 -3.087 -11.777 1.00 0.00 37 ARG A O 12
ATOM 20962 N N . ASN A 1 38 ? -13.960 -2.178 -11.747 1.00 0.00 38 ASN A N 12
ATOM 20963 C CA . ASN A 1 38 ? -14.363 -1.007 -10.987 1.00 0.00 38 ASN A CA 12
ATOM 20964 C C . ASN A 1 38 ? -14.376 -1.350 -9.497 1.00 0.00 38 ASN A C 12
ATOM 20965 O O . ASN A 1 38 ? -15.150 -0.779 -8.731 1.00 0.00 38 ASN A O 12
ATOM 20975 N N . THR A 1 39 ? -13.506 -2.281 -9.130 1.00 0.00 39 THR A N 12
ATOM 20976 C CA . THR A 1 39 ? -13.407 -2.708 -7.745 1.00 0.00 39 THR A CA 12
ATOM 20977 C C . THR A 1 39 ? -12.673 -1.654 -6.914 1.00 0.00 39 THR A C 12
ATOM 20978 O O . THR A 1 39 ? -13.294 -0.917 -6.150 1.00 0.00 39 THR A O 12
ATOM 20989 N N . LEU A 1 40 ? -11.360 -1.616 -7.091 1.00 0.00 40 LEU A N 12
ATOM 20990 C CA . LEU A 1 40 ? -10.535 -0.664 -6.367 1.00 0.00 40 LEU A CA 12
ATOM 20991 C C . LEU A 1 40 ? -11.062 0.751 -6.611 1.00 0.00 40 LEU A C 12
ATOM 20992 O O . LEU A 1 40 ? -10.735 1.676 -5.870 1.00 0.00 40 LEU A O 12
ATOM 21007 N N . ASP A 1 41 ? -11.870 0.876 -7.655 1.00 0.00 41 ASP A N 12
ATOM 21008 C CA . ASP A 1 41 ? -12.445 2.163 -8.006 1.00 0.00 41 ASP A CA 12
ATOM 21009 C C . ASP A 1 41 ? -13.592 2.483 -7.045 1.00 0.00 41 ASP A C 12
ATOM 21010 O O . ASP A 1 41 ? -13.571 3.509 -6.368 1.00 0.00 41 ASP A O 12
ATOM 21019 N N . PHE A 1 42 ? -14.566 1.585 -7.016 1.00 0.00 42 PHE A N 12
ATOM 21020 C CA . PHE A 1 42 ? -15.719 1.758 -6.150 1.00 0.00 42 PHE A CA 12
ATOM 21021 C C . PHE A 1 42 ? -15.285 2.032 -4.708 1.00 0.00 42 PHE A C 12
ATOM 21022 O O . PHE A 1 42 ? -15.919 2.817 -4.004 1.00 0.00 42 PHE A O 12
ATOM 21038 N N . VAL A 1 43 ? -14.209 1.369 -4.312 1.00 0.00 43 VAL A N 12
ATOM 21039 C CA . VAL A 1 43 ? -13.683 1.531 -2.968 1.00 0.00 43 VAL A CA 12
ATOM 21040 C C . VAL A 1 43 ? -12.825 2.796 -2.909 1.00 0.00 43 VAL A C 12
ATOM 21041 O O . VAL A 1 43 ? -12.741 3.445 -1.867 1.00 0.00 43 VAL A O 12
ATOM 21054 N N . LYS A 1 44 ? -12.209 3.108 -4.040 1.00 0.00 44 LYS A N 12
ATOM 21055 C CA . LYS A 1 44 ? -11.360 4.283 -4.130 1.00 0.00 44 LYS A CA 12
ATOM 21056 C C . LYS A 1 44 ? -12.120 5.498 -3.596 1.00 0.00 44 LYS A C 12
ATOM 21057 O O . LYS A 1 44 ? -11.597 6.251 -2.775 1.00 0.00 44 LYS A O 12
ATOM 21071 N N . SER A 1 45 ? -13.343 5.653 -4.083 1.00 0.00 45 SER A N 12
ATOM 21072 C CA . SER A 1 45 ? -14.180 6.764 -3.664 1.00 0.00 45 SER A CA 12
ATOM 21073 C C . SER A 1 45 ? -14.049 6.979 -2.156 1.00 0.00 45 SER A C 12
ATOM 21074 O O . SER A 1 45 ? -14.177 8.103 -1.672 1.00 0.00 45 SER A O 12
ATOM 21081 N N . LEU A 1 46 ? -13.795 5.885 -1.454 1.00 0.00 46 LEU A N 12
ATOM 21082 C CA . LEU A 1 46 ? -13.645 5.940 -0.010 1.00 0.00 46 LEU A CA 12
ATOM 21083 C C . LEU A 1 46 ? -12.186 6.242 0.336 1.00 0.00 46 LEU A C 12
ATOM 21084 O O . LEU A 1 46 ? -11.633 5.665 1.272 1.00 0.00 46 LEU A O 12
ATOM 21099 N N . LYS A 1 47 ? -11.602 7.145 -0.437 1.00 0.00 47 LYS A N 12
ATOM 21100 C CA . LYS A 1 47 ? -10.218 7.532 -0.225 1.00 0.00 47 LYS A CA 12
ATOM 21101 C C . LYS A 1 47 ? -10.042 8.010 1.218 1.00 0.00 47 LYS A C 12
ATOM 21102 O O . LYS A 1 47 ? -9.182 7.509 1.940 1.00 0.00 47 LYS A O 12
ATOM 21116 N N . SER A 1 48 ? -10.871 8.972 1.593 1.00 0.00 48 SER A N 12
ATOM 21117 C CA . SER A 1 48 ? -10.817 9.524 2.937 1.00 0.00 48 SER A CA 12
ATOM 21118 C C . SER A 1 48 ? -9.387 9.949 3.272 1.00 0.00 48 SER A C 12
ATOM 21119 O O . SER A 1 48 ? -8.462 9.691 2.502 1.00 0.00 48 SER A O 12
ATOM 21126 N N . PRO A 1 49 ? -9.244 10.610 4.452 1.00 0.00 49 PRO A N 12
ATOM 21127 C CA . PRO A 1 49 ? -7.941 11.074 4.898 1.00 0.00 49 PRO A CA 12
ATOM 21128 C C . PRO A 1 49 ? -7.091 9.908 5.408 1.00 0.00 49 PRO A C 12
ATOM 21129 O O . PRO A 1 49 ? -7.452 9.250 6.382 1.00 0.00 49 PRO A O 12
ATOM 21137 N N . VAL A 1 50 ? -5.975 9.689 4.726 1.00 0.00 50 VAL A N 12
ATOM 21138 C CA . VAL A 1 50 ? -5.069 8.616 5.098 1.00 0.00 50 VAL A CA 12
ATOM 21139 C C . VAL A 1 50 ? -3.661 9.183 5.284 1.00 0.00 50 VAL A C 12
ATOM 21140 O O . VAL A 1 50 ? -3.268 10.118 4.589 1.00 0.00 50 VAL A O 12
ATOM 21153 N N . ARG A 1 51 ? -2.939 8.594 6.226 1.00 0.00 51 ARG A N 12
ATOM 21154 C CA . ARG A 1 51 ? -1.583 9.029 6.513 1.00 0.00 51 ARG A CA 12
ATOM 21155 C C . ARG A 1 51 ? -0.819 7.932 7.256 1.00 0.00 51 ARG A C 12
ATOM 21156 O O . ARG A 1 51 ? -1.347 7.324 8.187 1.00 0.00 51 ARG A O 12
ATOM 21173 N N . ILE A 1 52 ? 0.412 7.712 6.819 1.00 0.00 52 ILE A N 12
ATOM 21174 C CA . ILE A 1 52 ? 1.253 6.699 7.433 1.00 0.00 52 ILE A CA 12
ATOM 21175 C C . ILE A 1 52 ? 2.700 7.198 7.471 1.00 0.00 52 ILE A C 12
ATOM 21176 O O . ILE A 1 52 ? 3.129 7.934 6.584 1.00 0.00 52 ILE A O 12
ATOM 21191 N N . LEU A 1 53 ? 3.410 6.778 8.507 1.00 0.00 53 LEU A N 12
ATOM 21192 C CA . LEU A 1 53 ? 4.798 7.172 8.673 1.00 0.00 53 LEU A CA 12
ATOM 21193 C C . LEU A 1 53 ? 5.705 6.095 8.075 1.00 0.00 53 LEU A C 12
ATOM 21194 O O . LEU A 1 53 ? 5.373 4.910 8.108 1.00 0.00 53 LEU A O 12
ATOM 21209 N N . CYS A 1 54 ? 6.833 6.542 7.545 1.00 0.00 54 CYS A N 12
ATOM 21210 C CA . CYS A 1 54 ? 7.791 5.631 6.942 1.00 0.00 54 CYS A CA 12
ATOM 21211 C C . CYS A 1 54 ? 9.057 5.629 7.800 1.00 0.00 54 CYS A C 12
ATOM 21212 O O . CYS A 1 54 ? 9.604 6.686 8.110 1.00 0.00 54 CYS A O 12
ATOM 21219 N N . ARG A 1 55 ? 9.488 4.428 8.160 1.00 0.00 55 ARG A N 12
ATOM 21220 C CA . ARG A 1 55 ? 10.680 4.274 8.975 1.00 0.00 55 ARG A CA 12
ATOM 21221 C C . ARG A 1 55 ? 11.752 3.498 8.207 1.00 0.00 55 ARG A C 12
ATOM 21222 O O . ARG A 1 55 ? 11.582 3.199 7.026 1.00 0.00 55 ARG A O 12
ATOM 21239 N N . ARG A 1 56 ? 12.834 3.193 8.909 1.00 0.00 56 ARG A N 12
ATOM 21240 C CA . ARG A 1 56 ? 13.933 2.458 8.309 1.00 0.00 56 ARG A CA 12
ATOM 21241 C C . ARG A 1 56 ? 13.418 1.177 7.650 1.00 0.00 56 ARG A C 12
ATOM 21242 O O . ARG A 1 56 ? 12.701 0.398 8.275 1.00 0.00 56 ARG A O 12
ATOM 21259 N N . GLY A 1 57 ? 13.804 0.998 6.395 1.00 0.00 57 GLY A N 12
ATOM 21260 C CA . GLY A 1 57 ? 13.389 -0.174 5.644 1.00 0.00 57 GLY A CA 12
ATOM 21261 C C . GLY A 1 57 ? 13.645 -1.455 6.442 1.00 0.00 57 GLY A C 12
ATOM 21262 O O . GLY A 1 57 ? 12.981 -2.467 6.227 1.00 0.00 57 GLY A O 12
ATOM 21266 N N . ASP A 1 58 ? 14.611 -1.367 7.345 1.00 0.00 58 ASP A N 12
ATOM 21267 C CA . ASP A 1 58 ? 14.962 -2.507 8.176 1.00 0.00 58 ASP A CA 12
ATOM 21268 C C . ASP A 1 58 ? 13.810 -2.808 9.136 1.00 0.00 58 ASP A C 12
ATOM 21269 O O . ASP A 1 58 ? 13.645 -3.944 9.577 1.00 0.00 58 ASP A O 12
ATOM 21278 N N . THR A 1 59 ? 13.043 -1.769 9.433 1.00 0.00 59 THR A N 12
ATOM 21279 C CA . THR A 1 59 ? 11.910 -1.907 10.333 1.00 0.00 59 THR A CA 12
ATOM 21280 C C . THR A 1 59 ? 10.597 -1.862 9.549 1.00 0.00 59 THR A C 12
ATOM 21281 O O . THR A 1 59 ? 9.520 -1.815 10.139 1.00 0.00 59 THR A O 12
ATOM 21292 N N . LEU A 1 60 ? 10.731 -1.877 8.231 1.00 0.00 60 LEU A N 12
ATOM 21293 C CA . LEU A 1 60 ? 9.568 -1.838 7.360 1.00 0.00 60 LEU A CA 12
ATOM 21294 C C . LEU A 1 60 ? 8.587 -2.934 7.778 1.00 0.00 60 LEU A C 12
ATOM 21295 O O . LEU A 1 60 ? 7.379 -2.704 7.830 1.00 0.00 60 LEU A O 12
ATOM 21310 N N . ASP A 1 61 ? 9.142 -4.102 8.064 1.00 0.00 61 ASP A N 12
ATOM 21311 C CA . ASP A 1 61 ? 8.329 -5.236 8.476 1.00 0.00 61 ASP A CA 12
ATOM 21312 C C . ASP A 1 61 ? 7.467 -4.832 9.674 1.00 0.00 61 ASP A C 12
ATOM 21313 O O . ASP A 1 61 ? 6.265 -5.090 9.694 1.00 0.00 61 ASP A O 12
ATOM 21322 N N . GLU A 1 62 ? 8.115 -4.204 10.644 1.00 0.00 62 GLU A N 12
ATOM 21323 C CA . GLU A 1 62 ? 7.423 -3.761 11.842 1.00 0.00 62 GLU A CA 12
ATOM 21324 C C . GLU A 1 62 ? 6.554 -2.540 11.533 1.00 0.00 62 GLU A C 12
ATOM 21325 O O . GLU A 1 62 ? 5.429 -2.436 12.019 1.00 0.00 62 GLU A O 12
ATOM 21336 N N . ILE A 1 63 ? 7.109 -1.648 10.725 1.00 0.00 63 ILE A N 12
ATOM 21337 C CA . ILE A 1 63 ? 6.398 -0.438 10.346 1.00 0.00 63 ILE A CA 12
ATOM 21338 C C . ILE A 1 63 ? 5.104 -0.818 9.623 1.00 0.00 63 ILE A C 12
ATOM 21339 O O . ILE A 1 63 ? 4.136 -0.061 9.638 1.00 0.00 63 ILE A O 12
ATOM 21354 N N . ILE A 1 64 ? 5.130 -1.991 9.008 1.00 0.00 64 ILE A N 12
ATOM 21355 C CA . ILE A 1 64 ? 3.971 -2.481 8.281 1.00 0.00 64 ILE A CA 12
ATOM 21356 C C . ILE A 1 64 ? 2.804 -2.662 9.254 1.00 0.00 64 ILE A C 12
ATOM 21357 O O . ILE A 1 64 ? 1.707 -2.158 9.012 1.00 0.00 64 ILE A O 12
ATOM 21372 N N . LYS A 1 65 ? 3.078 -3.380 10.332 1.00 0.00 65 LYS A N 12
ATOM 21373 C CA . LYS A 1 65 ? 2.064 -3.632 11.342 1.00 0.00 65 LYS A CA 12
ATOM 21374 C C . LYS A 1 65 ? 1.601 -2.302 11.937 1.00 0.00 65 LYS A C 12
ATOM 21375 O O . LYS A 1 65 ? 0.432 -2.148 12.286 1.00 0.00 65 LYS A O 12
ATOM 21389 N N . ARG A 1 66 ? 2.542 -1.374 12.034 1.00 0.00 66 ARG A N 12
ATOM 21390 C CA . ARG A 1 66 ? 2.245 -0.061 12.582 1.00 0.00 66 ARG A CA 12
ATOM 21391 C C . ARG A 1 66 ? 1.416 0.753 11.586 1.00 0.00 66 ARG A C 12
ATOM 21392 O O . ARG A 1 66 ? 0.561 1.543 11.985 1.00 0.00 66 ARG A O 12
ATOM 21409 N N . LEU A 1 67 ? 1.699 0.535 10.311 1.00 0.00 67 LEU A N 12
ATOM 21410 C CA . LEU A 1 67 ? 0.990 1.239 9.256 1.00 0.00 67 LEU A CA 12
ATOM 21411 C C . LEU A 1 67 ? -0.501 0.906 9.340 1.00 0.00 67 LEU A C 12
ATOM 21412 O O . LEU A 1 67 ? -1.342 1.805 9.347 1.00 0.00 67 LEU A O 12
ATOM 21427 N N . LEU A 1 68 ? -0.784 -0.387 9.399 1.00 0.00 68 LEU A N 12
ATOM 21428 C CA . LEU A 1 68 ? -2.159 -0.848 9.482 1.00 0.00 68 LEU A CA 12
ATOM 21429 C C . LEU A 1 68 ? -2.904 -0.033 10.540 1.00 0.00 68 LEU A C 12
ATOM 21430 O O . LEU A 1 68 ? -3.983 0.495 10.276 1.00 0.00 68 LEU A O 12
ATOM 21445 N N . GLU A 1 69 ? -2.299 0.043 11.716 1.00 0.00 69 GLU A N 12
ATOM 21446 C CA . GLU A 1 69 ? -2.891 0.785 12.816 1.00 0.00 69 GLU A CA 12
ATOM 21447 C C . GLU A 1 69 ? -3.293 2.188 12.354 1.00 0.00 69 GLU A C 12
ATOM 21448 O O . GLU A 1 69 ? -4.180 2.808 12.940 1.00 0.00 69 GLU A O 12
ATOM 21459 N N . GLU A 1 70 ? -2.623 2.646 11.308 1.00 0.00 70 GLU A N 12
ATOM 21460 C CA . GLU A 1 70 ? -2.899 3.964 10.761 1.00 0.00 70 GLU A CA 12
ATOM 21461 C C . GLU A 1 70 ? -3.903 3.861 9.611 1.00 0.00 70 GLU A C 12
ATOM 21462 O O . GLU A 1 70 ? -4.818 4.677 9.507 1.00 0.00 70 GLU A O 12
ATOM 21473 N N . SER A 1 71 ? -3.698 2.852 8.777 1.00 0.00 71 SER A N 12
ATOM 21474 C CA . SER A 1 71 ? -4.574 2.633 7.639 1.00 0.00 71 SER A CA 12
ATOM 21475 C C . SER A 1 71 ? -5.757 1.755 8.050 1.00 0.00 71 SER A C 12
ATOM 21476 O O . SER A 1 71 ? -6.901 2.209 8.054 1.00 0.00 71 SER A O 12
ATOM 21483 N N . ASN A 1 72 ? -5.442 0.514 8.389 1.00 0.00 72 ASN A N 12
ATOM 21484 C CA . ASN A 1 72 ? -6.465 -0.433 8.801 1.00 0.00 72 ASN A CA 12
ATOM 21485 C C . ASN A 1 72 ? -7.495 0.287 9.674 1.00 0.00 72 ASN A C 12
ATOM 21486 O O . ASN A 1 72 ? -8.669 -0.084 9.688 1.00 0.00 72 ASN A O 12
ATOM 21496 N N . LYS A 1 73 ? -7.021 1.302 10.380 1.00 0.00 73 LYS A N 12
ATOM 21497 C CA . LYS A 1 73 ? -7.887 2.076 11.253 1.00 0.00 73 LYS A CA 12
ATOM 21498 C C . LYS A 1 73 ? -8.988 2.734 10.419 1.00 0.00 73 LYS A C 12
ATOM 21499 O O . LYS A 1 73 ? -10.173 2.553 10.697 1.00 0.00 73 LYS A O 12
ATOM 21513 N N . GLU A 1 74 ? -8.559 3.482 9.414 1.00 0.00 74 GLU A N 12
ATOM 21514 C CA . GLU A 1 74 ? -9.494 4.168 8.539 1.00 0.00 74 GLU A CA 12
ATOM 21515 C C . GLU A 1 74 ? -9.824 3.294 7.326 1.00 0.00 74 GLU A C 12
ATOM 21516 O O . GLU A 1 74 ? -10.542 3.723 6.425 1.00 0.00 74 GLU A O 12
ATOM 21527 N N . GLY A 1 75 ? -9.282 2.085 7.344 1.00 0.00 75 GLY A N 12
ATOM 21528 C CA . GLY A 1 75 ? -9.510 1.147 6.257 1.00 0.00 75 GLY A CA 12
ATOM 21529 C C . GLY A 1 75 ? -10.115 -0.158 6.777 1.00 0.00 75 GLY A C 12
ATOM 21530 O O . GLY A 1 75 ? -10.462 -0.261 7.954 1.00 0.00 75 GLY A O 12
ATOM 21534 N N . ILE A 1 76 ? -10.223 -1.124 5.876 1.00 0.00 76 ILE A N 12
ATOM 21535 C CA . ILE A 1 76 ? -10.780 -2.418 6.230 1.00 0.00 76 ILE A CA 12
ATOM 21536 C C . ILE A 1 76 ? -9.649 -3.356 6.656 1.00 0.00 76 ILE A C 12
ATOM 21537 O O . ILE A 1 76 ? -8.492 -3.143 6.298 1.00 0.00 76 ILE A O 12
ATOM 21552 N N . HIS A 1 77 ? -10.024 -4.374 7.418 1.00 0.00 77 HIS A N 12
ATOM 21553 C CA . HIS A 1 77 ? -9.055 -5.344 7.898 1.00 0.00 77 HIS A CA 12
ATOM 21554 C C . HIS A 1 77 ? -8.154 -5.785 6.743 1.00 0.00 77 HIS A C 12
ATOM 21555 O O . HIS A 1 77 ? -8.533 -6.644 5.947 1.00 0.00 77 HIS A O 12
ATOM 21568 N N . VAL A 1 78 ? -6.978 -5.178 6.686 1.00 0.00 78 VAL A N 12
ATOM 21569 C CA . VAL A 1 78 ? -6.020 -5.496 5.641 1.00 0.00 78 VAL A CA 12
ATOM 21570 C C . VAL A 1 78 ? -4.628 -5.649 6.260 1.00 0.00 78 VAL A C 12
ATOM 21571 O O . VAL A 1 78 ? -4.261 -4.899 7.163 1.00 0.00 78 VAL A O 12
ATOM 21584 N N . ILE A 1 79 ? -3.893 -6.627 5.750 1.00 0.00 79 ILE A N 12
ATOM 21585 C CA . ILE A 1 79 ? -2.552 -6.887 6.241 1.00 0.00 79 ILE A CA 12
ATOM 21586 C C . ILE A 1 79 ? -1.543 -6.625 5.121 1.00 0.00 79 ILE A C 12
ATOM 21587 O O . ILE A 1 79 ? -0.691 -7.466 4.838 1.00 0.00 79 ILE A O 12
ATOM 21602 N N . HIS A 1 80 ? -1.674 -5.455 4.513 1.00 0.00 80 HIS A N 12
ATOM 21603 C CA . HIS A 1 80 ? -0.783 -5.071 3.430 1.00 0.00 80 HIS A CA 12
ATOM 21604 C C . HIS A 1 80 ? 0.467 -4.405 4.006 1.00 0.00 80 HIS A C 12
ATOM 21605 O O . HIS A 1 80 ? 0.466 -3.955 5.150 1.00 0.00 80 HIS A O 12
ATOM 21618 N N . ASP A 1 81 ? 1.507 -4.363 3.185 1.00 0.00 81 ASP A N 12
ATOM 21619 C CA . ASP A 1 81 ? 2.763 -3.759 3.597 1.00 0.00 81 ASP A CA 12
ATOM 21620 C C . ASP A 1 81 ? 2.997 -2.479 2.793 1.00 0.00 81 ASP A C 12
ATOM 21621 O O . ASP A 1 81 ? 2.375 -2.273 1.751 1.00 0.00 81 ASP A O 12
ATOM 21630 N N . SER A 1 82 ? 3.896 -1.652 3.306 1.00 0.00 82 SER A N 12
ATOM 21631 C CA . SER A 1 82 ? 4.221 -0.398 2.648 1.00 0.00 82 SER A CA 12
ATOM 21632 C C . SER A 1 82 ? 4.711 -0.665 1.224 1.00 0.00 82 SER A C 12
ATOM 21633 O O . SER A 1 82 ? 4.476 0.137 0.321 1.00 0.00 82 SER A O 12
ATOM 21640 N N . ILE A 1 83 ? 5.385 -1.796 1.067 1.00 0.00 83 ILE A N 12
ATOM 21641 C CA . ILE A 1 83 ? 5.911 -2.178 -0.233 1.00 0.00 83 ILE A CA 12
ATOM 21642 C C . ILE A 1 83 ? 4.749 -2.508 -1.171 1.00 0.00 83 ILE A C 12
ATOM 21643 O O . ILE A 1 83 ? 4.774 -2.147 -2.347 1.00 0.00 83 ILE A O 12
ATOM 21658 N N . THR A 1 84 ? 3.758 -3.191 -0.617 1.00 0.00 84 THR A N 12
ATOM 21659 C CA . THR A 1 84 ? 2.588 -3.574 -1.389 1.00 0.00 84 THR A CA 12
ATOM 21660 C C . THR A 1 84 ? 1.646 -2.381 -1.558 1.00 0.00 84 THR A C 12
ATOM 21661 O O . THR A 1 84 ? 0.990 -2.244 -2.590 1.00 0.00 84 THR A O 12
ATOM 21672 N N . LEU A 1 85 ? 1.608 -1.548 -0.529 1.00 0.00 85 LEU A N 12
ATOM 21673 C CA . LEU A 1 85 ? 0.757 -0.370 -0.550 1.00 0.00 85 LEU A CA 12
ATOM 21674 C C . LEU A 1 85 ? 1.159 0.524 -1.725 1.00 0.00 85 LEU A C 12
ATOM 21675 O O . LEU A 1 85 ? 0.300 1.072 -2.414 1.00 0.00 85 LEU A O 12
ATOM 21690 N N . ALA A 1 86 ? 2.465 0.643 -1.917 1.00 0.00 86 ALA A N 12
ATOM 21691 C CA . ALA A 1 86 ? 2.991 1.460 -2.997 1.00 0.00 86 ALA A CA 12
ATOM 21692 C C . ALA A 1 86 ? 2.456 0.939 -4.333 1.00 0.00 86 ALA A C 12
ATOM 21693 O O . ALA A 1 86 ? 1.966 1.712 -5.154 1.00 0.00 86 ALA A O 12
ATOM 21700 N N . PHE A 1 87 ? 2.568 -0.370 -4.508 1.00 0.00 87 PHE A N 12
ATOM 21701 C CA . PHE A 1 87 ? 2.102 -1.004 -5.730 1.00 0.00 87 PHE A CA 12
ATOM 21702 C C . PHE A 1 87 ? 0.573 -1.013 -5.794 1.00 0.00 87 PHE A C 12
ATOM 21703 O O . PHE A 1 87 ? -0.012 -0.604 -6.795 1.00 0.00 87 PHE A O 12
ATOM 21719 N N . LEU A 1 88 ? -0.029 -1.485 -4.713 1.00 0.00 88 LEU A N 12
ATOM 21720 C CA . LEU A 1 88 ? -1.478 -1.553 -4.634 1.00 0.00 88 LEU A CA 12
ATOM 21721 C C . LEU A 1 88 ? -2.065 -0.158 -4.866 1.00 0.00 88 LEU A C 12
ATOM 21722 O O . LEU A 1 88 ? -3.109 -0.017 -5.500 1.00 0.00 88 LEU A O 12
ATOM 21737 N N . ILE A 1 89 ? -1.365 0.837 -4.339 1.00 0.00 89 ILE A N 12
ATOM 21738 C CA . ILE A 1 89 ? -1.802 2.214 -4.481 1.00 0.00 89 ILE A CA 12
ATOM 21739 C C . ILE A 1 89 ? -1.555 2.679 -5.918 1.00 0.00 89 ILE A C 12
ATOM 21740 O O . ILE A 1 89 ? -2.453 3.218 -6.563 1.00 0.00 89 ILE A O 12
ATOM 21755 N N . ARG A 1 90 ? -0.333 2.453 -6.377 1.00 0.00 90 ARG A N 12
ATOM 21756 C CA . ARG A 1 90 ? 0.044 2.840 -7.726 1.00 0.00 90 ARG A CA 12
ATOM 21757 C C . ARG A 1 90 ? -1.106 2.567 -8.697 1.00 0.00 90 ARG A C 12
ATOM 21758 O O . ARG A 1 90 ? -1.318 3.325 -9.642 1.00 0.00 90 ARG A O 12
ATOM 21775 N N . GLU A 1 91 ? -1.818 1.482 -8.430 1.00 0.00 91 GLU A N 12
ATOM 21776 C CA . GLU A 1 91 ? -2.941 1.100 -9.269 1.00 0.00 91 GLU A CA 12
ATOM 21777 C C . GLU A 1 91 ? -4.090 2.097 -9.107 1.00 0.00 91 GLU A C 12
ATOM 21778 O O . GLU A 1 91 ? -4.688 2.527 -10.092 1.00 0.00 91 GLU A O 12
ATOM 21789 N N . LYS A 1 92 ? -4.364 2.436 -7.856 1.00 0.00 92 LYS A N 12
ATOM 21790 C CA . LYS A 1 92 ? -5.431 3.375 -7.551 1.00 0.00 92 LYS A CA 12
ATOM 21791 C C . LYS A 1 92 ? -4.868 4.798 -7.556 1.00 0.00 92 LYS A C 12
ATOM 21792 O O . LYS A 1 92 ? -5.595 5.758 -7.306 1.00 0.00 92 LYS A O 12
ATOM 21806 N N . ALA A 1 93 ? -3.578 4.889 -7.844 1.00 0.00 93 ALA A N 12
ATOM 21807 C CA . ALA A 1 93 ? -2.910 6.179 -7.884 1.00 0.00 93 ALA A CA 12
ATOM 21808 C C . ALA A 1 93 ? -1.467 5.986 -8.357 1.00 0.00 93 ALA A C 12
ATOM 21809 O O . ALA A 1 93 ? -0.545 5.940 -7.544 1.00 0.00 93 ALA A O 12
ATOM 21816 N N . SER A 1 94 ? -1.317 5.879 -9.669 1.00 0.00 94 SER A N 12
ATOM 21817 C CA . SER A 1 94 ? -0.003 5.693 -10.261 1.00 0.00 94 SER A CA 12
ATOM 21818 C C . SER A 1 94 ? 0.733 7.032 -10.333 1.00 0.00 94 SER A C 12
ATOM 21819 O O . SER A 1 94 ? 1.837 7.109 -10.869 1.00 0.00 94 SER A O 12
ATOM 21826 N N . HIS A 1 95 ? 0.090 8.054 -9.786 1.00 0.00 95 HIS A N 12
ATOM 21827 C CA . HIS A 1 95 ? 0.671 9.386 -9.782 1.00 0.00 95 HIS A CA 12
ATOM 21828 C C . HIS A 1 95 ? 1.503 9.581 -8.513 1.00 0.00 95 HIS A C 12
ATOM 21829 O O . HIS A 1 95 ? 2.712 9.353 -8.520 1.00 0.00 95 HIS A O 12
ATOM 21842 N N . ARG A 1 96 ? 0.823 9.998 -7.456 1.00 0.00 96 ARG A N 12
ATOM 21843 C CA . ARG A 1 96 ? 1.486 10.225 -6.182 1.00 0.00 96 ARG A CA 12
ATOM 21844 C C . ARG A 1 96 ? 1.405 8.969 -5.311 1.00 0.00 96 ARG A C 12
ATOM 21845 O O . ARG A 1 96 ? 0.356 8.670 -4.743 1.00 0.00 96 ARG A O 12
ATOM 21862 N N . ILE A 1 97 ? 2.527 8.269 -5.235 1.00 0.00 97 ILE A N 12
ATOM 21863 C CA . ILE A 1 97 ? 2.596 7.052 -4.442 1.00 0.00 97 ILE A CA 12
ATOM 21864 C C . ILE A 1 97 ? 3.511 7.285 -3.238 1.00 0.00 97 ILE A C 12
ATOM 21865 O O . ILE A 1 97 ? 4.180 8.315 -3.152 1.00 0.00 97 ILE A O 12
ATOM 21880 N N . VAL A 1 98 ? 3.513 6.312 -2.339 1.00 0.00 98 VAL A N 12
ATOM 21881 C CA . VAL A 1 98 ? 4.335 6.397 -1.144 1.00 0.00 98 VAL A CA 12
ATOM 21882 C C . VAL A 1 98 ? 5.597 5.553 -1.337 1.00 0.00 98 VAL A C 12
ATOM 21883 O O . VAL A 1 98 ? 5.572 4.546 -2.044 1.00 0.00 98 VAL A O 12
ATOM 21896 N N . HIS A 1 99 ? 6.669 5.995 -0.697 1.00 0.00 99 HIS A N 12
ATOM 21897 C CA . HIS A 1 99 ? 7.938 5.292 -0.789 1.00 0.00 99 HIS A CA 12
ATOM 21898 C C . HIS A 1 99 ? 8.430 4.935 0.615 1.00 0.00 99 HIS A C 12
ATOM 21899 O O . HIS A 1 99 ? 7.705 5.109 1.594 1.00 0.00 99 HIS A O 12
ATOM 21912 N N . ARG A 1 100 ? 9.659 4.442 0.669 1.00 0.00 100 ARG A N 12
ATOM 21913 C CA . ARG A 1 100 ? 10.256 4.060 1.937 1.00 0.00 100 ARG A CA 12
ATOM 21914 C C . ARG A 1 100 ? 11.769 4.285 1.900 1.00 0.00 100 ARG A C 12
ATOM 21915 O O . ARG A 1 100 ? 12.427 3.942 0.918 1.00 0.00 100 ARG A O 12
ATOM 21932 N N . VAL A 1 101 ? 12.276 4.859 2.980 1.00 0.00 101 VAL A N 12
ATOM 21933 C CA . VAL A 1 101 ? 13.700 5.133 3.084 1.00 0.00 101 VAL A CA 12
ATOM 21934 C C . VAL A 1 101 ? 14.284 4.340 4.254 1.00 0.00 101 VAL A C 12
ATOM 21935 O O . VAL A 1 101 ? 13.593 4.078 5.237 1.00 0.00 101 VAL A O 12
ATOM 21948 N N . VAL A 1 102 ? 15.551 3.979 4.109 1.00 0.00 102 VAL A N 12
ATOM 21949 C CA . VAL A 1 102 ? 16.235 3.220 5.141 1.00 0.00 102 VAL A CA 12
ATOM 21950 C C . VAL A 1 102 ? 17.496 3.974 5.571 1.00 0.00 102 VAL A C 12
ATOM 21951 O O . VAL A 1 102 ? 18.610 3.501 5.356 1.00 0.00 102 VAL A O 12
ATOM 21964 N N . LYS A 1 103 ? 17.275 5.135 6.172 1.00 0.00 103 LYS A N 12
ATOM 21965 C CA . LYS A 1 103 ? 18.378 5.960 6.635 1.00 0.00 103 LYS A CA 12
ATOM 21966 C C . LYS A 1 103 ? 17.847 7.019 7.602 1.00 0.00 103 LYS A C 12
ATOM 21967 O O . LYS A 1 103 ? 18.452 7.275 8.641 1.00 0.00 103 LYS A O 12
ATOM 21981 N N . SER A 1 104 ? 16.723 7.607 7.224 1.00 0.00 104 SER A N 12
ATOM 21982 C CA . SER A 1 104 ? 16.103 8.635 8.045 1.00 0.00 104 SER A CA 12
ATOM 21983 C C . SER A 1 104 ? 14.605 8.357 8.188 1.00 0.00 104 SER A C 12
ATOM 21984 O O . SER A 1 104 ? 14.085 7.415 7.592 1.00 0.00 104 SER A O 12
ATOM 21991 N N . ASP A 1 105 ? 13.953 9.194 8.982 1.00 0.00 105 ASP A N 12
ATOM 21992 C CA . ASP A 1 105 ? 12.526 9.051 9.211 1.00 0.00 105 ASP A CA 12
ATOM 21993 C C . ASP A 1 105 ? 11.762 9.853 8.156 1.00 0.00 105 ASP A C 12
ATOM 21994 O O . ASP A 1 105 ? 12.113 10.995 7.864 1.00 0.00 105 ASP A O 12
ATOM 22003 N N . PHE A 1 106 ? 10.731 9.223 7.611 1.00 0.00 106 PHE A N 12
ATOM 22004 C CA . PHE A 1 106 ? 9.915 9.864 6.594 1.00 0.00 106 PHE A CA 12
ATOM 22005 C C . PHE A 1 106 ? 8.425 9.717 6.915 1.00 0.00 106 PHE A C 12
ATOM 22006 O O . PHE A 1 106 ? 8.052 8.974 7.821 1.00 0.00 106 PHE A O 12
ATOM 22022 N N . GLU A 1 107 ? 7.615 10.438 6.154 1.00 0.00 107 GLU A N 12
ATOM 22023 C CA . GLU A 1 107 ? 6.176 10.399 6.346 1.00 0.00 107 GLU A CA 12
ATOM 22024 C C . GLU A 1 107 ? 5.456 10.703 5.030 1.00 0.00 107 GLU A C 12
ATOM 22025 O O . GLU A 1 107 ? 5.908 11.542 4.251 1.00 0.00 107 GLU A O 12
ATOM 22036 N N . ILE A 1 108 ? 4.349 10.007 4.823 1.00 0.00 108 ILE A N 12
ATOM 22037 C CA . ILE A 1 108 ? 3.563 10.192 3.615 1.00 0.00 108 ILE A CA 12
ATOM 22038 C C . ILE A 1 108 ? 2.076 10.095 3.960 1.00 0.00 108 ILE A C 12
ATOM 22039 O O . ILE A 1 108 ? 1.678 9.270 4.780 1.00 0.00 108 ILE A O 12
ATOM 22054 N N . GLY A 1 109 ? 1.295 10.951 3.316 1.00 0.00 109 GLY A N 12
ATOM 22055 C CA . GLY A 1 109 ? -0.140 10.972 3.544 1.00 0.00 109 GLY A CA 12
ATOM 22056 C C . GLY A 1 109 ? -0.879 11.548 2.334 1.00 0.00 109 GLY A C 12
ATOM 22057 O O . GLY A 1 109 ? -0.275 12.203 1.488 1.00 0.00 109 GLY A O 12
ATOM 22061 N N . VAL A 1 110 ? -2.176 11.281 2.292 1.00 0.00 110 VAL A N 12
ATOM 22062 C CA . VAL A 1 110 ? -3.004 11.763 1.200 1.00 0.00 110 VAL A CA 12
ATOM 22063 C C . VAL A 1 110 ? -4.447 11.914 1.688 1.00 0.00 110 VAL A C 12
ATOM 22064 O O . VAL A 1 110 ? -4.829 11.328 2.700 1.00 0.00 110 VAL A O 12
ATOM 22077 N N . THR A 1 111 ? -5.209 12.702 0.944 1.00 0.00 111 THR A N 12
ATOM 22078 C CA . THR A 1 111 ? -6.602 12.938 1.288 1.00 0.00 111 THR A CA 12
ATOM 22079 C C . THR A 1 111 ? -7.523 12.338 0.224 1.00 0.00 111 THR A C 12
ATOM 22080 O O . THR A 1 111 ? -8.680 12.028 0.502 1.00 0.00 111 THR A O 12
ATOM 22091 N N . ARG A 1 112 ? -6.974 12.193 -0.974 1.00 0.00 112 ARG A N 12
ATOM 22092 C CA . ARG A 1 112 ? -7.732 11.636 -2.082 1.00 0.00 112 ARG A CA 12
ATOM 22093 C C . ARG A 1 112 ? -6.816 10.813 -2.991 1.00 0.00 112 ARG A C 12
ATOM 22094 O O . ARG A 1 112 ? -7.112 9.659 -3.294 1.00 0.00 112 ARG A O 12
ATOM 22111 N N . ASP A 1 113 ? -5.723 11.440 -3.399 1.00 0.00 113 ASP A N 12
ATOM 22112 C CA . ASP A 1 113 ? -4.762 10.781 -4.267 1.00 0.00 113 ASP A CA 12
ATOM 22113 C C . ASP A 1 113 ? -3.978 11.837 -5.050 1.00 0.00 113 ASP A C 12
ATOM 22114 O O . ASP A 1 113 ? -2.863 11.580 -5.499 1.00 0.00 113 ASP A O 12
ATOM 22123 N N . GLY A 1 114 ? -4.594 13.003 -5.187 1.00 0.00 114 GLY A N 12
ATOM 22124 C CA . GLY A 1 114 ? -3.967 14.098 -5.907 1.00 0.00 114 GLY A CA 12
ATOM 22125 C C . GLY A 1 114 ? -2.925 14.803 -5.035 1.00 0.00 114 GLY A C 12
ATOM 22126 O O . GLY A 1 114 ? -1.730 14.741 -5.318 1.00 0.00 114 GLY A O 12
ATOM 22130 N N . GLU A 1 115 ? -3.417 15.455 -3.992 1.00 0.00 115 GLU A N 12
ATOM 22131 C CA . GLU A 1 115 ? -2.543 16.170 -3.077 1.00 0.00 115 GLU A CA 12
ATOM 22132 C C . GLU A 1 115 ? -2.046 15.231 -1.976 1.00 0.00 115 GLU A C 12
ATOM 22133 O O . GLU A 1 115 ? -2.845 14.636 -1.254 1.00 0.00 115 GLU A O 12
ATOM 22144 N N . ILE A 1 116 ? -0.728 15.128 -1.880 1.00 0.00 116 ILE A N 12
ATOM 22145 C CA . ILE A 1 116 ? -0.115 14.272 -0.879 1.00 0.00 116 ILE A CA 12
ATOM 22146 C C . ILE A 1 116 ? 0.704 15.131 0.087 1.00 0.00 116 ILE A C 12
ATOM 22147 O O . ILE A 1 116 ? 0.927 16.314 -0.164 1.00 0.00 116 ILE A O 12
ATOM 22162 N N . ILE A 1 117 ? 1.128 14.502 1.174 1.00 0.00 117 ILE A N 12
ATOM 22163 C CA . ILE A 1 117 ? 1.917 15.193 2.179 1.00 0.00 117 ILE A CA 12
ATOM 22164 C C . ILE A 1 117 ? 3.134 14.340 2.541 1.00 0.00 117 ILE A C 12
ATOM 22165 O O . ILE A 1 117 ? 3.033 13.117 2.637 1.00 0.00 117 ILE A O 12
ATOM 22180 N N . VAL A 1 118 ? 4.256 15.017 2.735 1.00 0.00 118 VAL A N 12
ATOM 22181 C CA . VAL A 1 118 ? 5.491 14.337 3.085 1.00 0.00 118 VAL A CA 12
ATOM 22182 C C . VAL A 1 118 ? 6.131 15.037 4.286 1.00 0.00 118 VAL A C 12
ATOM 22183 O O . VAL A 1 118 ? 5.909 16.226 4.507 1.00 0.00 118 VAL A O 12
ATOM 22196 N N . ASP A 1 119 ? 6.911 14.268 5.032 1.00 0.00 119 ASP A N 12
ATOM 22197 C CA . ASP A 1 119 ? 7.584 14.798 6.205 1.00 0.00 119 ASP A CA 12
ATOM 22198 C C . ASP A 1 119 ? 8.734 13.867 6.593 1.00 0.00 119 ASP A C 12
ATOM 22199 O O . ASP A 1 119 ? 8.820 12.743 6.102 1.00 0.00 119 ASP A O 12
ATOM 22208 N N . LEU A 1 120 ? 9.590 14.370 7.471 1.00 0.00 120 LEU A N 12
ATOM 22209 C CA . LEU A 1 120 ? 10.731 13.597 7.930 1.00 0.00 120 LEU A CA 12
ATOM 22210 C C . LEU A 1 120 ? 10.554 13.266 9.413 1.00 0.00 120 LEU A C 12
ATOM 22211 O O . LEU A 1 120 ? 11.436 12.669 10.029 1.00 0.00 120 LEU A O 12
ATOM 22226 N N . ASN A 1 121 ? 9.408 13.667 9.943 1.00 0.00 121 ASN A N 12
ATOM 22227 C CA . ASN A 1 121 ? 9.103 13.421 11.342 1.00 0.00 121 ASN A CA 12
ATOM 22228 C C . ASN A 1 121 ? 10.147 14.118 12.217 1.00 0.00 121 ASN A C 12
ATOM 22229 O O . ASN A 1 121 ? 11.331 14.135 11.883 1.00 0.00 121 ASN A O 12
ATOM 22239 N N . SER A 1 122 ? 9.671 14.675 13.320 1.00 0.00 122 SER A N 12
ATOM 22240 C CA . SER A 1 122 ? 10.547 15.372 14.246 1.00 0.00 122 SER A CA 12
ATOM 22241 C C . SER A 1 122 ? 9.743 15.890 15.440 1.00 0.00 122 SER A C 12
ATOM 22242 O O . SER A 1 122 ? 8.601 15.484 15.647 1.00 0.00 122 SER A O 12
ATOM 22249 N N . MET A 1 1 ? 10.957 3.595 -13.981 1.00 0.00 1 MET A N 13
ATOM 22250 C CA . MET A 1 1 ? 10.515 2.585 -14.926 1.00 0.00 1 MET A CA 13
ATOM 22251 C C . MET A 1 1 ? 11.333 1.301 -14.778 1.00 0.00 1 MET A C 13
ATOM 22252 O O . MET A 1 1 ? 12.200 1.014 -15.603 1.00 0.00 1 MET A O 13
ATOM 22264 N N . ARG A 1 2 ? 11.029 0.561 -13.722 1.00 0.00 2 ARG A N 13
ATOM 22265 C CA . ARG A 1 2 ? 11.724 -0.686 -13.456 1.00 0.00 2 ARG A CA 13
ATOM 22266 C C . ARG A 1 2 ? 10.720 -1.814 -13.212 1.00 0.00 2 ARG A C 13
ATOM 22267 O O . ARG A 1 2 ? 9.523 -1.642 -13.437 1.00 0.00 2 ARG A O 13
ATOM 22284 N N . GLU A 1 3 ? 11.243 -2.941 -12.756 1.00 0.00 3 GLU A N 13
ATOM 22285 C CA . GLU A 1 3 ? 10.406 -4.097 -12.480 1.00 0.00 3 GLU A CA 13
ATOM 22286 C C . GLU A 1 3 ? 10.371 -4.380 -10.977 1.00 0.00 3 GLU A C 13
ATOM 22287 O O . GLU A 1 3 ? 11.374 -4.206 -10.285 1.00 0.00 3 GLU A O 13
ATOM 22298 N N . ARG A 1 4 ? 9.207 -4.812 -10.515 1.00 0.00 4 ARG A N 13
ATOM 22299 C CA . ARG A 1 4 ? 9.029 -5.121 -9.106 1.00 0.00 4 ARG A CA 13
ATOM 22300 C C . ARG A 1 4 ? 7.572 -5.493 -8.825 1.00 0.00 4 ARG A C 13
ATOM 22301 O O . ARG A 1 4 ? 6.671 -5.094 -9.562 1.00 0.00 4 ARG A O 13
ATOM 22318 N N . GLY A 1 5 ? 7.384 -6.253 -7.756 1.00 0.00 5 GLY A N 13
ATOM 22319 C CA . GLY A 1 5 ? 6.052 -6.683 -7.368 1.00 0.00 5 GLY A CA 13
ATOM 22320 C C . GLY A 1 5 ? 6.073 -7.368 -6.000 1.00 0.00 5 GLY A C 13
ATOM 22321 O O . GLY A 1 5 ? 7.088 -7.343 -5.306 1.00 0.00 5 GLY A O 13
ATOM 22325 N N . TRP A 1 6 ? 4.941 -7.964 -5.654 1.00 0.00 6 TRP A N 13
ATOM 22326 C CA . TRP A 1 6 ? 4.817 -8.655 -4.382 1.00 0.00 6 TRP A CA 13
ATOM 22327 C C . TRP A 1 6 ? 5.164 -10.128 -4.609 1.00 0.00 6 TRP A C 13
ATOM 22328 O O . TRP A 1 6 ? 4.368 -11.011 -4.297 1.00 0.00 6 TRP A O 13
ATOM 22348 N N . SER A 1 7 ? 6.353 -10.346 -5.149 1.00 0.00 7 SER A N 13
ATOM 22349 C CA . SER A 1 7 ? 6.816 -11.697 -5.421 1.00 0.00 7 SER A CA 13
ATOM 22350 C C . SER A 1 7 ? 8.313 -11.806 -5.128 1.00 0.00 7 SER A C 13
ATOM 22351 O O . SER A 1 7 ? 8.988 -12.694 -5.650 1.00 0.00 7 SER A O 13
ATOM 22358 N N . GLN A 1 8 ? 8.790 -10.893 -4.295 1.00 0.00 8 GLN A N 13
ATOM 22359 C CA . GLN A 1 8 ? 10.195 -10.876 -3.927 1.00 0.00 8 GLN A CA 13
ATOM 22360 C C . GLN A 1 8 ? 10.462 -9.771 -2.903 1.00 0.00 8 GLN A C 13
ATOM 22361 O O . GLN A 1 8 ? 11.520 -9.145 -2.923 1.00 0.00 8 GLN A O 13
ATOM 22373 N N . LYS A 1 9 ? 9.484 -9.565 -2.033 1.00 0.00 9 LYS A N 13
ATOM 22374 C CA . LYS A 1 9 ? 9.600 -8.546 -1.004 1.00 0.00 9 LYS A CA 13
ATOM 22375 C C . LYS A 1 9 ? 10.043 -9.201 0.307 1.00 0.00 9 LYS A C 13
ATOM 22376 O O . LYS A 1 9 ? 11.238 -9.305 0.581 1.00 0.00 9 LYS A O 13
ATOM 22390 N N . LYS A 1 10 ? 9.055 -9.624 1.082 1.00 0.00 10 LYS A N 13
ATOM 22391 C CA . LYS A 1 10 ? 9.328 -10.265 2.358 1.00 0.00 10 LYS A CA 13
ATOM 22392 C C . LYS A 1 10 ? 8.044 -10.909 2.885 1.00 0.00 10 LYS A C 13
ATOM 22393 O O . LYS A 1 10 ? 7.853 -12.116 2.757 1.00 0.00 10 LYS A O 13
ATOM 22407 N N . ILE A 1 11 ? 7.197 -10.072 3.467 1.00 0.00 11 ILE A N 13
ATOM 22408 C CA . ILE A 1 11 ? 5.937 -10.545 4.014 1.00 0.00 11 ILE A CA 13
ATOM 22409 C C . ILE A 1 11 ? 4.949 -10.787 2.872 1.00 0.00 11 ILE A C 13
ATOM 22410 O O . ILE A 1 11 ? 3.803 -11.169 3.107 1.00 0.00 11 ILE A O 13
ATOM 22425 N N . ALA A 1 12 ? 5.428 -10.556 1.659 1.00 0.00 12 ALA A N 13
ATOM 22426 C CA . ALA A 1 12 ? 4.600 -10.744 0.479 1.00 0.00 12 ALA A CA 13
ATOM 22427 C C . ALA A 1 12 ? 3.847 -12.070 0.596 1.00 0.00 12 ALA A C 13
ATOM 22428 O O . ALA A 1 12 ? 2.703 -12.180 0.156 1.00 0.00 12 ALA A O 13
ATOM 22435 N N . ARG A 1 13 ? 4.518 -13.045 1.192 1.00 0.00 13 ARG A N 13
ATOM 22436 C CA . ARG A 1 13 ? 3.927 -14.360 1.373 1.00 0.00 13 ARG A CA 13
ATOM 22437 C C . ARG A 1 13 ? 2.589 -14.243 2.107 1.00 0.00 13 ARG A C 13
ATOM 22438 O O . ARG A 1 13 ? 1.558 -14.682 1.599 1.00 0.00 13 ARG A O 13
ATOM 22455 N N . GLU A 1 14 ? 2.650 -13.650 3.290 1.00 0.00 14 GLU A N 13
ATOM 22456 C CA . GLU A 1 14 ? 1.456 -13.471 4.099 1.00 0.00 14 GLU A CA 13
ATOM 22457 C C . GLU A 1 14 ? 0.406 -12.671 3.325 1.00 0.00 14 GLU A C 13
ATOM 22458 O O . GLU A 1 14 ? -0.785 -12.970 3.400 1.00 0.00 14 GLU A O 13
ATOM 22469 N N . LEU A 1 15 ? 0.885 -11.671 2.601 1.00 0.00 15 LEU A N 13
ATOM 22470 C CA . LEU A 1 15 ? 0.002 -10.827 1.814 1.00 0.00 15 LEU A CA 13
ATOM 22471 C C . LEU A 1 15 ? -0.702 -11.679 0.756 1.00 0.00 15 LEU A C 13
ATOM 22472 O O . LEU A 1 15 ? -1.896 -11.509 0.511 1.00 0.00 15 LEU A O 13
ATOM 22487 N N . LYS A 1 16 ? 0.066 -12.576 0.158 1.00 0.00 16 LYS A N 13
ATOM 22488 C CA . LYS A 1 16 ? -0.469 -13.455 -0.869 1.00 0.00 16 LYS A CA 13
ATOM 22489 C C . LYS A 1 16 ? -1.622 -14.273 -0.283 1.00 0.00 16 LYS A C 13
ATOM 22490 O O . LYS A 1 16 ? -2.658 -14.441 -0.926 1.00 0.00 16 LYS A O 13
ATOM 22504 N N . THR A 1 17 ? -1.405 -14.758 0.930 1.00 0.00 17 THR A N 13
ATOM 22505 C CA . THR A 1 17 ? -2.413 -15.553 1.610 1.00 0.00 17 THR A CA 13
ATOM 22506 C C . THR A 1 17 ? -3.650 -14.704 1.909 1.00 0.00 17 THR A C 13
ATOM 22507 O O . THR A 1 17 ? -4.761 -15.227 1.995 1.00 0.00 17 THR A O 13
ATOM 22518 N N . THR A 1 18 ? -3.417 -13.409 2.059 1.00 0.00 18 THR A N 13
ATOM 22519 C CA . THR A 1 18 ? -4.499 -12.482 2.347 1.00 0.00 18 THR A CA 13
ATOM 22520 C C . THR A 1 18 ? -5.039 -11.874 1.051 1.00 0.00 18 THR A C 13
ATOM 22521 O O . THR A 1 18 ? -4.280 -11.313 0.261 1.00 0.00 18 THR A O 13
ATOM 22532 N N . ARG A 1 19 ? -6.345 -12.006 0.873 1.00 0.00 19 ARG A N 13
ATOM 22533 C CA . ARG A 1 19 ? -6.995 -11.477 -0.314 1.00 0.00 19 ARG A CA 13
ATOM 22534 C C . ARG A 1 19 ? -8.336 -12.178 -0.541 1.00 0.00 19 ARG A C 13
ATOM 22535 O O . ARG A 1 19 ? -8.612 -12.655 -1.641 1.00 0.00 19 ARG A O 13
ATOM 22552 N N . GLN A 1 20 ? -9.134 -12.217 0.515 1.00 0.00 20 GLN A N 13
ATOM 22553 C CA . GLN A 1 20 ? -10.439 -12.851 0.444 1.00 0.00 20 GLN A CA 13
ATOM 22554 C C . GLN A 1 20 ? -11.381 -12.029 -0.437 1.00 0.00 20 GLN A C 13
ATOM 22555 O O . GLN A 1 20 ? -12.440 -11.596 0.016 1.00 0.00 20 GLN A O 13
ATOM 22567 N N . ASN A 1 21 ? -10.964 -11.840 -1.680 1.00 0.00 21 ASN A N 13
ATOM 22568 C CA . ASN A 1 21 ? -11.757 -11.078 -2.629 1.00 0.00 21 ASN A CA 13
ATOM 22569 C C . ASN A 1 21 ? -12.015 -9.679 -2.064 1.00 0.00 21 ASN A C 13
ATOM 22570 O O . ASN A 1 21 ? -13.024 -9.054 -2.384 1.00 0.00 21 ASN A O 13
ATOM 22580 N N . VAL A 1 22 ? -11.086 -9.231 -1.233 1.00 0.00 22 VAL A N 13
ATOM 22581 C CA . VAL A 1 22 ? -11.199 -7.918 -0.621 1.00 0.00 22 VAL A CA 13
ATOM 22582 C C . VAL A 1 22 ? -10.343 -6.920 -1.403 1.00 0.00 22 VAL A C 13
ATOM 22583 O O . VAL A 1 22 ? -10.146 -5.788 -0.962 1.00 0.00 22 VAL A O 13
ATOM 22596 N N . SER A 1 23 ? -9.860 -7.374 -2.550 1.00 0.00 23 SER A N 13
ATOM 22597 C CA . SER A 1 23 ? -9.030 -6.534 -3.396 1.00 0.00 23 SER A CA 13
ATOM 22598 C C . SER A 1 23 ? -8.443 -7.363 -4.542 1.00 0.00 23 SER A C 13
ATOM 22599 O O . SER A 1 23 ? -8.753 -7.124 -5.707 1.00 0.00 23 SER A O 13
ATOM 22606 N N . ALA A 1 24 ? -7.606 -8.319 -4.168 1.00 0.00 24 ALA A N 13
ATOM 22607 C CA . ALA A 1 24 ? -6.974 -9.184 -5.149 1.00 0.00 24 ALA A CA 13
ATOM 22608 C C . ALA A 1 24 ? -6.581 -8.358 -6.375 1.00 0.00 24 ALA A C 13
ATOM 22609 O O . ALA A 1 24 ? -7.010 -8.653 -7.490 1.00 0.00 24 ALA A O 13
ATOM 22616 N N . ILE A 1 25 ? -5.772 -7.339 -6.128 1.00 0.00 25 ILE A N 13
ATOM 22617 C CA . ILE A 1 25 ? -5.318 -6.466 -7.198 1.00 0.00 25 ILE A CA 13
ATOM 22618 C C . ILE A 1 25 ? -4.237 -7.183 -8.010 1.00 0.00 25 ILE A C 13
ATOM 22619 O O . ILE A 1 25 ? -4.062 -6.908 -9.196 1.00 0.00 25 ILE A O 13
ATOM 22634 N N . GLU A 1 26 ? -3.541 -8.089 -7.339 1.00 0.00 26 GLU A N 13
ATOM 22635 C CA . GLU A 1 26 ? -2.482 -8.848 -7.984 1.00 0.00 26 GLU A CA 13
ATOM 22636 C C . GLU A 1 26 ? -3.066 -9.759 -9.066 1.00 0.00 26 GLU A C 13
ATOM 22637 O O . GLU A 1 26 ? -2.549 -9.816 -10.180 1.00 0.00 26 GLU A O 13
ATOM 22648 N N . ARG A 1 27 ? -4.135 -10.451 -8.698 1.00 0.00 27 ARG A N 13
ATOM 22649 C CA . ARG A 1 27 ? -4.795 -11.357 -9.623 1.00 0.00 27 ARG A CA 13
ATOM 22650 C C . ARG A 1 27 ? -5.543 -10.566 -10.698 1.00 0.00 27 ARG A C 13
ATOM 22651 O O . ARG A 1 27 ? -5.359 -10.805 -11.891 1.00 0.00 27 ARG A O 13
ATOM 22668 N N . LYS A 1 28 ? -6.371 -9.640 -10.238 1.00 0.00 28 LYS A N 13
ATOM 22669 C CA . LYS A 1 28 ? -7.148 -8.812 -11.144 1.00 0.00 28 LYS A CA 13
ATOM 22670 C C . LYS A 1 28 ? -6.204 -8.118 -12.129 1.00 0.00 28 LYS A C 13
ATOM 22671 O O . LYS A 1 28 ? -6.481 -8.065 -13.327 1.00 0.00 28 LYS A O 13
ATOM 22685 N N . ALA A 1 29 ? -5.110 -7.604 -11.588 1.00 0.00 29 ALA A N 13
ATOM 22686 C CA . ALA A 1 29 ? -4.124 -6.915 -12.405 1.00 0.00 29 ALA A CA 13
ATOM 22687 C C . ALA A 1 29 ? -3.584 -7.878 -13.464 1.00 0.00 29 ALA A C 13
ATOM 22688 O O . ALA A 1 29 ? -3.723 -7.631 -14.661 1.00 0.00 29 ALA A O 13
ATOM 22695 N N . MET A 1 30 ? -2.980 -8.955 -12.985 1.00 0.00 30 MET A N 13
ATOM 22696 C CA . MET A 1 30 ? -2.418 -9.956 -13.877 1.00 0.00 30 MET A CA 13
ATOM 22697 C C . MET A 1 30 ? -3.506 -10.587 -14.748 1.00 0.00 30 MET A C 13
ATOM 22698 O O . MET A 1 30 ? -3.205 -11.308 -15.699 1.00 0.00 30 MET A O 13
ATOM 22710 N N . GLU A 1 31 ? -4.748 -10.293 -14.392 1.00 0.00 31 GLU A N 13
ATOM 22711 C CA . GLU A 1 31 ? -5.882 -10.823 -15.130 1.00 0.00 31 GLU A CA 13
ATOM 22712 C C . GLU A 1 31 ? -6.128 -9.995 -16.393 1.00 0.00 31 GLU A C 13
ATOM 22713 O O . GLU A 1 31 ? -7.263 -9.624 -16.685 1.00 0.00 31 GLU A O 13
ATOM 22724 N N . ASN A 1 32 ? -5.044 -9.732 -17.109 1.00 0.00 32 ASN A N 13
ATOM 22725 C CA . ASN A 1 32 ? -5.127 -8.954 -18.334 1.00 0.00 32 ASN A CA 13
ATOM 22726 C C . ASN A 1 32 ? -5.890 -7.656 -18.059 1.00 0.00 32 ASN A C 13
ATOM 22727 O O . ASN A 1 32 ? -6.557 -7.125 -18.945 1.00 0.00 32 ASN A O 13
ATOM 22737 N N . ILE A 1 33 ? -5.765 -7.184 -16.827 1.00 0.00 33 ILE A N 13
ATOM 22738 C CA . ILE A 1 33 ? -6.434 -5.958 -16.425 1.00 0.00 33 ILE A CA 13
ATOM 22739 C C . ILE A 1 33 ? -6.082 -4.843 -17.411 1.00 0.00 33 ILE A C 13
ATOM 22740 O O . ILE A 1 33 ? -5.082 -4.930 -18.122 1.00 0.00 33 ILE A O 13
ATOM 22755 N N . GLU A 1 34 ? -6.922 -3.819 -17.422 1.00 0.00 34 GLU A N 13
ATOM 22756 C CA . GLU A 1 34 ? -6.713 -2.688 -18.309 1.00 0.00 34 GLU A CA 13
ATOM 22757 C C . GLU A 1 34 ? -7.727 -1.582 -18.009 1.00 0.00 34 GLU A C 13
ATOM 22758 O O . GLU A 1 34 ? -7.363 -0.412 -17.908 1.00 0.00 34 GLU A O 13
ATOM 22769 N N . LYS A 1 35 ? -8.980 -1.994 -17.874 1.00 0.00 35 LYS A N 13
ATOM 22770 C CA . LYS A 1 35 ? -10.049 -1.053 -17.588 1.00 0.00 35 LYS A CA 13
ATOM 22771 C C . LYS A 1 35 ? -11.398 -1.735 -17.818 1.00 0.00 35 LYS A C 13
ATOM 22772 O O . LYS A 1 35 ? -12.052 -1.500 -18.833 1.00 0.00 35 LYS A O 13
ATOM 22786 N N . SER A 1 36 ? -11.776 -2.568 -16.859 1.00 0.00 36 SER A N 13
ATOM 22787 C CA . SER A 1 36 ? -13.035 -3.287 -16.945 1.00 0.00 36 SER A CA 13
ATOM 22788 C C . SER A 1 36 ? -13.756 -3.243 -15.595 1.00 0.00 36 SER A C 13
ATOM 22789 O O . SER A 1 36 ? -14.707 -2.482 -15.420 1.00 0.00 36 SER A O 13
ATOM 22796 N N . ARG A 1 37 ? -13.276 -4.069 -14.678 1.00 0.00 37 ARG A N 13
ATOM 22797 C CA . ARG A 1 37 ? -13.862 -4.134 -13.349 1.00 0.00 37 ARG A CA 13
ATOM 22798 C C . ARG A 1 37 ? -14.020 -2.726 -12.770 1.00 0.00 37 ARG A C 13
ATOM 22799 O O . ARG A 1 37 ? -15.114 -2.163 -12.786 1.00 0.00 37 ARG A O 13
ATOM 22816 N N . ASN A 1 38 ? -12.912 -2.199 -12.271 1.00 0.00 38 ASN A N 13
ATOM 22817 C CA . ASN A 1 38 ? -12.913 -0.869 -11.686 1.00 0.00 38 ASN A CA 13
ATOM 22818 C C . ASN A 1 38 ? -13.355 -0.959 -10.224 1.00 0.00 38 ASN A C 13
ATOM 22819 O O . ASN A 1 38 ? -14.173 -0.161 -9.769 1.00 0.00 38 ASN A O 13
ATOM 22829 N N . THR A 1 39 ? -12.793 -1.937 -9.529 1.00 0.00 39 THR A N 13
ATOM 22830 C CA . THR A 1 39 ? -13.119 -2.142 -8.127 1.00 0.00 39 THR A CA 13
ATOM 22831 C C . THR A 1 39 ? -12.429 -1.088 -7.260 1.00 0.00 39 THR A C 13
ATOM 22832 O O . THR A 1 39 ? -13.045 -0.093 -6.879 1.00 0.00 39 THR A O 13
ATOM 22843 N N . LEU A 1 40 ? -11.160 -1.340 -6.974 1.00 0.00 40 LEU A N 13
ATOM 22844 C CA . LEU A 1 40 ? -10.380 -0.425 -6.159 1.00 0.00 40 LEU A CA 13
ATOM 22845 C C . LEU A 1 40 ? -10.608 1.007 -6.648 1.00 0.00 40 LEU A C 13
ATOM 22846 O O . LEU A 1 40 ? -10.516 1.954 -5.868 1.00 0.00 40 LEU A O 13
ATOM 22861 N N . ASP A 1 41 ? -10.901 1.120 -7.935 1.00 0.00 41 ASP A N 13
ATOM 22862 C CA . ASP A 1 41 ? -11.143 2.421 -8.536 1.00 0.00 41 ASP A CA 13
ATOM 22863 C C . ASP A 1 41 ? -12.430 3.013 -7.958 1.00 0.00 41 ASP A C 13
ATOM 22864 O O . ASP A 1 41 ? -12.419 4.115 -7.411 1.00 0.00 41 ASP A O 13
ATOM 22873 N N . PHE A 1 42 ? -13.507 2.255 -8.099 1.00 0.00 42 PHE A N 13
ATOM 22874 C CA . PHE A 1 42 ? -14.799 2.692 -7.597 1.00 0.00 42 PHE A CA 13
ATOM 22875 C C . PHE A 1 42 ? -14.698 3.143 -6.138 1.00 0.00 42 PHE A C 13
ATOM 22876 O O . PHE A 1 42 ? -15.389 4.071 -5.723 1.00 0.00 42 PHE A O 13
ATOM 22892 N N . VAL A 1 43 ? -13.831 2.464 -5.401 1.00 0.00 43 VAL A N 13
ATOM 22893 C CA . VAL A 1 43 ? -13.630 2.783 -3.998 1.00 0.00 43 VAL A CA 13
ATOM 22894 C C . VAL A 1 43 ? -12.647 3.950 -3.881 1.00 0.00 43 VAL A C 13
ATOM 22895 O O . VAL A 1 43 ? -12.635 4.657 -2.874 1.00 0.00 43 VAL A O 13
ATOM 22908 N N . LYS A 1 44 ? -11.847 4.115 -4.923 1.00 0.00 44 LYS A N 13
ATOM 22909 C CA . LYS A 1 44 ? -10.863 5.184 -4.949 1.00 0.00 44 LYS A CA 13
ATOM 22910 C C . LYS A 1 44 ? -11.584 6.534 -4.976 1.00 0.00 44 LYS A C 13
ATOM 22911 O O . LYS A 1 44 ? -11.175 7.473 -4.294 1.00 0.00 44 LYS A O 13
ATOM 22925 N N . SER A 1 45 ? -12.642 6.588 -5.771 1.00 0.00 45 SER A N 13
ATOM 22926 C CA . SER A 1 45 ? -13.423 7.807 -5.895 1.00 0.00 45 SER A CA 13
ATOM 22927 C C . SER A 1 45 ? -13.694 8.399 -4.510 1.00 0.00 45 SER A C 13
ATOM 22928 O O . SER A 1 45 ? -13.552 9.604 -4.307 1.00 0.00 45 SER A O 13
ATOM 22935 N N . LEU A 1 46 ? -14.077 7.524 -3.593 1.00 0.00 46 LEU A N 13
ATOM 22936 C CA . LEU A 1 46 ? -14.368 7.945 -2.233 1.00 0.00 46 LEU A CA 13
ATOM 22937 C C . LEU A 1 46 ? -13.381 9.037 -1.819 1.00 0.00 46 LEU A C 13
ATOM 22938 O O . LEU A 1 46 ? -13.784 10.083 -1.311 1.00 0.00 46 LEU A O 13
ATOM 22953 N N . LYS A 1 47 ? -12.107 8.758 -2.051 1.00 0.00 47 LYS A N 13
ATOM 22954 C CA . LYS A 1 47 ? -11.060 9.705 -1.709 1.00 0.00 47 LYS A CA 13
ATOM 22955 C C . LYS A 1 47 ? -10.975 9.837 -0.187 1.00 0.00 47 LYS A C 13
ATOM 22956 O O . LYS A 1 47 ? -11.243 10.904 0.363 1.00 0.00 47 LYS A O 13
ATOM 22970 N N . SER A 1 48 ? -10.600 8.737 0.450 1.00 0.00 48 SER A N 13
ATOM 22971 C CA . SER A 1 48 ? -10.477 8.717 1.898 1.00 0.00 48 SER A CA 13
ATOM 22972 C C . SER A 1 48 ? -9.075 9.170 2.310 1.00 0.00 48 SER A C 13
ATOM 22973 O O . SER A 1 48 ? -8.085 8.770 1.699 1.00 0.00 48 SER A O 13
ATOM 22980 N N . PRO A 1 49 ? -9.034 10.020 3.370 1.00 0.00 49 PRO A N 13
ATOM 22981 C CA . PRO A 1 49 ? -7.771 10.533 3.871 1.00 0.00 49 PRO A CA 13
ATOM 22982 C C . PRO A 1 49 ? -7.017 9.459 4.659 1.00 0.00 49 PRO A C 13
ATOM 22983 O O . PRO A 1 49 ? -7.620 8.711 5.430 1.00 0.00 49 PRO A O 13
ATOM 22991 N N . VAL A 1 50 ? -5.711 9.415 4.440 1.00 0.00 50 VAL A N 13
ATOM 22992 C CA . VAL A 1 50 ? -4.870 8.446 5.120 1.00 0.00 50 VAL A CA 13
ATOM 22993 C C . VAL A 1 50 ? -3.520 9.087 5.444 1.00 0.00 50 VAL A C 13
ATOM 22994 O O . VAL A 1 50 ? -3.051 9.960 4.716 1.00 0.00 50 VAL A O 13
ATOM 23007 N N . ARG A 1 51 ? -2.932 8.630 6.541 1.00 0.00 51 ARG A N 13
ATOM 23008 C CA . ARG A 1 51 ? -1.645 9.148 6.971 1.00 0.00 51 ARG A CA 13
ATOM 23009 C C . ARG A 1 51 ? -0.827 8.046 7.646 1.00 0.00 51 ARG A C 13
ATOM 23010 O O . ARG A 1 51 ? -1.334 7.336 8.514 1.00 0.00 51 ARG A O 13
ATOM 23027 N N . ILE A 1 52 ? 0.424 7.937 7.223 1.00 0.00 52 ILE A N 13
ATOM 23028 C CA . ILE A 1 52 ? 1.316 6.933 7.778 1.00 0.00 52 ILE A CA 13
ATOM 23029 C C . ILE A 1 52 ? 2.763 7.410 7.638 1.00 0.00 52 ILE A C 13
ATOM 23030 O O . ILE A 1 52 ? 3.098 8.119 6.691 1.00 0.00 52 ILE A O 13
ATOM 23045 N N . LEU A 1 53 ? 3.582 7.002 8.597 1.00 0.00 53 LEU A N 13
ATOM 23046 C CA . LEU A 1 53 ? 4.985 7.378 8.593 1.00 0.00 53 LEU A CA 13
ATOM 23047 C C . LEU A 1 53 ? 5.816 6.229 8.020 1.00 0.00 53 LEU A C 13
ATOM 23048 O O . LEU A 1 53 ? 5.462 5.062 8.179 1.00 0.00 53 LEU A O 13
ATOM 23063 N N . CYS A 1 54 ? 6.907 6.600 7.365 1.00 0.00 54 CYS A N 13
ATOM 23064 C CA . CYS A 1 54 ? 7.792 5.613 6.767 1.00 0.00 54 CYS A CA 13
ATOM 23065 C C . CYS A 1 54 ? 9.110 5.619 7.543 1.00 0.00 54 CYS A C 13
ATOM 23066 O O . CYS A 1 54 ? 9.749 6.661 7.681 1.00 0.00 54 CYS A O 13
ATOM 23073 N N . ARG A 1 55 ? 9.478 4.442 8.029 1.00 0.00 55 ARG A N 13
ATOM 23074 C CA . ARG A 1 55 ? 10.710 4.298 8.787 1.00 0.00 55 ARG A CA 13
ATOM 23075 C C . ARG A 1 55 ? 11.718 3.450 8.008 1.00 0.00 55 ARG A C 13
ATOM 23076 O O . ARG A 1 55 ? 11.482 3.109 6.849 1.00 0.00 55 ARG A O 13
ATOM 23093 N N . ARG A 1 56 ? 12.818 3.134 8.675 1.00 0.00 56 ARG A N 13
ATOM 23094 C CA . ARG A 1 56 ? 13.861 2.332 8.059 1.00 0.00 56 ARG A CA 13
ATOM 23095 C C . ARG A 1 56 ? 13.263 1.067 7.441 1.00 0.00 56 ARG A C 13
ATOM 23096 O O . ARG A 1 56 ? 12.532 0.333 8.105 1.00 0.00 56 ARG A O 13
ATOM 23113 N N . GLY A 1 57 ? 13.596 0.850 6.176 1.00 0.00 57 GLY A N 13
ATOM 23114 C CA . GLY A 1 57 ? 13.102 -0.314 5.461 1.00 0.00 57 GLY A CA 13
ATOM 23115 C C . GLY A 1 57 ? 13.307 -1.590 6.281 1.00 0.00 57 GLY A C 13
ATOM 23116 O O . GLY A 1 57 ? 12.493 -2.509 6.219 1.00 0.00 57 GLY A O 13
ATOM 23120 N N . ASP A 1 58 ? 14.400 -1.604 7.031 1.00 0.00 58 ASP A N 13
ATOM 23121 C CA . ASP A 1 58 ? 14.722 -2.752 7.862 1.00 0.00 58 ASP A CA 13
ATOM 23122 C C . ASP A 1 58 ? 13.587 -2.986 8.862 1.00 0.00 58 ASP A C 13
ATOM 23123 O O . ASP A 1 58 ? 13.278 -4.129 9.197 1.00 0.00 58 ASP A O 13
ATOM 23132 N N . THR A 1 59 ? 12.999 -1.887 9.309 1.00 0.00 59 THR A N 13
ATOM 23133 C CA . THR A 1 59 ? 11.906 -1.959 10.264 1.00 0.00 59 THR A CA 13
ATOM 23134 C C . THR A 1 59 ? 10.561 -1.839 9.545 1.00 0.00 59 THR A C 13
ATOM 23135 O O . THR A 1 59 ? 9.517 -1.735 10.187 1.00 0.00 59 THR A O 13
ATOM 23146 N N . LEU A 1 60 ? 10.630 -1.857 8.222 1.00 0.00 60 LEU A N 13
ATOM 23147 C CA . LEU A 1 60 ? 9.431 -1.751 7.408 1.00 0.00 60 LEU A CA 13
ATOM 23148 C C . LEU A 1 60 ? 8.453 -2.861 7.801 1.00 0.00 60 LEU A C 13
ATOM 23149 O O . LEU A 1 60 ? 7.252 -2.623 7.916 1.00 0.00 60 LEU A O 13
ATOM 23164 N N . ASP A 1 61 ? 9.005 -4.050 7.997 1.00 0.00 61 ASP A N 13
ATOM 23165 C CA . ASP A 1 61 ? 8.197 -5.197 8.375 1.00 0.00 61 ASP A CA 13
ATOM 23166 C C . ASP A 1 61 ? 7.375 -4.848 9.617 1.00 0.00 61 ASP A C 13
ATOM 23167 O O . ASP A 1 61 ? 6.170 -5.091 9.656 1.00 0.00 61 ASP A O 13
ATOM 23176 N N . GLU A 1 62 ? 8.058 -4.284 10.602 1.00 0.00 62 GLU A N 13
ATOM 23177 C CA . GLU A 1 62 ? 7.406 -3.900 11.842 1.00 0.00 62 GLU A CA 13
ATOM 23178 C C . GLU A 1 62 ? 6.558 -2.644 11.628 1.00 0.00 62 GLU A C 13
ATOM 23179 O O . GLU A 1 62 ? 5.455 -2.537 12.163 1.00 0.00 62 GLU A O 13
ATOM 23190 N N . ILE A 1 63 ? 7.106 -1.725 10.848 1.00 0.00 63 ILE A N 13
ATOM 23191 C CA . ILE A 1 63 ? 6.414 -0.480 10.557 1.00 0.00 63 ILE A CA 13
ATOM 23192 C C . ILE A 1 63 ? 5.106 -0.788 9.824 1.00 0.00 63 ILE A C 13
ATOM 23193 O O . ILE A 1 63 ? 4.167 0.005 9.865 1.00 0.00 63 ILE A O 13
ATOM 23208 N N . ILE A 1 64 ? 5.089 -1.941 9.172 1.00 0.00 64 ILE A N 13
ATOM 23209 C CA . ILE A 1 64 ? 3.911 -2.363 8.431 1.00 0.00 64 ILE A CA 13
ATOM 23210 C C . ILE A 1 64 ? 2.751 -2.580 9.405 1.00 0.00 64 ILE A C 13
ATOM 23211 O O . ILE A 1 64 ? 1.650 -2.078 9.185 1.00 0.00 64 ILE A O 13
ATOM 23226 N N . LYS A 1 65 ? 3.039 -3.328 10.460 1.00 0.00 65 LYS A N 13
ATOM 23227 C CA . LYS A 1 65 ? 2.034 -3.616 11.468 1.00 0.00 65 LYS A CA 13
ATOM 23228 C C . LYS A 1 65 ? 1.645 -2.319 12.182 1.00 0.00 65 LYS A C 13
ATOM 23229 O O . LYS A 1 65 ? 0.490 -2.140 12.564 1.00 0.00 65 LYS A O 13
ATOM 23243 N N . ARG A 1 66 ? 2.631 -1.449 12.339 1.00 0.00 66 ARG A N 13
ATOM 23244 C CA . ARG A 1 66 ? 2.408 -0.175 12.999 1.00 0.00 66 ARG A CA 13
ATOM 23245 C C . ARG A 1 66 ? 1.608 0.761 12.090 1.00 0.00 66 ARG A C 13
ATOM 23246 O O . ARG A 1 66 ? 0.786 1.542 12.566 1.00 0.00 66 ARG A O 13
ATOM 23263 N N . LEU A 1 67 ? 1.877 0.649 10.797 1.00 0.00 67 LEU A N 13
ATOM 23264 C CA . LEU A 1 67 ? 1.193 1.476 9.817 1.00 0.00 67 LEU A CA 13
ATOM 23265 C C . LEU A 1 67 ? -0.254 1.001 9.677 1.00 0.00 67 LEU A C 13
ATOM 23266 O O . LEU A 1 67 ? -1.177 1.813 9.641 1.00 0.00 67 LEU A O 13
ATOM 23281 N N . LEU A 1 68 ? -0.408 -0.313 9.602 1.00 0.00 68 LEU A N 13
ATOM 23282 C CA . LEU A 1 68 ? -1.727 -0.906 9.468 1.00 0.00 68 LEU A CA 13
ATOM 23283 C C . LEU A 1 68 ? -2.675 -0.269 10.487 1.00 0.00 68 LEU A C 13
ATOM 23284 O O . LEU A 1 68 ? -3.798 0.101 10.150 1.00 0.00 68 LEU A O 13
ATOM 23299 N N . GLU A 1 69 ? -2.186 -0.162 11.714 1.00 0.00 69 GLU A N 13
ATOM 23300 C CA . GLU A 1 69 ? -2.975 0.423 12.784 1.00 0.00 69 GLU A CA 13
ATOM 23301 C C . GLU A 1 69 ? -3.455 1.821 12.387 1.00 0.00 69 GLU A C 13
ATOM 23302 O O . GLU A 1 69 ? -4.453 2.311 12.914 1.00 0.00 69 GLU A O 13
ATOM 23313 N N . GLU A 1 70 ? -2.722 2.422 11.463 1.00 0.00 70 GLU A N 13
ATOM 23314 C CA . GLU A 1 70 ? -3.061 3.754 10.989 1.00 0.00 70 GLU A CA 13
ATOM 23315 C C . GLU A 1 70 ? -3.941 3.665 9.741 1.00 0.00 70 GLU A C 13
ATOM 23316 O O . GLU A 1 70 ? -4.895 4.428 9.594 1.00 0.00 70 GLU A O 13
ATOM 23327 N N . SER A 1 71 ? -3.590 2.728 8.873 1.00 0.00 71 SER A N 13
ATOM 23328 C CA . SER A 1 71 ? -4.336 2.530 7.642 1.00 0.00 71 SER A CA 13
ATOM 23329 C C . SER A 1 71 ? -5.469 1.527 7.873 1.00 0.00 71 SER A C 13
ATOM 23330 O O . SER A 1 71 ? -6.643 1.888 7.814 1.00 0.00 71 SER A O 13
ATOM 23337 N N . ASN A 1 72 ? -5.076 0.289 8.131 1.00 0.00 72 ASN A N 13
ATOM 23338 C CA . ASN A 1 72 ? -6.044 -0.768 8.371 1.00 0.00 72 ASN A CA 13
ATOM 23339 C C . ASN A 1 72 ? -7.196 -0.218 9.215 1.00 0.00 72 ASN A C 13
ATOM 23340 O O . ASN A 1 72 ? -8.329 -0.682 9.103 1.00 0.00 72 ASN A O 13
ATOM 23350 N N . LYS A 1 73 ? -6.865 0.764 10.041 1.00 0.00 73 LYS A N 13
ATOM 23351 C CA . LYS A 1 73 ? -7.858 1.383 10.904 1.00 0.00 73 LYS A CA 13
ATOM 23352 C C . LYS A 1 73 ? -9.002 1.927 10.047 1.00 0.00 73 LYS A C 13
ATOM 23353 O O . LYS A 1 73 ? -10.166 1.610 10.287 1.00 0.00 73 LYS A O 13
ATOM 23367 N N . GLU A 1 74 ? -8.633 2.737 9.066 1.00 0.00 74 GLU A N 13
ATOM 23368 C CA . GLU A 1 74 ? -9.614 3.328 8.173 1.00 0.00 74 GLU A CA 13
ATOM 23369 C C . GLU A 1 74 ? -9.921 2.375 7.016 1.00 0.00 74 GLU A C 13
ATOM 23370 O O . GLU A 1 74 ? -10.678 2.718 6.109 1.00 0.00 74 GLU A O 13
ATOM 23381 N N . GLY A 1 75 ? -9.319 1.197 7.086 1.00 0.00 75 GLY A N 13
ATOM 23382 C CA . GLY A 1 75 ? -9.519 0.192 6.056 1.00 0.00 75 GLY A CA 13
ATOM 23383 C C . GLY A 1 75 ? -10.059 -1.108 6.656 1.00 0.00 75 GLY A C 13
ATOM 23384 O O . GLY A 1 75 ? -10.391 -1.159 7.839 1.00 0.00 75 GLY A O 13
ATOM 23388 N N . ILE A 1 76 ? -10.129 -2.126 5.811 1.00 0.00 76 ILE A N 13
ATOM 23389 C CA . ILE A 1 76 ? -10.623 -3.423 6.243 1.00 0.00 76 ILE A CA 13
ATOM 23390 C C . ILE A 1 76 ? -9.449 -4.274 6.733 1.00 0.00 76 ILE A C 13
ATOM 23391 O O . ILE A 1 76 ? -8.293 -3.961 6.455 1.00 0.00 76 ILE A O 13
ATOM 23406 N N . HIS A 1 77 ? -9.788 -5.333 7.453 1.00 0.00 77 HIS A N 13
ATOM 23407 C CA . HIS A 1 77 ? -8.776 -6.231 7.984 1.00 0.00 77 HIS A CA 13
ATOM 23408 C C . HIS A 1 77 ? -7.868 -6.709 6.849 1.00 0.00 77 HIS A C 13
ATOM 23409 O O . HIS A 1 77 ? -8.206 -7.649 6.132 1.00 0.00 77 HIS A O 13
ATOM 23422 N N . VAL A 1 78 ? -6.731 -6.040 6.722 1.00 0.00 78 VAL A N 13
ATOM 23423 C CA . VAL A 1 78 ? -5.772 -6.384 5.687 1.00 0.00 78 VAL A CA 13
ATOM 23424 C C . VAL A 1 78 ? -4.362 -6.370 6.281 1.00 0.00 78 VAL A C 13
ATOM 23425 O O . VAL A 1 78 ? -4.063 -5.565 7.162 1.00 0.00 78 VAL A O 13
ATOM 23438 N N . ILE A 1 79 ? -3.532 -7.271 5.775 1.00 0.00 79 ILE A N 13
ATOM 23439 C CA . ILE A 1 79 ? -2.161 -7.372 6.244 1.00 0.00 79 ILE A CA 13
ATOM 23440 C C . ILE A 1 79 ? -1.212 -6.907 5.137 1.00 0.00 79 ILE A C 13
ATOM 23441 O O . ILE A 1 79 ? -0.244 -7.594 4.814 1.00 0.00 79 ILE A O 13
ATOM 23456 N N . HIS A 1 80 ? -1.524 -5.743 4.585 1.00 0.00 80 HIS A N 13
ATOM 23457 C CA . HIS A 1 80 ? -0.711 -5.179 3.521 1.00 0.00 80 HIS A CA 13
ATOM 23458 C C . HIS A 1 80 ? 0.448 -4.386 4.126 1.00 0.00 80 HIS A C 13
ATOM 23459 O O . HIS A 1 80 ? 0.347 -3.887 5.247 1.00 0.00 80 HIS A O 13
ATOM 23472 N N . ASP A 1 81 ? 1.525 -4.292 3.358 1.00 0.00 81 ASP A N 13
ATOM 23473 C CA . ASP A 1 81 ? 2.702 -3.566 3.805 1.00 0.00 81 ASP A CA 13
ATOM 23474 C C . ASP A 1 81 ? 2.889 -2.320 2.937 1.00 0.00 81 ASP A C 13
ATOM 23475 O O . ASP A 1 81 ? 2.255 -2.188 1.891 1.00 0.00 81 ASP A O 13
ATOM 23484 N N . SER A 1 82 ? 3.761 -1.439 3.403 1.00 0.00 82 SER A N 13
ATOM 23485 C CA . SER A 1 82 ? 4.039 -0.209 2.683 1.00 0.00 82 SER A CA 13
ATOM 23486 C C . SER A 1 82 ? 4.435 -0.525 1.239 1.00 0.00 82 SER A C 13
ATOM 23487 O O . SER A 1 82 ? 4.256 0.303 0.347 1.00 0.00 82 SER A O 13
ATOM 23494 N N . ILE A 1 83 ? 4.963 -1.725 1.054 1.00 0.00 83 ILE A N 13
ATOM 23495 C CA . ILE A 1 83 ? 5.386 -2.162 -0.266 1.00 0.00 83 ILE A CA 13
ATOM 23496 C C . ILE A 1 83 ? 4.152 -2.479 -1.113 1.00 0.00 83 ILE A C 13
ATOM 23497 O O . ILE A 1 83 ? 4.072 -2.081 -2.274 1.00 0.00 83 ILE A O 13
ATOM 23512 N N . THR A 1 84 ? 3.219 -3.192 -0.499 1.00 0.00 84 THR A N 13
ATOM 23513 C CA . THR A 1 84 ? 1.992 -3.567 -1.182 1.00 0.00 84 THR A CA 13
ATOM 23514 C C . THR A 1 84 ? 1.022 -2.385 -1.221 1.00 0.00 84 THR A C 13
ATOM 23515 O O . THR A 1 84 ? 0.255 -2.239 -2.172 1.00 0.00 84 THR A O 13
ATOM 23526 N N . LEU A 1 85 ? 1.088 -1.570 -0.178 1.00 0.00 85 LEU A N 13
ATOM 23527 C CA . LEU A 1 85 ? 0.225 -0.406 -0.083 1.00 0.00 85 LEU A CA 13
ATOM 23528 C C . LEU A 1 85 ? 0.445 0.489 -1.305 1.00 0.00 85 LEU A C 13
ATOM 23529 O O . LEU A 1 85 ? -0.513 0.970 -1.907 1.00 0.00 85 LEU A O 13
ATOM 23544 N N . ALA A 1 86 ? 1.713 0.685 -1.635 1.00 0.00 86 ALA A N 13
ATOM 23545 C CA . ALA A 1 86 ? 2.071 1.512 -2.774 1.00 0.00 86 ALA A CA 13
ATOM 23546 C C . ALA A 1 86 ? 1.571 0.847 -4.059 1.00 0.00 86 ALA A C 13
ATOM 23547 O O . ALA A 1 86 ? 1.126 1.529 -4.981 1.00 0.00 86 ALA A O 13
ATOM 23554 N N . PHE A 1 87 ? 1.660 -0.473 -4.077 1.00 0.00 87 PHE A N 13
ATOM 23555 C CA . PHE A 1 87 ? 1.222 -1.237 -5.234 1.00 0.00 87 PHE A CA 13
ATOM 23556 C C . PHE A 1 87 ? -0.304 -1.252 -5.334 1.00 0.00 87 PHE A C 13
ATOM 23557 O O . PHE A 1 87 ? -0.863 -0.962 -6.391 1.00 0.00 87 PHE A O 13
ATOM 23573 N N . LEU A 1 88 ? -0.936 -1.594 -4.221 1.00 0.00 88 LEU A N 13
ATOM 23574 C CA . LEU A 1 88 ? -2.387 -1.650 -4.171 1.00 0.00 88 LEU A CA 13
ATOM 23575 C C . LEU A 1 88 ? -2.955 -0.245 -4.382 1.00 0.00 88 LEU A C 13
ATOM 23576 O O . LEU A 1 88 ? -3.989 -0.081 -5.029 1.00 0.00 88 LEU A O 13
ATOM 23591 N N . ILE A 1 89 ? -2.255 0.731 -3.825 1.00 0.00 89 ILE A N 13
ATOM 23592 C CA . ILE A 1 89 ? -2.677 2.117 -3.945 1.00 0.00 89 ILE A CA 13
ATOM 23593 C C . ILE A 1 89 ? -2.442 2.595 -5.380 1.00 0.00 89 ILE A C 13
ATOM 23594 O O . ILE A 1 89 ? -3.336 3.168 -6.000 1.00 0.00 89 ILE A O 13
ATOM 23609 N N . ARG A 1 90 ? -1.235 2.342 -5.863 1.00 0.00 90 ARG A N 13
ATOM 23610 C CA . ARG A 1 90 ? -0.871 2.739 -7.212 1.00 0.00 90 ARG A CA 13
ATOM 23611 C C . ARG A 1 90 ? -2.045 2.512 -8.168 1.00 0.00 90 ARG A C 13
ATOM 23612 O O . ARG A 1 90 ? -2.301 3.332 -9.048 1.00 0.00 90 ARG A O 13
ATOM 23629 N N . GLU A 1 91 ? -2.728 1.396 -7.961 1.00 0.00 91 GLU A N 13
ATOM 23630 C CA . GLU A 1 91 ? -3.868 1.051 -8.792 1.00 0.00 91 GLU A CA 13
ATOM 23631 C C . GLU A 1 91 ? -4.983 2.083 -8.617 1.00 0.00 91 GLU A C 13
ATOM 23632 O O . GLU A 1 91 ? -5.593 2.515 -9.595 1.00 0.00 91 GLU A O 13
ATOM 23643 N N . LYS A 1 92 ? -5.217 2.450 -7.366 1.00 0.00 92 LYS A N 13
ATOM 23644 C CA . LYS A 1 92 ? -6.249 3.424 -7.051 1.00 0.00 92 LYS A CA 13
ATOM 23645 C C . LYS A 1 92 ? -5.650 4.831 -7.108 1.00 0.00 92 LYS A C 13
ATOM 23646 O O . LYS A 1 92 ? -6.353 5.817 -6.893 1.00 0.00 92 LYS A O 13
ATOM 23660 N N . ALA A 1 93 ? -4.359 4.878 -7.400 1.00 0.00 93 ALA A N 13
ATOM 23661 C CA . ALA A 1 93 ? -3.657 6.148 -7.488 1.00 0.00 93 ALA A CA 13
ATOM 23662 C C . ALA A 1 93 ? -2.272 5.919 -8.095 1.00 0.00 93 ALA A C 13
ATOM 23663 O O . ALA A 1 93 ? -1.276 5.867 -7.374 1.00 0.00 93 ALA A O 13
ATOM 23670 N N . SER A 1 94 ? -2.252 5.788 -9.412 1.00 0.00 94 SER A N 13
ATOM 23671 C CA . SER A 1 94 ? -1.005 5.566 -10.124 1.00 0.00 94 SER A CA 13
ATOM 23672 C C . SER A 1 94 ? -0.222 6.876 -10.228 1.00 0.00 94 SER A C 13
ATOM 23673 O O . SER A 1 94 ? 0.873 6.906 -10.790 1.00 0.00 94 SER A O 13
ATOM 23680 N N . HIS A 1 95 ? -0.812 7.927 -9.678 1.00 0.00 95 HIS A N 13
ATOM 23681 C CA . HIS A 1 95 ? -0.183 9.237 -9.702 1.00 0.00 95 HIS A CA 13
ATOM 23682 C C . HIS A 1 95 ? 0.790 9.360 -8.528 1.00 0.00 95 HIS A C 13
ATOM 23683 O O . HIS A 1 95 ? 1.945 8.950 -8.629 1.00 0.00 95 HIS A O 13
ATOM 23696 N N . ARG A 1 96 ? 0.286 9.927 -7.441 1.00 0.00 96 ARG A N 13
ATOM 23697 C CA . ARG A 1 96 ? 1.097 10.110 -6.249 1.00 0.00 96 ARG A CA 13
ATOM 23698 C C . ARG A 1 96 ? 0.879 8.948 -5.276 1.00 0.00 96 ARG A C 13
ATOM 23699 O O . ARG A 1 96 ? -0.214 8.783 -4.736 1.00 0.00 96 ARG A O 13
ATOM 23716 N N . ILE A 1 97 ? 1.937 8.175 -5.082 1.00 0.00 97 ILE A N 13
ATOM 23717 C CA . ILE A 1 97 ? 1.875 7.035 -4.183 1.00 0.00 97 ILE A CA 13
ATOM 23718 C C . ILE A 1 97 ? 2.891 7.224 -3.056 1.00 0.00 97 ILE A C 13
ATOM 23719 O O . ILE A 1 97 ? 3.694 8.156 -3.088 1.00 0.00 97 ILE A O 13
ATOM 23734 N N . VAL A 1 98 ? 2.825 6.324 -2.085 1.00 0.00 98 VAL A N 13
ATOM 23735 C CA . VAL A 1 98 ? 3.728 6.381 -0.949 1.00 0.00 98 VAL A CA 13
ATOM 23736 C C . VAL A 1 98 ? 4.898 5.423 -1.185 1.00 0.00 98 VAL A C 13
ATOM 23737 O O . VAL A 1 98 ? 4.693 4.264 -1.545 1.00 0.00 98 VAL A O 13
ATOM 23750 N N . HIS A 1 99 ? 6.099 5.941 -0.975 1.00 0.00 99 HIS A N 13
ATOM 23751 C CA . HIS A 1 99 ? 7.300 5.146 -1.161 1.00 0.00 99 HIS A CA 13
ATOM 23752 C C . HIS A 1 99 ? 7.841 4.706 0.201 1.00 0.00 99 HIS A C 13
ATOM 23753 O O . HIS A 1 99 ? 7.232 4.982 1.233 1.00 0.00 99 HIS A O 13
ATOM 23766 N N . ARG A 1 100 ? 8.980 4.031 0.160 1.00 0.00 100 ARG A N 13
ATOM 23767 C CA . ARG A 1 100 ? 9.610 3.550 1.378 1.00 0.00 100 ARG A CA 13
ATOM 23768 C C . ARG A 1 100 ? 11.132 3.544 1.222 1.00 0.00 100 ARG A C 13
ATOM 23769 O O . ARG A 1 100 ? 11.678 2.745 0.462 1.00 0.00 100 ARG A O 13
ATOM 23786 N N . VAL A 1 101 ? 11.774 4.443 1.953 1.00 0.00 101 VAL A N 13
ATOM 23787 C CA . VAL A 1 101 ? 13.221 4.551 1.904 1.00 0.00 101 VAL A CA 13
ATOM 23788 C C . VAL A 1 101 ? 13.815 3.980 3.195 1.00 0.00 101 VAL A C 13
ATOM 23789 O O . VAL A 1 101 ? 13.180 4.031 4.248 1.00 0.00 101 VAL A O 13
ATOM 23802 N N . VAL A 1 102 ? 15.023 3.452 3.070 1.00 0.00 102 VAL A N 13
ATOM 23803 C CA . VAL A 1 102 ? 15.708 2.873 4.213 1.00 0.00 102 VAL A CA 13
ATOM 23804 C C . VAL A 1 102 ? 17.035 3.602 4.430 1.00 0.00 102 VAL A C 13
ATOM 23805 O O . VAL A 1 102 ? 18.071 3.179 3.920 1.00 0.00 102 VAL A O 13
ATOM 23818 N N . LYS A 1 103 ? 16.960 4.686 5.189 1.00 0.00 103 LYS A N 13
ATOM 23819 C CA . LYS A 1 103 ? 18.143 5.479 5.479 1.00 0.00 103 LYS A CA 13
ATOM 23820 C C . LYS A 1 103 ? 17.767 6.620 6.427 1.00 0.00 103 LYS A C 13
ATOM 23821 O O . LYS A 1 103 ? 18.499 6.916 7.370 1.00 0.00 103 LYS A O 13
ATOM 23835 N N . SER A 1 104 ? 16.624 7.229 6.144 1.00 0.00 104 SER A N 13
ATOM 23836 C CA . SER A 1 104 ? 16.142 8.330 6.959 1.00 0.00 104 SER A CA 13
ATOM 23837 C C . SER A 1 104 ? 14.648 8.159 7.240 1.00 0.00 104 SER A C 13
ATOM 23838 O O . SER A 1 104 ? 14.021 7.227 6.738 1.00 0.00 104 SER A O 13
ATOM 23845 N N . ASP A 1 105 ? 14.120 9.072 8.042 1.00 0.00 105 ASP A N 13
ATOM 23846 C CA . ASP A 1 105 ? 12.711 9.032 8.396 1.00 0.00 105 ASP A CA 13
ATOM 23847 C C . ASP A 1 105 ? 11.929 9.953 7.457 1.00 0.00 105 ASP A C 13
ATOM 23848 O O . ASP A 1 105 ? 12.338 11.086 7.208 1.00 0.00 105 ASP A O 13
ATOM 23857 N N . PHE A 1 106 ? 10.816 9.431 6.962 1.00 0.00 106 PHE A N 13
ATOM 23858 C CA . PHE A 1 106 ? 9.972 10.192 6.056 1.00 0.00 106 PHE A CA 13
ATOM 23859 C C . PHE A 1 106 ? 8.494 9.862 6.276 1.00 0.00 106 PHE A C 13
ATOM 23860 O O . PHE A 1 106 ? 8.127 8.695 6.401 1.00 0.00 106 PHE A O 13
ATOM 23876 N N . GLU A 1 107 ? 7.686 10.912 6.317 1.00 0.00 107 GLU A N 13
ATOM 23877 C CA . GLU A 1 107 ? 6.257 10.749 6.521 1.00 0.00 107 GLU A CA 13
ATOM 23878 C C . GLU A 1 107 ? 5.502 11.010 5.215 1.00 0.00 107 GLU A C 13
ATOM 23879 O O . GLU A 1 107 ? 5.896 11.869 4.428 1.00 0.00 107 GLU A O 13
ATOM 23890 N N . ILE A 1 108 ? 4.430 10.253 5.027 1.00 0.00 108 ILE A N 13
ATOM 23891 C CA . ILE A 1 108 ? 3.617 10.392 3.831 1.00 0.00 108 ILE A CA 13
ATOM 23892 C C . ILE A 1 108 ? 2.138 10.360 4.219 1.00 0.00 108 ILE A C 13
ATOM 23893 O O . ILE A 1 108 ? 1.728 9.549 5.048 1.00 0.00 108 ILE A O 13
ATOM 23908 N N . GLY A 1 109 ? 1.378 11.252 3.601 1.00 0.00 109 GLY A N 13
ATOM 23909 C CA . GLY A 1 109 ? -0.048 11.336 3.872 1.00 0.00 109 GLY A CA 13
ATOM 23910 C C . GLY A 1 109 ? -0.809 11.847 2.647 1.00 0.00 109 GLY A C 13
ATOM 23911 O O . GLY A 1 109 ? -0.267 12.610 1.849 1.00 0.00 109 GLY A O 13
ATOM 23915 N N . VAL A 1 110 ? -2.054 11.406 2.537 1.00 0.00 110 VAL A N 13
ATOM 23916 C CA . VAL A 1 110 ? -2.895 11.809 1.424 1.00 0.00 110 VAL A CA 13
ATOM 23917 C C . VAL A 1 110 ? -4.323 12.034 1.924 1.00 0.00 110 VAL A C 13
ATOM 23918 O O . VAL A 1 110 ? -4.709 11.511 2.968 1.00 0.00 110 VAL A O 13
ATOM 23931 N N . THR A 1 111 ? -5.069 12.814 1.155 1.00 0.00 111 THR A N 13
ATOM 23932 C CA . THR A 1 111 ? -6.447 13.115 1.508 1.00 0.00 111 THR A CA 13
ATOM 23933 C C . THR A 1 111 ? -7.402 12.547 0.456 1.00 0.00 111 THR A C 13
ATOM 23934 O O . THR A 1 111 ? -8.583 12.341 0.732 1.00 0.00 111 THR A O 13
ATOM 23945 N N . ARG A 1 112 ? -6.856 12.312 -0.728 1.00 0.00 112 ARG A N 13
ATOM 23946 C CA . ARG A 1 112 ? -7.645 11.772 -1.822 1.00 0.00 112 ARG A CA 13
ATOM 23947 C C . ARG A 1 112 ? -6.813 10.781 -2.638 1.00 0.00 112 ARG A C 13
ATOM 23948 O O . ARG A 1 112 ? -7.220 9.636 -2.833 1.00 0.00 112 ARG A O 13
ATOM 23965 N N . ASP A 1 113 ? -5.663 11.256 -3.093 1.00 0.00 113 ASP A N 13
ATOM 23966 C CA . ASP A 1 113 ? -4.771 10.426 -3.884 1.00 0.00 113 ASP A CA 13
ATOM 23967 C C . ASP A 1 113 ? -3.913 11.320 -4.784 1.00 0.00 113 ASP A C 13
ATOM 23968 O O . ASP A 1 113 ? -2.830 10.921 -5.209 1.00 0.00 113 ASP A O 13
ATOM 23977 N N . GLY A 1 114 ? -4.430 12.511 -5.046 1.00 0.00 114 GLY A N 13
ATOM 23978 C CA . GLY A 1 114 ? -3.725 13.464 -5.887 1.00 0.00 114 GLY A CA 13
ATOM 23979 C C . GLY A 1 114 ? -2.620 14.174 -5.103 1.00 0.00 114 GLY A C 13
ATOM 23980 O O . GLY A 1 114 ? -1.437 13.958 -5.359 1.00 0.00 114 GLY A O 13
ATOM 23984 N N . GLU A 1 115 ? -3.046 15.007 -4.164 1.00 0.00 115 GLU A N 13
ATOM 23985 C CA . GLU A 1 115 ? -2.107 15.750 -3.342 1.00 0.00 115 GLU A CA 13
ATOM 23986 C C . GLU A 1 115 ? -1.693 14.919 -2.126 1.00 0.00 115 GLU A C 13
ATOM 23987 O O . GLU A 1 115 ? -2.536 14.304 -1.474 1.00 0.00 115 GLU A O 13
ATOM 23998 N N . ILE A 1 116 ? -0.396 14.927 -1.857 1.00 0.00 116 ILE A N 13
ATOM 23999 C CA . ILE A 1 116 ? 0.140 14.181 -0.732 1.00 0.00 116 ILE A CA 13
ATOM 24000 C C . ILE A 1 116 ? 0.925 15.131 0.176 1.00 0.00 116 ILE A C 13
ATOM 24001 O O . ILE A 1 116 ? 1.147 16.288 -0.174 1.00 0.00 116 ILE A O 13
ATOM 24016 N N . ILE A 1 117 ? 1.326 14.604 1.324 1.00 0.00 117 ILE A N 13
ATOM 24017 C CA . ILE A 1 117 ? 2.081 15.391 2.284 1.00 0.00 117 ILE A CA 13
ATOM 24018 C C . ILE A 1 117 ? 3.284 14.578 2.768 1.00 0.00 117 ILE A C 13
ATOM 24019 O O . ILE A 1 117 ? 3.177 13.373 2.986 1.00 0.00 117 ILE A O 13
ATOM 24034 N N . VAL A 1 118 ? 4.403 15.272 2.920 1.00 0.00 118 VAL A N 13
ATOM 24035 C CA . VAL A 1 118 ? 5.626 14.631 3.373 1.00 0.00 118 VAL A CA 13
ATOM 24036 C C . VAL A 1 118 ? 6.142 15.350 4.620 1.00 0.00 118 VAL A C 13
ATOM 24037 O O . VAL A 1 118 ? 5.875 16.535 4.813 1.00 0.00 118 VAL A O 13
ATOM 24050 N N . ASP A 1 119 ? 6.873 14.604 5.435 1.00 0.00 119 ASP A N 13
ATOM 24051 C CA . ASP A 1 119 ? 7.430 15.155 6.658 1.00 0.00 119 ASP A CA 13
ATOM 24052 C C . ASP A 1 119 ? 8.444 14.170 7.243 1.00 0.00 119 ASP A C 13
ATOM 24053 O O . ASP A 1 119 ? 8.076 13.079 7.674 1.00 0.00 119 ASP A O 13
ATOM 24062 N N . LEU A 1 120 ? 9.700 14.591 7.237 1.00 0.00 120 LEU A N 13
ATOM 24063 C CA . LEU A 1 120 ? 10.770 13.759 7.762 1.00 0.00 120 LEU A CA 13
ATOM 24064 C C . LEU A 1 120 ? 10.836 13.918 9.282 1.00 0.00 120 LEU A C 13
ATOM 24065 O O . LEU A 1 120 ? 11.905 14.167 9.837 1.00 0.00 120 LEU A O 13
ATOM 24080 N N . ASN A 1 121 ? 9.680 13.769 9.911 1.00 0.00 121 ASN A N 13
ATOM 24081 C CA . ASN A 1 121 ? 9.594 13.893 11.357 1.00 0.00 121 ASN A CA 13
ATOM 24082 C C . ASN A 1 121 ? 10.493 15.042 11.820 1.00 0.00 121 ASN A C 13
ATOM 24083 O O . ASN A 1 121 ? 11.212 14.912 12.809 1.00 0.00 121 ASN A O 13
ATOM 24093 N N . SER A 1 122 ? 10.421 16.141 11.082 1.00 0.00 122 SER A N 13
ATOM 24094 C CA . SER A 1 122 ? 11.219 17.311 11.406 1.00 0.00 122 SER A CA 13
ATOM 24095 C C . SER A 1 122 ? 10.882 18.455 10.447 1.00 0.00 122 SER A C 13
ATOM 24096 O O . SER A 1 122 ? 11.079 18.336 9.239 1.00 0.00 122 SER A O 13
ATOM 24103 N N . MET A 1 1 ? 1.056 -4.374 -18.018 1.00 0.00 1 MET A N 14
ATOM 24104 C CA . MET A 1 1 ? 0.782 -5.733 -18.450 1.00 0.00 1 MET A CA 14
ATOM 24105 C C . MET A 1 1 ? 1.458 -6.749 -17.526 1.00 0.00 1 MET A C 14
ATOM 24106 O O . MET A 1 1 ? 0.851 -7.750 -17.148 1.00 0.00 1 MET A O 14
ATOM 24118 N N . ARG A 1 2 ? 2.706 -6.456 -17.191 1.00 0.00 2 ARG A N 14
ATOM 24119 C CA . ARG A 1 2 ? 3.471 -7.332 -16.319 1.00 0.00 2 ARG A CA 14
ATOM 24120 C C . ARG A 1 2 ? 3.426 -6.818 -14.879 1.00 0.00 2 ARG A C 14
ATOM 24121 O O . ARG A 1 2 ? 2.916 -5.728 -14.620 1.00 0.00 2 ARG A O 14
ATOM 24138 N N . GLU A 1 3 ? 3.968 -7.626 -13.980 1.00 0.00 3 GLU A N 14
ATOM 24139 C CA . GLU A 1 3 ? 3.996 -7.266 -12.572 1.00 0.00 3 GLU A CA 14
ATOM 24140 C C . GLU A 1 3 ? 5.434 -7.281 -12.049 1.00 0.00 3 GLU A C 14
ATOM 24141 O O . GLU A 1 3 ? 6.313 -7.889 -12.657 1.00 0.00 3 GLU A O 14
ATOM 24152 N N . ARG A 1 4 ? 5.629 -6.603 -10.927 1.00 0.00 4 ARG A N 14
ATOM 24153 C CA . ARG A 1 4 ? 6.945 -6.531 -10.315 1.00 0.00 4 ARG A CA 14
ATOM 24154 C C . ARG A 1 4 ? 6.911 -5.615 -9.090 1.00 0.00 4 ARG A C 14
ATOM 24155 O O . ARG A 1 4 ? 7.464 -4.516 -9.117 1.00 0.00 4 ARG A O 14
ATOM 24172 N N . GLY A 1 5 ? 6.258 -6.100 -8.045 1.00 0.00 5 GLY A N 14
ATOM 24173 C CA . GLY A 1 5 ? 6.145 -5.338 -6.813 1.00 0.00 5 GLY A CA 14
ATOM 24174 C C . GLY A 1 5 ? 6.025 -6.268 -5.603 1.00 0.00 5 GLY A C 14
ATOM 24175 O O . GLY A 1 5 ? 6.869 -6.241 -4.709 1.00 0.00 5 GLY A O 14
ATOM 24179 N N . TRP A 1 6 ? 4.968 -7.067 -5.613 1.00 0.00 6 TRP A N 14
ATOM 24180 C CA . TRP A 1 6 ? 4.726 -8.002 -4.529 1.00 0.00 6 TRP A CA 14
ATOM 24181 C C . TRP A 1 6 ? 5.284 -9.365 -4.946 1.00 0.00 6 TRP A C 14
ATOM 24182 O O . TRP A 1 6 ? 4.635 -10.392 -4.748 1.00 0.00 6 TRP A O 14
ATOM 24202 N N . SER A 1 7 ? 6.480 -9.330 -5.516 1.00 0.00 7 SER A N 14
ATOM 24203 C CA . SER A 1 7 ? 7.131 -10.550 -5.963 1.00 0.00 7 SER A CA 14
ATOM 24204 C C . SER A 1 7 ? 7.891 -11.193 -4.801 1.00 0.00 7 SER A C 14
ATOM 24205 O O . SER A 1 7 ? 9.119 -11.246 -4.811 1.00 0.00 7 SER A O 14
ATOM 24212 N N . GLN A 1 8 ? 7.128 -11.666 -3.826 1.00 0.00 8 GLN A N 14
ATOM 24213 C CA . GLN A 1 8 ? 7.713 -12.305 -2.660 1.00 0.00 8 GLN A CA 14
ATOM 24214 C C . GLN A 1 8 ? 8.805 -11.415 -2.061 1.00 0.00 8 GLN A C 14
ATOM 24215 O O . GLN A 1 8 ? 9.948 -11.845 -1.914 1.00 0.00 8 GLN A O 14
ATOM 24227 N N . LYS A 1 9 ? 8.414 -10.193 -1.732 1.00 0.00 9 LYS A N 14
ATOM 24228 C CA . LYS A 1 9 ? 9.346 -9.240 -1.153 1.00 0.00 9 LYS A CA 14
ATOM 24229 C C . LYS A 1 9 ? 9.764 -9.723 0.237 1.00 0.00 9 LYS A C 14
ATOM 24230 O O . LYS A 1 9 ? 10.886 -10.190 0.425 1.00 0.00 9 LYS A O 14
ATOM 24244 N N . LYS A 1 10 ? 8.838 -9.592 1.177 1.00 0.00 10 LYS A N 14
ATOM 24245 C CA . LYS A 1 10 ? 9.097 -10.010 2.545 1.00 0.00 10 LYS A CA 14
ATOM 24246 C C . LYS A 1 10 ? 7.883 -10.772 3.078 1.00 0.00 10 LYS A C 14
ATOM 24247 O O . LYS A 1 10 ? 7.839 -12.000 3.013 1.00 0.00 10 LYS A O 14
ATOM 24261 N N . ILE A 1 11 ? 6.927 -10.014 3.594 1.00 0.00 11 ILE A N 14
ATOM 24262 C CA . ILE A 1 11 ? 5.716 -10.604 4.139 1.00 0.00 11 ILE A CA 14
ATOM 24263 C C . ILE A 1 11 ? 4.718 -10.849 3.005 1.00 0.00 11 ILE A C 14
ATOM 24264 O O . ILE A 1 11 ? 3.544 -11.116 3.253 1.00 0.00 11 ILE A O 14
ATOM 24279 N N . ALA A 1 12 ? 5.223 -10.749 1.784 1.00 0.00 12 ALA A N 14
ATOM 24280 C CA . ALA A 1 12 ? 4.391 -10.956 0.611 1.00 0.00 12 ALA A CA 14
ATOM 24281 C C . ALA A 1 12 ? 3.526 -12.201 0.818 1.00 0.00 12 ALA A C 14
ATOM 24282 O O . ALA A 1 12 ? 2.403 -12.271 0.322 1.00 0.00 12 ALA A O 14
ATOM 24289 N N . ARG A 1 13 ? 4.083 -13.154 1.551 1.00 0.00 13 ARG A N 14
ATOM 24290 C CA . ARG A 1 13 ? 3.378 -14.393 1.829 1.00 0.00 13 ARG A CA 14
ATOM 24291 C C . ARG A 1 13 ? 2.041 -14.100 2.515 1.00 0.00 13 ARG A C 14
ATOM 24292 O O . ARG A 1 13 ? 0.985 -14.478 2.010 1.00 0.00 13 ARG A O 14
ATOM 24309 N N . GLU A 1 14 ? 2.132 -13.430 3.654 1.00 0.00 14 GLU A N 14
ATOM 24310 C CA . GLU A 1 14 ? 0.943 -13.082 4.414 1.00 0.00 14 GLU A CA 14
ATOM 24311 C C . GLU A 1 14 ? 0.013 -12.205 3.572 1.00 0.00 14 GLU A C 14
ATOM 24312 O O . GLU A 1 14 ? -1.202 -12.221 3.763 1.00 0.00 14 GLU A O 14
ATOM 24323 N N . LEU A 1 15 ? 0.619 -11.460 2.659 1.00 0.00 15 LEU A N 14
ATOM 24324 C CA . LEU A 1 15 ? -0.140 -10.579 1.788 1.00 0.00 15 LEU A CA 14
ATOM 24325 C C . LEU A 1 15 ? -0.954 -11.420 0.803 1.00 0.00 15 LEU A C 14
ATOM 24326 O O . LEU A 1 15 ? -2.144 -11.174 0.608 1.00 0.00 15 LEU A O 14
ATOM 24341 N N . LYS A 1 16 ? -0.282 -12.394 0.209 1.00 0.00 16 LYS A N 14
ATOM 24342 C CA . LYS A 1 16 ? -0.929 -13.273 -0.751 1.00 0.00 16 LYS A CA 14
ATOM 24343 C C . LYS A 1 16 ? -2.125 -13.956 -0.084 1.00 0.00 16 LYS A C 14
ATOM 24344 O O . LYS A 1 16 ? -3.161 -14.158 -0.718 1.00 0.00 16 LYS A O 14
ATOM 24358 N N . THR A 1 17 ? -1.945 -14.290 1.185 1.00 0.00 17 THR A N 14
ATOM 24359 C CA . THR A 1 17 ? -2.996 -14.946 1.943 1.00 0.00 17 THR A CA 14
ATOM 24360 C C . THR A 1 17 ? -4.172 -13.990 2.161 1.00 0.00 17 THR A C 14
ATOM 24361 O O . THR A 1 17 ? -5.315 -14.425 2.282 1.00 0.00 17 THR A O 14
ATOM 24372 N N . THR A 1 18 ? -3.848 -12.705 2.204 1.00 0.00 18 THR A N 14
ATOM 24373 C CA . THR A 1 18 ? -4.862 -11.685 2.406 1.00 0.00 18 THR A CA 14
ATOM 24374 C C . THR A 1 18 ? -5.440 -11.235 1.062 1.00 0.00 18 THR A C 14
ATOM 24375 O O . THR A 1 18 ? -4.696 -10.860 0.157 1.00 0.00 18 THR A O 14
ATOM 24386 N N . ARG A 1 19 ? -6.761 -11.287 0.975 1.00 0.00 19 ARG A N 14
ATOM 24387 C CA . ARG A 1 19 ? -7.446 -10.889 -0.243 1.00 0.00 19 ARG A CA 14
ATOM 24388 C C . ARG A 1 19 ? -8.951 -11.130 -0.107 1.00 0.00 19 ARG A C 14
ATOM 24389 O O . ARG A 1 19 ? -9.608 -11.531 -1.066 1.00 0.00 19 ARG A O 14
ATOM 24406 N N . GLN A 1 20 ? -9.453 -10.874 1.092 1.00 0.00 20 GLN A N 14
ATOM 24407 C CA . GLN A 1 20 ? -10.868 -11.058 1.366 1.00 0.00 20 GLN A CA 14
ATOM 24408 C C . GLN A 1 20 ? -11.699 -10.055 0.563 1.00 0.00 20 GLN A C 14
ATOM 24409 O O . GLN A 1 20 ? -12.264 -9.119 1.127 1.00 0.00 20 GLN A O 14
ATOM 24421 N N . ASN A 1 21 ? -11.746 -10.283 -0.741 1.00 0.00 21 ASN A N 14
ATOM 24422 C CA . ASN A 1 21 ? -12.498 -9.411 -1.626 1.00 0.00 21 ASN A CA 14
ATOM 24423 C C . ASN A 1 21 ? -12.050 -7.964 -1.412 1.00 0.00 21 ASN A C 14
ATOM 24424 O O . ASN A 1 21 ? -12.848 -7.037 -1.538 1.00 0.00 21 ASN A O 14
ATOM 24434 N N . VAL A 1 22 ? -10.772 -7.815 -1.091 1.00 0.00 22 VAL A N 14
ATOM 24435 C CA . VAL A 1 22 ? -10.208 -6.498 -0.857 1.00 0.00 22 VAL A CA 14
ATOM 24436 C C . VAL A 1 22 ? -9.566 -5.986 -2.149 1.00 0.00 22 VAL A C 14
ATOM 24437 O O . VAL A 1 22 ? -10.033 -6.297 -3.243 1.00 0.00 22 VAL A O 14
ATOM 24450 N N . SER A 1 23 ? -8.505 -5.210 -1.978 1.00 0.00 23 SER A N 14
ATOM 24451 C CA . SER A 1 23 ? -7.795 -4.653 -3.117 1.00 0.00 23 SER A CA 14
ATOM 24452 C C . SER A 1 23 ? -7.629 -5.719 -4.203 1.00 0.00 23 SER A C 14
ATOM 24453 O O . SER A 1 23 ? -8.032 -5.512 -5.346 1.00 0.00 23 SER A O 14
ATOM 24460 N N . ALA A 1 24 ? -7.035 -6.834 -3.806 1.00 0.00 24 ALA A N 14
ATOM 24461 C CA . ALA A 1 24 ? -6.810 -7.932 -4.731 1.00 0.00 24 ALA A CA 14
ATOM 24462 C C . ALA A 1 24 ? -6.424 -7.369 -6.100 1.00 0.00 24 ALA A C 14
ATOM 24463 O O . ALA A 1 24 ? -6.930 -7.820 -7.127 1.00 0.00 24 ALA A O 14
ATOM 24470 N N . ILE A 1 25 ? -5.532 -6.390 -6.072 1.00 0.00 25 ILE A N 14
ATOM 24471 C CA . ILE A 1 25 ? -5.072 -5.760 -7.297 1.00 0.00 25 ILE A CA 14
ATOM 24472 C C . ILE A 1 25 ? -4.174 -6.736 -8.061 1.00 0.00 25 ILE A C 14
ATOM 24473 O O . ILE A 1 25 ? -3.971 -6.586 -9.265 1.00 0.00 25 ILE A O 14
ATOM 24488 N N . GLU A 1 26 ? -3.660 -7.714 -7.329 1.00 0.00 26 GLU A N 14
ATOM 24489 C CA . GLU A 1 26 ? -2.788 -8.713 -7.923 1.00 0.00 26 GLU A CA 14
ATOM 24490 C C . GLU A 1 26 ? -3.600 -9.676 -8.792 1.00 0.00 26 GLU A C 14
ATOM 24491 O O . GLU A 1 26 ? -3.272 -9.894 -9.957 1.00 0.00 26 GLU A O 14
ATOM 24502 N N . ARG A 1 27 ? -4.645 -10.227 -8.191 1.00 0.00 27 ARG A N 14
ATOM 24503 C CA . ARG A 1 27 ? -5.506 -11.161 -8.897 1.00 0.00 27 ARG A CA 14
ATOM 24504 C C . ARG A 1 27 ? -6.239 -10.451 -10.036 1.00 0.00 27 ARG A C 14
ATOM 24505 O O . ARG A 1 27 ? -6.306 -10.964 -11.152 1.00 0.00 27 ARG A O 14
ATOM 24522 N N . LYS A 1 28 ? -6.772 -9.281 -9.716 1.00 0.00 28 LYS A N 14
ATOM 24523 C CA . LYS A 1 28 ? -7.498 -8.494 -10.699 1.00 0.00 28 LYS A CA 14
ATOM 24524 C C . LYS A 1 28 ? -6.561 -8.139 -11.854 1.00 0.00 28 LYS A C 14
ATOM 24525 O O . LYS A 1 28 ? -6.813 -8.510 -13.001 1.00 0.00 28 LYS A O 14
ATOM 24539 N N . ALA A 1 29 ? -5.497 -7.425 -11.514 1.00 0.00 29 ALA A N 14
ATOM 24540 C CA . ALA A 1 29 ? -4.522 -7.015 -12.510 1.00 0.00 29 ALA A CA 14
ATOM 24541 C C . ALA A 1 29 ? -4.206 -8.200 -13.426 1.00 0.00 29 ALA A C 14
ATOM 24542 O O . ALA A 1 29 ? -4.371 -8.110 -14.641 1.00 0.00 29 ALA A O 14
ATOM 24549 N N . MET A 1 30 ? -3.756 -9.281 -12.808 1.00 0.00 30 MET A N 14
ATOM 24550 C CA . MET A 1 30 ? -3.416 -10.482 -13.552 1.00 0.00 30 MET A CA 14
ATOM 24551 C C . MET A 1 30 ? -4.639 -11.036 -14.287 1.00 0.00 30 MET A C 14
ATOM 24552 O O . MET A 1 30 ? -4.500 -11.780 -15.257 1.00 0.00 30 MET A O 14
ATOM 24564 N N . GLU A 1 31 ? -5.807 -10.653 -13.796 1.00 0.00 31 GLU A N 14
ATOM 24565 C CA . GLU A 1 31 ? -7.053 -11.103 -14.395 1.00 0.00 31 GLU A CA 14
ATOM 24566 C C . GLU A 1 31 ? -7.381 -10.264 -15.631 1.00 0.00 31 GLU A C 14
ATOM 24567 O O . GLU A 1 31 ? -8.514 -9.814 -15.799 1.00 0.00 31 GLU A O 14
ATOM 24578 N N . ASN A 1 32 ? -6.369 -10.079 -16.466 1.00 0.00 32 ASN A N 14
ATOM 24579 C CA . ASN A 1 32 ? -6.536 -9.302 -17.683 1.00 0.00 32 ASN A CA 14
ATOM 24580 C C . ASN A 1 32 ? -7.309 -8.020 -17.363 1.00 0.00 32 ASN A C 14
ATOM 24581 O O . ASN A 1 32 ? -8.100 -7.548 -18.179 1.00 0.00 32 ASN A O 14
ATOM 24591 N N . ILE A 1 33 ? -7.053 -7.494 -16.175 1.00 0.00 33 ILE A N 14
ATOM 24592 C CA . ILE A 1 33 ? -7.714 -6.277 -15.738 1.00 0.00 33 ILE A CA 14
ATOM 24593 C C . ILE A 1 33 ? -7.552 -5.199 -16.812 1.00 0.00 33 ILE A C 14
ATOM 24594 O O . ILE A 1 33 ? -6.603 -5.235 -17.593 1.00 0.00 33 ILE A O 14
ATOM 24609 N N . GLU A 1 34 ? -8.493 -4.266 -16.815 1.00 0.00 34 GLU A N 14
ATOM 24610 C CA . GLU A 1 34 ? -8.467 -3.180 -17.780 1.00 0.00 34 GLU A CA 14
ATOM 24611 C C . GLU A 1 34 ? -9.495 -2.112 -17.407 1.00 0.00 34 GLU A C 14
ATOM 24612 O O . GLU A 1 34 ? -9.137 -0.964 -17.148 1.00 0.00 34 GLU A O 14
ATOM 24623 N N . LYS A 1 35 ? -10.753 -2.528 -17.388 1.00 0.00 35 LYS A N 14
ATOM 24624 C CA . LYS A 1 35 ? -11.836 -1.620 -17.050 1.00 0.00 35 LYS A CA 14
ATOM 24625 C C . LYS A 1 35 ? -13.154 -2.397 -17.014 1.00 0.00 35 LYS A C 14
ATOM 24626 O O . LYS A 1 35 ? -13.924 -2.366 -17.973 1.00 0.00 35 LYS A O 14
ATOM 24640 N N . SER A 1 36 ? -13.374 -3.076 -15.898 1.00 0.00 36 SER A N 14
ATOM 24641 C CA . SER A 1 36 ? -14.584 -3.860 -15.724 1.00 0.00 36 SER A CA 14
ATOM 24642 C C . SER A 1 36 ? -14.951 -3.935 -14.241 1.00 0.00 36 SER A C 14
ATOM 24643 O O . SER A 1 36 ? -15.828 -3.206 -13.777 1.00 0.00 36 SER A O 14
ATOM 24650 N N . ARG A 1 37 ? -14.263 -4.822 -13.538 1.00 0.00 37 ARG A N 14
ATOM 24651 C CA . ARG A 1 37 ? -14.505 -5.001 -12.116 1.00 0.00 37 ARG A CA 14
ATOM 24652 C C . ARG A 1 37 ? -14.737 -3.647 -11.442 1.00 0.00 37 ARG A C 14
ATOM 24653 O O . ARG A 1 37 ? -15.778 -3.427 -10.825 1.00 0.00 37 ARG A O 14
ATOM 24670 N N . ASN A 1 38 ? -13.749 -2.776 -11.583 1.00 0.00 38 ASN A N 14
ATOM 24671 C CA . ASN A 1 38 ? -13.832 -1.449 -10.995 1.00 0.00 38 ASN A CA 14
ATOM 24672 C C . ASN A 1 38 ? -13.801 -1.570 -9.470 1.00 0.00 38 ASN A C 14
ATOM 24673 O O . ASN A 1 38 ? -14.609 -0.951 -8.779 1.00 0.00 38 ASN A O 14
ATOM 24683 N N . THR A 1 39 ? -12.860 -2.369 -8.990 1.00 0.00 39 THR A N 14
ATOM 24684 C CA . THR A 1 39 ? -12.714 -2.578 -7.560 1.00 0.00 39 THR A CA 14
ATOM 24685 C C . THR A 1 39 ? -12.081 -1.348 -6.903 1.00 0.00 39 THR A C 14
ATOM 24686 O O . THR A 1 39 ? -12.788 -0.488 -6.380 1.00 0.00 39 THR A O 14
ATOM 24697 N N . LEU A 1 40 ? -10.759 -1.306 -6.952 1.00 0.00 40 LEU A N 14
ATOM 24698 C CA . LEU A 1 40 ? -10.023 -0.196 -6.369 1.00 0.00 40 LEU A CA 14
ATOM 24699 C C . LEU A 1 40 ? -10.670 1.121 -6.801 1.00 0.00 40 LEU A C 14
ATOM 24700 O O . LEU A 1 40 ? -10.570 2.126 -6.098 1.00 0.00 40 LEU A O 14
ATOM 24715 N N . ASP A 1 41 ? -11.319 1.075 -7.955 1.00 0.00 41 ASP A N 14
ATOM 24716 C CA . ASP A 1 41 ? -11.982 2.253 -8.488 1.00 0.00 41 ASP A CA 14
ATOM 24717 C C . ASP A 1 41 ? -13.179 2.605 -7.602 1.00 0.00 41 ASP A C 14
ATOM 24718 O O . ASP A 1 41 ? -13.273 3.721 -7.095 1.00 0.00 41 ASP A O 14
ATOM 24727 N N . PHE A 1 42 ? -14.064 1.631 -7.443 1.00 0.00 42 PHE A N 14
ATOM 24728 C CA . PHE A 1 42 ? -15.250 1.824 -6.628 1.00 0.00 42 PHE A CA 14
ATOM 24729 C C . PHE A 1 42 ? -14.881 2.355 -5.241 1.00 0.00 42 PHE A C 14
ATOM 24730 O O . PHE A 1 42 ? -15.601 3.177 -4.676 1.00 0.00 42 PHE A O 14
ATOM 24746 N N . VAL A 1 43 ? -13.760 1.864 -4.733 1.00 0.00 43 VAL A N 14
ATOM 24747 C CA . VAL A 1 43 ? -13.287 2.278 -3.423 1.00 0.00 43 VAL A CA 14
ATOM 24748 C C . VAL A 1 43 ? -12.581 3.629 -3.545 1.00 0.00 43 VAL A C 14
ATOM 24749 O O . VAL A 1 43 ? -12.497 4.380 -2.574 1.00 0.00 43 VAL A O 14
ATOM 24762 N N . LYS A 1 44 ? -12.091 3.900 -4.746 1.00 0.00 44 LYS A N 14
ATOM 24763 C CA . LYS A 1 44 ? -11.395 5.148 -5.008 1.00 0.00 44 LYS A CA 14
ATOM 24764 C C . LYS A 1 44 ? -12.383 6.310 -4.898 1.00 0.00 44 LYS A C 14
ATOM 24765 O O . LYS A 1 44 ? -12.029 7.388 -4.424 1.00 0.00 44 LYS A O 14
ATOM 24779 N N . SER A 1 45 ? -13.603 6.052 -5.347 1.00 0.00 45 SER A N 14
ATOM 24780 C CA . SER A 1 45 ? -14.646 7.064 -5.306 1.00 0.00 45 SER A CA 14
ATOM 24781 C C . SER A 1 45 ? -14.766 7.634 -3.891 1.00 0.00 45 SER A C 14
ATOM 24782 O O . SER A 1 45 ? -14.892 8.844 -3.714 1.00 0.00 45 SER A O 14
ATOM 24789 N N . LEU A 1 46 ? -14.724 6.734 -2.919 1.00 0.00 46 LEU A N 14
ATOM 24790 C CA . LEU A 1 46 ? -14.826 7.132 -1.526 1.00 0.00 46 LEU A CA 14
ATOM 24791 C C . LEU A 1 46 ? -14.062 8.441 -1.315 1.00 0.00 46 LEU A C 14
ATOM 24792 O O . LEU A 1 46 ? -14.628 9.425 -0.842 1.00 0.00 46 LEU A O 14
ATOM 24807 N N . LYS A 1 47 ? -12.787 8.409 -1.677 1.00 0.00 47 LYS A N 14
ATOM 24808 C CA . LYS A 1 47 ? -11.940 9.580 -1.535 1.00 0.00 47 LYS A CA 14
ATOM 24809 C C . LYS A 1 47 ? -11.756 9.893 -0.048 1.00 0.00 47 LYS A C 14
ATOM 24810 O O . LYS A 1 47 ? -12.145 10.964 0.417 1.00 0.00 47 LYS A O 14
ATOM 24824 N N . SER A 1 48 ? -11.164 8.941 0.655 1.00 0.00 48 SER A N 14
ATOM 24825 C CA . SER A 1 48 ? -10.924 9.101 2.079 1.00 0.00 48 SER A CA 14
ATOM 24826 C C . SER A 1 48 ? -9.449 9.423 2.328 1.00 0.00 48 SER A C 14
ATOM 24827 O O . SER A 1 48 ? -8.569 8.873 1.667 1.00 0.00 48 SER A O 14
ATOM 24834 N N . PRO A 1 49 ? -9.218 10.337 3.309 1.00 0.00 49 PRO A N 14
ATOM 24835 C CA . PRO A 1 49 ? -7.864 10.738 3.653 1.00 0.00 49 PRO A CA 14
ATOM 24836 C C . PRO A 1 49 ? -7.156 9.646 4.456 1.00 0.00 49 PRO A C 14
ATOM 24837 O O . PRO A 1 49 ? -7.805 8.779 5.039 1.00 0.00 49 PRO A O 14
ATOM 24845 N N . VAL A 1 50 ? -5.832 9.723 4.461 1.00 0.00 50 VAL A N 14
ATOM 24846 C CA . VAL A 1 50 ? -5.029 8.751 5.183 1.00 0.00 50 VAL A CA 14
ATOM 24847 C C . VAL A 1 50 ? -3.672 9.372 5.523 1.00 0.00 50 VAL A C 14
ATOM 24848 O O . VAL A 1 50 ? -3.259 10.349 4.903 1.00 0.00 50 VAL A O 14
ATOM 24861 N N . ARG A 1 51 ? -3.017 8.777 6.510 1.00 0.00 51 ARG A N 14
ATOM 24862 C CA . ARG A 1 51 ? -1.715 9.258 6.940 1.00 0.00 51 ARG A CA 14
ATOM 24863 C C . ARG A 1 51 ? -0.927 8.130 7.609 1.00 0.00 51 ARG A C 14
ATOM 24864 O O . ARG A 1 51 ? -1.441 7.446 8.492 1.00 0.00 51 ARG A O 14
ATOM 24881 N N . ILE A 1 52 ? 0.310 7.970 7.161 1.00 0.00 52 ILE A N 14
ATOM 24882 C CA . ILE A 1 52 ? 1.175 6.936 7.704 1.00 0.00 52 ILE A CA 14
ATOM 24883 C C . ILE A 1 52 ? 2.627 7.417 7.658 1.00 0.00 52 ILE A C 14
ATOM 24884 O O . ILE A 1 52 ? 3.007 8.171 6.765 1.00 0.00 52 ILE A O 14
ATOM 24899 N N . LEU A 1 53 ? 3.398 6.959 8.633 1.00 0.00 53 LEU A N 14
ATOM 24900 C CA . LEU A 1 53 ? 4.800 7.332 8.715 1.00 0.00 53 LEU A CA 14
ATOM 24901 C C . LEU A 1 53 ? 5.663 6.174 8.209 1.00 0.00 53 LEU A C 14
ATOM 24902 O O . LEU A 1 53 ? 5.348 5.009 8.451 1.00 0.00 53 LEU A O 14
ATOM 24917 N N . CYS A 1 54 ? 6.734 6.534 7.518 1.00 0.00 54 CYS A N 14
ATOM 24918 C CA . CYS A 1 54 ? 7.644 5.539 6.975 1.00 0.00 54 CYS A CA 14
ATOM 24919 C C . CYS A 1 54 ? 8.953 5.606 7.764 1.00 0.00 54 CYS A C 14
ATOM 24920 O O . CYS A 1 54 ? 9.477 6.691 8.013 1.00 0.00 54 CYS A O 14
ATOM 24927 N N . ARG A 1 55 ? 9.445 4.433 8.133 1.00 0.00 55 ARG A N 14
ATOM 24928 C CA . ARG A 1 55 ? 10.684 4.344 8.888 1.00 0.00 55 ARG A CA 14
ATOM 24929 C C . ARG A 1 55 ? 11.735 3.568 8.094 1.00 0.00 55 ARG A C 14
ATOM 24930 O O . ARG A 1 55 ? 11.516 3.232 6.931 1.00 0.00 55 ARG A O 14
ATOM 24947 N N . ARG A 1 56 ? 12.853 3.304 8.753 1.00 0.00 56 ARG A N 14
ATOM 24948 C CA . ARG A 1 56 ? 13.939 2.574 8.123 1.00 0.00 56 ARG A CA 14
ATOM 24949 C C . ARG A 1 56 ? 13.415 1.277 7.501 1.00 0.00 56 ARG A C 14
ATOM 24950 O O . ARG A 1 56 ? 12.750 0.487 8.170 1.00 0.00 56 ARG A O 14
ATOM 24967 N N . GLY A 1 57 ? 13.735 1.098 6.227 1.00 0.00 57 GLY A N 14
ATOM 24968 C CA . GLY A 1 57 ? 13.305 -0.089 5.508 1.00 0.00 57 GLY A CA 14
ATOM 24969 C C . GLY A 1 57 ? 13.601 -1.356 6.313 1.00 0.00 57 GLY A C 14
ATOM 24970 O O . GLY A 1 57 ? 12.885 -2.350 6.197 1.00 0.00 57 GLY A O 14
ATOM 24974 N N . ASP A 1 58 ? 14.656 -1.278 7.111 1.00 0.00 58 ASP A N 14
ATOM 24975 C CA . ASP A 1 58 ? 15.055 -2.407 7.934 1.00 0.00 58 ASP A CA 14
ATOM 24976 C C . ASP A 1 58 ? 13.905 -2.780 8.872 1.00 0.00 58 ASP A C 14
ATOM 24977 O O . ASP A 1 58 ? 13.776 -3.936 9.273 1.00 0.00 58 ASP A O 14
ATOM 24986 N N . THR A 1 59 ? 13.098 -1.780 9.194 1.00 0.00 59 THR A N 14
ATOM 24987 C CA . THR A 1 59 ? 11.963 -1.988 10.077 1.00 0.00 59 THR A CA 14
ATOM 24988 C C . THR A 1 59 ? 10.655 -1.930 9.286 1.00 0.00 59 THR A C 14
ATOM 24989 O O . THR A 1 59 ? 9.572 -1.925 9.870 1.00 0.00 59 THR A O 14
ATOM 25000 N N . LEU A 1 60 ? 10.798 -1.889 7.969 1.00 0.00 60 LEU A N 14
ATOM 25001 C CA . LEU A 1 60 ? 9.641 -1.832 7.093 1.00 0.00 60 LEU A CA 14
ATOM 25002 C C . LEU A 1 60 ? 8.655 -2.935 7.483 1.00 0.00 60 LEU A C 14
ATOM 25003 O O . LEU A 1 60 ? 7.445 -2.713 7.505 1.00 0.00 60 LEU A O 14
ATOM 25018 N N . ASP A 1 61 ? 9.209 -4.101 7.780 1.00 0.00 61 ASP A N 14
ATOM 25019 C CA . ASP A 1 61 ? 8.394 -5.240 8.168 1.00 0.00 61 ASP A CA 14
ATOM 25020 C C . ASP A 1 61 ? 7.545 -4.863 9.383 1.00 0.00 61 ASP A C 14
ATOM 25021 O O . ASP A 1 61 ? 6.335 -5.084 9.392 1.00 0.00 61 ASP A O 14
ATOM 25030 N N . GLU A 1 62 ? 8.212 -4.301 10.381 1.00 0.00 62 GLU A N 14
ATOM 25031 C CA . GLU A 1 62 ? 7.534 -3.892 11.599 1.00 0.00 62 GLU A CA 14
ATOM 25032 C C . GLU A 1 62 ? 6.683 -2.647 11.339 1.00 0.00 62 GLU A C 14
ATOM 25033 O O . GLU A 1 62 ? 5.564 -2.540 11.839 1.00 0.00 62 GLU A O 14
ATOM 25044 N N . ILE A 1 63 ? 7.245 -1.737 10.557 1.00 0.00 63 ILE A N 14
ATOM 25045 C CA . ILE A 1 63 ? 6.552 -0.504 10.226 1.00 0.00 63 ILE A CA 14
ATOM 25046 C C . ILE A 1 63 ? 5.188 -0.839 9.616 1.00 0.00 63 ILE A C 14
ATOM 25047 O O . ILE A 1 63 ? 4.222 -0.101 9.806 1.00 0.00 63 ILE A O 14
ATOM 25062 N N . ILE A 1 64 ? 5.154 -1.951 8.897 1.00 0.00 64 ILE A N 14
ATOM 25063 C CA . ILE A 1 64 ? 3.926 -2.392 8.259 1.00 0.00 64 ILE A CA 14
ATOM 25064 C C . ILE A 1 64 ? 2.854 -2.617 9.328 1.00 0.00 64 ILE A C 14
ATOM 25065 O O . ILE A 1 64 ? 1.711 -2.192 9.166 1.00 0.00 64 ILE A O 14
ATOM 25080 N N . LYS A 1 65 ? 3.260 -3.285 10.397 1.00 0.00 65 LYS A N 14
ATOM 25081 C CA . LYS A 1 65 ? 2.349 -3.572 11.491 1.00 0.00 65 LYS A CA 14
ATOM 25082 C C . LYS A 1 65 ? 1.873 -2.257 12.112 1.00 0.00 65 LYS A C 14
ATOM 25083 O O . LYS A 1 65 ? 0.713 -2.133 12.500 1.00 0.00 65 LYS A O 14
ATOM 25097 N N . ARG A 1 66 ? 2.795 -1.307 12.185 1.00 0.00 66 ARG A N 14
ATOM 25098 C CA . ARG A 1 66 ? 2.483 -0.005 12.751 1.00 0.00 66 ARG A CA 14
ATOM 25099 C C . ARG A 1 66 ? 1.613 0.799 11.783 1.00 0.00 66 ARG A C 14
ATOM 25100 O O . ARG A 1 66 ? 0.737 1.552 12.210 1.00 0.00 66 ARG A O 14
ATOM 25117 N N . LEU A 1 67 ? 1.883 0.614 10.500 1.00 0.00 67 LEU A N 14
ATOM 25118 C CA . LEU A 1 67 ? 1.135 1.314 9.469 1.00 0.00 67 LEU A CA 14
ATOM 25119 C C . LEU A 1 67 ? -0.331 0.878 9.523 1.00 0.00 67 LEU A C 14
ATOM 25120 O O . LEU A 1 67 ? -1.229 1.715 9.573 1.00 0.00 67 LEU A O 14
ATOM 25135 N N . LEU A 1 68 ? -0.525 -0.433 9.512 1.00 0.00 68 LEU A N 14
ATOM 25136 C CA . LEU A 1 68 ? -1.866 -0.990 9.559 1.00 0.00 68 LEU A CA 14
ATOM 25137 C C . LEU A 1 68 ? -2.661 -0.302 10.671 1.00 0.00 68 LEU A C 14
ATOM 25138 O O . LEU A 1 68 ? -3.808 0.089 10.467 1.00 0.00 68 LEU A O 14
ATOM 25153 N N . GLU A 1 69 ? -2.019 -0.176 11.823 1.00 0.00 69 GLU A N 14
ATOM 25154 C CA . GLU A 1 69 ? -2.651 0.457 12.967 1.00 0.00 69 GLU A CA 14
ATOM 25155 C C . GLU A 1 69 ? -3.086 1.881 12.613 1.00 0.00 69 GLU A C 14
ATOM 25156 O O . GLU A 1 69 ? -3.988 2.432 13.241 1.00 0.00 69 GLU A O 14
ATOM 25167 N N . GLU A 1 70 ? -2.426 2.434 11.607 1.00 0.00 70 GLU A N 14
ATOM 25168 C CA . GLU A 1 70 ? -2.733 3.782 11.161 1.00 0.00 70 GLU A CA 14
ATOM 25169 C C . GLU A 1 70 ? -3.754 3.744 10.020 1.00 0.00 70 GLU A C 14
ATOM 25170 O O . GLU A 1 70 ? -4.673 4.560 9.979 1.00 0.00 70 GLU A O 14
ATOM 25181 N N . SER A 1 71 ? -3.556 2.789 9.124 1.00 0.00 71 SER A N 14
ATOM 25182 C CA . SER A 1 71 ? -4.448 2.635 7.987 1.00 0.00 71 SER A CA 14
ATOM 25183 C C . SER A 1 71 ? -5.630 1.741 8.368 1.00 0.00 71 SER A C 14
ATOM 25184 O O . SER A 1 71 ? -6.772 2.198 8.404 1.00 0.00 71 SER A O 14
ATOM 25191 N N . ASN A 1 72 ? -5.317 0.483 8.641 1.00 0.00 72 ASN A N 14
ATOM 25192 C CA . ASN A 1 72 ? -6.339 -0.478 9.017 1.00 0.00 72 ASN A CA 14
ATOM 25193 C C . ASN A 1 72 ? -7.361 0.201 9.931 1.00 0.00 72 ASN A C 14
ATOM 25194 O O . ASN A 1 72 ? -8.536 -0.162 9.933 1.00 0.00 72 ASN A O 14
ATOM 25204 N N . LYS A 1 73 ? -6.876 1.177 10.686 1.00 0.00 73 LYS A N 14
ATOM 25205 C CA . LYS A 1 73 ? -7.732 1.910 11.602 1.00 0.00 73 LYS A CA 14
ATOM 25206 C C . LYS A 1 73 ? -8.826 2.626 10.808 1.00 0.00 73 LYS A C 14
ATOM 25207 O O . LYS A 1 73 ? -10.012 2.463 11.093 1.00 0.00 73 LYS A O 14
ATOM 25221 N N . GLU A 1 74 ? -8.390 3.403 9.827 1.00 0.00 74 GLU A N 14
ATOM 25222 C CA . GLU A 1 74 ? -9.317 4.145 8.990 1.00 0.00 74 GLU A CA 14
ATOM 25223 C C . GLU A 1 74 ? -9.622 3.360 7.712 1.00 0.00 74 GLU A C 14
ATOM 25224 O O . GLU A 1 74 ? -10.273 3.874 6.805 1.00 0.00 74 GLU A O 14
ATOM 25235 N N . GLY A 1 75 ? -9.136 2.128 7.682 1.00 0.00 75 GLY A N 14
ATOM 25236 C CA . GLY A 1 75 ? -9.348 1.267 6.530 1.00 0.00 75 GLY A CA 14
ATOM 25237 C C . GLY A 1 75 ? -9.952 -0.074 6.951 1.00 0.00 75 GLY A C 14
ATOM 25238 O O . GLY A 1 75 ? -10.333 -0.251 8.107 1.00 0.00 75 GLY A O 14
ATOM 25242 N N . ILE A 1 76 ? -10.022 -0.983 5.990 1.00 0.00 76 ILE A N 14
ATOM 25243 C CA . ILE A 1 76 ? -10.573 -2.302 6.247 1.00 0.00 76 ILE A CA 14
ATOM 25244 C C . ILE A 1 76 ? -9.446 -3.250 6.657 1.00 0.00 76 ILE A C 14
ATOM 25245 O O . ILE A 1 76 ? -8.271 -2.959 6.433 1.00 0.00 76 ILE A O 14
ATOM 25260 N N . HIS A 1 77 ? -9.841 -4.368 7.250 1.00 0.00 77 HIS A N 14
ATOM 25261 C CA . HIS A 1 77 ? -8.878 -5.360 7.693 1.00 0.00 77 HIS A CA 14
ATOM 25262 C C . HIS A 1 77 ? -7.972 -5.755 6.526 1.00 0.00 77 HIS A C 14
ATOM 25263 O O . HIS A 1 77 ? -8.351 -6.576 5.691 1.00 0.00 77 HIS A O 14
ATOM 25276 N N . VAL A 1 78 ? -6.793 -5.151 6.503 1.00 0.00 78 VAL A N 14
ATOM 25277 C CA . VAL A 1 78 ? -5.830 -5.428 5.451 1.00 0.00 78 VAL A CA 14
ATOM 25278 C C . VAL A 1 78 ? -4.445 -5.625 6.072 1.00 0.00 78 VAL A C 14
ATOM 25279 O O . VAL A 1 78 ? -4.056 -4.887 6.976 1.00 0.00 78 VAL A O 14
ATOM 25292 N N . ILE A 1 79 ? -3.740 -6.624 5.563 1.00 0.00 79 ILE A N 14
ATOM 25293 C CA . ILE A 1 79 ? -2.408 -6.927 6.057 1.00 0.00 79 ILE A CA 14
ATOM 25294 C C . ILE A 1 79 ? -1.390 -6.704 4.935 1.00 0.00 79 ILE A C 14
ATOM 25295 O O . ILE A 1 79 ? -0.543 -7.559 4.681 1.00 0.00 79 ILE A O 14
ATOM 25310 N N . HIS A 1 80 ? -1.507 -5.550 4.295 1.00 0.00 80 HIS A N 14
ATOM 25311 C CA . HIS A 1 80 ? -0.609 -5.203 3.207 1.00 0.00 80 HIS A CA 14
ATOM 25312 C C . HIS A 1 80 ? 0.646 -4.534 3.771 1.00 0.00 80 HIS A C 14
ATOM 25313 O O . HIS A 1 80 ? 0.678 -4.151 4.940 1.00 0.00 80 HIS A O 14
ATOM 25326 N N . ASP A 1 81 ? 1.650 -4.414 2.915 1.00 0.00 81 ASP A N 14
ATOM 25327 C CA . ASP A 1 81 ? 2.905 -3.798 3.314 1.00 0.00 81 ASP A CA 14
ATOM 25328 C C . ASP A 1 81 ? 3.034 -2.432 2.636 1.00 0.00 81 ASP A C 14
ATOM 25329 O O . ASP A 1 81 ? 2.215 -2.073 1.792 1.00 0.00 81 ASP A O 14
ATOM 25338 N N . SER A 1 82 ? 4.071 -1.709 3.031 1.00 0.00 82 SER A N 14
ATOM 25339 C CA . SER A 1 82 ? 4.320 -0.390 2.472 1.00 0.00 82 SER A CA 14
ATOM 25340 C C . SER A 1 82 ? 4.751 -0.515 1.009 1.00 0.00 82 SER A C 14
ATOM 25341 O O . SER A 1 82 ? 4.478 0.371 0.200 1.00 0.00 82 SER A O 14
ATOM 25348 N N . ILE A 1 83 ? 5.418 -1.621 0.714 1.00 0.00 83 ILE A N 14
ATOM 25349 C CA . ILE A 1 83 ? 5.890 -1.873 -0.636 1.00 0.00 83 ILE A CA 14
ATOM 25350 C C . ILE A 1 83 ? 4.706 -2.272 -1.520 1.00 0.00 83 ILE A C 14
ATOM 25351 O O . ILE A 1 83 ? 4.646 -1.899 -2.690 1.00 0.00 83 ILE A O 14
ATOM 25366 N N . THR A 1 84 ? 3.794 -3.026 -0.925 1.00 0.00 84 THR A N 14
ATOM 25367 C CA . THR A 1 84 ? 2.615 -3.481 -1.643 1.00 0.00 84 THR A CA 14
ATOM 25368 C C . THR A 1 84 ? 1.643 -2.320 -1.862 1.00 0.00 84 THR A C 14
ATOM 25369 O O . THR A 1 84 ? 1.027 -2.212 -2.922 1.00 0.00 84 THR A O 14
ATOM 25380 N N . LEU A 1 85 ? 1.535 -1.479 -0.844 1.00 0.00 85 LEU A N 14
ATOM 25381 C CA . LEU A 1 85 ? 0.650 -0.331 -0.911 1.00 0.00 85 LEU A CA 14
ATOM 25382 C C . LEU A 1 85 ? 1.071 0.564 -2.079 1.00 0.00 85 LEU A C 14
ATOM 25383 O O . LEU A 1 85 ? 0.224 1.083 -2.805 1.00 0.00 85 LEU A O 14
ATOM 25398 N N . ALA A 1 86 ? 2.378 0.719 -2.223 1.00 0.00 86 ALA A N 14
ATOM 25399 C CA . ALA A 1 86 ? 2.922 1.542 -3.289 1.00 0.00 86 ALA A CA 14
ATOM 25400 C C . ALA A 1 86 ? 2.478 0.978 -4.640 1.00 0.00 86 ALA A C 14
ATOM 25401 O O . ALA A 1 86 ? 2.025 1.723 -5.507 1.00 0.00 86 ALA A O 14
ATOM 25408 N N . PHE A 1 87 ? 2.623 -0.332 -4.775 1.00 0.00 87 PHE A N 14
ATOM 25409 C CA . PHE A 1 87 ? 2.243 -1.004 -6.005 1.00 0.00 87 PHE A CA 14
ATOM 25410 C C . PHE A 1 87 ? 0.720 -1.080 -6.141 1.00 0.00 87 PHE A C 14
ATOM 25411 O O . PHE A 1 87 ? 0.166 -0.707 -7.174 1.00 0.00 87 PHE A O 14
ATOM 25427 N N . LEU A 1 88 ? 0.087 -1.564 -5.082 1.00 0.00 88 LEU A N 14
ATOM 25428 C CA . LEU A 1 88 ? -1.359 -1.693 -5.069 1.00 0.00 88 LEU A CA 14
ATOM 25429 C C . LEU A 1 88 ? -1.991 -0.332 -5.374 1.00 0.00 88 LEU A C 14
ATOM 25430 O O . LEU A 1 88 ? -2.830 -0.220 -6.266 1.00 0.00 88 LEU A O 14
ATOM 25445 N N . ILE A 1 89 ? -1.563 0.666 -4.615 1.00 0.00 89 ILE A N 14
ATOM 25446 C CA . ILE A 1 89 ? -2.077 2.014 -4.793 1.00 0.00 89 ILE A CA 14
ATOM 25447 C C . ILE A 1 89 ? -1.739 2.502 -6.202 1.00 0.00 89 ILE A C 14
ATOM 25448 O O . ILE A 1 89 ? -2.610 2.991 -6.920 1.00 0.00 89 ILE A O 14
ATOM 25463 N N . ARG A 1 90 ? -0.471 2.353 -6.557 1.00 0.00 90 ARG A N 14
ATOM 25464 C CA . ARG A 1 90 ? -0.006 2.772 -7.869 1.00 0.00 90 ARG A CA 14
ATOM 25465 C C . ARG A 1 90 ? -1.068 2.474 -8.929 1.00 0.00 90 ARG A C 14
ATOM 25466 O O . ARG A 1 90 ? -1.219 3.225 -9.890 1.00 0.00 90 ARG A O 14
ATOM 25483 N N . GLU A 1 91 ? -1.777 1.375 -8.716 1.00 0.00 91 GLU A N 14
ATOM 25484 C CA . GLU A 1 91 ? -2.821 0.967 -9.642 1.00 0.00 91 GLU A CA 14
ATOM 25485 C C . GLU A 1 91 ? -4.009 1.928 -9.559 1.00 0.00 91 GLU A C 14
ATOM 25486 O O . GLU A 1 91 ? -4.522 2.377 -10.583 1.00 0.00 91 GLU A O 14
ATOM 25497 N N . LYS A 1 92 ? -4.411 2.217 -8.330 1.00 0.00 92 LYS A N 14
ATOM 25498 C CA . LYS A 1 92 ? -5.528 3.116 -8.100 1.00 0.00 92 LYS A CA 14
ATOM 25499 C C . LYS A 1 92 ? -5.011 4.553 -8.010 1.00 0.00 92 LYS A C 14
ATOM 25500 O O . LYS A 1 92 ? -5.786 5.483 -7.794 1.00 0.00 92 LYS A O 14
ATOM 25514 N N . ALA A 1 93 ? -3.704 4.689 -8.180 1.00 0.00 93 ALA A N 14
ATOM 25515 C CA . ALA A 1 93 ? -3.074 5.997 -8.121 1.00 0.00 93 ALA A CA 14
ATOM 25516 C C . ALA A 1 93 ? -1.627 5.883 -8.604 1.00 0.00 93 ALA A C 14
ATOM 25517 O O . ALA A 1 93 ? -0.701 5.839 -7.795 1.00 0.00 93 ALA A O 14
ATOM 25524 N N . SER A 1 94 ? -1.477 5.840 -9.919 1.00 0.00 94 SER A N 14
ATOM 25525 C CA . SER A 1 94 ? -0.158 5.732 -10.520 1.00 0.00 94 SER A CA 14
ATOM 25526 C C . SER A 1 94 ? 0.486 7.116 -10.621 1.00 0.00 94 SER A C 14
ATOM 25527 O O . SER A 1 94 ? 1.467 7.298 -11.340 1.00 0.00 94 SER A O 14
ATOM 25534 N N . HIS A 1 95 ? -0.094 8.059 -9.891 1.00 0.00 95 HIS A N 14
ATOM 25535 C CA . HIS A 1 95 ? 0.411 9.421 -9.890 1.00 0.00 95 HIS A CA 14
ATOM 25536 C C . HIS A 1 95 ? 1.326 9.629 -8.682 1.00 0.00 95 HIS A C 14
ATOM 25537 O O . HIS A 1 95 ? 2.535 9.425 -8.773 1.00 0.00 95 HIS A O 14
ATOM 25550 N N . ARG A 1 96 ? 0.714 10.032 -7.578 1.00 0.00 96 ARG A N 14
ATOM 25551 C CA . ARG A 1 96 ? 1.458 10.270 -6.354 1.00 0.00 96 ARG A CA 14
ATOM 25552 C C . ARG A 1 96 ? 1.314 9.078 -5.405 1.00 0.00 96 ARG A C 14
ATOM 25553 O O . ARG A 1 96 ? 0.269 8.905 -4.776 1.00 0.00 96 ARG A O 14
ATOM 25570 N N . ILE A 1 97 ? 2.375 8.289 -5.330 1.00 0.00 97 ILE A N 14
ATOM 25571 C CA . ILE A 1 97 ? 2.378 7.120 -4.467 1.00 0.00 97 ILE A CA 14
ATOM 25572 C C . ILE A 1 97 ? 3.401 7.320 -3.347 1.00 0.00 97 ILE A C 14
ATOM 25573 O O . ILE A 1 97 ? 4.221 8.235 -3.407 1.00 0.00 97 ILE A O 14
ATOM 25588 N N . VAL A 1 98 ? 3.320 6.448 -2.353 1.00 0.00 98 VAL A N 14
ATOM 25589 C CA . VAL A 1 98 ? 4.230 6.517 -1.221 1.00 0.00 98 VAL A CA 14
ATOM 25590 C C . VAL A 1 98 ? 5.492 5.713 -1.537 1.00 0.00 98 VAL A C 14
ATOM 25591 O O . VAL A 1 98 ? 5.434 4.716 -2.255 1.00 0.00 98 VAL A O 14
ATOM 25604 N N . HIS A 1 99 ? 6.603 6.176 -0.984 1.00 0.00 99 HIS A N 14
ATOM 25605 C CA . HIS A 1 99 ? 7.878 5.512 -1.198 1.00 0.00 99 HIS A CA 14
ATOM 25606 C C . HIS A 1 99 ? 8.350 4.874 0.111 1.00 0.00 99 HIS A C 14
ATOM 25607 O O . HIS A 1 99 ? 7.679 4.984 1.136 1.00 0.00 99 HIS A O 14
ATOM 25620 N N . ARG A 1 100 ? 9.502 4.224 0.034 1.00 0.00 100 ARG A N 14
ATOM 25621 C CA . ARG A 1 100 ? 10.072 3.569 1.199 1.00 0.00 100 ARG A CA 14
ATOM 25622 C C . ARG A 1 100 ? 11.590 3.752 1.221 1.00 0.00 100 ARG A C 14
ATOM 25623 O O . ARG A 1 100 ? 12.312 3.064 0.500 1.00 0.00 100 ARG A O 14
ATOM 25640 N N . VAL A 1 101 ? 12.030 4.683 2.056 1.00 0.00 101 VAL A N 14
ATOM 25641 C CA . VAL A 1 101 ? 13.450 4.965 2.181 1.00 0.00 101 VAL A CA 14
ATOM 25642 C C . VAL A 1 101 ? 13.985 4.309 3.455 1.00 0.00 101 VAL A C 14
ATOM 25643 O O . VAL A 1 101 ? 13.283 4.237 4.462 1.00 0.00 101 VAL A O 14
ATOM 25656 N N . VAL A 1 102 ? 15.224 3.848 3.370 1.00 0.00 102 VAL A N 14
ATOM 25657 C CA . VAL A 1 102 ? 15.862 3.201 4.503 1.00 0.00 102 VAL A CA 14
ATOM 25658 C C . VAL A 1 102 ? 17.157 3.941 4.846 1.00 0.00 102 VAL A C 14
ATOM 25659 O O . VAL A 1 102 ? 18.234 3.557 4.393 1.00 0.00 102 VAL A O 14
ATOM 25672 N N . LYS A 1 103 ? 17.009 4.989 5.642 1.00 0.00 103 LYS A N 14
ATOM 25673 C CA . LYS A 1 103 ? 18.152 5.786 6.051 1.00 0.00 103 LYS A CA 14
ATOM 25674 C C . LYS A 1 103 ? 17.698 6.844 7.059 1.00 0.00 103 LYS A C 14
ATOM 25675 O O . LYS A 1 103 ? 18.379 7.091 8.053 1.00 0.00 103 LYS A O 14
ATOM 25689 N N . SER A 1 104 ? 16.551 7.439 6.767 1.00 0.00 104 SER A N 14
ATOM 25690 C CA . SER A 1 104 ? 15.997 8.464 7.636 1.00 0.00 104 SER A CA 14
ATOM 25691 C C . SER A 1 104 ? 14.499 8.227 7.837 1.00 0.00 104 SER A C 14
ATOM 25692 O O . SER A 1 104 ? 13.926 7.316 7.242 1.00 0.00 104 SER A O 14
ATOM 25699 N N . ASP A 1 105 ? 13.908 9.064 8.676 1.00 0.00 105 ASP A N 14
ATOM 25700 C CA . ASP A 1 105 ? 12.487 8.957 8.963 1.00 0.00 105 ASP A CA 14
ATOM 25701 C C . ASP A 1 105 ? 11.721 9.961 8.100 1.00 0.00 105 ASP A C 14
ATOM 25702 O O . ASP A 1 105 ? 12.120 11.119 7.985 1.00 0.00 105 ASP A O 14
ATOM 25711 N N . PHE A 1 106 ? 10.633 9.481 7.516 1.00 0.00 106 PHE A N 14
ATOM 25712 C CA . PHE A 1 106 ? 9.807 10.322 6.667 1.00 0.00 106 PHE A CA 14
ATOM 25713 C C . PHE A 1 106 ? 8.332 9.925 6.770 1.00 0.00 106 PHE A C 14
ATOM 25714 O O . PHE A 1 106 ? 8.005 8.740 6.805 1.00 0.00 106 PHE A O 14
ATOM 25730 N N . GLU A 1 107 ? 7.481 10.939 6.817 1.00 0.00 107 GLU A N 14
ATOM 25731 C CA . GLU A 1 107 ? 6.050 10.712 6.916 1.00 0.00 107 GLU A CA 14
ATOM 25732 C C . GLU A 1 107 ? 5.379 10.952 5.562 1.00 0.00 107 GLU A C 14
ATOM 25733 O O . GLU A 1 107 ? 5.810 11.813 4.796 1.00 0.00 107 GLU A O 14
ATOM 25744 N N . ILE A 1 108 ? 4.335 10.176 5.309 1.00 0.00 108 ILE A N 14
ATOM 25745 C CA . ILE A 1 108 ? 3.601 10.294 4.060 1.00 0.00 108 ILE A CA 14
ATOM 25746 C C . ILE A 1 108 ? 2.101 10.190 4.344 1.00 0.00 108 ILE A C 14
ATOM 25747 O O . ILE A 1 108 ? 1.682 9.435 5.220 1.00 0.00 108 ILE A O 14
ATOM 25762 N N . GLY A 1 109 ? 1.333 10.961 3.587 1.00 0.00 109 GLY A N 14
ATOM 25763 C CA . GLY A 1 109 ? -0.111 10.965 3.747 1.00 0.00 109 GLY A CA 14
ATOM 25764 C C . GLY A 1 109 ? -0.799 11.510 2.494 1.00 0.00 109 GLY A C 14
ATOM 25765 O O . GLY A 1 109 ? -0.157 12.133 1.650 1.00 0.00 109 GLY A O 14
ATOM 25769 N N . VAL A 1 110 ? -2.098 11.258 2.414 1.00 0.00 110 VAL A N 14
ATOM 25770 C CA . VAL A 1 110 ? -2.880 11.718 1.278 1.00 0.00 110 VAL A CA 14
ATOM 25771 C C . VAL A 1 110 ? -4.311 12.006 1.734 1.00 0.00 110 VAL A C 14
ATOM 25772 O O . VAL A 1 110 ? -4.696 11.648 2.846 1.00 0.00 110 VAL A O 14
ATOM 25785 N N . THR A 1 111 ? -5.062 12.650 0.853 1.00 0.00 111 THR A N 14
ATOM 25786 C CA . THR A 1 111 ? -6.442 12.990 1.150 1.00 0.00 111 THR A CA 14
ATOM 25787 C C . THR A 1 111 ? -7.391 12.223 0.227 1.00 0.00 111 THR A C 14
ATOM 25788 O O . THR A 1 111 ? -8.550 11.996 0.572 1.00 0.00 111 THR A O 14
ATOM 25799 N N . ARG A 1 112 ? -6.865 11.845 -0.929 1.00 0.00 112 ARG A N 14
ATOM 25800 C CA . ARG A 1 112 ? -7.650 11.109 -1.904 1.00 0.00 112 ARG A CA 14
ATOM 25801 C C . ARG A 1 112 ? -6.734 10.297 -2.820 1.00 0.00 112 ARG A C 14
ATOM 25802 O O . ARG A 1 112 ? -7.002 9.129 -3.095 1.00 0.00 112 ARG A O 14
ATOM 25819 N N . ASP A 1 113 ? -5.670 10.948 -3.268 1.00 0.00 113 ASP A N 14
ATOM 25820 C CA . ASP A 1 113 ? -4.712 10.300 -4.148 1.00 0.00 113 ASP A CA 14
ATOM 25821 C C . ASP A 1 113 ? -3.943 11.367 -4.930 1.00 0.00 113 ASP A C 14
ATOM 25822 O O . ASP A 1 113 ? -2.837 11.115 -5.406 1.00 0.00 113 ASP A O 14
ATOM 25831 N N . GLY A 1 114 ? -4.559 12.535 -5.039 1.00 0.00 114 GLY A N 14
ATOM 25832 C CA . GLY A 1 114 ? -3.946 13.639 -5.756 1.00 0.00 114 GLY A CA 14
ATOM 25833 C C . GLY A 1 114 ? -2.874 14.320 -4.902 1.00 0.00 114 GLY A C 14
ATOM 25834 O O . GLY A 1 114 ? -1.680 14.134 -5.136 1.00 0.00 114 GLY A O 14
ATOM 25838 N N . GLU A 1 115 ? -3.337 15.091 -3.931 1.00 0.00 115 GLU A N 14
ATOM 25839 C CA . GLU A 1 115 ? -2.432 15.799 -3.041 1.00 0.00 115 GLU A CA 14
ATOM 25840 C C . GLU A 1 115 ? -1.876 14.846 -1.982 1.00 0.00 115 GLU A C 14
ATOM 25841 O O . GLU A 1 115 ? -2.593 13.979 -1.483 1.00 0.00 115 GLU A O 14
ATOM 25852 N N . ILE A 1 116 ? -0.603 15.038 -1.668 1.00 0.00 116 ILE A N 14
ATOM 25853 C CA . ILE A 1 116 ? 0.057 14.206 -0.677 1.00 0.00 116 ILE A CA 14
ATOM 25854 C C . ILE A 1 116 ? 0.738 15.100 0.362 1.00 0.00 116 ILE A C 14
ATOM 25855 O O . ILE A 1 116 ? 0.927 16.294 0.130 1.00 0.00 116 ILE A O 14
ATOM 25870 N N . ILE A 1 117 ? 1.089 14.489 1.484 1.00 0.00 117 ILE A N 14
ATOM 25871 C CA . ILE A 1 117 ? 1.745 15.215 2.558 1.00 0.00 117 ILE A CA 14
ATOM 25872 C C . ILE A 1 117 ? 2.958 14.417 3.040 1.00 0.00 117 ILE A C 14
ATOM 25873 O O . ILE A 1 117 ? 2.899 13.193 3.141 1.00 0.00 117 ILE A O 14
ATOM 25888 N N . VAL A 1 118 ? 4.027 15.144 3.327 1.00 0.00 118 VAL A N 14
ATOM 25889 C CA . VAL A 1 118 ? 5.252 14.519 3.796 1.00 0.00 118 VAL A CA 14
ATOM 25890 C C . VAL A 1 118 ? 5.827 15.339 4.954 1.00 0.00 118 VAL A C 14
ATOM 25891 O O . VAL A 1 118 ? 5.586 16.541 5.047 1.00 0.00 118 VAL A O 14
ATOM 25904 N N . ASP A 1 119 ? 6.574 14.655 5.807 1.00 0.00 119 ASP A N 14
ATOM 25905 C CA . ASP A 1 119 ? 7.184 15.304 6.955 1.00 0.00 119 ASP A CA 14
ATOM 25906 C C . ASP A 1 119 ? 8.115 14.315 7.661 1.00 0.00 119 ASP A C 14
ATOM 25907 O O . ASP A 1 119 ? 7.702 13.209 8.007 1.00 0.00 119 ASP A O 14
ATOM 25916 N N . LEU A 1 120 ? 9.351 14.749 7.855 1.00 0.00 120 LEU A N 14
ATOM 25917 C CA . LEU A 1 120 ? 10.342 13.916 8.513 1.00 0.00 120 LEU A CA 14
ATOM 25918 C C . LEU A 1 120 ? 10.160 14.016 10.029 1.00 0.00 120 LEU A C 14
ATOM 25919 O O . LEU A 1 120 ? 11.118 14.274 10.757 1.00 0.00 120 LEU A O 14
ATOM 25934 N N . ASN A 1 121 ? 8.925 13.806 10.460 1.00 0.00 121 ASN A N 14
ATOM 25935 C CA . ASN A 1 121 ? 8.605 13.869 11.877 1.00 0.00 121 ASN A CA 14
ATOM 25936 C C . ASN A 1 121 ? 8.907 15.274 12.400 1.00 0.00 121 ASN A C 14
ATOM 25937 O O . ASN A 1 121 ? 9.892 15.892 12.000 1.00 0.00 121 ASN A O 14
ATOM 25947 N N . SER A 1 122 ? 8.039 15.739 13.288 1.00 0.00 122 SER A N 14
ATOM 25948 C CA . SER A 1 122 ? 8.201 17.061 13.870 1.00 0.00 122 SER A CA 14
ATOM 25949 C C . SER A 1 122 ? 7.556 17.102 15.258 1.00 0.00 122 SER A C 14
ATOM 25950 O O . SER A 1 122 ? 6.358 16.862 15.397 1.00 0.00 122 SER A O 14
ATOM 25957 N N . MET A 1 1 ? 9.078 5.366 -7.144 1.00 0.00 1 MET A N 15
ATOM 25958 C CA . MET A 1 1 ? 10.243 5.723 -7.935 1.00 0.00 1 MET A CA 15
ATOM 25959 C C . MET A 1 1 ? 10.440 4.743 -9.093 1.00 0.00 1 MET A C 15
ATOM 25960 O O . MET A 1 1 ? 10.398 5.138 -10.258 1.00 0.00 1 MET A O 15
ATOM 25972 N N . ARG A 1 2 ? 10.652 3.486 -8.734 1.00 0.00 2 ARG A N 15
ATOM 25973 C CA . ARG A 1 2 ? 10.857 2.448 -9.729 1.00 0.00 2 ARG A CA 15
ATOM 25974 C C . ARG A 1 2 ? 10.457 1.083 -9.162 1.00 0.00 2 ARG A C 15
ATOM 25975 O O . ARG A 1 2 ? 9.588 0.408 -9.712 1.00 0.00 2 ARG A O 15
ATOM 25992 N N . GLU A 1 3 ? 11.112 0.717 -8.070 1.00 0.00 3 GLU A N 15
ATOM 25993 C CA . GLU A 1 3 ? 10.836 -0.554 -7.422 1.00 0.00 3 GLU A CA 15
ATOM 25994 C C . GLU A 1 3 ? 9.990 -0.337 -6.166 1.00 0.00 3 GLU A C 15
ATOM 25995 O O . GLU A 1 3 ? 10.358 0.449 -5.293 1.00 0.00 3 GLU A O 15
ATOM 26006 N N . ARG A 1 4 ? 8.874 -1.048 -6.112 1.00 0.00 4 ARG A N 15
ATOM 26007 C CA . ARG A 1 4 ? 7.974 -0.944 -4.976 1.00 0.00 4 ARG A CA 15
ATOM 26008 C C . ARG A 1 4 ? 6.774 -1.874 -5.163 1.00 0.00 4 ARG A C 15
ATOM 26009 O O . ARG A 1 4 ? 5.640 -1.495 -4.877 1.00 0.00 4 ARG A O 15
ATOM 26026 N N . GLY A 1 5 ? 7.065 -3.075 -5.641 1.00 0.00 5 GLY A N 15
ATOM 26027 C CA . GLY A 1 5 ? 6.025 -4.063 -5.869 1.00 0.00 5 GLY A CA 15
ATOM 26028 C C . GLY A 1 5 ? 6.117 -5.201 -4.851 1.00 0.00 5 GLY A C 15
ATOM 26029 O O . GLY A 1 5 ? 6.898 -5.131 -3.904 1.00 0.00 5 GLY A O 15
ATOM 26033 N N . TRP A 1 6 ? 5.310 -6.227 -5.083 1.00 0.00 6 TRP A N 15
ATOM 26034 C CA . TRP A 1 6 ? 5.291 -7.379 -4.198 1.00 0.00 6 TRP A CA 15
ATOM 26035 C C . TRP A 1 6 ? 6.478 -8.273 -4.561 1.00 0.00 6 TRP A C 15
ATOM 26036 O O . TRP A 1 6 ? 7.497 -8.269 -3.871 1.00 0.00 6 TRP A O 15
ATOM 26056 N N . SER A 1 7 ? 6.307 -9.018 -5.644 1.00 0.00 7 SER A N 15
ATOM 26057 C CA . SER A 1 7 ? 7.352 -9.916 -6.107 1.00 0.00 7 SER A CA 15
ATOM 26058 C C . SER A 1 7 ? 8.076 -10.538 -4.911 1.00 0.00 7 SER A C 15
ATOM 26059 O O . SER A 1 7 ? 9.288 -10.384 -4.766 1.00 0.00 7 SER A O 15
ATOM 26066 N N . GLN A 1 8 ? 7.302 -11.226 -4.084 1.00 0.00 8 GLN A N 15
ATOM 26067 C CA . GLN A 1 8 ? 7.854 -11.872 -2.905 1.00 0.00 8 GLN A CA 15
ATOM 26068 C C . GLN A 1 8 ? 8.902 -10.971 -2.248 1.00 0.00 8 GLN A C 15
ATOM 26069 O O . GLN A 1 8 ? 10.100 -11.243 -2.330 1.00 0.00 8 GLN A O 15
ATOM 26081 N N . LYS A 1 9 ? 8.415 -9.916 -1.613 1.00 0.00 9 LYS A N 15
ATOM 26082 C CA . LYS A 1 9 ? 9.294 -8.973 -0.943 1.00 0.00 9 LYS A CA 15
ATOM 26083 C C . LYS A 1 9 ? 9.784 -9.586 0.371 1.00 0.00 9 LYS A C 15
ATOM 26084 O O . LYS A 1 9 ? 10.900 -10.099 0.443 1.00 0.00 9 LYS A O 15
ATOM 26098 N N . LYS A 1 10 ? 8.926 -9.511 1.378 1.00 0.00 10 LYS A N 15
ATOM 26099 C CA . LYS A 1 10 ? 9.258 -10.052 2.686 1.00 0.00 10 LYS A CA 15
ATOM 26100 C C . LYS A 1 10 ? 8.082 -10.882 3.203 1.00 0.00 10 LYS A C 15
ATOM 26101 O O . LYS A 1 10 ? 8.105 -12.110 3.130 1.00 0.00 10 LYS A O 15
ATOM 26115 N N . ILE A 1 11 ? 7.082 -10.179 3.714 1.00 0.00 11 ILE A N 15
ATOM 26116 C CA . ILE A 1 11 ? 5.899 -10.836 4.243 1.00 0.00 11 ILE A CA 15
ATOM 26117 C C . ILE A 1 11 ? 4.917 -11.105 3.103 1.00 0.00 11 ILE A C 15
ATOM 26118 O O . ILE A 1 11 ? 3.753 -11.421 3.342 1.00 0.00 11 ILE A O 15
ATOM 26133 N N . ALA A 1 12 ? 5.422 -10.971 1.885 1.00 0.00 12 ALA A N 15
ATOM 26134 C CA . ALA A 1 12 ? 4.604 -11.194 0.706 1.00 0.00 12 ALA A CA 15
ATOM 26135 C C . ALA A 1 12 ? 3.765 -12.458 0.905 1.00 0.00 12 ALA A C 15
ATOM 26136 O O . ALA A 1 12 ? 2.624 -12.528 0.451 1.00 0.00 12 ALA A O 15
ATOM 26143 N N . ARG A 1 13 ? 4.363 -13.426 1.584 1.00 0.00 13 ARG A N 15
ATOM 26144 C CA . ARG A 1 13 ? 3.686 -14.684 1.849 1.00 0.00 13 ARG A CA 15
ATOM 26145 C C . ARG A 1 13 ? 2.353 -14.430 2.555 1.00 0.00 13 ARG A C 15
ATOM 26146 O O . ARG A 1 13 ? 1.298 -14.822 2.056 1.00 0.00 13 ARG A O 15
ATOM 26163 N N . GLU A 1 14 ? 2.442 -13.776 3.703 1.00 0.00 14 GLU A N 15
ATOM 26164 C CA . GLU A 1 14 ? 1.255 -13.465 4.483 1.00 0.00 14 GLU A CA 15
ATOM 26165 C C . GLU A 1 14 ? 0.306 -12.581 3.673 1.00 0.00 14 GLU A C 15
ATOM 26166 O O . GLU A 1 14 ? -0.906 -12.607 3.886 1.00 0.00 14 GLU A O 15
ATOM 26177 N N . LEU A 1 15 ? 0.891 -11.818 2.763 1.00 0.00 15 LEU A N 15
ATOM 26178 C CA . LEU A 1 15 ? 0.112 -10.927 1.920 1.00 0.00 15 LEU A CA 15
ATOM 26179 C C . LEU A 1 15 ? -0.734 -11.757 0.952 1.00 0.00 15 LEU A C 15
ATOM 26180 O O . LEU A 1 15 ? -1.956 -11.618 0.913 1.00 0.00 15 LEU A O 15
ATOM 26195 N N . LYS A 1 16 ? -0.052 -12.602 0.194 1.00 0.00 16 LYS A N 15
ATOM 26196 C CA . LYS A 1 16 ? -0.725 -13.454 -0.770 1.00 0.00 16 LYS A CA 15
ATOM 26197 C C . LYS A 1 16 ? -1.850 -14.220 -0.070 1.00 0.00 16 LYS A C 15
ATOM 26198 O O . LYS A 1 16 ? -2.901 -14.462 -0.661 1.00 0.00 16 LYS A O 15
ATOM 26212 N N . THR A 1 17 ? -1.591 -14.579 1.179 1.00 0.00 17 THR A N 15
ATOM 26213 C CA . THR A 1 17 ? -2.568 -15.312 1.965 1.00 0.00 17 THR A CA 15
ATOM 26214 C C . THR A 1 17 ? -3.758 -14.413 2.308 1.00 0.00 17 THR A C 15
ATOM 26215 O O . THR A 1 17 ? -4.870 -14.899 2.509 1.00 0.00 17 THR A O 15
ATOM 26226 N N . THR A 1 18 ? -3.483 -13.118 2.366 1.00 0.00 18 THR A N 15
ATOM 26227 C CA . THR A 1 18 ? -4.517 -12.147 2.681 1.00 0.00 18 THR A CA 15
ATOM 26228 C C . THR A 1 18 ? -5.394 -11.885 1.455 1.00 0.00 18 THR A C 15
ATOM 26229 O O . THR A 1 18 ? -5.144 -12.428 0.381 1.00 0.00 18 THR A O 15
ATOM 26240 N N . ARG A 1 19 ? -6.405 -11.053 1.658 1.00 0.00 19 ARG A N 15
ATOM 26241 C CA . ARG A 1 19 ? -7.321 -10.712 0.583 1.00 0.00 19 ARG A CA 15
ATOM 26242 C C . ARG A 1 19 ? -8.431 -11.760 0.478 1.00 0.00 19 ARG A C 15
ATOM 26243 O O . ARG A 1 19 ? -8.158 -12.938 0.255 1.00 0.00 19 ARG A O 15
ATOM 26260 N N . GLN A 1 20 ? -9.660 -11.293 0.644 1.00 0.00 20 GLN A N 15
ATOM 26261 C CA . GLN A 1 20 ? -10.811 -12.176 0.571 1.00 0.00 20 GLN A CA 15
ATOM 26262 C C . GLN A 1 20 ? -11.812 -11.657 -0.464 1.00 0.00 20 GLN A C 15
ATOM 26263 O O . GLN A 1 20 ? -12.894 -11.194 -0.108 1.00 0.00 20 GLN A O 15
ATOM 26275 N N . ASN A 1 21 ? -11.415 -11.753 -1.724 1.00 0.00 21 ASN A N 15
ATOM 26276 C CA . ASN A 1 21 ? -12.264 -11.300 -2.813 1.00 0.00 21 ASN A CA 15
ATOM 26277 C C . ASN A 1 21 ? -12.555 -9.807 -2.640 1.00 0.00 21 ASN A C 15
ATOM 26278 O O . ASN A 1 21 ? -13.602 -9.323 -3.065 1.00 0.00 21 ASN A O 15
ATOM 26288 N N . VAL A 1 22 ? -11.609 -9.122 -2.014 1.00 0.00 22 VAL A N 15
ATOM 26289 C CA . VAL A 1 22 ? -11.752 -7.695 -1.779 1.00 0.00 22 VAL A CA 15
ATOM 26290 C C . VAL A 1 22 ? -10.855 -6.932 -2.756 1.00 0.00 22 VAL A C 15
ATOM 26291 O O . VAL A 1 22 ? -11.135 -6.881 -3.952 1.00 0.00 22 VAL A O 15
ATOM 26304 N N . SER A 1 23 ? -9.795 -6.354 -2.208 1.00 0.00 23 SER A N 15
ATOM 26305 C CA . SER A 1 23 ? -8.855 -5.596 -3.016 1.00 0.00 23 SER A CA 15
ATOM 26306 C C . SER A 1 23 ? -8.374 -6.444 -4.195 1.00 0.00 23 SER A C 15
ATOM 26307 O O . SER A 1 23 ? -8.672 -6.137 -5.348 1.00 0.00 23 SER A O 15
ATOM 26314 N N . ALA A 1 24 ? -7.637 -7.494 -3.865 1.00 0.00 24 ALA A N 15
ATOM 26315 C CA . ALA A 1 24 ? -7.111 -8.389 -4.882 1.00 0.00 24 ALA A CA 15
ATOM 26316 C C . ALA A 1 24 ? -6.656 -7.569 -6.091 1.00 0.00 24 ALA A C 15
ATOM 26317 O O . ALA A 1 24 ? -7.113 -7.798 -7.209 1.00 0.00 24 ALA A O 15
ATOM 26324 N N . ILE A 1 25 ? -5.760 -6.629 -5.825 1.00 0.00 25 ILE A N 15
ATOM 26325 C CA . ILE A 1 25 ? -5.238 -5.773 -6.876 1.00 0.00 25 ILE A CA 15
ATOM 26326 C C . ILE A 1 25 ? -4.360 -6.603 -7.814 1.00 0.00 25 ILE A C 15
ATOM 26327 O O . ILE A 1 25 ? -4.297 -6.335 -9.012 1.00 0.00 25 ILE A O 15
ATOM 26342 N N . GLU A 1 26 ? -3.702 -7.596 -7.232 1.00 0.00 26 GLU A N 15
ATOM 26343 C CA . GLU A 1 26 ? -2.830 -8.467 -8.001 1.00 0.00 26 GLU A CA 15
ATOM 26344 C C . GLU A 1 26 ? -3.647 -9.291 -8.999 1.00 0.00 26 GLU A C 15
ATOM 26345 O O . GLU A 1 26 ? -3.240 -9.462 -10.147 1.00 0.00 26 GLU A O 15
ATOM 26356 N N . ARG A 1 27 ? -4.784 -9.777 -8.526 1.00 0.00 27 ARG A N 15
ATOM 26357 C CA . ARG A 1 27 ? -5.662 -10.577 -9.362 1.00 0.00 27 ARG A CA 15
ATOM 26358 C C . ARG A 1 27 ? -6.222 -9.730 -10.507 1.00 0.00 27 ARG A C 15
ATOM 26359 O O . ARG A 1 27 ? -6.024 -10.053 -11.676 1.00 0.00 27 ARG A O 15
ATOM 26376 N N . LYS A 1 28 ? -6.912 -8.664 -10.128 1.00 0.00 28 LYS A N 15
ATOM 26377 C CA . LYS A 1 28 ? -7.502 -7.768 -11.107 1.00 0.00 28 LYS A CA 15
ATOM 26378 C C . LYS A 1 28 ? -6.406 -7.241 -12.036 1.00 0.00 28 LYS A C 15
ATOM 26379 O O . LYS A 1 28 ? -6.600 -7.163 -13.248 1.00 0.00 28 LYS A O 15
ATOM 26393 N N . ALA A 1 29 ? -5.279 -6.895 -11.433 1.00 0.00 29 ALA A N 15
ATOM 26394 C CA . ALA A 1 29 ? -4.153 -6.377 -12.191 1.00 0.00 29 ALA A CA 15
ATOM 26395 C C . ALA A 1 29 ? -3.718 -7.418 -13.225 1.00 0.00 29 ALA A C 15
ATOM 26396 O O . ALA A 1 29 ? -3.839 -7.191 -14.427 1.00 0.00 29 ALA A O 15
ATOM 26403 N N . MET A 1 30 ? -3.222 -8.537 -12.718 1.00 0.00 30 MET A N 15
ATOM 26404 C CA . MET A 1 30 ? -2.770 -9.614 -13.582 1.00 0.00 30 MET A CA 15
ATOM 26405 C C . MET A 1 30 ? -3.880 -10.052 -14.539 1.00 0.00 30 MET A C 15
ATOM 26406 O O . MET A 1 30 ? -3.617 -10.732 -15.530 1.00 0.00 30 MET A O 15
ATOM 26418 N N . GLU A 1 31 ? -5.097 -9.646 -14.209 1.00 0.00 31 GLU A N 15
ATOM 26419 C CA . GLU A 1 31 ? -6.248 -9.988 -15.026 1.00 0.00 31 GLU A CA 15
ATOM 26420 C C . GLU A 1 31 ? -6.264 -9.142 -16.301 1.00 0.00 31 GLU A C 15
ATOM 26421 O O . GLU A 1 31 ? -7.298 -8.584 -16.667 1.00 0.00 31 GLU A O 15
ATOM 26432 N N . ASN A 1 32 ? -5.107 -9.072 -16.941 1.00 0.00 32 ASN A N 15
ATOM 26433 C CA . ASN A 1 32 ? -4.976 -8.302 -18.167 1.00 0.00 32 ASN A CA 15
ATOM 26434 C C . ASN A 1 32 ? -5.574 -6.911 -17.957 1.00 0.00 32 ASN A C 15
ATOM 26435 O O . ASN A 1 32 ? -6.159 -6.337 -18.876 1.00 0.00 32 ASN A O 15
ATOM 26445 N N . ILE A 1 33 ? -5.408 -6.406 -16.743 1.00 0.00 33 ILE A N 15
ATOM 26446 C CA . ILE A 1 33 ? -5.924 -5.092 -16.401 1.00 0.00 33 ILE A CA 15
ATOM 26447 C C . ILE A 1 33 ? -5.245 -4.038 -17.277 1.00 0.00 33 ILE A C 15
ATOM 26448 O O . ILE A 1 33 ? -4.287 -4.340 -17.988 1.00 0.00 33 ILE A O 15
ATOM 26463 N N . GLU A 1 34 ? -5.767 -2.822 -17.198 1.00 0.00 34 GLU A N 15
ATOM 26464 C CA . GLU A 1 34 ? -5.221 -1.721 -17.974 1.00 0.00 34 GLU A CA 15
ATOM 26465 C C . GLU A 1 34 ? -6.003 -0.437 -17.693 1.00 0.00 34 GLU A C 15
ATOM 26466 O O . GLU A 1 34 ? -6.258 0.351 -18.604 1.00 0.00 34 GLU A O 15
ATOM 26477 N N . LYS A 1 35 ? -6.362 -0.264 -16.430 1.00 0.00 35 LYS A N 15
ATOM 26478 C CA . LYS A 1 35 ? -7.109 0.913 -16.018 1.00 0.00 35 LYS A CA 15
ATOM 26479 C C . LYS A 1 35 ? -8.285 1.125 -16.973 1.00 0.00 35 LYS A C 15
ATOM 26480 O O . LYS A 1 35 ? -8.374 2.159 -17.634 1.00 0.00 35 LYS A O 15
ATOM 26494 N N . SER A 1 36 ? -9.158 0.129 -17.017 1.00 0.00 36 SER A N 15
ATOM 26495 C CA . SER A 1 36 ? -10.325 0.194 -17.881 1.00 0.00 36 SER A CA 15
ATOM 26496 C C . SER A 1 36 ? -11.602 0.133 -17.041 1.00 0.00 36 SER A C 15
ATOM 26497 O O . SER A 1 36 ? -12.568 0.840 -17.322 1.00 0.00 36 SER A O 15
ATOM 26504 N N . ARG A 1 37 ? -11.565 -0.719 -16.026 1.00 0.00 37 ARG A N 15
ATOM 26505 C CA . ARG A 1 37 ? -12.707 -0.881 -15.143 1.00 0.00 37 ARG A CA 15
ATOM 26506 C C . ARG A 1 37 ? -12.735 0.238 -14.101 1.00 0.00 37 ARG A C 15
ATOM 26507 O O . ARG A 1 37 ? -13.664 1.044 -14.076 1.00 0.00 37 ARG A O 15
ATOM 26524 N N . ASN A 1 38 ? -11.707 0.252 -13.266 1.00 0.00 38 ASN A N 15
ATOM 26525 C CA . ASN A 1 38 ? -11.602 1.259 -12.224 1.00 0.00 38 ASN A CA 15
ATOM 26526 C C . ASN A 1 38 ? -12.611 0.947 -11.117 1.00 0.00 38 ASN A C 15
ATOM 26527 O O . ASN A 1 38 ? -13.299 1.843 -10.629 1.00 0.00 38 ASN A O 15
ATOM 26537 N N . THR A 1 39 ? -12.667 -0.325 -10.751 1.00 0.00 39 THR A N 15
ATOM 26538 C CA . THR A 1 39 ? -13.580 -0.766 -9.710 1.00 0.00 39 THR A CA 15
ATOM 26539 C C . THR A 1 39 ? -12.992 -0.476 -8.328 1.00 0.00 39 THR A C 15
ATOM 26540 O O . THR A 1 39 ? -13.395 0.480 -7.666 1.00 0.00 39 THR A O 15
ATOM 26551 N N . LEU A 1 40 ? -12.048 -1.318 -7.932 1.00 0.00 40 LEU A N 15
ATOM 26552 C CA . LEU A 1 40 ? -11.401 -1.164 -6.640 1.00 0.00 40 LEU A CA 15
ATOM 26553 C C . LEU A 1 40 ? -10.911 0.277 -6.489 1.00 0.00 40 LEU A C 15
ATOM 26554 O O . LEU A 1 40 ? -10.685 0.746 -5.375 1.00 0.00 40 LEU A O 15
ATOM 26569 N N . ASP A 1 41 ? -10.761 0.941 -7.626 1.00 0.00 41 ASP A N 15
ATOM 26570 C CA . ASP A 1 41 ? -10.302 2.319 -7.634 1.00 0.00 41 ASP A CA 15
ATOM 26571 C C . ASP A 1 41 ? -11.472 3.243 -7.290 1.00 0.00 41 ASP A C 15
ATOM 26572 O O . ASP A 1 41 ? -11.376 4.056 -6.371 1.00 0.00 41 ASP A O 15
ATOM 26581 N N . PHE A 1 42 ? -12.549 3.088 -8.045 1.00 0.00 42 PHE A N 15
ATOM 26582 C CA . PHE A 1 42 ? -13.737 3.899 -7.832 1.00 0.00 42 PHE A CA 15
ATOM 26583 C C . PHE A 1 42 ? -14.147 3.893 -6.358 1.00 0.00 42 PHE A C 15
ATOM 26584 O O . PHE A 1 42 ? -14.563 4.918 -5.821 1.00 0.00 42 PHE A O 15
ATOM 26600 N N . VAL A 1 43 ? -14.015 2.725 -5.745 1.00 0.00 43 VAL A N 15
ATOM 26601 C CA . VAL A 1 43 ? -14.367 2.572 -4.343 1.00 0.00 43 VAL A CA 15
ATOM 26602 C C . VAL A 1 43 ? -13.219 3.089 -3.474 1.00 0.00 43 VAL A C 15
ATOM 26603 O O . VAL A 1 43 ? -13.449 3.770 -2.476 1.00 0.00 43 VAL A O 15
ATOM 26616 N N . LYS A 1 44 ? -12.007 2.746 -3.885 1.00 0.00 44 LYS A N 15
ATOM 26617 C CA . LYS A 1 44 ? -10.822 3.166 -3.156 1.00 0.00 44 LYS A CA 15
ATOM 26618 C C . LYS A 1 44 ? -10.902 4.671 -2.889 1.00 0.00 44 LYS A C 15
ATOM 26619 O O . LYS A 1 44 ? -10.368 5.157 -1.892 1.00 0.00 44 LYS A O 15
ATOM 26633 N N . SER A 1 45 ? -11.572 5.367 -3.795 1.00 0.00 45 SER A N 15
ATOM 26634 C CA . SER A 1 45 ? -11.726 6.806 -3.670 1.00 0.00 45 SER A CA 15
ATOM 26635 C C . SER A 1 45 ? -12.333 7.150 -2.308 1.00 0.00 45 SER A C 15
ATOM 26636 O O . SER A 1 45 ? -12.178 8.268 -1.820 1.00 0.00 45 SER A O 15
ATOM 26643 N N . LEU A 1 46 ? -13.008 6.166 -1.731 1.00 0.00 46 LEU A N 15
ATOM 26644 C CA . LEU A 1 46 ? -13.639 6.351 -0.435 1.00 0.00 46 LEU A CA 15
ATOM 26645 C C . LEU A 1 46 ? -12.602 6.125 0.667 1.00 0.00 46 LEU A C 15
ATOM 26646 O O . LEU A 1 46 ? -12.939 6.123 1.850 1.00 0.00 46 LEU A O 15
ATOM 26661 N N . LYS A 1 47 ? -11.361 5.941 0.240 1.00 0.00 47 LYS A N 15
ATOM 26662 C CA . LYS A 1 47 ? -10.273 5.715 1.177 1.00 0.00 47 LYS A CA 15
ATOM 26663 C C . LYS A 1 47 ? -10.347 6.754 2.298 1.00 0.00 47 LYS A C 15
ATOM 26664 O O . LYS A 1 47 ? -10.128 6.428 3.464 1.00 0.00 47 LYS A O 15
ATOM 26678 N N . SER A 1 48 ? -10.656 7.981 1.905 1.00 0.00 48 SER A N 15
ATOM 26679 C CA . SER A 1 48 ? -10.762 9.068 2.864 1.00 0.00 48 SER A CA 15
ATOM 26680 C C . SER A 1 48 ? -9.367 9.583 3.227 1.00 0.00 48 SER A C 15
ATOM 26681 O O . SER A 1 48 ? -8.368 9.121 2.677 1.00 0.00 48 SER A O 15
ATOM 26688 N N . PRO A 1 49 ? -9.343 10.558 4.174 1.00 0.00 49 PRO A N 15
ATOM 26689 C CA . PRO A 1 49 ? -8.087 11.141 4.617 1.00 0.00 49 PRO A CA 15
ATOM 26690 C C . PRO A 1 49 ? -7.331 10.180 5.536 1.00 0.00 49 PRO A C 15
ATOM 26691 O O . PRO A 1 49 ? -7.874 9.720 6.540 1.00 0.00 49 PRO A O 15
ATOM 26699 N N . VAL A 1 50 ? -6.091 9.905 5.162 1.00 0.00 50 VAL A N 15
ATOM 26700 C CA . VAL A 1 50 ? -5.255 9.008 5.940 1.00 0.00 50 VAL A CA 15
ATOM 26701 C C . VAL A 1 50 ? -3.872 9.637 6.124 1.00 0.00 50 VAL A C 15
ATOM 26702 O O . VAL A 1 50 ? -3.502 10.556 5.395 1.00 0.00 50 VAL A O 15
ATOM 26715 N N . ARG A 1 51 ? -3.146 9.117 7.104 1.00 0.00 51 ARG A N 15
ATOM 26716 C CA . ARG A 1 51 ? -1.813 9.616 7.392 1.00 0.00 51 ARG A CA 15
ATOM 26717 C C . ARG A 1 51 ? -0.988 8.544 8.107 1.00 0.00 51 ARG A C 15
ATOM 26718 O O . ARG A 1 51 ? -1.474 7.899 9.036 1.00 0.00 51 ARG A O 15
ATOM 26735 N N . ILE A 1 52 ? 0.245 8.387 7.649 1.00 0.00 52 ILE A N 15
ATOM 26736 C CA . ILE A 1 52 ? 1.142 7.404 8.234 1.00 0.00 52 ILE A CA 15
ATOM 26737 C C . ILE A 1 52 ? 2.588 7.859 8.036 1.00 0.00 52 ILE A C 15
ATOM 26738 O O . ILE A 1 52 ? 2.906 8.518 7.047 1.00 0.00 52 ILE A O 15
ATOM 26753 N N . LEU A 1 53 ? 3.427 7.489 8.992 1.00 0.00 53 LEU A N 15
ATOM 26754 C CA . LEU A 1 53 ? 4.834 7.850 8.935 1.00 0.00 53 LEU A CA 15
ATOM 26755 C C . LEU A 1 53 ? 5.647 6.644 8.461 1.00 0.00 53 LEU A C 15
ATOM 26756 O O . LEU A 1 53 ? 5.285 5.501 8.734 1.00 0.00 53 LEU A O 15
ATOM 26771 N N . CYS A 1 54 ? 6.732 6.940 7.760 1.00 0.00 54 CYS A N 15
ATOM 26772 C CA . CYS A 1 54 ? 7.600 5.894 7.246 1.00 0.00 54 CYS A CA 15
ATOM 26773 C C . CYS A 1 54 ? 8.885 5.886 8.076 1.00 0.00 54 CYS A C 15
ATOM 26774 O O . CYS A 1 54 ? 9.410 6.943 8.425 1.00 0.00 54 CYS A O 15
ATOM 26781 N N . ARG A 1 55 ? 9.356 4.683 8.367 1.00 0.00 55 ARG A N 15
ATOM 26782 C CA . ARG A 1 55 ? 10.570 4.523 9.149 1.00 0.00 55 ARG A CA 15
ATOM 26783 C C . ARG A 1 55 ? 11.622 3.755 8.344 1.00 0.00 55 ARG A C 15
ATOM 26784 O O . ARG A 1 55 ? 11.418 3.463 7.167 1.00 0.00 55 ARG A O 15
ATOM 26801 N N . ARG A 1 56 ? 12.725 3.450 9.013 1.00 0.00 56 ARG A N 15
ATOM 26802 C CA . ARG A 1 56 ? 13.809 2.723 8.375 1.00 0.00 56 ARG A CA 15
ATOM 26803 C C . ARG A 1 56 ? 13.278 1.445 7.722 1.00 0.00 56 ARG A C 15
ATOM 26804 O O . ARG A 1 56 ? 12.593 0.653 8.366 1.00 0.00 56 ARG A O 15
ATOM 26821 N N . GLY A 1 57 ? 13.617 1.284 6.451 1.00 0.00 57 GLY A N 15
ATOM 26822 C CA . GLY A 1 57 ? 13.182 0.116 5.703 1.00 0.00 57 GLY A CA 15
ATOM 26823 C C . GLY A 1 57 ? 13.506 -1.171 6.463 1.00 0.00 57 GLY A C 15
ATOM 26824 O O . GLY A 1 57 ? 12.854 -2.196 6.262 1.00 0.00 57 GLY A O 15
ATOM 26828 N N . ASP A 1 58 ? 14.510 -1.079 7.322 1.00 0.00 58 ASP A N 15
ATOM 26829 C CA . ASP A 1 58 ? 14.928 -2.225 8.113 1.00 0.00 58 ASP A CA 15
ATOM 26830 C C . ASP A 1 58 ? 13.777 -2.654 9.025 1.00 0.00 58 ASP A C 15
ATOM 26831 O O . ASP A 1 58 ? 13.650 -3.832 9.356 1.00 0.00 58 ASP A O 15
ATOM 26840 N N . THR A 1 59 ? 12.969 -1.677 9.406 1.00 0.00 59 THR A N 15
ATOM 26841 C CA . THR A 1 59 ? 11.833 -1.939 10.274 1.00 0.00 59 THR A CA 15
ATOM 26842 C C . THR A 1 59 ? 10.529 -1.891 9.475 1.00 0.00 59 THR A C 15
ATOM 26843 O O . THR A 1 59 ? 9.443 -1.950 10.049 1.00 0.00 59 THR A O 15
ATOM 26854 N N . LEU A 1 60 ? 10.679 -1.783 8.163 1.00 0.00 60 LEU A N 15
ATOM 26855 C CA . LEU A 1 60 ? 9.528 -1.725 7.279 1.00 0.00 60 LEU A CA 15
ATOM 26856 C C . LEU A 1 60 ? 8.565 -2.863 7.629 1.00 0.00 60 LEU A C 15
ATOM 26857 O O . LEU A 1 60 ? 7.350 -2.672 7.634 1.00 0.00 60 LEU A O 15
ATOM 26872 N N . ASP A 1 61 ? 9.145 -4.020 7.912 1.00 0.00 61 ASP A N 15
ATOM 26873 C CA . ASP A 1 61 ? 8.354 -5.187 8.262 1.00 0.00 61 ASP A CA 15
ATOM 26874 C C . ASP A 1 61 ? 7.495 -4.867 9.486 1.00 0.00 61 ASP A C 15
ATOM 26875 O O . ASP A 1 61 ? 6.291 -5.118 9.486 1.00 0.00 61 ASP A O 15
ATOM 26884 N N . GLU A 1 62 ? 8.148 -4.320 10.501 1.00 0.00 62 GLU A N 15
ATOM 26885 C CA . GLU A 1 62 ? 7.459 -3.963 11.729 1.00 0.00 62 GLU A CA 15
ATOM 26886 C C . GLU A 1 62 ? 6.597 -2.717 11.512 1.00 0.00 62 GLU A C 15
ATOM 26887 O O . GLU A 1 62 ? 5.477 -2.637 12.015 1.00 0.00 62 GLU A O 15
ATOM 26898 N N . ILE A 1 63 ? 7.152 -1.777 10.762 1.00 0.00 63 ILE A N 15
ATOM 26899 C CA . ILE A 1 63 ? 6.448 -0.539 10.472 1.00 0.00 63 ILE A CA 15
ATOM 26900 C C . ILE A 1 63 ? 5.108 -0.863 9.808 1.00 0.00 63 ILE A C 15
ATOM 26901 O O . ILE A 1 63 ? 4.154 -0.095 9.921 1.00 0.00 63 ILE A O 15
ATOM 26916 N N . ILE A 1 64 ? 5.079 -2.001 9.131 1.00 0.00 64 ILE A N 15
ATOM 26917 C CA . ILE A 1 64 ? 3.873 -2.435 8.448 1.00 0.00 64 ILE A CA 15
ATOM 26918 C C . ILE A 1 64 ? 2.771 -2.687 9.480 1.00 0.00 64 ILE A C 15
ATOM 26919 O O . ILE A 1 64 ? 1.654 -2.195 9.331 1.00 0.00 64 ILE A O 15
ATOM 26934 N N . LYS A 1 65 ? 3.125 -3.453 10.501 1.00 0.00 65 LYS A N 15
ATOM 26935 C CA . LYS A 1 65 ? 2.180 -3.776 11.556 1.00 0.00 65 LYS A CA 15
ATOM 26936 C C . LYS A 1 65 ? 1.766 -2.490 12.275 1.00 0.00 65 LYS A C 15
ATOM 26937 O O . LYS A 1 65 ? 0.630 -2.368 12.732 1.00 0.00 65 LYS A O 15
ATOM 26951 N N . ARG A 1 66 ? 2.709 -1.563 12.352 1.00 0.00 66 ARG A N 15
ATOM 26952 C CA . ARG A 1 66 ? 2.456 -0.291 13.006 1.00 0.00 66 ARG A CA 15
ATOM 26953 C C . ARG A 1 66 ? 1.588 0.601 12.117 1.00 0.00 66 ARG A C 15
ATOM 26954 O O . ARG A 1 66 ? 0.758 1.362 12.614 1.00 0.00 66 ARG A O 15
ATOM 26971 N N . LEU A 1 67 ? 1.810 0.479 10.816 1.00 0.00 67 LEU A N 15
ATOM 26972 C CA . LEU A 1 67 ? 1.059 1.265 9.852 1.00 0.00 67 LEU A CA 15
ATOM 26973 C C . LEU A 1 67 ? -0.414 0.856 9.903 1.00 0.00 67 LEU A C 15
ATOM 26974 O O . LEU A 1 67 ? -1.296 1.706 10.011 1.00 0.00 67 LEU A O 15
ATOM 26989 N N . LEU A 1 68 ? -0.636 -0.448 9.825 1.00 0.00 68 LEU A N 15
ATOM 26990 C CA . LEU A 1 68 ? -1.987 -0.982 9.862 1.00 0.00 68 LEU A CA 15
ATOM 26991 C C . LEU A 1 68 ? -2.758 -0.328 11.009 1.00 0.00 68 LEU A C 15
ATOM 26992 O O . LEU A 1 68 ? -3.904 0.086 10.836 1.00 0.00 68 LEU A O 15
ATOM 27007 N N . GLU A 1 69 ? -2.098 -0.254 12.156 1.00 0.00 69 GLU A N 15
ATOM 27008 C CA . GLU A 1 69 ? -2.708 0.344 13.332 1.00 0.00 69 GLU A CA 15
ATOM 27009 C C . GLU A 1 69 ? -3.099 1.795 13.048 1.00 0.00 69 GLU A C 15
ATOM 27010 O O . GLU A 1 69 ? -3.979 2.345 13.709 1.00 0.00 69 GLU A O 15
ATOM 27021 N N . GLU A 1 70 ? -2.426 2.375 12.064 1.00 0.00 70 GLU A N 15
ATOM 27022 C CA . GLU A 1 70 ? -2.693 3.752 11.686 1.00 0.00 70 GLU A CA 15
ATOM 27023 C C . GLU A 1 70 ? -3.731 3.801 10.562 1.00 0.00 70 GLU A C 15
ATOM 27024 O O . GLU A 1 70 ? -4.613 4.658 10.565 1.00 0.00 70 GLU A O 15
ATOM 27035 N N . SER A 1 71 ? -3.591 2.871 9.629 1.00 0.00 71 SER A N 15
ATOM 27036 C CA . SER A 1 71 ? -4.506 2.798 8.503 1.00 0.00 71 SER A CA 15
ATOM 27037 C C . SER A 1 71 ? -5.691 1.894 8.848 1.00 0.00 71 SER A C 15
ATOM 27038 O O . SER A 1 71 ? -6.828 2.358 8.928 1.00 0.00 71 SER A O 15
ATOM 27045 N N . ASN A 1 72 ? -5.385 0.620 9.044 1.00 0.00 72 ASN A N 15
ATOM 27046 C CA . ASN A 1 72 ? -6.410 -0.353 9.380 1.00 0.00 72 ASN A CA 15
ATOM 27047 C C . ASN A 1 72 ? -7.405 0.277 10.358 1.00 0.00 72 ASN A C 15
ATOM 27048 O O . ASN A 1 72 ? -8.595 -0.028 10.320 1.00 0.00 72 ASN A O 15
ATOM 27058 N N . LYS A 1 73 ? -6.878 1.144 11.209 1.00 0.00 73 LYS A N 15
ATOM 27059 C CA . LYS A 1 73 ? -7.705 1.819 12.195 1.00 0.00 73 LYS A CA 15
ATOM 27060 C C . LYS A 1 73 ? -8.901 2.466 11.495 1.00 0.00 73 LYS A C 15
ATOM 27061 O O . LYS A 1 73 ? -10.043 2.282 11.912 1.00 0.00 73 LYS A O 15
ATOM 27075 N N . GLU A 1 74 ? -8.597 3.213 10.444 1.00 0.00 74 GLU A N 15
ATOM 27076 C CA . GLU A 1 74 ? -9.634 3.890 9.681 1.00 0.00 74 GLU A CA 15
ATOM 27077 C C . GLU A 1 74 ? -9.808 3.222 8.315 1.00 0.00 74 GLU A C 15
ATOM 27078 O O . GLU A 1 74 ? -10.430 3.790 7.418 1.00 0.00 74 GLU A O 15
ATOM 27089 N N . GLY A 1 75 ? -9.247 2.027 8.200 1.00 0.00 75 GLY A N 15
ATOM 27090 C CA . GLY A 1 75 ? -9.333 1.278 6.958 1.00 0.00 75 GLY A CA 15
ATOM 27091 C C . GLY A 1 75 ? -9.898 -0.124 7.201 1.00 0.00 75 GLY A C 15
ATOM 27092 O O . GLY A 1 75 ? -10.400 -0.415 8.286 1.00 0.00 75 GLY A O 15
ATOM 27096 N N . ILE A 1 76 ? -9.799 -0.954 6.174 1.00 0.00 76 ILE A N 15
ATOM 27097 C CA . ILE A 1 76 ? -10.294 -2.317 6.263 1.00 0.00 76 ILE A CA 15
ATOM 27098 C C . ILE A 1 76 ? -9.160 -3.238 6.716 1.00 0.00 76 ILE A C 15
ATOM 27099 O O . ILE A 1 76 ? -7.986 -2.909 6.555 1.00 0.00 76 ILE A O 15
ATOM 27114 N N . HIS A 1 77 ? -9.550 -4.374 7.274 1.00 0.00 77 HIS A N 15
ATOM 27115 C CA . HIS A 1 77 ? -8.581 -5.346 7.752 1.00 0.00 77 HIS A CA 15
ATOM 27116 C C . HIS A 1 77 ? -7.722 -5.831 6.584 1.00 0.00 77 HIS A C 15
ATOM 27117 O O . HIS A 1 77 ? -8.143 -6.694 5.815 1.00 0.00 77 HIS A O 15
ATOM 27130 N N . VAL A 1 78 ? -6.533 -5.255 6.487 1.00 0.00 78 VAL A N 15
ATOM 27131 C CA . VAL A 1 78 ? -5.609 -5.618 5.424 1.00 0.00 78 VAL A CA 15
ATOM 27132 C C . VAL A 1 78 ? -4.210 -5.807 6.013 1.00 0.00 78 VAL A C 15
ATOM 27133 O O . VAL A 1 78 ? -3.762 -5.003 6.829 1.00 0.00 78 VAL A O 15
ATOM 27146 N N . ILE A 1 79 ? -3.558 -6.874 5.575 1.00 0.00 79 ILE A N 15
ATOM 27147 C CA . ILE A 1 79 ? -2.218 -7.179 6.049 1.00 0.00 79 ILE A CA 15
ATOM 27148 C C . ILE A 1 79 ? -1.215 -6.932 4.920 1.00 0.00 79 ILE A C 15
ATOM 27149 O O . ILE A 1 79 ? -0.348 -7.767 4.662 1.00 0.00 79 ILE A O 15
ATOM 27164 N N . HIS A 1 80 ? -1.365 -5.784 4.277 1.00 0.00 80 HIS A N 15
ATOM 27165 C CA . HIS A 1 80 ? -0.484 -5.418 3.182 1.00 0.00 80 HIS A CA 15
ATOM 27166 C C . HIS A 1 80 ? 0.758 -4.716 3.736 1.00 0.00 80 HIS A C 15
ATOM 27167 O O . HIS A 1 80 ? 0.767 -4.276 4.885 1.00 0.00 80 HIS A O 15
ATOM 27180 N N . ASP A 1 81 ? 1.777 -4.634 2.893 1.00 0.00 81 ASP A N 15
ATOM 27181 C CA . ASP A 1 81 ? 3.022 -3.994 3.284 1.00 0.00 81 ASP A CA 15
ATOM 27182 C C . ASP A 1 81 ? 3.116 -2.620 2.616 1.00 0.00 81 ASP A C 15
ATOM 27183 O O . ASP A 1 81 ? 2.353 -2.319 1.699 1.00 0.00 81 ASP A O 15
ATOM 27192 N N . SER A 1 82 ? 4.057 -1.824 3.101 1.00 0.00 82 SER A N 15
ATOM 27193 C CA . SER A 1 82 ? 4.260 -0.491 2.563 1.00 0.00 82 SER A CA 15
ATOM 27194 C C . SER A 1 82 ? 4.728 -0.579 1.109 1.00 0.00 82 SER A C 15
ATOM 27195 O O . SER A 1 82 ? 4.456 0.315 0.310 1.00 0.00 82 SER A O 15
ATOM 27202 N N . ILE A 1 83 ? 5.425 -1.666 0.811 1.00 0.00 83 ILE A N 15
ATOM 27203 C CA . ILE A 1 83 ? 5.933 -1.883 -0.534 1.00 0.00 83 ILE A CA 15
ATOM 27204 C C . ILE A 1 83 ? 4.778 -2.285 -1.452 1.00 0.00 83 ILE A C 15
ATOM 27205 O O . ILE A 1 83 ? 4.725 -1.867 -2.609 1.00 0.00 83 ILE A O 15
ATOM 27220 N N . THR A 1 84 ? 3.881 -3.092 -0.905 1.00 0.00 84 THR A N 15
ATOM 27221 C CA . THR A 1 84 ? 2.730 -3.555 -1.660 1.00 0.00 84 THR A CA 15
ATOM 27222 C C . THR A 1 84 ? 1.703 -2.430 -1.812 1.00 0.00 84 THR A C 15
ATOM 27223 O O . THR A 1 84 ? 1.037 -2.327 -2.841 1.00 0.00 84 THR A O 15
ATOM 27234 N N . LEU A 1 85 ? 1.607 -1.615 -0.772 1.00 0.00 85 LEU A N 15
ATOM 27235 C CA . LEU A 1 85 ? 0.674 -0.503 -0.776 1.00 0.00 85 LEU A CA 15
ATOM 27236 C C . LEU A 1 85 ? 1.003 0.429 -1.945 1.00 0.00 85 LEU A C 15
ATOM 27237 O O . LEU A 1 85 ? 0.102 0.925 -2.620 1.00 0.00 85 LEU A O 15
ATOM 27252 N N . ALA A 1 86 ? 2.295 0.638 -2.147 1.00 0.00 86 ALA A N 15
ATOM 27253 C CA . ALA A 1 86 ? 2.754 1.501 -3.222 1.00 0.00 86 ALA A CA 15
ATOM 27254 C C . ALA A 1 86 ? 2.291 0.927 -4.563 1.00 0.00 86 ALA A C 15
ATOM 27255 O O . ALA A 1 86 ? 1.771 1.654 -5.408 1.00 0.00 86 ALA A O 15
ATOM 27262 N N . PHE A 1 87 ? 2.498 -0.372 -4.717 1.00 0.00 87 PHE A N 15
ATOM 27263 C CA . PHE A 1 87 ? 2.109 -1.052 -5.941 1.00 0.00 87 PHE A CA 15
ATOM 27264 C C . PHE A 1 87 ? 0.588 -1.176 -6.039 1.00 0.00 87 PHE A C 15
ATOM 27265 O O . PHE A 1 87 ? 0.000 -0.842 -7.068 1.00 0.00 87 PHE A O 15
ATOM 27281 N N . LEU A 1 88 ? -0.007 -1.656 -4.958 1.00 0.00 88 LEU A N 15
ATOM 27282 C CA . LEU A 1 88 ? -1.448 -1.827 -4.910 1.00 0.00 88 LEU A CA 15
ATOM 27283 C C . LEU A 1 88 ? -2.127 -0.489 -5.210 1.00 0.00 88 LEU A C 15
ATOM 27284 O O . LEU A 1 88 ? -3.005 -0.413 -6.069 1.00 0.00 88 LEU A O 15
ATOM 27299 N N . ILE A 1 89 ? -1.696 0.533 -4.485 1.00 0.00 89 ILE A N 15
ATOM 27300 C CA . ILE A 1 89 ? -2.251 1.864 -4.663 1.00 0.00 89 ILE A CA 15
ATOM 27301 C C . ILE A 1 89 ? -1.992 2.333 -6.096 1.00 0.00 89 ILE A C 15
ATOM 27302 O O . ILE A 1 89 ? -2.914 2.755 -6.792 1.00 0.00 89 ILE A O 15
ATOM 27317 N N . ARG A 1 90 ? -0.731 2.242 -6.495 1.00 0.00 90 ARG A N 15
ATOM 27318 C CA . ARG A 1 90 ? -0.338 2.651 -7.833 1.00 0.00 90 ARG A CA 15
ATOM 27319 C C . ARG A 1 90 ? -1.408 2.244 -8.848 1.00 0.00 90 ARG A C 15
ATOM 27320 O O . ARG A 1 90 ? -1.645 2.955 -9.824 1.00 0.00 90 ARG A O 15
ATOM 27337 N N . GLU A 1 91 ? -2.027 1.102 -8.584 1.00 0.00 91 GLU A N 15
ATOM 27338 C CA . GLU A 1 91 ? -3.065 0.593 -9.462 1.00 0.00 91 GLU A CA 15
ATOM 27339 C C . GLU A 1 91 ? -4.334 1.437 -9.330 1.00 0.00 91 GLU A C 15
ATOM 27340 O O . GLU A 1 91 ? -4.935 1.822 -10.331 1.00 0.00 91 GLU A O 15
ATOM 27351 N N . LYS A 1 92 ? -4.703 1.701 -8.085 1.00 0.00 92 LYS A N 15
ATOM 27352 C CA . LYS A 1 92 ? -5.890 2.493 -7.808 1.00 0.00 92 LYS A CA 15
ATOM 27353 C C . LYS A 1 92 ? -5.504 3.971 -7.734 1.00 0.00 92 LYS A C 15
ATOM 27354 O O . LYS A 1 92 ? -6.355 4.827 -7.493 1.00 0.00 92 LYS A O 15
ATOM 27368 N N . ALA A 1 93 ? -4.221 4.227 -7.945 1.00 0.00 93 ALA A N 15
ATOM 27369 C CA . ALA A 1 93 ? -3.713 5.588 -7.904 1.00 0.00 93 ALA A CA 15
ATOM 27370 C C . ALA A 1 93 ? -2.230 5.584 -8.279 1.00 0.00 93 ALA A C 15
ATOM 27371 O O . ALA A 1 93 ? -1.365 5.556 -7.405 1.00 0.00 93 ALA A O 15
ATOM 27378 N N . SER A 1 94 ? -1.982 5.614 -9.580 1.00 0.00 94 SER A N 15
ATOM 27379 C CA . SER A 1 94 ? -0.618 5.615 -10.082 1.00 0.00 94 SER A CA 15
ATOM 27380 C C . SER A 1 94 ? 0.064 6.941 -9.740 1.00 0.00 94 SER A C 15
ATOM 27381 O O . SER A 1 94 ? 1.260 7.107 -9.974 1.00 0.00 94 SER A O 15
ATOM 27388 N N . HIS A 1 95 ? -0.726 7.852 -9.190 1.00 0.00 95 HIS A N 15
ATOM 27389 C CA . HIS A 1 95 ? -0.212 9.159 -8.814 1.00 0.00 95 HIS A CA 15
ATOM 27390 C C . HIS A 1 95 ? 0.157 9.157 -7.329 1.00 0.00 95 HIS A C 15
ATOM 27391 O O . HIS A 1 95 ? 1.332 9.069 -6.979 1.00 0.00 95 HIS A O 15
ATOM 27404 N N . ARG A 1 96 ? -0.869 9.253 -6.497 1.00 0.00 96 ARG A N 15
ATOM 27405 C CA . ARG A 1 96 ? -0.668 9.263 -5.058 1.00 0.00 96 ARG A CA 15
ATOM 27406 C C . ARG A 1 96 ? -0.165 7.898 -4.583 1.00 0.00 96 ARG A C 15
ATOM 27407 O O . ARG A 1 96 ? -0.928 6.935 -4.533 1.00 0.00 96 ARG A O 15
ATOM 27424 N N . ILE A 1 97 ? 1.116 7.859 -4.246 1.00 0.00 97 ILE A N 15
ATOM 27425 C CA . ILE A 1 97 ? 1.729 6.628 -3.777 1.00 0.00 97 ILE A CA 15
ATOM 27426 C C . ILE A 1 97 ? 2.546 6.919 -2.516 1.00 0.00 97 ILE A C 15
ATOM 27427 O O . ILE A 1 97 ? 2.914 8.065 -2.261 1.00 0.00 97 ILE A O 15
ATOM 27442 N N . VAL A 1 98 ? 2.805 5.861 -1.761 1.00 0.00 98 VAL A N 15
ATOM 27443 C CA . VAL A 1 98 ? 3.571 5.989 -0.532 1.00 0.00 98 VAL A CA 15
ATOM 27444 C C . VAL A 1 98 ? 4.925 5.298 -0.707 1.00 0.00 98 VAL A C 15
ATOM 27445 O O . VAL A 1 98 ? 4.984 4.121 -1.057 1.00 0.00 98 VAL A O 15
ATOM 27458 N N . HIS A 1 99 ? 5.979 6.062 -0.455 1.00 0.00 99 HIS A N 15
ATOM 27459 C CA . HIS A 1 99 ? 7.328 5.537 -0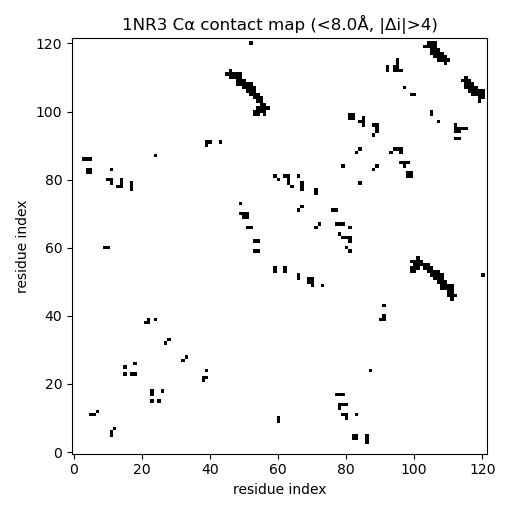.580 1.00 0.00 99 HIS A CA 15
ATOM 27460 C C . HIS A 1 99 ? 7.879 5.200 0.808 1.00 0.00 99 HIS A C 15
ATOM 27461 O O . HIS A 1 99 ? 7.156 5.269 1.800 1.00 0.00 99 HIS A O 15
ATOM 27474 N N . ARG A 1 100 ? 9.155 4.843 0.831 1.00 0.00 100 ARG A N 15
ATOM 27475 C CA . ARG A 1 100 ? 9.810 4.495 2.080 1.00 0.00 100 ARG A CA 15
ATOM 27476 C C . ARG A 1 100 ? 11.327 4.447 1.888 1.00 0.00 100 ARG A C 15
ATOM 27477 O O . ARG A 1 100 ? 11.819 3.811 0.958 1.00 0.00 100 ARG A O 15
ATOM 27494 N N . VAL A 1 101 ? 12.027 5.129 2.783 1.00 0.00 101 VAL A N 15
ATOM 27495 C CA . VAL A 1 101 ? 13.478 5.172 2.724 1.00 0.00 101 VAL A CA 15
ATOM 27496 C C . VAL A 1 101 ? 14.055 4.530 3.986 1.00 0.00 101 VAL A C 15
ATOM 27497 O O . VAL A 1 101 ? 13.437 4.574 5.048 1.00 0.00 101 VAL A O 15
ATOM 27510 N N . VAL A 1 102 ? 15.234 3.945 3.827 1.00 0.00 102 VAL A N 15
ATOM 27511 C CA . VAL A 1 102 ? 15.901 3.294 4.941 1.00 0.00 102 VAL A CA 15
ATOM 27512 C C . VAL A 1 102 ? 17.218 4.015 5.235 1.00 0.00 102 VAL A C 15
ATOM 27513 O O . VAL A 1 102 ? 18.284 3.566 4.816 1.00 0.00 102 VAL A O 15
ATOM 27526 N N . LYS A 1 103 ? 17.101 5.124 5.952 1.00 0.00 103 LYS A N 15
ATOM 27527 C CA . LYS A 1 103 ? 18.269 5.912 6.306 1.00 0.00 103 LYS A CA 15
ATOM 27528 C C . LYS A 1 103 ? 17.838 7.087 7.187 1.00 0.00 103 LYS A C 15
ATOM 27529 O O . LYS A 1 103 ? 18.542 7.452 8.128 1.00 0.00 103 LYS A O 15
ATOM 27543 N N . SER A 1 104 ? 16.684 7.644 6.852 1.00 0.00 104 SER A N 15
ATOM 27544 C CA . SER A 1 104 ? 16.152 8.769 7.602 1.00 0.00 104 SER A CA 15
ATOM 27545 C C . SER A 1 104 ? 14.660 8.560 7.870 1.00 0.00 104 SER A C 15
ATOM 27546 O O . SER A 1 104 ? 14.077 7.576 7.417 1.00 0.00 104 SER A O 15
ATOM 27553 N N . ASP A 1 105 ? 14.086 9.501 8.604 1.00 0.00 105 ASP A N 15
ATOM 27554 C CA . ASP A 1 105 ? 12.673 9.432 8.938 1.00 0.00 105 ASP A CA 15
ATOM 27555 C C . ASP A 1 105 ? 11.857 10.089 7.824 1.00 0.00 105 ASP A C 15
ATOM 27556 O O . ASP A 1 105 ? 12.227 11.150 7.321 1.00 0.00 105 ASP A O 15
ATOM 27565 N N . PHE A 1 106 ? 10.763 9.432 7.468 1.00 0.00 106 PHE A N 15
ATOM 27566 C CA . PHE A 1 106 ? 9.892 9.939 6.422 1.00 0.00 106 PHE A CA 15
ATOM 27567 C C . PHE A 1 106 ? 8.425 9.871 6.849 1.00 0.00 106 PHE A C 15
ATOM 27568 O O . PHE A 1 106 ? 8.097 9.249 7.858 1.00 0.00 106 PHE A O 15
ATOM 27584 N N . GLU A 1 107 ? 7.581 10.519 6.059 1.00 0.00 107 GLU A N 15
ATOM 27585 C CA . GLU A 1 107 ? 6.155 10.540 6.343 1.00 0.00 107 GLU A CA 15
ATOM 27586 C C . GLU A 1 107 ? 5.359 10.715 5.048 1.00 0.00 107 GLU A C 15
ATOM 27587 O O . GLU A 1 107 ? 5.769 11.459 4.159 1.00 0.00 107 GLU A O 15
ATOM 27598 N N . ILE A 1 108 ? 4.235 10.016 4.984 1.00 0.00 108 ILE A N 15
ATOM 27599 C CA . ILE A 1 108 ? 3.378 10.085 3.812 1.00 0.00 108 ILE A CA 15
ATOM 27600 C C . ILE A 1 108 ? 1.917 9.965 4.249 1.00 0.00 108 ILE A C 15
ATOM 27601 O O . ILE A 1 108 ? 1.599 9.209 5.166 1.00 0.00 108 ILE A O 15
ATOM 27616 N N . GLY A 1 109 ? 1.066 10.722 3.571 1.00 0.00 109 GLY A N 15
ATOM 27617 C CA . GLY A 1 109 ? -0.355 10.709 3.877 1.00 0.00 109 GLY A CA 15
ATOM 27618 C C . GLY A 1 109 ? -1.169 11.303 2.725 1.00 0.00 109 GLY A C 15
ATOM 27619 O O . GLY A 1 109 ? -0.604 11.786 1.745 1.00 0.00 109 GLY A O 15
ATOM 27623 N N . VAL A 1 110 ? -2.484 11.247 2.881 1.00 0.00 110 VAL A N 15
ATOM 27624 C CA . VAL A 1 110 ? -3.380 11.773 1.867 1.00 0.00 110 VAL A CA 15
ATOM 27625 C C . VAL A 1 110 ? -4.696 12.193 2.525 1.00 0.00 110 VAL A C 15
ATOM 27626 O O . VAL A 1 110 ? -4.976 11.812 3.660 1.00 0.00 110 VAL A O 15
ATOM 27639 N N . THR A 1 111 ? -5.470 12.972 1.783 1.00 0.00 111 THR A N 15
ATOM 27640 C CA . THR A 1 111 ? -6.750 13.448 2.279 1.00 0.00 111 THR A CA 15
ATOM 27641 C C . THR A 1 111 ? -7.897 12.832 1.475 1.00 0.00 111 THR A C 15
ATOM 27642 O O . THR A 1 111 ? -9.008 12.691 1.981 1.00 0.00 111 THR A O 15
ATOM 27653 N N . ARG A 1 112 ? -7.586 12.484 0.235 1.00 0.00 112 ARG A N 15
ATOM 27654 C CA . ARG A 1 112 ? -8.576 11.887 -0.645 1.00 0.00 112 ARG A CA 15
ATOM 27655 C C . ARG A 1 112 ? -7.905 10.916 -1.619 1.00 0.00 112 ARG A C 15
ATOM 27656 O O . ARG A 1 112 ? -8.345 9.777 -1.767 1.00 0.00 112 ARG A O 15
ATOM 27673 N N . ASP A 1 113 ? -6.851 11.402 -2.257 1.00 0.00 113 ASP A N 15
ATOM 27674 C CA . ASP A 1 113 ? -6.115 10.591 -3.212 1.00 0.00 113 ASP A CA 15
ATOM 27675 C C . ASP A 1 113 ? -5.427 11.507 -4.228 1.00 0.00 113 ASP A C 15
ATOM 27676 O O . ASP A 1 113 ? -4.463 11.104 -4.878 1.00 0.00 113 ASP A O 15
ATOM 27685 N N . GLY A 1 114 ? -5.948 12.720 -4.332 1.00 0.00 114 GLY A N 15
ATOM 27686 C CA . GLY A 1 114 ? -5.397 13.694 -5.257 1.00 0.00 114 GLY A CA 15
ATOM 27687 C C . GLY A 1 114 ? -4.101 14.296 -4.711 1.00 0.00 114 GLY A C 15
ATOM 27688 O O . GLY A 1 114 ? -3.019 14.026 -5.231 1.00 0.00 114 GLY A O 15
ATOM 27692 N N . GLU A 1 115 ? -4.253 15.102 -3.670 1.00 0.00 115 GLU A N 15
ATOM 27693 C CA . GLU A 1 115 ? -3.107 15.744 -3.048 1.00 0.00 115 GLU A CA 15
ATOM 27694 C C . GLU A 1 115 ? -2.496 14.827 -1.986 1.00 0.00 115 GLU A C 15
ATOM 27695 O O . GLU A 1 115 ? -3.217 14.222 -1.194 1.00 0.00 115 GLU A O 15
ATOM 27706 N N . ILE A 1 116 ? -1.174 14.753 -2.003 1.00 0.00 116 ILE A N 15
ATOM 27707 C CA . ILE A 1 116 ? -0.457 13.921 -1.052 1.00 0.00 116 ILE A CA 15
ATOM 27708 C C . ILE A 1 116 ? 0.399 14.808 -0.148 1.00 0.00 116 ILE A C 15
ATOM 27709 O O . ILE A 1 116 ? 0.645 15.971 -0.465 1.00 0.00 116 ILE A O 15
ATOM 27724 N N . ILE A 1 117 ? 0.830 14.226 0.962 1.00 0.00 117 ILE A N 15
ATOM 27725 C CA . ILE A 1 117 ? 1.655 14.950 1.915 1.00 0.00 117 ILE A CA 15
ATOM 27726 C C . ILE A 1 117 ? 2.867 14.094 2.288 1.00 0.00 117 ILE A C 15
ATOM 27727 O O . ILE A 1 117 ? 2.745 12.884 2.465 1.00 0.00 117 ILE A O 15
ATOM 27742 N N . VAL A 1 118 ? 4.009 14.757 2.395 1.00 0.00 118 VAL A N 15
ATOM 27743 C CA . VAL A 1 118 ? 5.242 14.073 2.743 1.00 0.00 118 VAL A CA 15
ATOM 27744 C C . VAL A 1 118 ? 6.026 14.921 3.747 1.00 0.00 118 VAL A C 15
ATOM 27745 O O . VAL A 1 118 ? 5.870 16.141 3.790 1.00 0.00 118 VAL A O 15
ATOM 27758 N N . ASP A 1 119 ? 6.851 14.242 4.530 1.00 0.00 119 ASP A N 15
ATOM 27759 C CA . ASP A 1 119 ? 7.660 14.919 5.530 1.00 0.00 119 ASP A CA 15
ATOM 27760 C C . ASP A 1 119 ? 8.768 13.977 6.006 1.00 0.00 119 ASP A C 15
ATOM 27761 O O . ASP A 1 119 ? 8.767 12.793 5.673 1.00 0.00 119 ASP A O 15
ATOM 27770 N N . LEU A 1 120 ? 9.687 14.539 6.779 1.00 0.00 120 LEU A N 15
ATOM 27771 C CA . LEU A 1 120 ? 10.798 13.764 7.303 1.00 0.00 120 LEU A CA 15
ATOM 27772 C C . LEU A 1 120 ? 10.633 13.605 8.816 1.00 0.00 120 LEU A C 15
ATOM 27773 O O . LEU A 1 120 ? 11.561 13.182 9.503 1.00 0.00 120 LEU A O 15
ATOM 27788 N N . ASN A 1 121 ? 9.446 13.951 9.289 1.00 0.00 121 ASN A N 15
ATOM 27789 C CA . ASN A 1 121 ? 9.147 13.851 10.707 1.00 0.00 121 ASN A CA 15
ATOM 27790 C C . ASN A 1 121 ? 10.102 14.754 11.490 1.00 0.00 121 ASN A C 15
ATOM 27791 O O . ASN A 1 121 ? 11.276 14.872 11.142 1.00 0.00 121 ASN A O 15
ATOM 27801 N N . SER A 1 122 ? 9.563 15.370 12.533 1.00 0.00 122 SER A N 15
ATOM 27802 C CA . SER A 1 122 ? 10.353 16.260 13.367 1.00 0.00 122 SER A CA 15
ATOM 27803 C C . SER A 1 122 ? 11.416 15.460 14.124 1.00 0.00 122 SER A C 15
ATOM 27804 O O . SER A 1 122 ? 11.706 15.749 15.283 1.00 0.00 122 SER A O 15
ATOM 27811 N N . MET A 1 1 ? 11.231 -2.830 -19.605 1.00 0.00 1 MET A N 16
ATOM 27812 C CA . MET A 1 1 ? 10.304 -2.009 -18.845 1.00 0.00 1 MET A CA 16
ATOM 27813 C C . MET A 1 1 ? 10.717 -1.932 -17.374 1.00 0.00 1 MET A C 16
ATOM 27814 O O . MET A 1 1 ? 11.281 -0.931 -16.935 1.00 0.00 1 MET A O 16
ATOM 27826 N N . ARG A 1 2 ? 10.421 -3.004 -16.653 1.00 0.00 2 ARG A N 16
ATOM 27827 C CA . ARG A 1 2 ? 10.756 -3.071 -15.241 1.00 0.00 2 ARG A CA 16
ATOM 27828 C C . ARG A 1 2 ? 10.030 -4.243 -14.578 1.00 0.00 2 ARG A C 16
ATOM 27829 O O . ARG A 1 2 ? 8.944 -4.629 -15.008 1.00 0.00 2 ARG A O 16
ATOM 27846 N N . GLU A 1 3 ? 10.661 -4.780 -13.543 1.00 0.00 3 GLU A N 16
ATOM 27847 C CA . GLU A 1 3 ? 10.090 -5.902 -12.819 1.00 0.00 3 GLU A CA 16
ATOM 27848 C C . GLU A 1 3 ? 9.981 -5.570 -11.329 1.00 0.00 3 GLU A C 16
ATOM 27849 O O . GLU A 1 3 ? 10.949 -5.120 -10.717 1.00 0.00 3 GLU A O 16
ATOM 27860 N N . ARG A 1 4 ? 8.795 -5.806 -10.788 1.00 0.00 4 ARG A N 16
ATOM 27861 C CA . ARG A 1 4 ? 8.547 -5.538 -9.382 1.00 0.00 4 ARG A CA 16
ATOM 27862 C C . ARG A 1 4 ? 7.043 -5.459 -9.113 1.00 0.00 4 ARG A C 16
ATOM 27863 O O . ARG A 1 4 ? 6.259 -5.191 -10.023 1.00 0.00 4 ARG A O 16
ATOM 27880 N N . GLY A 1 5 ? 6.684 -5.699 -7.861 1.00 0.00 5 GLY A N 16
ATOM 27881 C CA . GLY A 1 5 ? 5.287 -5.659 -7.461 1.00 0.00 5 GLY A CA 16
ATOM 27882 C C . GLY A 1 5 ? 4.923 -6.883 -6.619 1.00 0.00 5 GLY A C 16
ATOM 27883 O O . GLY A 1 5 ? 4.386 -7.861 -7.138 1.00 0.00 5 GLY A O 16
ATOM 27887 N N . TRP A 1 6 ? 5.228 -6.790 -5.333 1.00 0.00 6 TRP A N 16
ATOM 27888 C CA . TRP A 1 6 ? 4.939 -7.878 -4.415 1.00 0.00 6 TRP A CA 16
ATOM 27889 C C . TRP A 1 6 ? 5.307 -9.192 -5.106 1.00 0.00 6 TRP A C 16
ATOM 27890 O O . TRP A 1 6 ? 4.486 -10.104 -5.192 1.00 0.00 6 TRP A O 16
ATOM 27910 N N . SER A 1 7 ? 6.542 -9.247 -5.582 1.00 0.00 7 SER A N 16
ATOM 27911 C CA . SER A 1 7 ? 7.029 -10.435 -6.264 1.00 0.00 7 SER A CA 16
ATOM 27912 C C . SER A 1 7 ? 7.685 -11.383 -5.259 1.00 0.00 7 SER A C 16
ATOM 27913 O O . SER A 1 7 ? 7.274 -12.536 -5.128 1.00 0.00 7 SER A O 16
ATOM 27920 N N . GLN A 1 8 ? 8.694 -10.865 -4.576 1.00 0.00 8 GLN A N 16
ATOM 27921 C CA . GLN A 1 8 ? 9.411 -11.652 -3.586 1.00 0.00 8 GLN A CA 16
ATOM 27922 C C . GLN A 1 8 ? 10.112 -10.732 -2.584 1.00 0.00 8 GLN A C 16
ATOM 27923 O O . GLN A 1 8 ? 11.339 -10.708 -2.512 1.00 0.00 8 GLN A O 16
ATOM 27935 N N . LYS A 1 9 ? 9.301 -10.000 -1.835 1.00 0.00 9 LYS A N 16
ATOM 27936 C CA . LYS A 1 9 ? 9.828 -9.082 -0.840 1.00 0.00 9 LYS A CA 16
ATOM 27937 C C . LYS A 1 9 ? 10.114 -9.848 0.454 1.00 0.00 9 LYS A C 16
ATOM 27938 O O . LYS A 1 9 ? 11.247 -10.260 0.697 1.00 0.00 9 LYS A O 16
ATOM 27952 N N . LYS A 1 10 ? 9.067 -10.016 1.249 1.00 0.00 10 LYS A N 16
ATOM 27953 C CA . LYS A 1 10 ? 9.192 -10.727 2.510 1.00 0.00 10 LYS A CA 16
ATOM 27954 C C . LYS A 1 10 ? 7.839 -11.333 2.886 1.00 0.00 10 LYS A C 16
ATOM 27955 O O . LYS A 1 10 ? 7.623 -12.531 2.713 1.00 0.00 10 LYS A O 16
ATOM 27969 N N . ILE A 1 11 ? 6.963 -10.478 3.392 1.00 0.00 11 ILE A N 16
ATOM 27970 C CA . ILE A 1 11 ? 5.637 -10.914 3.793 1.00 0.00 11 ILE A CA 16
ATOM 27971 C C . ILE A 1 11 ? 4.765 -11.093 2.549 1.00 0.00 11 ILE A C 16
ATOM 27972 O O . ILE A 1 11 ? 3.591 -11.444 2.654 1.00 0.00 11 ILE A O 16
ATOM 27987 N N . ALA A 1 12 ? 5.374 -10.845 1.398 1.00 0.00 12 ALA A N 16
ATOM 27988 C CA . ALA A 1 12 ? 4.668 -10.974 0.134 1.00 0.00 12 ALA A CA 16
ATOM 27989 C C . ALA A 1 12 ? 3.772 -12.213 0.181 1.00 0.00 12 ALA A C 16
ATOM 27990 O O . ALA A 1 12 ? 2.691 -12.224 -0.406 1.00 0.00 12 ALA A O 16
ATOM 27997 N N . ARG A 1 13 ? 4.255 -13.228 0.884 1.00 0.00 13 ARG A N 16
ATOM 27998 C CA . ARG A 1 13 ? 3.511 -14.469 1.013 1.00 0.00 13 ARG A CA 16
ATOM 27999 C C . ARG A 1 13 ? 2.159 -14.210 1.681 1.00 0.00 13 ARG A C 16
ATOM 28000 O O . ARG A 1 13 ? 1.113 -14.536 1.121 1.00 0.00 13 ARG A O 16
ATOM 28017 N N . GLU A 1 14 ? 2.224 -13.627 2.869 1.00 0.00 14 GLU A N 16
ATOM 28018 C CA . GLU A 1 14 ? 1.018 -13.321 3.618 1.00 0.00 14 GLU A CA 16
ATOM 28019 C C . GLU A 1 14 ? 0.130 -12.359 2.826 1.00 0.00 14 GLU A C 16
ATOM 28020 O O . GLU A 1 14 ? -1.085 -12.325 3.022 1.00 0.00 14 GLU A O 16
ATOM 28031 N N . LEU A 1 15 ? 0.770 -11.600 1.950 1.00 0.00 15 LEU A N 16
ATOM 28032 C CA . LEU A 1 15 ? 0.054 -10.640 1.128 1.00 0.00 15 LEU A CA 16
ATOM 28033 C C . LEU A 1 15 ? -0.727 -11.385 0.043 1.00 0.00 15 LEU A C 16
ATOM 28034 O O . LEU A 1 15 ? -1.920 -11.151 -0.140 1.00 0.00 15 LEU A O 16
ATOM 28049 N N . LYS A 1 16 ? -0.021 -12.269 -0.648 1.00 0.00 16 LYS A N 16
ATOM 28050 C CA . LYS A 1 16 ? -0.633 -13.049 -1.709 1.00 0.00 16 LYS A CA 16
ATOM 28051 C C . LYS A 1 16 ? -1.831 -13.818 -1.145 1.00 0.00 16 LYS A C 16
ATOM 28052 O O . LYS A 1 16 ? -2.834 -14.004 -1.834 1.00 0.00 16 LYS A O 16
ATOM 28066 N N . THR A 1 17 ? -1.687 -14.242 0.101 1.00 0.00 17 THR A N 16
ATOM 28067 C CA . THR A 1 17 ? -2.744 -14.986 0.765 1.00 0.00 17 THR A CA 16
ATOM 28068 C C . THR A 1 17 ? -3.961 -14.089 0.999 1.00 0.00 17 THR A C 16
ATOM 28069 O O . THR A 1 17 ? -5.099 -14.554 0.944 1.00 0.00 17 THR A O 16
ATOM 28080 N N . THR A 1 18 ? -3.681 -12.820 1.252 1.00 0.00 18 THR A N 16
ATOM 28081 C CA . THR A 1 18 ? -4.739 -11.854 1.493 1.00 0.00 18 THR A CA 16
ATOM 28082 C C . THR A 1 18 ? -5.268 -11.300 0.169 1.00 0.00 18 THR A C 16
ATOM 28083 O O . THR A 1 18 ? -4.549 -11.276 -0.829 1.00 0.00 18 THR A O 16
ATOM 28094 N N . ARG A 1 19 ? -6.520 -10.867 0.203 1.00 0.00 19 ARG A N 16
ATOM 28095 C CA . ARG A 1 19 ? -7.153 -10.315 -0.983 1.00 0.00 19 ARG A CA 16
ATOM 28096 C C . ARG A 1 19 ? -8.554 -9.801 -0.646 1.00 0.00 19 ARG A C 16
ATOM 28097 O O . ARG A 1 19 ? -8.956 -8.735 -1.108 1.00 0.00 19 ARG A O 16
ATOM 28114 N N . GLN A 1 20 ? -9.260 -10.584 0.157 1.00 0.00 20 GLN A N 16
ATOM 28115 C CA . GLN A 1 20 ? -10.607 -10.222 0.561 1.00 0.00 20 GLN A CA 16
ATOM 28116 C C . GLN A 1 20 ? -11.353 -9.569 -0.603 1.00 0.00 20 GLN A C 16
ATOM 28117 O O . GLN A 1 20 ? -12.213 -8.714 -0.394 1.00 0.00 20 GLN A O 16
ATOM 28129 N N . ASN A 1 21 ? -10.998 -9.996 -1.807 1.00 0.00 21 ASN A N 16
ATOM 28130 C CA . ASN A 1 21 ? -11.624 -9.464 -3.005 1.00 0.00 21 ASN A CA 16
ATOM 28131 C C . ASN A 1 21 ? -11.702 -7.940 -2.899 1.00 0.00 21 ASN A C 16
ATOM 28132 O O . ASN A 1 21 ? -12.557 -7.314 -3.524 1.00 0.00 21 ASN A O 16
ATOM 28142 N N . VAL A 1 22 ? -10.797 -7.386 -2.105 1.00 0.00 22 VAL A N 16
ATOM 28143 C CA . VAL A 1 22 ? -10.753 -5.946 -1.910 1.00 0.00 22 VAL A CA 16
ATOM 28144 C C . VAL A 1 22 ? -9.578 -5.365 -2.698 1.00 0.00 22 VAL A C 16
ATOM 28145 O O . VAL A 1 22 ? -9.660 -5.204 -3.914 1.00 0.00 22 VAL A O 16
ATOM 28158 N N . SER A 1 23 ? -8.511 -5.066 -1.972 1.00 0.00 23 SER A N 16
ATOM 28159 C CA . SER A 1 23 ? -7.319 -4.506 -2.587 1.00 0.00 23 SER A CA 16
ATOM 28160 C C . SER A 1 23 ? -6.500 -5.617 -3.247 1.00 0.00 23 SER A C 16
ATOM 28161 O O . SER A 1 23 ? -5.323 -5.428 -3.550 1.00 0.00 23 SER A O 16
ATOM 28168 N N . ALA A 1 24 ? -7.155 -6.751 -3.450 1.00 0.00 24 ALA A N 16
ATOM 28169 C CA . ALA A 1 24 ? -6.502 -7.891 -4.069 1.00 0.00 24 ALA A CA 16
ATOM 28170 C C . ALA A 1 24 ? -6.169 -7.556 -5.524 1.00 0.00 24 ALA A C 16
ATOM 28171 O O . ALA A 1 24 ? -6.666 -8.205 -6.444 1.00 0.00 24 ALA A O 16
ATOM 28178 N N . ILE A 1 25 ? -5.331 -6.543 -5.688 1.00 0.00 25 ILE A N 16
ATOM 28179 C CA . ILE A 1 25 ? -4.926 -6.114 -7.017 1.00 0.00 25 ILE A CA 16
ATOM 28180 C C . ILE A 1 25 ? -4.077 -7.207 -7.664 1.00 0.00 25 ILE A C 16
ATOM 28181 O O . ILE A 1 25 ? -3.937 -7.249 -8.885 1.00 0.00 25 ILE A O 16
ATOM 28196 N N . GLU A 1 26 ? -3.531 -8.068 -6.818 1.00 0.00 26 GLU A N 16
ATOM 28197 C CA . GLU A 1 26 ? -2.697 -9.160 -7.292 1.00 0.00 26 GLU A CA 16
ATOM 28198 C C . GLU A 1 26 ? -3.529 -10.138 -8.125 1.00 0.00 26 GLU A C 16
ATOM 28199 O O . GLU A 1 26 ? -3.230 -10.372 -9.295 1.00 0.00 26 GLU A O 16
ATOM 28210 N N . ARG A 1 27 ? -4.555 -10.683 -7.489 1.00 0.00 27 ARG A N 16
ATOM 28211 C CA . ARG A 1 27 ? -5.432 -11.630 -8.157 1.00 0.00 27 ARG A CA 16
ATOM 28212 C C . ARG A 1 27 ? -6.197 -10.940 -9.286 1.00 0.00 27 ARG A C 16
ATOM 28213 O O . ARG A 1 27 ? -6.258 -11.452 -10.404 1.00 0.00 27 ARG A O 16
ATOM 28230 N N . LYS A 1 28 ? -6.764 -9.788 -8.957 1.00 0.00 28 LYS A N 16
ATOM 28231 C CA . LYS A 1 28 ? -7.523 -9.022 -9.931 1.00 0.00 28 LYS A CA 16
ATOM 28232 C C . LYS A 1 28 ? -6.649 -8.754 -11.157 1.00 0.00 28 LYS A C 16
ATOM 28233 O O . LYS A 1 28 ? -7.039 -9.063 -12.282 1.00 0.00 28 LYS A O 16
ATOM 28247 N N . ALA A 1 29 ? -5.482 -8.182 -10.899 1.00 0.00 29 ALA A N 16
ATOM 28248 C CA . ALA A 1 29 ? -4.549 -7.870 -11.968 1.00 0.00 29 ALA A CA 16
ATOM 28249 C C . ALA A 1 29 ? -4.366 -9.102 -12.857 1.00 0.00 29 ALA A C 16
ATOM 28250 O O . ALA A 1 29 ? -4.684 -9.068 -14.044 1.00 0.00 29 ALA A O 16
ATOM 28257 N N . MET A 1 30 ? -3.854 -10.162 -12.247 1.00 0.00 30 MET A N 16
ATOM 28258 C CA . MET A 1 30 ? -3.625 -11.401 -12.968 1.00 0.00 30 MET A CA 16
ATOM 28259 C C . MET A 1 30 ? -4.932 -11.950 -13.544 1.00 0.00 30 MET A C 16
ATOM 28260 O O . MET A 1 30 ? -4.915 -12.838 -14.396 1.00 0.00 30 MET A O 16
ATOM 28272 N N . GLU A 1 31 ? -6.034 -11.398 -13.057 1.00 0.00 31 GLU A N 16
ATOM 28273 C CA . GLU A 1 31 ? -7.347 -11.820 -13.513 1.00 0.00 31 GLU A CA 16
ATOM 28274 C C . GLU A 1 31 ? -7.716 -11.100 -14.812 1.00 0.00 31 GLU A C 16
ATOM 28275 O O . GLU A 1 31 ? -8.830 -10.601 -14.955 1.00 0.00 31 GLU A O 16
ATOM 28286 N N . ASN A 1 32 ? -6.757 -11.069 -15.727 1.00 0.00 32 ASN A N 16
ATOM 28287 C CA . ASN A 1 32 ? -6.966 -10.417 -17.008 1.00 0.00 32 ASN A CA 16
ATOM 28288 C C . ASN A 1 32 ? -7.579 -9.035 -16.779 1.00 0.00 32 ASN A C 16
ATOM 28289 O O . ASN A 1 32 ? -8.382 -8.566 -17.584 1.00 0.00 32 ASN A O 16
ATOM 28299 N N . ILE A 1 33 ? -7.176 -8.419 -15.677 1.00 0.00 33 ILE A N 16
ATOM 28300 C CA . ILE A 1 33 ? -7.675 -7.099 -15.332 1.00 0.00 33 ILE A CA 16
ATOM 28301 C C . ILE A 1 33 ? -7.456 -6.151 -16.512 1.00 0.00 33 ILE A C 16
ATOM 28302 O O . ILE A 1 33 ? -6.755 -6.491 -17.465 1.00 0.00 33 ILE A O 16
ATOM 28317 N N . GLU A 1 34 ? -8.069 -4.981 -16.412 1.00 0.00 34 GLU A N 16
ATOM 28318 C CA . GLU A 1 34 ? -7.949 -3.981 -17.460 1.00 0.00 34 GLU A CA 16
ATOM 28319 C C . GLU A 1 34 ? -7.494 -2.645 -16.870 1.00 0.00 34 GLU A C 16
ATOM 28320 O O . GLU A 1 34 ? -6.403 -2.168 -17.176 1.00 0.00 34 GLU A O 16
ATOM 28331 N N . LYS A 1 35 ? -8.353 -2.080 -16.035 1.00 0.00 35 LYS A N 16
ATOM 28332 C CA . LYS A 1 35 ? -8.053 -0.808 -15.400 1.00 0.00 35 LYS A CA 16
ATOM 28333 C C . LYS A 1 35 ? -8.390 -0.895 -13.909 1.00 0.00 35 LYS A C 16
ATOM 28334 O O . LYS A 1 35 ? -8.828 0.085 -13.310 1.00 0.00 35 LYS A O 16
ATOM 28348 N N . SER A 1 36 ? -8.171 -2.079 -13.354 1.00 0.00 36 SER A N 16
ATOM 28349 C CA . SER A 1 36 ? -8.446 -2.306 -11.946 1.00 0.00 36 SER A CA 16
ATOM 28350 C C . SER A 1 36 ? -9.953 -2.239 -11.690 1.00 0.00 36 SER A C 16
ATOM 28351 O O . SER A 1 36 ? -10.391 -2.227 -10.540 1.00 0.00 36 SER A O 16
ATOM 28358 N N . ARG A 1 37 ? -10.706 -2.196 -12.779 1.00 0.00 37 ARG A N 16
ATOM 28359 C CA . ARG A 1 37 ? -12.154 -2.130 -12.686 1.00 0.00 37 ARG A CA 16
ATOM 28360 C C . ARG A 1 37 ? -12.572 -1.177 -11.565 1.00 0.00 37 ARG A C 16
ATOM 28361 O O . ARG A 1 37 ? -13.636 -1.338 -10.971 1.00 0.00 37 ARG A O 16
ATOM 28378 N N . ASN A 1 38 ? -11.710 -0.204 -11.307 1.00 0.00 38 ASN A N 16
ATOM 28379 C CA . ASN A 1 38 ? -11.975 0.776 -10.268 1.00 0.00 38 ASN A CA 16
ATOM 28380 C C . ASN A 1 38 ? -12.264 0.051 -8.952 1.00 0.00 38 ASN A C 16
ATOM 28381 O O . ASN A 1 38 ? -13.186 0.416 -8.227 1.00 0.00 38 ASN A O 16
ATOM 28391 N N . THR A 1 39 ? -11.455 -0.964 -8.683 1.00 0.00 39 THR A N 16
ATOM 28392 C CA . THR A 1 39 ? -11.612 -1.744 -7.467 1.00 0.00 39 THR A CA 16
ATOM 28393 C C . THR A 1 39 ? -10.982 -1.013 -6.279 1.00 0.00 39 THR A C 16
ATOM 28394 O O . THR A 1 39 ? -11.677 -0.330 -5.528 1.00 0.00 39 THR A O 16
ATOM 28405 N N . LEU A 1 40 ? -9.675 -1.181 -6.148 1.00 0.00 40 LEU A N 16
ATOM 28406 C CA . LEU A 1 40 ? -8.944 -0.546 -5.064 1.00 0.00 40 LEU A CA 16
ATOM 28407 C C . LEU A 1 40 ? -9.350 0.927 -4.976 1.00 0.00 40 LEU A C 16
ATOM 28408 O O . LEU A 1 40 ? -9.231 1.545 -3.920 1.00 0.00 40 LEU A O 16
ATOM 28423 N N . ASP A 1 41 ? -9.820 1.446 -6.101 1.00 0.00 41 ASP A N 16
ATOM 28424 C CA . ASP A 1 41 ? -10.245 2.834 -6.164 1.00 0.00 41 ASP A CA 16
ATOM 28425 C C .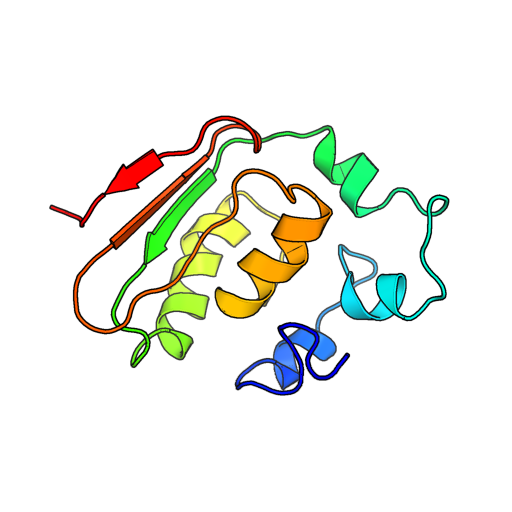 ASP A 1 41 ? -11.608 2.979 -5.485 1.00 0.00 41 ASP A C 16
ATOM 28426 O O . ASP A 1 41 ? -11.775 3.806 -4.590 1.00 0.00 41 ASP A O 16
ATOM 28435 N N . PHE A 1 42 ? -12.547 2.160 -5.935 1.00 0.00 42 PHE A N 16
ATOM 28436 C CA . PHE A 1 42 ? -13.891 2.185 -5.382 1.00 0.00 42 PHE A CA 16
ATOM 28437 C C . PHE A 1 42 ? -13.854 2.170 -3.852 1.00 0.00 42 PHE A C 16
ATOM 28438 O O . PHE A 1 42 ? -14.656 2.838 -3.202 1.00 0.00 42 PHE A O 16
ATOM 28454 N N . VAL A 1 43 ? -12.915 1.399 -3.322 1.00 0.00 43 VAL A N 16
ATOM 28455 C CA . VAL A 1 43 ? -12.763 1.287 -1.882 1.00 0.00 43 VAL A CA 16
ATOM 28456 C C . VAL A 1 43 ? -11.998 2.504 -1.359 1.00 0.00 43 VAL A C 16
ATOM 28457 O O . VAL A 1 43 ? -12.316 3.031 -0.293 1.00 0.00 43 VAL A O 16
ATOM 28470 N N . LYS A 1 44 ? -11.004 2.917 -2.132 1.00 0.00 44 LYS A N 16
ATOM 28471 C CA . LYS A 1 44 ? -10.191 4.062 -1.760 1.00 0.00 44 LYS A CA 16
ATOM 28472 C C . LYS A 1 44 ? -11.101 5.263 -1.491 1.00 0.00 44 LYS A C 16
ATOM 28473 O O . LYS A 1 44 ? -10.742 6.160 -0.731 1.00 0.00 44 LYS A O 16
ATOM 28487 N N . SER A 1 45 ? -12.261 5.239 -2.130 1.00 0.00 45 SER A N 16
ATOM 28488 C CA . SER A 1 45 ? -13.225 6.314 -1.970 1.00 0.00 45 SER A CA 16
ATOM 28489 C C . SER A 1 45 ? -13.977 6.151 -0.647 1.00 0.00 45 SER A C 16
ATOM 28490 O O . SER A 1 45 ? -14.767 7.013 -0.268 1.00 0.00 45 SER A O 16
ATOM 28497 N N . LEU A 1 46 ? -13.704 5.038 0.019 1.00 0.00 46 LEU A N 16
ATOM 28498 C CA . LEU A 1 46 ? -14.344 4.751 1.291 1.00 0.00 46 LEU A CA 16
ATOM 28499 C C . LEU A 1 46 ? -14.327 6.009 2.160 1.00 0.00 46 LEU A C 16
ATOM 28500 O O . LEU A 1 46 ? -15.293 6.293 2.867 1.00 0.00 46 LEU A O 16
ATOM 28515 N N . LYS A 1 47 ? -13.219 6.730 2.080 1.00 0.00 47 LYS A N 16
ATOM 28516 C CA . LYS A 1 47 ? -13.064 7.952 2.852 1.00 0.00 47 LYS A CA 16
ATOM 28517 C C . LYS A 1 47 ? -12.438 9.033 1.968 1.00 0.00 47 LYS A C 16
ATOM 28518 O O . LYS A 1 47 ? -13.143 9.721 1.231 1.00 0.00 47 LYS A O 16
ATOM 28532 N N . SER A 1 48 ? -11.122 9.149 2.071 1.00 0.00 48 SER A N 16
ATOM 28533 C CA . SER A 1 48 ? -10.394 10.134 1.289 1.00 0.00 48 SER A CA 16
ATOM 28534 C C . SER A 1 48 ? -9.076 10.482 1.983 1.00 0.00 48 SER A C 16
ATOM 28535 O O . SER A 1 48 ? -8.005 10.334 1.398 1.00 0.00 48 SER A O 16
ATOM 28542 N N . PRO A 1 49 ? -9.202 10.951 3.254 1.00 0.00 49 PRO A N 16
ATOM 28543 C CA . PRO A 1 49 ? -8.034 11.321 4.034 1.00 0.00 49 PRO A CA 16
ATOM 28544 C C . PRO A 1 49 ? -7.289 10.080 4.528 1.00 0.00 49 PRO A C 16
ATOM 28545 O O . PRO A 1 49 ? -7.886 9.194 5.136 1.00 0.00 49 PRO A O 16
ATOM 28553 N N . VAL A 1 50 ? -5.994 10.056 4.249 1.00 0.00 50 VAL A N 16
ATOM 28554 C CA . VAL A 1 50 ? -5.160 8.938 4.658 1.00 0.00 50 VAL A CA 16
ATOM 28555 C C . VAL A 1 50 ? -3.734 9.434 4.903 1.00 0.00 50 VAL A C 16
ATOM 28556 O O . VAL A 1 50 ? -3.203 10.222 4.121 1.00 0.00 50 VAL A O 16
ATOM 28569 N N . ARG A 1 51 ? -3.153 8.953 5.993 1.00 0.00 51 ARG A N 16
ATOM 28570 C CA . ARG A 1 51 ? -1.799 9.338 6.351 1.00 0.00 51 ARG A CA 16
ATOM 28571 C C . ARG A 1 51 ? -1.091 8.185 7.065 1.00 0.00 51 ARG A C 16
ATOM 28572 O O . ARG A 1 51 ? -1.709 7.458 7.842 1.00 0.00 51 ARG A O 16
ATOM 28589 N N . ILE A 1 52 ? 0.195 8.052 6.777 1.00 0.00 52 ILE A N 16
ATOM 28590 C CA . ILE A 1 52 ? 0.993 6.999 7.382 1.00 0.00 52 ILE A CA 16
ATOM 28591 C C . ILE A 1 52 ? 2.449 7.461 7.480 1.00 0.00 52 ILE A C 16
ATOM 28592 O O . ILE A 1 52 ? 2.926 8.207 6.626 1.00 0.00 52 ILE A O 16
ATOM 28607 N N . LEU A 1 53 ? 3.114 6.998 8.527 1.00 0.00 53 LEU A N 16
ATOM 28608 C CA . LEU A 1 53 ? 4.505 7.355 8.748 1.00 0.00 53 LEU A CA 16
ATOM 28609 C C . LEU A 1 53 ? 5.405 6.248 8.193 1.00 0.00 53 LEU A C 16
ATOM 28610 O O . LEU A 1 53 ? 5.038 5.074 8.219 1.00 0.00 53 LEU A O 16
ATOM 28625 N N . CYS A 1 54 ? 6.564 6.661 7.703 1.00 0.00 54 CYS A N 16
ATOM 28626 C CA . CYS A 1 54 ? 7.518 5.720 7.142 1.00 0.00 54 CYS A CA 16
ATOM 28627 C C . CYS A 1 54 ? 8.766 5.714 8.029 1.00 0.00 54 CYS A C 16
ATOM 28628 O O . CYS A 1 54 ? 9.379 6.757 8.250 1.00 0.00 54 CYS A O 16
ATOM 28635 N N . ARG A 1 55 ? 9.104 4.528 8.512 1.00 0.00 55 ARG A N 16
ATOM 28636 C CA . ARG A 1 55 ? 10.266 4.373 9.370 1.00 0.00 55 ARG A CA 16
ATOM 28637 C C . ARG A 1 55 ? 11.357 3.579 8.648 1.00 0.00 55 ARG A C 16
ATOM 28638 O O . ARG A 1 55 ? 11.231 3.284 7.460 1.00 0.00 55 ARG A O 16
ATOM 28655 N N . ARG A 1 56 ? 12.403 3.258 9.394 1.00 0.00 56 ARG A N 16
ATOM 28656 C CA . ARG A 1 56 ? 13.514 2.504 8.839 1.00 0.00 56 ARG A CA 16
ATOM 28657 C C . ARG A 1 56 ? 13.003 1.250 8.126 1.00 0.00 56 ARG A C 16
ATOM 28658 O O . ARG A 1 56 ? 12.263 0.459 8.709 1.00 0.00 56 ARG A O 16
ATOM 28675 N N . GLY A 1 57 ? 13.419 1.109 6.876 1.00 0.00 57 GLY A N 16
ATOM 28676 C CA . GLY A 1 57 ? 13.013 -0.035 6.077 1.00 0.00 57 GLY A CA 16
ATOM 28677 C C . GLY A 1 57 ? 13.215 -1.342 6.848 1.00 0.00 57 GLY A C 16
ATOM 28678 O O . GLY A 1 57 ? 12.489 -2.311 6.635 1.00 0.00 57 GLY A O 16
ATOM 28682 N N . ASP A 1 58 ? 14.206 -1.325 7.727 1.00 0.00 58 ASP A N 16
ATOM 28683 C CA . ASP A 1 58 ? 14.514 -2.496 8.530 1.00 0.00 58 ASP A CA 16
ATOM 28684 C C . ASP A 1 58 ? 13.301 -2.850 9.393 1.00 0.00 58 ASP A C 16
ATOM 28685 O O . ASP A 1 58 ? 13.152 -3.993 9.823 1.00 0.00 58 ASP A O 16
ATOM 28694 N N . THR A 1 59 ? 12.464 -1.849 9.621 1.00 0.00 59 THR A N 16
ATOM 28695 C CA . THR A 1 59 ? 11.269 -2.040 10.425 1.00 0.00 59 THR A CA 16
ATOM 28696 C C . THR A 1 59 ? 10.015 -1.916 9.555 1.00 0.00 59 THR A C 16
ATOM 28697 O O . THR A 1 59 ? 8.898 -1.903 10.069 1.00 0.00 59 THR A O 16
ATOM 28708 N N . LEU A 1 60 ? 10.244 -1.829 8.254 1.00 0.00 60 LEU A N 16
ATOM 28709 C CA . LEU A 1 60 ? 9.148 -1.707 7.307 1.00 0.00 60 LEU A CA 16
ATOM 28710 C C . LEU A 1 60 ? 8.127 -2.815 7.571 1.00 0.00 60 LEU A C 16
ATOM 28711 O O . LEU A 1 60 ? 6.921 -2.577 7.529 1.00 0.00 60 LEU A O 16
ATOM 28726 N N . ASP A 1 61 ? 8.647 -4.005 7.838 1.00 0.00 61 ASP A N 16
ATOM 28727 C CA . ASP A 1 61 ? 7.795 -5.150 8.110 1.00 0.00 61 ASP A CA 16
ATOM 28728 C C . ASP A 1 61 ? 6.873 -4.827 9.286 1.00 0.00 61 ASP A C 16
ATOM 28729 O O . ASP A 1 61 ? 5.665 -5.048 9.212 1.00 0.00 61 ASP A O 16
ATOM 28738 N N . GLU A 1 62 ? 7.476 -4.308 10.345 1.00 0.00 62 GLU A N 16
ATOM 28739 C CA . GLU A 1 62 ? 6.724 -3.952 11.536 1.00 0.00 62 GLU A CA 16
ATOM 28740 C C . GLU A 1 62 ? 5.913 -2.678 11.291 1.00 0.00 62 GLU A C 16
ATOM 28741 O O . GLU A 1 62 ? 4.776 -2.563 11.747 1.00 0.00 62 GLU A O 16
ATOM 28752 N N . ILE A 1 63 ? 6.530 -1.751 10.572 1.00 0.00 63 ILE A N 16
ATOM 28753 C CA . ILE A 1 63 ? 5.881 -0.489 10.261 1.00 0.00 63 ILE A CA 16
ATOM 28754 C C . ILE A 1 63 ? 4.596 -0.762 9.476 1.00 0.00 63 ILE A C 16
ATOM 28755 O O . ILE A 1 63 ? 3.671 0.048 9.493 1.00 0.00 63 ILE A O 16
ATOM 28770 N N . ILE A 1 64 ? 4.579 -1.906 8.809 1.00 0.00 64 ILE A N 16
ATOM 28771 C CA . ILE A 1 64 ? 3.422 -2.296 8.020 1.00 0.00 64 ILE A CA 16
ATOM 28772 C C . ILE A 1 64 ? 2.232 -2.534 8.952 1.00 0.00 64 ILE A C 16
ATOM 28773 O O . ILE A 1 64 ? 1.138 -2.028 8.707 1.00 0.00 64 ILE A O 16
ATOM 28788 N N . LYS A 1 65 ? 2.486 -3.304 9.999 1.00 0.00 65 LYS A N 16
ATOM 28789 C CA . LYS A 1 65 ? 1.449 -3.615 10.968 1.00 0.00 65 LYS A CA 16
ATOM 28790 C C . LYS A 1 65 ? 1.049 -2.337 11.708 1.00 0.00 65 LYS A C 16
ATOM 28791 O O . LYS A 1 65 ? -0.115 -2.161 12.065 1.00 0.00 65 LYS A O 16
ATOM 28805 N N . ARG A 1 66 ? 2.035 -1.478 11.917 1.00 0.00 66 ARG A N 16
ATOM 28806 C CA . ARG A 1 66 ? 1.801 -0.222 12.608 1.00 0.00 66 ARG A CA 16
ATOM 28807 C C . ARG A 1 66 ? 1.048 0.752 11.699 1.00 0.00 66 ARG A C 16
ATOM 28808 O O . ARG A 1 66 ? 0.194 1.505 12.161 1.00 0.00 66 ARG A O 16
ATOM 28825 N N . LEU A 1 67 ? 1.394 0.704 10.420 1.00 0.00 67 LEU A N 16
ATOM 28826 C CA . LEU A 1 67 ? 0.762 1.573 9.442 1.00 0.00 67 LEU A CA 16
ATOM 28827 C C . LEU A 1 67 ? -0.675 1.107 9.206 1.00 0.00 67 LEU A C 16
ATOM 28828 O O . LEU A 1 67 ? -1.593 1.923 9.135 1.00 0.00 67 LEU A O 16
ATOM 28843 N N . LEU A 1 68 ? -0.827 -0.205 9.090 1.00 0.00 68 LEU A N 16
ATOM 28844 C CA . LEU A 1 68 ? -2.137 -0.789 8.863 1.00 0.00 68 LEU A CA 16
ATOM 28845 C C . LEU A 1 68 ? -3.140 -0.181 9.847 1.00 0.00 68 LEU A C 16
ATOM 28846 O O . LEU A 1 68 ? -4.239 0.208 9.458 1.00 0.00 68 LEU A O 16
ATOM 28861 N N . GLU A 1 69 ? -2.723 -0.121 11.104 1.00 0.00 69 GLU A N 16
ATOM 28862 C CA . GLU A 1 69 ? -3.571 0.432 12.147 1.00 0.00 69 GLU A CA 16
ATOM 28863 C C . GLU A 1 69 ? -4.028 1.842 11.766 1.00 0.00 69 GLU A C 16
ATOM 28864 O O . GLU A 1 69 ? -5.057 2.315 12.247 1.00 0.00 69 GLU A O 16
ATOM 28875 N N . GLU A 1 70 ? -3.241 2.474 10.908 1.00 0.00 70 GLU A N 16
ATOM 28876 C CA . GLU A 1 70 ? -3.552 3.820 10.459 1.00 0.00 70 GLU A CA 16
ATOM 28877 C C . GLU A 1 70 ? -4.347 3.772 9.152 1.00 0.00 70 GLU A C 16
ATOM 28878 O O . GLU A 1 70 ? -5.306 4.523 8.978 1.00 0.00 70 GLU A O 16
ATOM 28889 N N . SER A 1 71 ? -3.917 2.884 8.267 1.00 0.00 71 SER A N 16
ATOM 28890 C CA . SER A 1 71 ? -4.577 2.729 6.983 1.00 0.00 71 SER A CA 16
ATOM 28891 C C . SER A 1 71 ? -5.732 1.733 7.103 1.00 0.00 71 SER A C 16
ATOM 28892 O O . SER A 1 71 ? -6.896 2.107 6.969 1.00 0.00 71 SER A O 16
ATOM 28899 N N . ASN A 1 72 ? -5.369 0.484 7.356 1.00 0.00 72 ASN A N 16
ATOM 28900 C CA . ASN A 1 72 ? -6.360 -0.570 7.496 1.00 0.00 72 ASN A CA 16
ATOM 28901 C C . ASN A 1 72 ? -7.550 -0.040 8.300 1.00 0.00 72 ASN A C 16
ATOM 28902 O O . ASN A 1 72 ? -8.677 -0.498 8.121 1.00 0.00 72 ASN A O 16
ATOM 28912 N N . LYS A 1 73 ? -7.257 0.916 9.168 1.00 0.00 73 LYS A N 16
ATOM 28913 C CA . LYS A 1 73 ? -8.288 1.513 10.001 1.00 0.00 73 LYS A CA 16
ATOM 28914 C C . LYS A 1 73 ? -9.406 2.057 9.109 1.00 0.00 73 LYS A C 16
ATOM 28915 O O . LYS A 1 73 ? -10.558 1.642 9.229 1.00 0.00 73 LYS A O 16
ATOM 28929 N N . GLU A 1 74 ? -9.027 2.977 8.235 1.00 0.00 74 GLU A N 16
ATOM 28930 C CA . GLU A 1 74 ? -9.982 3.583 7.323 1.00 0.00 74 GLU A CA 16
ATOM 28931 C C . GLU A 1 74 ? -10.235 2.660 6.130 1.00 0.00 74 GLU A C 16
ATOM 28932 O O . GLU A 1 74 ? -10.972 3.015 5.211 1.00 0.00 74 GLU A O 16
ATOM 28943 N N . GLY A 1 75 ? -9.610 1.493 6.182 1.00 0.00 75 GLY A N 16
ATOM 28944 C CA . GLY A 1 75 ? -9.758 0.516 5.116 1.00 0.00 75 GLY A CA 16
ATOM 28945 C C . GLY A 1 75 ? -10.315 -0.803 5.655 1.00 0.00 75 GLY A C 16
ATOM 28946 O O . GLY A 1 75 ? -10.747 -0.875 6.804 1.00 0.00 75 GLY A O 16
ATOM 28950 N N . ILE A 1 76 ? -10.287 -1.814 4.799 1.00 0.00 76 ILE A N 16
ATOM 28951 C CA . ILE A 1 76 ? -10.784 -3.127 5.174 1.00 0.00 76 ILE A CA 16
ATOM 28952 C C . ILE A 1 76 ? -9.623 -3.977 5.693 1.00 0.00 76 ILE A C 16
ATOM 28953 O O . ILE A 1 76 ? -8.459 -3.633 5.495 1.00 0.00 76 ILE A O 16
ATOM 28968 N N . HIS A 1 77 ? -9.981 -5.072 6.349 1.00 0.00 77 HIS A N 16
ATOM 28969 C CA . HIS A 1 77 ? -8.983 -5.975 6.898 1.00 0.00 77 HIS A CA 16
ATOM 28970 C C . HIS A 1 77 ? -8.027 -6.418 5.789 1.00 0.00 77 HIS A C 16
ATOM 28971 O O . HIS A 1 77 ? -8.346 -7.316 5.012 1.00 0.00 77 HIS A O 16
ATOM 28984 N N . VAL A 1 78 ? -6.872 -5.769 5.753 1.00 0.00 78 VAL A N 16
ATOM 28985 C CA . VAL A 1 78 ? -5.867 -6.085 4.752 1.00 0.00 78 VAL A CA 16
ATOM 28986 C C . VAL A 1 78 ? -4.495 -6.178 5.424 1.00 0.00 78 VAL A C 16
ATOM 28987 O O . VAL A 1 78 ? -4.205 -5.430 6.355 1.00 0.00 78 VAL A O 16
ATOM 29000 N N . ILE A 1 79 ? -3.690 -7.104 4.926 1.00 0.00 79 ILE A N 16
ATOM 29001 C CA . ILE A 1 79 ? -2.356 -7.305 5.467 1.00 0.00 79 ILE A CA 16
ATOM 29002 C C . ILE A 1 79 ? -1.320 -7.017 4.378 1.00 0.00 79 ILE A C 16
ATOM 29003 O O . ILE A 1 79 ? -0.456 -7.847 4.103 1.00 0.00 79 ILE A O 16
ATOM 29018 N N . HIS A 1 80 ? -1.441 -5.836 3.789 1.00 0.00 80 HIS A N 16
ATOM 29019 C CA . HIS A 1 80 ? -0.526 -5.427 2.737 1.00 0.00 80 HIS A CA 16
ATOM 29020 C C . HIS A 1 80 ? 0.703 -4.760 3.356 1.00 0.00 80 HIS A C 16
ATOM 29021 O O . HIS A 1 80 ? 0.704 -4.432 4.542 1.00 0.00 80 HIS A O 16
ATOM 29034 N N . ASP A 1 81 ? 1.719 -4.576 2.526 1.00 0.00 81 ASP A N 16
ATOM 29035 C CA . ASP A 1 81 ? 2.951 -3.953 2.977 1.00 0.00 81 ASP A CA 16
ATOM 29036 C C . ASP A 1 81 ? 3.041 -2.537 2.406 1.00 0.00 81 ASP A C 16
ATOM 29037 O O . ASP A 1 81 ? 2.197 -2.132 1.606 1.00 0.00 81 ASP A O 16
ATOM 29046 N N . SER A 1 82 ? 4.070 -1.822 2.836 1.00 0.00 82 SER A N 16
ATOM 29047 C CA . SER A 1 82 ? 4.281 -0.460 2.377 1.00 0.00 82 SER A CA 16
ATOM 29048 C C . SER A 1 82 ? 4.710 -0.462 0.908 1.00 0.00 82 SER A C 16
ATOM 29049 O O . SER A 1 82 ? 4.401 0.467 0.165 1.00 0.00 82 SER A O 16
ATOM 29056 N N . ILE A 1 83 ? 5.418 -1.519 0.534 1.00 0.00 83 ILE A N 16
ATOM 29057 C CA . ILE A 1 83 ? 5.894 -1.655 -0.831 1.00 0.00 83 ILE A CA 16
ATOM 29058 C C . ILE A 1 83 ? 4.721 -2.025 -1.741 1.00 0.00 83 ILE A C 16
ATOM 29059 O O . ILE A 1 83 ? 4.655 -1.581 -2.887 1.00 0.00 83 ILE A O 16
ATOM 29074 N N . THR A 1 84 ? 3.824 -2.835 -1.197 1.00 0.00 84 THR A N 16
ATOM 29075 C CA . THR A 1 84 ? 2.657 -3.269 -1.945 1.00 0.00 84 THR A CA 16
ATOM 29076 C C . THR A 1 84 ? 1.657 -2.120 -2.088 1.00 0.00 84 THR A C 16
ATOM 29077 O O . THR A 1 84 ? 0.985 -2.001 -3.112 1.00 0.00 84 THR A O 16
ATOM 29088 N N . LEU A 1 85 ? 1.589 -1.304 -1.047 1.00 0.00 85 LEU A N 16
ATOM 29089 C CA . LEU A 1 85 ? 0.682 -0.168 -1.043 1.00 0.00 85 LEU A CA 16
ATOM 29090 C C . LEU A 1 85 ? 1.027 0.759 -2.210 1.00 0.00 85 LEU A C 16
ATOM 29091 O O . LEU A 1 85 ? 0.136 1.306 -2.858 1.00 0.00 85 LEU A O 16
ATOM 29106 N N . ALA A 1 86 ? 2.323 0.906 -2.444 1.00 0.00 86 ALA A N 16
ATOM 29107 C CA . ALA A 1 86 ? 2.798 1.757 -3.522 1.00 0.00 86 ALA A CA 16
ATOM 29108 C C . ALA A 1 86 ? 2.347 1.172 -4.863 1.00 0.00 86 ALA A C 16
ATOM 29109 O O . ALA A 1 86 ? 1.892 1.904 -5.740 1.00 0.00 86 ALA A O 16
ATOM 29116 N N . PHE A 1 87 ? 2.492 -0.139 -4.979 1.00 0.00 87 PHE A N 16
ATOM 29117 C CA . PHE A 1 87 ? 2.106 -0.830 -6.197 1.00 0.00 87 PHE A CA 16
ATOM 29118 C C . PHE A 1 87 ? 0.584 -0.871 -6.346 1.00 0.00 87 PHE A C 16
ATOM 29119 O O . PHE A 1 87 ? 0.050 -0.526 -7.399 1.00 0.00 87 PHE A O 16
ATOM 29135 N N . LEU A 1 88 ? -0.072 -1.296 -5.276 1.00 0.00 88 LEU A N 16
ATOM 29136 C CA . LEU A 1 88 ? -1.522 -1.387 -5.275 1.00 0.00 88 LEU A CA 16
ATOM 29137 C C . LEU A 1 88 ? -2.116 -0.004 -5.552 1.00 0.00 88 LEU A C 16
ATOM 29138 O O . LEU A 1 88 ? -2.990 0.140 -6.404 1.00 0.00 88 LEU A O 16
ATOM 29153 N N . ILE A 1 89 ? -1.616 0.976 -4.814 1.00 0.00 89 ILE A N 16
ATOM 29154 C CA . ILE A 1 89 ? -2.086 2.343 -4.971 1.00 0.00 89 ILE A CA 16
ATOM 29155 C C . ILE A 1 89 ? -1.757 2.834 -6.382 1.00 0.00 89 ILE A C 16
ATOM 29156 O O . ILE A 1 89 ? -2.626 3.350 -7.082 1.00 0.00 89 ILE A O 16
ATOM 29171 N N . ARG A 1 90 ? -0.499 2.654 -6.757 1.00 0.00 90 ARG A N 16
ATOM 29172 C CA . ARG A 1 90 ? -0.044 3.072 -8.073 1.00 0.00 90 ARG A CA 16
ATOM 29173 C C . ARG A 1 90 ? -1.125 2.797 -9.121 1.00 0.00 90 ARG A C 16
ATOM 29174 O O . ARG A 1 90 ? -1.280 3.559 -10.073 1.00 0.00 90 ARG A O 16
ATOM 29191 N N . GLU A 1 91 ? -1.845 1.705 -8.908 1.00 0.00 91 GLU A N 16
ATOM 29192 C CA . GLU A 1 91 ? -2.907 1.320 -9.823 1.00 0.00 91 GLU A CA 16
ATOM 29193 C C . GLU A 1 91 ? -4.046 2.339 -9.773 1.00 0.00 91 GLU A C 16
ATOM 29194 O O . GLU A 1 91 ? -4.569 2.743 -10.811 1.00 0.00 91 GLU A O 16
ATOM 29205 N N . LYS A 1 92 ? -4.398 2.728 -8.556 1.00 0.00 92 LYS A N 16
ATOM 29206 C CA . LYS A 1 92 ? -5.465 3.693 -8.358 1.00 0.00 92 LYS A CA 16
ATOM 29207 C C . LYS A 1 92 ? -4.881 5.106 -8.389 1.00 0.00 92 LYS A C 16
ATOM 29208 O O . LYS A 1 92 ? -5.616 6.083 -8.530 1.00 0.00 92 LYS A O 16
ATOM 29222 N N . ALA A 1 93 ? -3.565 5.172 -8.253 1.00 0.00 93 ALA A N 16
ATOM 29223 C CA . ALA A 1 93 ? -2.874 6.450 -8.264 1.00 0.00 93 ALA A CA 16
ATOM 29224 C C . ALA A 1 93 ? -1.431 6.241 -8.728 1.00 0.00 93 ALA A C 16
ATOM 29225 O O . ALA A 1 93 ? -0.503 6.285 -7.921 1.00 0.00 93 ALA A O 16
ATOM 29232 N N . SER A 1 94 ? -1.287 6.018 -10.026 1.00 0.00 94 SER A N 16
ATOM 29233 C CA . SER A 1 94 ? 0.027 5.801 -10.606 1.00 0.00 94 SER A CA 16
ATOM 29234 C C . SER A 1 94 ? 0.799 7.122 -10.663 1.00 0.00 94 SER A C 16
ATOM 29235 O O . SER A 1 94 ? 1.955 7.153 -11.079 1.00 0.00 94 SER A O 16
ATOM 29242 N N . HIS A 1 95 ? 0.125 8.182 -10.240 1.00 0.00 95 HIS A N 16
ATOM 29243 C CA . HIS A 1 95 ? 0.732 9.502 -10.237 1.00 0.00 95 HIS A CA 16
ATOM 29244 C C . HIS A 1 95 ? 1.561 9.684 -8.964 1.00 0.00 95 HIS A C 16
ATOM 29245 O O . HIS A 1 95 ? 2.753 9.382 -8.946 1.00 0.00 95 HIS A O 16
ATOM 29258 N N . ARG A 1 96 ? 0.896 10.176 -7.929 1.00 0.00 96 ARG A N 16
ATOM 29259 C CA . ARG A 1 96 ? 1.556 10.402 -6.654 1.00 0.00 96 ARG A CA 16
ATOM 29260 C C . ARG A 1 96 ? 1.384 9.183 -5.744 1.00 0.00 96 ARG A C 16
ATOM 29261 O O . ARG A 1 96 ? 0.289 8.927 -5.246 1.00 0.00 96 ARG A O 16
ATOM 29278 N N . ILE A 1 97 ? 2.481 8.466 -5.557 1.00 0.00 97 ILE A N 16
ATOM 29279 C CA . ILE A 1 97 ? 2.466 7.280 -4.716 1.00 0.00 97 ILE A CA 16
ATOM 29280 C C . ILE A 1 97 ? 3.419 7.485 -3.537 1.00 0.00 97 ILE A C 16
ATOM 29281 O O . ILE A 1 97 ? 4.162 8.464 -3.497 1.00 0.00 97 ILE A O 16
ATOM 29296 N N . VAL A 1 98 ? 3.368 6.542 -2.606 1.00 0.00 98 VAL A N 16
ATOM 29297 C CA . VAL A 1 98 ? 4.219 6.606 -1.430 1.00 0.00 98 VAL A CA 16
ATOM 29298 C C . VAL A 1 98 ? 5.447 5.719 -1.644 1.00 0.00 98 VAL A C 16
ATOM 29299 O O . VAL A 1 98 ? 5.387 4.739 -2.385 1.00 0.00 98 VAL A O 16
ATOM 29312 N N . HIS A 1 99 ? 6.532 6.095 -0.984 1.00 0.00 99 HIS A N 16
ATOM 29313 C CA . HIS A 1 99 ? 7.772 5.346 -1.093 1.00 0.00 99 HIS A CA 16
ATOM 29314 C C . HIS A 1 99 ? 8.201 4.859 0.292 1.00 0.00 99 HIS A C 16
ATOM 29315 O O . HIS A 1 99 ? 7.453 4.989 1.260 1.00 0.00 99 HIS A O 16
ATOM 29328 N N . ARG A 1 100 ? 9.403 4.305 0.343 1.00 0.00 100 ARG A N 16
ATOM 29329 C CA . ARG A 1 100 ? 9.941 3.797 1.594 1.00 0.00 100 ARG A CA 16
ATOM 29330 C C . ARG A 1 100 ? 11.454 4.014 1.649 1.00 0.00 100 ARG A C 16
ATOM 29331 O O . ARG A 1 100 ? 12.176 3.613 0.737 1.00 0.00 100 ARG A O 16
ATOM 29348 N N . VAL A 1 101 ? 11.891 4.648 2.727 1.00 0.00 101 VAL A N 16
ATOM 29349 C CA . VAL A 1 101 ? 13.305 4.923 2.913 1.00 0.00 101 VAL A CA 16
ATOM 29350 C C . VAL A 1 101 ? 13.791 4.237 4.191 1.00 0.00 101 VAL A C 16
ATOM 29351 O O . VAL A 1 101 ? 13.023 4.064 5.136 1.00 0.00 101 VAL A O 16
ATOM 29364 N N . VAL A 1 102 ? 15.062 3.865 4.179 1.00 0.00 102 VAL A N 16
ATOM 29365 C CA . VAL A 1 102 ? 15.658 3.201 5.326 1.00 0.00 102 VAL A CA 16
ATOM 29366 C C . VAL A 1 102 ? 16.958 3.916 5.704 1.00 0.00 102 VAL A C 16
ATOM 29367 O O . VAL A 1 102 ? 18.040 3.503 5.289 1.00 0.00 102 VAL A O 16
ATOM 29380 N N . LYS A 1 103 ? 16.808 4.974 6.486 1.00 0.00 103 LYS A N 16
ATOM 29381 C CA . LYS A 1 103 ? 17.956 5.750 6.924 1.00 0.00 103 LYS A CA 16
ATOM 29382 C C . LYS A 1 103 ? 17.490 6.841 7.890 1.00 0.00 103 LYS A C 16
ATOM 29383 O O . LYS A 1 103 ? 18.138 7.095 8.905 1.00 0.00 103 LYS A O 16
ATOM 29397 N N . SER A 1 104 ? 16.371 7.458 7.540 1.00 0.00 104 SER A N 16
ATOM 29398 C CA . SER A 1 104 ? 15.811 8.516 8.364 1.00 0.00 104 SER A CA 16
ATOM 29399 C C . SER A 1 104 ? 14.302 8.320 8.513 1.00 0.00 104 SER A C 16
ATOM 29400 O O . SER A 1 104 ? 13.730 7.400 7.928 1.00 0.00 104 SER A O 16
ATOM 29407 N N . ASP A 1 105 ? 13.698 9.198 9.300 1.00 0.00 105 ASP A N 16
ATOM 29408 C CA . ASP A 1 105 ? 12.265 9.132 9.534 1.00 0.00 105 ASP A CA 16
ATOM 29409 C C . ASP A 1 105 ? 11.541 9.962 8.471 1.00 0.00 105 ASP A C 16
ATOM 29410 O O . ASP A 1 105 ? 11.947 11.085 8.172 1.00 0.00 105 ASP A O 16
ATOM 29419 N N . PHE A 1 106 ? 10.481 9.379 7.931 1.00 0.00 106 PHE A N 16
ATOM 29420 C CA . PHE A 1 106 ? 9.697 10.051 6.908 1.00 0.00 106 PHE A CA 16
ATOM 29421 C C . PHE A 1 106 ? 8.199 9.840 7.140 1.00 0.00 106 PHE A C 16
ATOM 29422 O O . PHE A 1 106 ? 7.805 9.045 7.991 1.00 0.00 106 PHE A O 16
ATOM 29438 N N . GLU A 1 107 ? 7.406 10.567 6.367 1.00 0.00 107 GLU A N 16
ATOM 29439 C CA . GLU A 1 107 ? 5.960 10.470 6.477 1.00 0.00 107 GLU A CA 16
ATOM 29440 C C . GLU A 1 107 ? 5.303 10.800 5.136 1.00 0.00 107 GLU A C 16
ATOM 29441 O O . GLU A 1 107 ? 5.794 11.647 4.391 1.00 0.00 107 GLU A O 16
ATOM 29452 N N . ILE A 1 108 ? 4.202 10.113 4.868 1.00 0.00 108 ILE A N 16
ATOM 29453 C CA . ILE A 1 108 ? 3.471 10.323 3.628 1.00 0.00 108 ILE A CA 16
ATOM 29454 C C . ILE A 1 108 ? 1.970 10.207 3.901 1.00 0.00 108 ILE A C 16
ATOM 29455 O O . ILE A 1 108 ? 1.541 9.351 4.673 1.00 0.00 108 ILE A O 16
ATOM 29470 N N . GLY A 1 109 ? 1.214 11.079 3.250 1.00 0.00 109 GLY A N 16
ATOM 29471 C CA . GLY A 1 109 ? -0.230 11.084 3.412 1.00 0.00 109 GLY A CA 16
ATOM 29472 C C . GLY A 1 109 ? -0.908 11.815 2.252 1.00 0.00 109 GLY A C 16
ATOM 29473 O O . GLY A 1 109 ? -0.343 12.749 1.685 1.00 0.00 109 GLY A O 16
ATOM 29477 N N . VAL A 1 110 ? -2.112 11.363 1.933 1.00 0.00 110 VAL A N 16
ATOM 29478 C CA . VAL A 1 110 ? -2.874 11.961 0.850 1.00 0.00 110 VAL A CA 16
ATOM 29479 C C . VAL A 1 110 ? -4.307 12.220 1.322 1.00 0.00 110 VAL A C 16
ATOM 29480 O O . VAL A 1 110 ? -4.739 11.669 2.334 1.00 0.00 110 VAL A O 16
ATOM 29493 N N . THR A 1 111 ? -5.002 13.058 0.569 1.00 0.00 111 THR A N 16
ATOM 29494 C CA . THR A 1 111 ? -6.377 13.396 0.897 1.00 0.00 111 THR A CA 16
ATOM 29495 C C . THR A 1 111 ? -7.331 12.829 -0.156 1.00 0.00 111 THR A C 16
ATOM 29496 O O . THR A 1 111 ? -8.504 12.588 0.130 1.00 0.00 111 THR A O 16
ATOM 29507 N N . ARG A 1 112 ? -6.794 12.633 -1.351 1.00 0.00 112 ARG A N 16
ATOM 29508 C CA . ARG A 1 112 ? -7.584 12.099 -2.448 1.00 0.00 112 ARG A CA 16
ATOM 29509 C C . ARG A 1 112 ? -6.690 11.324 -3.418 1.00 0.00 112 ARG A C 16
ATOM 29510 O O . ARG A 1 112 ? -7.001 10.192 -3.786 1.00 0.00 112 ARG A O 16
ATOM 29527 N N . ASP A 1 113 ? -5.597 11.966 -3.805 1.00 0.00 113 ASP A N 16
ATOM 29528 C CA . ASP A 1 113 ? -4.655 11.350 -4.725 1.00 0.00 113 ASP A CA 16
ATOM 29529 C C . ASP A 1 113 ? -3.842 12.444 -5.422 1.00 0.00 113 ASP A C 16
ATOM 29530 O O . ASP A 1 113 ? -2.737 12.192 -5.899 1.00 0.00 113 ASP A O 16
ATOM 29539 N N . GLY A 1 114 ? -4.423 13.635 -5.461 1.00 0.00 114 GLY A N 16
ATOM 29540 C CA . GLY A 1 114 ? -3.767 14.767 -6.091 1.00 0.00 114 GLY A CA 16
ATOM 29541 C C . GLY A 1 114 ? -2.685 15.351 -5.180 1.00 0.00 114 GLY A C 16
ATOM 29542 O O . GLY A 1 114 ? -1.494 15.164 -5.426 1.00 0.00 114 GLY A O 16
ATOM 29546 N N . GLU A 1 115 ? -3.138 16.047 -4.148 1.00 0.00 115 GLU A N 16
ATOM 29547 C CA . GLU A 1 115 ? -2.223 16.659 -3.199 1.00 0.00 115 GLU A CA 16
ATOM 29548 C C . GLU A 1 115 ? -1.689 15.609 -2.223 1.00 0.00 115 GLU A C 16
ATOM 29549 O O . GLU A 1 115 ? -2.447 14.780 -1.722 1.00 0.00 115 GLU A O 16
ATOM 29560 N N . ILE A 1 116 ? -0.389 15.679 -1.982 1.00 0.00 116 ILE A N 16
ATOM 29561 C CA . ILE A 1 116 ? 0.256 14.744 -1.076 1.00 0.00 116 ILE A CA 16
ATOM 29562 C C . ILE A 1 116 ? 0.962 15.524 0.036 1.00 0.00 116 ILE A C 16
ATOM 29563 O O . ILE A 1 116 ? 1.199 16.723 -0.096 1.00 0.00 116 ILE A O 16
ATOM 29578 N N . ILE A 1 117 ? 1.278 14.809 1.106 1.00 0.00 117 ILE A N 16
ATOM 29579 C CA . ILE A 1 117 ? 1.952 15.419 2.240 1.00 0.00 117 ILE A CA 16
ATOM 29580 C C . ILE A 1 117 ? 3.130 14.539 2.663 1.00 0.00 117 ILE A C 16
ATOM 29581 O O . ILE A 1 117 ? 3.018 13.314 2.681 1.00 0.00 117 ILE A O 16
ATOM 29596 N N . VAL A 1 118 ? 4.232 15.197 2.990 1.00 0.00 118 VAL A N 16
ATOM 29597 C CA . VAL A 1 118 ? 5.429 14.489 3.410 1.00 0.00 118 VAL A CA 16
ATOM 29598 C C . VAL A 1 118 ? 5.989 15.148 4.673 1.00 0.00 118 VAL A C 16
ATOM 29599 O O . VAL A 1 118 ? 5.759 16.332 4.914 1.00 0.00 118 VAL A O 16
ATOM 29612 N N . ASP A 1 119 ? 6.711 14.350 5.447 1.00 0.00 119 ASP A N 16
ATOM 29613 C CA . ASP A 1 119 ? 7.305 14.841 6.679 1.00 0.00 119 ASP A CA 16
ATOM 29614 C C . ASP A 1 119 ? 8.472 13.933 7.075 1.00 0.00 119 ASP A C 16
ATOM 29615 O O . ASP A 1 119 ? 8.619 12.838 6.536 1.00 0.00 119 ASP A O 16
ATOM 29624 N N . LEU A 1 120 ? 9.269 14.423 8.013 1.00 0.00 120 LEU A N 16
ATOM 29625 C CA . LEU A 1 120 ? 10.417 13.670 8.487 1.00 0.00 120 LEU A CA 16
ATOM 29626 C C . LEU A 1 120 ? 10.204 13.293 9.954 1.00 0.00 120 LEU A C 16
ATOM 29627 O O . LEU A 1 120 ? 11.104 12.754 10.598 1.00 0.00 120 LEU A O 16
ATOM 29642 N N . ASN A 1 121 ? 9.008 13.590 10.441 1.00 0.00 121 ASN A N 16
ATOM 29643 C CA . ASN A 1 121 ? 8.666 13.290 11.821 1.00 0.00 121 ASN A CA 16
ATOM 29644 C C . ASN A 1 121 ? 9.609 14.051 12.753 1.00 0.00 121 ASN A C 16
ATOM 29645 O O . ASN A 1 121 ? 10.795 14.193 12.461 1.00 0.00 121 ASN A O 16
ATOM 29655 N N . SER A 1 122 ? 9.048 14.520 13.857 1.00 0.00 122 SER A N 16
ATOM 29656 C CA . SER A 1 122 ? 9.824 15.264 14.835 1.00 0.00 122 SER A CA 16
ATOM 29657 C C . SER A 1 122 ? 9.403 14.865 16.251 1.00 0.00 122 SER A C 16
ATOM 29658 O O . SER A 1 122 ? 9.713 15.563 17.214 1.00 0.00 122 SER A O 16
ATOM 29665 N N . MET A 1 1 ? 4.773 -9.155 -15.933 1.00 0.00 1 MET A N 17
ATOM 29666 C CA . MET A 1 1 ? 4.901 -7.942 -16.723 1.00 0.00 1 MET A CA 17
ATOM 29667 C C . MET A 1 1 ? 5.950 -7.005 -16.122 1.00 0.00 1 MET A C 17
ATOM 29668 O O . MET A 1 1 ? 6.880 -6.586 -16.809 1.00 0.00 1 MET A O 17
ATOM 29680 N N . ARG A 1 2 ? 5.765 -6.701 -14.846 1.00 0.00 2 ARG A N 17
ATOM 29681 C CA . ARG A 1 2 ? 6.684 -5.821 -14.145 1.00 0.00 2 ARG A CA 17
ATOM 29682 C C . ARG A 1 2 ? 6.944 -6.343 -12.730 1.00 0.00 2 ARG A C 17
ATOM 29683 O O . ARG A 1 2 ? 6.044 -6.885 -12.089 1.00 0.00 2 ARG A O 17
ATOM 29700 N N . GLU A 1 3 ? 8.179 -6.161 -12.284 1.00 0.00 3 GLU A N 17
ATOM 29701 C CA . GLU A 1 3 ? 8.568 -6.607 -10.957 1.00 0.00 3 GLU A CA 17
ATOM 29702 C C . GLU A 1 3 ? 8.714 -5.409 -10.017 1.00 0.00 3 GLU A C 17
ATOM 29703 O O . GLU A 1 3 ? 9.451 -4.470 -10.312 1.00 0.00 3 GLU A O 17
ATOM 29714 N N . ARG A 1 4 ? 8.000 -5.482 -8.903 1.00 0.00 4 ARG A N 17
ATOM 29715 C CA . ARG A 1 4 ? 8.041 -4.415 -7.917 1.00 0.00 4 ARG A CA 17
ATOM 29716 C C . ARG A 1 4 ? 6.934 -4.609 -6.878 1.00 0.00 4 ARG A C 17
ATOM 29717 O O . ARG A 1 4 ? 6.007 -5.390 -7.092 1.00 0.00 4 ARG A O 17
ATOM 29734 N N . GLY A 1 5 ? 7.068 -3.888 -5.775 1.00 0.00 5 GLY A N 17
ATOM 29735 C CA . GLY A 1 5 ? 6.092 -3.971 -4.703 1.00 0.00 5 GLY A CA 17
ATOM 29736 C C . GLY A 1 5 ? 6.022 -5.390 -4.134 1.00 0.00 5 GLY A C 17
ATOM 29737 O O . GLY A 1 5 ? 6.811 -5.752 -3.263 1.00 0.00 5 GLY A O 17
ATOM 29741 N N . TRP A 1 6 ? 5.071 -6.154 -4.650 1.00 0.00 6 TRP A N 17
ATOM 29742 C CA . TRP A 1 6 ? 4.888 -7.525 -4.203 1.00 0.00 6 TRP A CA 17
ATOM 29743 C C . TRP A 1 6 ? 5.579 -8.445 -5.211 1.00 0.00 6 TRP A C 17
ATOM 29744 O O . TRP A 1 6 ? 4.942 -9.319 -5.798 1.00 0.00 6 TRP A O 17
ATOM 29764 N N . SER A 1 7 ? 6.874 -8.219 -5.380 1.00 0.00 7 SER A N 17
ATOM 29765 C CA . SER A 1 7 ? 7.658 -9.018 -6.306 1.00 0.00 7 SER A CA 17
ATOM 29766 C C . SER A 1 7 ? 8.318 -10.183 -5.564 1.00 0.00 7 SER A C 17
ATOM 29767 O O . SER A 1 7 ? 8.337 -11.308 -6.061 1.00 0.00 7 SER A O 17
ATOM 29774 N N . GLN A 1 8 ? 8.841 -9.873 -4.387 1.00 0.00 8 GLN A N 17
ATOM 29775 C CA . GLN A 1 8 ? 9.499 -10.880 -3.572 1.00 0.00 8 GLN A CA 17
ATOM 29776 C C . GLN A 1 8 ? 10.141 -10.233 -2.344 1.00 0.00 8 GLN A C 17
ATOM 29777 O O . GLN A 1 8 ? 11.339 -10.389 -2.111 1.00 0.00 8 GLN A O 17
ATOM 29789 N N . LYS A 1 9 ? 9.316 -9.519 -1.592 1.00 0.00 9 LYS A N 17
ATOM 29790 C CA . LYS A 1 9 ? 9.790 -8.846 -0.394 1.00 0.00 9 LYS A CA 17
ATOM 29791 C C . LYS A 1 9 ? 9.983 -9.877 0.721 1.00 0.00 9 LYS A C 17
ATOM 29792 O O . LYS A 1 9 ? 11.106 -10.300 0.992 1.00 0.00 9 LYS A O 17
ATOM 29806 N N . LYS A 1 10 ? 8.871 -10.249 1.338 1.00 0.00 10 LYS A N 17
ATOM 29807 C CA . LYS A 1 10 ? 8.904 -11.222 2.417 1.00 0.00 10 LYS A CA 17
ATOM 29808 C C . LYS A 1 10 ? 7.472 -11.603 2.798 1.00 0.00 10 LYS A C 17
ATOM 29809 O O . LYS A 1 10 ? 7.037 -12.727 2.550 1.00 0.00 10 LYS A O 17
ATOM 29823 N N . ILE A 1 11 ? 6.778 -10.646 3.395 1.00 0.00 11 ILE A N 17
ATOM 29824 C CA . ILE A 1 11 ? 5.404 -10.866 3.813 1.00 0.00 11 ILE A CA 17
ATOM 29825 C C . ILE A 1 11 ? 4.493 -10.851 2.584 1.00 0.00 11 ILE A C 17
ATOM 29826 O O . ILE A 1 11 ? 3.285 -11.055 2.699 1.00 0.00 11 ILE A O 17
ATOM 29841 N N . ALA A 1 12 ? 5.107 -10.609 1.435 1.00 0.00 12 ALA A N 17
ATOM 29842 C CA . ALA A 1 12 ? 4.366 -10.566 0.185 1.00 0.00 12 ALA A CA 17
ATOM 29843 C C . ALA A 1 12 ? 3.421 -11.767 0.116 1.00 0.00 12 ALA A C 17
ATOM 29844 O O . ALA A 1 12 ? 2.271 -11.633 -0.300 1.00 0.00 12 ALA A O 17
ATOM 29851 N N . ARG A 1 13 ? 3.941 -12.913 0.528 1.00 0.00 13 ARG A N 17
ATOM 29852 C CA . ARG A 1 13 ? 3.158 -14.138 0.518 1.00 0.00 13 ARG A CA 17
ATOM 29853 C C . ARG A 1 13 ? 1.878 -13.957 1.337 1.00 0.00 13 ARG A C 17
ATOM 29854 O O . ARG A 1 13 ? 0.780 -14.204 0.842 1.00 0.00 13 ARG A O 17
ATOM 29871 N N . GLU A 1 14 ? 2.063 -13.525 2.575 1.00 0.00 14 GLU A N 17
ATOM 29872 C CA . GLU A 1 14 ? 0.938 -13.307 3.468 1.00 0.00 14 GLU A CA 17
ATOM 29873 C C . GLU A 1 14 ? -0.061 -12.334 2.835 1.00 0.00 14 GLU A C 17
ATOM 29874 O O . GLU A 1 14 ? -1.269 -12.471 3.022 1.00 0.00 14 GLU A O 17
ATOM 29885 N N . LEU A 1 15 ? 0.480 -11.375 2.100 1.00 0.00 15 LEU A N 17
ATOM 29886 C CA . LEU A 1 15 ? -0.347 -10.381 1.439 1.00 0.00 15 LEU A CA 17
ATOM 29887 C C . LEU A 1 15 ? -1.276 -11.077 0.443 1.00 0.00 15 LEU A C 17
ATOM 29888 O O . LEU A 1 15 ? -2.495 -10.929 0.516 1.00 0.00 15 LEU A O 17
ATOM 29903 N N . LYS A 1 16 ? -0.664 -11.823 -0.465 1.00 0.00 16 LYS A N 17
ATOM 29904 C CA . LYS A 1 16 ? -1.420 -12.543 -1.476 1.00 0.00 16 LYS A CA 17
ATOM 29905 C C . LYS A 1 16 ? -2.507 -13.377 -0.795 1.00 0.00 16 LYS A C 17
ATOM 29906 O O . LYS A 1 16 ? -3.580 -13.586 -1.360 1.00 0.00 16 LYS A O 17
ATOM 29920 N N . THR A 1 17 ? -2.192 -13.832 0.410 1.00 0.00 17 THR A N 17
ATOM 29921 C CA . THR A 1 17 ? -3.128 -14.639 1.174 1.00 0.00 17 THR A CA 17
ATOM 29922 C C . THR A 1 17 ? -4.131 -13.744 1.905 1.00 0.00 17 THR A C 17
ATOM 29923 O O . THR A 1 17 ? -5.255 -14.159 2.178 1.00 0.00 17 THR A O 17
ATOM 29934 N N . THR A 1 18 ? -3.687 -12.531 2.201 1.00 0.00 18 THR A N 17
ATOM 29935 C CA . THR A 1 18 ? -4.530 -11.573 2.895 1.00 0.00 18 THR A CA 17
ATOM 29936 C C . THR A 1 18 ? -5.424 -10.830 1.900 1.00 0.00 18 THR A C 17
ATOM 29937 O O . THR A 1 18 ? -5.449 -11.161 0.715 1.00 0.00 18 THR A O 17
ATOM 29948 N N . ARG A 1 19 ? -6.136 -9.841 2.417 1.00 0.00 19 ARG A N 17
ATOM 29949 C CA . ARG A 1 19 ? -7.029 -9.048 1.589 1.00 0.00 19 ARG A CA 17
ATOM 29950 C C . ARG A 1 19 ? -8.322 -9.819 1.314 1.00 0.00 19 ARG A C 17
ATOM 29951 O O . ARG A 1 19 ? -9.105 -9.434 0.448 1.00 0.00 19 ARG A O 17
ATOM 29968 N N . GLN A 1 20 ? -8.505 -10.892 2.069 1.00 0.00 20 GLN A N 17
ATOM 29969 C CA . GLN A 1 20 ? -9.689 -11.721 1.918 1.00 0.00 20 GLN A CA 17
ATOM 29970 C C . GLN A 1 20 ? -10.134 -11.747 0.454 1.00 0.00 20 GLN A C 17
ATOM 29971 O O . GLN A 1 20 ? -11.328 -11.696 0.163 1.00 0.00 20 GLN A O 17
ATOM 29983 N N . ASN A 1 21 ? -9.150 -11.829 -0.428 1.00 0.00 21 ASN A N 17
ATOM 29984 C CA . ASN A 1 21 ? -9.424 -11.864 -1.855 1.00 0.00 21 ASN A CA 17
ATOM 29985 C C . ASN A 1 21 ? -10.527 -10.855 -2.183 1.00 0.00 21 ASN A C 17
ATOM 29986 O O . ASN A 1 21 ? -11.269 -11.031 -3.148 1.00 0.00 21 ASN A O 17
ATOM 29996 N N . VAL A 1 22 ? -10.598 -9.818 -1.362 1.00 0.00 22 VAL A N 17
ATOM 29997 C CA . VAL A 1 22 ? -11.596 -8.780 -1.552 1.00 0.00 22 VAL A CA 17
ATOM 29998 C C . VAL A 1 22 ? -10.970 -7.610 -2.315 1.00 0.00 22 VAL A C 17
ATOM 29999 O O . VAL A 1 22 ? -11.656 -6.647 -2.653 1.00 0.00 22 VAL A O 17
ATOM 30012 N N . SER A 1 23 ? -9.675 -7.734 -2.565 1.00 0.00 23 SER A N 17
ATOM 30013 C CA . SER A 1 23 ? -8.949 -6.699 -3.282 1.00 0.00 23 SER A CA 17
ATOM 30014 C C . SER A 1 23 ? -7.804 -7.322 -4.081 1.00 0.00 23 SER A C 17
ATOM 30015 O O . SER A 1 23 ? -7.912 -7.499 -5.294 1.00 0.00 23 SER A O 17
ATOM 30022 N N . ALA A 1 24 ? -6.732 -7.637 -3.370 1.00 0.00 24 ALA A N 17
ATOM 30023 C CA . ALA A 1 24 ? -5.567 -8.237 -3.998 1.00 0.00 24 ALA A CA 17
ATOM 30024 C C . ALA A 1 24 ? -5.399 -7.663 -5.406 1.00 0.00 24 ALA A C 17
ATOM 30025 O O . ALA A 1 24 ? -5.557 -8.378 -6.395 1.00 0.00 24 ALA A O 17
ATOM 30032 N N . ILE A 1 25 ? -5.082 -6.378 -5.453 1.00 0.00 25 ILE A N 17
ATOM 30033 C CA . ILE A 1 25 ? -4.892 -5.699 -6.723 1.00 0.00 25 ILE A CA 17
ATOM 30034 C C . ILE A 1 25 ? -4.031 -6.571 -7.639 1.00 0.00 25 ILE A C 17
ATOM 30035 O O . ILE A 1 25 ? -4.110 -6.462 -8.862 1.00 0.00 25 ILE A O 17
ATOM 30050 N N . GLU A 1 26 ? -3.228 -7.418 -7.012 1.00 0.00 26 GLU A N 17
ATOM 30051 C CA . GLU A 1 26 ? -2.352 -8.308 -7.754 1.00 0.00 26 GLU A CA 17
ATOM 30052 C C . GLU A 1 26 ? -3.178 -9.314 -8.560 1.00 0.00 26 GLU A C 17
ATOM 30053 O O . GLU A 1 26 ? -2.856 -9.607 -9.711 1.00 0.00 26 GLU A O 17
ATOM 30064 N N . ARG A 1 27 ? -4.226 -9.814 -7.924 1.00 0.00 27 ARG A N 17
ATOM 30065 C CA . ARG A 1 27 ? -5.101 -10.780 -8.567 1.00 0.00 27 ARG A CA 17
ATOM 30066 C C . ARG A 1 27 ? -6.018 -10.080 -9.572 1.00 0.00 27 ARG A C 17
ATOM 30067 O O . ARG A 1 27 ? -6.130 -10.507 -10.719 1.00 0.00 27 ARG A O 17
ATOM 30084 N N . LYS A 1 28 ? -6.652 -9.015 -9.103 1.00 0.00 28 LYS A N 17
ATOM 30085 C CA . LYS A 1 28 ? -7.556 -8.251 -9.945 1.00 0.00 28 LYS A CA 17
ATOM 30086 C C . LYS A 1 28 ? -6.797 -7.743 -11.172 1.00 0.00 28 LYS A C 17
ATOM 30087 O O . LYS A 1 28 ? -7.332 -7.736 -12.280 1.00 0.00 28 LYS A O 17
ATOM 30101 N N . ALA A 1 29 ? -5.560 -7.331 -10.934 1.00 0.00 29 ALA A N 17
ATOM 30102 C CA . ALA A 1 29 ? -4.721 -6.823 -12.006 1.00 0.00 29 ALA A CA 17
ATOM 30103 C C . ALA A 1 29 ? -4.444 -7.946 -13.008 1.00 0.00 29 ALA A C 17
ATOM 30104 O O . ALA A 1 29 ? -4.807 -7.842 -14.178 1.00 0.00 29 ALA A O 17
ATOM 30111 N N . MET A 1 30 ? -3.804 -8.994 -12.511 1.00 0.00 30 MET A N 17
ATOM 30112 C CA . MET A 1 30 ? -3.475 -10.135 -13.347 1.00 0.00 30 MET A CA 17
ATOM 30113 C C . MET A 1 30 ? -4.740 -10.781 -13.917 1.00 0.00 30 MET A C 17
ATOM 30114 O O . MET A 1 30 ? -4.664 -11.619 -14.814 1.00 0.00 30 MET A O 17
ATOM 30126 N N . GLU A 1 31 ? -5.874 -10.367 -13.372 1.00 0.00 31 GLU A N 17
ATOM 30127 C CA . GLU A 1 31 ? -7.154 -10.895 -13.813 1.00 0.00 31 GLU A CA 17
ATOM 30128 C C . GLU A 1 31 ? -7.590 -10.212 -15.111 1.00 0.00 31 GLU A C 17
ATOM 30129 O O . GLU A 1 31 ? -8.740 -9.795 -15.241 1.00 0.00 31 GLU A O 17
ATOM 30140 N N . ASN A 1 32 ? -6.648 -10.118 -16.038 1.00 0.00 32 ASN A N 17
ATOM 30141 C CA . ASN A 1 32 ? -6.921 -9.494 -17.321 1.00 0.00 32 ASN A CA 17
ATOM 30142 C C . ASN A 1 32 ? -7.565 -8.125 -17.090 1.00 0.00 32 ASN A C 17
ATOM 30143 O O . ASN A 1 32 ? -8.427 -7.702 -17.859 1.00 0.00 32 ASN A O 17
ATOM 30153 N N . ILE A 1 33 ? -7.121 -7.470 -16.028 1.00 0.00 33 ILE A N 17
ATOM 30154 C CA . ILE A 1 33 ? -7.644 -6.157 -15.686 1.00 0.00 33 ILE A CA 17
ATOM 30155 C C . ILE A 1 33 ? -7.367 -5.188 -16.836 1.00 0.00 33 ILE A C 17
ATOM 30156 O O . ILE A 1 33 ? -6.717 -5.550 -17.815 1.00 0.00 33 ILE A O 17
ATOM 30171 N N . GLU A 1 34 ? -7.874 -3.973 -16.679 1.00 0.00 34 GLU A N 17
ATOM 30172 C CA . GLU A 1 34 ? -7.690 -2.949 -17.692 1.00 0.00 34 GLU A CA 17
ATOM 30173 C C . GLU A 1 34 ? -8.780 -3.055 -18.760 1.00 0.00 34 GLU A C 17
ATOM 30174 O O . GLU A 1 34 ? -8.620 -2.548 -19.869 1.00 0.00 34 GLU A O 17
ATOM 30185 N N . LYS A 1 35 ? -9.865 -3.718 -18.387 1.00 0.00 35 LYS A N 17
ATOM 30186 C CA . LYS A 1 35 ? -10.982 -3.897 -19.298 1.00 0.00 35 LYS A CA 17
ATOM 30187 C C . LYS A 1 35 ? -12.190 -3.113 -18.780 1.00 0.00 35 LYS A C 17
ATOM 30188 O O . LYS A 1 35 ? -13.307 -3.299 -19.259 1.00 0.00 35 LYS A O 17
ATOM 30202 N N . SER A 1 36 ? -11.923 -2.254 -17.807 1.00 0.00 36 SER A N 17
ATOM 30203 C CA . SER A 1 36 ? -12.973 -1.441 -17.218 1.00 0.00 36 SER A CA 17
ATOM 30204 C C . SER A 1 36 ? -13.684 -2.225 -16.114 1.00 0.00 36 SER A C 17
ATOM 30205 O O . SER A 1 36 ? -14.815 -2.674 -16.296 1.00 0.00 36 SER A O 17
ATOM 30212 N N . ARG A 1 37 ? -12.994 -2.366 -14.992 1.00 0.00 37 ARG A N 17
ATOM 30213 C CA . ARG A 1 37 ? -13.544 -3.089 -13.859 1.00 0.00 37 ARG A CA 17
ATOM 30214 C C . ARG A 1 37 ? -14.188 -2.114 -12.870 1.00 0.00 37 ARG A C 17
ATOM 30215 O O . ARG A 1 37 ? -15.186 -2.441 -12.230 1.00 0.00 37 ARG A O 17
ATOM 30232 N N . ASN A 1 38 ? -13.590 -0.936 -12.776 1.00 0.00 38 ASN A N 17
ATOM 30233 C CA . ASN A 1 38 ? -14.091 0.090 -11.877 1.00 0.00 38 ASN A CA 17
ATOM 30234 C C . ASN A 1 38 ? -14.035 -0.429 -10.438 1.00 0.00 38 ASN A C 17
ATOM 30235 O O . ASN A 1 38 ? -14.644 0.152 -9.541 1.00 0.00 38 ASN A O 17
ATOM 30245 N N . THR A 1 39 ? -13.298 -1.516 -10.264 1.00 0.00 39 THR A N 17
ATOM 30246 C CA . THR A 1 39 ? -13.154 -2.119 -8.949 1.00 0.00 39 THR A CA 17
ATOM 30247 C C . THR A 1 39 ? -12.202 -1.291 -8.084 1.00 0.00 39 THR A C 17
ATOM 30248 O O . THR A 1 39 ? -12.643 -0.489 -7.262 1.00 0.00 39 THR A O 17
ATOM 30259 N N . LEU A 1 40 ? -10.914 -1.514 -8.299 1.00 0.00 40 LEU A N 17
ATOM 30260 C CA . LEU A 1 40 ? -9.896 -0.799 -7.549 1.00 0.00 40 LEU A CA 17
ATOM 30261 C C . LEU A 1 40 ? -10.230 0.694 -7.538 1.00 0.00 40 LEU A C 17
ATOM 30262 O O . LEU A 1 40 ? -9.862 1.409 -6.608 1.00 0.00 40 LEU A O 17
ATOM 30277 N N . ASP A 1 41 ? -10.926 1.119 -8.582 1.00 0.00 41 ASP A N 17
ATOM 30278 C CA . ASP A 1 41 ? -11.316 2.514 -8.703 1.00 0.00 41 ASP A CA 17
ATOM 30279 C C . ASP A 1 41 ? -12.332 2.853 -7.611 1.00 0.00 41 ASP A C 17
ATOM 30280 O O . ASP A 1 41 ? -12.104 3.750 -6.802 1.00 0.00 41 ASP A O 17
ATOM 30289 N N . PHE A 1 42 ? -13.434 2.115 -7.624 1.00 0.00 42 PHE A N 17
ATOM 30290 C CA . PHE A 1 42 ? -14.487 2.326 -6.645 1.00 0.00 42 PHE A CA 17
ATOM 30291 C C . PHE A 1 42 ? -13.925 2.303 -5.223 1.00 0.00 42 PHE A C 17
ATOM 30292 O O . PHE A 1 42 ? -14.439 2.985 -4.337 1.00 0.00 42 PHE A O 17
ATOM 30308 N N . VAL A 1 43 ? -12.876 1.513 -5.047 1.00 0.00 43 VAL A N 17
ATOM 30309 C CA . VAL A 1 43 ? -12.239 1.392 -3.747 1.00 0.00 43 VAL A CA 17
ATOM 30310 C C . VAL A 1 43 ? -11.242 2.539 -3.564 1.00 0.00 43 VAL A C 17
ATOM 30311 O O . VAL A 1 43 ? -10.932 2.922 -2.437 1.00 0.00 43 VAL A O 17
ATOM 30324 N N . LYS A 1 44 ? -10.768 3.053 -4.689 1.00 0.00 44 LYS A N 17
ATOM 30325 C CA . LYS A 1 44 ? -9.812 4.148 -4.666 1.00 0.00 44 LYS A CA 17
ATOM 30326 C C . LYS A 1 44 ? -10.473 5.382 -4.051 1.00 0.00 44 LYS A C 17
ATOM 30327 O O . LYS A 1 44 ? -9.882 6.048 -3.202 1.00 0.00 44 LYS A O 17
ATOM 30341 N N . SER A 1 45 ? -11.689 5.651 -4.502 1.00 0.00 45 SER A N 17
ATOM 30342 C CA . SER A 1 45 ? -12.436 6.794 -4.006 1.00 0.00 45 SER A CA 17
ATOM 30343 C C . SER A 1 45 ? -12.572 6.711 -2.484 1.00 0.00 45 SER A C 17
ATOM 30344 O O . SER A 1 45 ? -12.829 7.716 -1.825 1.00 0.00 45 SER A O 17
ATOM 30351 N N . LEU A 1 46 ? -12.392 5.502 -1.972 1.00 0.00 46 LEU A N 17
ATOM 30352 C CA . LEU A 1 46 ? -12.491 5.274 -0.540 1.00 0.00 46 LEU A CA 17
ATOM 30353 C C . LEU A 1 46 ? -11.159 5.632 0.121 1.00 0.00 46 LEU A C 17
ATOM 30354 O O . LEU A 1 46 ? -10.974 5.402 1.316 1.00 0.00 46 LEU A O 17
ATOM 30369 N N . LYS A 1 47 ? -10.264 6.187 -0.683 1.00 0.00 47 LYS A N 17
ATOM 30370 C CA . LYS A 1 47 ? -8.954 6.578 -0.191 1.00 0.00 47 LYS A CA 17
ATOM 30371 C C . LYS A 1 47 ? -9.123 7.455 1.052 1.00 0.00 47 LYS A C 17
ATOM 30372 O O . LYS A 1 47 ? -8.505 7.200 2.085 1.00 0.00 47 LYS A O 17
ATOM 30386 N N . SER A 1 48 ? -9.963 8.470 0.912 1.00 0.00 48 SER A N 17
ATOM 30387 C CA . SER A 1 48 ? -10.220 9.387 2.009 1.00 0.00 48 SER A CA 17
ATOM 30388 C C . SER A 1 48 ? -8.898 9.878 2.602 1.00 0.00 48 SER A C 17
ATOM 30389 O O . SER A 1 48 ? -7.826 9.498 2.135 1.00 0.00 48 SER A O 17
ATOM 30396 N N . PRO A 1 49 ? -9.022 10.738 3.648 1.00 0.00 49 PRO A N 17
ATOM 30397 C CA . PRO A 1 49 ? -7.850 11.285 4.309 1.00 0.00 49 PRO A CA 17
ATOM 30398 C C . PRO A 1 49 ? -7.185 10.237 5.205 1.00 0.00 49 PRO A C 17
ATOM 30399 O O . PRO A 1 49 ? -7.857 9.576 5.996 1.00 0.00 49 PRO A O 17
ATOM 30407 N N . VAL A 1 50 ? -5.875 10.116 5.049 1.00 0.00 50 VAL A N 17
ATOM 30408 C CA . VAL A 1 50 ? -5.113 9.160 5.833 1.00 0.00 50 VAL A CA 17
ATOM 30409 C C . VAL A 1 50 ? -3.699 9.700 6.054 1.00 0.00 50 VAL A C 17
ATOM 30410 O O . VAL A 1 50 ? -3.249 10.587 5.330 1.00 0.00 50 VAL A O 17
ATOM 30423 N N . ARG A 1 51 ? -3.037 9.143 7.058 1.00 0.00 51 ARG A N 17
ATOM 30424 C CA . ARG A 1 51 ? -1.683 9.557 7.383 1.00 0.00 51 ARG A CA 17
ATOM 30425 C C . ARG A 1 51 ? -0.943 8.431 8.108 1.00 0.00 51 ARG A C 17
ATOM 30426 O O . ARG A 1 51 ? -1.518 7.750 8.955 1.00 0.00 51 ARG A O 17
ATOM 30443 N N . ILE A 1 52 ? 0.322 8.271 7.748 1.00 0.00 52 ILE A N 17
ATOM 30444 C CA . ILE A 1 52 ? 1.147 7.239 8.354 1.00 0.00 52 ILE A CA 17
ATOM 30445 C C . ILE A 1 52 ? 2.622 7.553 8.095 1.00 0.00 52 ILE A C 17
ATOM 30446 O O . ILE A 1 52 ? 2.965 8.137 7.069 1.00 0.00 52 ILE A O 17
ATOM 30461 N N . LEU A 1 53 ? 3.454 7.154 9.046 1.00 0.00 53 LEU A N 17
ATOM 30462 C CA . LEU A 1 53 ? 4.884 7.386 8.933 1.00 0.00 53 LEU A CA 17
ATOM 30463 C C . LEU A 1 53 ? 5.562 6.121 8.403 1.00 0.00 53 LEU A C 17
ATOM 30464 O O . LEU A 1 53 ? 5.103 5.011 8.666 1.00 0.00 53 LEU A O 17
ATOM 30479 N N . CYS A 1 54 ? 6.644 6.331 7.669 1.00 0.00 54 CYS A N 17
ATOM 30480 C CA . CYS A 1 54 ? 7.390 5.222 7.100 1.00 0.00 54 CYS A CA 17
ATOM 30481 C C . CYS A 1 54 ? 8.808 5.253 7.672 1.00 0.00 54 CYS A C 17
ATOM 30482 O O . CYS A 1 54 ? 9.402 6.322 7.813 1.00 0.00 54 CYS A O 17
ATOM 30489 N N . ARG A 1 55 ? 9.312 4.069 7.987 1.00 0.00 55 ARG A N 17
ATOM 30490 C CA . ARG A 1 55 ? 10.651 3.947 8.540 1.00 0.00 55 ARG A CA 17
ATOM 30491 C C . ARG A 1 55 ? 11.558 3.186 7.572 1.00 0.00 55 ARG A C 17
ATOM 30492 O O . ARG A 1 55 ? 11.154 2.872 6.453 1.00 0.00 55 ARG A O 17
ATOM 30509 N N . ARG A 1 56 ? 12.768 2.912 8.037 1.00 0.00 56 ARG A N 17
ATOM 30510 C CA . ARG A 1 56 ? 13.737 2.193 7.227 1.00 0.00 56 ARG A CA 17
ATOM 30511 C C . ARG A 1 56 ? 13.129 0.890 6.705 1.00 0.00 56 ARG A C 17
ATOM 30512 O O . ARG A 1 56 ? 12.364 0.233 7.408 1.00 0.00 56 ARG A O 17
ATOM 30529 N N . GLY A 1 57 ? 13.494 0.555 5.476 1.00 0.00 57 GLY A N 17
ATOM 30530 C CA . GLY A 1 57 ? 12.995 -0.659 4.852 1.00 0.00 57 GLY A CA 17
ATOM 30531 C C . GLY A 1 57 ? 13.193 -1.868 5.768 1.00 0.00 57 GLY A C 17
ATOM 30532 O O . GLY A 1 57 ? 12.540 -2.896 5.594 1.00 0.00 57 GLY A O 17
ATOM 30536 N N . ASP A 1 58 ? 14.096 -1.705 6.723 1.00 0.00 58 ASP A N 17
ATOM 30537 C CA . ASP A 1 58 ? 14.389 -2.770 7.667 1.00 0.00 58 ASP A CA 17
ATOM 30538 C C . ASP A 1 58 ? 13.166 -3.010 8.553 1.00 0.00 58 ASP A C 17
ATOM 30539 O O . ASP A 1 58 ? 12.406 -3.951 8.329 1.00 0.00 58 ASP A O 17
ATOM 30548 N N . THR A 1 59 ? 13.012 -2.143 9.544 1.00 0.00 59 THR A N 17
ATOM 30549 C CA . THR A 1 59 ? 11.894 -2.248 10.465 1.00 0.00 59 THR A CA 17
ATOM 30550 C C . THR A 1 59 ? 10.578 -1.955 9.742 1.00 0.00 59 THR A C 17
ATOM 30551 O O . THR A 1 59 ? 9.507 -2.031 10.342 1.00 0.00 59 THR A O 17
ATOM 30562 N N . LEU A 1 60 ? 10.702 -1.627 8.465 1.00 0.00 60 LEU A N 17
ATOM 30563 C CA . LEU A 1 60 ? 9.536 -1.321 7.655 1.00 0.00 60 LEU A CA 17
ATOM 30564 C C . LEU A 1 60 ? 8.481 -2.412 7.855 1.00 0.00 60 LEU A C 17
ATOM 30565 O O . LEU A 1 60 ? 7.291 -2.119 7.958 1.00 0.00 60 LEU A O 17
ATOM 30580 N N . ASP A 1 61 ? 8.956 -3.648 7.903 1.00 0.00 61 ASP A N 17
ATOM 30581 C CA . ASP A 1 61 ? 8.070 -4.784 8.090 1.00 0.00 61 ASP A CA 17
ATOM 30582 C C . ASP A 1 61 ? 7.278 -4.601 9.387 1.00 0.00 61 ASP A C 17
ATOM 30583 O O . ASP A 1 61 ? 6.055 -4.731 9.395 1.00 0.00 61 ASP A O 17
ATOM 30592 N N . GLU A 1 62 ? 8.009 -4.302 10.451 1.00 0.00 62 GLU A N 17
ATOM 30593 C CA . GLU A 1 62 ? 7.391 -4.100 11.749 1.00 0.00 62 GLU A CA 17
ATOM 30594 C C . GLU A 1 62 ? 6.620 -2.779 11.771 1.00 0.00 62 GLU A C 17
ATOM 30595 O O . GLU A 1 62 ? 5.516 -2.709 12.308 1.00 0.00 62 GLU A O 17
ATOM 30606 N N . ILE A 1 63 ? 7.232 -1.763 11.180 1.00 0.00 63 ILE A N 17
ATOM 30607 C CA . ILE A 1 63 ? 6.618 -0.448 11.124 1.00 0.00 63 ILE A CA 17
ATOM 30608 C C . ILE A 1 63 ? 5.257 -0.555 10.431 1.00 0.00 63 ILE A C 17
ATOM 30609 O O . ILE A 1 63 ? 4.320 0.160 10.782 1.00 0.00 63 ILE A O 17
ATOM 30624 N N . ILE A 1 64 ? 5.193 -1.453 9.459 1.00 0.00 64 ILE A N 17
ATOM 30625 C CA . ILE A 1 64 ? 3.964 -1.662 8.714 1.00 0.00 64 ILE A CA 17
ATOM 30626 C C . ILE A 1 64 ? 2.871 -2.149 9.667 1.00 0.00 64 ILE A C 17
ATOM 30627 O O . ILE A 1 64 ? 1.712 -1.757 9.541 1.00 0.00 64 ILE A O 17
ATOM 30642 N N . LYS A 1 65 ? 3.279 -2.997 10.601 1.00 0.00 65 LYS A N 17
ATOM 30643 C CA . LYS A 1 65 ? 2.350 -3.541 11.575 1.00 0.00 65 LYS A CA 17
ATOM 30644 C C . LYS A 1 65 ? 1.823 -2.409 12.461 1.00 0.00 65 LYS A C 17
ATOM 30645 O O . LYS A 1 65 ? 0.630 -2.348 12.754 1.00 0.00 65 LYS A O 17
ATOM 30659 N N . ARG A 1 66 ? 2.740 -1.540 12.861 1.00 0.00 66 ARG A N 17
ATOM 30660 C CA . ARG A 1 66 ? 2.384 -0.413 13.707 1.00 0.00 66 ARG A CA 17
ATOM 30661 C C . ARG A 1 66 ? 1.567 0.608 12.913 1.00 0.00 66 ARG A C 17
ATOM 30662 O O . ARG A 1 66 ? 0.669 1.248 13.458 1.00 0.00 66 ARG A O 17
ATOM 30679 N N . LEU A 1 67 ? 1.908 0.730 11.639 1.00 0.00 67 LEU A N 17
ATOM 30680 C CA . LEU A 1 67 ? 1.217 1.663 10.765 1.00 0.00 67 LEU A CA 17
ATOM 30681 C C . LEU A 1 67 ? -0.219 1.183 10.546 1.00 0.00 67 LEU A C 17
ATOM 30682 O O . LEU A 1 67 ? -1.157 1.977 10.599 1.00 0.00 67 LEU A O 17
ATOM 30697 N N . LEU A 1 68 ? -0.345 -0.113 10.307 1.00 0.00 68 LEU A N 17
ATOM 30698 C CA . LEU A 1 68 ? -1.651 -0.709 10.080 1.00 0.00 68 LEU A CA 17
ATOM 30699 C C . LEU A 1 68 ? -2.622 -0.225 11.159 1.00 0.00 68 LEU A C 17
ATOM 30700 O O . LEU A 1 68 ? -3.756 0.143 10.858 1.00 0.00 68 LEU A O 17
ATOM 30715 N N . GLU A 1 69 ? -2.141 -0.241 12.393 1.00 0.00 69 GLU A N 17
ATOM 30716 C CA . GLU A 1 69 ? -2.951 0.192 13.518 1.00 0.00 69 GLU A CA 17
ATOM 30717 C C . GLU A 1 69 ? -3.452 1.621 13.293 1.00 0.00 69 GLU A C 17
ATOM 30718 O O . GLU A 1 69 ? -4.468 2.022 13.858 1.00 0.00 69 GLU A O 17
ATOM 30729 N N . GLU A 1 70 ? -2.715 2.348 12.467 1.00 0.00 70 GLU A N 17
ATOM 30730 C CA . GLU A 1 70 ? -3.072 3.724 12.160 1.00 0.00 70 GLU A CA 17
ATOM 30731 C C . GLU A 1 70 ? -3.932 3.780 10.897 1.00 0.00 70 GLU A C 17
ATOM 30732 O O . GLU A 1 70 ? -4.896 4.541 10.831 1.00 0.00 70 GLU A O 17
ATOM 30743 N N . SER A 1 71 ? -3.554 2.963 9.924 1.00 0.00 71 SER A N 17
ATOM 30744 C CA . SER A 1 71 ? -4.279 2.909 8.666 1.00 0.00 71 SER A CA 17
ATOM 30745 C C . SER A 1 71 ? -5.371 1.841 8.737 1.00 0.00 71 SER A C 17
ATOM 30746 O O . SER A 1 71 ? -6.558 2.157 8.670 1.00 0.00 71 SER A O 17
ATOM 30753 N N . ASN A 1 72 ? -4.931 0.598 8.871 1.00 0.00 72 ASN A N 17
ATOM 30754 C CA . ASN A 1 72 ? -5.857 -0.518 8.951 1.00 0.00 72 ASN A CA 17
ATOM 30755 C C . ASN A 1 72 ? -7.058 -0.119 9.811 1.00 0.00 72 ASN A C 17
ATOM 30756 O O . ASN A 1 72 ? -8.176 -0.574 9.572 1.00 0.00 72 ASN A O 17
ATOM 30766 N N . LYS A 1 73 ? -6.786 0.725 10.794 1.00 0.00 73 LYS A N 17
ATOM 30767 C CA . LYS A 1 73 ? -7.830 1.191 11.692 1.00 0.00 73 LYS A CA 17
ATOM 30768 C C . LYS A 1 73 ? -8.958 1.822 10.872 1.00 0.00 73 LYS A C 17
ATOM 30769 O O . LYS A 1 73 ? -10.125 1.477 11.047 1.00 0.00 73 LYS A O 17
ATOM 30783 N N . GLU A 1 74 ? -8.568 2.735 9.995 1.00 0.00 74 GLU A N 17
ATOM 30784 C CA . GLU A 1 74 ? -9.531 3.418 9.147 1.00 0.00 74 GLU A CA 17
ATOM 30785 C C . GLU A 1 74 ? -9.677 2.684 7.812 1.00 0.00 74 GLU A C 17
ATOM 30786 O O . GLU A 1 74 ? -10.353 3.167 6.905 1.00 0.00 74 GLU A O 17
ATOM 30797 N N . GLY A 1 75 ? -9.033 1.529 7.736 1.00 0.00 75 GLY A N 17
ATOM 30798 C CA . GLY A 1 75 ? -9.083 0.724 6.527 1.00 0.00 75 GLY A CA 17
ATOM 30799 C C . GLY A 1 75 ? -9.633 -0.674 6.821 1.00 0.00 75 GLY A C 17
ATOM 30800 O O . GLY A 1 75 ? -10.107 -0.939 7.924 1.00 0.00 75 GLY A O 17
ATOM 30804 N N . ILE A 1 76 ? -9.550 -1.531 5.815 1.00 0.00 76 ILE A N 17
ATOM 30805 C CA . ILE A 1 76 ? -10.033 -2.895 5.952 1.00 0.00 76 ILE A CA 17
ATOM 30806 C C . ILE A 1 76 ? -8.883 -3.795 6.409 1.00 0.00 76 ILE A C 17
ATOM 30807 O O . ILE A 1 76 ? -7.717 -3.486 6.170 1.00 0.00 76 ILE A O 17
ATOM 30822 N N . HIS A 1 77 ? -9.252 -4.891 7.056 1.00 0.00 77 HIS A N 17
ATOM 30823 C CA . HIS A 1 77 ? -8.267 -5.838 7.548 1.00 0.00 77 HIS A CA 17
ATOM 30824 C C . HIS A 1 77 ? -7.218 -6.097 6.464 1.00 0.00 77 HIS A C 17
ATOM 30825 O O . HIS A 1 77 ? -7.448 -6.886 5.549 1.00 0.00 77 HIS A O 17
ATOM 30838 N N . VAL A 1 78 ? -6.089 -5.417 6.602 1.00 0.00 78 VAL A N 17
ATOM 30839 C CA . VAL A 1 78 ? -5.006 -5.564 5.646 1.00 0.00 78 VAL A CA 17
ATOM 30840 C C . VAL A 1 78 ? -3.682 -5.709 6.400 1.00 0.00 78 VAL A C 17
ATOM 30841 O O . VAL A 1 78 ? -3.474 -5.062 7.425 1.00 0.00 78 VAL A O 17
ATOM 30854 N N . ILE A 1 79 ? -2.822 -6.561 5.863 1.00 0.00 79 ILE A N 17
ATOM 30855 C CA . ILE A 1 79 ? -1.525 -6.800 6.472 1.00 0.00 79 ILE A CA 17
ATOM 30856 C C . ILE A 1 79 ? -0.430 -6.617 5.418 1.00 0.00 79 ILE A C 17
ATOM 30857 O O . ILE A 1 79 ? 0.556 -7.353 5.409 1.00 0.00 79 ILE A O 17
ATOM 30872 N N . HIS A 1 80 ? -0.640 -5.634 4.557 1.00 0.00 80 HIS A N 17
ATOM 30873 C CA . HIS A 1 80 ? 0.316 -5.346 3.501 1.00 0.00 80 HIS A CA 17
ATOM 30874 C C . HIS A 1 80 ? 1.380 -4.380 4.023 1.00 0.00 80 HIS A C 17
ATOM 30875 O O . HIS A 1 80 ? 1.195 -3.748 5.062 1.00 0.00 80 HIS A O 17
ATOM 30888 N N . ASP A 1 81 ? 2.473 -4.295 3.278 1.00 0.00 81 ASP A N 17
ATOM 30889 C CA . ASP A 1 81 ? 3.568 -3.415 3.652 1.00 0.00 81 ASP A CA 17
ATOM 30890 C C . ASP A 1 81 ? 3.505 -2.142 2.807 1.00 0.00 81 ASP A C 17
ATOM 30891 O O . ASP A 1 81 ? 2.768 -2.081 1.823 1.00 0.00 81 ASP A O 17
ATOM 30900 N N . SER A 1 82 ? 4.288 -1.156 3.220 1.00 0.00 82 SER A N 17
ATOM 30901 C CA . SER A 1 82 ? 4.330 0.113 2.513 1.00 0.00 82 SER A CA 17
ATOM 30902 C C . SER A 1 82 ? 4.864 -0.096 1.095 1.00 0.00 82 SER A C 17
ATOM 30903 O O . SER A 1 82 ? 4.503 0.639 0.177 1.00 0.00 82 SER A O 17
ATOM 30910 N N . ILE A 1 83 ? 5.716 -1.103 0.959 1.00 0.00 83 ILE A N 17
ATOM 30911 C CA . ILE A 1 83 ? 6.304 -1.418 -0.331 1.00 0.00 83 ILE A CA 17
ATOM 30912 C C . ILE A 1 83 ? 5.203 -1.877 -1.289 1.00 0.00 83 ILE A C 17
ATOM 30913 O O . ILE A 1 83 ? 5.206 -1.513 -2.464 1.00 0.00 83 ILE A O 17
ATOM 30928 N N . THR A 1 84 ? 4.288 -2.670 -0.752 1.00 0.00 84 THR A N 17
ATOM 30929 C CA . THR A 1 84 ? 3.183 -3.183 -1.544 1.00 0.00 84 THR A CA 17
ATOM 30930 C C . THR A 1 84 ? 2.104 -2.111 -1.712 1.00 0.00 84 THR A C 17
ATOM 30931 O O . THR A 1 84 ? 1.428 -2.062 -2.739 1.00 0.00 84 THR A O 17
ATOM 30942 N N . LEU A 1 85 ? 1.977 -1.279 -0.689 1.00 0.00 85 LEU A N 17
ATOM 30943 C CA . LEU A 1 85 ? 0.993 -0.211 -0.710 1.00 0.00 85 LEU A CA 17
ATOM 30944 C C . LEU A 1 85 ? 1.243 0.683 -1.926 1.00 0.00 85 LEU A C 17
ATOM 30945 O O . LEU A 1 85 ? 0.299 1.173 -2.545 1.00 0.00 85 LEU A O 17
ATOM 30960 N N . ALA A 1 86 ? 2.518 0.869 -2.232 1.00 0.00 86 ALA A N 17
ATOM 30961 C CA . ALA A 1 86 ? 2.905 1.695 -3.363 1.00 0.00 86 ALA A CA 17
ATOM 30962 C C . ALA A 1 86 ? 2.391 1.056 -4.655 1.00 0.00 86 ALA A C 17
ATOM 30963 O O . ALA A 1 86 ? 1.841 1.742 -5.515 1.00 0.00 86 ALA A O 17
ATOM 30970 N N . PHE A 1 87 ? 2.591 -0.250 -4.751 1.00 0.00 87 PHE A N 17
ATOM 30971 C CA . PHE A 1 87 ? 2.154 -0.989 -5.923 1.00 0.00 87 PHE A CA 17
ATOM 30972 C C . PHE A 1 87 ? 0.631 -1.124 -5.951 1.00 0.00 87 PHE A C 17
ATOM 30973 O O . PHE A 1 87 ? -0.006 -0.807 -6.955 1.00 0.00 87 PHE A O 17
ATOM 30989 N N . LEU A 1 88 ? 0.089 -1.595 -4.838 1.00 0.00 88 LEU A N 17
ATOM 30990 C CA . LEU A 1 88 ? -1.348 -1.776 -4.722 1.00 0.00 88 LEU A CA 17
ATOM 30991 C C . LEU A 1 88 ? -2.049 -0.448 -5.010 1.00 0.00 88 LEU A C 17
ATOM 30992 O O . LEU A 1 88 ? -2.973 -0.392 -5.819 1.00 0.00 88 LEU A O 17
ATOM 31007 N N . ILE A 1 89 ? -1.582 0.590 -4.332 1.00 0.00 89 ILE A N 17
ATOM 31008 C CA . ILE A 1 89 ? -2.153 1.916 -4.505 1.00 0.00 89 ILE A CA 17
ATOM 31009 C C . ILE A 1 89 ? -1.906 2.389 -5.939 1.00 0.00 89 ILE A C 17
ATOM 31010 O O . ILE A 1 89 ? -2.832 2.828 -6.620 1.00 0.00 89 ILE A O 17
ATOM 31025 N N . ARG A 1 90 ? -0.652 2.286 -6.354 1.00 0.00 90 ARG A N 17
ATOM 31026 C CA . ARG A 1 90 ? -0.271 2.699 -7.695 1.00 0.00 90 ARG A CA 17
ATOM 31027 C C . ARG A 1 90 ? -1.361 2.316 -8.697 1.00 0.00 90 ARG A C 17
ATOM 31028 O O . ARG A 1 90 ? -1.615 3.048 -9.653 1.00 0.00 90 ARG A O 17
ATOM 31045 N N . GLU A 1 91 ? -1.976 1.169 -8.446 1.00 0.00 91 GLU A N 17
ATOM 31046 C CA . GLU A 1 91 ? -3.032 0.681 -9.316 1.00 0.00 91 GLU A CA 17
ATOM 31047 C C . GLU A 1 91 ? -4.301 1.518 -9.132 1.00 0.00 91 GLU A C 17
ATOM 31048 O O . GLU A 1 91 ? -4.938 1.907 -10.109 1.00 0.00 91 GLU A O 17
ATOM 31059 N N . LYS A 1 92 ? -4.627 1.772 -7.874 1.00 0.00 92 LYS A N 17
ATOM 31060 C CA . LYS A 1 92 ? -5.807 2.556 -7.550 1.00 0.00 92 LYS A CA 17
ATOM 31061 C C . LYS A 1 92 ? -5.431 4.039 -7.499 1.00 0.00 92 LYS A C 17
ATOM 31062 O O . LYS A 1 92 ? -6.277 4.889 -7.225 1.00 0.00 92 LYS A O 17
ATOM 31076 N N . ALA A 1 93 ? -4.160 4.303 -7.765 1.00 0.00 93 ALA A N 17
ATOM 31077 C CA . ALA A 1 93 ? -3.661 5.667 -7.753 1.00 0.00 93 ALA A CA 17
ATOM 31078 C C . ALA A 1 93 ? -2.191 5.673 -8.176 1.00 0.00 93 ALA A C 17
ATOM 31079 O O . ALA A 1 93 ? -1.298 5.658 -7.331 1.00 0.00 93 ALA A O 17
ATOM 31086 N N . SER A 1 94 ? -1.985 5.692 -9.485 1.00 0.00 94 SER A N 17
ATOM 31087 C CA . SER A 1 94 ? -0.638 5.699 -10.030 1.00 0.00 94 SER A CA 17
ATOM 31088 C C . SER A 1 94 ? 0.042 7.036 -9.730 1.00 0.00 94 SER A C 17
ATOM 31089 O O . SER A 1 94 ? 1.228 7.208 -10.002 1.00 0.00 94 SER A O 17
ATOM 31096 N N . HIS A 1 95 ? -0.740 7.949 -9.172 1.00 0.00 95 HIS A N 17
ATOM 31097 C CA . HIS A 1 95 ? -0.229 9.265 -8.831 1.00 0.00 95 HIS A CA 17
ATOM 31098 C C . HIS A 1 95 ? 0.205 9.284 -7.364 1.00 0.00 95 HIS A C 17
ATOM 31099 O O . HIS A 1 95 ? 1.397 9.249 -7.065 1.00 0.00 95 HIS A O 17
ATOM 31112 N N . ARG A 1 96 ? -0.788 9.338 -6.488 1.00 0.00 96 ARG A N 17
ATOM 31113 C CA . ARG A 1 96 ? -0.524 9.362 -5.059 1.00 0.00 96 ARG A CA 17
ATOM 31114 C C . ARG A 1 96 ? 0.000 8.002 -4.594 1.00 0.00 96 ARG A C 17
ATOM 31115 O O . ARG A 1 96 ? -0.765 7.047 -4.471 1.00 0.00 96 ARG A O 17
ATOM 31132 N N . ILE A 1 97 ? 1.301 7.959 -4.347 1.00 0.00 97 ILE A N 17
ATOM 31133 C CA . ILE A 1 97 ? 1.937 6.732 -3.899 1.00 0.00 97 ILE A CA 17
ATOM 31134 C C . ILE A 1 97 ? 2.848 7.040 -2.708 1.00 0.00 97 ILE A C 17
ATOM 31135 O O . ILE A 1 97 ? 3.249 8.186 -2.510 1.00 0.00 97 ILE A O 17
ATOM 31150 N N . VAL A 1 98 ? 3.148 5.997 -1.948 1.00 0.00 98 VAL A N 17
ATOM 31151 C CA . VAL A 1 98 ? 4.004 6.143 -0.783 1.00 0.00 98 VAL A CA 17
ATOM 31152 C C . VAL A 1 98 ? 5.361 5.496 -1.069 1.00 0.00 98 VAL A C 17
ATOM 31153 O O . VAL A 1 98 ? 5.426 4.346 -1.499 1.00 0.00 98 VAL A O 17
ATOM 31166 N N . HIS A 1 99 ? 6.411 6.265 -0.818 1.00 0.00 99 HIS A N 17
ATOM 31167 C CA . HIS A 1 99 ? 7.762 5.781 -1.043 1.00 0.00 99 HIS A CA 17
ATOM 31168 C C . HIS A 1 99 ? 8.240 5.004 0.186 1.00 0.00 99 HIS A C 17
ATOM 31169 O O . HIS A 1 99 ? 7.462 4.744 1.102 1.00 0.00 99 HIS A O 17
ATOM 31182 N N . ARG A 1 100 ? 9.518 4.653 0.163 1.00 0.00 100 ARG A N 17
ATOM 31183 C CA . ARG A 1 100 ? 10.109 3.910 1.264 1.00 0.00 100 ARG A CA 17
ATOM 31184 C C . ARG A 1 100 ? 11.631 3.868 1.119 1.00 0.00 100 ARG A C 17
ATOM 31185 O O . ARG A 1 100 ? 12.153 3.278 0.174 1.00 0.00 100 ARG A O 17
ATOM 31202 N N . VAL A 1 101 ? 12.302 4.503 2.069 1.00 0.00 101 VAL A N 17
ATOM 31203 C CA . VAL A 1 101 ? 13.754 4.546 2.058 1.00 0.00 101 VAL A CA 17
ATOM 31204 C C . VAL A 1 101 ? 14.290 3.825 3.297 1.00 0.00 101 VAL A C 17
ATOM 31205 O O . VAL A 1 101 ? 13.646 3.823 4.345 1.00 0.00 101 VAL A O 17
ATOM 31218 N N . VAL A 1 102 ? 15.463 3.231 3.136 1.00 0.00 102 VAL A N 17
ATOM 31219 C CA . VAL A 1 102 ? 16.093 2.508 4.228 1.00 0.00 102 VAL A CA 17
ATOM 31220 C C . VAL A 1 102 ? 17.363 3.247 4.657 1.00 0.00 102 VAL A C 17
ATOM 31221 O O . VAL A 1 102 ? 18.470 2.740 4.478 1.00 0.00 102 VAL A O 17
ATOM 31234 N N . LYS A 1 103 ? 17.160 4.432 5.215 1.00 0.00 103 LYS A N 17
ATOM 31235 C CA . LYS A 1 103 ? 18.275 5.244 5.671 1.00 0.00 103 LYS A CA 17
ATOM 31236 C C . LYS A 1 103 ? 17.750 6.363 6.571 1.00 0.00 103 LYS A C 17
ATOM 31237 O O . LYS A 1 103 ? 18.340 6.658 7.610 1.00 0.00 103 LYS A O 17
ATOM 31251 N N . SER A 1 104 ? 16.647 6.958 6.140 1.00 0.00 104 SER A N 17
ATOM 31252 C CA . SER A 1 104 ? 16.036 8.039 6.896 1.00 0.00 104 SER A CA 17
ATOM 31253 C C . SER A 1 104 ? 14.543 7.764 7.088 1.00 0.00 104 SER A C 17
ATOM 31254 O O . SER A 1 104 ? 14.019 6.778 6.571 1.00 0.00 104 SER A O 17
ATOM 31261 N N . ASP A 1 105 ? 13.902 8.651 7.833 1.00 0.00 105 ASP A N 17
ATOM 31262 C CA . ASP A 1 105 ? 12.480 8.517 8.101 1.00 0.00 105 ASP A CA 17
ATOM 31263 C C . ASP A 1 105 ? 11.697 9.414 7.141 1.00 0.00 105 ASP A C 17
ATOM 31264 O O . ASP A 1 105 ? 12.171 10.484 6.760 1.00 0.00 105 ASP A O 17
ATOM 31273 N N . PHE A 1 106 ? 10.512 8.947 6.777 1.00 0.00 106 PHE A N 17
ATOM 31274 C CA . PHE A 1 106 ? 9.659 9.695 5.869 1.00 0.00 106 PHE A CA 17
ATOM 31275 C C . PHE A 1 106 ? 8.183 9.383 6.121 1.00 0.00 106 PHE A C 17
ATOM 31276 O O . PHE A 1 106 ? 7.806 8.220 6.265 1.00 0.00 106 PHE A O 17
ATOM 31292 N N . GLU A 1 107 ? 7.386 10.440 6.166 1.00 0.00 107 GLU A N 17
ATOM 31293 C CA . GLU A 1 107 ? 5.960 10.294 6.398 1.00 0.00 107 GLU A CA 17
ATOM 31294 C C . GLU A 1 107 ? 5.184 10.524 5.100 1.00 0.00 107 GLU A C 17
ATOM 31295 O O . GLU A 1 107 ? 5.613 11.299 4.246 1.00 0.00 107 GLU A O 17
ATOM 31306 N N . ILE A 1 108 ? 4.057 9.838 4.992 1.00 0.00 108 ILE A N 17
ATOM 31307 C CA . ILE A 1 108 ? 3.217 9.957 3.811 1.00 0.00 108 ILE A CA 17
ATOM 31308 C C . ILE A 1 108 ? 1.747 9.924 4.231 1.00 0.00 108 ILE A C 17
ATOM 31309 O O . ILE A 1 108 ? 1.386 9.242 5.190 1.00 0.00 108 ILE A O 17
ATOM 31324 N N . GLY A 1 109 ? 0.936 10.668 3.493 1.00 0.00 109 GLY A N 17
ATOM 31325 C CA . GLY A 1 109 ? -0.487 10.730 3.777 1.00 0.00 109 GLY A CA 17
ATOM 31326 C C . GLY A 1 109 ? -1.247 11.396 2.627 1.00 0.00 109 GLY A C 17
ATOM 31327 O O . GLY A 1 109 ? -0.637 11.949 1.713 1.00 0.00 109 GLY A O 17
ATOM 31331 N N . VAL A 1 110 ? -2.566 11.321 2.709 1.00 0.00 110 VAL A N 17
ATOM 31332 C CA . VAL A 1 110 ? -3.416 11.908 1.686 1.00 0.00 110 VAL A CA 17
ATOM 31333 C C . VAL A 1 110 ? -4.697 12.435 2.334 1.00 0.00 110 VAL A C 17
ATOM 31334 O O . VAL A 1 110 ? -4.975 12.143 3.497 1.00 0.00 110 VAL A O 17
ATOM 31347 N N . THR A 1 111 ? -5.444 13.203 1.555 1.00 0.00 111 THR A N 17
ATOM 31348 C CA . THR A 1 111 ? -6.691 13.773 2.039 1.00 0.00 111 THR A CA 17
ATOM 31349 C C . THR A 1 111 ? -7.879 13.183 1.276 1.00 0.00 111 THR A C 17
ATOM 31350 O O . THR A 1 111 ? -8.985 13.105 1.808 1.00 0.00 111 THR A O 17
ATOM 31361 N N . ARG A 1 112 ? -7.609 12.783 0.042 1.00 0.00 112 ARG A N 17
ATOM 31362 C CA . ARG A 1 112 ? -8.642 12.202 -0.799 1.00 0.00 112 ARG A CA 17
ATOM 31363 C C . ARG A 1 112 ? -8.028 11.198 -1.776 1.00 0.00 112 ARG A C 17
ATOM 31364 O O . ARG A 1 112 ? -8.521 10.079 -1.914 1.00 0.00 112 ARG A O 17
ATOM 31381 N N . ASP A 1 113 ? -6.960 11.633 -2.430 1.00 0.00 113 ASP A N 17
ATOM 31382 C CA . ASP A 1 113 ? -6.275 10.786 -3.391 1.00 0.00 113 ASP A CA 17
ATOM 31383 C C . ASP A 1 113 ? -5.554 11.665 -4.415 1.00 0.00 113 ASP A C 17
ATOM 31384 O O . ASP A 1 113 ? -4.621 11.214 -5.078 1.00 0.00 113 ASP A O 17
ATOM 31393 N N . GLY A 1 114 ? -6.013 12.904 -4.513 1.00 0.00 114 GLY A N 17
ATOM 31394 C CA . GLY A 1 114 ? -5.424 13.849 -5.446 1.00 0.00 114 GLY A CA 17
ATOM 31395 C C . GLY A 1 114 ? -4.077 14.360 -4.929 1.00 0.00 114 GLY A C 17
ATOM 31396 O O . GLY A 1 114 ? -3.029 14.013 -5.470 1.00 0.00 114 GLY A O 17
ATOM 31400 N N . GLU A 1 115 ? -4.150 15.178 -3.889 1.00 0.00 115 GLU A N 17
ATOM 31401 C CA . GLU A 1 115 ? -2.950 15.741 -3.294 1.00 0.00 115 GLU A CA 17
ATOM 31402 C C . GLU A 1 115 ? -2.268 14.707 -2.396 1.00 0.00 115 GLU A C 17
ATOM 31403 O O . GLU A 1 115 ? -2.891 13.729 -1.985 1.00 0.00 115 GLU A O 17
ATOM 31414 N N . ILE A 1 116 ? -0.997 14.960 -2.117 1.00 0.00 116 ILE A N 17
ATOM 31415 C CA . ILE A 1 116 ? -0.224 14.063 -1.275 1.00 0.00 116 ILE A CA 17
ATOM 31416 C C . ILE A 1 116 ? 0.490 14.876 -0.193 1.00 0.00 116 ILE A C 17
ATOM 31417 O O . ILE A 1 116 ? 0.707 16.076 -0.355 1.00 0.00 116 ILE A O 17
ATOM 31432 N N . ILE A 1 117 ? 0.836 14.189 0.886 1.00 0.00 117 ILE A N 17
ATOM 31433 C CA . ILE A 1 117 ? 1.521 14.832 1.995 1.00 0.00 117 ILE A CA 17
ATOM 31434 C C . ILE A 1 117 ? 2.720 13.979 2.412 1.00 0.00 117 ILE A C 17
ATOM 31435 O O . ILE A 1 117 ? 2.634 12.752 2.438 1.00 0.00 117 ILE A O 17
ATOM 31450 N N . VAL A 1 118 ? 3.811 14.662 2.728 1.00 0.00 118 VAL A N 17
ATOM 31451 C CA . VAL A 1 118 ? 5.025 13.981 3.142 1.00 0.00 118 VAL A CA 17
ATOM 31452 C C . VAL A 1 118 ? 5.746 14.827 4.194 1.00 0.00 118 VAL A C 17
ATOM 31453 O O . VAL A 1 118 ? 5.585 16.046 4.230 1.00 0.00 118 VAL A O 17
ATOM 31466 N N . ASP A 1 119 ? 6.525 14.148 5.023 1.00 0.00 119 ASP A N 17
ATOM 31467 C CA . ASP A 1 119 ? 7.271 14.822 6.071 1.00 0.00 119 ASP A CA 17
ATOM 31468 C C . ASP A 1 119 ? 8.200 13.819 6.757 1.00 0.00 119 ASP A C 17
ATOM 31469 O O . ASP A 1 119 ? 7.761 12.753 7.185 1.00 0.00 119 ASP A O 17
ATOM 31478 N N . LEU A 1 120 ? 9.469 14.195 6.838 1.00 0.00 120 LEU A N 17
ATOM 31479 C CA . LEU A 1 120 ? 10.463 13.342 7.464 1.00 0.00 120 LEU A CA 17
ATOM 31480 C C . LEU A 1 120 ? 10.397 13.517 8.983 1.00 0.00 120 LEU A C 17
ATOM 31481 O O . LEU A 1 120 ? 11.416 13.753 9.629 1.00 0.00 120 LEU A O 17
ATOM 31496 N N . ASN A 1 121 ? 9.187 13.395 9.508 1.00 0.00 121 ASN A N 17
ATOM 31497 C CA . ASN A 1 121 ? 8.974 13.537 10.939 1.00 0.00 121 ASN A CA 17
ATOM 31498 C C . ASN A 1 121 ? 9.384 14.946 11.373 1.00 0.00 121 ASN A C 17
ATOM 31499 O O . ASN A 1 121 ? 10.382 15.482 10.893 1.00 0.00 121 ASN A O 17
ATOM 31509 N N . SER A 1 122 ? 8.592 15.506 12.277 1.00 0.00 122 SER A N 17
ATOM 31510 C CA . SER A 1 122 ? 8.860 16.842 12.780 1.00 0.00 122 SER A CA 17
ATOM 31511 C C . SER A 1 122 ? 7.758 17.263 13.755 1.00 0.00 122 SER A C 17
ATOM 31512 O O . SER A 1 122 ? 7.923 18.224 14.506 1.00 0.00 122 SER A O 17
ATOM 31519 N N . MET A 1 1 ? 3.983 -2.437 -13.094 1.00 0.00 1 MET A N 18
ATOM 31520 C CA . MET A 1 1 ? 4.865 -3.083 -14.050 1.00 0.00 1 MET A CA 18
ATOM 31521 C C . MET A 1 1 ? 5.362 -4.429 -13.515 1.00 0.00 1 MET A C 18
ATOM 31522 O O . MET A 1 1 ? 4.784 -5.472 -13.818 1.00 0.00 1 MET A O 18
ATOM 31534 N N . ARG A 1 2 ? 6.427 -4.361 -12.731 1.00 0.00 2 ARG A N 18
ATOM 31535 C CA . ARG A 1 2 ? 7.007 -5.560 -12.151 1.00 0.00 2 ARG A CA 18
ATOM 31536 C C . ARG A 1 2 ? 7.944 -5.193 -10.998 1.00 0.00 2 ARG A C 18
ATOM 31537 O O . ARG A 1 2 ? 7.842 -5.755 -9.908 1.00 0.00 2 ARG A O 18
ATOM 31554 N N . GLU A 1 3 ? 8.835 -4.253 -11.278 1.00 0.00 3 GLU A N 18
ATOM 31555 C CA . GLU A 1 3 ? 9.788 -3.805 -10.277 1.00 0.00 3 GLU A CA 18
ATOM 31556 C C . GLU A 1 3 ? 9.116 -3.718 -8.905 1.00 0.00 3 GLU A C 18
ATOM 31557 O O . GLU A 1 3 ? 8.022 -3.171 -8.779 1.00 0.00 3 GLU A O 18
ATOM 31568 N N . ARG A 1 4 ? 9.799 -4.265 -7.911 1.00 0.00 4 ARG A N 18
ATOM 31569 C CA . ARG A 1 4 ? 9.283 -4.255 -6.553 1.00 0.00 4 ARG A CA 18
ATOM 31570 C C . ARG A 1 4 ? 7.801 -4.636 -6.546 1.00 0.00 4 ARG A C 18
ATOM 31571 O O . ARG A 1 4 ? 7.273 -5.104 -7.554 1.00 0.00 4 ARG A O 18
ATOM 31588 N N . GLY A 1 5 ? 7.172 -4.423 -5.400 1.00 0.00 5 GLY A N 18
ATOM 31589 C CA . GLY A 1 5 ? 5.761 -4.737 -5.249 1.00 0.00 5 GLY A CA 18
ATOM 31590 C C . GLY A 1 5 ? 5.567 -5.970 -4.367 1.00 0.00 5 GLY A C 18
ATOM 31591 O O . GLY A 1 5 ? 6.389 -6.252 -3.495 1.00 0.00 5 GLY A O 18
ATOM 31595 N N . TRP A 1 6 ? 4.473 -6.674 -4.621 1.00 0.00 6 TRP A N 18
ATOM 31596 C CA . TRP A 1 6 ? 4.160 -7.872 -3.861 1.00 0.00 6 TRP A CA 18
ATOM 31597 C C . TRP A 1 6 ? 4.598 -9.084 -4.686 1.00 0.00 6 TRP A C 18
ATOM 31598 O O . TRP A 1 6 ? 3.789 -9.960 -4.986 1.00 0.00 6 TRP A O 18
ATOM 31618 N N . SER A 1 7 ? 5.878 -9.095 -5.027 1.00 0.00 7 SER A N 18
ATOM 31619 C CA . SER A 1 7 ? 6.433 -10.186 -5.811 1.00 0.00 7 SER A CA 18
ATOM 31620 C C . SER A 1 7 ? 7.103 -11.205 -4.888 1.00 0.00 7 SER A C 18
ATOM 31621 O O . SER A 1 7 ? 6.793 -12.395 -4.942 1.00 0.00 7 SER A O 18
ATOM 31628 N N . GLN A 1 8 ? 8.010 -10.703 -4.062 1.00 0.00 8 GLN A N 18
ATOM 31629 C CA . GLN A 1 8 ? 8.726 -11.555 -3.129 1.00 0.00 8 GLN A CA 18
ATOM 31630 C C . GLN A 1 8 ? 9.662 -10.717 -2.255 1.00 0.00 8 GLN A C 18
ATOM 31631 O O . GLN A 1 8 ? 10.830 -11.059 -2.083 1.00 0.00 8 GLN A O 18
ATOM 31643 N N . LYS A 1 9 ? 9.111 -9.635 -1.724 1.00 0.00 9 LYS A N 18
ATOM 31644 C CA . LYS A 1 9 ? 9.881 -8.745 -0.873 1.00 0.00 9 LYS A CA 18
ATOM 31645 C C . LYS A 1 9 ? 10.271 -9.484 0.409 1.00 0.00 9 LYS A C 18
ATOM 31646 O O . LYS A 1 9 ? 11.447 -9.764 0.635 1.00 0.00 9 LYS A O 18
ATOM 31660 N N . LYS A 1 10 ? 9.262 -9.778 1.216 1.00 0.00 10 LYS A N 18
ATOM 31661 C CA . LYS A 1 10 ? 9.485 -10.479 2.469 1.00 0.00 10 LYS A CA 18
ATOM 31662 C C . LYS A 1 10 ? 8.151 -11.021 2.989 1.00 0.00 10 LYS A C 18
ATOM 31663 O O . LYS A 1 10 ? 7.849 -12.200 2.821 1.00 0.00 10 LYS A O 18
ATOM 31677 N N . ILE A 1 11 ? 7.390 -10.131 3.611 1.00 0.00 11 ILE A N 18
ATOM 31678 C CA . ILE A 1 11 ? 6.097 -10.505 4.156 1.00 0.00 11 ILE A CA 18
ATOM 31679 C C . ILE A 1 11 ? 5.097 -10.685 3.011 1.00 0.00 11 ILE A C 18
ATOM 31680 O O . ILE A 1 11 ? 3.936 -11.017 3.243 1.00 0.00 11 ILE A O 18
ATOM 31695 N N . ALA A 1 12 ? 5.586 -10.457 1.801 1.00 0.00 12 ALA A N 18
ATOM 31696 C CA . ALA A 1 12 ? 4.750 -10.590 0.620 1.00 0.00 12 ALA A CA 18
ATOM 31697 C C . ALA A 1 12 ? 3.915 -11.867 0.732 1.00 0.00 12 ALA A C 18
ATOM 31698 O O . ALA A 1 12 ? 2.733 -11.871 0.392 1.00 0.00 12 ALA A O 18
ATOM 31705 N N . ARG A 1 13 ? 4.562 -12.919 1.210 1.00 0.00 13 ARG A N 18
ATOM 31706 C CA . ARG A 1 13 ? 3.894 -14.199 1.372 1.00 0.00 13 ARG A CA 18
ATOM 31707 C C . ARG A 1 13 ? 2.639 -14.038 2.231 1.00 0.00 13 ARG A C 18
ATOM 31708 O O . ARG A 1 13 ? 1.545 -14.419 1.816 1.00 0.00 13 ARG A O 18
ATOM 31725 N N . GLU A 1 14 ? 2.838 -13.473 3.413 1.00 0.00 14 GLU A N 18
ATOM 31726 C CA . GLU A 1 14 ? 1.736 -13.257 4.334 1.00 0.00 14 GLU A CA 18
ATOM 31727 C C . GLU A 1 14 ? 0.673 -12.365 3.690 1.00 0.00 14 GLU A C 18
ATOM 31728 O O . GLU A 1 14 ? -0.506 -12.454 4.029 1.00 0.00 14 GLU A O 18
ATOM 31739 N N . LEU A 1 15 ? 1.127 -11.525 2.772 1.00 0.00 15 LEU A N 18
ATOM 31740 C CA . LEU A 1 15 ? 0.230 -10.617 2.078 1.00 0.00 15 LEU A CA 18
ATOM 31741 C C . LEU A 1 15 ? -0.635 -11.413 1.098 1.00 0.00 15 LEU A C 18
ATOM 31742 O O . LEU A 1 15 ? -1.859 -11.300 1.111 1.00 0.00 15 LEU A O 18
ATOM 31757 N N . LYS A 1 16 ? 0.037 -12.201 0.271 1.00 0.00 16 LYS A N 18
ATOM 31758 C CA . LYS A 1 16 ? -0.654 -13.015 -0.715 1.00 0.00 16 LYS A CA 18
ATOM 31759 C C . LYS A 1 16 ? -1.738 -13.840 -0.017 1.00 0.00 16 LYS A C 18
ATOM 31760 O O . LYS A 1 16 ? -2.803 -14.079 -0.586 1.00 0.00 16 LYS A O 18
ATOM 31774 N N . THR A 1 17 ? -1.430 -14.252 1.204 1.00 0.00 17 THR A N 18
ATOM 31775 C CA . THR A 1 17 ? -2.366 -15.045 1.983 1.00 0.00 17 THR A CA 18
ATOM 31776 C C . THR A 1 17 ? -3.660 -14.264 2.218 1.00 0.00 17 THR A C 18
ATOM 31777 O O . THR A 1 17 ? -4.725 -14.857 2.390 1.00 0.00 17 THR A O 18
ATOM 31788 N N . THR A 1 18 ? -3.527 -12.945 2.218 1.00 0.00 18 THR A N 18
ATOM 31789 C CA . THR A 1 18 ? -4.673 -12.078 2.429 1.00 0.00 18 THR A CA 18
ATOM 31790 C C . THR A 1 18 ? -5.400 -11.823 1.107 1.00 0.00 18 THR A C 18
ATOM 31791 O O . THR A 1 18 ? -5.400 -12.676 0.220 1.00 0.00 18 THR A O 18
ATOM 31802 N N . ARG A 1 19 ? -6.002 -10.646 1.016 1.00 0.00 19 ARG A N 18
ATOM 31803 C CA . ARG A 1 19 ? -6.730 -10.269 -0.182 1.00 0.00 19 ARG A CA 18
ATOM 31804 C C . ARG A 1 19 ? -8.161 -10.808 -0.126 1.00 0.00 19 ARG A C 18
ATOM 31805 O O . ARG A 1 19 ? -8.719 -11.206 -1.147 1.00 0.00 19 ARG A O 18
ATOM 31822 N N . GLN A 1 20 ? -8.714 -10.804 1.078 1.00 0.00 20 GLN A N 18
ATOM 31823 C CA . GLN A 1 20 ? -10.069 -11.287 1.280 1.00 0.00 20 GLN A CA 18
ATOM 31824 C C . GLN A 1 20 ? -11.074 -10.348 0.610 1.00 0.00 20 GLN A C 18
ATOM 31825 O O . GLN A 1 20 ? -11.917 -9.754 1.280 1.00 0.00 20 GLN A O 18
ATOM 31837 N N . ASN A 1 21 ? -10.950 -10.243 -0.705 1.00 0.00 21 ASN A N 18
ATOM 31838 C CA . ASN A 1 21 ? -11.838 -9.387 -1.474 1.00 0.00 21 ASN A CA 18
ATOM 31839 C C . ASN A 1 21 ? -11.610 -7.929 -1.069 1.00 0.00 21 ASN A C 18
ATOM 31840 O O . ASN A 1 21 ? -12.504 -7.096 -1.205 1.00 0.00 21 ASN A O 18
ATOM 31850 N N . VAL A 1 22 ? -10.406 -7.665 -0.580 1.00 0.00 22 VAL A N 18
ATOM 31851 C CA . VAL A 1 22 ? -10.049 -6.323 -0.155 1.00 0.00 22 VAL A CA 18
ATOM 31852 C C . VAL A 1 22 ? -9.224 -5.648 -1.251 1.00 0.00 22 VAL A C 18
ATOM 31853 O O . VAL A 1 22 ? -8.006 -5.524 -1.129 1.00 0.00 22 VAL A O 18
ATOM 31866 N N . SER A 1 23 ? -9.919 -5.228 -2.298 1.00 0.00 23 SER A N 18
ATOM 31867 C CA . SER A 1 23 ? -9.266 -4.568 -3.415 1.00 0.00 23 SER A CA 18
ATOM 31868 C C . SER A 1 23 ? -8.816 -5.607 -4.445 1.00 0.00 23 SER A C 18
ATOM 31869 O O . SER A 1 23 ? -8.956 -5.393 -5.648 1.00 0.00 23 SER A O 18
ATOM 31876 N N . ALA A 1 24 ? -8.286 -6.709 -3.935 1.00 0.00 24 ALA A N 18
ATOM 31877 C CA . ALA A 1 24 ? -7.815 -7.780 -4.796 1.00 0.00 24 ALA A CA 18
ATOM 31878 C C . ALA A 1 24 ? -7.278 -7.184 -6.098 1.00 0.00 24 ALA A C 18
ATOM 31879 O O . ALA A 1 24 ? -7.713 -7.562 -7.184 1.00 0.00 24 ALA A O 18
ATOM 31886 N N . ILE A 1 25 ? -6.338 -6.262 -5.946 1.00 0.00 25 ILE A N 18
ATOM 31887 C CA . ILE A 1 25 ? -5.737 -5.609 -7.097 1.00 0.00 25 ILE A CA 18
ATOM 31888 C C . ILE A 1 25 ? -4.835 -6.606 -7.829 1.00 0.00 25 ILE A C 18
ATOM 31889 O O . ILE A 1 25 ? -4.743 -6.579 -9.055 1.00 0.00 25 ILE A O 18
ATOM 31904 N N . GLU A 1 26 ? -4.194 -7.460 -7.046 1.00 0.00 26 GLU A N 18
ATOM 31905 C CA . GLU A 1 26 ? -3.303 -8.463 -7.604 1.00 0.00 26 GLU A CA 18
ATOM 31906 C C . GLU A 1 26 ? -4.100 -9.493 -8.406 1.00 0.00 26 GLU A C 18
ATOM 31907 O O . GLU A 1 26 ? -3.729 -9.835 -9.528 1.00 0.00 26 GLU A O 18
ATOM 31918 N N . ARG A 1 27 ? -5.182 -9.961 -7.799 1.00 0.00 27 ARG A N 18
ATOM 31919 C CA . ARG A 1 27 ? -6.035 -10.946 -8.442 1.00 0.00 27 ARG A CA 18
ATOM 31920 C C . ARG A 1 27 ? -6.637 -10.369 -9.724 1.00 0.00 27 ARG A C 18
ATOM 31921 O O . ARG A 1 27 ? -6.508 -10.960 -10.795 1.00 0.00 27 ARG A O 18
ATOM 31938 N N . LYS A 1 28 ? -7.283 -9.222 -9.572 1.00 0.00 28 LYS A N 18
ATOM 31939 C CA . LYS A 1 28 ? -7.905 -8.559 -10.705 1.00 0.00 28 LYS A CA 18
ATOM 31940 C C . LYS A 1 28 ? -6.853 -8.310 -11.788 1.00 0.00 28 LYS A C 18
ATOM 31941 O O . LYS A 1 28 ? -7.010 -8.753 -12.925 1.00 0.00 28 LYS A O 18
ATOM 31955 N N . ALA A 1 29 ? -5.803 -7.604 -11.396 1.00 0.00 29 ALA A N 18
ATOM 31956 C CA . ALA A 1 29 ? -4.725 -7.291 -12.319 1.00 0.00 29 ALA A CA 18
ATOM 31957 C C . ALA A 1 29 ? -4.352 -8.549 -13.107 1.00 0.00 29 ALA A C 18
ATOM 31958 O O . ALA A 1 29 ? -4.475 -8.577 -14.330 1.00 0.00 29 ALA A O 18
ATOM 31965 N N . MET A 1 30 ? -3.907 -9.557 -12.373 1.00 0.00 30 MET A N 18
ATOM 31966 C CA . MET A 1 30 ? -3.516 -10.815 -12.988 1.00 0.00 30 MET A CA 18
ATOM 31967 C C . MET A 1 30 ? -4.685 -11.436 -13.756 1.00 0.00 30 MET A C 18
ATOM 31968 O O . MET A 1 30 ? -4.482 -12.293 -14.615 1.00 0.00 30 MET A O 18
ATOM 31980 N N . GLU A 1 31 ? -5.882 -10.978 -13.420 1.00 0.00 31 GLU A N 18
ATOM 31981 C CA . GLU A 1 31 ? -7.083 -11.478 -14.068 1.00 0.00 31 GLU A CA 18
ATOM 31982 C C . GLU A 1 31 ? -7.278 -10.797 -15.423 1.00 0.00 31 GLU A C 18
ATOM 31983 O O . GLU A 1 31 ? -8.377 -10.350 -15.745 1.00 0.00 31 GLU A O 18
ATOM 31994 N N . ASN A 1 32 ? -6.192 -10.739 -16.182 1.00 0.00 32 ASN A N 18
ATOM 31995 C CA . ASN A 1 32 ? -6.230 -10.120 -17.496 1.00 0.00 32 ASN A CA 18
ATOM 31996 C C . ASN A 1 32 ? -6.970 -8.784 -17.404 1.00 0.00 32 ASN A C 18
ATOM 31997 O O . ASN A 1 32 ? -7.676 -8.396 -18.334 1.00 0.00 32 ASN A O 18
ATOM 32007 N N . ILE A 1 33 ? -6.784 -8.116 -16.276 1.00 0.00 33 ILE A N 18
ATOM 32008 C CA . ILE A 1 33 ? -7.424 -6.832 -16.050 1.00 0.00 33 ILE A CA 18
ATOM 32009 C C . ILE A 1 33 ? -7.072 -5.884 -17.199 1.00 0.00 33 ILE A C 18
ATOM 32010 O O . ILE A 1 33 ? -6.056 -6.063 -17.867 1.00 0.00 33 ILE A O 18
ATOM 32025 N N . GLU A 1 34 ? -7.932 -4.894 -17.390 1.00 0.00 34 GLU A N 18
ATOM 32026 C CA . GLU A 1 34 ? -7.725 -3.917 -18.445 1.00 0.00 34 GLU A CA 18
ATOM 32027 C C . GLU A 1 34 ? -8.789 -2.820 -18.371 1.00 0.00 34 GLU A C 18
ATOM 32028 O O . GLU A 1 34 ? -9.225 -2.302 -19.397 1.00 0.00 34 GLU A O 18
ATOM 32039 N N . LYS A 1 35 ? -9.177 -2.499 -17.145 1.00 0.00 35 LYS A N 18
ATOM 32040 C CA . LYS A 1 35 ? -10.182 -1.474 -16.922 1.00 0.00 35 LYS A CA 18
ATOM 32041 C C . LYS A 1 35 ? -11.541 -1.985 -17.405 1.00 0.00 35 LYS A C 18
ATOM 32042 O O . LYS A 1 35 ? -11.983 -1.645 -18.500 1.00 0.00 35 LYS A O 18
ATOM 32056 N N . SER A 1 36 ? -12.166 -2.794 -16.562 1.00 0.00 36 SER A N 18
ATOM 32057 C CA . SER A 1 36 ? -13.466 -3.356 -16.888 1.00 0.00 36 SER A CA 18
ATOM 32058 C C . SER A 1 36 ? -14.263 -3.611 -15.607 1.00 0.00 36 SER A C 18
ATOM 32059 O O . SER A 1 36 ? -15.427 -3.226 -15.509 1.00 0.00 36 SER A O 18
ATOM 32066 N N . ARG A 1 37 ? -13.604 -4.258 -14.658 1.00 0.00 37 ARG A N 18
ATOM 32067 C CA . ARG A 1 37 ? -14.236 -4.570 -13.387 1.00 0.00 37 ARG A CA 18
ATOM 32068 C C . ARG A 1 37 ? -14.582 -3.282 -12.637 1.00 0.00 37 ARG A C 18
ATOM 32069 O O . ARG A 1 37 ? -15.631 -3.193 -11.999 1.00 0.00 37 ARG A O 18
ATOM 32086 N N . ASN A 1 38 ? -13.682 -2.315 -12.739 1.00 0.00 38 ASN A N 18
ATOM 32087 C CA . ASN A 1 38 ? -13.880 -1.035 -12.079 1.00 0.00 38 ASN A CA 18
ATOM 32088 C C . ASN A 1 38 ? -13.952 -1.253 -10.566 1.00 0.00 38 ASN A C 18
ATOM 32089 O O . ASN A 1 38 ? -14.689 -0.557 -9.869 1.00 0.00 38 ASN A O 18
ATOM 32099 N N . THR A 1 39 ? -13.178 -2.224 -10.102 1.00 0.00 39 THR A N 18
ATOM 32100 C CA . THR A 1 39 ? -13.146 -2.542 -8.685 1.00 0.00 39 THR A CA 18
ATOM 32101 C C . THR A 1 39 ? -12.356 -1.479 -7.917 1.00 0.00 39 THR A C 18
ATOM 32102 O O . THR A 1 39 ? -12.940 -0.559 -7.346 1.00 0.00 39 THR A O 18
ATOM 32113 N N . LEU A 1 40 ? -11.041 -1.641 -7.928 1.00 0.00 40 LEU A N 18
ATOM 32114 C CA . LEU A 1 40 ? -10.167 -0.707 -7.241 1.00 0.00 40 LEU A CA 18
ATOM 32115 C C . LEU A 1 40 ? -10.573 0.724 -7.600 1.00 0.00 40 LEU A C 18
ATOM 32116 O O . LEU A 1 40 ? -10.363 1.648 -6.815 1.00 0.00 40 LEU A O 18
ATOM 32131 N N . ASP A 1 41 ? -11.145 0.863 -8.787 1.00 0.00 41 ASP A N 18
ATOM 32132 C CA . ASP A 1 41 ? -11.582 2.166 -9.259 1.00 0.00 41 ASP A CA 18
ATOM 32133 C C . ASP A 1 41 ? -12.740 2.658 -8.388 1.00 0.00 41 ASP A C 18
ATOM 32134 O O . ASP A 1 41 ? -12.663 3.734 -7.800 1.00 0.00 41 ASP A O 18
ATOM 32143 N N . PHE A 1 42 ? -13.784 1.844 -8.334 1.00 0.00 42 PHE A N 18
ATOM 32144 C CA . PHE A 1 42 ? -14.956 2.183 -7.545 1.00 0.00 42 PHE A CA 18
ATOM 32145 C C . PHE A 1 42 ? -14.565 2.549 -6.112 1.00 0.00 42 PHE A C 18
ATOM 32146 O O . PHE A 1 42 ? -15.202 3.395 -5.486 1.00 0.00 42 PHE A O 18
ATOM 32162 N N . VAL A 1 43 ? -13.517 1.892 -5.632 1.00 0.00 43 VAL A N 18
ATOM 32163 C CA . VAL A 1 43 ? -13.033 2.137 -4.285 1.00 0.00 43 VAL A CA 18
ATOM 32164 C C . VAL A 1 43 ? -12.106 3.354 -4.293 1.00 0.00 43 VAL A C 18
ATOM 32165 O O . VAL A 1 43 ? -11.900 3.990 -3.261 1.00 0.00 43 VAL A O 18
ATOM 32178 N N . LYS A 1 44 ? -11.572 3.642 -5.471 1.00 0.00 44 LYS A N 18
ATOM 32179 C CA . LYS A 1 44 ? -10.671 4.771 -5.628 1.00 0.00 44 LYS A CA 18
ATOM 32180 C C . LYS A 1 44 ? -11.444 6.071 -5.395 1.00 0.00 44 LYS A C 18
ATOM 32181 O O . LYS A 1 44 ? -10.961 6.971 -4.710 1.00 0.00 44 LYS A O 18
ATOM 32195 N N . SER A 1 45 ? -12.632 6.128 -5.980 1.00 0.00 45 SER A N 18
ATOM 32196 C CA . SER A 1 45 ? -13.477 7.303 -5.845 1.00 0.00 45 SER A CA 18
ATOM 32197 C C . SER A 1 45 ? -13.503 7.764 -4.386 1.00 0.00 45 SER A C 18
ATOM 32198 O O . SER A 1 45 ? -13.378 8.956 -4.106 1.00 0.00 45 SER A O 18
ATOM 32205 N N . LEU A 1 46 ? -13.663 6.796 -3.496 1.00 0.00 46 LEU A N 18
ATOM 32206 C CA . LEU A 1 46 ? -13.707 7.089 -2.074 1.00 0.00 46 LEU A CA 18
ATOM 32207 C C . LEU A 1 46 ? -12.679 8.174 -1.749 1.00 0.00 46 LEU A C 18
ATOM 32208 O O . LEU A 1 46 ? -12.954 9.079 -0.963 1.00 0.00 46 LEU A O 18
ATOM 32223 N N . LYS A 1 47 ? -11.515 8.046 -2.370 1.00 0.00 47 LYS A N 18
ATOM 32224 C CA . LYS A 1 47 ? -10.444 9.005 -2.156 1.00 0.00 47 LYS A CA 18
ATOM 32225 C C . LYS A 1 47 ? -10.362 9.349 -0.668 1.00 0.00 47 LYS A C 18
ATOM 32226 O O . LYS A 1 47 ? -10.118 10.499 -0.305 1.00 0.00 47 LYS A O 18
ATOM 32240 N N . SER A 1 48 ? -10.573 8.331 0.155 1.00 0.00 48 SER A N 18
ATOM 32241 C CA . SER A 1 48 ? -10.527 8.512 1.596 1.00 0.00 48 SER A CA 18
ATOM 32242 C C . SER A 1 48 ? -9.124 8.952 2.023 1.00 0.00 48 SER A C 18
ATOM 32243 O O . SER A 1 48 ? -8.131 8.534 1.430 1.00 0.00 48 SER A O 18
ATOM 32250 N N . PRO A 1 49 ? -9.087 9.810 3.077 1.00 0.00 49 PRO A N 18
ATOM 32251 C CA . PRO A 1 49 ? -7.824 10.311 3.591 1.00 0.00 49 PRO A CA 18
ATOM 32252 C C . PRO A 1 49 ? -7.095 9.235 4.398 1.00 0.00 49 PRO A C 18
ATOM 32253 O O . PRO A 1 49 ? -7.730 8.382 5.017 1.00 0.00 49 PRO A O 18
ATOM 32261 N N . VAL A 1 50 ? -5.773 9.310 4.366 1.00 0.00 50 VAL A N 18
ATOM 32262 C CA . VAL A 1 50 ? -4.951 8.353 5.088 1.00 0.00 50 VAL A CA 18
ATOM 32263 C C . VAL A 1 50 ? -3.594 8.985 5.400 1.00 0.00 50 VAL A C 18
ATOM 32264 O O . VAL A 1 50 ? -3.207 9.973 4.778 1.00 0.00 50 VAL A O 18
ATOM 32277 N N . ARG A 1 51 ? -2.908 8.392 6.365 1.00 0.00 51 ARG A N 18
ATOM 32278 C CA . ARG A 1 51 ? -1.602 8.884 6.769 1.00 0.00 51 ARG A CA 18
ATOM 32279 C C . ARG A 1 51 ? -0.814 7.781 7.476 1.00 0.00 51 ARG A C 18
ATOM 32280 O O . ARG A 1 51 ? -1.372 7.025 8.269 1.00 0.00 51 ARG A O 18
ATOM 32297 N N . ILE A 1 52 ? 0.473 7.725 7.164 1.00 0.00 52 ILE A N 18
ATOM 32298 C CA . ILE A 1 52 ? 1.345 6.727 7.760 1.00 0.00 52 ILE A CA 18
ATOM 32299 C C . ILE A 1 52 ? 2.791 7.220 7.703 1.00 0.00 52 ILE A C 18
ATOM 32300 O O . ILE A 1 52 ? 3.178 7.914 6.765 1.00 0.00 52 ILE A O 18
ATOM 32315 N N . LEU A 1 53 ? 3.552 6.841 8.720 1.00 0.00 53 LEU A N 18
ATOM 32316 C CA . LEU A 1 53 ? 4.948 7.236 8.797 1.00 0.00 53 LEU A CA 18
ATOM 32317 C C . LEU A 1 53 ? 5.820 6.139 8.183 1.00 0.00 53 LEU A C 18
ATOM 32318 O O . LEU A 1 53 ? 5.473 4.961 8.242 1.00 0.00 53 LEU A O 18
ATOM 32333 N N . CYS A 1 54 ? 6.934 6.566 7.608 1.00 0.00 54 CYS A N 18
ATOM 32334 C CA . CYS A 1 54 ? 7.858 5.634 6.984 1.00 0.00 54 CYS A CA 18
ATOM 32335 C C . CYS A 1 54 ? 9.203 5.733 7.706 1.00 0.00 54 CYS A C 18
ATOM 32336 O O . CYS A 1 54 ? 9.762 6.822 7.837 1.00 0.00 54 CYS A O 18
ATOM 32343 N N . ARG A 1 55 ? 9.685 4.584 8.155 1.00 0.00 55 ARG A N 18
ATOM 32344 C CA . ARG A 1 55 ? 10.954 4.528 8.860 1.00 0.00 55 ARG A CA 18
ATOM 32345 C C . ARG A 1 55 ? 11.971 3.713 8.059 1.00 0.00 55 ARG A C 18
ATOM 32346 O O . ARG A 1 55 ? 11.711 3.341 6.916 1.00 0.00 55 ARG A O 18
ATOM 32363 N N . ARG A 1 56 ? 13.107 3.461 8.691 1.00 0.00 56 ARG A N 18
ATOM 32364 C CA . ARG A 1 56 ? 14.165 2.697 8.051 1.00 0.00 56 ARG A CA 18
ATOM 32365 C C . ARG A 1 56 ? 13.602 1.402 7.460 1.00 0.00 56 ARG A C 18
ATOM 32366 O O . ARG A 1 56 ? 12.940 0.634 8.157 1.00 0.00 56 ARG A O 18
ATOM 32383 N N . GLY A 1 57 ? 13.887 1.200 6.183 1.00 0.00 57 GLY A N 18
ATOM 32384 C CA . GLY A 1 57 ? 13.417 0.012 5.490 1.00 0.00 57 GLY A CA 18
ATOM 32385 C C . GLY A 1 57 ? 13.665 -1.245 6.327 1.00 0.00 57 GLY A C 18
ATOM 32386 O O . GLY A 1 57 ? 12.951 -2.237 6.191 1.00 0.00 57 GLY A O 18
ATOM 32390 N N . ASP A 1 58 ? 14.678 -1.161 7.176 1.00 0.00 58 ASP A N 18
ATOM 32391 C CA . ASP A 1 58 ? 15.029 -2.279 8.036 1.00 0.00 58 ASP A CA 18
ATOM 32392 C C . ASP A 1 58 ? 13.866 -2.570 8.986 1.00 0.00 58 ASP A C 18
ATOM 32393 O O . ASP A 1 58 ? 13.624 -3.722 9.342 1.00 0.00 58 ASP A O 18
ATOM 32402 N N . THR A 1 59 ? 13.176 -1.505 9.371 1.00 0.00 59 THR A N 18
ATOM 32403 C CA . THR A 1 59 ? 12.044 -1.633 10.273 1.00 0.00 59 THR A CA 18
ATOM 32404 C C . THR A 1 59 ? 10.732 -1.608 9.488 1.00 0.00 59 THR A C 18
ATOM 32405 O O . THR A 1 59 ? 9.653 -1.551 10.076 1.00 0.00 59 THR A O 18
ATOM 32416 N N . LEU A 1 60 ? 10.866 -1.650 8.171 1.00 0.00 60 LEU A N 18
ATOM 32417 C CA . LEU A 1 60 ? 9.703 -1.633 7.299 1.00 0.00 60 LEU A CA 18
ATOM 32418 C C . LEU A 1 60 ? 8.764 -2.777 7.685 1.00 0.00 60 LEU A C 18
ATOM 32419 O O . LEU A 1 60 ? 7.554 -2.584 7.785 1.00 0.00 60 LEU A O 18
ATOM 32434 N N . ASP A 1 61 ? 9.358 -3.944 7.892 1.00 0.00 61 ASP A N 18
ATOM 32435 C CA . ASP A 1 61 ? 8.590 -5.119 8.265 1.00 0.00 61 ASP A CA 18
ATOM 32436 C C . ASP A 1 61 ? 7.710 -4.786 9.471 1.00 0.00 61 ASP A C 18
ATOM 32437 O O . ASP A 1 61 ? 6.513 -5.069 9.468 1.00 0.00 61 ASP A O 18
ATOM 32446 N N . GLU A 1 62 ? 8.337 -4.189 10.475 1.00 0.00 62 GLU A N 18
ATOM 32447 C CA . GLU A 1 62 ? 7.626 -3.814 11.685 1.00 0.00 62 GLU A CA 18
ATOM 32448 C C . GLU A 1 62 ? 6.720 -2.609 11.417 1.00 0.00 62 GLU A C 18
ATOM 32449 O O . GLU A 1 62 ? 5.623 -2.519 11.965 1.00 0.00 62 GLU A O 18
ATOM 32460 N N . ILE A 1 63 ? 7.214 -1.714 10.574 1.00 0.00 63 ILE A N 18
ATOM 32461 C CA . ILE A 1 63 ? 6.465 -0.519 10.227 1.00 0.00 63 ILE A CA 18
ATOM 32462 C C . ILE A 1 63 ? 5.150 -0.924 9.556 1.00 0.00 63 ILE A C 18
ATOM 32463 O O . ILE A 1 63 ? 4.163 -0.194 9.626 1.00 0.00 63 ILE A O 18
ATOM 32478 N N . ILE A 1 64 ? 5.181 -2.087 8.922 1.00 0.00 64 ILE A N 18
ATOM 32479 C CA . ILE A 1 64 ? 4.005 -2.598 8.238 1.00 0.00 64 ILE A CA 18
ATOM 32480 C C . ILE A 1 64 ? 2.889 -2.831 9.259 1.00 0.00 64 ILE A C 18
ATOM 32481 O O . ILE A 1 64 ? 1.760 -2.382 9.063 1.00 0.00 64 ILE A O 18
ATOM 32496 N N . LYS A 1 65 ? 3.243 -3.532 10.325 1.00 0.00 65 LYS A N 18
ATOM 32497 C CA . LYS A 1 65 ? 2.285 -3.831 11.377 1.00 0.00 65 LYS A CA 18
ATOM 32498 C C . LYS A 1 65 ? 1.816 -2.523 12.019 1.00 0.00 65 LYS A C 18
ATOM 32499 O O . LYS A 1 65 ? 0.662 -2.408 12.429 1.00 0.00 65 LYS A O 18
ATOM 32513 N N . ARG A 1 66 ? 2.736 -1.572 12.086 1.00 0.00 66 ARG A N 18
ATOM 32514 C CA . ARG A 1 66 ? 2.430 -0.277 12.672 1.00 0.00 66 ARG A CA 18
ATOM 32515 C C . ARG A 1 66 ? 1.545 0.538 11.727 1.00 0.00 66 ARG A C 18
ATOM 32516 O O . ARG A 1 66 ? 0.696 1.308 12.176 1.00 0.00 66 ARG A O 18
ATOM 32533 N N . LEU A 1 67 ? 1.771 0.340 10.437 1.00 0.00 67 LEU A N 18
ATOM 32534 C CA . LEU A 1 67 ? 1.003 1.046 9.426 1.00 0.00 67 LEU A CA 18
ATOM 32535 C C . LEU A 1 67 ? -0.475 0.679 9.564 1.00 0.00 67 LEU A C 18
ATOM 32536 O O . LEU A 1 67 ? -1.334 1.556 9.615 1.00 0.00 67 LEU A O 18
ATOM 32551 N N . LEU A 1 68 ? -0.726 -0.621 9.619 1.00 0.00 68 LEU A N 18
ATOM 32552 C CA . LEU A 1 68 ? -2.086 -1.117 9.750 1.00 0.00 68 LEU A CA 18
ATOM 32553 C C . LEU A 1 68 ? -2.809 -0.326 10.843 1.00 0.00 68 LEU A C 18
ATOM 32554 O O . LEU A 1 68 ? -3.912 0.173 10.626 1.00 0.00 68 LEU A O 18
ATOM 32569 N N . GLU A 1 69 ? -2.157 -0.236 11.993 1.00 0.00 69 GLU A N 18
ATOM 32570 C CA . GLU A 1 69 ? -2.723 0.486 13.119 1.00 0.00 69 GLU A CA 18
ATOM 32571 C C . GLU A 1 69 ? -3.154 1.890 12.688 1.00 0.00 69 GLU A C 18
ATOM 32572 O O . GLU A 1 69 ? -4.032 2.490 13.307 1.00 0.00 69 GLU A O 18
ATOM 32583 N N . GLU A 1 70 ? -2.518 2.370 11.631 1.00 0.00 70 GLU A N 18
ATOM 32584 C CA . GLU A 1 70 ? -2.825 3.692 11.110 1.00 0.00 70 GLU A CA 18
ATOM 32585 C C . GLU A 1 70 ? -3.856 3.592 9.984 1.00 0.00 70 GLU A C 18
ATOM 32586 O O . GLU A 1 70 ? -4.776 4.405 9.907 1.00 0.00 70 GLU A O 18
ATOM 32597 N N . SER A 1 71 ? -3.670 2.589 9.140 1.00 0.00 71 SER A N 18
ATOM 32598 C CA . SER A 1 71 ? -4.573 2.372 8.023 1.00 0.00 71 SER A CA 18
ATOM 32599 C C . SER A 1 71 ? -5.763 1.519 8.469 1.00 0.00 71 SER A C 18
ATOM 32600 O O . SER A 1 71 ? -6.896 1.996 8.496 1.00 0.00 71 SER A O 18
ATOM 32607 N N . ASN A 1 72 ? -5.463 0.274 8.808 1.00 0.00 72 ASN A N 18
ATOM 32608 C CA . ASN A 1 72 ? -6.494 -0.649 9.251 1.00 0.00 72 ASN A CA 18
ATOM 32609 C C . ASN A 1 72 ? -7.475 0.089 10.164 1.00 0.00 72 ASN A C 18
ATOM 32610 O O . ASN A 1 72 ? -8.653 -0.260 10.228 1.00 0.00 72 ASN A O 18
ATOM 32620 N N . LYS A 1 73 ? -6.953 1.096 10.850 1.00 0.00 73 LYS A N 18
ATOM 32621 C CA . LYS A 1 73 ? -7.768 1.886 11.757 1.00 0.00 73 LYS A CA 18
ATOM 32622 C C . LYS A 1 73 ? -8.871 2.589 10.964 1.00 0.00 73 LYS A C 18
ATOM 32623 O O . LYS A 1 73 ? -10.046 2.502 11.317 1.00 0.00 73 LYS A O 18
ATOM 32637 N N . GLU A 1 74 ? -8.454 3.268 9.906 1.00 0.00 74 GLU A N 18
ATOM 32638 C CA . GLU A 1 74 ? -9.392 3.986 9.059 1.00 0.00 74 GLU A CA 18
ATOM 32639 C C . GLU A 1 74 ? -9.789 3.124 7.859 1.00 0.00 74 GLU A C 18
ATOM 32640 O O . GLU A 1 74 ? -10.530 3.574 6.986 1.00 0.00 74 GLU A O 18
ATOM 32651 N N . GLY A 1 75 ? -9.278 1.902 7.853 1.00 0.00 75 GLY A N 18
ATOM 32652 C CA . GLY A 1 75 ? -9.571 0.974 6.775 1.00 0.00 75 GLY A CA 18
ATOM 32653 C C . GLY A 1 75 ? -10.121 -0.345 7.321 1.00 0.00 75 GLY A C 18
ATOM 32654 O O . GLY A 1 75 ? -10.391 -0.464 8.515 1.00 0.00 75 GLY A O 18
ATOM 32658 N N . ILE A 1 76 ? -10.272 -1.305 6.419 1.00 0.00 76 ILE A N 18
ATOM 32659 C CA . ILE A 1 76 ? -10.785 -2.612 6.796 1.00 0.00 76 ILE A CA 18
ATOM 32660 C C . ILE A 1 76 ? -9.613 -3.540 7.120 1.00 0.00 76 ILE A C 18
ATOM 32661 O O . ILE A 1 76 ? -8.474 -3.264 6.745 1.00 0.00 76 ILE A O 18
ATOM 32676 N N . HIS A 1 77 ? -9.932 -4.623 7.815 1.00 0.00 77 HIS A N 18
ATOM 32677 C CA . HIS A 1 77 ? -8.920 -5.594 8.194 1.00 0.00 77 HIS A CA 18
ATOM 32678 C C . HIS A 1 77 ? -8.062 -5.944 6.976 1.00 0.00 77 HIS A C 18
ATOM 32679 O O . HIS A 1 77 ? -8.473 -6.737 6.131 1.00 0.00 77 HIS A O 18
ATOM 32692 N N . VAL A 1 78 ? -6.887 -5.335 6.926 1.00 0.00 78 VAL A N 18
ATOM 32693 C CA . VAL A 1 78 ? -5.968 -5.572 5.826 1.00 0.00 78 VAL A CA 18
ATOM 32694 C C . VAL A 1 78 ? -4.560 -5.797 6.382 1.00 0.00 78 VAL A C 18
ATOM 32695 O O . VAL A 1 78 ? -4.128 -5.090 7.291 1.00 0.00 78 VAL A O 18
ATOM 32708 N N . ILE A 1 79 ? -3.884 -6.784 5.813 1.00 0.00 79 ILE A N 18
ATOM 32709 C CA . ILE A 1 79 ? -2.534 -7.111 6.241 1.00 0.00 79 ILE A CA 18
ATOM 32710 C C . ILE A 1 79 ? -1.559 -6.827 5.096 1.00 0.00 79 ILE A C 18
ATOM 32711 O O . ILE A 1 79 ? -0.734 -7.673 4.755 1.00 0.00 79 ILE A O 18
ATOM 32726 N N . HIS A 1 80 ? -1.686 -5.633 4.536 1.00 0.00 80 HIS A N 18
ATOM 32727 C CA . HIS A 1 80 ? -0.825 -5.228 3.437 1.00 0.00 80 HIS A CA 18
ATOM 32728 C C . HIS A 1 80 ? 0.458 -4.607 3.993 1.00 0.00 80 HIS A C 18
ATOM 32729 O O . HIS A 1 80 ? 0.543 -4.311 5.184 1.00 0.00 80 HIS A O 18
ATOM 32742 N N . ASP A 1 81 ? 1.424 -4.428 3.103 1.00 0.00 81 ASP A N 18
ATOM 32743 C CA . ASP A 1 81 ? 2.699 -3.847 3.489 1.00 0.00 81 ASP A CA 18
ATOM 32744 C C . ASP A 1 81 ? 2.841 -2.466 2.846 1.00 0.00 81 ASP A C 18
ATOM 32745 O O . ASP A 1 81 ? 2.016 -2.073 2.023 1.00 0.00 81 ASP A O 18
ATOM 32754 N N . SER A 1 82 ? 3.894 -1.768 3.247 1.00 0.00 82 SER A N 18
ATOM 32755 C CA . SER A 1 82 ? 4.155 -0.440 2.720 1.00 0.00 82 SER A CA 18
ATOM 32756 C C . SER A 1 82 ? 4.550 -0.530 1.244 1.00 0.00 82 SER A C 18
ATOM 32757 O O . SER A 1 82 ? 4.277 0.385 0.468 1.00 0.00 82 SER A O 18
ATOM 32764 N N . ILE A 1 83 ? 5.185 -1.641 0.903 1.00 0.00 83 ILE A N 18
ATOM 32765 C CA . ILE A 1 83 ? 5.620 -1.863 -0.466 1.00 0.00 83 ILE A CA 18
ATOM 32766 C C . ILE A 1 83 ? 4.405 -2.196 -1.335 1.00 0.00 83 ILE A C 18
ATOM 32767 O O . ILE A 1 83 ? 4.350 -1.817 -2.504 1.00 0.00 83 ILE A O 18
ATOM 32782 N N . THR A 1 84 ? 3.462 -2.904 -0.730 1.00 0.00 84 THR A N 18
ATOM 32783 C CA . THR A 1 84 ? 2.252 -3.292 -1.434 1.00 0.00 84 THR A CA 18
ATOM 32784 C C . THR A 1 84 ? 1.297 -2.102 -1.553 1.00 0.00 84 THR A C 18
ATOM 32785 O O . THR A 1 84 ? 0.578 -1.974 -2.543 1.00 0.00 84 THR A O 18
ATOM 32796 N N . LEU A 1 85 ? 1.322 -1.260 -0.531 1.00 0.00 85 LEU A N 18
ATOM 32797 C CA . LEU A 1 85 ? 0.469 -0.085 -0.508 1.00 0.00 85 LEU A CA 18
ATOM 32798 C C . LEU A 1 85 ? 0.777 0.788 -1.727 1.00 0.00 85 LEU A C 18
ATOM 32799 O O . LEU A 1 85 ? -0.134 1.315 -2.364 1.00 0.00 85 LEU A O 18
ATOM 32814 N N . ALA A 1 86 ? 2.065 0.914 -2.014 1.00 0.00 86 ALA A N 18
ATOM 32815 C CA . ALA A 1 86 ? 2.503 1.713 -3.145 1.00 0.00 86 ALA A CA 18
ATOM 32816 C C . ALA A 1 86 ? 1.983 1.086 -4.440 1.00 0.00 86 ALA A C 18
ATOM 32817 O O . ALA A 1 86 ? 1.532 1.794 -5.339 1.00 0.00 86 ALA A O 18
ATOM 32824 N N . PHE A 1 87 ? 2.062 -0.236 -4.494 1.00 0.00 87 PHE A N 18
ATOM 32825 C CA . PHE A 1 87 ? 1.603 -0.965 -5.664 1.00 0.00 87 PHE A CA 18
ATOM 32826 C C . PHE A 1 87 ? 0.076 -0.963 -5.748 1.00 0.00 87 PHE A C 18
ATOM 32827 O O . PHE A 1 87 ? -0.491 -0.648 -6.794 1.00 0.00 87 PHE A O 18
ATOM 32843 N N . LEU A 1 88 ? -0.546 -1.317 -4.634 1.00 0.00 88 LEU A N 18
ATOM 32844 C CA . LEU A 1 88 ? -1.997 -1.361 -4.568 1.00 0.00 88 LEU A CA 18
ATOM 32845 C C . LEU A 1 88 ? -2.557 0.040 -4.828 1.00 0.00 88 LEU A C 18
ATOM 32846 O O . LEU A 1 88 ? -3.565 0.192 -5.515 1.00 0.00 88 LEU A O 18
ATOM 32861 N N . ILE A 1 89 ? -1.878 1.027 -4.263 1.00 0.00 89 ILE A N 18
ATOM 32862 C CA . ILE A 1 89 ? -2.294 2.410 -4.424 1.00 0.00 89 ILE A CA 18
ATOM 32863 C C . ILE A 1 89 ? -2.054 2.846 -5.871 1.00 0.00 89 ILE A C 18
ATOM 32864 O O . ILE A 1 89 ? -2.957 3.366 -6.525 1.00 0.00 89 ILE A O 18
ATOM 32879 N N . ARG A 1 90 ? -0.832 2.615 -6.330 1.00 0.00 90 ARG A N 18
ATOM 32880 C CA . ARG A 1 90 ? -0.462 2.976 -7.687 1.00 0.00 90 ARG A CA 18
ATOM 32881 C C . ARG A 1 90 ? -1.620 2.692 -8.646 1.00 0.00 90 ARG A C 18
ATOM 32882 O O . ARG A 1 90 ? -1.822 3.424 -9.614 1.00 0.00 90 ARG A O 18
ATOM 32899 N N . GLU A 1 91 ? -2.348 1.627 -8.345 1.00 0.00 91 GLU A N 18
ATOM 32900 C CA . GLU A 1 91 ? -3.479 1.237 -9.169 1.00 0.00 91 GLU A CA 18
ATOM 32901 C C . GLU A 1 91 ? -4.626 2.236 -9.004 1.00 0.00 91 GLU A C 18
ATOM 32902 O O . GLU A 1 91 ? -5.220 2.673 -9.989 1.00 0.00 91 GLU A O 18
ATOM 32913 N N . LYS A 1 92 ? -4.902 2.569 -7.752 1.00 0.00 92 LYS A N 18
ATOM 32914 C CA . LYS A 1 92 ? -5.966 3.509 -7.445 1.00 0.00 92 LYS A CA 18
ATOM 32915 C C . LYS A 1 92 ? -5.400 4.930 -7.438 1.00 0.00 92 LYS A C 18
ATOM 32916 O O . LYS A 1 92 ? -6.122 5.888 -7.164 1.00 0.00 92 LYS A O 18
ATOM 32930 N N . ALA A 1 93 ? -4.114 5.022 -7.742 1.00 0.00 93 ALA A N 18
ATOM 32931 C CA . ALA A 1 93 ? -3.442 6.310 -7.774 1.00 0.00 93 ALA A CA 18
ATOM 32932 C C . ALA A 1 93 ? -2.048 6.138 -8.377 1.00 0.00 93 ALA A C 18
ATOM 32933 O O . ALA A 1 93 ? -1.055 6.086 -7.651 1.00 0.00 93 ALA A O 18
ATOM 32940 N N . SER A 1 94 ? -2.015 6.055 -9.698 1.00 0.00 94 SER A N 18
ATOM 32941 C CA . SER A 1 94 ? -0.758 5.890 -10.408 1.00 0.00 94 SER A CA 18
ATOM 32942 C C . SER A 1 94 ? -0.041 7.237 -10.522 1.00 0.00 94 SER A C 18
ATOM 32943 O O . SER A 1 94 ? 1.016 7.331 -11.143 1.00 0.00 94 SER A O 18
ATOM 32950 N N . HIS A 1 95 ? -0.644 8.246 -9.911 1.00 0.00 95 HIS A N 18
ATOM 32951 C CA . HIS A 1 95 ? -0.077 9.584 -9.936 1.00 0.00 95 HIS A CA 18
ATOM 32952 C C . HIS A 1 95 ? 0.913 9.742 -8.781 1.00 0.00 95 HIS A C 18
ATOM 32953 O O . HIS A 1 95 ? 2.105 9.485 -8.940 1.00 0.00 95 HIS A O 18
ATOM 32966 N N . ARG A 1 96 ? 0.382 10.165 -7.642 1.00 0.00 96 ARG A N 18
ATOM 32967 C CA . ARG A 1 96 ? 1.203 10.362 -6.461 1.00 0.00 96 ARG A CA 18
ATOM 32968 C C . ARG A 1 96 ? 1.052 9.175 -5.506 1.00 0.00 96 ARG A C 18
ATOM 32969 O O . ARG A 1 96 ? -0.012 8.975 -4.922 1.00 0.00 96 ARG A O 18
ATOM 32986 N N . ILE A 1 97 ? 2.133 8.419 -5.378 1.00 0.00 97 ILE A N 18
ATOM 32987 C CA . ILE A 1 97 ? 2.134 7.258 -4.504 1.00 0.00 97 ILE A CA 18
ATOM 32988 C C . ILE A 1 97 ? 3.130 7.483 -3.365 1.00 0.00 97 ILE A C 18
ATOM 32989 O O . ILE A 1 97 ? 3.885 8.455 -3.378 1.00 0.00 97 ILE A O 18
ATOM 33004 N N . VAL A 1 98 ? 3.101 6.569 -2.407 1.00 0.00 98 VAL A N 18
ATOM 33005 C CA . VAL A 1 98 ? 3.993 6.655 -1.263 1.00 0.00 98 VAL A CA 18
ATOM 33006 C C . VAL A 1 98 ? 5.214 5.765 -1.504 1.00 0.00 98 VAL A C 18
ATOM 33007 O O . VAL A 1 98 ? 5.114 4.734 -2.168 1.00 0.00 98 VAL A O 18
ATOM 33020 N N . HIS A 1 99 ? 6.339 6.196 -0.952 1.00 0.00 99 HIS A N 18
ATOM 33021 C CA . HIS A 1 99 ? 7.578 5.452 -1.100 1.00 0.00 99 HIS A CA 18
ATOM 33022 C C . HIS A 1 99 ? 8.105 5.055 0.280 1.00 0.00 99 HIS A C 18
ATOM 33023 O O . HIS A 1 99 ? 7.402 5.189 1.279 1.00 0.00 99 HIS A O 18
ATOM 33036 N N . ARG A 1 100 ? 9.340 4.574 0.290 1.00 0.00 100 ARG A N 18
ATOM 33037 C CA . ARG A 1 100 ? 9.970 4.156 1.530 1.00 0.00 100 ARG A CA 18
ATOM 33038 C C . ARG A 1 100 ? 11.490 4.103 1.363 1.00 0.00 100 ARG A C 18
ATOM 33039 O O . ARG A 1 100 ? 12.000 3.352 0.533 1.00 0.00 100 ARG A O 18
ATOM 33056 N N . VAL A 1 101 ? 12.170 4.910 2.164 1.00 0.00 101 VAL A N 18
ATOM 33057 C CA . VAL A 1 101 ? 13.621 4.964 2.114 1.00 0.00 101 VAL A CA 18
ATOM 33058 C C . VAL A 1 101 ? 14.194 4.392 3.413 1.00 0.00 101 VAL A C 18
ATOM 33059 O O . VAL A 1 101 ? 13.570 4.495 4.468 1.00 0.00 101 VAL A O 18
ATOM 33072 N N . VAL A 1 102 ? 15.375 3.803 3.293 1.00 0.00 102 VAL A N 18
ATOM 33073 C CA . VAL A 1 102 ? 16.038 3.215 4.444 1.00 0.00 102 VAL A CA 18
ATOM 33074 C C . VAL A 1 102 ? 17.344 3.965 4.713 1.00 0.00 102 VAL A C 18
ATOM 33075 O O . VAL A 1 102 ? 18.406 3.556 4.247 1.00 0.00 102 VAL A O 18
ATOM 33088 N N . LYS A 1 103 ? 17.222 5.050 5.464 1.00 0.00 103 LYS A N 18
ATOM 33089 C CA . LYS A 1 103 ? 18.380 5.861 5.800 1.00 0.00 103 LYS A CA 18
ATOM 33090 C C . LYS A 1 103 ? 17.949 6.995 6.733 1.00 0.00 103 LYS A C 18
ATOM 33091 O O . LYS A 1 103 ? 18.666 7.338 7.672 1.00 0.00 103 LYS A O 18
ATOM 33105 N N . SER A 1 104 ? 16.779 7.545 6.442 1.00 0.00 104 SER A N 18
ATOM 33106 C CA . SER A 1 104 ? 16.245 8.633 7.243 1.00 0.00 104 SER A CA 18
ATOM 33107 C C . SER A 1 104 ? 14.761 8.395 7.527 1.00 0.00 104 SER A C 18
ATOM 33108 O O . SER A 1 104 ? 14.182 7.421 7.045 1.00 0.00 104 SER A O 18
ATOM 33115 N N . ASP A 1 105 ? 14.186 9.298 8.308 1.00 0.00 105 ASP A N 18
ATOM 33116 C CA . ASP A 1 105 ? 12.781 9.196 8.662 1.00 0.00 105 ASP A CA 18
ATOM 33117 C C . ASP A 1 105 ? 11.962 10.112 7.749 1.00 0.00 105 ASP A C 18
ATOM 33118 O O . ASP A 1 105 ? 12.359 11.246 7.485 1.00 0.00 105 ASP A O 18
ATOM 33127 N N . PHE A 1 106 ? 10.836 9.586 7.292 1.00 0.00 106 PHE A N 18
ATOM 33128 C CA . PHE A 1 106 ? 9.958 10.342 6.415 1.00 0.00 106 PHE A CA 18
ATOM 33129 C C . PHE A 1 106 ? 8.509 9.870 6.550 1.00 0.00 106 PHE A C 18
ATOM 33130 O O . PHE A 1 106 ? 8.249 8.672 6.653 1.00 0.00 106 PHE A O 18
ATOM 33146 N N . GLU A 1 107 ? 7.603 10.837 6.546 1.00 0.00 107 GLU A N 18
ATOM 33147 C CA . GLU A 1 107 ? 6.187 10.535 6.667 1.00 0.00 107 GLU A CA 18
ATOM 33148 C C . GLU A 1 107 ? 5.465 10.841 5.353 1.00 0.00 107 GLU A C 18
ATOM 33149 O O . GLU A 1 107 ? 5.861 11.745 4.618 1.00 0.00 107 GLU A O 18
ATOM 33160 N N . ILE A 1 108 ? 4.418 10.070 5.097 1.00 0.00 108 ILE A N 18
ATOM 33161 C CA . ILE A 1 108 ? 3.637 10.247 3.885 1.00 0.00 108 ILE A CA 18
ATOM 33162 C C . ILE A 1 108 ? 2.148 10.180 4.227 1.00 0.00 108 ILE A C 18
ATOM 33163 O O . ILE A 1 108 ? 1.725 9.329 5.008 1.00 0.00 108 ILE A O 18
ATOM 33178 N N . GLY A 1 109 ? 1.393 11.089 3.627 1.00 0.00 109 GLY A N 18
ATOM 33179 C CA . GLY A 1 109 ? -0.040 11.143 3.860 1.00 0.00 109 GLY A CA 18
ATOM 33180 C C . GLY A 1 109 ? -0.777 11.662 2.623 1.00 0.00 109 GLY A C 18
ATOM 33181 O O . GLY A 1 109 ? -0.200 12.381 1.809 1.00 0.00 109 GLY A O 18
ATOM 33185 N N . VAL A 1 110 ? -2.041 11.277 2.522 1.00 0.00 110 VAL A N 18
ATOM 33186 C CA . VAL A 1 110 ? -2.862 11.695 1.399 1.00 0.00 110 VAL A CA 18
ATOM 33187 C C . VAL A 1 110 ? -4.293 11.941 1.882 1.00 0.00 110 VAL A C 18
ATOM 33188 O O . VAL A 1 110 ? -4.707 11.399 2.905 1.00 0.00 110 VAL A O 18
ATOM 33201 N N . THR A 1 111 ? -5.007 12.758 1.122 1.00 0.00 111 THR A N 18
ATOM 33202 C CA . THR A 1 111 ? -6.383 13.082 1.461 1.00 0.00 111 THR A CA 18
ATOM 33203 C C . THR A 1 111 ? -7.336 12.545 0.391 1.00 0.00 111 THR A C 18
ATOM 33204 O O . THR A 1 111 ? -8.526 12.368 0.648 1.00 0.00 111 THR A O 18
ATOM 33215 N N . ARG A 1 112 ? -6.777 12.302 -0.785 1.00 0.00 112 ARG A N 18
ATOM 33216 C CA . ARG A 1 112 ? -7.563 11.789 -1.895 1.00 0.00 112 ARG A CA 18
ATOM 33217 C C . ARG A 1 112 ? -6.725 10.824 -2.736 1.00 0.00 112 ARG A C 18
ATOM 33218 O O . ARG A 1 112 ? -7.134 9.689 -2.976 1.00 0.00 112 ARG A O 18
ATOM 33235 N N . ASP A 1 113 ? -5.569 11.311 -3.162 1.00 0.00 113 ASP A N 18
ATOM 33236 C CA . ASP A 1 113 ? -4.671 10.505 -3.972 1.00 0.00 113 ASP A CA 18
ATOM 33237 C C . ASP A 1 113 ? -3.775 11.427 -4.803 1.00 0.00 113 ASP A C 18
ATOM 33238 O O . ASP A 1 113 ? -2.686 11.034 -5.214 1.00 0.00 113 ASP A O 18
ATOM 33247 N N . GLY A 1 114 ? -4.270 12.636 -5.025 1.00 0.00 114 GLY A N 18
ATOM 33248 C CA . GLY A 1 114 ? -3.529 13.617 -5.800 1.00 0.00 114 GLY A CA 18
ATOM 33249 C C . GLY A 1 114 ? -2.460 14.299 -4.943 1.00 0.00 114 GLY A C 18
ATOM 33250 O O . GLY A 1 114 ? -1.268 14.068 -5.132 1.00 0.00 114 GLY A O 18
ATOM 33254 N N . GLU A 1 115 ? -2.928 15.126 -4.019 1.00 0.00 115 GLU A N 18
ATOM 33255 C CA . GLU A 1 115 ? -2.028 15.843 -3.133 1.00 0.00 115 GLU A CA 18
ATOM 33256 C C . GLU A 1 115 ? -1.548 14.925 -2.007 1.00 0.00 115 GLU A C 18
ATOM 33257 O O . GLU A 1 115 ? -2.336 14.173 -1.436 1.00 0.00 115 GLU A O 18
ATOM 33268 N N . ILE A 1 116 ? -0.257 15.015 -1.723 1.00 0.00 116 ILE A N 18
ATOM 33269 C CA . ILE A 1 116 ? 0.337 14.201 -0.675 1.00 0.00 116 ILE A CA 18
ATOM 33270 C C . ILE A 1 116 ? 1.001 15.113 0.358 1.00 0.00 116 ILE A C 18
ATOM 33271 O O . ILE A 1 116 ? 1.193 16.302 0.109 1.00 0.00 116 ILE A O 18
ATOM 33286 N N . ILE A 1 117 ? 1.333 14.520 1.496 1.00 0.00 117 ILE A N 18
ATOM 33287 C CA . ILE A 1 117 ? 1.970 15.265 2.568 1.00 0.00 117 ILE A CA 18
ATOM 33288 C C . ILE A 1 117 ? 3.173 14.474 3.087 1.00 0.00 117 ILE A C 18
ATOM 33289 O O . ILE A 1 117 ? 3.110 13.251 3.210 1.00 0.00 117 ILE A O 18
ATOM 33304 N N . VAL A 1 118 ? 4.240 15.204 3.378 1.00 0.00 118 VAL A N 18
ATOM 33305 C CA . VAL A 1 118 ? 5.456 14.584 3.880 1.00 0.00 118 VAL A CA 18
ATOM 33306 C C . VAL A 1 118 ? 5.813 15.199 5.235 1.00 0.00 118 VAL A C 18
ATOM 33307 O O . VAL A 1 118 ? 5.454 16.342 5.516 1.00 0.00 118 VAL A O 18
ATOM 33320 N N . ASP A 1 119 ? 6.514 14.413 6.039 1.00 0.00 119 ASP A N 18
ATOM 33321 C CA . ASP A 1 119 ? 6.923 14.866 7.357 1.00 0.00 119 ASP A CA 18
ATOM 33322 C C . ASP A 1 119 ? 8.038 13.957 7.881 1.00 0.00 119 ASP A C 18
ATOM 33323 O O . ASP A 1 119 ? 7.799 12.790 8.189 1.00 0.00 119 ASP A O 18
ATOM 33332 N N . LEU A 1 120 ? 9.231 14.526 7.966 1.00 0.00 120 LEU A N 18
ATOM 33333 C CA . LEU A 1 120 ? 10.382 13.782 8.447 1.00 0.00 120 LEU A CA 18
ATOM 33334 C C . LEU A 1 120 ? 10.404 13.818 9.977 1.00 0.00 120 LEU A C 18
ATOM 33335 O O . LEU A 1 120 ? 11.428 14.138 10.579 1.00 0.00 120 LEU A O 18
ATOM 33350 N N . ASN A 1 121 ? 9.263 13.485 10.561 1.00 0.00 121 ASN A N 18
ATOM 33351 C CA . ASN A 1 121 ? 9.139 13.475 12.009 1.00 0.00 121 ASN A CA 18
ATOM 33352 C C . ASN A 1 121 ? 9.393 14.884 12.548 1.00 0.00 121 ASN A C 18
ATOM 33353 O O . ASN A 1 121 ? 10.276 15.589 12.062 1.00 0.00 121 ASN A O 18
ATOM 33363 N N . SER A 1 122 ? 8.603 15.253 13.547 1.00 0.00 122 SER A N 18
ATOM 33364 C CA . SER A 1 122 ? 8.731 16.565 14.157 1.00 0.00 122 SER A CA 18
ATOM 33365 C C . SER A 1 122 ? 8.502 17.654 13.108 1.00 0.00 122 SER A C 18
ATOM 33366 O O . SER A 1 122 ? 8.665 18.840 13.393 1.00 0.00 122 SER A O 18
ATOM 33373 N N . MET A 1 1 ? 8.789 -7.900 -20.895 1.00 0.00 1 MET A N 19
ATOM 33374 C CA . MET A 1 1 ? 7.888 -6.911 -20.331 1.00 0.00 1 MET A CA 19
ATOM 33375 C C . MET A 1 1 ? 7.256 -7.420 -19.035 1.00 0.00 1 MET A C 19
ATOM 33376 O O . MET A 1 1 ? 6.293 -8.185 -19.068 1.00 0.00 1 MET A O 19
ATOM 33388 N N . ARG A 1 2 ? 7.823 -6.976 -17.923 1.00 0.00 2 ARG A N 19
ATOM 33389 C CA . ARG A 1 2 ? 7.327 -7.377 -16.618 1.00 0.00 2 ARG A CA 19
ATOM 33390 C C . ARG A 1 2 ? 7.605 -6.284 -15.584 1.00 0.00 2 ARG A C 19
ATOM 33391 O O . ARG A 1 2 ? 8.456 -5.422 -15.801 1.00 0.00 2 ARG A O 19
ATOM 33408 N N . GLU A 1 3 ? 6.873 -6.355 -14.483 1.00 0.00 3 GLU A N 19
ATOM 33409 C CA . GLU A 1 3 ? 7.030 -5.382 -13.415 1.00 0.00 3 GLU A CA 19
ATOM 33410 C C . GLU A 1 3 ? 7.314 -6.090 -12.088 1.00 0.00 3 GLU A C 19
ATOM 33411 O O . GLU A 1 3 ? 7.063 -7.287 -11.953 1.00 0.00 3 GLU A O 19
ATOM 33422 N N . ARG A 1 4 ? 7.833 -5.321 -11.143 1.00 0.00 4 ARG A N 19
ATOM 33423 C CA . ARG A 1 4 ? 8.153 -5.860 -9.832 1.00 0.00 4 ARG A CA 19
ATOM 33424 C C . ARG A 1 4 ? 7.539 -4.988 -8.735 1.00 0.00 4 ARG A C 19
ATOM 33425 O O . ARG A 1 4 ? 7.726 -3.772 -8.727 1.00 0.00 4 ARG A O 19
ATOM 33442 N N . GLY A 1 5 ? 6.818 -5.643 -7.836 1.00 0.00 5 GLY A N 19
ATOM 33443 C CA . GLY A 1 5 ? 6.175 -4.942 -6.738 1.00 0.00 5 GLY A CA 19
ATOM 33444 C C . GLY A 1 5 ? 6.130 -5.816 -5.483 1.00 0.00 5 GLY A C 19
ATOM 33445 O O . GLY A 1 5 ? 6.980 -5.691 -4.604 1.00 0.00 5 GLY A O 19
ATOM 33449 N N . TRP A 1 6 ? 5.127 -6.682 -5.440 1.00 0.00 6 TRP A N 19
ATOM 33450 C CA . TRP A 1 6 ? 4.959 -7.576 -4.307 1.00 0.00 6 TRP A CA 19
ATOM 33451 C C . TRP A 1 6 ? 5.826 -8.813 -4.549 1.00 0.00 6 TRP A C 19
ATOM 33452 O O . TRP A 1 6 ? 6.926 -8.920 -4.010 1.00 0.00 6 TRP A O 19
ATOM 33472 N N . SER A 1 7 ? 5.296 -9.718 -5.359 1.00 0.00 7 SER A N 19
ATOM 33473 C CA . SER A 1 7 ? 6.007 -10.945 -5.679 1.00 0.00 7 SER A CA 19
ATOM 33474 C C . SER A 1 7 ? 6.366 -11.693 -4.393 1.00 0.00 7 SER A C 19
ATOM 33475 O O . SER A 1 7 ? 5.611 -12.549 -3.938 1.00 0.00 7 SER A O 19
ATOM 33482 N N . GLN A 1 8 ? 7.518 -11.340 -3.843 1.00 0.00 8 GLN A N 19
ATOM 33483 C CA . GLN A 1 8 ? 7.986 -11.966 -2.619 1.00 0.00 8 GLN A CA 19
ATOM 33484 C C . GLN A 1 8 ? 9.006 -11.066 -1.917 1.00 0.00 8 GLN A C 19
ATOM 33485 O O . GLN A 1 8 ? 10.120 -11.495 -1.624 1.00 0.00 8 GLN A O 19
ATOM 33497 N N . LYS A 1 9 ? 8.587 -9.834 -1.670 1.00 0.00 9 LYS A N 19
ATOM 33498 C CA . LYS A 1 9 ? 9.450 -8.869 -1.008 1.00 0.00 9 LYS A CA 19
ATOM 33499 C C . LYS A 1 9 ? 9.889 -9.430 0.346 1.00 0.00 9 LYS A C 19
ATOM 33500 O O . LYS A 1 9 ? 11.074 -9.688 0.560 1.00 0.00 9 LYS A O 19
ATOM 33514 N N . LYS A 1 10 ? 8.914 -9.601 1.225 1.00 0.00 10 LYS A N 19
ATOM 33515 C CA . LYS A 1 10 ? 9.186 -10.126 2.553 1.00 0.00 10 LYS A CA 19
ATOM 33516 C C . LYS A 1 10 ? 7.927 -10.805 3.096 1.00 0.00 10 LYS A C 19
ATOM 33517 O O . LYS A 1 10 ? 7.777 -12.021 2.986 1.00 0.00 10 LYS A O 19
ATOM 33531 N N . ILE A 1 11 ? 7.054 -9.990 3.670 1.00 0.00 11 ILE A N 19
ATOM 33532 C CA . ILE A 1 11 ? 5.814 -10.497 4.230 1.00 0.00 11 ILE A CA 19
ATOM 33533 C C . ILE A 1 11 ? 4.841 -10.820 3.094 1.00 0.00 11 ILE A C 19
ATOM 33534 O O . ILE A 1 11 ? 3.689 -11.173 3.342 1.00 0.00 11 ILE A O 19
ATOM 33549 N N . ALA A 1 12 ? 5.339 -10.685 1.875 1.00 0.00 12 ALA A N 19
ATOM 33550 C CA . ALA A 1 12 ? 4.528 -10.958 0.700 1.00 0.00 12 ALA A CA 19
ATOM 33551 C C . ALA A 1 12 ? 3.653 -12.185 0.963 1.00 0.00 12 ALA A C 19
ATOM 33552 O O . ALA A 1 12 ? 2.504 -12.238 0.529 1.00 0.00 12 ALA A O 19
ATOM 33559 N N . ARG A 1 13 ? 4.230 -13.142 1.676 1.00 0.00 13 ARG A N 19
ATOM 33560 C CA . ARG A 1 13 ? 3.518 -14.365 2.003 1.00 0.00 13 ARG A CA 19
ATOM 33561 C C . ARG A 1 13 ? 2.216 -14.040 2.740 1.00 0.00 13 ARG A C 19
ATOM 33562 O O . ARG A 1 13 ? 1.133 -14.403 2.285 1.00 0.00 13 ARG A O 19
ATOM 33579 N N . GLU A 1 14 ? 2.366 -13.361 3.867 1.00 0.00 14 GLU A N 19
ATOM 33580 C CA . GLU A 1 14 ? 1.217 -12.982 4.672 1.00 0.00 14 GLU A CA 19
ATOM 33581 C C . GLU A 1 14 ? 0.262 -12.109 3.856 1.00 0.00 14 GLU A C 19
ATOM 33582 O O . GLU A 1 14 ? -0.933 -12.051 4.144 1.00 0.00 14 GLU A O 19
ATOM 33593 N N . LEU A 1 15 ? 0.824 -11.448 2.855 1.00 0.00 15 LEU A N 19
ATOM 33594 C CA . LEU A 1 15 ? 0.038 -10.580 1.995 1.00 0.00 15 LEU A CA 19
ATOM 33595 C C . LEU A 1 15 ? -0.903 -11.431 1.141 1.00 0.00 15 LEU A C 19
ATOM 33596 O O . LEU A 1 15 ? -2.122 -11.286 1.220 1.00 0.00 15 LEU A O 19
ATOM 33611 N N . LYS A 1 16 ? -0.303 -12.303 0.344 1.00 0.00 16 LYS A N 19
ATOM 33612 C CA . LYS A 1 16 ? -1.073 -13.178 -0.524 1.00 0.00 16 LYS A CA 19
ATOM 33613 C C . LYS A 1 16 ? -2.147 -13.890 0.301 1.00 0.00 16 LYS A C 19
ATOM 33614 O O . LYS A 1 16 ? -3.217 -14.212 -0.213 1.00 0.00 16 LYS A O 19
ATOM 33628 N N . THR A 1 17 ? -1.825 -14.115 1.566 1.00 0.00 17 THR A N 19
ATOM 33629 C CA . THR A 1 17 ? -2.750 -14.783 2.467 1.00 0.00 17 THR A CA 19
ATOM 33630 C C . THR A 1 17 ? -3.945 -13.879 2.768 1.00 0.00 17 THR A C 19
ATOM 33631 O O . THR A 1 17 ? -5.047 -14.365 3.025 1.00 0.00 17 THR A O 19
ATOM 33642 N N . THR A 1 18 ? -3.690 -12.579 2.729 1.00 0.00 18 THR A N 19
ATOM 33643 C CA . THR A 1 18 ? -4.733 -11.603 2.996 1.00 0.00 18 THR A CA 19
ATOM 33644 C C . THR A 1 18 ? -5.580 -11.371 1.742 1.00 0.00 18 THR A C 19
ATOM 33645 O O . THR A 1 18 ? -5.813 -12.297 0.966 1.00 0.00 18 THR A O 19
ATOM 33656 N N . ARG A 1 19 ? -6.015 -10.130 1.582 1.00 0.00 19 ARG A N 19
ATOM 33657 C CA . ARG A 1 19 ? -6.831 -9.766 0.437 1.00 0.00 19 ARG A CA 19
ATOM 33658 C C . ARG A 1 19 ? -7.758 -10.921 0.055 1.00 0.00 19 ARG A C 19
ATOM 33659 O O . ARG A 1 19 ? -7.602 -11.524 -1.005 1.00 0.00 19 ARG A O 19
ATOM 33676 N N . GLN A 1 20 ? -8.705 -11.194 0.942 1.00 0.00 20 GLN A N 19
ATOM 33677 C CA . GLN A 1 20 ? -9.657 -12.267 0.712 1.00 0.00 20 GLN A CA 19
ATOM 33678 C C . GLN A 1 20 ? -10.589 -11.910 -0.448 1.00 0.00 20 GLN A C 19
ATOM 33679 O O . GLN A 1 20 ? -11.804 -11.835 -0.272 1.00 0.00 20 GLN A O 19
ATOM 33691 N N . ASN A 1 21 ? -9.985 -11.699 -1.607 1.00 0.00 21 ASN A N 19
ATOM 33692 C CA . ASN A 1 21 ? -10.746 -11.350 -2.796 1.00 0.00 21 ASN A CA 19
ATOM 33693 C C . ASN A 1 21 ? -11.460 -10.017 -2.566 1.00 0.00 21 ASN A C 19
ATOM 33694 O O . ASN A 1 21 ? -12.468 -9.730 -3.211 1.00 0.00 21 ASN A O 19
ATOM 33704 N N . VAL A 1 22 ? -10.910 -9.238 -1.646 1.00 0.00 22 VAL A N 19
ATOM 33705 C CA . VAL A 1 22 ? -11.482 -7.942 -1.324 1.00 0.00 22 VAL A CA 19
ATOM 33706 C C . VAL A 1 22 ? -10.687 -6.847 -2.036 1.00 0.00 22 VAL A C 19
ATOM 33707 O O . VAL A 1 22 ? -10.952 -5.661 -1.850 1.00 0.00 22 VAL A O 19
ATOM 33720 N N . SER A 1 23 ? -9.727 -7.284 -2.839 1.00 0.00 23 SER A N 19
ATOM 33721 C CA . SER A 1 23 ? -8.892 -6.355 -3.582 1.00 0.00 23 SER A CA 19
ATOM 33722 C C . SER A 1 23 ? -7.939 -7.126 -4.498 1.00 0.00 23 SER A C 19
ATOM 33723 O O . SER A 1 23 ? -8.123 -7.148 -5.713 1.00 0.00 23 SER A O 19
ATOM 33730 N N . ALA A 1 24 ? -6.941 -7.739 -3.877 1.00 0.00 24 ALA A N 19
ATOM 33731 C CA . ALA A 1 24 ? -5.958 -8.509 -4.622 1.00 0.00 24 ALA A CA 19
ATOM 33732 C C . ALA A 1 24 ? -5.656 -7.799 -5.943 1.00 0.00 24 ALA A C 19
ATOM 33733 O O . ALA A 1 24 ? -5.882 -8.356 -7.017 1.00 0.00 24 A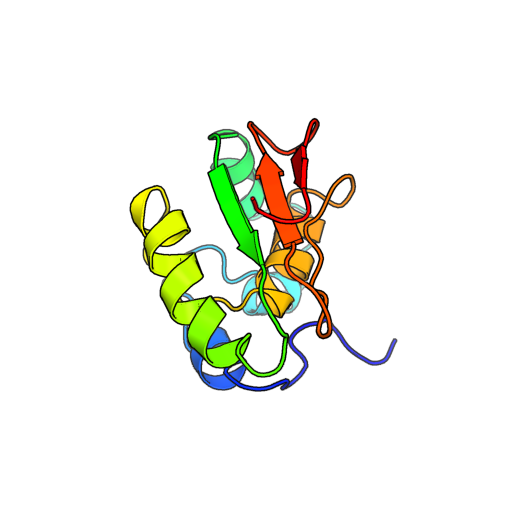LA A O 19
ATOM 33740 N N . ILE A 1 25 ? -5.149 -6.581 -5.821 1.00 0.00 25 ILE A N 19
ATOM 33741 C CA . ILE A 1 25 ? -4.813 -5.790 -6.993 1.00 0.00 25 ILE A CA 19
ATOM 33742 C C . ILE A 1 25 ? -3.949 -6.628 -7.938 1.00 0.00 25 ILE A C 19
ATOM 33743 O O . ILE A 1 25 ? -3.929 -6.386 -9.144 1.00 0.00 25 ILE A O 19
ATOM 33758 N N . GLU A 1 26 ? -3.256 -7.594 -7.354 1.00 0.00 26 GLU A N 19
ATOM 33759 C CA . GLU A 1 26 ? -2.392 -8.468 -8.128 1.00 0.00 26 GLU A CA 19
ATOM 33760 C C . GLU A 1 26 ? -3.230 -9.430 -8.974 1.00 0.00 26 GLU A C 19
ATOM 33761 O O . GLU A 1 26 ? -3.040 -9.525 -10.186 1.00 0.00 26 GLU A O 19
ATOM 33772 N N . ARG A 1 27 ? -4.141 -10.119 -8.302 1.00 0.00 27 ARG A N 19
ATOM 33773 C CA . ARG A 1 27 ? -5.009 -11.070 -8.975 1.00 0.00 27 ARG A CA 19
ATOM 33774 C C . ARG A 1 27 ? -5.805 -10.371 -10.079 1.00 0.00 27 ARG A C 19
ATOM 33775 O O . ARG A 1 27 ? -5.829 -10.834 -11.219 1.00 0.00 27 ARG A O 19
ATOM 33792 N N . LYS A 1 28 ? -6.435 -9.268 -9.704 1.00 0.00 28 LYS A N 19
ATOM 33793 C CA . LYS A 1 28 ? -7.230 -8.501 -10.647 1.00 0.00 28 LYS A CA 19
ATOM 33794 C C . LYS A 1 28 ? -6.335 -8.027 -11.794 1.00 0.00 28 LYS A C 19
ATOM 33795 O O . LYS A 1 28 ? -6.599 -8.328 -12.957 1.00 0.00 28 LYS A O 19
ATOM 33809 N N . ALA A 1 29 ? -5.295 -7.294 -11.426 1.00 0.00 29 ALA A N 19
ATOM 33810 C CA . ALA A 1 29 ? -4.359 -6.776 -12.409 1.00 0.00 29 ALA A CA 19
ATOM 33811 C C . ALA A 1 29 ? -4.004 -7.884 -13.402 1.00 0.00 29 ALA A C 19
ATOM 33812 O O . ALA A 1 29 ? -4.286 -7.769 -14.594 1.00 0.00 29 ALA A O 19
ATOM 33819 N N . MET A 1 30 ? -3.387 -8.932 -12.875 1.00 0.00 30 MET A N 19
ATOM 33820 C CA . MET A 1 30 ? -2.991 -10.060 -13.700 1.00 0.00 30 MET A CA 19
ATOM 33821 C C . MET A 1 30 ? -4.195 -10.656 -14.431 1.00 0.00 30 MET A C 19
ATOM 33822 O O . MET A 1 30 ? -4.038 -11.328 -15.450 1.00 0.00 30 MET A O 19
ATOM 33834 N N . GLU A 1 31 ? -5.372 -10.388 -13.883 1.00 0.00 31 GLU A N 19
ATOM 33835 C CA . GLU A 1 31 ? -6.602 -10.889 -14.470 1.00 0.00 31 GLU A CA 19
ATOM 33836 C C . GLU A 1 31 ? -6.990 -10.048 -15.689 1.00 0.00 31 GLU A C 19
ATOM 33837 O O . GLU A 1 31 ? -8.143 -9.641 -15.825 1.00 0.00 31 GLU A O 19
ATOM 33848 N N . ASN A 1 32 ? -6.005 -9.812 -16.543 1.00 0.00 32 ASN A N 19
ATOM 33849 C CA . ASN A 1 32 ? -6.229 -9.027 -17.744 1.00 0.00 32 ASN A CA 19
ATOM 33850 C C . ASN A 1 32 ? -7.049 -7.784 -17.392 1.00 0.00 32 ASN A C 19
ATOM 33851 O O . ASN A 1 32 ? -7.881 -7.341 -18.181 1.00 0.00 32 ASN A O 19
ATOM 33861 N N . ILE A 1 33 ? -6.788 -7.259 -16.204 1.00 0.00 33 ILE A N 19
ATOM 33862 C CA . ILE A 1 33 ? -7.491 -6.077 -15.737 1.00 0.00 33 ILE A CA 19
ATOM 33863 C C . ILE A 1 33 ? -7.355 -4.963 -16.776 1.00 0.00 33 ILE A C 19
ATOM 33864 O O . ILE A 1 33 ? -6.439 -4.984 -17.597 1.00 0.00 33 ILE A O 19
ATOM 33879 N N . GLU A 1 34 ? -8.280 -4.016 -16.708 1.00 0.00 34 GLU A N 19
ATOM 33880 C CA . GLU A 1 34 ? -8.273 -2.896 -17.632 1.00 0.00 34 GLU A CA 19
ATOM 33881 C C . GLU A 1 34 ? -9.357 -1.885 -17.250 1.00 0.00 34 GLU A C 19
ATOM 33882 O O . GLU A 1 34 ? -9.092 -0.687 -17.169 1.00 0.00 34 GLU A O 19
ATOM 33893 N N . LYS A 1 35 ? -10.554 -2.407 -17.024 1.00 0.00 35 LYS A N 19
ATOM 33894 C CA . LYS A 1 35 ? -11.678 -1.565 -16.650 1.00 0.00 35 LYS A CA 19
ATOM 33895 C C . LYS A 1 35 ? -12.967 -2.387 -16.714 1.00 0.00 35 LYS A C 19
ATOM 33896 O O . LYS A 1 35 ? -13.692 -2.336 -17.707 1.00 0.00 35 LYS A O 19
ATOM 33910 N N . SER A 1 36 ? -13.214 -3.126 -15.642 1.00 0.00 36 SER A N 19
ATOM 33911 C CA . SER A 1 36 ? -14.403 -3.957 -15.564 1.00 0.00 36 SER A CA 19
ATOM 33912 C C . SER A 1 36 ? -14.903 -4.020 -14.119 1.00 0.00 36 SER A C 19
ATOM 33913 O O . SER A 1 36 ? -15.924 -3.422 -13.785 1.00 0.00 36 SER A O 19
ATOM 33920 N N . ARG A 1 37 ? -14.160 -4.751 -13.301 1.00 0.00 37 ARG A N 19
ATOM 33921 C CA . ARG A 1 37 ? -14.514 -4.900 -11.900 1.00 0.00 37 ARG A CA 19
ATOM 33922 C C . ARG A 1 37 ? -14.741 -3.529 -11.261 1.00 0.00 37 ARG A C 19
ATOM 33923 O O . ARG A 1 37 ? -15.758 -3.306 -10.606 1.00 0.00 37 ARG A O 19
ATOM 33940 N N . ASN A 1 38 ? -13.777 -2.645 -11.474 1.00 0.00 38 ASN A N 19
ATOM 33941 C CA . ASN A 1 38 ? -13.858 -1.302 -10.926 1.00 0.00 38 ASN A CA 19
ATOM 33942 C C . ASN A 1 38 ? -13.935 -1.381 -9.400 1.00 0.00 38 ASN A C 19
ATOM 33943 O O . ASN A 1 38 ? -14.742 -0.692 -8.779 1.00 0.00 38 ASN A O 19
ATOM 33953 N N . THR A 1 39 ? -13.084 -2.229 -8.840 1.00 0.00 39 THR A N 19
ATOM 33954 C CA . THR A 1 39 ? -13.045 -2.408 -7.399 1.00 0.00 39 THR A CA 19
ATOM 33955 C C . THR A 1 39 ? -12.329 -1.230 -6.735 1.00 0.00 39 THR A C 19
ATOM 33956 O O . THR A 1 39 ? -12.971 -0.293 -6.264 1.00 0.00 39 THR A O 19
ATOM 33967 N N . LEU A 1 40 ? -11.007 -1.318 -6.717 1.00 0.00 40 LEU A N 19
ATOM 33968 C CA . LEU A 1 40 ? -10.196 -0.271 -6.118 1.00 0.00 40 LEU A CA 19
ATOM 33969 C C . LEU A 1 40 ? -10.698 1.094 -6.595 1.00 0.00 40 LEU A C 19
ATOM 33970 O O . LEU A 1 40 ? -10.519 2.099 -5.909 1.00 0.00 40 LEU A O 19
ATOM 33985 N N . ASP A 1 41 ? -11.317 1.084 -7.767 1.00 0.00 41 ASP A N 19
ATOM 33986 C CA . ASP A 1 41 ? -11.846 2.308 -8.343 1.00 0.00 41 ASP A CA 19
ATOM 33987 C C . ASP A 1 41 ? -13.068 2.758 -7.539 1.00 0.00 41 ASP A C 19
ATOM 33988 O O . ASP A 1 41 ? -13.111 3.885 -7.047 1.00 0.00 41 ASP A O 19
ATOM 33997 N N . PHE A 1 42 ? -14.031 1.855 -7.430 1.00 0.00 42 PHE A N 19
ATOM 33998 C CA . PHE A 1 42 ? -15.249 2.145 -6.694 1.00 0.00 42 PHE A CA 19
ATOM 33999 C C . PHE A 1 42 ? -14.932 2.680 -5.296 1.00 0.00 42 PHE A C 19
ATOM 34000 O O . PHE A 1 42 ? -15.625 3.563 -4.794 1.00 0.00 42 PHE A O 19
ATOM 34016 N N . VAL A 1 43 ? -13.884 2.121 -4.708 1.00 0.00 43 VAL A N 19
ATOM 34017 C CA . VAL A 1 43 ? -13.467 2.531 -3.378 1.00 0.00 43 VAL A CA 19
ATOM 34018 C C . VAL A 1 43 ? -12.665 3.830 -3.477 1.00 0.00 43 VAL A C 19
ATOM 34019 O O . VAL A 1 43 ? -12.642 4.623 -2.537 1.00 0.00 43 VAL A O 19
ATOM 34032 N N . LYS A 1 44 ? -12.027 4.008 -4.625 1.00 0.00 44 LYS A N 19
ATOM 34033 C CA . LYS A 1 44 ? -11.226 5.197 -4.859 1.00 0.00 44 LYS A CA 19
ATOM 34034 C C . LYS A 1 44 ? -12.133 6.430 -4.836 1.00 0.00 44 LYS A C 19
ATOM 34035 O O . LYS A 1 44 ? -11.722 7.498 -4.386 1.00 0.00 44 LYS A O 19
ATOM 34049 N N . SER A 1 45 ? -13.349 6.240 -5.327 1.00 0.00 45 SER A N 19
ATOM 34050 C CA . SER A 1 45 ? -14.316 7.323 -5.367 1.00 0.00 45 SER A CA 19
ATOM 34051 C C . SER A 1 45 ? -14.462 7.947 -3.978 1.00 0.00 45 SER A C 19
ATOM 34052 O O . SER A 1 45 ? -14.475 9.170 -3.842 1.00 0.00 45 SER A O 19
ATOM 34059 N N . LEU A 1 46 ? -14.568 7.080 -2.983 1.00 0.00 46 LEU A N 19
ATOM 34060 C CA . LEU A 1 46 ? -14.712 7.531 -1.609 1.00 0.00 46 LEU A CA 19
ATOM 34061 C C . LEU A 1 46 ? -13.803 8.739 -1.375 1.00 0.00 46 LEU A C 19
ATOM 34062 O O . LEU A 1 46 ? -14.272 9.811 -0.998 1.00 0.00 46 LEU A O 19
ATOM 34077 N N . LYS A 1 47 ? -12.516 8.524 -1.608 1.00 0.00 47 LYS A N 19
ATOM 34078 C CA . LYS A 1 47 ? -11.536 9.582 -1.428 1.00 0.00 47 LYS A CA 19
ATOM 34079 C C . LYS A 1 47 ? -11.442 9.937 0.057 1.00 0.00 47 LYS A C 19
ATOM 34080 O O . LYS A 1 47 ? -11.699 11.075 0.445 1.00 0.00 47 LYS A O 19
ATOM 34094 N N . SER A 1 48 ? -11.074 8.940 0.849 1.00 0.00 48 SER A N 19
ATOM 34095 C CA . SER A 1 48 ? -10.944 9.132 2.283 1.00 0.00 48 SER A CA 19
ATOM 34096 C C . SER A 1 48 ? -9.512 9.548 2.627 1.00 0.00 48 SER A C 19
ATOM 34097 O O . SER A 1 48 ? -8.561 9.091 1.996 1.00 0.00 48 SER A O 19
ATOM 34104 N N . PRO A 1 49 ? -9.401 10.434 3.654 1.00 0.00 49 PRO A N 19
ATOM 34105 C CA . PRO A 1 49 ? -8.102 10.916 4.089 1.00 0.00 49 PRO A CA 19
ATOM 34106 C C . PRO A 1 49 ? -7.358 9.844 4.888 1.00 0.00 49 PRO A C 19
ATOM 34107 O O . PRO A 1 49 ? -7.974 9.078 5.628 1.00 0.00 49 PRO A O 19
ATOM 34115 N N . VAL A 1 50 ? -6.046 9.823 4.713 1.00 0.00 50 VAL A N 19
ATOM 34116 C CA . VAL A 1 50 ? -5.211 8.858 5.408 1.00 0.00 50 VAL A CA 19
ATOM 34117 C C . VAL A 1 50 ? -3.805 9.434 5.576 1.00 0.00 50 VAL A C 19
ATOM 34118 O O . VAL A 1 50 ? -3.427 10.374 4.879 1.00 0.00 50 VAL A O 19
ATOM 34131 N N . ARG A 1 51 ? -3.068 8.847 6.508 1.00 0.00 51 ARG A N 19
ATOM 34132 C CA . ARG A 1 51 ? -1.710 9.290 6.778 1.00 0.00 51 ARG A CA 19
ATOM 34133 C C . ARG A 1 51 ? -0.943 8.213 7.549 1.00 0.00 51 ARG A C 19
ATOM 34134 O O . ARG A 1 51 ? -1.508 7.541 8.410 1.00 0.00 51 ARG A O 19
ATOM 34151 N N . ILE A 1 52 ? 0.332 8.083 7.210 1.00 0.00 52 ILE A N 19
ATOM 34152 C CA . ILE A 1 52 ? 1.180 7.100 7.860 1.00 0.00 52 ILE A CA 19
ATOM 34153 C C . ILE A 1 52 ? 2.637 7.564 7.788 1.00 0.00 52 ILE A C 19
ATOM 34154 O O . ILE A 1 52 ? 3.033 8.233 6.835 1.00 0.00 52 ILE A O 19
ATOM 34169 N N . LEU A 1 53 ? 3.394 7.190 8.810 1.00 0.00 53 LEU A N 19
ATOM 34170 C CA . LEU A 1 53 ? 4.797 7.559 8.875 1.00 0.00 53 LEU A CA 19
ATOM 34171 C C . LEU A 1 53 ? 5.651 6.393 8.372 1.00 0.00 53 LEU A C 19
ATOM 34172 O O . LEU A 1 53 ? 5.311 5.230 8.589 1.00 0.00 53 LEU A O 19
ATOM 34187 N N . CYS A 1 54 ? 6.744 6.744 7.711 1.00 0.00 54 CYS A N 19
ATOM 34188 C CA . CYS A 1 54 ? 7.649 5.741 7.176 1.00 0.00 54 CYS A CA 19
ATOM 34189 C C . CYS A 1 54 ? 8.874 5.663 8.089 1.00 0.00 54 CYS A C 19
ATOM 34190 O O . CYS A 1 54 ? 9.376 6.687 8.550 1.00 0.00 54 CYS A O 19
ATOM 34197 N N . ARG A 1 55 ? 9.320 4.437 8.324 1.00 0.00 55 ARG A N 19
ATOM 34198 C CA . ARG A 1 55 ? 10.477 4.212 9.174 1.00 0.00 55 ARG A CA 19
ATOM 34199 C C . ARG A 1 55 ? 11.582 3.504 8.389 1.00 0.00 55 ARG A C 19
ATOM 34200 O O . ARG A 1 55 ? 11.461 3.305 7.182 1.00 0.00 55 ARG A O 19
ATOM 34217 N N . ARG A 1 56 ? 12.635 3.143 9.108 1.00 0.00 56 ARG A N 19
ATOM 34218 C CA . ARG A 1 56 ? 13.762 2.462 8.494 1.00 0.00 56 ARG A CA 19
ATOM 34219 C C . ARG A 1 56 ? 13.297 1.168 7.821 1.00 0.00 56 ARG A C 19
ATOM 34220 O O . ARG A 1 56 ? 12.635 0.342 8.447 1.00 0.00 56 ARG A O 19
ATOM 34237 N N . GLY A 1 57 ? 13.663 1.032 6.555 1.00 0.00 57 GLY A N 19
ATOM 34238 C CA . GLY A 1 57 ? 13.293 -0.147 5.791 1.00 0.00 57 GLY A CA 19
ATOM 34239 C C . GLY A 1 57 ? 13.564 -1.425 6.587 1.00 0.00 57 GLY A C 19
ATOM 34240 O O . GLY A 1 57 ? 12.912 -2.446 6.371 1.00 0.00 57 GLY A O 19
ATOM 34244 N N . ASP A 1 58 ? 14.527 -1.327 7.493 1.00 0.00 58 ASP A N 19
ATOM 34245 C CA . ASP A 1 58 ? 14.892 -2.462 8.322 1.00 0.00 58 ASP A CA 19
ATOM 34246 C C . ASP A 1 58 ? 13.703 -2.847 9.204 1.00 0.00 58 ASP A C 19
ATOM 34247 O O . ASP A 1 58 ? 13.487 -4.026 9.482 1.00 0.00 58 ASP A O 19
ATOM 34256 N N . THR A 1 59 ? 12.962 -1.830 9.621 1.00 0.00 59 THR A N 19
ATOM 34257 C CA . THR A 1 59 ? 11.800 -2.048 10.465 1.00 0.00 59 THR A CA 19
ATOM 34258 C C . THR A 1 59 ? 10.518 -2.011 9.630 1.00 0.00 59 THR A C 19
ATOM 34259 O O . THR A 1 59 ? 9.416 -2.006 10.177 1.00 0.00 59 THR A O 19
ATOM 34270 N N . LEU A 1 60 ? 10.706 -1.985 8.318 1.00 0.00 60 LEU A N 19
ATOM 34271 C CA . LEU A 1 60 ? 9.579 -1.948 7.402 1.00 0.00 60 LEU A CA 19
ATOM 34272 C C . LEU A 1 60 ? 8.601 -3.070 7.759 1.00 0.00 60 LEU A C 19
ATOM 34273 O O . LEU A 1 60 ? 7.390 -2.857 7.785 1.00 0.00 60 LEU A O 19
ATOM 34288 N N . ASP A 1 61 ? 9.163 -4.240 8.025 1.00 0.00 61 ASP A N 19
ATOM 34289 C CA . ASP A 1 61 ? 8.356 -5.394 8.379 1.00 0.00 61 ASP A CA 19
ATOM 34290 C C . ASP A 1 61 ? 7.424 -5.025 9.534 1.00 0.00 61 ASP A C 19
ATOM 34291 O O . ASP A 1 61 ? 6.222 -5.274 9.471 1.00 0.00 61 ASP A O 19
ATOM 34300 N N . GLU A 1 62 ? 8.015 -4.437 10.564 1.00 0.00 62 GLU A N 19
ATOM 34301 C CA . GLU A 1 62 ? 7.253 -4.032 11.734 1.00 0.00 62 GLU A CA 19
ATOM 34302 C C . GLU A 1 62 ? 6.389 -2.813 11.406 1.00 0.00 62 GLU A C 19
ATOM 34303 O O . GLU A 1 62 ? 5.273 -2.686 11.908 1.00 0.00 62 GLU A O 19
ATOM 34314 N N . ILE A 1 63 ? 6.937 -1.946 10.566 1.00 0.00 63 ILE A N 19
ATOM 34315 C CA . ILE A 1 63 ? 6.229 -0.742 10.166 1.00 0.00 63 ILE A CA 19
ATOM 34316 C C . ILE A 1 63 ? 4.939 -1.130 9.441 1.00 0.00 63 ILE A C 19
ATOM 34317 O O . ILE A 1 63 ? 3.976 -0.366 9.430 1.00 0.00 63 ILE A O 19
ATOM 34332 N N . ILE A 1 64 ? 4.963 -2.317 8.854 1.00 0.00 64 ILE A N 19
ATOM 34333 C CA . ILE A 1 64 ? 3.807 -2.816 8.128 1.00 0.00 64 ILE A CA 19
ATOM 34334 C C . ILE A 1 64 ? 2.635 -2.982 9.098 1.00 0.00 64 ILE A C 19
ATOM 34335 O O . ILE A 1 64 ? 1.523 -2.540 8.816 1.00 0.00 64 ILE A O 19
ATOM 34350 N N . LYS A 1 65 ? 2.924 -3.623 10.222 1.00 0.00 65 LYS A N 19
ATOM 34351 C CA . LYS A 1 65 ? 1.908 -3.853 11.235 1.00 0.00 65 LYS A CA 19
ATOM 34352 C C . LYS A 1 65 ? 1.453 -2.510 11.809 1.00 0.00 65 LYS A C 19
ATOM 34353 O O . LYS A 1 65 ? 0.285 -2.343 12.154 1.00 0.00 65 LYS A O 19
ATOM 34367 N N . ARG A 1 66 ? 2.401 -1.588 11.895 1.00 0.00 66 ARG A N 19
ATOM 34368 C CA . ARG A 1 66 ? 2.112 -0.265 12.423 1.00 0.00 66 ARG A CA 19
ATOM 34369 C C . ARG A 1 66 ? 1.332 0.557 11.395 1.00 0.00 66 ARG A C 19
ATOM 34370 O O . ARG A 1 66 ? 0.497 1.383 11.761 1.00 0.00 66 ARG A O 19
ATOM 34387 N N . LEU A 1 67 ? 1.630 0.301 10.129 1.00 0.00 67 LEU A N 19
ATOM 34388 C CA . LEU A 1 67 ? 0.966 1.007 9.047 1.00 0.00 67 LEU A CA 19
ATOM 34389 C C . LEU A 1 67 ? -0.522 0.654 9.050 1.00 0.00 67 LEU A C 19
ATOM 34390 O O . LEU A 1 67 ? -1.374 1.540 9.087 1.00 0.00 67 LEU A O 19
ATOM 34405 N N . LEU A 1 68 ? -0.789 -0.644 9.010 1.00 0.00 68 LEU A N 19
ATOM 34406 C CA . LEU A 1 68 ? -2.160 -1.126 9.007 1.00 0.00 68 LEU A CA 19
ATOM 34407 C C . LEU A 1 68 ? -2.903 -0.544 10.211 1.00 0.00 68 LEU A C 19
ATOM 34408 O O . LEU A 1 68 ? -4.070 -0.168 10.103 1.00 0.00 68 LEU A O 19
ATOM 34423 N N . GLU A 1 69 ? -2.197 -0.486 11.331 1.00 0.00 69 GLU A N 19
ATOM 34424 C CA . GLU A 1 69 ? -2.775 0.044 12.554 1.00 0.00 69 GLU A CA 19
ATOM 34425 C C . GLU A 1 69 ? -3.192 1.503 12.355 1.00 0.00 69 GLU A C 19
ATOM 34426 O O . GLU A 1 69 ? -4.065 2.004 13.061 1.00 0.00 69 GLU A O 19
ATOM 34437 N N . GLU A 1 70 ? -2.547 2.144 11.391 1.00 0.00 70 GLU A N 19
ATOM 34438 C CA . GLU A 1 70 ? -2.839 3.535 11.091 1.00 0.00 70 GLU A CA 19
ATOM 34439 C C . GLU A 1 70 ? -3.851 3.629 9.947 1.00 0.00 70 GLU A C 19
ATOM 34440 O O . GLU A 1 70 ? -4.698 4.521 9.935 1.00 0.00 70 GLU A O 19
ATOM 34451 N N . SER A 1 71 ? -3.730 2.697 9.013 1.00 0.00 71 SER A N 19
ATOM 34452 C CA . SER A 1 71 ? -4.624 2.664 7.868 1.00 0.00 71 SER A CA 19
ATOM 34453 C C . SER A 1 71 ? -5.831 1.775 8.172 1.00 0.00 71 SER A C 19
ATOM 34454 O O . SER A 1 71 ? -6.964 2.255 8.215 1.00 0.00 71 SER A O 19
ATOM 34461 N N . ASN A 1 72 ? -5.548 0.497 8.375 1.00 0.00 72 ASN A N 19
ATOM 34462 C CA . ASN A 1 72 ? -6.599 -0.463 8.673 1.00 0.00 72 ASN A CA 19
ATOM 34463 C C . ASN A 1 72 ? -7.569 0.148 9.687 1.00 0.00 72 ASN A C 19
ATOM 34464 O O . ASN A 1 72 ? -8.762 -0.149 9.666 1.00 0.00 72 ASN A O 19
ATOM 34474 N N . LYS A 1 73 ? -7.020 0.990 10.550 1.00 0.00 73 LYS A N 19
ATOM 34475 C CA . LYS A 1 73 ? -7.822 1.645 11.569 1.00 0.00 73 LYS A CA 19
ATOM 34476 C C . LYS A 1 73 ? -9.000 2.359 10.904 1.00 0.00 73 LYS A C 19
ATOM 34477 O O . LYS A 1 73 ? -10.108 2.370 11.439 1.00 0.00 73 LYS A O 19
ATOM 34491 N N . GLU A 1 74 ? -8.720 2.942 9.747 1.00 0.00 74 GLU A N 19
ATOM 34492 C CA . GLU A 1 74 ? -9.743 3.658 9.003 1.00 0.00 74 GLU A CA 19
ATOM 34493 C C . GLU A 1 74 ? -9.941 3.020 7.626 1.00 0.00 74 GLU A C 19
ATOM 34494 O O . GLU A 1 74 ? -10.569 3.612 6.749 1.00 0.00 74 GLU A O 19
ATOM 34505 N N . GLY A 1 75 ? -9.396 1.822 7.479 1.00 0.00 75 GLY A N 19
ATOM 34506 C CA . GLY A 1 75 ? -9.506 1.098 6.224 1.00 0.00 75 GLY A CA 19
ATOM 34507 C C . GLY A 1 75 ? -10.070 -0.306 6.450 1.00 0.00 75 GLY A C 19
ATOM 34508 O O . GLY A 1 75 ? -10.571 -0.613 7.530 1.00 0.00 75 GLY A O 19
ATOM 34512 N N . ILE A 1 76 ? -9.969 -1.123 5.411 1.00 0.00 76 ILE A N 19
ATOM 34513 C CA . ILE A 1 76 ? -10.463 -2.487 5.481 1.00 0.00 76 ILE A CA 19
ATOM 34514 C C . ILE A 1 76 ? -9.341 -3.407 5.965 1.00 0.00 76 ILE A C 19
ATOM 34515 O O . ILE A 1 76 ? -8.162 -3.103 5.786 1.00 0.00 76 ILE A O 19
ATOM 34530 N N . HIS A 1 77 ? -9.745 -4.514 6.571 1.00 0.00 77 HIS A N 19
ATOM 34531 C CA . HIS A 1 77 ? -8.789 -5.481 7.083 1.00 0.00 77 HIS A CA 19
ATOM 34532 C C . HIS A 1 77 ? -7.744 -5.787 6.008 1.00 0.00 77 HIS A C 19
ATOM 34533 O O . HIS A 1 77 ? -7.982 -6.604 5.119 1.00 0.00 77 HIS A O 19
ATOM 34546 N N . VAL A 1 78 ? -6.609 -5.114 6.122 1.00 0.00 78 VAL A N 19
ATOM 34547 C CA . VAL A 1 78 ? -5.526 -5.304 5.172 1.00 0.00 78 VAL A CA 19
ATOM 34548 C C . VAL A 1 78 ? -4.199 -5.395 5.928 1.00 0.00 78 VAL A C 19
ATOM 34549 O O . VAL A 1 78 ? -3.979 -4.667 6.893 1.00 0.00 78 VAL A O 19
ATOM 34562 N N . ILE A 1 79 ? -3.350 -6.299 5.460 1.00 0.00 79 ILE A N 19
ATOM 34563 C CA . ILE A 1 79 ? -2.050 -6.495 6.080 1.00 0.00 79 ILE A CA 19
ATOM 34564 C C . ILE A 1 79 ? -0.961 -6.406 5.009 1.00 0.00 79 ILE A C 19
ATOM 34565 O O . ILE A 1 79 ? -0.100 -7.281 4.921 1.00 0.00 79 ILE A O 19
ATOM 34580 N N . HIS A 1 80 ? -1.034 -5.343 4.223 1.00 0.00 80 HIS A N 19
ATOM 34581 C CA . HIS A 1 80 ? -0.065 -5.128 3.162 1.00 0.00 80 HIS A CA 19
ATOM 34582 C C . HIS A 1 80 ? 1.116 -4.318 3.702 1.00 0.00 80 HIS A C 19
ATOM 34583 O O . HIS A 1 80 ? 1.031 -3.735 4.781 1.00 0.00 80 HIS A O 19
ATOM 34596 N N . ASP A 1 81 ? 2.189 -4.308 2.926 1.00 0.00 81 ASP A N 19
ATOM 34597 C CA . ASP A 1 81 ? 3.386 -3.578 3.311 1.00 0.00 81 ASP A CA 19
ATOM 34598 C C . ASP A 1 81 ? 3.492 -2.303 2.475 1.00 0.00 81 ASP A C 19
ATOM 34599 O O . ASP A 1 81 ? 2.815 -2.165 1.457 1.00 0.00 81 ASP A O 19
ATOM 34608 N N . SER A 1 82 ? 4.346 -1.400 2.934 1.00 0.00 82 SER A N 19
ATOM 34609 C CA . SER A 1 82 ? 4.551 -0.140 2.241 1.00 0.00 82 SER A CA 19
ATOM 34610 C C . SER A 1 82 ? 4.936 -0.401 0.784 1.00 0.00 82 SER A C 19
ATOM 34611 O O . SER A 1 82 ? 4.554 0.354 -0.108 1.00 0.00 82 SER A O 19
ATOM 34618 N N . ILE A 1 83 ? 5.690 -1.473 0.588 1.00 0.00 83 ILE A N 19
ATOM 34619 C CA . ILE A 1 83 ? 6.132 -1.843 -0.746 1.00 0.00 83 ILE A CA 19
ATOM 34620 C C . ILE A 1 83 ? 4.913 -2.184 -1.606 1.00 0.00 83 ILE A C 19
ATOM 34621 O O . ILE A 1 83 ? 4.839 -1.788 -2.769 1.00 0.00 83 ILE A O 19
ATOM 34636 N N . THR A 1 84 ? 3.988 -2.915 -1.003 1.00 0.00 84 THR A N 19
ATOM 34637 C CA . THR A 1 84 ? 2.776 -3.313 -1.699 1.00 0.00 84 THR A CA 19
ATOM 34638 C C . THR A 1 84 ? 1.809 -2.132 -1.804 1.00 0.00 84 THR A C 19
ATOM 34639 O O . THR A 1 84 ? 1.098 -1.993 -2.798 1.00 0.00 84 THR A O 19
ATOM 34650 N N . LEU A 1 85 ? 1.812 -1.312 -0.764 1.00 0.00 85 LEU A N 19
ATOM 34651 C CA . LEU A 1 85 ? 0.944 -0.147 -0.726 1.00 0.00 85 LEU A CA 19
ATOM 34652 C C . LEU A 1 85 ? 1.246 0.749 -1.929 1.00 0.00 85 LEU A C 19
ATOM 34653 O O . LEU A 1 85 ? 0.332 1.278 -2.560 1.00 0.00 85 LEU A O 19
ATOM 34668 N N . ALA A 1 86 ? 2.532 0.891 -2.211 1.00 0.00 86 ALA A N 19
ATOM 34669 C CA . ALA A 1 86 ? 2.967 1.713 -3.328 1.00 0.00 86 ALA A CA 19
ATOM 34670 C C . ALA A 1 86 ? 2.433 1.118 -4.633 1.00 0.00 86 ALA A C 19
ATOM 34671 O O . ALA A 1 86 ? 1.927 1.842 -5.488 1.00 0.00 86 ALA A O 19
ATOM 34678 N N . PHE A 1 87 ? 2.563 -0.196 -4.743 1.00 0.00 87 PHE A N 19
ATOM 34679 C CA . PHE A 1 87 ? 2.100 -0.897 -5.929 1.00 0.00 87 PHE A CA 19
ATOM 34680 C C . PHE A 1 87 ? 0.571 -0.936 -5.980 1.00 0.00 87 PHE A C 19
ATOM 34681 O O . PHE A 1 87 ? -0.028 -0.581 -6.994 1.00 0.00 87 PHE A O 19
ATOM 34697 N N . LEU A 1 88 ? -0.015 -1.371 -4.875 1.00 0.00 88 LEU A N 19
ATOM 34698 C CA . LEU A 1 88 ? -1.462 -1.461 -4.781 1.00 0.00 88 LEU A CA 19
ATOM 34699 C C . LEU A 1 88 ? -2.073 -0.082 -5.037 1.00 0.00 88 LEU A C 19
ATOM 34700 O O . LEU A 1 88 ? -2.983 0.056 -5.853 1.00 0.00 88 LEU A O 19
ATOM 34715 N N . ILE A 1 89 ? -1.547 0.904 -4.327 1.00 0.00 89 ILE A N 19
ATOM 34716 C CA . ILE A 1 89 ? -2.029 2.269 -4.468 1.00 0.00 89 ILE A CA 19
ATOM 34717 C C . ILE A 1 89 ? -1.791 2.742 -5.902 1.00 0.00 89 ILE A C 19
ATOM 34718 O O . ILE A 1 89 ? -2.715 3.211 -6.566 1.00 0.00 89 ILE A O 19
ATOM 34733 N N . ARG A 1 90 ? -0.548 2.605 -6.340 1.00 0.00 90 ARG A N 19
ATOM 34734 C CA . ARG A 1 90 ? -0.178 3.013 -7.684 1.00 0.00 90 ARG A CA 19
ATOM 34735 C C . ARG A 1 90 ? -1.283 2.642 -8.675 1.00 0.00 90 ARG A C 19
ATOM 34736 O O . ARG A 1 90 ? -1.531 3.371 -9.635 1.00 0.00 90 ARG A O 19
ATOM 34753 N N . GLU A 1 91 ? -1.919 1.511 -8.408 1.00 0.00 91 GLU A N 19
ATOM 34754 C CA . GLU A 1 91 ? -2.991 1.034 -9.264 1.00 0.00 91 GLU A CA 19
ATOM 34755 C C . GLU A 1 91 ? -4.234 1.912 -9.096 1.00 0.00 91 GLU A C 19
ATOM 34756 O O . GLU A 1 91 ? -4.855 2.310 -10.079 1.00 0.00 91 GLU A O 19
ATOM 34767 N N . LYS A 1 92 ? -4.559 2.186 -7.841 1.00 0.00 92 LYS A N 19
ATOM 34768 C CA . LYS A 1 92 ? -5.716 3.009 -7.530 1.00 0.00 92 LYS A CA 19
ATOM 34769 C C . LYS A 1 92 ? -5.294 4.479 -7.485 1.00 0.00 92 LYS A C 19
ATOM 34770 O O . LYS A 1 92 ? -6.116 5.356 -7.226 1.00 0.00 92 LYS A O 19
ATOM 34784 N N . ALA A 1 93 ? -4.014 4.702 -7.741 1.00 0.00 93 ALA A N 19
ATOM 34785 C CA . ALA A 1 93 ? -3.473 6.050 -7.733 1.00 0.00 93 ALA A CA 19
ATOM 34786 C C . ALA A 1 93 ? -2.003 6.009 -8.154 1.00 0.00 93 ALA A C 19
ATOM 34787 O O . ALA A 1 93 ? -1.111 5.990 -7.307 1.00 0.00 93 ALA A O 19
ATOM 34794 N N . SER A 1 94 ? -1.795 5.995 -9.463 1.00 0.00 94 SER A N 19
ATOM 34795 C CA . SER A 1 94 ? -0.448 5.955 -10.006 1.00 0.00 94 SER A CA 19
ATOM 34796 C C . SER A 1 94 ? 0.264 7.282 -9.737 1.00 0.00 94 SER A C 19
ATOM 34797 O O . SER A 1 94 ? 1.455 7.420 -10.016 1.00 0.00 94 SER A O 19
ATOM 34804 N N . HIS A 1 95 ? -0.494 8.226 -9.197 1.00 0.00 95 HIS A N 19
ATOM 34805 C CA . HIS A 1 95 ? 0.050 9.537 -8.887 1.00 0.00 95 HIS A CA 19
ATOM 34806 C C . HIS A 1 95 ? 0.469 9.583 -7.416 1.00 0.00 95 HIS A C 19
ATOM 34807 O O . HIS A 1 95 ? 1.657 9.526 -7.103 1.00 0.00 95 HIS A O 19
ATOM 34820 N N . ARG A 1 96 ? -0.530 9.687 -6.552 1.00 0.00 96 ARG A N 19
ATOM 34821 C CA . ARG A 1 96 ? -0.281 9.742 -5.122 1.00 0.00 96 ARG A CA 19
ATOM 34822 C C . ARG A 1 96 ? 0.190 8.379 -4.612 1.00 0.00 96 ARG A C 19
ATOM 34823 O O . ARG A 1 96 ? -0.609 7.455 -4.468 1.00 0.00 96 ARG A O 19
ATOM 34840 N N . ILE A 1 97 ? 1.487 8.296 -4.353 1.00 0.00 97 ILE A N 19
ATOM 34841 C CA . ILE A 1 97 ? 2.075 7.060 -3.863 1.00 0.00 97 ILE A CA 19
ATOM 34842 C C . ILE A 1 97 ? 2.906 7.357 -2.613 1.00 0.00 97 ILE A C 19
ATOM 34843 O O . ILE A 1 97 ? 3.130 8.517 -2.274 1.00 0.00 97 ILE A O 19
ATOM 34858 N N . VAL A 1 98 ? 3.341 6.287 -1.963 1.00 0.00 98 VAL A N 19
ATOM 34859 C CA . VAL A 1 98 ? 4.143 6.419 -0.759 1.00 0.00 98 VAL A CA 19
ATOM 34860 C C . VAL A 1 98 ? 5.523 5.804 -1.001 1.00 0.00 98 VAL A C 19
ATOM 34861 O O . VAL A 1 98 ? 5.632 4.717 -1.566 1.00 0.00 98 VAL A O 19
ATOM 34874 N N . HIS A 1 99 ? 6.543 6.527 -0.561 1.00 0.00 99 HIS A N 19
ATOM 34875 C CA . HIS A 1 99 ? 7.911 6.068 -0.724 1.00 0.00 99 HIS A CA 19
ATOM 34876 C C . HIS A 1 99 ? 8.379 5.385 0.563 1.00 0.00 99 HIS A C 19
ATOM 34877 O O . HIS A 1 99 ? 7.704 5.457 1.589 1.00 0.00 99 HIS A O 19
ATOM 34890 N N . ARG A 1 100 ? 9.532 4.739 0.467 1.00 0.00 100 ARG A N 19
ATOM 34891 C CA . ARG A 1 100 ? 10.098 4.043 1.611 1.00 0.00 100 ARG A CA 19
ATOM 34892 C C . ARG A 1 100 ? 11.623 4.165 1.604 1.00 0.00 100 ARG A C 19
ATOM 34893 O O . ARG A 1 100 ? 12.285 3.658 0.700 1.00 0.00 100 ARG A O 19
ATOM 34910 N N . VAL A 1 101 ? 12.136 4.839 2.622 1.00 0.00 101 VAL A N 19
ATOM 34911 C CA . VAL A 1 101 ? 13.571 5.034 2.745 1.00 0.00 101 VAL A CA 19
ATOM 34912 C C . VAL A 1 101 ? 14.070 4.326 4.007 1.00 0.00 101 VAL A C 19
ATOM 34913 O O . VAL A 1 101 ? 13.339 4.212 4.989 1.00 0.00 101 VAL A O 19
ATOM 34926 N N . VAL A 1 102 ? 15.312 3.871 3.938 1.00 0.00 102 VAL A N 19
ATOM 34927 C CA . VAL A 1 102 ? 15.919 3.179 5.063 1.00 0.00 102 VAL A CA 19
ATOM 34928 C C . VAL A 1 102 ? 17.226 3.878 5.443 1.00 0.00 102 VAL A C 19
ATOM 34929 O O . VAL A 1 102 ? 18.305 3.443 5.044 1.00 0.00 102 VAL A O 19
ATOM 34942 N N . LYS A 1 103 ? 17.085 4.951 6.207 1.00 0.00 103 LYS A N 19
ATOM 34943 C CA . LYS A 1 103 ? 18.241 5.714 6.646 1.00 0.00 103 LYS A CA 19
ATOM 34944 C C . LYS A 1 103 ? 17.780 6.848 7.563 1.00 0.00 103 LYS A C 19
ATOM 34945 O O . LYS A 1 103 ? 18.447 7.165 8.547 1.00 0.00 103 LYS A O 19
ATOM 34959 N N . SER A 1 104 ? 16.643 7.428 7.209 1.00 0.00 104 SER A N 19
ATOM 34960 C CA . SER A 1 104 ? 16.085 8.520 7.989 1.00 0.00 104 SER A CA 19
ATOM 34961 C C . SER A 1 104 ? 14.584 8.304 8.193 1.00 0.00 104 SER A C 19
ATOM 34962 O O . SER A 1 104 ? 14.015 7.347 7.671 1.00 0.00 104 SER A O 19
ATOM 34969 N N . ASP A 1 105 ? 13.987 9.209 8.954 1.00 0.00 105 ASP A N 19
ATOM 34970 C CA . ASP A 1 105 ? 12.564 9.129 9.235 1.00 0.00 105 ASP A CA 19
ATOM 34971 C C . ASP A 1 105 ? 11.790 9.861 8.136 1.00 0.00 105 ASP A C 19
ATOM 34972 O O . ASP A 1 105 ? 12.180 10.949 7.718 1.00 0.00 105 ASP A O 19
ATOM 34981 N N . PHE A 1 106 ? 10.707 9.233 7.701 1.00 0.00 106 PHE A N 19
ATOM 34982 C CA . PHE A 1 106 ? 9.876 9.812 6.659 1.00 0.00 106 PHE A CA 19
ATOM 34983 C C . PHE A 1 106 ? 8.394 9.726 7.030 1.00 0.00 106 PHE A C 19
ATOM 34984 O O . PHE A 1 106 ? 8.030 9.069 8.004 1.00 0.00 106 PHE A O 19
ATOM 35000 N N . GLU A 1 107 ? 7.578 10.402 6.234 1.00 0.00 107 GLU A N 19
ATOM 35001 C CA . GLU A 1 107 ? 6.143 10.410 6.466 1.00 0.00 107 GLU A CA 19
ATOM 35002 C C . GLU A 1 107 ? 5.395 10.688 5.161 1.00 0.00 107 GLU A C 19
ATOM 35003 O O . GLU A 1 107 ? 5.825 11.515 4.359 1.00 0.00 107 GLU A O 19
ATOM 35014 N N . ILE A 1 108 ? 4.290 9.979 4.988 1.00 0.00 108 ILE A N 19
ATOM 35015 C CA . ILE A 1 108 ? 3.478 10.138 3.793 1.00 0.00 108 ILE A CA 19
ATOM 35016 C C . ILE A 1 108 ? 2.002 9.958 4.156 1.00 0.00 108 ILE A C 19
ATOM 35017 O O . ILE A 1 108 ? 1.663 9.117 4.988 1.00 0.00 108 ILE A O 19
ATOM 35032 N N . GLY A 1 109 ? 1.165 10.760 3.515 1.00 0.00 109 GLY A N 19
ATOM 35033 C CA . GLY A 1 109 ? -0.265 10.699 3.759 1.00 0.00 109 GLY A CA 19
ATOM 35034 C C . GLY A 1 109 ? -1.038 11.472 2.689 1.00 0.00 109 GLY A C 19
ATOM 35035 O O . GLY A 1 109 ? -0.463 12.288 1.971 1.00 0.00 109 GLY A O 19
ATOM 35039 N N . VAL A 1 110 ? -2.330 11.186 2.614 1.00 0.00 110 VAL A N 19
ATOM 35040 C CA . VAL A 1 110 ? -3.187 11.843 1.642 1.00 0.00 110 VAL A CA 19
ATOM 35041 C C . VAL A 1 110 ? -4.466 12.318 2.336 1.00 0.00 110 VAL A C 19
ATOM 35042 O O . VAL A 1 110 ? -4.731 11.946 3.479 1.00 0.00 110 VAL A O 19
ATOM 35055 N N . THR A 1 111 ? -5.224 13.131 1.616 1.00 0.00 111 THR A N 19
ATOM 35056 C CA . THR A 1 111 ? -6.469 13.660 2.148 1.00 0.00 111 THR A CA 19
ATOM 35057 C C . THR A 1 111 ? -7.660 13.129 1.348 1.00 0.00 111 THR A C 19
ATOM 35058 O O . THR A 1 111 ? -8.762 12.999 1.878 1.00 0.00 111 THR A O 19
ATOM 35069 N N . ARG A 1 112 ? -7.398 12.837 0.081 1.00 0.00 112 ARG A N 19
ATOM 35070 C CA . ARG A 1 112 ? -8.434 12.323 -0.798 1.00 0.00 112 ARG A CA 19
ATOM 35071 C C . ARG A 1 112 ? -7.827 11.378 -1.837 1.00 0.00 112 ARG A C 19
ATOM 35072 O O . ARG A 1 112 ? -8.321 10.269 -2.036 1.00 0.00 112 ARG A O 19
ATOM 35089 N N . ASP A 1 113 ? -6.764 11.851 -2.473 1.00 0.00 113 ASP A N 19
ATOM 35090 C CA . ASP A 1 113 ? -6.085 11.062 -3.486 1.00 0.00 113 ASP A CA 19
ATOM 35091 C C . ASP A 1 113 ? -5.347 11.998 -4.445 1.00 0.00 113 ASP A C 19
ATOM 35092 O O . ASP A 1 113 ? -4.412 11.583 -5.126 1.00 0.00 113 ASP A O 19
ATOM 35101 N N . GLY A 1 114 ? -5.796 13.245 -4.467 1.00 0.00 114 GLY A N 19
ATOM 35102 C CA . GLY A 1 114 ? -5.189 14.243 -5.330 1.00 0.00 114 GLY A CA 19
ATOM 35103 C C . GLY A 1 114 ? -3.902 14.795 -4.713 1.00 0.00 114 GLY A C 19
ATOM 35104 O O . GLY A 1 114 ? -2.809 14.548 -5.221 1.00 0.00 114 GLY A O 19
ATOM 35108 N N . GLU A 1 115 ? -4.073 15.529 -3.623 1.00 0.00 115 GLU A N 19
ATOM 35109 C CA . GLU A 1 115 ? -2.940 16.116 -2.931 1.00 0.00 115 GLU A CA 19
ATOM 35110 C C . GLU A 1 115 ? -2.274 15.078 -2.026 1.00 0.00 115 GLU A C 19
ATOM 35111 O O . GLU A 1 115 ? -2.936 14.169 -1.527 1.00 0.00 115 GLU A O 19
ATOM 35122 N N . ILE A 1 116 ? -0.973 15.247 -1.843 1.00 0.00 116 ILE A N 19
ATOM 35123 C CA . ILE A 1 116 ? -0.210 14.334 -1.007 1.00 0.00 116 ILE A CA 19
ATOM 35124 C C . ILE A 1 116 ? 0.586 15.139 0.023 1.00 0.00 116 ILE A C 19
ATOM 35125 O O . ILE A 1 116 ? 0.819 16.332 -0.162 1.00 0.00 116 ILE A O 19
ATOM 35140 N N . ILE A 1 117 ? 0.981 14.452 1.085 1.00 0.00 117 ILE A N 19
ATOM 35141 C CA . ILE A 1 117 ? 1.746 15.087 2.144 1.00 0.00 117 ILE A CA 19
ATOM 35142 C C . ILE A 1 117 ? 2.961 14.220 2.480 1.00 0.00 117 ILE A C 19
ATOM 35143 O O . ILE A 1 117 ? 2.862 12.995 2.519 1.00 0.00 117 ILE A O 19
ATOM 35158 N N . VAL A 1 118 ? 4.080 14.891 2.714 1.00 0.00 118 VAL A N 19
ATOM 35159 C CA . VAL A 1 118 ? 5.313 14.197 3.045 1.00 0.00 118 VAL A CA 19
ATOM 35160 C C . VAL A 1 118 ? 6.054 14.974 4.135 1.00 0.00 118 VAL A C 19
ATOM 35161 O O . VAL A 1 118 ? 5.842 16.175 4.299 1.00 0.00 118 VAL A O 19
ATOM 35174 N N . ASP A 1 119 ? 6.908 14.258 4.851 1.00 0.00 119 ASP A N 19
ATOM 35175 C CA . ASP A 1 119 ? 7.681 14.866 5.920 1.00 0.00 119 ASP A CA 19
ATOM 35176 C C . ASP A 1 119 ? 8.762 13.887 6.382 1.00 0.00 119 ASP A C 19
ATOM 35177 O O . ASP A 1 119 ? 8.737 12.712 6.019 1.00 0.00 119 ASP A O 19
ATOM 35186 N N . LEU A 1 120 ? 9.687 14.407 7.176 1.00 0.00 120 LEU A N 19
ATOM 35187 C CA . LEU A 1 120 ? 10.775 13.593 7.691 1.00 0.00 120 LEU A CA 19
ATOM 35188 C C . LEU A 1 120 ? 10.537 13.312 9.176 1.00 0.00 120 LEU A C 19
ATOM 35189 O O . LEU A 1 120 ? 11.443 12.870 9.881 1.00 0.00 120 LEU A O 19
ATOM 35204 N N . ASN A 1 121 ? 9.313 13.578 9.606 1.00 0.00 121 ASN A N 19
ATOM 35205 C CA . ASN A 1 121 ? 8.944 13.359 10.995 1.00 0.00 121 ASN A CA 19
ATOM 35206 C C . ASN A 1 121 ? 9.816 14.237 11.895 1.00 0.00 121 ASN A C 19
ATOM 35207 O O . ASN A 1 121 ? 11.007 14.407 11.637 1.00 0.00 121 ASN A O 19
ATOM 35217 N N . SER A 1 122 ? 9.190 14.772 12.933 1.00 0.00 122 SER A N 19
ATOM 35218 C CA . SER A 1 122 ? 9.894 15.628 13.872 1.00 0.00 122 SER A CA 19
ATOM 35219 C C . SER A 1 122 ? 11.149 14.919 14.386 1.00 0.00 122 SER A C 19
ATOM 35220 O O . SER A 1 122 ? 12.235 15.095 13.834 1.00 0.00 122 SER A O 19
ATOM 35227 N N . MET A 1 1 ? 17.329 -3.826 -8.580 1.00 0.00 1 MET A N 20
ATOM 35228 C CA . MET A 1 1 ? 17.207 -2.824 -7.536 1.00 0.00 1 MET A CA 20
ATOM 35229 C C . MET A 1 1 ? 16.408 -3.363 -6.347 1.00 0.00 1 MET A C 20
ATOM 35230 O O . MET A 1 1 ? 16.951 -4.067 -5.497 1.00 0.00 1 MET A O 20
ATOM 35242 N N . ARG A 1 2 ? 15.130 -3.013 -6.327 1.00 0.00 2 ARG A N 20
ATOM 35243 C CA . ARG A 1 2 ? 14.251 -3.454 -5.258 1.00 0.00 2 ARG A CA 20
ATOM 35244 C C . ARG A 1 2 ? 13.049 -2.514 -5.137 1.00 0.00 2 ARG A C 20
ATOM 35245 O O . ARG A 1 2 ? 12.667 -2.127 -4.035 1.00 0.00 2 ARG A O 20
ATOM 35262 N N . GLU A 1 3 ? 12.487 -2.174 -6.288 1.00 0.00 3 GLU A N 20
ATOM 35263 C CA . GLU A 1 3 ? 11.337 -1.288 -6.326 1.00 0.00 3 GLU A CA 20
ATOM 35264 C C . GLU A 1 3 ? 10.059 -2.086 -6.594 1.00 0.00 3 GLU A C 20
ATOM 35265 O O . GLU A 1 3 ? 9.988 -2.843 -7.560 1.00 0.00 3 GLU A O 20
ATOM 35276 N N . ARG A 1 4 ? 9.081 -1.888 -5.722 1.00 0.00 4 ARG A N 20
ATOM 35277 C CA . ARG A 1 4 ? 7.811 -2.580 -5.852 1.00 0.00 4 ARG A CA 20
ATOM 35278 C C . ARG A 1 4 ? 8.043 -4.071 -6.108 1.00 0.00 4 ARG A C 20
ATOM 35279 O O . ARG A 1 4 ? 9.179 -4.540 -6.078 1.00 0.00 4 ARG A O 20
ATOM 35296 N N . GLY A 1 5 ? 6.946 -4.773 -6.352 1.00 0.00 5 GLY A N 20
ATOM 35297 C CA . GLY A 1 5 ? 7.015 -6.202 -6.612 1.00 0.00 5 GLY A CA 20
ATOM 35298 C C . GLY A 1 5 ? 6.696 -7.005 -5.350 1.00 0.00 5 GLY A C 20
ATOM 35299 O O . GLY A 1 5 ? 7.590 -7.312 -4.562 1.00 0.00 5 GLY A O 20
ATOM 35303 N N . TRP A 1 6 ? 5.420 -7.324 -5.196 1.00 0.00 6 TRP A N 20
ATOM 35304 C CA . TRP A 1 6 ? 4.971 -8.085 -4.043 1.00 0.00 6 TRP A CA 20
ATOM 35305 C C . TRP A 1 6 ? 4.930 -9.563 -4.440 1.00 0.00 6 TRP A C 20
ATOM 35306 O O . TRP A 1 6 ? 4.126 -10.328 -3.910 1.00 0.00 6 TRP A O 20
ATOM 35326 N N . SER A 1 7 ? 5.806 -9.918 -5.366 1.00 0.00 7 SER A N 20
ATOM 35327 C CA . SER A 1 7 ? 5.880 -11.290 -5.840 1.00 0.00 7 SER A CA 20
ATOM 35328 C C . SER A 1 7 ? 6.296 -12.217 -4.696 1.00 0.00 7 SER A C 20
ATOM 35329 O O . SER A 1 7 ? 5.841 -13.357 -4.620 1.00 0.00 7 SER A O 20
ATOM 35336 N N . GLN A 1 8 ? 7.156 -11.693 -3.835 1.00 0.00 8 GLN A N 20
ATOM 35337 C CA . GLN A 1 8 ? 7.638 -12.459 -2.699 1.00 0.00 8 GLN A CA 20
ATOM 35338 C C . GLN A 1 8 ? 8.779 -11.713 -2.001 1.00 0.00 8 GLN A C 20
ATOM 35339 O O . GLN A 1 8 ? 9.938 -12.112 -2.102 1.00 0.00 8 GLN A O 20
ATOM 35351 N N . LYS A 1 9 ? 8.410 -10.644 -1.311 1.00 0.00 9 LYS A N 20
ATOM 35352 C CA . LYS A 1 9 ? 9.387 -9.840 -0.599 1.00 0.00 9 LYS A CA 20
ATOM 35353 C C . LYS A 1 9 ? 9.678 -10.483 0.760 1.00 0.00 9 LYS A C 20
ATOM 35354 O O . LYS A 1 9 ? 10.708 -11.131 0.935 1.00 0.00 9 LYS A O 20
ATOM 35368 N N . LYS A 1 10 ? 8.750 -10.282 1.685 1.00 0.00 10 LYS A N 20
ATOM 35369 C CA . LYS A 1 10 ? 8.894 -10.833 3.020 1.00 0.00 10 LYS A CA 20
ATOM 35370 C C . LYS A 1 10 ? 7.545 -11.384 3.488 1.00 0.00 10 LYS A C 20
ATOM 35371 O O . LYS A 1 10 ? 7.267 -12.571 3.327 1.00 0.00 10 LYS A O 20
ATOM 35385 N N . ILE A 1 11 ? 6.743 -10.494 4.055 1.00 0.00 11 ILE A N 20
ATOM 35386 C CA . ILE A 1 11 ? 5.430 -10.877 4.547 1.00 0.00 11 ILE A CA 20
ATOM 35387 C C . ILE A 1 11 ? 4.467 -11.008 3.366 1.00 0.00 11 ILE A C 20
ATOM 35388 O O . ILE A 1 11 ? 3.281 -11.272 3.554 1.00 0.00 11 ILE A O 20
ATOM 35403 N N . ALA A 1 12 ? 5.014 -10.819 2.173 1.00 0.00 12 ALA A N 20
ATOM 35404 C CA . ALA A 1 12 ? 4.218 -10.913 0.962 1.00 0.00 12 ALA A CA 20
ATOM 35405 C C . ALA A 1 12 ? 3.275 -12.114 1.068 1.00 0.00 12 ALA A C 20
ATOM 35406 O O . ALA A 1 12 ? 2.149 -12.069 0.576 1.00 0.00 12 ALA A O 20
ATOM 35413 N N . ARG A 1 13 ? 3.770 -13.160 1.714 1.00 0.00 13 ARG A N 20
ATOM 35414 C CA . ARG A 1 13 ? 2.987 -14.370 1.891 1.00 0.00 13 ARG A CA 20
ATOM 35415 C C . ARG A 1 13 ? 1.662 -14.048 2.587 1.00 0.00 13 ARG A C 20
ATOM 35416 O O . ARG A 1 13 ? 0.591 -14.332 2.053 1.00 0.00 13 ARG A O 20
ATOM 35433 N N . GLU A 1 14 ? 1.779 -13.458 3.768 1.00 0.00 14 GLU A N 20
ATOM 35434 C CA . GLU A 1 14 ? 0.604 -13.095 4.542 1.00 0.00 14 GLU A CA 20
ATOM 35435 C C . GLU A 1 14 ? -0.272 -12.122 3.751 1.00 0.00 14 GLU A C 20
ATOM 35436 O O . GLU A 1 14 ? -1.492 -12.114 3.906 1.00 0.00 14 GLU A O 20
ATOM 35447 N N . LEU A 1 15 ? 0.384 -11.325 2.921 1.00 0.00 15 LEU A N 20
ATOM 35448 C CA . LEU A 1 15 ? -0.320 -10.351 2.105 1.00 0.00 15 LEU A CA 20
ATOM 35449 C C . LEU A 1 15 ? -1.205 -11.083 1.095 1.00 0.00 15 LEU A C 20
ATOM 35450 O O . LEU A 1 15 ? -2.401 -10.808 0.998 1.00 0.00 15 LEU A O 20
ATOM 35465 N N . LYS A 1 16 ? -0.586 -12.001 0.368 1.00 0.00 16 LYS A N 20
ATOM 35466 C CA . LYS A 1 16 ? -1.303 -12.774 -0.632 1.00 0.00 16 LYS A CA 20
ATOM 35467 C C . LYS A 1 16 ? -2.500 -13.463 0.026 1.00 0.00 16 LYS A C 20
ATOM 35468 O O . LYS A 1 16 ? -3.565 -13.574 -0.579 1.00 0.00 16 LYS A O 20
ATOM 35482 N N . THR A 1 17 ? -2.285 -13.908 1.255 1.00 0.00 17 THR A N 20
ATOM 35483 C CA . THR A 1 17 ? -3.334 -14.583 2.001 1.00 0.00 17 THR A CA 20
ATOM 35484 C C . THR A 1 17 ? -4.532 -13.651 2.198 1.00 0.00 17 THR A C 20
ATOM 35485 O O . THR A 1 17 ? -5.665 -14.111 2.327 1.00 0.00 17 THR A O 20
ATOM 35496 N N . THR A 1 18 ? -4.240 -12.359 2.215 1.00 0.00 18 THR A N 20
ATOM 35497 C CA . THR A 1 18 ? -5.278 -11.360 2.395 1.00 0.00 18 THR A CA 20
ATOM 35498 C C . THR A 1 18 ? -5.885 -10.972 1.045 1.00 0.00 18 THR A C 20
ATOM 35499 O O . THR A 1 18 ? -5.162 -10.633 0.110 1.00 0.00 18 THR A O 20
ATOM 35510 N N . ARG A 1 19 ? -7.208 -11.035 0.986 1.00 0.00 19 ARG A N 20
ATOM 35511 C CA . ARG A 1 19 ? -7.919 -10.696 -0.235 1.00 0.00 19 ARG A CA 20
ATOM 35512 C C . ARG A 1 19 ? -9.419 -10.944 -0.060 1.00 0.00 19 ARG A C 20
ATOM 35513 O O . ARG A 1 19 ? -10.078 -11.443 -0.971 1.00 0.00 19 ARG A O 20
ATOM 35530 N N . GLN A 1 20 ? -9.914 -10.585 1.115 1.00 0.00 20 GLN A N 20
ATOM 35531 C CA . GLN A 1 20 ? -11.323 -10.763 1.420 1.00 0.00 20 GLN A CA 20
ATOM 35532 C C . GLN A 1 20 ? -12.172 -9.798 0.590 1.00 0.00 20 GLN A C 20
ATOM 35533 O O . GLN A 1 20 ? -12.900 -8.974 1.141 1.00 0.00 20 GLN A O 20
ATOM 35545 N N . ASN A 1 21 ? -12.050 -9.932 -0.722 1.00 0.00 21 ASN A N 20
ATOM 35546 C CA . ASN A 1 21 ? -12.796 -9.082 -1.635 1.00 0.00 21 ASN A CA 20
ATOM 35547 C C . ASN A 1 21 ? -12.327 -7.634 -1.475 1.00 0.00 21 ASN A C 20
ATOM 35548 O O . ASN A 1 21 ? -13.087 -6.701 -1.728 1.00 0.00 21 ASN A O 20
ATOM 35558 N N . VAL A 1 22 ? -11.078 -7.493 -1.056 1.00 0.00 22 VAL A N 20
ATOM 35559 C CA . VAL A 1 22 ? -10.499 -6.174 -0.860 1.00 0.00 22 VAL A CA 20
ATOM 35560 C C . VAL A 1 22 ? -9.829 -5.718 -2.158 1.00 0.00 22 VAL A C 20
ATOM 35561 O O . VAL A 1 22 ? -10.292 -6.047 -3.248 1.00 0.00 22 VAL A O 20
ATOM 35574 N N . SER A 1 23 ? -8.748 -4.969 -1.996 1.00 0.00 23 SER A N 20
ATOM 35575 C CA . SER A 1 23 ? -8.010 -4.465 -3.140 1.00 0.00 23 SER A CA 20
ATOM 35576 C C . SER A 1 23 ? -7.717 -5.605 -4.118 1.00 0.00 23 SER A C 20
ATOM 35577 O O . SER A 1 23 ? -8.188 -5.589 -5.254 1.00 0.00 23 SER A O 20
ATOM 35584 N N . ALA A 1 24 ? -6.940 -6.566 -3.641 1.00 0.00 24 ALA A N 20
ATOM 35585 C CA . ALA A 1 24 ? -6.579 -7.711 -4.459 1.00 0.00 24 ALA A CA 20
ATOM 35586 C C . ALA A 1 24 ? -6.173 -7.229 -5.853 1.00 0.00 24 ALA A C 20
ATOM 35587 O O . ALA A 1 24 ? -6.705 -7.702 -6.856 1.00 0.00 24 ALA A O 20
ATOM 35594 N N . ILE A 1 25 ? -5.233 -6.295 -5.870 1.00 0.00 25 ILE A N 20
ATOM 35595 C CA . ILE A 1 25 ? -4.749 -5.745 -7.125 1.00 0.00 25 ILE A CA 20
ATOM 35596 C C . ILE A 1 25 ? -3.802 -6.748 -7.786 1.00 0.00 25 ILE A C 20
ATOM 35597 O O . ILE A 1 25 ? -3.707 -6.803 -9.011 1.00 0.00 25 ILE A O 20
ATOM 35612 N N . GLU A 1 26 ? -3.125 -7.516 -6.945 1.00 0.00 26 GLU A N 20
ATOM 35613 C CA . GLU A 1 26 ? -2.188 -8.515 -7.433 1.00 0.00 26 GLU A CA 20
ATOM 35614 C C . GLU A 1 26 ? -2.933 -9.613 -8.194 1.00 0.00 26 GLU A C 20
ATOM 35615 O O . GLU A 1 26 ? -2.479 -10.062 -9.245 1.00 0.00 26 GLU A O 20
ATOM 35626 N N . ARG A 1 27 ? -4.064 -10.016 -7.633 1.00 0.00 27 ARG A N 20
ATOM 35627 C CA . ARG A 1 27 ? -4.875 -11.054 -8.246 1.00 0.00 27 ARG A CA 20
ATOM 35628 C C . ARG A 1 27 ? -5.608 -10.502 -9.469 1.00 0.00 27 ARG A C 20
ATOM 35629 O O . ARG A 1 27 ? -5.558 -11.093 -10.547 1.00 0.00 27 ARG A O 20
ATOM 35646 N N . LYS A 1 28 ? -6.272 -9.373 -9.262 1.00 0.00 28 LYS A N 20
ATOM 35647 C CA . LYS A 1 28 ? -7.013 -8.735 -10.337 1.00 0.00 28 LYS A CA 20
ATOM 35648 C C . LYS A 1 28 ? -6.072 -8.468 -11.513 1.00 0.00 28 LYS A C 20
ATOM 35649 O O . LYS A 1 28 ? -6.426 -8.719 -12.665 1.00 0.00 28 LYS A O 20
ATOM 35663 N N . ALA A 1 29 ? -4.893 -7.962 -11.183 1.00 0.00 29 ALA A N 20
ATOM 35664 C CA . ALA A 1 29 ? -3.899 -7.659 -12.199 1.00 0.00 29 ALA A CA 20
ATOM 35665 C C . ALA A 1 29 ? -3.545 -8.939 -12.959 1.00 0.00 29 ALA A C 20
ATOM 35666 O O . ALA A 1 29 ? -3.763 -9.029 -14.166 1.00 0.00 29 ALA A O 20
ATOM 35673 N N . MET A 1 30 ? -3.005 -9.898 -12.220 1.00 0.00 30 MET A N 20
ATOM 35674 C CA . MET A 1 30 ? -2.619 -11.168 -12.808 1.00 0.00 30 MET A CA 20
ATOM 35675 C C . MET A 1 30 ? -3.826 -11.873 -13.433 1.00 0.00 30 MET A C 20
ATOM 35676 O O . MET A 1 30 ? -3.668 -12.843 -14.172 1.00 0.00 30 MET A O 20
ATOM 35688 N N . GLU A 1 31 ? -5.003 -11.356 -13.113 1.00 0.00 31 GLU A N 20
ATOM 35689 C CA . GLU A 1 31 ? -6.235 -11.923 -13.633 1.00 0.00 31 GLU A CA 20
ATOM 35690 C C . GLU A 1 31 ? -6.467 -11.458 -15.072 1.00 0.00 31 GLU A C 20
ATOM 35691 O O . GLU A 1 31 ? -7.572 -11.046 -15.425 1.00 0.00 31 GLU A O 20
ATOM 35702 N N . ASN A 1 32 ? -5.409 -11.539 -15.864 1.00 0.00 32 ASN A N 20
ATOM 35703 C CA . ASN A 1 32 ? -5.483 -11.131 -17.257 1.00 0.00 32 ASN A CA 20
ATOM 35704 C C . ASN A 1 32 ? -6.085 -9.727 -17.341 1.00 0.00 32 ASN A C 20
ATOM 35705 O O . ASN A 1 32 ? -6.751 -9.390 -18.319 1.00 0.00 32 ASN A O 20
ATOM 35715 N N . ILE A 1 33 ? -5.827 -8.945 -16.304 1.00 0.00 33 ILE A N 20
ATOM 35716 C CA . ILE A 1 33 ? -6.334 -7.583 -16.248 1.00 0.00 33 ILE A CA 20
ATOM 35717 C C . ILE A 1 33 ? -5.843 -6.810 -17.474 1.00 0.00 33 ILE A C 20
ATOM 35718 O O . ILE A 1 33 ? -4.681 -6.926 -17.860 1.00 0.00 33 ILE A O 20
ATOM 35733 N N . GLU A 1 34 ? -6.752 -6.039 -18.050 1.00 0.00 34 GLU A N 20
ATOM 35734 C CA . GLU A 1 34 ? -6.425 -5.246 -19.223 1.00 0.00 34 GLU A CA 20
ATOM 35735 C C . GLU A 1 34 ? -6.161 -3.793 -18.826 1.00 0.00 34 GLU A C 20
ATOM 35736 O O . GLU A 1 34 ? -5.044 -3.298 -18.975 1.00 0.00 34 GLU A O 20
ATOM 35747 N N . LYS A 1 35 ? -7.206 -3.149 -18.328 1.00 0.00 35 LYS A N 20
ATOM 35748 C CA . LYS A 1 35 ? -7.101 -1.762 -17.909 1.00 0.00 35 LYS A CA 20
ATOM 35749 C C . LYS A 1 35 ? -8.490 -1.239 -17.534 1.00 0.00 35 LYS A C 20
ATOM 35750 O O . LYS A 1 35 ? -8.869 -0.138 -17.928 1.00 0.00 35 LYS A O 20
ATOM 35764 N N . SER A 1 36 ? -9.210 -2.055 -16.778 1.00 0.00 36 SER A N 20
ATOM 35765 C CA . SER A 1 36 ? -10.548 -1.690 -16.347 1.00 0.00 36 SER A CA 20
ATOM 35766 C C . SER A 1 36 ? -10.737 -2.047 -14.871 1.00 0.00 36 SER A C 20
ATOM 35767 O O . SER A 1 36 ? -10.489 -1.223 -13.992 1.00 0.00 36 SER A O 20
ATOM 35774 N N . ARG A 1 37 ? -11.178 -3.276 -14.645 1.00 0.00 37 ARG A N 20
ATOM 35775 C CA . ARG A 1 37 ? -11.403 -3.752 -13.291 1.00 0.00 37 ARG A CA 20
ATOM 35776 C C . ARG A 1 37 ? -12.531 -2.957 -12.630 1.00 0.00 37 ARG A C 20
ATOM 35777 O O . ARG A 1 37 ? -13.625 -3.482 -12.419 1.00 0.00 37 ARG A O 20
ATOM 35794 N N . ASN A 1 38 ? -12.228 -1.705 -12.321 1.00 0.00 38 ASN A N 20
ATOM 35795 C CA . ASN A 1 38 ? -13.202 -0.833 -11.689 1.00 0.00 38 ASN A CA 20
ATOM 35796 C C . ASN A 1 38 ? -13.257 -1.138 -10.190 1.00 0.00 38 ASN A C 20
ATOM 35797 O O . ASN A 1 38 ? -14.140 -0.651 -9.486 1.00 0.00 38 ASN A O 20
ATOM 35807 N N . THR A 1 39 ? -12.300 -1.941 -9.747 1.00 0.00 39 THR A N 20
ATOM 35808 C CA . THR A 1 39 ? -12.229 -2.317 -8.345 1.00 0.00 39 THR A CA 20
ATOM 35809 C C . THR A 1 39 ? -11.651 -1.169 -7.515 1.00 0.00 39 THR A C 20
ATOM 35810 O O . THR A 1 39 ? -12.388 -0.298 -7.056 1.00 0.00 39 THR A O 20
ATOM 35821 N N . LEU A 1 40 ? -10.337 -1.205 -7.348 1.00 0.00 40 LEU A N 20
ATOM 35822 C CA . LEU A 1 40 ? -9.651 -0.178 -6.581 1.00 0.00 40 LEU A CA 20
ATOM 35823 C C . LEU A 1 40 ? -10.207 1.195 -6.963 1.00 0.00 40 LEU A C 20
ATOM 35824 O O . LEU A 1 40 ? -10.178 2.126 -6.160 1.00 0.00 40 LEU A O 20
ATOM 35839 N N . ASP A 1 41 ? -10.702 1.277 -8.190 1.00 0.00 41 ASP A N 20
ATOM 35840 C CA . ASP A 1 41 ? -11.264 2.520 -8.688 1.00 0.00 41 ASP A CA 20
ATOM 35841 C C . ASP A 1 41 ? -12.578 2.809 -7.961 1.00 0.00 41 ASP A C 20
ATOM 35842 O O . ASP A 1 41 ? -12.737 3.868 -7.355 1.00 0.00 41 ASP A O 20
ATOM 35851 N N . PHE A 1 42 ? -13.488 1.849 -8.045 1.00 0.00 42 PHE A N 20
ATOM 35852 C CA . PHE A 1 42 ? -14.783 1.986 -7.402 1.00 0.00 42 PHE A CA 20
ATOM 35853 C C . PHE A 1 42 ? -14.628 2.423 -5.944 1.00 0.00 42 PHE A C 20
ATOM 35854 O O . PHE A 1 42 ? -15.413 3.229 -5.446 1.00 0.00 42 PHE A O 20
ATOM 35870 N N . VAL A 1 43 ? -13.610 1.870 -5.299 1.00 0.00 43 VAL A N 20
ATOM 35871 C CA . VAL A 1 43 ? -13.343 2.193 -3.908 1.00 0.00 43 VAL A CA 20
ATOM 35872 C C . VAL A 1 43 ? -12.643 3.552 -3.830 1.00 0.00 43 VAL A C 20
ATOM 35873 O O . VAL A 1 43 ? -12.805 4.282 -2.852 1.00 0.00 43 VAL A O 20
ATOM 35886 N N . LYS A 1 44 ? -11.881 3.852 -4.871 1.00 0.00 44 LYS A N 20
ATOM 35887 C CA . LYS A 1 44 ? -11.157 5.109 -4.931 1.00 0.00 44 LYS A CA 20
ATOM 35888 C C . LYS A 1 44 ? -12.153 6.269 -4.870 1.00 0.00 44 LYS A C 20
ATOM 35889 O O . LYS A 1 44 ? -11.861 7.312 -4.286 1.00 0.00 44 LYS A O 20
ATOM 35903 N N . SER A 1 45 ? -13.308 6.049 -5.481 1.00 0.00 45 SER A N 20
ATOM 35904 C CA . SER A 1 45 ? -14.348 7.062 -5.502 1.00 0.00 45 SER A CA 20
ATOM 35905 C C . SER A 1 45 ? -14.614 7.571 -4.084 1.00 0.00 45 SER A C 20
ATOM 35906 O O . SER A 1 45 ? -14.704 8.776 -3.859 1.00 0.00 45 SER A O 20
ATOM 35913 N N . LEU A 1 46 ? -14.733 6.625 -3.164 1.00 0.00 46 LEU A N 20
ATOM 35914 C CA . LEU A 1 46 ? -14.986 6.961 -1.774 1.00 0.00 46 LEU A CA 20
ATOM 35915 C C . LEU A 1 46 ? -14.175 8.204 -1.397 1.00 0.00 46 LEU A C 20
ATOM 35916 O O . LEU A 1 46 ? -14.722 9.169 -0.866 1.00 0.00 46 LEU A O 20
ATOM 35931 N N . LYS A 1 47 ? -12.884 8.139 -1.689 1.00 0.00 47 LYS A N 20
ATOM 35932 C CA . LYS A 1 47 ? -11.993 9.246 -1.388 1.00 0.00 47 LYS A CA 20
ATOM 35933 C C . LYS A 1 47 ? -11.840 9.374 0.129 1.00 0.00 47 LYS A C 20
ATOM 35934 O O . LYS A 1 47 ? -12.225 10.387 0.712 1.00 0.00 47 LYS A O 20
ATOM 35948 N N . SER A 1 48 ? -11.275 8.335 0.724 1.00 0.00 48 SER A N 20
ATOM 35949 C CA . SER A 1 48 ? -11.065 8.318 2.162 1.00 0.00 48 SER A CA 20
ATOM 35950 C C . SER A 1 48 ? -9.637 8.761 2.487 1.00 0.00 48 SER A C 20
ATOM 35951 O O . SER A 1 48 ? -8.693 8.385 1.795 1.00 0.00 48 SER A O 20
ATOM 35958 N N . PRO A 1 49 ? -9.522 9.577 3.570 1.00 0.00 49 PRO A N 20
ATOM 35959 C CA . PRO A 1 49 ? -8.224 10.075 3.996 1.00 0.00 49 PRO A CA 20
ATOM 35960 C C . PRO A 1 49 ? -7.417 8.978 4.693 1.00 0.00 49 PRO A C 20
ATOM 35961 O O . PRO A 1 49 ? -7.987 8.066 5.290 1.00 0.00 49 PRO A O 20
ATOM 35969 N N . VAL A 1 50 ? -6.102 9.101 4.592 1.00 0.00 50 VAL A N 20
ATOM 35970 C CA . VAL A 1 50 ? -5.209 8.131 5.204 1.00 0.00 50 VAL A CA 20
ATOM 35971 C C . VAL A 1 50 ? -3.875 8.806 5.529 1.00 0.00 50 VAL A C 20
ATOM 35972 O O . VAL A 1 50 ? -3.560 9.862 4.982 1.00 0.00 50 VAL A O 20
ATOM 35985 N N . ARG A 1 51 ? -3.127 8.169 6.417 1.00 0.00 51 ARG A N 20
ATOM 35986 C CA . ARG A 1 51 ? -1.835 8.694 6.821 1.00 0.00 51 ARG A CA 20
ATOM 35987 C C . ARG A 1 51 ? -0.981 7.585 7.440 1.00 0.00 51 ARG A C 20
ATOM 35988 O O . ARG A 1 51 ? -1.496 6.724 8.152 1.00 0.00 51 ARG A O 20
ATOM 36005 N N . ILE A 1 52 ? 0.310 7.641 7.146 1.00 0.00 52 ILE A N 20
ATOM 36006 C CA . ILE A 1 52 ? 1.240 6.653 7.664 1.00 0.00 52 ILE A CA 20
ATOM 36007 C C . ILE A 1 52 ? 2.665 7.199 7.565 1.00 0.00 52 ILE A C 20
ATOM 36008 O O . ILE A 1 52 ? 2.983 7.953 6.647 1.00 0.00 52 ILE A O 20
ATOM 36023 N N . LEU A 1 53 ? 3.486 6.798 8.526 1.00 0.00 53 LEU A N 20
ATOM 36024 C CA . LEU A 1 53 ? 4.871 7.238 8.559 1.00 0.00 53 LEU A CA 20
ATOM 36025 C C . LEU A 1 53 ? 5.764 6.141 7.977 1.00 0.00 53 LEU A C 20
ATOM 36026 O O . LEU A 1 53 ? 5.464 4.956 8.111 1.00 0.00 53 LEU A O 20
ATOM 36041 N N . CYS A 1 54 ? 6.844 6.575 7.345 1.00 0.00 54 CYS A N 20
ATOM 36042 C CA . CYS A 1 54 ? 7.783 5.645 6.742 1.00 0.00 54 CYS A CA 20
ATOM 36043 C C . CYS A 1 54 ? 9.058 5.634 7.588 1.00 0.00 54 CYS A C 20
ATOM 36044 O O . CYS A 1 54 ? 9.614 6.689 7.893 1.00 0.00 54 CYS A O 20
ATOM 36051 N N . ARG A 1 55 ? 9.485 4.431 7.942 1.00 0.00 55 ARG A N 20
ATOM 36052 C CA . ARG A 1 55 ? 10.684 4.270 8.747 1.00 0.00 55 ARG A CA 20
ATOM 36053 C C . ARG A 1 55 ? 11.757 3.519 7.954 1.00 0.00 55 ARG A C 20
ATOM 36054 O O . ARG A 1 55 ? 11.574 3.232 6.773 1.00 0.00 55 ARG A O 20
ATOM 36071 N N . ARG A 1 56 ? 12.854 3.224 8.638 1.00 0.00 56 ARG A N 20
ATOM 36072 C CA . ARG A 1 56 ? 13.956 2.513 8.013 1.00 0.00 56 ARG A CA 20
ATOM 36073 C C . ARG A 1 56 ? 13.453 1.227 7.355 1.00 0.00 56 ARG A C 20
ATOM 36074 O O . ARG A 1 56 ? 12.797 0.411 8.000 1.00 0.00 56 ARG A O 20
ATOM 36091 N N . GLY A 1 57 ? 13.780 1.087 6.078 1.00 0.00 57 GLY A N 20
ATOM 36092 C CA . GLY A 1 57 ? 13.369 -0.087 5.325 1.00 0.00 57 GLY A CA 20
ATOM 36093 C C . GLY A 1 57 ? 13.655 -1.369 6.109 1.00 0.00 57 GLY A C 20
ATOM 36094 O O . GLY A 1 57 ? 12.967 -2.374 5.936 1.00 0.00 57 GLY A O 20
ATOM 36098 N N . ASP A 1 58 ? 14.671 -1.294 6.955 1.00 0.00 58 ASP A N 20
ATOM 36099 C CA . ASP A 1 58 ? 15.056 -2.435 7.767 1.00 0.00 58 ASP A CA 20
ATOM 36100 C C . ASP A 1 58 ? 13.891 -2.823 8.680 1.00 0.00 58 ASP A C 20
ATOM 36101 O O . ASP A 1 58 ? 13.716 -3.996 9.005 1.00 0.00 58 ASP A O 20
ATOM 36110 N N . THR A 1 59 ? 13.124 -1.815 9.066 1.00 0.00 59 THR A N 20
ATOM 36111 C CA . THR A 1 59 ? 11.979 -2.036 9.935 1.00 0.00 59 THR A CA 20
ATOM 36112 C C . THR A 1 59 ? 10.679 -1.978 9.129 1.00 0.00 59 THR A C 20
ATOM 36113 O O . THR A 1 59 ? 9.591 -1.994 9.700 1.00 0.00 59 THR A O 20
ATOM 36124 N N . LEU A 1 60 ? 10.837 -1.911 7.816 1.00 0.00 60 LEU A N 20
ATOM 36125 C CA . LEU A 1 60 ? 9.690 -1.850 6.926 1.00 0.00 60 LEU A CA 20
ATOM 36126 C C . LEU A 1 60 ? 8.703 -2.960 7.297 1.00 0.00 60 LEU A C 20
ATOM 36127 O O . LEU A 1 60 ? 7.492 -2.743 7.301 1.00 0.00 60 LEU A O 20
ATOM 36142 N N . ASP A 1 61 ? 9.258 -4.124 7.599 1.00 0.00 61 ASP A N 20
ATOM 36143 C CA . ASP A 1 61 ? 8.443 -5.268 7.971 1.00 0.00 61 ASP A CA 20
ATOM 36144 C C . ASP A 1 61 ? 7.576 -4.900 9.176 1.00 0.00 61 ASP A C 20
ATOM 36145 O O . ASP A 1 61 ? 6.368 -5.132 9.170 1.00 0.00 61 ASP A O 20
ATOM 36154 N N . GLU A 1 62 ? 8.226 -4.334 10.182 1.00 0.00 62 GLU A N 20
ATOM 36155 C CA . GLU A 1 62 ? 7.529 -3.934 11.393 1.00 0.00 62 GLU A CA 20
ATOM 36156 C C . GLU A 1 62 ? 6.670 -2.696 11.125 1.00 0.00 62 GLU A C 20
ATOM 36157 O O . GLU A 1 62 ? 5.559 -2.583 11.640 1.00 0.00 62 GLU A O 20
ATOM 36168 N N . ILE A 1 63 ? 7.218 -1.798 10.319 1.00 0.00 63 ILE A N 20
ATOM 36169 C CA . ILE A 1 63 ? 6.516 -0.572 9.977 1.00 0.00 63 ILE A CA 20
ATOM 36170 C C . ILE A 1 63 ? 5.169 -0.923 9.341 1.00 0.00 63 ILE A C 20
ATOM 36171 O O . ILE A 1 63 ? 4.207 -0.165 9.458 1.00 0.00 63 ILE A O 20
ATOM 36186 N N . ILE A 1 64 ? 5.143 -2.071 8.681 1.00 0.00 64 ILE A N 20
ATOM 36187 C CA . ILE A 1 64 ? 3.931 -2.530 8.025 1.00 0.00 64 ILE A CA 20
ATOM 36188 C C . ILE A 1 64 ? 2.835 -2.736 9.074 1.00 0.00 64 ILE A C 20
ATOM 36189 O O . ILE A 1 64 ? 1.701 -2.297 8.887 1.00 0.00 64 ILE A O 20
ATOM 36204 N N . LYS A 1 65 ? 3.213 -3.401 10.155 1.00 0.00 65 LYS A N 20
ATOM 36205 C CA . LYS A 1 65 ? 2.278 -3.669 11.235 1.00 0.00 65 LYS A CA 20
ATOM 36206 C C . LYS A 1 65 ? 1.829 -2.344 11.856 1.00 0.00 65 LYS A C 20
ATOM 36207 O O . LYS A 1 65 ? 0.661 -2.183 12.207 1.00 0.00 65 LYS A O 20
ATOM 36221 N N . ARG A 1 66 ? 2.782 -1.431 11.974 1.00 0.00 66 ARG A N 20
ATOM 36222 C CA . ARG A 1 66 ? 2.500 -0.127 12.547 1.00 0.00 66 ARG A CA 20
ATOM 36223 C C . ARG A 1 66 ? 1.635 0.698 11.591 1.00 0.00 66 ARG A C 20
ATOM 36224 O O . ARG A 1 66 ? 0.788 1.475 12.028 1.00 0.00 66 ARG A O 20
ATOM 36241 N N . LEU A 1 67 ? 1.879 0.500 10.304 1.00 0.00 67 LEU A N 20
ATOM 36242 C CA . LEU A 1 67 ? 1.132 1.215 9.282 1.00 0.00 67 LEU A CA 20
ATOM 36243 C C . LEU A 1 67 ? -0.335 0.786 9.335 1.00 0.00 67 LEU A C 20
ATOM 36244 O O . LEU A 1 67 ? -1.229 1.628 9.404 1.00 0.00 67 LEU A O 20
ATOM 36259 N N . LEU A 1 68 ? -0.538 -0.523 9.299 1.00 0.00 68 LEU A N 20
ATOM 36260 C CA . LEU A 1 68 ? -1.881 -1.073 9.341 1.00 0.00 68 LEU A CA 20
ATOM 36261 C C . LEU A 1 68 ? -2.657 -0.428 10.493 1.00 0.00 68 LEU A C 20
ATOM 36262 O O . LEU A 1 68 ? -3.813 -0.042 10.327 1.00 0.00 68 LEU A O 20
ATOM 36277 N N . GLU A 1 69 ? -1.988 -0.329 11.632 1.00 0.00 69 GLU A N 20
ATOM 36278 C CA . GLU A 1 69 ? -2.600 0.263 12.809 1.00 0.00 69 GLU A CA 20
ATOM 36279 C C . GLU A 1 69 ? -3.091 1.679 12.497 1.00 0.00 69 GLU A C 20
ATOM 36280 O O . GLU A 1 69 ? -4.002 2.181 13.151 1.00 0.00 69 GLU A O 20
ATOM 36291 N N . GLU A 1 70 ? -2.463 2.281 11.497 1.00 0.00 70 GLU A N 20
ATOM 36292 C CA . GLU A 1 70 ? -2.825 3.629 11.091 1.00 0.00 70 GLU A CA 20
ATOM 36293 C C . GLU A 1 70 ? -3.850 3.583 9.955 1.00 0.00 70 GLU A C 20
ATOM 36294 O O . GLU A 1 70 ? -4.798 4.366 9.940 1.00 0.00 70 GLU A O 20
ATOM 36305 N N . SER A 1 71 ? -3.623 2.659 9.033 1.00 0.00 71 SER A N 20
ATOM 36306 C CA . SER A 1 71 ? -4.515 2.502 7.897 1.00 0.00 71 SER A CA 20
ATOM 36307 C C . SER A 1 71 ? -5.683 1.587 8.272 1.00 0.00 71 SER A C 20
ATOM 36308 O O . SER A 1 71 ? -6.832 2.025 8.306 1.00 0.00 71 SER A O 20
ATOM 36315 N N . ASN A 1 72 ? -5.348 0.334 8.543 1.00 0.00 72 ASN A N 20
ATOM 36316 C CA . ASN A 1 72 ? -6.356 -0.646 8.913 1.00 0.00 72 ASN A CA 20
ATOM 36317 C C . ASN A 1 72 ? -7.350 -0.007 9.885 1.00 0.00 72 ASN A C 20
ATOM 36318 O O . ASN A 1 72 ? -8.521 -0.384 9.918 1.00 0.00 72 ASN A O 20
ATOM 36328 N N . LYS A 1 73 ? -6.849 0.950 10.650 1.00 0.00 73 LYS A N 20
ATOM 36329 C CA . LYS A 1 73 ? -7.678 1.646 11.619 1.00 0.00 73 LYS A CA 20
ATOM 36330 C C . LYS A 1 73 ? -8.779 2.414 10.884 1.00 0.00 73 LYS A C 20
ATOM 36331 O O . LYS A 1 73 ? -9.951 2.324 11.247 1.00 0.00 73 LYS A O 20
ATOM 36345 N N . GLU A 1 74 ? -8.362 3.152 9.865 1.00 0.00 74 GLU A N 20
ATOM 36346 C CA . GLU A 1 74 ? -9.299 3.934 9.077 1.00 0.00 74 GLU A CA 20
ATOM 36347 C C . GLU A 1 74 ? -9.694 3.170 7.811 1.00 0.00 74 GLU A C 20
ATOM 36348 O O . GLU A 1 74 ? -10.384 3.710 6.947 1.00 0.00 74 GLU A O 20
ATOM 36359 N N . GLY A 1 75 ? -9.242 1.927 7.743 1.00 0.00 75 GLY A N 20
ATOM 36360 C CA . GLY A 1 75 ? -9.540 1.085 6.597 1.00 0.00 75 GLY A CA 20
ATOM 36361 C C . GLY A 1 75 ? -10.161 -0.242 7.040 1.00 0.00 75 GLY A C 20
ATOM 36362 O O . GLY A 1 75 ? -10.491 -0.417 8.212 1.00 0.00 75 GLY A O 20
ATOM 36366 N N . ILE A 1 76 ? -10.302 -1.143 6.078 1.00 0.00 76 ILE A N 20
ATOM 36367 C CA . ILE A 1 76 ? -10.877 -2.448 6.353 1.00 0.00 76 ILE A CA 20
ATOM 36368 C C . ILE A 1 76 ? -9.758 -3.431 6.702 1.00 0.00 76 ILE A C 20
ATOM 36369 O O . ILE A 1 76 ? -8.592 -3.185 6.396 1.00 0.00 76 ILE A O 20
ATOM 36384 N N . HIS A 1 77 ? -10.151 -4.526 7.336 1.00 0.00 77 HIS A N 20
ATOM 36385 C CA . HIS A 1 77 ? -9.195 -5.547 7.729 1.00 0.00 77 HIS A CA 20
ATOM 36386 C C . HIS A 1 77 ? -8.271 -5.865 6.552 1.00 0.00 77 HIS A C 20
ATOM 36387 O O . HIS A 1 77 ? -8.633 -6.639 5.666 1.00 0.00 77 HIS A O 20
ATOM 36400 N N . VAL A 1 78 ? -7.097 -5.252 6.580 1.00 0.00 78 VAL A N 20
ATOM 36401 C CA . VAL A 1 78 ? -6.119 -5.461 5.527 1.00 0.00 78 VAL A CA 20
ATOM 36402 C C . VAL A 1 78 ? -4.736 -5.657 6.152 1.00 0.00 78 VAL A C 20
ATOM 36403 O O . VAL A 1 78 ? -4.399 -5.002 7.138 1.00 0.00 78 VAL A O 20
ATOM 36416 N N . ILE A 1 79 ? -3.974 -6.559 5.553 1.00 0.00 79 ILE A N 20
ATOM 36417 C CA . ILE A 1 79 ? -2.636 -6.850 6.039 1.00 0.00 79 ILE A CA 20
ATOM 36418 C C . ILE A 1 79 ? -1.625 -6.600 4.918 1.00 0.00 79 ILE A C 20
ATOM 36419 O O . ILE A 1 79 ? -0.801 -7.461 4.617 1.00 0.00 79 ILE A O 20
ATOM 36434 N N . HIS A 1 80 ? -1.722 -5.414 4.332 1.00 0.00 80 HIS A N 20
ATOM 36435 C CA . HIS A 1 80 ? -0.826 -5.040 3.250 1.00 0.00 80 HIS A CA 20
ATOM 36436 C C . HIS A 1 80 ? 0.437 -4.398 3.829 1.00 0.00 80 HIS A C 20
ATOM 36437 O O . HIS A 1 80 ? 0.477 -4.053 5.009 1.00 0.00 80 HIS A O 20
ATOM 36450 N N . ASP A 1 81 ? 1.436 -4.257 2.971 1.00 0.00 81 ASP A N 20
ATOM 36451 C CA . ASP A 1 81 ? 2.697 -3.662 3.383 1.00 0.00 81 ASP A CA 20
ATOM 36452 C C . ASP A 1 81 ? 2.879 -2.321 2.668 1.00 0.00 81 ASP A C 20
ATOM 36453 O O . ASP A 1 81 ? 2.064 -1.946 1.827 1.00 0.00 81 ASP A O 20
ATOM 36462 N N . SER A 1 82 ? 3.954 -1.636 3.031 1.00 0.00 82 SER A N 20
ATOM 36463 C CA . SER A 1 82 ? 4.255 -0.346 2.435 1.00 0.00 82 SER A CA 20
ATOM 36464 C C . SER A 1 82 ? 4.650 -0.525 0.968 1.00 0.00 82 SER A C 20
ATOM 36465 O O . SER A 1 82 ? 4.384 0.343 0.139 1.00 0.00 82 SER A O 20
ATOM 36472 N N . ILE A 1 83 ? 5.280 -1.657 0.693 1.00 0.00 83 ILE A N 20
ATOM 36473 C CA . ILE A 1 83 ? 5.715 -1.962 -0.660 1.00 0.00 83 ILE A CA 20
ATOM 36474 C C . ILE A 1 83 ? 4.490 -2.245 -1.533 1.00 0.00 83 ILE A C 20
ATOM 36475 O O . ILE A 1 83 ? 4.472 -1.898 -2.713 1.00 0.00 83 ILE A O 20
ATOM 36490 N N . THR A 1 84 ? 3.498 -2.872 -0.920 1.00 0.00 84 THR A N 20
ATOM 36491 C CA . THR A 1 84 ? 2.273 -3.205 -1.627 1.00 0.00 84 THR A CA 20
ATOM 36492 C C . THR A 1 84 ? 1.389 -1.966 -1.775 1.00 0.00 84 THR A C 20
ATOM 36493 O O . THR A 1 84 ? 0.729 -1.789 -2.797 1.00 0.00 84 THR A O 20
ATOM 36504 N N . LEU A 1 85 ? 1.405 -1.139 -0.741 1.00 0.00 85 LEU A N 20
ATOM 36505 C CA . LEU A 1 85 ? 0.613 0.079 -0.743 1.00 0.00 85 LEU A CA 20
ATOM 36506 C C . LEU A 1 85 ? 1.041 0.959 -1.919 1.00 0.00 85 LEU A C 20
ATOM 36507 O O . LEU A 1 85 ? 0.212 1.632 -2.530 1.00 0.00 85 LEU A O 20
ATOM 36522 N N . ALA A 1 86 ? 2.335 0.923 -2.203 1.00 0.00 86 ALA A N 20
ATOM 36523 C CA . ALA A 1 86 ? 2.883 1.708 -3.295 1.00 0.00 86 ALA A CA 20
ATOM 36524 C C . ALA A 1 86 ? 2.239 1.264 -4.610 1.00 0.00 86 ALA A C 20
ATOM 36525 O O . ALA A 1 86 ? 1.757 2.093 -5.381 1.00 0.00 86 ALA A O 20
ATOM 36532 N N . PHE A 1 87 ? 2.252 -0.044 -4.826 1.00 0.00 87 PHE A N 20
ATOM 36533 C CA . PHE A 1 87 ? 1.675 -0.607 -6.034 1.00 0.00 87 PHE A CA 20
ATOM 36534 C C . PHE A 1 87 ? 0.147 -0.538 -5.997 1.00 0.00 87 PHE A C 20
ATOM 36535 O O . PHE A 1 87 ? -0.481 -0.099 -6.960 1.00 0.00 87 PHE A O 20
ATOM 36551 N N . LEU A 1 88 ? -0.406 -0.976 -4.877 1.00 0.00 88 LEU A N 20
ATOM 36552 C CA . LEU A 1 88 ? -1.849 -0.968 -4.701 1.00 0.00 88 LEU A CA 20
ATOM 36553 C C . LEU A 1 88 ? -2.376 0.453 -4.909 1.00 0.00 88 LEU A C 20
ATOM 36554 O O . LEU A 1 88 ? -3.439 0.645 -5.498 1.00 0.00 88 LEU A O 20
ATOM 36569 N N . ILE A 1 89 ? -1.608 1.413 -4.415 1.00 0.00 89 ILE A N 20
ATOM 36570 C CA . ILE A 1 89 ? -1.984 2.811 -4.540 1.00 0.00 89 ILE A CA 20
ATOM 36571 C C . ILE A 1 89 ? -1.760 3.268 -5.982 1.00 0.00 89 ILE A C 20
ATOM 36572 O O . ILE A 1 89 ? -2.653 3.845 -6.601 1.00 0.00 89 ILE A O 20
ATOM 36587 N N . ARG A 1 90 ? -0.562 2.995 -6.476 1.00 0.00 90 ARG A N 20
ATOM 36588 C CA . ARG A 1 90 ? -0.208 3.372 -7.834 1.00 0.00 90 ARG A CA 20
ATOM 36589 C C . ARG A 1 90 ? -1.400 3.161 -8.771 1.00 0.00 90 ARG A C 20
ATOM 36590 O O . ARG A 1 90 ? -1.609 3.938 -9.701 1.00 0.00 90 ARG A O 20
ATOM 36607 N N . GLU A 1 91 ? -2.149 2.104 -8.493 1.00 0.00 91 GLU A N 20
ATOM 36608 C CA . GLU A 1 91 ? -3.314 1.779 -9.299 1.00 0.00 91 GLU A CA 20
ATOM 36609 C C . GLU A 1 91 ? -4.483 2.698 -8.935 1.00 0.00 91 GLU A C 20
ATOM 36610 O O . GLU A 1 91 ? -5.182 3.197 -9.815 1.00 0.00 91 GLU A O 20
ATOM 36621 N N . LYS A 1 92 ? -4.658 2.894 -7.637 1.00 0.00 92 LYS A N 20
ATOM 36622 C CA . LYS A 1 92 ? -5.730 3.744 -7.146 1.00 0.00 92 LYS A CA 20
ATOM 36623 C C . LYS A 1 92 ? -5.279 5.205 -7.191 1.00 0.00 92 LYS A C 20
ATOM 36624 O O . LYS A 1 92 ? -6.053 6.107 -6.878 1.00 0.00 92 LYS A O 20
ATOM 36638 N N . ALA A 1 93 ? -4.028 5.392 -7.586 1.00 0.00 93 ALA A N 20
ATOM 36639 C CA . ALA A 1 93 ? -3.464 6.729 -7.677 1.00 0.00 93 ALA A CA 20
ATOM 36640 C C . ALA A 1 93 ? -2.035 6.639 -8.217 1.00 0.00 93 ALA A C 20
ATOM 36641 O O . ALA A 1 93 ? -1.075 6.651 -7.447 1.00 0.00 93 ALA A O 20
ATOM 36648 N N . SER A 1 94 ? -1.939 6.549 -9.535 1.00 0.00 94 SER A N 20
ATOM 36649 C CA . SER A 1 94 ? -0.644 6.457 -10.187 1.00 0.00 94 SER A CA 20
ATOM 36650 C C . SER A 1 94 ? 0.032 7.830 -10.205 1.00 0.00 94 SER A C 20
ATOM 36651 O O . SER A 1 94 ? 1.136 7.976 -10.728 1.00 0.00 94 SER A O 20
ATOM 36658 N N . HIS A 1 95 ? -0.658 8.801 -9.625 1.00 0.00 95 HIS A N 20
ATOM 36659 C CA . HIS A 1 95 ? -0.138 10.158 -9.567 1.00 0.00 95 HIS A CA 20
ATOM 36660 C C . HIS A 1 95 ? 0.762 10.310 -8.340 1.00 0.00 95 HIS A C 20
ATOM 36661 O O . HIS A 1 95 ? 1.987 10.299 -8.459 1.00 0.00 95 HIS A O 20
ATOM 36674 N N . ARG A 1 96 ? 0.121 10.449 -7.189 1.00 0.00 96 ARG A N 20
ATOM 36675 C CA . ARG A 1 96 ? 0.849 10.604 -5.941 1.00 0.00 96 ARG A CA 20
ATOM 36676 C C . ARG A 1 96 ? 0.876 9.280 -5.174 1.00 0.00 96 ARG A C 20
ATOM 36677 O O . ARG A 1 96 ? -0.145 8.848 -4.640 1.00 0.00 96 ARG A O 20
ATOM 36694 N N . ILE A 1 97 ? 2.053 8.674 -5.143 1.00 0.00 97 ILE A N 20
ATOM 36695 C CA . ILE A 1 97 ? 2.226 7.409 -4.450 1.00 0.00 97 ILE A CA 20
ATOM 36696 C C . ILE A 1 97 ? 3.225 7.591 -3.306 1.00 0.00 97 ILE A C 20
ATOM 36697 O O . ILE A 1 97 ? 3.858 8.639 -3.191 1.00 0.00 97 ILE A O 20
ATOM 36712 N N . VAL A 1 98 ? 3.335 6.554 -2.489 1.00 0.00 98 VAL A N 20
ATOM 36713 C CA . VAL A 1 98 ? 4.247 6.586 -1.358 1.00 0.00 98 VAL A CA 20
ATOM 36714 C C . VAL A 1 98 ? 5.526 5.829 -1.718 1.00 0.00 98 VAL A C 20
ATOM 36715 O O . VAL A 1 98 ? 5.489 4.871 -2.489 1.00 0.00 98 VAL A O 20
ATOM 36728 N N . HIS A 1 99 ? 6.629 6.287 -1.143 1.00 0.00 99 HIS A N 20
ATOM 36729 C CA . HIS A 1 99 ? 7.917 5.664 -1.393 1.00 0.00 99 HIS A CA 20
ATOM 36730 C C . HIS A 1 99 ? 8.410 4.972 -0.121 1.00 0.00 99 HIS A C 20
ATOM 36731 O O . HIS A 1 99 ? 7.680 4.888 0.866 1.00 0.00 99 HIS A O 20
ATOM 36744 N N . ARG A 1 100 ? 9.643 4.494 -0.185 1.00 0.00 100 ARG A N 20
ATOM 36745 C CA . ARG A 1 100 ? 10.242 3.813 0.950 1.00 0.00 100 ARG A CA 20
ATOM 36746 C C . ARG A 1 100 ? 11.736 4.132 1.035 1.00 0.00 100 ARG A C 20
ATOM 36747 O O . ARG A 1 100 ? 12.498 3.798 0.129 1.00 0.00 100 ARG A O 20
ATOM 36764 N N . VAL A 1 101 ? 12.109 4.777 2.131 1.00 0.00 101 VAL A N 20
ATOM 36765 C CA . VAL A 1 101 ? 13.498 5.146 2.346 1.00 0.00 101 VAL A CA 20
ATOM 36766 C C . VAL A 1 101 ? 14.038 4.394 3.564 1.00 0.00 101 VAL A C 20
ATOM 36767 O O . VAL A 1 101 ? 13.317 4.184 4.538 1.00 0.00 101 VAL A O 20
ATOM 36780 N N . VAL A 1 102 ? 15.302 4.010 3.469 1.00 0.00 102 VAL A N 20
ATOM 36781 C CA . VAL A 1 102 ? 15.947 3.286 4.551 1.00 0.00 102 VAL A CA 20
ATOM 36782 C C . VAL A 1 102 ? 17.269 3.973 4.902 1.00 0.00 102 VAL A C 20
ATOM 36783 O O . VAL A 1 102 ? 18.332 3.548 4.453 1.00 0.00 102 VAL A O 20
ATOM 36796 N N . LYS A 1 103 ? 17.158 5.024 5.702 1.00 0.00 103 LYS A N 20
ATOM 36797 C CA . LYS A 1 103 ? 18.330 5.774 6.118 1.00 0.00 103 LYS A CA 20
ATOM 36798 C C . LYS A 1 103 ? 17.902 6.904 7.056 1.00 0.00 103 LYS A C 20
ATOM 36799 O O . LYS A 1 103 ? 18.596 7.211 8.024 1.00 0.00 103 LYS A O 20
ATOM 36813 N N . SER A 1 104 ? 16.759 7.493 6.737 1.00 0.00 104 SER A N 20
ATOM 36814 C CA . SER A 1 104 ? 16.229 8.583 7.539 1.00 0.00 104 SER A CA 20
ATOM 36815 C C . SER A 1 104 ? 14.735 8.367 7.793 1.00 0.00 104 SER A C 20
ATOM 36816 O O . SER A 1 104 ? 14.147 7.414 7.286 1.00 0.00 104 SER A O 20
ATOM 36823 N N . ASP A 1 105 ? 14.165 9.269 8.578 1.00 0.00 105 ASP A N 20
ATOM 36824 C CA . ASP A 1 105 ? 12.752 9.189 8.906 1.00 0.00 105 ASP A CA 20
ATOM 36825 C C . ASP A 1 105 ? 11.942 9.926 7.836 1.00 0.00 105 ASP A C 20
ATOM 36826 O O . ASP A 1 105 ? 12.362 10.973 7.346 1.00 0.00 105 ASP A O 20
ATOM 36835 N N . PHE A 1 106 ? 10.797 9.349 7.504 1.00 0.00 106 PHE A N 20
ATOM 36836 C CA . PHE A 1 106 ? 9.925 9.937 6.502 1.00 0.00 106 PHE A CA 20
ATOM 36837 C C . PHE A 1 106 ? 8.453 9.707 6.853 1.00 0.00 106 PHE A C 20
ATOM 36838 O O . PHE A 1 106 ? 8.137 8.896 7.721 1.00 0.00 106 PHE A O 20
ATOM 36854 N N . GLU A 1 107 ? 7.592 10.438 6.160 1.00 0.00 107 GLU A N 20
ATOM 36855 C CA . GLU A 1 107 ? 6.162 10.325 6.388 1.00 0.00 107 GLU A CA 20
ATOM 36856 C C . GLU A 1 107 ? 5.394 10.613 5.095 1.00 0.00 107 GLU A C 20
ATOM 36857 O O . GLU A 1 107 ? 5.824 11.429 4.282 1.00 0.00 107 GLU A O 20
ATOM 36868 N N . ILE A 1 108 ? 4.272 9.924 4.945 1.00 0.00 108 ILE A N 20
ATOM 36869 C CA . ILE A 1 108 ? 3.441 10.095 3.767 1.00 0.00 108 ILE A CA 20
ATOM 36870 C C . ILE A 1 108 ? 1.972 9.908 4.151 1.00 0.00 108 ILE A C 20
ATOM 36871 O O . ILE A 1 108 ? 1.652 9.092 5.014 1.00 0.00 108 ILE A O 20
ATOM 36886 N N . GLY A 1 109 ? 1.118 10.677 3.492 1.00 0.00 109 GLY A N 20
ATOM 36887 C CA . GLY A 1 109 ? -0.309 10.607 3.755 1.00 0.00 109 GLY A CA 20
ATOM 36888 C C . GLY A 1 109 ? -1.108 11.256 2.622 1.00 0.00 109 GLY A C 20
ATOM 36889 O O . GLY A 1 109 ? -0.538 11.914 1.754 1.00 0.00 109 GLY A O 20
ATOM 36893 N N . VAL A 1 110 ? -2.415 11.046 2.668 1.00 0.00 110 VAL A N 20
ATOM 36894 C CA . VAL A 1 110 ? -3.298 11.602 1.656 1.00 0.00 110 VAL A CA 20
ATOM 36895 C C . VAL A 1 110 ? -4.697 11.780 2.249 1.00 0.00 110 VAL A C 20
ATOM 36896 O O . VAL A 1 110 ? -4.971 11.315 3.354 1.00 0.00 110 VAL A O 20
ATOM 36909 N N . THR A 1 111 ? -5.546 12.454 1.486 1.00 0.00 111 THR A N 20
ATOM 36910 C CA . THR A 1 111 ? -6.911 12.698 1.922 1.00 0.00 111 THR A CA 20
ATOM 36911 C C . THR A 1 111 ? -7.902 11.994 0.993 1.00 0.00 111 THR A C 20
ATOM 36912 O O . THR A 1 111 ? -9.010 11.657 1.404 1.00 0.00 111 THR A O 20
ATOM 36923 N N . ARG A 1 112 ? -7.466 11.795 -0.242 1.00 0.00 112 ARG A N 20
ATOM 36924 C CA . ARG A 1 112 ? -8.301 11.137 -1.233 1.00 0.00 112 ARG A CA 20
ATOM 36925 C C . ARG A 1 112 ? -7.433 10.459 -2.294 1.00 0.00 112 ARG A C 20
ATOM 36926 O O . ARG A 1 112 ? -7.678 9.312 -2.662 1.00 0.00 112 ARG A O 20
ATOM 36943 N N . ASP A 1 113 ? -6.435 11.199 -2.757 1.00 0.00 113 ASP A N 20
ATOM 36944 C CA . ASP A 1 113 ? -5.528 10.684 -3.769 1.00 0.00 113 ASP A CA 20
ATOM 36945 C C . ASP A 1 113 ? -4.811 11.853 -4.447 1.00 0.00 113 ASP A C 20
ATOM 36946 O O . ASP A 1 113 ? -3.718 11.686 -4.987 1.00 0.00 113 ASP A O 20
ATOM 36955 N N . GLY A 1 114 ? -5.453 13.009 -4.396 1.00 0.00 114 GLY A N 20
ATOM 36956 C CA . GLY A 1 114 ? -4.891 14.205 -4.999 1.00 0.00 114 GLY A CA 20
ATOM 36957 C C . GLY A 1 114 ? -3.808 14.813 -4.105 1.00 0.00 114 GLY A C 20
ATOM 36958 O O . GLY A 1 114 ? -2.619 14.690 -4.392 1.00 0.00 114 GLY A O 20
ATOM 36962 N N . GLU A 1 115 ? -4.258 15.456 -3.038 1.00 0.00 115 GLU A N 20
ATOM 36963 C CA . GLU A 1 115 ? -3.344 16.083 -2.100 1.00 0.00 115 GLU A CA 20
ATOM 36964 C C . GLU A 1 115 ? -2.751 15.035 -1.155 1.00 0.00 115 GLU A C 20
ATOM 36965 O O . GLU A 1 115 ? -3.466 14.165 -0.661 1.00 0.00 115 GLU A O 20
ATOM 36976 N N . ILE A 1 116 ? -1.450 15.153 -0.934 1.00 0.00 116 ILE A N 20
ATOM 36977 C CA . ILE A 1 116 ? -0.753 14.226 -0.058 1.00 0.00 116 ILE A CA 20
ATOM 36978 C C . ILE A 1 116 ? 0.132 15.015 0.910 1.00 0.00 116 ILE A C 20
ATOM 36979 O O . ILE A 1 116 ? 0.369 16.205 0.712 1.00 0.00 116 ILE A O 20
ATOM 36994 N N . ILE A 1 117 ? 0.596 14.319 1.938 1.00 0.00 117 ILE A N 20
ATOM 36995 C CA . ILE A 1 117 ? 1.449 14.938 2.937 1.00 0.00 117 ILE A CA 20
ATOM 36996 C C . ILE A 1 117 ? 2.679 14.057 3.168 1.00 0.00 117 ILE A C 20
ATOM 36997 O O . ILE A 1 117 ? 2.571 12.832 3.209 1.00 0.00 117 ILE A O 20
ATOM 37012 N N . VAL A 1 118 ? 3.820 14.716 3.311 1.00 0.00 118 VAL A N 20
ATOM 37013 C CA . VAL A 1 118 ? 5.069 14.009 3.537 1.00 0.00 118 VAL A CA 20
ATOM 37014 C C . VAL A 1 118 ? 5.998 14.880 4.384 1.00 0.00 118 VAL A C 20
ATOM 37015 O O . VAL A 1 118 ? 5.851 16.101 4.418 1.00 0.00 118 VAL A O 20
ATOM 37028 N N . ASP A 1 119 ? 6.935 14.219 5.049 1.00 0.00 119 ASP A N 20
ATOM 37029 C CA . ASP A 1 119 ? 7.887 14.918 5.894 1.00 0.00 119 ASP A CA 20
ATOM 37030 C C . ASP A 1 119 ? 8.981 13.944 6.336 1.00 0.00 119 ASP A C 20
ATOM 37031 O O . ASP A 1 119 ? 8.869 12.739 6.118 1.00 0.00 119 ASP A O 20
ATOM 37040 N N . LEU A 1 120 ? 10.013 14.502 6.951 1.00 0.00 120 LEU A N 20
ATOM 37041 C CA . LEU A 1 120 ? 11.126 13.698 7.426 1.00 0.00 120 LEU A CA 20
ATOM 37042 C C . LEU A 1 120 ? 11.069 13.607 8.952 1.00 0.00 120 LEU A C 20
ATOM 37043 O O . LEU A 1 120 ? 12.021 13.157 9.587 1.00 0.00 120 LEU A O 20
ATOM 37058 N N . ASN A 1 121 ? 9.942 14.041 9.497 1.00 0.00 121 ASN A N 20
ATOM 37059 C CA . ASN A 1 121 ? 9.747 14.013 10.937 1.00 0.00 121 ASN A CA 20
ATOM 37060 C C . ASN A 1 121 ? 10.800 14.898 11.606 1.00 0.00 121 ASN A C 20
ATOM 37061 O O . ASN A 1 121 ? 11.949 14.945 11.166 1.00 0.00 121 ASN A O 20
ATOM 37071 N N . SER A 1 122 ? 10.373 15.579 12.658 1.00 0.00 122 SER A N 20
ATOM 37072 C CA . SER A 1 122 ? 11.265 16.461 13.392 1.00 0.00 122 SER A CA 20
ATOM 37073 C C . SER A 1 122 ? 11.384 15.994 14.845 1.00 0.00 122 SER A C 20
ATOM 37074 O O . SER A 1 122 ? 10.902 14.918 15.196 1.00 0.00 122 SER A O 20
#

Secondary structure (DSSP, 8-state):
----S-SS-STHHHHHH--SSS--HHHHHHTT-SSSS-HHHHHHHH---EEEEE--GGGHHHHHHHHHHHHHHHS-S----HHHHHHHHHHH-SSS-----SSS-EEEEESSSSSEEEE---

Foldseek 3Di:
DDAFDLVPDDCSVVQCVDPPVALPVVVCVVVVNDQPSCHLVVVLVVQAWFWAKAEAVVCQVVSQVVRCVRVCVSNPPHSDGLSVQQVSVCSSEVPDGDDHHHDFIKIKIGRRHPDMDMDRDD

Sequence (122 aa):
MRERGWSQKKIARELKTTRQNVSAIERKAMENIEKSRNTLDFVKSLKSPVRILCRRGDTLDEIIKRLLEESNKEGIHVIHDSITLAFLIREKASHRIVHRVVKSDFEIGVTRDGEIIVDLNSMRERGWSQKKIARELKTTRQNVSAIERKAMENIEKSRNTLDFVKSLKSPVRILCRRGDTLDEIIKRLLEESNKEGIHVIHDSITLAFLIREKASHRIVHRVVKSDFEIGVTRDGEIIVDLNSMRERGWSQKKIARELKTTRQNVSAIERKAMENIEKSRNTLDFVKSLKSPVRILCRRGDTLDEIIKRLLEESNKEGIHVIHDSITLAFLIREKASHRIVHRVVKSDFEIGVTRDGEIIVDLNSMRERGWSQKKIARELKTTRQNVSAIERKAMENIEKSRNTLDFVKSLKSPVRILCRRGDTLDEIIKRLLEESNKEGIHVIHDSITLAFLIREKASHRIVHRVVKSDFEIGVTRDGEIIVDLNSMRERGWSQKKIARELKTTRQNVSAIERKAMENIEKSRNTLDFVKSLKSPVRILCRRGDTLDEIIKRLLEESNKEGIHVIHDSITLAFLIREKASHRIVHRVVKSDFEIGVTRDGEIIVDLNSMRERGWSQKKIARELKTTRQNVSAIERKAMENIEKSRNTLDFVKSLKSPVRILCRRGDTLDEIIKRLLEESNKEGIHVIHDSITLAFLIREKASHRIVHRVVKSDFEIGVTRDGEIIVDLNSMRERGWSQKKIARELKTTRQNVSAIERKAMENIEKSRNTLDFVKSLKSPVRILCRRGDTLDEIIKRLLEESNKEGIHVIHDSITLAFLIREKASHRIVHRVVKSDFEIGVTRDGEIIVDLNSMRERGWSQKKIARELKTTRQNVSAIERKAMENIEKSRNTLDFVKSLKSPVRILCRRGDTLDEIIKRLLEESNKEGIHVIHDSITLAFLIREKASHRIVHRVVKSDFEIGVTRDGEIIVDLNSMRERGWSQKKIARELKTTRQNVSAIERKAMENIEKSRNTLDFVKSLKSPVRILCRRGDTLDEIIKRLLEESNKEGIHVIHDSITLAFLIREKASHRIVHRVVKSDFEIGVTRDGEIIVDLNSMRERGWSQKKIARELKTTRQNVSAIERKAMENIEKSRNTLDFVKSLKSPVRILCRRGDTLDEIIKRLLEESNKEGIHVIHDSITLAFLIREKASHRIVHRVVKSDFEIGVTRDGEIIVDLNSMRERGWSQKKIARELKTTRQNVSAIERKAMENIEKSRNTLDFVKSLKSPVRILCRRGDTLDEIIKRLLEESNKEGIHVIHDSITLAFLIREKASHRIVHRVVKSDFEIGVTRDGEIIVDLNSMRERGWSQKKIARELKTTRQNVSAIERKAMENIEKSRNTLDFVKSLKSPVRILCRRGDTLDEIIKRLLEESNKEGIHVIHDSITLAFLIREKASHRIVHRVVKSDFEIGVTRDGEIIVDLNSMRERGWSQKKIARELKTTRQNVSAIERKAMENIEKSRNTLDFVKSLKSPVRILCRRGDTLDEIIKRLLEESNKEGIHVIHDSITLAFLIREKASHRIVHRVVKSDFEIGVTRDGEIIVDLNSMRERGWSQKKIARELKTTRQNVSAIERKAMENIEKSRNTLDFVKSLKSPVRILCRRGDTLDEIIKRLLEESNKEGIHVIHDSITLAFLIREKASHRIVHRVVKSDFEIGVTRDGEIIVDLNSMRERGWSQKKIARELKTTRQNVSAIERKAMENIEKSRNTLDFVKSLKSPVRILCRRGDTLDEIIKRLLEESNKEGIHVIHDSITLAFLIREKASHRIVHRVVKSDFEIGVTRDGEIIVDLNSMRERGWSQKKIARELKTTRQNVSAIERKAMENIEKSRNTLDFVKSLKSPVRILCRRGDTLDEIIKRLLEESNKEGIHVIHDSITLAFLIREKASHRIVHRVVKSDFEIGVTRDGEIIVDLNSMRERGWSQKKIARELKTTRQNVSAIERKAMENIEKSRNTLDFVKSLKSPVRILCRRGDTLDEIIKRLLEESNKEGIHVIHDSITLAFLIREKASHRIVHRVVKSDFEIGVTRDGEIIVDLNSMRERGWSQKKIARELKTTRQNVSAIERKAMENIEKSRNTLDFVKSLKSPVRILCRRGDTLDEIIKRLLEESNKEGIHVIHDSITLAFLIREKASHRIVHRVVKSDFEIGVTRDGEIIVDLNSMRERGWSQKKIARELKTTRQNVSAIERKAMENIEKSRNTLDFVKSLKSPVRILCRRGDTLDEIIKRLLEESNKEGIHVIHDSITLAFLIREKASHRIVHRVVKSDFEIGVTRDGEIIVDLNSMRERGWSQKKIARELKTTRQNVSAIERKAMENIEKSRNTLDFVKSLKSPVRILCRRGDTLDEIIKRLLEESNKEGIHVIHDSITLAFLIREKASHRIVHRVVKSDFEIGVTRDGEIIVDLNS

InterPro domains:
  IPR007630 RNA polymerase sigma-70 region 4 [PF04545] (7-49)
  IPR018384 DNA-binding protein Tfx, euryarchaeota [MF_00620] (3-137)
  IPR018384 DNA-binding protein Tfx, euryarchaeota [PIRSF004932] (3-137)
  IPR029291 DNA binding protein Tfx, C-terminal [PF14601] (52-134)
  IPR036657 DNA-binding protein Tfx superfamily, archaea [G3DSA:3.30.1190.10] (17-138)
  IPR036657 DNA-binding protein Tfx superfamily, archaea [SSF89915] (17-138)

Radius of gyration: 13.93 Å; Cα contacts (8 Å, |Δi|>4): 164; chains: 1; bounding box: 34×31×32 Å

Solvent-accessible surface area: 8989 Å² total; per-residue (Å²): 216,223,118,138,24,42,59,152,128,134,38,7,141,77,0,125,95,26,122,165,158,39,16,8,6,20,127,33,33,172,76,140,57,142,168,101,152,80,32,31,72,158,66,61,89,128,92,52,88,48,151,16,34,0,80,126,23,123,17,15,62,96,3,14,134,132,6,32,90,88,25,20,141,98,44,110,144,29,52,14,7,2,38,2,27,2,50,6,38,106,82,34,10,83,160,131,30,13,98,84,54,82,195,68,39,65,36,12,6,32,60,138,25,36,134,40,86,86,79,116,53,148

CATH classification: 3.30.1190.10

Organism: Methanothermobacter thermautotrophicus (strain ATCC 29096 / DSM 1053 / JCM 10044 / NBRC 100330 / Delta H) (NCBI:txid187420)